Protein AF-0000000085118705 (afdb_homodimer)

Foldseek 3Di:
DVVLLVVLVVCVVVVHDLLVNLVSLLVVVVVVLVCLLVVCVVVPFLRSLQVVLVVVLVSLVSLLVSLQCVVQPPNRDDQQVFFWFKKWWDCSLLSLDASFDATEIEIEGADDPVDPVVVSVVSSVVSCVSSVHRYHYHYDYLVCLLVVCVVDVVSLLGLLSIDTSDTRPVNVVSNVVVNVVSLAPPLLVSLVVLVVVLVVLAVVAPAWLWHQQDSYQLHPVLVSSLVSNCCSQPVDPDPCVCDPPLHHPVLVVLLVVLHRVSSSLQNQVCSQVVHRDRIRDPVCLVVSLVSVPFCCDPQGHSSQVVQLSNLVSSLSSNLSSQLSSVVSCCVVPPDPVCVVVQVVQADDDQWGADQLEIAGALPDDAEAPQVVLVVLLPDDPSRQHYHSSVLSNLLPHDADPDQDLSLLLSLLSQLLDLNNLRVVVSCVSSVCCCRSQVLCVLQRSGRDPPLQFTHGRQQLLSQLLVCLNVPDDPVLVVLLVPDDSLLSSLLSVCSNQLQSQPSGPDDSLVSSLVSQLVRVVSSPDDNVSSVLSSLLSNCLCVLLCCLAFHDLLALVSLVVVCVSQVDLSSLSSSLSSNSSSQVSRDPCSPDPLSVVSSVSSSVLNNVCSVPVVCSPLVNQLVVLLVVLVPDPVLVPDDPVLNVQLNVFPFSVCSRPDHSVVSVVLSVVLVPAPAKDWDWDFDAWTKIKMKGQADFQQLQLCQVVLVFAWFKWAWGGGGPNMIMIITITPGGDPPVCVVVNVVSRVVRRPNPDDDDDDQDAFDLVQWDKALVSDPFKIKIWGKAFADRSLVSVLVVLCVVQVWDWGMKGWDDDSRIIIIMTITTNPGCCVVCVVVSSVVSHDPD/DVVLLVVLVVCVVVVHDLLVNLVSLLVVVVVVLVCLLVVCVVVPFLRSLQVVLVVVLVSLVSLLVSLQCVVQPPNRDDQQVFFWFKKWWDCSLLSLDASFDATEIEIEGADDPVDPVVVSVVSSVVSCVSSVHRYHYHYDYLVCLLVVCVVDVVSLLGLLSIDTSDTHPVNVVSNVVVNVVSLAPPLLVSLVVLVVVLVVQAVVAPAWLWHQQDRYQLHPVLVSSLVSNCCSQPVDPDPVVCDPPLHHPVLVVLLVVLHRVSSSLQNQVCVQVVHRDRIRDPVCLVVSLVSVPFCCDPQGHSSQVVLLSNLVSSLSSNLSSQLSSVVSCCVVPPDPVCVVVQVVQADDDQWGADQLEIAGALPDDAEAPQVVLVVVLPDDPSRQHYHSSVLNNLLPHDADPDQDLSLLLSLLSQLLDLNNLRVVVSCVSSVNCCRSPVLCVLQRSGRDPPLQFTHGRQQLLSQLLVCLNVPDDPVLVVLLVPDDSLLSSLLNVCSNQLQSQPSGPDDSLVSSLVSQLVRVVSSPDDNVSNVLSSLCSNCLCVLLCCLQFHDLLALVSLVVVCVSQVDLSSLSSSLSSNSSSQVSRDPCSPDPLSVVSSVSSNVLNNVCSVPVVCSPLVNQLVVLLVVLVPDPVLVPDDPVLNVQLNVFPFSVCSRPDHSVVSVVLSVVLVPAPAKDWDWDFDAWTKIKMKGQADFQLLQLCQVVLVFAWFKWAWGGGGPNMIMIITITPGGDPPVCVVVNVVSRVCRRVNPDDDDDDQDAFDLVQWDKALVSDPFKIKIWGKAFADRSLVSVLVVLCVVQVWDWGMKGWDDDSRIITIMTITTNPGCCVVCVVVSSVSSHDPD

Organism: Aliarcobacter butzleri (strain RM4018) (NCBI:txid367737)

pLDDT: mean 88.06, std 7.4, range [37.31, 97.94]

Sequence (1686 aa):
MTELNIQIEELISNNATDFQISKVFKTYYKNYLDSIDTTVETTGGKDFFIKHTKHTDKFLILLYKYILRKNFGVHQPMSNSIPITLIALGSYGREQLCIYSDIDIMILYEDIKGYNLKTIIEEFITLTWDCGLKLGSRVDELKNIENVVKEDITIKSAILESRIIYGSKTLWVSYENILKKIRKTDQKEFILEKLEEHKQRLLKFPLKMEPNIKDGYGGIREANMMYWIANILYGLNNVKELAGFQFSEDEYKKYRQALEFIFQVRTALHSIARKKQDQVTFDILPDLSAKLGFKNQPRYTKDRLCMSKIISSLHIIHNFTATMIKKFTRVALFEATNIPKLKKLRYKKNLYIINNELFCSFSAKPQSLNNFIKELIELPLNVDRFDRSYIYYASKTKLPKTQSKELRKSIKLLLTKQKLYPLMKLIYNAGLFQAIIPVTKMLINQPQFDGYHRHPVDIHSIKTLKFAQNIEDEHVKSIFNELTNEQKMIVRLVAFFHDVGKGRKEDHHIVGEKLFKNMLKSFDFDEELIKVGANLVRYHNMMSYMATNEDIYSEKTILNLMGIVKTKDSLKMLYVVTYCDISAVGQNIFNSSTASLLKQLYYQALPAFDNQEFLKESKRRTAKQNAIKNLERYKELPMILQKKIMYISSNQIFLRMKAEDILDIAIKAKDVDSYIYKIINEAQLTIRIIRKQPLNLGYLLGKLEFLNIDSMNIYKLYDNKKAFEISFSEKIDPEDIYLIEEIIKDSFDMTKRTNLITPIIKKEDIKIDCNHTSYLASMHIVTKDQKGLIAYIAKIFDDFNVEIESAKLYTLKGMARDLLLIEKDGNFCSKREEIVNLICSKGMTELNIQIEELISNNATDFQISKVFKTYYKNYLDSIDTTVETTGGKDFFIKHTKHTDKFLILLYKYILRKNFGVHQPMSNSIPITLIALGSYGREQLCIYSDIDIMILYEDIKGYNLKTIIEEFITLTWDCGLKLGSRVDELKNIENVVKEDITIKSAILESRIIYGSKTLWVSYENILKKIRKTDQKEFILEKLEEHKQRLLKFPLKMEPNIKDGYGGIREANMMYWIANILYGLNNVKELAGFQFSEDEYKKYRQALEFIFQVRTALHSIARKKQDQVTFDILPDLSAKLGFKNQPRYTKDRLCMSKIISSLHIIHNFTATMIKKFTRVALFEATNIPKLKKLRYKKNLYIINNELFCSFSAKPQSLNNFIKELIELPLNVDRFDRSYIYYASKTKLPKTQSKELRKSIKLLLTKQKLYPLMKLIYNAGLFQAIIPVTKMLINQPQFDGYHRHPVDIHSIKTLKFAQNIEDEHVKSIFNELTNEQKMIVRLVAFFHDVGKGRKEDHHIVGEKLFKNMLKSFDFDEELIKVGANLVRYHNMMSYMATNEDIYSEKTILNLMGIVKTKDSLKMLYVVTYCDISAVGQNIFNSSTASLLKQLYYQALPAFDNQEFLKESKRRTAKQNAIKNLERYKELPMILQKKIMYISSNQIFLRMKAEDILDIAIKAKDVDSYIYKIINEAQLTIRIIRKQPLNLGYLLGKLEFLNIDSMNIYKLYDNKKAFEISFSEKIDPEDIYLIEEIIKDSFDMTKRTNLITPIIKKEDIKIDCNHTSYLASMHIVTKDQKGLIAYIAKIFDDFNVEIESAKLYTLKGMARDLLLIEKDGNFCSKREEIVNLICSKG

Secondary structure (DSSP, 8-state):
-HHHHHHHHHHHHTT--HHHHHHHHHHHHHHHHHTHHHHHHHSTTHHHHHHHHHHHHHHHHHHHHHHHHHHHGGG---GGGS-EEEEE-HHHHTT---TTS-EEEEEEE---TTB-HHHHHHHHHHHHHHTT--EEEEEEEGGGHHHHHHH-HHHHHHHHT-EEEEE-HHHHHHHHHHHHHHHHSSHHHHHHHHHHHHHHHHHHS-S-SS-BTTTSTT-HHHHHHHHHHHHHHH--S-GGGGBTTTB-HHHHHHHHHHHHHHHHHHHHHHHHHTS---B--TTTHHHHHHHTT----SSS-HHHHHHHHHHHHHHHHHHHHHHHHHHHHHHHH--GGGHHHHHHTEEETTEEEETTEEEE-TTPPP-BHHHHHHHHHHS-TT--EE-HHHHHHHHTPBPPSS--HHHHHHHHHHHT-TTHHHHHHHHHHTT-HHHH-GGGGGTTT----SSS-SS-HHHHHHHHHHHHHS---HHHHHHHHHS-HHHHHHHHHHHHHTTTTTTSSS-HHHHHHHHHHHHHHHTT--HHHHHHHHHHHHTTTHHHHHHHHS-TT-HHHHHHHHHHH-SHHHHHHHHHHHHHHHHHH-TTTS-HHHHHHHHHHHHHHHHHHH-GGGGSHHHHHHHHHHHHHTSHHHHTS-HHHHHHHHT-S-HHHHHHS-HHHHHHHHHHHHT-SSEEEEEEESSSEEEEEEESSPP-HHHHHHHTTTS-EEEEEEEE-STT-EEEEEEESS---GGGHHHHHHHHHHTT-TT----PPPP---GGGEEEETTSSSSEEEEEEEEE--TTHHHHHHHHHHHTTPPEEEEE--EETTEEEEEEEEETTSSTTTTHHHHHHHHS---/-HHHHHHHHHHHHTT--HHHHHHHHHHHHHHHHHTHHHHHHHSTTHHHHHHHHHHHHHHHHHHHHHHHHHHHGGG---GGGS-EEEEE-HHHHTT---TTS-EEEEEEE---TTB-HHHHHHHHHHHHHHTT--EEEEEEEGGGHHHHHHH-HHHHHHHHT-EEEEE-HHHHHHHHHHHHHHHHSSHHHHHHHHHHHHHHHHHHS-S-SS-BTTTSTT-HHHHHHHHHHHHHHH--S-GGGGBTTTB-HHHHHHHHHHHHHHHHHHHHHHHHHTS---B--TTTHHHHHHHTT----SSS-HHHHHHHHHHHHHHHHHHHHHHHHHHHHHHHH--GGGHHHHHHTEEETTEEEETTEEEE-TTPPP-BHHHHHHHHHHS-TT--EE-HHHHHHHHTPBPPSS--HHHHHHHHHHHT-S-HHHHHHHHHHTT-HHHH-GGGGGTTT----SSS-SS-HHHHHHHHHHHHHS---HHHHHHHHHS-HHHHHHHHHHHHHTTTTTTSSS-HHHHHHHHHHHHHHHTT--HHHHHHHHHHHHTTTHHHHHHHHS-TT-HHHHHHHHHHH-SHHHHHHHHHHHHHHHHHH-TTTS-HHHHHHHHHHHHHHHHHHH-GGGGSHHHHHHHHHHHHHTSHHHHTS-HHHHHHHHT-S-HHHHHHS-HHHHHHHHHHHHT-SSEEEEEEESSSEEEEEEESS---HHHHHHHTTTS-EEEEEEEE-STT-EEEEEEESS---GGGHHHHHHHHHHTT-TT----PPPP---GGGEEEETTSSSSEEEEEEEEE--TTHHHHHHHHHHHTTPPEEEEE--EETTEEEEEEEEETTSSTTTTHHHHHHHHS---

Radius of gyration: 65.19 Å; Cα contacts (8 Å, |Δi|>4): 2517; chains: 2; bounding box: 79×184×140 Å

Structure (mmCIF, N/CA/C/O backbone):
data_AF-0000000085118705-model_v1
#
loop_
_entity.id
_entity.type
_entity.pdbx_description
1 polymer 'Bifunctional uridylyltransferase/uridylyl-removing enzyme'
#
loop_
_atom_site.group_PDB
_atom_site.id
_atom_site.type_symbol
_atom_site.label_atom_id
_atom_site.label_alt_id
_atom_site.label_comp_id
_atom_site.label_asym_id
_atom_site.label_entity_id
_atom_site.label_seq_id
_atom_site.pdbx_PDB_ins_code
_atom_site.Cartn_x
_atom_site.Cartn_y
_atom_site.Cartn_z
_atom_site.occupancy
_atom_site.B_iso_or_equiv
_atom_site.auth_seq_id
_atom_site.auth_comp_id
_atom_site.auth_asym_id
_atom_site.auth_atom_id
_atom_site.pdbx_PDB_model_num
ATOM 1 N N . MET A 1 1 ? -17.359 7.961 31.812 1 75.75 1 MET A N 1
ATOM 2 C CA . MET A 1 1 ? -16.391 7.348 30.922 1 75.75 1 MET A CA 1
ATOM 3 C C . MET A 1 1 ? -16.562 5.832 30.891 1 75.75 1 MET A C 1
ATOM 5 O O . MET A 1 1 ? -16.453 5.215 29.828 1 75.75 1 MET A O 1
ATOM 9 N N . THR A 1 2 ? -16.938 5.266 31.984 1 72.75 2 THR A N 1
ATOM 10 C CA . THR A 1 2 ? -17.141 3.824 32.062 1 72.75 2 THR A CA 1
ATOM 11 C C . THR A 1 2 ? -18.344 3.412 31.203 1 72.75 2 THR A C 1
ATOM 13 O O . THR A 1 2 ? -18.281 2.414 30.484 1 72.75 2 THR A O 1
ATOM 16 N N . GLU A 1 3 ? -19.375 4.238 31.328 1 78.75 3 GLU A N 1
ATOM 17 C CA . GLU A 1 3 ? -20.562 3.945 30.531 1 78.75 3 GLU A CA 1
ATOM 18 C C . GLU A 1 3 ? -20.266 4.043 29.031 1 78.75 3 GLU A C 1
ATOM 20 O O . GLU A 1 3 ? -20.75 3.232 28.25 1 78.75 3 GLU A O 1
ATOM 25 N N . LEU A 1 4 ? -19.484 5.008 28.719 1 85.31 4 LEU A N 1
ATOM 26 C CA . LEU A 1 4 ? -19.094 5.168 27.312 1 85.31 4 LEU A CA 1
ATOM 27 C C . LEU A 1 4 ? -18.312 3.953 26.828 1 85.31 4 LEU A C 1
ATOM 29 O O . LEU A 1 4 ? -18.547 3.463 25.719 1 85.31 4 LEU A O 1
ATOM 33 N N . ASN A 1 5 ? -17.438 3.443 27.688 1 81.75 5 ASN A N 1
ATOM 34 C CA . ASN A 1 5 ? -16.641 2.275 27.328 1 81.75 5 ASN A CA 1
ATOM 35 C C . ASN A 1 5 ? -17.516 1.049 27.094 1 81.75 5 ASN A C 1
ATOM 37 O O . ASN A 1 5 ? -17.281 0.286 26.156 1 81.75 5 ASN A O 1
ATOM 41 N N . ILE A 1 6 ? -18.453 0.837 27.859 1 83.75 6 ILE A N 1
ATOM 42 C CA . ILE A 1 6 ? -19.375 -0.296 27.734 1 83.75 6 ILE A CA 1
ATOM 43 C C . ILE A 1 6 ? -20.156 -0.184 26.438 1 83.75 6 ILE A C 1
ATOM 45 O O . ILE A 1 6 ? -20.312 -1.17 25.703 1 83.75 6 ILE A O 1
ATOM 49 N N . GLN A 1 7 ? -20.609 1.011 26.219 1 86 7 GLN A N 1
ATOM 50 C CA . GLN A 1 7 ? -21.375 1.242 25 1 86 7 GLN A CA 1
ATOM 51 C C . GLN A 1 7 ? -20.531 0.976 23.75 1 86 7 GLN A C 1
ATOM 53 O O . GLN A 1 7 ? -21.016 0.398 22.781 1 86 7 GLN A O 1
ATOM 58 N N . ILE A 1 8 ? -19.312 1.354 23.844 1 84.25 8 ILE A N 1
ATOM 59 C CA . ILE A 1 8 ? -18.422 1.192 22.719 1 84.25 8 ILE A CA 1
ATOM 60 C C . ILE A 1 8 ? -18.125 -0.29 22.5 1 84.25 8 ILE A C 1
ATOM 62 O O . ILE A 1 8 ? -18.125 -0.771 21.359 1 84.25 8 ILE A O 1
ATOM 66 N N . GLU A 1 9 ? -17.844 -0.998 23.578 1 81.19 9 GLU A N 1
ATOM 67 C CA . GLU A 1 9 ? -17.562 -2.43 23.484 1 81.19 9 GLU A CA 1
ATOM 68 C C . GLU A 1 9 ? -18.75 -3.176 22.875 1 81.19 9 GLU A C 1
ATOM 70 O O . GLU A 1 9 ? -18.562 -4.105 22.094 1 81.19 9 GLU A O 1
ATOM 75 N N . GLU A 1 10 ? -19.906 -2.82 23.203 1 83.69 10 GLU A N 1
ATOM 76 C CA . GLU A 1 10 ? -21.109 -3.418 22.641 1 83.69 10 GLU A CA 1
ATOM 77 C C . GLU A 1 10 ? -21.219 -3.139 21.156 1 83.69 10 GLU A C 1
ATOM 79 O O . GLU A 1 10 ? -21.609 -4.02 20.375 1 83.69 10 GLU A O 1
ATOM 84 N N . LEU A 1 11 ? -20.875 -1.972 20.828 1 85.5 11 LEU A N 1
ATOM 85 C CA . LEU A 1 11 ? -20.953 -1.593 19.422 1 85.5 11 LEU A CA 1
ATOM 86 C C . LEU A 1 11 ? -19.906 -2.338 18.594 1 85.5 11 LEU A C 1
ATOM 88 O O . LEU A 1 11 ? -20.172 -2.74 17.469 1 85.5 11 LEU A O 1
ATOM 92 N N . ILE A 1 12 ? -18.781 -2.5 19.203 1 79.88 12 ILE A N 1
ATOM 93 C CA . ILE A 1 12 ? -17.703 -3.229 18.531 1 79.88 12 ILE A CA 1
ATOM 94 C C . ILE A 1 12 ? -18.125 -4.684 18.328 1 79.88 12 ILE A C 1
ATOM 96 O O . ILE A 1 12 ? -17.938 -5.238 17.25 1 79.88 12 ILE A O 1
ATOM 100 N N . SER A 1 13 ? -18.656 -5.297 19.312 1 79 13 SER A N 1
ATOM 101 C CA . SER A 1 13 ? -19.094 -6.688 19.25 1 79 13 SER A CA 1
ATOM 102 C C . SER A 1 13 ? -20.172 -6.875 18.188 1 79 13 SER A C 1
ATOM 104 O O . SER A 1 13 ? -20.297 -7.957 17.609 1 79 13 SER A O 1
ATOM 106 N N . ASN A 1 14 ? -20.875 -5.801 17.906 1 80.44 14 ASN A N 1
ATOM 107 C CA . ASN A 1 14 ? -21.953 -5.871 16.922 1 80.44 14 ASN A CA 1
ATOM 108 C C . ASN A 1 14 ? -21.516 -5.363 15.555 1 80.44 14 ASN A C 1
ATOM 110 O O . ASN A 1 14 ? -22.344 -5 14.727 1 80.44 14 ASN A O 1
ATOM 114 N N . ASN A 1 15 ? -20.266 -5.164 15.32 1 78.62 15 ASN A N 1
ATOM 115 C CA . ASN A 1 15 ? -19.672 -4.723 14.055 1 78.62 15 ASN A CA 1
ATOM 116 C C . ASN A 1 15 ? -20.25 -3.387 13.609 1 78.62 15 ASN A C 1
ATOM 118 O O . ASN A 1 15 ? -20.672 -3.244 12.461 1 78.62 15 ASN A O 1
ATOM 122 N N . ALA A 1 16 ? -20.344 -2.521 14.594 1 82.38 16 ALA A N 1
ATOM 123 C CA . ALA A 1 16 ? -20.875 -1.192 14.297 1 82.38 16 ALA A CA 1
ATOM 124 C C . ALA A 1 16 ? -19.938 -0.438 13.344 1 82.38 16 ALA A C 1
ATOM 126 O O . ALA A 1 16 ? -18.734 -0.718 13.289 1 82.38 16 ALA A O 1
ATOM 127 N N . THR A 1 17 ? -20.531 0.477 12.508 1 83.25 17 THR A N 1
ATOM 128 C CA . THR A 1 17 ? -19.766 1.292 11.57 1 83.25 17 THR A CA 1
ATOM 129 C C . THR A 1 17 ? -19.047 2.426 12.297 1 83.25 17 THR A C 1
ATOM 131 O O . THR A 1 17 ? -19.391 2.756 13.43 1 83.25 17 THR A O 1
ATOM 134 N N . ASP A 1 18 ? -17.984 2.959 11.633 1 83.69 18 ASP A N 1
ATOM 135 C CA . ASP A 1 18 ? -17.234 4.094 12.18 1 83.69 18 ASP A CA 1
ATOM 136 C C . ASP A 1 18 ? -18.172 5.273 12.453 1 83.69 18 ASP A C 1
ATOM 138 O O . ASP A 1 18 ? -17.953 6.027 13.406 1 83.69 18 ASP A O 1
ATOM 142 N N . PHE A 1 19 ? -19.203 5.336 11.703 1 85.31 19 PHE A N 1
ATOM 143 C CA . PHE A 1 19 ? -20.172 6.418 11.844 1 85.31 19 PHE A CA 1
ATOM 144 C C . PHE A 1 19 ? -20.953 6.277 13.141 1 85.31 19 PHE A C 1
ATOM 146 O O . PHE A 1 19 ? -21.156 7.254 13.859 1 85.31 19 PHE A O 1
ATOM 153 N N . GLN A 1 20 ? -21.359 5.008 13.414 1 88.94 20 GLN A N 1
ATOM 154 C CA . GLN A 1 20 ? -22.125 4.754 14.641 1 88.94 20 GLN A CA 1
ATOM 155 C C . GLN A 1 20 ? -21.25 4.988 15.875 1 88.94 20 GLN A C 1
ATOM 157 O O . GLN A 1 20 ? -21.734 5.539 16.875 1 88.94 20 GLN A O 1
ATOM 162 N N . ILE A 1 21 ? -20.078 4.605 15.711 1 88.5 21 ILE A N 1
ATOM 163 C CA . ILE A 1 21 ? -19.141 4.773 16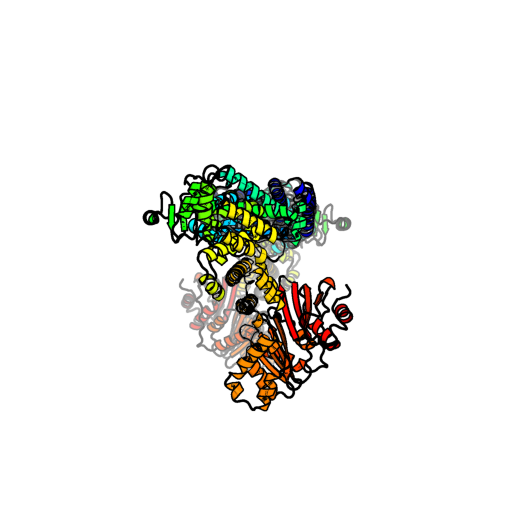.812 1 88.5 21 ILE A CA 1
ATOM 164 C C . ILE A 1 21 ? -18.875 6.262 17.031 1 88.5 21 ILE A C 1
ATOM 166 O O . ILE A 1 21 ? -18.891 6.742 18.172 1 88.5 21 ILE A O 1
ATOM 170 N N . SER A 1 22 ? -18.609 7.023 15.945 1 89.81 22 SER A N 1
ATOM 171 C CA . SER A 1 22 ? -18.312 8.453 16.031 1 89.81 22 SER A CA 1
ATOM 172 C C . SER A 1 22 ? -19.484 9.227 16.625 1 89.81 22 SER A C 1
ATOM 174 O O . SER A 1 22 ? -19.297 10.195 17.344 1 89.81 22 SER A O 1
ATOM 176 N N . LYS A 1 23 ? -20.672 8.812 16.359 1 90.88 23 LYS A N 1
ATOM 177 C CA . LYS A 1 23 ? -21.875 9.477 16.875 1 90.88 23 LYS A CA 1
ATOM 178 C C . LYS A 1 23 ? -21.953 9.352 18.391 1 90.88 23 LYS A C 1
ATOM 180 O O . LYS A 1 23 ? -22.328 10.305 19.078 1 90.88 23 LYS A O 1
ATOM 185 N N . VAL A 1 24 ? -21.609 8.195 18.844 1 90.94 24 VAL A N 1
ATOM 186 C CA . VAL A 1 24 ? -21.672 7.957 20.281 1 90.94 24 VAL A CA 1
ATOM 187 C C . VAL A 1 24 ? -20.609 8.805 20.984 1 90.94 24 VAL A C 1
ATOM 189 O O . VAL A 1 24 ? -20.875 9.414 22.016 1 90.94 24 VAL A O 1
ATOM 192 N N . PHE A 1 25 ? -19.469 8.844 20.438 1 90.62 25 PHE A N 1
ATOM 193 C CA . PHE A 1 25 ? -18.391 9.648 20.984 1 90.62 25 PHE A CA 1
ATOM 194 C C . PHE A 1 25 ? -18.734 11.133 20.938 1 90.62 25 PHE A C 1
ATOM 196 O O . PHE A 1 25 ? -18.484 11.867 21.906 1 90.62 25 PHE A O 1
ATOM 203 N N . LYS A 1 26 ? -19.281 11.547 19.812 1 91 26 LYS A N 1
ATOM 204 C CA . LYS A 1 26 ? -19.656 12.945 19.625 1 91 26 LYS A CA 1
ATOM 205 C C . LYS A 1 26 ? -20.719 13.375 20.625 1 91 26 LYS A C 1
ATOM 207 O O . LYS A 1 26 ? -20.625 14.461 21.203 1 91 26 LYS A O 1
ATOM 212 N N . THR A 1 27 ? -21.688 12.562 20.844 1 91 27 THR A N 1
ATOM 213 C CA . THR A 1 27 ? -22.75 12.859 21.797 1 91 27 THR A CA 1
ATOM 214 C C . THR A 1 27 ? -22.188 12.93 23.219 1 91 27 THR A C 1
ATOM 216 O O . THR A 1 27 ? -22.562 13.82 23.984 1 91 27 THR A O 1
ATOM 219 N N . TYR A 1 28 ? -21.391 12.031 23.5 1 90.62 28 TYR A N 1
ATOM 220 C CA . TYR A 1 28 ? -20.766 12.031 24.812 1 90.62 28 TYR A CA 1
ATOM 221 C C . TYR A 1 28 ? -19.969 13.312 25.047 1 90.62 28 TYR A C 1
ATOM 223 O O . TYR A 1 28 ? -20.078 13.938 26.109 1 90.62 28 TYR A O 1
ATOM 231 N N . TYR A 1 29 ? -19.203 13.711 24.094 1 87.56 29 TYR A N 1
ATOM 232 C CA . TYR A 1 29 ? -18.359 14.891 24.234 1 87.56 29 TYR A CA 1
ATOM 233 C C . TYR A 1 29 ? -19.188 16.156 24.312 1 87.56 29 TYR A C 1
ATOM 235 O O . TYR A 1 29 ? -18.875 17.062 25.094 1 87.56 29 TYR A O 1
ATOM 243 N N . LYS A 1 30 ? -20.156 16.203 23.5 1 87.88 30 LYS A N 1
ATOM 244 C CA . LYS A 1 30 ? -21.062 17.344 23.547 1 87.88 30 LYS A CA 1
ATOM 245 C C . LYS A 1 30 ? -21.734 17.469 24.906 1 87.88 30 LYS A C 1
ATOM 247 O O . LYS A 1 30 ? -21.859 18.578 25.453 1 87.88 30 LYS A O 1
ATOM 252 N N . ASN A 1 31 ? -22.172 16.344 25.438 1 88.19 31 ASN A N 1
ATOM 253 C CA . ASN A 1 31 ? -22.781 16.344 26.75 1 88.19 31 ASN A CA 1
ATOM 254 C C . ASN A 1 31 ? -21.797 16.781 27.828 1 88.19 31 ASN A C 1
ATOM 256 O O . ASN A 1 31 ? -22.172 17.484 28.781 1 88.19 31 ASN A O 1
ATOM 260 N N . TYR A 1 32 ? -20.625 16.422 27.641 1 88.31 32 TYR A N 1
ATOM 261 C CA . TYR A 1 32 ? -19.578 16.828 28.562 1 88.31 32 TYR A CA 1
ATOM 262 C C . TYR A 1 32 ? -19.359 18.328 28.516 1 88.31 32 TYR A C 1
ATOM 264 O O . TYR A 1 32 ? -19.312 19 29.562 1 88.31 32 TYR A O 1
ATOM 272 N N . LEU A 1 33 ? -19.281 18.922 27.328 1 85.19 33 LEU A N 1
ATOM 273 C CA . LEU A 1 33 ? -19.062 20.344 27.172 1 85.19 33 LEU A CA 1
ATOM 274 C C . LEU A 1 33 ? -20.234 21.156 27.719 1 85.19 33 LEU A C 1
ATOM 276 O O . LEU A 1 33 ? -20.031 22.234 28.281 1 85.19 33 LEU A O 1
ATOM 280 N N . ASP A 1 34 ? -21.359 20.562 27.578 1 85.31 34 ASP A N 1
ATOM 281 C CA . ASP A 1 34 ? -22.562 21.25 28.062 1 85.31 34 ASP A CA 1
ATOM 282 C C . ASP A 1 34 ? -22.594 21.266 29.594 1 85.31 34 ASP A C 1
ATOM 284 O O . ASP A 1 34 ? -23.172 22.172 30.188 1 85.31 34 ASP A O 1
ATOM 288 N N . SER A 1 35 ? -21.969 20.297 30.141 1 84.69 35 SER A N 1
ATOM 289 C CA . SER A 1 35 ? -21.984 20.203 31.594 1 84.69 35 SER A CA 1
ATOM 290 C C . SER A 1 35 ? -20.781 20.906 32.219 1 84.69 35 SER A C 1
ATOM 292 O O . SER A 1 35 ? -20.641 20.938 33.438 1 84.69 35 SER A O 1
ATOM 294 N N . ILE A 1 36 ? -20.016 21.516 31.359 1 82.12 36 ILE A N 1
ATOM 295 C CA . ILE A 1 36 ? -18.703 22 31.797 1 82.12 36 ILE A CA 1
ATOM 296 C C . ILE A 1 36 ? -18.891 23.25 32.656 1 82.12 36 ILE A C 1
ATOM 298 O O . ILE A 1 36 ? -18.062 23.516 33.531 1 82.12 36 ILE A O 1
ATOM 302 N N . ASP A 1 37 ? -19.969 23.969 32.406 1 77.88 37 ASP A N 1
ATOM 303 C CA . ASP A 1 37 ? -20.219 25.188 33.188 1 77.88 37 ASP A CA 1
ATOM 304 C C . ASP A 1 37 ? -20.359 24.859 34.688 1 77.88 37 ASP A C 1
ATOM 306 O O . ASP A 1 37 ? -19.859 25.609 35.531 1 77.88 37 ASP A O 1
ATOM 310 N N . THR A 1 38 ? -20.922 23.75 34.938 1 76.56 38 THR A N 1
ATOM 311 C CA . THR A 1 38 ? -21.094 23.344 36.312 1 76.56 38 THR A CA 1
ATOM 312 C C . THR A 1 38 ? -19.75 22.984 36.969 1 76.56 38 THR A C 1
ATOM 314 O O . THR A 1 38 ? -19.516 23.266 38.125 1 76.56 38 THR A O 1
ATOM 317 N N . THR A 1 39 ? -18.953 22.469 36.125 1 75.94 39 THR A N 1
ATOM 318 C CA . THR A 1 39 ? -17.641 22.078 36.625 1 75.94 39 THR A CA 1
ATOM 319 C C . THR A 1 39 ? -16.781 23.312 36.906 1 75.94 39 THR A C 1
ATOM 321 O O . THR A 1 39 ? -16.031 23.344 37.875 1 75.94 39 THR A O 1
ATOM 324 N N . VAL A 1 40 ? -16.906 24.25 36.031 1 76.06 40 VAL A N 1
ATOM 325 C CA . VAL A 1 40 ? -16.141 25.484 36.188 1 76.06 40 VAL A CA 1
ATOM 326 C C . VAL A 1 40 ? -16.547 26.188 37.469 1 76.06 40 VAL A C 1
ATOM 328 O O . VAL A 1 40 ? -15.711 26.75 38.188 1 76.06 40 VAL A O 1
ATOM 331 N N . GLU A 1 41 ? -17.781 26.109 37.781 1 73.12 41 GLU A N 1
ATOM 332 C CA . GLU A 1 41 ? -18.312 26.797 38.969 1 73.12 41 GLU A CA 1
ATOM 333 C C . GLU A 1 41 ? -17.906 26.094 40.25 1 73.12 41 GLU A C 1
ATOM 335 O O . GLU A 1 41 ? -17.703 26.734 41.281 1 73.12 41 GLU A O 1
ATOM 340 N N . THR A 1 42 ? -17.781 24.812 40.156 1 67.88 42 THR A N 1
ATOM 341 C CA . THR A 1 42 ? -17.547 24.031 41.375 1 67.88 42 THR A CA 1
ATOM 342 C C . THR A 1 42 ? -16.047 23.875 41.625 1 67.88 42 THR A C 1
ATOM 344 O O . THR A 1 42 ? -15.617 23.703 42.75 1 67.88 42 THR A O 1
ATOM 347 N N . THR A 1 43 ? -15.32 23.75 40.594 1 66.44 43 THR A N 1
ATOM 348 C CA . THR A 1 43 ? -13.906 23.438 40.719 1 66.44 43 THR A CA 1
ATOM 349 C C . THR A 1 43 ? -13.039 24.625 40.281 1 66.44 43 THR A C 1
ATOM 351 O O . THR A 1 43 ? -11.828 24.469 40.094 1 66.44 43 THR A O 1
ATOM 354 N N . GLY A 1 44 ? -13.297 25.75 40.594 1 62.03 44 GLY A N 1
ATOM 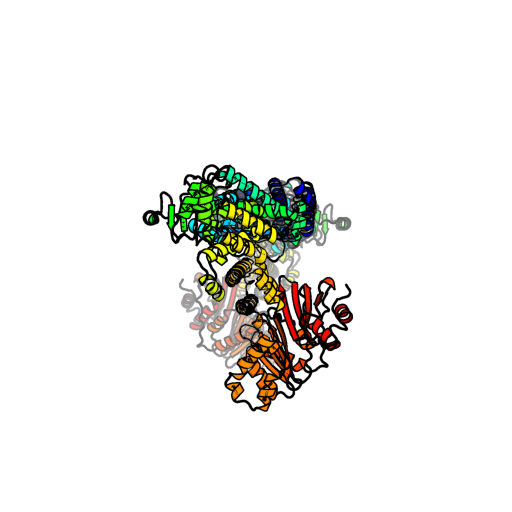355 C CA . GLY A 1 44 ? -12.664 26.969 40.094 1 62.03 44 GLY A CA 1
ATOM 356 C C . GLY A 1 44 ? -11.148 26.875 40.062 1 62.03 44 GLY A C 1
ATOM 357 O O . GLY A 1 44 ? -10.562 25.984 40.688 1 62.03 44 GLY A O 1
ATOM 358 N N . GLY A 1 45 ? -10.359 27.359 39.094 1 68.81 45 GLY A N 1
ATOM 359 C CA . GLY A 1 45 ? -8.922 27.594 39.062 1 68.81 45 GLY A CA 1
ATOM 360 C C . GLY A 1 45 ? -8.148 26.469 38.406 1 68.81 45 GLY A C 1
ATOM 361 O O . GLY A 1 45 ? -8.5 26.016 37.312 1 68.81 45 GLY A O 1
ATOM 362 N N . LYS A 1 46 ? -7.117 26.016 39.031 1 75.44 46 LYS A N 1
ATOM 363 C CA . LYS A 1 46 ? -6.141 25.031 38.562 1 75.44 46 LYS A CA 1
ATOM 364 C C . LYS A 1 46 ? -6.754 23.641 38.5 1 75.44 46 LYS A C 1
ATOM 366 O O . LYS A 1 46 ? -6.453 22.859 37.594 1 75.44 46 LYS A O 1
ATOM 371 N N . ASP A 1 47 ? -7.664 23.359 39.281 1 83.62 47 ASP A N 1
ATOM 372 C CA . ASP A 1 47 ? -8.266 22.031 39.344 1 83.62 47 ASP A CA 1
ATOM 373 C C . ASP A 1 47 ? -9.141 21.734 38.125 1 83.62 47 ASP A C 1
ATOM 375 O O . ASP A 1 47 ? -9.219 20.594 37.688 1 83.62 47 ASP A O 1
ATOM 379 N N . PHE A 1 48 ? -9.727 22.766 37.656 1 87 48 PHE A N 1
ATOM 380 C CA . PHE A 1 48 ? -10.547 22.594 36.469 1 87 48 PHE A CA 1
ATOM 381 C C . PHE A 1 48 ? -9.695 22.125 35.281 1 87 48 PHE A C 1
ATOM 383 O O . PHE A 1 48 ? -10.086 21.203 34.562 1 87 48 PHE A O 1
ATOM 390 N N . PHE A 1 49 ? -8.57 22.688 35.125 1 88.69 49 PHE A N 1
ATOM 391 C CA . PHE A 1 49 ? -7.715 22.375 34 1 88.69 49 PHE A CA 1
ATOM 392 C C . PHE A 1 49 ? -7.234 20.922 34.062 1 88.69 49 PHE A C 1
ATOM 394 O O . PHE A 1 49 ? -7.207 20.234 33.031 1 88.69 49 PHE A O 1
ATOM 401 N N . ILE A 1 50 ? -6.906 20.5 35.219 1 89 50 ILE A N 1
ATOM 402 C CA . ILE A 1 50 ? -6.41 19.141 35.406 1 89 50 ILE A CA 1
ATOM 403 C C . ILE A 1 50 ? -7.523 18.141 35.094 1 89 50 ILE A C 1
ATOM 405 O O . ILE A 1 50 ? -7.305 17.172 34.375 1 89 50 ILE A O 1
ATOM 409 N N . LYS A 1 51 ? -8.688 18.406 35.594 1 89.06 51 LYS A N 1
ATOM 410 C CA . LYS A 1 51 ? -9.82 17.5 35.375 1 89.06 51 LYS A CA 1
ATOM 411 C C . LYS A 1 51 ? -10.227 17.469 33.906 1 89.06 51 LYS A C 1
ATOM 413 O O . LYS A 1 51 ? -10.516 16.406 33.375 1 89.06 51 LYS A O 1
ATOM 418 N N . HIS A 1 52 ? -10.312 18.656 33.375 1 90.88 52 HIS A N 1
ATOM 419 C CA . HIS A 1 52 ? -10.68 18.766 31.953 1 90.88 52 HIS A CA 1
ATOM 420 C C . HIS A 1 52 ? -9.656 18.062 31.062 1 90.88 52 HIS A C 1
ATOM 422 O O . HIS A 1 52 ? -10.023 17.375 30.109 1 90.88 52 HIS A O 1
ATOM 428 N N . THR A 1 53 ? -8.406 18.156 31.406 1 92.88 53 THR A N 1
ATOM 429 C CA . THR A 1 53 ? -7.336 17.5 30.672 1 92.88 53 THR A CA 1
ATOM 430 C C . THR A 1 53 ? -7.43 15.984 30.812 1 92.88 53 THR A C 1
ATOM 432 O O . THR A 1 53 ? -7.316 15.25 29.812 1 92.88 53 THR A O 1
ATOM 435 N N . LYS A 1 54 ? -7.598 15.555 31.984 1 91.81 54 LYS A N 1
ATOM 436 C CA . LYS A 1 54 ? -7.695 14.117 32.25 1 91.81 54 LYS A CA 1
ATOM 437 C C . LYS A 1 54 ? -8.883 13.508 31.5 1 91.81 54 LYS A C 1
ATOM 439 O O . LYS A 1 54 ? -8.789 12.391 30.984 1 91.81 54 LYS A O 1
ATOM 444 N N . HIS A 1 55 ? -9.953 14.211 31.547 1 92.19 55 HIS A N 1
ATOM 445 C CA . HIS A 1 55 ? -11.125 13.742 30.828 1 92.19 55 HIS A CA 1
ATOM 446 C C . HIS A 1 55 ? -10.836 13.633 29.328 1 92.19 55 HIS A C 1
ATOM 448 O O . HIS A 1 55 ? -11.219 12.648 28.688 1 92.19 55 HIS A O 1
ATOM 454 N N . THR A 1 56 ? -10.219 14.602 28.797 1 93.25 56 THR A N 1
ATOM 455 C CA . THR A 1 56 ? -9.867 14.609 27.391 1 93.25 56 THR A CA 1
ATOM 456 C C . THR A 1 56 ? -8.898 13.469 27.062 1 93.25 56 THR A C 1
ATOM 458 O O . THR A 1 56 ? -9.008 12.828 26.016 1 93.25 56 THR A O 1
ATOM 461 N N . ASP A 1 57 ? -7.945 13.203 27.984 1 95.56 57 ASP A N 1
ATOM 462 C CA . ASP A 1 57 ? -7.031 12.07 27.828 1 95.56 57 ASP A CA 1
ATOM 463 C C . ASP A 1 57 ? -7.797 10.758 27.703 1 95.56 57 ASP A C 1
ATOM 465 O O . ASP A 1 57 ? -7.539 9.969 26.797 1 95.56 57 ASP A O 1
ATOM 469 N N . LYS A 1 58 ? -8.656 10.547 28.625 1 93.06 58 LYS A N 1
ATOM 470 C CA . LYS A 1 58 ? -9.422 9.305 28.641 1 93.06 58 LYS A CA 1
ATOM 471 C C . LYS A 1 58 ? -10.219 9.141 27.359 1 93.06 58 LYS A C 1
ATOM 473 O O . LYS A 1 58 ? -10.344 8.031 26.844 1 93.06 58 LYS A O 1
ATOM 478 N N . PHE A 1 59 ? -10.766 10.266 26.938 1 92.31 59 PHE A N 1
ATOM 479 C CA . PHE A 1 59 ? -11.523 10.258 25.703 1 92.31 59 PHE A CA 1
ATOM 480 C C . PHE A 1 59 ? -10.641 9.828 24.531 1 92.31 59 PHE A C 1
ATOM 482 O O . PHE A 1 59 ? -11.023 8.945 23.75 1 92.31 59 PHE A O 1
ATOM 489 N N . LEU A 1 60 ? -9.477 10.359 24.406 1 94.75 60 LEU A N 1
ATOM 490 C CA . LEU A 1 60 ? -8.562 10.062 23.312 1 94.75 60 LEU A CA 1
ATOM 491 C C . LEU A 1 60 ? -8.039 8.633 23.406 1 94.75 60 LEU A C 1
ATOM 493 O O . LEU A 1 60 ? -7.859 7.969 22.391 1 94.75 60 LEU A O 1
ATOM 497 N N . ILE A 1 61 ? -7.793 8.141 24.625 1 94.5 61 ILE A N 1
ATOM 498 C CA . ILE A 1 61 ? -7.312 6.785 24.844 1 94.5 61 ILE A CA 1
ATOM 499 C C . ILE A 1 61 ? -8.359 5.781 24.375 1 94.5 61 ILE A C 1
ATOM 501 O O . ILE A 1 61 ? -8.031 4.793 23.703 1 94.5 61 ILE A O 1
ATOM 505 N N . LEU A 1 62 ? -9.594 6.023 24.703 1 91.88 62 LEU A N 1
ATOM 506 C CA . LEU A 1 62 ? -10.672 5.133 24.297 1 91.88 62 LEU A CA 1
ATOM 507 C C . LEU A 1 62 ? -10.789 5.09 22.766 1 91.88 62 LEU A C 1
ATOM 509 O O . LEU A 1 62 ? -11.008 4.023 22.188 1 91.88 62 LEU A O 1
ATOM 513 N N . LEU A 1 63 ? -10.703 6.246 22.172 1 92.44 63 LEU A N 1
ATOM 514 C CA . LEU A 1 63 ? -10.758 6.312 20.703 1 92.44 63 LEU A CA 1
ATOM 515 C C . LEU A 1 63 ? -9.602 5.527 20.094 1 92.44 63 LEU A C 1
ATOM 517 O O . LEU A 1 63 ? -9.805 4.793 19.125 1 92.44 63 LEU A O 1
ATOM 521 N N . TYR A 1 64 ? -8.406 5.668 20.672 1 95 64 TYR A N 1
ATOM 522 C CA . TYR A 1 64 ? -7.223 4.977 20.172 1 95 64 TYR A CA 1
ATOM 523 C C . TYR A 1 64 ? -7.371 3.469 20.328 1 95 64 TYR A C 1
ATOM 525 O O . TYR A 1 64 ? -7.039 2.713 19.406 1 95 64 TYR A O 1
ATOM 533 N N . LYS A 1 65 ? -7.844 3.07 21.422 1 91.44 65 LYS A N 1
ATOM 534 C CA . LYS A 1 65 ? -8.047 1.646 21.672 1 91.44 65 LYS A CA 1
ATOM 535 C C . LYS A 1 65 ? -9.062 1.061 20.688 1 91.44 65 LYS A C 1
ATOM 537 O O . LYS A 1 65 ? -8.906 -0.071 20.219 1 91.44 65 LYS A O 1
ATOM 542 N N . TYR A 1 66 ? -10.117 1.714 20.422 1 91.5 66 TYR A N 1
ATOM 543 C CA . TYR A 1 66 ? -11.094 1.262 19.438 1 91.5 66 TYR A CA 1
ATOM 544 C C . TYR A 1 66 ? -10.453 1.084 18.062 1 91.5 66 TYR A C 1
ATOM 546 O O . TYR A 1 66 ? -10.695 0.087 17.391 1 91.5 66 TYR A O 1
ATOM 554 N N . ILE A 1 67 ? -9.641 2.105 17.656 1 93 67 ILE A N 1
ATOM 555 C CA . ILE A 1 67 ? -8.992 2.049 16.359 1 93 67 ILE A CA 1
ATOM 556 C C . ILE A 1 67 ? -8.086 0.819 16.281 1 93 67 ILE A C 1
ATOM 558 O O . ILE A 1 67 ? -8.023 0.15 15.242 1 93 67 ILE A O 1
ATOM 562 N N . LEU A 1 68 ? -7.344 0.542 17.375 1 93.12 68 LEU A N 1
ATOM 563 C CA . LEU A 1 68 ? -6.48 -0.633 17.391 1 93.12 68 LEU A CA 1
ATOM 564 C C . LEU A 1 68 ? -7.301 -1.912 17.266 1 93.12 68 LEU A C 1
ATOM 566 O O . LEU A 1 68 ? -6.922 -2.822 16.516 1 93.12 68 LEU A O 1
ATOM 570 N N . ARG A 1 69 ? -8.352 -2.008 17.938 1 89.81 69 ARG A N 1
ATOM 571 C CA . ARG A 1 69 ? -9.227 -3.172 17.859 1 89.81 69 ARG A CA 1
ATOM 572 C C . ARG A 1 69 ? -9.789 -3.33 16.438 1 89.81 69 ARG A C 1
ATOM 574 O O . ARG A 1 69 ? -9.914 -4.449 15.945 1 89.81 69 ARG A O 1
ATOM 581 N N . LYS A 1 70 ? -10.211 -2.244 15.898 1 90.12 70 LYS A N 1
ATOM 582 C CA . LYS A 1 70 ? -10.742 -2.248 14.539 1 90.12 70 LYS A CA 1
ATOM 583 C C . LYS A 1 70 ? -9.719 -2.775 13.547 1 90.12 70 LYS A C 1
ATOM 585 O O . LYS A 1 70 ? -10.062 -3.498 12.609 1 90.12 70 LYS A O 1
ATOM 590 N N . ASN A 1 71 ? -8.438 -2.439 13.719 1 93.25 71 ASN A N 1
ATOM 591 C CA . ASN A 1 71 ? -7.406 -2.742 12.727 1 93.25 71 ASN A CA 1
ATOM 592 C C . ASN A 1 71 ? -6.777 -4.109 12.977 1 93.25 71 ASN A C 1
ATOM 594 O O . ASN A 1 71 ? -6.297 -4.754 12.039 1 93.25 71 ASN A O 1
ATOM 598 N N . PHE A 1 72 ? -6.762 -4.625 14.211 1 93.12 72 PHE A N 1
ATOM 599 C CA . PHE A 1 72 ? -6.023 -5.844 14.508 1 93.12 72 PHE A CA 1
ATOM 600 C C . PHE A 1 72 ? -6.969 -6.961 14.938 1 93.12 72 PHE A C 1
ATOM 602 O O . PHE A 1 72 ? -6.633 -8.141 14.836 1 93.12 72 PHE A O 1
ATOM 609 N N . GLY A 1 73 ? -8.148 -6.586 15.531 1 88.25 73 GLY A N 1
ATOM 610 C CA . GLY A 1 73 ? -9.07 -7.59 16.047 1 88.25 73 GLY A CA 1
ATOM 611 C C . GLY A 1 73 ? -8.453 -8.469 17.109 1 88.25 73 GLY A C 1
ATOM 612 O O . GLY A 1 73 ? -7.875 -7.969 18.078 1 88.25 73 GLY A O 1
ATOM 613 N N . VAL A 1 74 ? -8.57 -9.836 16.938 1 86.69 74 VAL A N 1
ATOM 614 C CA . VAL A 1 74 ? -8.094 -10.797 17.922 1 86.69 74 VAL A CA 1
ATOM 615 C C . VAL A 1 74 ? -6.574 -10.945 17.812 1 86.69 74 VAL A C 1
ATOM 617 O O . VAL A 1 74 ? -5.93 -11.484 18.703 1 86.69 74 VAL A O 1
ATOM 620 N N . HIS A 1 75 ? -6.023 -10.406 16.703 1 90.88 75 HIS A N 1
ATOM 621 C CA . HIS A 1 75 ? -4.594 -10.539 16.453 1 90.88 75 HIS A CA 1
ATOM 622 C C . HIS A 1 75 ? -3.838 -9.297 16.891 1 90.88 75 HIS A C 1
ATOM 624 O O . HIS A 1 75 ? -2.727 -9.039 16.422 1 90.88 75 HIS A O 1
ATOM 630 N N . GLN A 1 76 ? -4.457 -8.516 17.781 1 91.06 76 GLN A N 1
ATOM 631 C CA . GLN A 1 76 ? -3.828 -7.285 18.25 1 91.06 76 GLN A CA 1
ATOM 632 C C . GLN A 1 76 ? -2.547 -7.582 19.016 1 91.06 76 GLN A C 1
ATOM 634 O O . GLN A 1 76 ? -2.555 -8.391 19.953 1 91.06 76 GLN A O 1
ATOM 639 N N . PRO A 1 77 ? -1.461 -6.918 18.594 1 93.12 77 PRO A N 1
ATOM 640 C CA . PRO A 1 77 ? -0.234 -7.07 19.391 1 93.12 77 PRO A CA 1
ATOM 641 C C . PRO A 1 77 ? -0.308 -6.367 20.734 1 93.12 77 PRO A C 1
ATOM 643 O O . PRO A 1 77 ? -1.283 -5.664 21.016 1 93.12 77 PRO A O 1
ATOM 646 N N . MET A 1 78 ? 0.75 -6.516 21.516 1 89.31 78 MET A N 1
ATOM 647 C CA . MET A 1 78 ? 0.88 -5.762 22.75 1 89.31 78 MET A CA 1
ATOM 648 C C . MET A 1 78 ? 1.088 -4.277 22.469 1 89.31 78 MET A C 1
ATOM 650 O O . MET A 1 78 ? 1.646 -3.91 21.438 1 89.31 78 MET A O 1
ATOM 654 N N . SER A 1 79 ? 0.642 -3.533 23.438 1 87.25 79 SER A N 1
ATOM 655 C CA . SER A 1 79 ? 0.64 -2.086 23.25 1 87.25 79 SER A CA 1
ATOM 656 C C . SER A 1 79 ? 2.043 -1.563 22.953 1 87.25 79 SER A C 1
ATOM 658 O O . SER A 1 79 ? 2.215 -0.655 22.141 1 87.25 79 SER A O 1
ATOM 660 N N . ASN A 1 80 ? 3.031 -2.088 23.562 1 90.31 80 ASN A N 1
ATOM 661 C CA . ASN A 1 80 ? 4.395 -1.595 23.406 1 90.31 80 ASN A CA 1
ATOM 662 C C . ASN A 1 80 ? 4.996 -2.016 22.062 1 90.31 80 ASN A C 1
ATOM 664 O O . ASN A 1 80 ? 5.996 -1.451 21.625 1 90.31 80 ASN A O 1
ATOM 668 N N . SER A 1 81 ? 4.34 -3.012 21.438 1 91.81 81 SER A N 1
ATOM 669 C CA . SER A 1 81 ? 4.852 -3.502 20.156 1 91.81 81 SER A CA 1
ATOM 670 C C . SER A 1 81 ? 4.402 -2.613 19 1 91.81 81 SER A C 1
ATOM 672 O O . SER A 1 81 ? 5.039 -2.588 17.953 1 91.81 81 SER A O 1
ATOM 674 N N . ILE A 1 82 ? 3.283 -1.912 19.203 1 94.44 82 ILE A N 1
ATOM 675 C CA . ILE A 1 82 ? 2.828 -0.962 18.188 1 94.44 82 ILE A CA 1
ATOM 676 C C . ILE A 1 82 ? 3.566 0.363 18.359 1 94.44 82 ILE A C 1
ATOM 678 O O . ILE A 1 82 ? 3.354 1.081 19.344 1 94.44 82 ILE A O 1
ATOM 682 N N . PRO A 1 83 ? 4.383 0.742 17.453 1 95.75 83 PRO A N 1
ATOM 683 C CA . PRO A 1 83 ? 5.25 1.906 17.641 1 95.75 83 PRO A CA 1
ATOM 684 C C . PRO A 1 83 ? 4.531 3.227 17.375 1 95.75 83 PRO A C 1
ATOM 686 O O . PRO A 1 83 ? 4.957 4.008 16.516 1 95.75 83 PRO A O 1
ATOM 689 N N . ILE A 1 84 ? 3.479 3.484 18.078 1 97.12 84 ILE A N 1
ATOM 690 C CA . ILE A 1 84 ? 2.719 4.73 18.047 1 97.12 84 ILE A CA 1
ATOM 691 C C . ILE A 1 84 ? 2.541 5.254 19.469 1 97.12 84 ILE A C 1
ATOM 693 O O . ILE A 1 84 ? 2.223 4.492 20.391 1 97.12 84 ILE A O 1
ATOM 697 N N . THR A 1 85 ? 2.799 6.473 19.719 1 97.62 85 THR A N 1
ATOM 698 C CA . THR A 1 85 ? 2.564 7.117 21 1 97.62 85 THR A CA 1
ATOM 699 C C . THR A 1 85 ? 1.83 8.438 20.812 1 97.62 85 THR A C 1
ATOM 701 O O . THR A 1 85 ? 2.199 9.25 19.969 1 97.62 85 THR A O 1
ATOM 704 N N . LEU A 1 86 ? 0.758 8.68 21.547 1 97.94 86 LEU A N 1
ATOM 705 C CA . LEU A 1 86 ? 0.035 9.945 21.578 1 97.94 86 LEU A CA 1
ATOM 706 C C . LEU A 1 86 ? 0.654 10.898 22.594 1 97.94 86 LEU A C 1
ATOM 708 O O . LEU A 1 86 ? 0.784 10.562 23.766 1 97.94 86 LEU A O 1
ATOM 712 N N . ILE A 1 87 ? 0.997 12.062 22.109 1 97.75 87 ILE A N 1
ATOM 713 C CA . ILE A 1 87 ? 1.665 13.047 22.953 1 97.75 87 ILE A CA 1
ATOM 714 C C . ILE A 1 87 ? 0.882 14.352 22.938 1 97.75 87 ILE A C 1
ATOM 716 O O . ILE A 1 87 ? 0.55 14.875 21.875 1 97.75 87 ILE A O 1
ATOM 720 N N . ALA A 1 88 ? 0.519 14.852 24.094 1 97.62 88 ALA A N 1
ATOM 721 C CA . ALA A 1 88 ? -0.13 16.156 24.203 1 97.62 88 ALA A CA 1
ATOM 722 C C . ALA A 1 88 ? 0.886 17.281 24.094 1 97.62 88 ALA A C 1
ATOM 724 O O . ALA A 1 88 ? 2.004 17.188 24.594 1 97.62 88 ALA A O 1
ATOM 725 N N . LEU A 1 89 ? 0.535 18.359 23.375 1 95.81 89 LEU A N 1
ATOM 726 C CA . LEU A 1 89 ? 1.415 19.5 23.172 1 95.81 89 LEU A CA 1
ATOM 727 C C . LEU A 1 89 ? 0.76 20.797 23.656 1 95.81 89 LEU A C 1
ATOM 729 O O . LEU A 1 89 ? -0.446 20.812 23.922 1 95.81 89 LEU A O 1
ATOM 733 N N . GLY A 1 90 ? 1.567 21.812 23.875 1 91.88 90 GLY A N 1
ATOM 734 C CA . GLY A 1 90 ? 1.069 23.141 24.188 1 91.88 90 GLY A CA 1
ATOM 735 C C . GLY A 1 90 ? 0.305 23.188 25.5 1 91.88 90 GLY A C 1
ATOM 736 O O . GLY A 1 90 ? 0.765 22.656 26.516 1 91.88 90 GLY A O 1
ATOM 737 N N . SER A 1 91 ? -0.891 23.875 25.453 1 91.5 91 SER A N 1
ATOM 738 C CA . SER A 1 91 ? -1.703 24.016 26.656 1 91.5 91 SER A CA 1
ATOM 739 C C . SER A 1 91 ? -2.229 22.672 27.125 1 91.5 91 SER A C 1
ATOM 741 O O . SER A 1 91 ? -2.387 22.438 28.328 1 91.5 91 SER A O 1
ATOM 743 N N . TYR A 1 92 ? -2.49 21.844 26.188 1 94.81 92 TYR A N 1
ATOM 744 C CA . TYR A 1 92 ? -2.918 20.484 26.531 1 94.81 92 TYR A CA 1
ATOM 745 C C . TYR A 1 92 ? -1.799 19.719 27.219 1 94.81 92 TYR A C 1
ATOM 747 O O . TYR A 1 92 ? -2.039 19.016 28.203 1 94.81 92 TYR A O 1
ATOM 755 N N . GLY A 1 93 ? -0.59 19.922 26.75 1 94.12 93 GLY A N 1
ATOM 756 C CA . GLY A 1 93 ? 0.565 19.281 27.359 1 94.12 93 GLY A CA 1
ATOM 757 C C . GLY A 1 93 ? 0.847 19.797 28.766 1 94.12 93 GLY A C 1
ATOM 758 O O . GLY A 1 93 ? 1.254 19.031 29.641 1 94.12 93 GLY A O 1
ATOM 759 N N . ARG A 1 94 ? 0.572 21.062 29.016 1 91.12 94 ARG A N 1
ATOM 760 C CA . ARG A 1 94 ? 0.827 21.688 30.297 1 91.12 94 ARG A CA 1
ATOM 761 C C . ARG A 1 94 ? -0.348 21.484 31.25 1 91.12 94 ARG A C 1
ATOM 763 O O . ARG A 1 94 ? -0.337 21.969 32.375 1 91.12 94 ARG A O 1
ATOM 770 N N . GLU A 1 95 ? -1.383 20.797 30.734 1 91.94 95 GLU A N 1
ATOM 771 C CA . GLU A 1 95 ? -2.6 20.562 31.5 1 91.94 95 GLU A CA 1
ATOM 772 C C . GLU A 1 95 ? -3.324 21.859 31.812 1 91.94 95 GLU A C 1
ATOM 774 O O . GLU A 1 95 ? -3.754 22.078 32.938 1 91.94 95 GLU A O 1
ATOM 779 N N . GLN A 1 96 ? -3.305 22.766 30.906 1 90.81 96 GLN A N 1
ATOM 780 C CA . GLN A 1 96 ? -3.982 24.062 30.984 1 90.81 96 GLN A CA 1
ATOM 781 C C . GLN A 1 96 ? -4.961 24.25 29.828 1 90.81 96 GLN A C 1
ATOM 783 O O . GLN A 1 96 ? -5.082 25.344 29.281 1 90.81 96 GLN A O 1
ATOM 788 N N . LEU A 1 97 ? -5.574 23.203 29.469 1 91.44 97 LEU A N 1
ATOM 789 C CA . LEU A 1 97 ? -6.523 23.219 28.359 1 91.44 97 LEU A CA 1
ATOM 790 C C . LEU A 1 97 ? -7.809 23.922 28.766 1 91.44 97 LEU A C 1
ATOM 792 O O . LEU A 1 97 ? -8.484 23.516 29.703 1 91.44 97 LEU A O 1
ATOM 796 N N . CYS A 1 98 ? -8.086 24.984 28.031 1 89.88 98 CYS A N 1
ATOM 797 C CA . CYS A 1 98 ? -9.344 25.688 28.266 1 89.88 98 CYS A CA 1
ATOM 798 C C . CYS A 1 98 ? -10.492 25.031 27.516 1 89.88 98 CYS A C 1
ATOM 800 O O . CYS A 1 98 ? -10.266 24.188 26.641 1 89.88 98 CYS A O 1
ATOM 802 N N . ILE A 1 99 ? -11.703 25.375 27.688 1 88.19 99 ILE A N 1
ATOM 803 C CA . ILE A 1 99 ? -12.922 24.672 27.266 1 88.19 99 ILE A CA 1
ATOM 804 C C . ILE A 1 99 ? -12.961 24.562 25.75 1 88.19 99 ILE A C 1
ATOM 806 O O . ILE A 1 99 ? -13.172 23.484 25.203 1 88.19 99 ILE A O 1
ATOM 810 N N . TYR A 1 100 ? -12.75 25.656 25.016 1 90.19 100 TYR A N 1
ATOM 811 C CA . TYR A 1 100 ? -12.898 25.609 23.562 1 90.19 100 TYR A CA 1
ATOM 812 C C . TYR A 1 100 ? -11.555 25.812 22.875 1 90.19 100 TYR A C 1
ATOM 814 O O . TYR A 1 100 ? -11.5 26.188 21.703 1 90.19 100 TYR A O 1
ATOM 822 N N . SER A 1 101 ? -10.492 25.531 23.734 1 91.25 101 SER A N 1
ATOM 823 C CA . SER A 1 101 ? -9.164 25.562 23.125 1 91.25 101 SER A CA 1
ATOM 824 C C . SER A 1 101 ? -8.93 24.359 22.219 1 91.25 101 SER A C 1
ATOM 826 O O . SER A 1 101 ? -9.547 23.312 22.406 1 91.25 101 SER A O 1
ATOM 828 N N . ASP A 1 102 ? -8.023 24.5 21.25 1 92.19 102 ASP A N 1
ATOM 829 C CA . ASP A 1 102 ? -7.641 23.406 20.375 1 92.19 102 ASP A CA 1
ATOM 830 C C . ASP A 1 102 ? -6.883 22.328 21.156 1 92.19 102 ASP A C 1
ATOM 832 O O . ASP A 1 102 ? -6.145 22.625 22.094 1 92.19 102 ASP A O 1
ATOM 836 N N . ILE A 1 103 ? -7.164 21.141 20.859 1 95 103 ILE A N 1
ATOM 837 C CA . ILE A 1 103 ? -6.43 20.016 21.422 1 95 103 ILE A CA 1
ATOM 838 C C . ILE A 1 103 ? -5.238 19.672 20.531 1 95 103 ILE A C 1
ATOM 840 O O . ILE A 1 103 ? -5.383 18.984 19.531 1 95 103 ILE A O 1
ATOM 844 N N . ASP A 1 104 ? -4.074 20.078 20.938 1 95.25 104 ASP A N 1
ATOM 845 C CA . ASP A 1 104 ? -2.879 19.859 20.125 1 95.25 104 ASP A CA 1
ATOM 846 C C . ASP A 1 104 ? -2.164 18.578 20.516 1 95.25 104 ASP A C 1
ATOM 848 O O . ASP A 1 104 ? -1.716 18.438 21.656 1 95.25 104 ASP A O 1
ATOM 852 N N . ILE A 1 105 ? -2.07 17.672 19.594 1 96.88 105 ILE A N 1
ATOM 853 C CA . ILE A 1 105 ? -1.394 16.406 19.891 1 96.88 105 ILE A CA 1
ATOM 854 C C . ILE A 1 105 ? -0.351 16.109 18.812 1 96.88 105 ILE A C 1
ATOM 856 O O . ILE A 1 105 ? -0.456 16.609 17.688 1 96.88 105 ILE A O 1
ATOM 860 N N . MET A 1 106 ? 0.657 15.383 19.266 1 96.81 106 MET A N 1
ATOM 861 C CA . MET A 1 106 ? 1.6 14.766 18.328 1 96.81 106 MET A CA 1
ATOM 862 C C . MET A 1 106 ? 1.463 13.242 18.344 1 96.81 106 MET A C 1
ATOM 864 O O . MET A 1 106 ? 1.415 12.633 19.422 1 96.81 106 MET A O 1
ATOM 868 N N . ILE A 1 107 ? 1.238 12.758 17.266 1 97.88 107 ILE A N 1
ATOM 869 C CA . ILE A 1 107 ? 1.288 11.305 17.109 1 97.88 107 ILE A CA 1
ATOM 870 C C . ILE A 1 107 ? 2.684 10.883 16.672 1 97.88 107 ILE A C 1
ATOM 872 O O . ILE A 1 107 ? 3.023 11 15.484 1 97.88 107 ILE A O 1
ATOM 876 N N . LEU A 1 108 ? 3.359 10.352 17.641 1 97.25 108 LEU A N 1
ATOM 877 C CA . LEU A 1 108 ? 4.727 9.891 17.406 1 97.25 108 LEU A CA 1
ATOM 878 C C . LEU A 1 108 ? 4.742 8.422 16.984 1 97.25 108 LEU A C 1
ATOM 880 O O . LEU A 1 108 ? 4.035 7.602 17.562 1 97.25 108 LEU A O 1
ATOM 884 N N . TYR A 1 109 ? 5.496 8.18 15.938 1 97.12 109 TYR A N 1
ATOM 885 C CA . TYR A 1 109 ? 5.562 6.781 15.523 1 97.12 109 TYR A CA 1
ATOM 886 C C . TYR A 1 109 ? 6.941 6.441 14.961 1 97.12 109 TYR A C 1
ATOM 888 O O . TYR A 1 109 ? 7.781 7.328 14.789 1 97.12 109 TYR A O 1
ATOM 896 N N . GLU A 1 110 ? 7.266 5.238 14.898 1 96 110 GLU A N 1
ATOM 897 C CA . GLU A 1 110 ? 8.414 4.703 14.172 1 96 110 GLU A CA 1
ATOM 898 C C . GLU A 1 110 ? 7.961 3.869 12.977 1 96 110 GLU A C 1
ATOM 900 O O . GLU A 1 110 ? 7.18 2.928 13.125 1 96 110 GLU A O 1
ATOM 905 N N . ASP A 1 111 ? 8.391 4.242 11.789 1 94 111 ASP A N 1
ATOM 906 C CA . ASP A 1 111 ? 7.91 3.617 10.562 1 94 111 ASP A CA 1
ATOM 907 C C . ASP A 1 111 ? 8.453 2.199 10.414 1 94 111 ASP A C 1
ATOM 909 O O . ASP A 1 111 ? 9.492 1.991 9.781 1 94 111 ASP A O 1
ATOM 913 N N . ILE A 1 112 ? 7.715 1.252 10.969 1 92.5 112 ILE A N 1
ATOM 914 C CA . ILE A 1 112 ? 8.055 -0.165 10.891 1 92.5 112 ILE A CA 1
ATOM 915 C C . ILE A 1 112 ? 7.301 -0.814 9.734 1 92.5 112 ILE A C 1
ATOM 917 O O . ILE A 1 112 ? 6.074 -0.72 9.648 1 92.5 112 ILE A O 1
ATOM 921 N N . LYS A 1 113 ? 8.016 -1.596 8.883 1 92.25 113 LYS A N 1
ATOM 922 C CA . LYS A 1 113 ? 7.48 -2.113 7.625 1 92.25 113 LYS A CA 1
ATOM 923 C C . LYS A 1 113 ? 6.348 -3.104 7.875 1 92.25 113 LYS A C 1
ATOM 925 O O . LYS A 1 113 ? 5.406 -3.189 7.086 1 92.25 113 LYS A O 1
ATOM 930 N N . GLY A 1 114 ? 6.383 -3.826 8.945 1 94.12 114 GLY A N 1
ATOM 931 C CA . GLY A 1 114 ? 5.457 -4.914 9.227 1 94.12 114 GLY A CA 1
ATOM 932 C C . GLY A 1 114 ? 4.07 -4.434 9.609 1 94.12 114 GLY A C 1
ATOM 933 O O . GLY A 1 114 ? 3.107 -5.203 9.562 1 94.12 114 GLY A O 1
ATOM 934 N N . TYR A 1 115 ? 3.947 -3.148 10 1 95.12 115 TYR A N 1
ATOM 935 C CA . TYR A 1 115 ? 2.676 -2.578 10.43 1 95.12 115 TYR A CA 1
ATOM 936 C C . TYR A 1 115 ? 2.152 -1.574 9.414 1 95.12 115 TYR A C 1
ATOM 938 O O . TYR A 1 115 ? 2.934 -0.936 8.703 1 95.12 115 TYR A O 1
ATOM 946 N N . ASN A 1 116 ? 0.829 -1.407 9.289 1 95.25 116 ASN A N 1
ATOM 947 C CA . ASN A 1 116 ? 0.217 -0.315 8.539 1 95.25 116 ASN A CA 1
ATOM 948 C C . ASN A 1 116 ? -0.064 0.89 9.43 1 95.25 116 ASN A C 1
ATOM 950 O O . ASN A 1 116 ? -1.213 1.316 9.562 1 95.25 116 ASN A O 1
ATOM 954 N N . LEU A 1 117 ? 0.973 1.475 9.891 1 95.88 117 LEU A N 1
ATOM 955 C CA . LEU A 1 117 ? 0.871 2.496 10.93 1 95.88 117 LEU A CA 1
ATOM 956 C C . LEU A 1 117 ? 0.221 3.764 10.383 1 95.88 117 LEU A C 1
ATOM 958 O O . LEU A 1 117 ? -0.597 4.391 11.062 1 95.88 117 LEU A O 1
ATOM 962 N N . LYS A 1 118 ? 0.616 4.172 9.211 1 94.56 118 LYS A N 1
ATOM 963 C CA . LYS A 1 118 ? 0.1 5.406 8.617 1 94.56 118 LYS A CA 1
ATOM 964 C C . LYS A 1 118 ? -1.415 5.34 8.453 1 94.56 118 LYS A C 1
ATOM 966 O O . LYS A 1 118 ? -2.115 6.32 8.719 1 94.56 118 LYS A O 1
ATOM 971 N N . THR A 1 119 ? -1.888 4.207 8.062 1 94.69 119 THR A N 1
ATOM 972 C CA . THR A 1 119 ? -3.328 4.02 7.918 1 94.69 119 THR A CA 1
ATOM 973 C C . THR A 1 119 ? -4.02 4.09 9.281 1 94.69 119 THR A C 1
ATOM 975 O O . THR A 1 119 ? -5.074 4.715 9.406 1 94.69 119 THR A O 1
ATOM 978 N N . ILE A 1 120 ? -3.395 3.504 10.234 1 95.56 120 ILE A N 1
ATOM 979 C CA . ILE A 1 120 ? -3.941 3.49 11.586 1 95.56 120 ILE A CA 1
ATOM 980 C C . ILE A 1 120 ? -4.016 4.914 12.133 1 95.56 120 ILE A C 1
ATOM 982 O O . ILE A 1 120 ? -5.035 5.32 12.695 1 95.56 120 ILE A O 1
ATOM 986 N N . ILE A 1 121 ? -2.953 5.688 11.93 1 97.12 121 ILE A N 1
ATOM 987 C CA . ILE A 1 121 ? -2.859 7.059 12.414 1 97.12 121 ILE A CA 1
ATOM 988 C C . ILE A 1 121 ? -3.896 7.926 11.703 1 97.12 121 ILE A C 1
ATOM 990 O O . ILE A 1 121 ? -4.59 8.727 12.344 1 97.12 121 ILE A O 1
ATOM 994 N N . GLU A 1 122 ? -4.055 7.75 10.414 1 95.69 122 GLU A N 1
ATOM 995 C CA . GLU A 1 122 ? -5.023 8.508 9.633 1 95.69 122 GLU A CA 1
ATOM 996 C C . GLU A 1 122 ? -6.449 8.227 10.094 1 95.69 122 GLU A C 1
ATOM 998 O O . GLU A 1 122 ? -7.277 9.133 10.172 1 95.69 122 GLU A O 1
ATOM 1003 N N . GLU A 1 123 ? -6.754 7.008 10.367 1 94.38 123 GLU A N 1
ATOM 1004 C CA . GLU A 1 123 ? -8.078 6.633 10.844 1 94.38 123 GLU A CA 1
ATOM 1005 C C . GLU A 1 123 ? -8.367 7.246 12.211 1 94.38 123 GLU A C 1
ATOM 1007 O O . GLU A 1 123 ? -9.5 7.66 12.484 1 94.38 123 GLU A O 1
ATOM 1012 N N . PHE A 1 124 ? -7.402 7.258 13.008 1 95.94 124 PHE A N 1
ATOM 1013 C CA . PHE A 1 124 ? -7.555 7.848 14.336 1 95.94 124 PHE A CA 1
ATOM 1014 C C . PHE A 1 124 ? -7.887 9.328 14.234 1 95.94 124 PHE A C 1
ATOM 1016 O O . PHE A 1 124 ? -8.828 9.805 14.867 1 95.94 124 PHE A O 1
ATOM 1023 N N . ILE A 1 125 ? -7.07 10.062 13.391 1 95.75 125 ILE A N 1
ATOM 1024 C CA . ILE A 1 125 ? -7.246 11.5 13.227 1 95.75 125 ILE A CA 1
ATOM 1025 C C . ILE A 1 125 ? -8.625 11.789 12.641 1 95.75 125 ILE A C 1
ATOM 1027 O O . ILE A 1 125 ? -9.352 12.648 13.141 1 95.75 125 ILE A O 1
ATOM 1031 N N . THR A 1 126 ? -9.023 11.023 11.633 1 94.31 126 THR A N 1
ATOM 1032 C CA . THR A 1 126 ? -10.32 11.211 10.984 1 94.31 126 THR A CA 1
ATOM 1033 C C . THR A 1 126 ? -11.461 10.945 11.969 1 94.31 126 THR A C 1
ATOM 1035 O O . THR A 1 126 ? -12.438 11.695 12.008 1 94.31 126 THR A O 1
ATOM 1038 N N . LEU A 1 127 ? -11.312 9.914 12.75 1 92.75 127 LEU A N 1
ATOM 1039 C CA . LEU A 1 127 ? -12.344 9.578 13.719 1 92.75 127 LEU A CA 1
ATOM 1040 C C . LEU A 1 127 ? -12.461 10.656 14.797 1 92.75 127 LEU A C 1
ATOM 1042 O O . LEU A 1 127 ? -13.562 10.969 15.25 1 92.75 127 LEU A O 1
ATOM 1046 N N . THR A 1 128 ? -11.32 11.156 15.219 1 93.06 128 THR A N 1
ATOM 1047 C CA . THR A 1 128 ? -11.305 12.188 16.25 1 93.06 128 THR A CA 1
ATOM 1048 C C . THR A 1 128 ? -12.023 13.445 15.758 1 93.06 128 THR A C 1
ATOM 1050 O O . THR A 1 128 ? -12.773 14.07 16.5 1 93.06 128 THR A O 1
ATOM 1053 N N . TRP A 1 129 ? -11.836 13.781 14.5 1 91.62 129 TRP A N 1
ATOM 1054 C CA . TRP A 1 129 ? -12.523 14.922 13.898 1 91.62 129 TRP A CA 1
ATOM 1055 C C . TRP A 1 129 ? -14.023 14.656 13.797 1 91.62 129 TRP A C 1
ATOM 1057 O O . TRP A 1 129 ? -14.836 15.547 14.078 1 91.62 129 TRP A O 1
ATOM 1067 N N . ASP A 1 130 ? -14.352 13.453 13.492 1 91 130 ASP A N 1
ATOM 1068 C CA . ASP A 1 130 ? -15.758 13.07 13.352 1 91 130 ASP A CA 1
ATOM 1069 C C . ASP A 1 130 ? -16.484 13.141 14.695 1 91 130 ASP A C 1
ATOM 1071 O O . ASP A 1 130 ? -17.703 13.312 14.734 1 91 130 ASP A O 1
ATOM 1075 N N . CYS A 1 131 ? -15.672 13.023 15.727 1 89.56 131 CYS A N 1
ATOM 1076 C CA . CYS A 1 131 ? -16.25 13.078 17.062 1 89.56 131 CYS A CA 1
ATOM 1077 C C . CYS A 1 131 ? -16.469 14.523 17.5 1 89.56 131 CYS A C 1
ATOM 1079 O O . CYS A 1 131 ? -17.031 14.773 18.562 1 89.56 131 CYS A O 1
ATOM 1081 N N . GLY A 1 132 ? -16.047 15.5 16.656 1 87.31 132 GLY A N 1
ATOM 1082 C CA . GLY A 1 132 ? -16.297 16.906 16.938 1 87.31 132 GLY A CA 1
ATOM 1083 C C . GLY A 1 132 ? -15.164 17.562 17.719 1 87.31 132 GLY A C 1
ATOM 1084 O O . GLY A 1 132 ? -15.297 18.703 18.156 1 87.31 132 GLY A O 1
ATOM 1085 N N . LEU A 1 133 ? -14.109 16.859 17.938 1 88.19 133 LEU A N 1
ATOM 1086 C CA . LEU A 1 133 ? -12.977 17.453 18.656 1 88.19 133 LEU A CA 1
ATOM 1087 C C . LEU A 1 133 ? -12.172 18.359 17.719 1 88.19 133 LEU A C 1
ATOM 1089 O O . LEU A 1 133 ? -11.977 18.031 16.547 1 88.19 133 LEU A O 1
ATOM 1093 N N . LYS A 1 134 ? -11.867 19.484 18.172 1 90.12 134 LYS A N 1
ATOM 1094 C CA . LYS A 1 134 ? -10.961 20.359 17.438 1 90.12 134 LYS A CA 1
ATOM 1095 C C . LYS A 1 134 ? -9.508 19.938 17.641 1 90.12 134 LYS A C 1
ATOM 1097 O O . LYS A 1 134 ? -8.773 20.594 18.391 1 90.12 134 LYS A O 1
ATOM 1102 N N . LEU A 1 135 ? -9.141 19 16.906 1 92.06 135 LEU A N 1
ATOM 1103 C CA . LEU A 1 135 ? -7.824 18.391 17.062 1 92.06 135 LEU A CA 1
ATOM 1104 C C . LEU A 1 135 ? -6.809 19.016 16.125 1 92.06 135 LEU A C 1
ATOM 1106 O O . LEU A 1 135 ? -7.012 19.031 14.906 1 92.06 135 LEU A O 1
ATOM 1110 N N . GLY A 1 136 ? -5.844 19.688 16.672 1 93.19 136 GLY A N 1
ATOM 1111 C CA . GLY A 1 136 ? -4.629 19.984 15.93 1 93.19 136 GLY A CA 1
ATOM 1112 C C . GLY A 1 136 ? -3.586 18.891 16.031 1 93.19 136 GLY A C 1
ATOM 1113 O O . GLY A 1 136 ? -3.018 18.656 17.094 1 93.19 136 GLY A O 1
ATOM 1114 N N . SER A 1 137 ? -3.438 18.172 14.953 1 93.31 137 SER A N 1
ATOM 1115 C CA . SER A 1 137 ? -2.564 17.016 15.039 1 93.31 137 SER A CA 1
ATOM 1116 C C . SER A 1 137 ? -1.329 17.188 14.164 1 93.31 137 SER A C 1
ATOM 1118 O O . SER A 1 137 ? -1.399 17.797 13.094 1 93.31 137 SER A O 1
ATOM 1120 N N . ARG A 1 138 ? -0.22 16.719 14.727 1 93.81 138 ARG A N 1
ATOM 1121 C CA . ARG A 1 138 ? 1.003 16.547 13.945 1 93.81 138 ARG A CA 1
ATOM 1122 C C . ARG A 1 138 ? 1.495 15.109 14.008 1 93.81 138 ARG A C 1
ATOM 1124 O O . ARG A 1 138 ? 1.426 14.469 15.055 1 93.81 138 ARG A O 1
ATOM 1131 N N . VAL A 1 139 ? 1.859 14.656 12.914 1 96 139 VAL A N 1
ATOM 1132 C CA . VAL A 1 139 ? 2.365 13.289 12.812 1 96 139 VAL A CA 1
ATOM 1133 C C . VAL A 1 139 ? 3.855 13.312 12.484 1 96 139 VAL A C 1
ATOM 1135 O O . VAL A 1 139 ? 4.254 13.781 11.414 1 96 139 VAL A O 1
ATOM 1138 N N . ASP A 1 140 ? 4.664 12.797 13.43 1 95.44 140 ASP A N 1
ATOM 1139 C CA . ASP A 1 140 ? 6.109 12.828 13.211 1 95.44 140 ASP A CA 1
ATOM 1140 C C . ASP A 1 140 ? 6.742 11.477 13.523 1 95.44 140 ASP A C 1
ATOM 1142 O O . ASP A 1 140 ? 6.336 10.797 14.469 1 95.44 140 ASP A O 1
ATOM 1146 N N . GLU A 1 141 ? 7.695 11.188 12.742 1 96 141 GLU A N 1
ATOM 1147 C CA . GLU A 1 141 ? 8.523 10.023 13.055 1 96 141 GLU A CA 1
ATOM 1148 C C . GLU A 1 141 ? 9.633 10.383 14.039 1 96 141 GLU A C 1
ATOM 1150 O O . GLU A 1 141 ? 10.203 11.477 13.969 1 96 141 GLU A O 1
ATOM 1155 N N . LEU A 1 142 ? 9.953 9.508 14.82 1 94.69 142 LEU A N 1
ATOM 1156 C CA . LEU A 1 142 ? 10.938 9.734 15.867 1 94.69 142 LEU A CA 1
ATOM 1157 C C . LEU A 1 142 ? 12.242 10.273 15.281 1 94.69 142 LEU A C 1
ATOM 1159 O O . LEU A 1 142 ? 12.812 11.234 15.805 1 94.69 142 LEU A O 1
ATOM 1163 N N . LYS A 1 143 ? 12.703 9.703 14.117 1 92.5 143 LYS A N 1
ATOM 1164 C CA . LYS A 1 143 ? 14 10.047 13.547 1 92.5 143 LYS A CA 1
ATOM 1165 C C . LYS A 1 143 ? 13.992 11.453 12.969 1 92.5 143 LYS A C 1
ATOM 1167 O O . LYS A 1 143 ? 15.047 12.078 12.82 1 92.5 143 LYS A O 1
ATOM 1172 N N . ASN A 1 144 ? 12.844 12.023 12.695 1 92.88 144 ASN A N 1
ATOM 1173 C CA . ASN A 1 144 ? 12.75 13.312 12.016 1 92.88 144 ASN A CA 1
ATOM 1174 C C . ASN A 1 144 ? 12.523 14.453 13 1 92.88 144 ASN A C 1
ATOM 1176 O O . ASN A 1 144 ? 12.555 15.625 12.625 1 92.88 144 ASN A O 1
ATOM 1180 N N . ILE A 1 145 ? 12.305 14.242 14.289 1 93.31 145 ILE A N 1
ATOM 1181 C CA . ILE A 1 145 ? 11.914 15.25 15.273 1 93.31 145 ILE A CA 1
ATOM 1182 C C . ILE A 1 145 ? 13.008 16.312 15.391 1 93.31 145 ILE A C 1
ATOM 1184 O O . ILE A 1 145 ? 12.719 17.5 15.445 1 93.31 145 ILE A O 1
ATOM 1188 N N . GLU A 1 146 ? 14.266 15.914 15.383 1 89.88 146 GLU A N 1
ATOM 1189 C CA . GLU A 1 146 ? 15.383 16.844 15.523 1 89.88 146 GLU A CA 1
ATOM 1190 C C . GLU A 1 146 ? 15.445 17.812 14.344 1 89.88 146 GLU A C 1
ATOM 1192 O O . GLU A 1 146 ? 15.727 19 14.523 1 89.88 146 GLU A O 1
ATOM 1197 N N . ASN A 1 147 ? 15.125 17.297 13.172 1 90.25 147 ASN A N 1
ATOM 1198 C CA . ASN A 1 147 ? 15.172 18.125 11.977 1 90.25 147 ASN A CA 1
ATOM 1199 C C . ASN A 1 147 ? 13.984 19.094 11.914 1 90.25 147 ASN A C 1
ATOM 1201 O O . ASN A 1 147 ? 14.117 20.219 11.453 1 90.25 147 ASN A O 1
ATOM 1205 N N . VAL A 1 148 ? 12.898 18.609 12.32 1 88.12 148 VAL A N 1
ATOM 1206 C CA . VAL A 1 148 ? 11.68 19.406 12.266 1 88.12 148 VAL A CA 1
ATOM 1207 C C . VAL A 1 148 ? 11.797 20.594 13.219 1 88.12 148 VAL A C 1
ATOM 1209 O O . VAL A 1 148 ? 11.336 21.703 12.906 1 88.12 148 VAL A O 1
ATOM 1212 N N . VAL A 1 149 ? 12.414 20.438 14.359 1 87.62 149 VAL A N 1
ATOM 1213 C CA . VAL A 1 149 ? 12.539 21.469 15.391 1 87.62 149 VAL A CA 1
ATOM 1214 C C . VAL A 1 149 ? 13.508 22.547 14.914 1 87.62 149 VAL A C 1
ATOM 1216 O O . VAL A 1 149 ? 13.352 23.719 15.273 1 87.62 149 VAL A O 1
ATOM 1219 N N . LYS A 1 150 ? 14.43 22.25 14.039 1 84.62 150 LYS A N 1
ATOM 1220 C CA . LYS A 1 150 ? 15.398 23.203 13.523 1 84.62 150 LYS A CA 1
ATOM 1221 C C . LYS A 1 150 ? 14.766 24.156 12.508 1 84.62 150 LYS A C 1
ATOM 1223 O O . LYS A 1 150 ? 15.195 25.297 12.359 1 84.62 150 LYS A O 1
ATOM 1228 N N . GLU A 1 151 ? 13.719 23.672 11.867 1 82.38 151 GLU A N 1
ATOM 1229 C CA . GLU A 1 151 ? 13.102 24.438 10.797 1 82.38 151 GLU A CA 1
ATOM 1230 C C . GLU A 1 151 ? 12.094 25.453 11.344 1 82.38 151 GLU A C 1
ATOM 1232 O O . GLU A 1 151 ? 11.797 26.453 10.695 1 82.38 151 GLU A O 1
ATOM 1237 N N . ASP A 1 152 ? 11.508 25.172 12.477 1 83.88 152 ASP A N 1
ATOM 1238 C CA . ASP A 1 152 ? 10.438 26.016 12.992 1 83.88 152 ASP A CA 1
ATOM 1239 C C . ASP A 1 152 ? 10.508 26.125 14.516 1 83.88 152 ASP A C 1
ATOM 1241 O O . ASP A 1 152 ? 10.25 25.156 15.227 1 83.88 152 ASP A O 1
ATOM 1245 N N . ILE A 1 153 ? 10.711 27.344 15.023 1 84.75 153 ILE A N 1
ATOM 1246 C CA . ILE A 1 153 ? 10.883 27.578 16.453 1 84.75 153 ILE A CA 1
ATOM 1247 C C . ILE A 1 153 ? 9.555 27.359 17.172 1 84.75 153 ILE A C 1
ATOM 1249 O O . ILE A 1 153 ? 9.539 27.047 18.359 1 84.75 153 ILE A O 1
ATOM 1253 N N . THR A 1 154 ? 8.477 27.562 16.469 1 86.75 154 THR A N 1
ATOM 1254 C CA . THR A 1 154 ? 7.164 27.359 17.062 1 86.75 154 THR A CA 1
ATOM 1255 C C . THR A 1 154 ? 6.961 25.891 17.422 1 86.75 154 THR A C 1
ATOM 1257 O O . THR A 1 154 ? 6.34 25.562 18.438 1 86.75 154 THR A O 1
ATOM 1260 N N . ILE A 1 155 ? 7.574 25.094 16.641 1 89.69 155 ILE A N 1
ATOM 1261 C CA . ILE A 1 155 ? 7.48 23.672 16.891 1 89.69 155 ILE A CA 1
ATOM 1262 C C . ILE A 1 155 ? 8.336 23.297 18.094 1 89.69 155 ILE A C 1
ATOM 1264 O O . ILE A 1 155 ? 7.938 22.469 18.922 1 89.69 155 ILE A O 1
ATOM 1268 N N . LYS A 1 156 ? 9.461 23.875 18.141 1 91.19 156 LYS A N 1
ATOM 1269 C CA . LYS A 1 156 ? 10.336 23.609 19.281 1 91.19 156 LYS A CA 1
ATOM 1270 C C . LYS A 1 156 ? 9.656 23.953 20.594 1 91.19 156 LYS A C 1
ATOM 1272 O O . LYS A 1 156 ? 9.719 23.188 21.562 1 91.19 156 LYS A O 1
ATOM 1277 N N . SER A 1 157 ? 8.961 25.141 20.656 1 92.06 157 SER A N 1
ATOM 1278 C CA . SER A 1 157 ? 8.258 25.547 21.875 1 92.06 157 SER A CA 1
ATOM 1279 C C . SER A 1 157 ? 7.164 24.531 22.234 1 92.06 157 SER A C 1
ATOM 1281 O O . SER A 1 157 ? 7.004 24.172 23.391 1 92.06 157 SER A O 1
ATOM 1283 N N . ALA A 1 158 ? 6.465 24.094 21.25 1 91.12 158 ALA A N 1
ATOM 1284 C CA . ALA A 1 158 ? 5.359 23.172 21.484 1 91.12 158 ALA A CA 1
ATOM 1285 C C . ALA A 1 158 ? 5.871 21.828 22.016 1 91.12 158 ALA A C 1
ATOM 1287 O O . ALA A 1 158 ? 5.262 21.234 22.906 1 91.12 158 ALA A O 1
ATOM 1288 N N . ILE A 1 159 ? 7.012 21.375 21.484 1 91.5 159 ILE A N 1
ATOM 1289 C CA . ILE A 1 159 ? 7.508 20.047 21.828 1 91.5 159 ILE A CA 1
ATOM 1290 C C . ILE A 1 159 ? 8.117 20.062 23.219 1 91.5 159 ILE A C 1
ATOM 1292 O O . ILE A 1 159 ? 8.109 19.047 23.922 1 91.5 159 ILE A O 1
ATOM 1296 N N . LEU A 1 160 ? 8.578 21.203 23.656 1 89.94 160 LEU A N 1
ATOM 1297 C CA . LEU A 1 160 ? 9.141 21.328 25 1 89.94 160 LEU A CA 1
ATOM 1298 C C . LEU A 1 160 ? 8.055 21.125 26.062 1 89.94 160 LEU A C 1
ATOM 1300 O O . LEU A 1 160 ? 8.359 20.812 27.219 1 89.94 160 LEU A O 1
ATOM 1304 N N . GLU A 1 161 ? 6.789 21.312 25.625 1 91.88 161 GLU A N 1
ATOM 1305 C CA . GLU A 1 161 ? 5.645 21.141 26.516 1 91.88 161 GLU A CA 1
ATOM 1306 C C . GLU A 1 161 ? 4.938 19.812 26.266 1 91.88 161 GLU A C 1
ATOM 1308 O O . GLU A 1 161 ? 3.705 19.75 26.281 1 91.88 161 GLU A O 1
ATOM 1313 N N . SER A 1 162 ? 5.691 18.812 26.156 1 94.5 162 SER A N 1
ATOM 1314 C CA . SER A 1 162 ? 5.129 17.516 25.781 1 94.5 162 SER A CA 1
ATOM 1315 C C . SER A 1 162 ? 4.754 16.703 27.016 1 94.5 162 SER A C 1
ATOM 1317 O O . SER A 1 162 ? 5.453 16.734 28.031 1 94.5 162 SER A O 1
ATOM 1319 N N . ARG A 1 163 ? 3.633 15.922 26.922 1 95.44 163 ARG A N 1
ATOM 1320 C CA . ARG A 1 163 ? 3.188 14.953 27.922 1 95.44 163 ARG A CA 1
ATOM 1321 C C . ARG A 1 163 ? 2.6 13.711 27.266 1 95.44 163 ARG A C 1
ATOM 1323 O O . ARG A 1 163 ? 1.801 13.82 26.328 1 95.44 163 ARG A O 1
ATOM 1330 N N . ILE A 1 164 ? 2.992 12.617 27.734 1 96.88 164 ILE A N 1
ATOM 1331 C CA . ILE A 1 164 ? 2.502 11.375 27.141 1 96.88 164 ILE A CA 1
ATOM 1332 C C . ILE A 1 164 ? 1.037 11.164 27.516 1 96.88 164 ILE A C 1
ATOM 1334 O O . ILE A 1 164 ? 0.654 11.359 28.672 1 96.88 164 ILE A O 1
ATOM 1338 N N . ILE A 1 165 ? 0.224 10.852 26.562 1 97.31 165 ILE A N 1
ATOM 1339 C CA . ILE A 1 165 ? -1.167 10.484 26.812 1 97.31 165 ILE A CA 1
ATOM 1340 C C . ILE A 1 165 ? -1.293 8.969 26.906 1 97.31 165 ILE A C 1
ATOM 1342 O O . ILE A 1 165 ? -1.768 8.43 27.906 1 97.31 165 ILE A O 1
ATOM 1346 N N . TYR A 1 166 ? -0.855 8.25 25.75 1 96.75 166 TYR A N 1
ATOM 1347 C CA . TYR A 1 166 ? -0.976 6.797 25.672 1 96.75 166 TYR A CA 1
ATOM 1348 C C . TYR A 1 166 ? -0.154 6.25 24.516 1 96.75 166 TYR A C 1
ATOM 1350 O O . TYR A 1 166 ? 0.213 6.988 23.594 1 96.75 166 TYR A O 1
ATOM 1358 N N . GLY A 1 167 ? 0.196 4.922 24.594 1 96.06 167 GLY A N 1
ATOM 1359 C CA . GLY A 1 167 ? 0.902 4.27 23.5 1 96.06 167 GLY A CA 1
ATOM 1360 C C . GLY A 1 167 ? 2.162 3.555 23.953 1 96.06 167 GLY A C 1
ATOM 1361 O O . GLY A 1 167 ? 2.25 3.098 25.094 1 96.06 167 GLY A O 1
ATOM 1362 N N . SER A 1 168 ? 3.166 3.451 23.047 1 95.56 168 SER A N 1
ATOM 1363 C CA . SER A 1 168 ? 4.418 2.744 23.297 1 95.56 168 SER A CA 1
ATOM 1364 C C . SER A 1 168 ? 5.289 3.5 24.297 1 95.56 168 SER A C 1
ATOM 1366 O O . SER A 1 168 ? 5.754 4.605 24 1 95.56 168 SER A O 1
ATOM 1368 N N . LYS A 1 169 ? 5.559 2.883 25.344 1 94.75 169 LYS A N 1
ATOM 1369 C CA . LYS A 1 169 ? 6.406 3.48 26.375 1 94.75 169 LYS A CA 1
ATOM 1370 C C . LYS A 1 169 ? 7.863 3.525 25.922 1 94.75 169 LYS A C 1
ATOM 1372 O O . LYS A 1 169 ? 8.594 4.461 26.266 1 94.75 169 LYS A O 1
ATOM 1377 N N . THR A 1 170 ? 8.203 2.578 25.172 1 93.38 170 THR A N 1
ATOM 1378 C CA . THR A 1 170 ? 9.57 2.543 24.656 1 93.38 170 THR A CA 1
ATOM 1379 C C . THR A 1 170 ? 9.828 3.715 23.719 1 93.38 170 THR A C 1
ATOM 1381 O O . THR A 1 170 ? 10.883 4.348 23.766 1 93.38 170 THR A O 1
ATOM 1384 N N . LEU A 1 171 ? 8.828 3.938 22.922 1 94.81 171 LEU A N 1
ATOM 1385 C CA . LEU A 1 171 ? 8.938 5.062 22 1 94.81 171 LEU A CA 1
ATOM 1386 C C . LEU A 1 171 ? 8.977 6.387 22.75 1 94.81 171 LEU A C 1
ATOM 1388 O O . LEU A 1 171 ? 9.711 7.301 22.359 1 94.81 171 LEU A O 1
ATOM 1392 N N . TRP A 1 172 ? 8.211 6.539 23.812 1 96.12 172 TRP A N 1
ATOM 1393 C CA . TRP A 1 172 ? 8.18 7.738 24.641 1 96.12 172 TRP A CA 1
ATOM 1394 C C . TRP A 1 172 ? 9.547 8.008 25.266 1 96.12 172 TRP A C 1
ATOM 1396 O O . TRP A 1 172 ? 10.023 9.141 25.266 1 96.12 172 TRP A O 1
ATOM 1406 N N . VAL A 1 173 ? 10.172 6.969 25.734 1 95.19 173 VAL A N 1
ATOM 1407 C CA . VAL A 1 173 ? 11.484 7.105 26.375 1 95.19 173 VAL A CA 1
ATOM 1408 C C . VAL A 1 173 ? 12.508 7.582 25.344 1 95.19 173 VAL A C 1
ATOM 1410 O O . VAL A 1 173 ? 13.328 8.461 25.641 1 95.19 173 VAL A O 1
ATOM 1413 N N . SER A 1 174 ? 12.406 7.02 24.172 1 95.06 174 SER A N 1
ATOM 1414 C CA . SER A 1 174 ? 13.297 7.457 23.109 1 95.06 174 SER A CA 1
ATOM 1415 C C . SER A 1 174 ? 13.062 8.922 22.75 1 95.06 174 SER A C 1
ATOM 1417 O O . SER A 1 174 ? 14.016 9.656 22.484 1 95.06 174 SER A O 1
ATOM 1419 N N . TYR A 1 175 ? 11.844 9.312 22.812 1 95.75 175 TYR A N 1
ATOM 1420 C CA . TYR A 1 175 ? 11.461 10.695 22.531 1 95.75 175 TYR A CA 1
ATOM 1421 C C . TYR A 1 175 ? 12.008 11.633 23.594 1 95.75 175 TYR A C 1
ATOM 1423 O O . TYR A 1 175 ? 12.531 12.703 23.281 1 95.75 175 TYR A O 1
ATOM 1431 N N . GLU A 1 176 ? 11.867 11.258 24.828 1 93.81 176 GLU A N 1
ATOM 1432 C CA . GLU A 1 176 ? 12.375 12.055 25.938 1 93.81 176 GLU A CA 1
ATOM 1433 C C . GLU A 1 176 ? 13.883 12.289 25.812 1 93.81 176 GLU A C 1
ATOM 1435 O O . GLU A 1 176 ? 14.375 13.375 26.125 1 93.81 176 GLU A O 1
ATOM 1440 N N . ASN A 1 177 ? 14.547 11.344 25.312 1 93.94 177 ASN A N 1
ATOM 1441 C CA . ASN A 1 177 ? 15.984 11.477 25.109 1 93.94 177 ASN A CA 1
ATOM 1442 C C . ASN A 1 177 ? 16.312 12.492 24.016 1 93.94 177 ASN A C 1
ATOM 1444 O O . ASN A 1 177 ? 17.266 13.266 24.156 1 93.94 177 ASN A O 1
ATOM 1448 N N . ILE A 1 178 ? 15.562 12.453 23.031 1 93.56 178 ILE A N 1
ATOM 1449 C CA . ILE A 1 178 ? 15.742 13.406 21.953 1 93.56 178 ILE A CA 1
ATOM 1450 C C . ILE A 1 178 ? 15.422 14.812 22.438 1 93.56 178 ILE A C 1
ATOM 1452 O O . ILE A 1 178 ? 16.094 15.781 22.062 1 93.56 178 ILE A O 1
ATOM 1456 N N . LEU A 1 179 ? 14.367 14.969 23.297 1 91.81 179 LEU A N 1
ATOM 1457 C CA . LEU A 1 179 ? 13.977 16.266 23.859 1 91.81 179 LEU A CA 1
ATOM 1458 C C . LEU A 1 179 ? 15.109 16.859 24.672 1 91.81 179 LEU A C 1
ATOM 1460 O O . LEU A 1 179 ? 15.328 18.078 24.656 1 91.81 179 LEU A O 1
ATOM 1464 N N . LYS A 1 180 ? 15.805 16.062 25.391 1 90.69 180 LYS A N 1
ATOM 1465 C CA . LYS A 1 180 ? 16.938 16.531 26.188 1 90.69 180 LYS A CA 1
ATOM 1466 C C . LYS A 1 180 ? 18.031 17.125 25.297 1 90.69 180 LYS A C 1
ATOM 1468 O O . LYS A 1 180 ? 18.625 18.141 25.641 1 90.69 180 LYS A O 1
ATOM 1473 N N . LYS A 1 181 ? 18.219 16.5 24.188 1 91.06 181 LYS A N 1
ATOM 1474 C CA . LYS A 1 181 ? 19.203 16.984 23.234 1 91.06 181 LYS A CA 1
ATOM 1475 C C . LYS A 1 181 ? 18.734 18.297 22.594 1 91.06 181 LYS A C 1
ATOM 1477 O O . LYS A 1 181 ? 19.531 19.219 22.422 1 91.06 181 LYS A O 1
ATOM 1482 N N . ILE A 1 182 ? 17.516 18.375 22.297 1 90.88 182 ILE A N 1
ATOM 1483 C CA . ILE A 1 182 ? 16.938 19.547 21.641 1 90.88 182 ILE A CA 1
ATOM 1484 C C . ILE A 1 182 ? 17.031 20.75 22.562 1 90.88 182 ILE A C 1
ATOM 1486 O O . ILE A 1 182 ? 17.297 21.875 22.109 1 90.88 182 ILE A O 1
ATOM 1490 N N . ARG A 1 183 ? 16.812 20.578 23.844 1 90.06 183 ARG A N 1
ATOM 1491 C CA . ARG A 1 183 ? 16.859 21.641 24.828 1 90.06 183 ARG A CA 1
ATOM 1492 C C . ARG A 1 183 ? 18.234 22.312 24.828 1 90.06 183 ARG A C 1
ATOM 1494 O O . ARG A 1 183 ? 18.344 23.516 25.031 1 90.06 183 ARG A O 1
ATOM 1501 N N . LYS A 1 184 ? 19.203 21.594 24.453 1 89.19 184 LYS A N 1
ATOM 1502 C CA . LYS A 1 184 ? 20.578 22.094 24.562 1 89.19 184 LYS A CA 1
ATOM 1503 C C . LYS A 1 184 ? 21.062 22.641 23.219 1 89.19 184 LYS A C 1
ATOM 1505 O O . LYS A 1 184 ? 22.109 23.266 23.141 1 89.19 184 LYS A O 1
ATOM 1510 N N . THR A 1 185 ? 20.266 22.438 22.281 1 87.94 185 THR A N 1
ATOM 1511 C CA . THR A 1 185 ? 20.688 22.828 20.938 1 87.94 185 THR A CA 1
ATOM 1512 C C . THR A 1 185 ? 20.25 24.25 20.609 1 87.94 185 THR A C 1
ATOM 1514 O O . THR A 1 185 ? 19.078 24.609 20.828 1 87.94 185 THR A O 1
ATOM 1517 N N . ASP A 1 186 ? 21.141 25.141 20.141 1 88.69 186 ASP A N 1
ATOM 1518 C CA . ASP A 1 186 ? 20.906 26.484 19.641 1 88.69 186 ASP A CA 1
ATOM 1519 C C . ASP A 1 186 ? 20.094 27.312 20.641 1 88.69 186 ASP A C 1
ATOM 1521 O O . ASP A 1 186 ? 19.062 27.891 20.281 1 88.69 186 ASP A O 1
ATOM 1525 N N . GLN A 1 187 ? 20.5 27.328 21.859 1 89.69 187 GLN A N 1
ATOM 1526 C CA . GLN A 1 187 ? 19.781 28 22.938 1 89.69 187 GLN A CA 1
ATOM 1527 C C . GLN A 1 187 ? 19.75 29.516 22.719 1 89.69 187 GLN A C 1
ATOM 1529 O O . GLN A 1 187 ? 18.703 30.141 22.844 1 89.69 187 GLN A O 1
ATOM 1534 N N . LYS A 1 188 ? 20.859 30.109 22.312 1 90.56 188 LYS A N 1
ATOM 1535 C CA . LYS A 1 188 ? 20.953 31.562 22.094 1 90.56 188 LYS A CA 1
ATOM 1536 C C . LYS A 1 188 ? 20.031 32 20.969 1 90.56 188 LYS A C 1
ATOM 1538 O O . LYS A 1 188 ? 19.312 33 21.094 1 90.56 188 LYS A O 1
ATOM 1543 N N . GLU A 1 189 ? 20.125 31.281 19.891 1 91 189 GLU A N 1
ATOM 1544 C CA . GLU A 1 189 ? 19.312 31.609 18.734 1 91 189 GLU A CA 1
ATOM 1545 C C . GLU A 1 189 ? 17.828 31.516 19.047 1 91 189 GLU A C 1
ATOM 1547 O O . GLU A 1 189 ? 17.031 32.344 18.625 1 91 189 GLU A O 1
ATOM 1552 N N . PHE A 1 190 ? 17.438 30.531 19.812 1 92.62 190 PHE A N 1
ATOM 1553 C CA . PHE A 1 190 ? 16.047 30.344 20.203 1 92.62 190 PHE A CA 1
ATOM 1554 C C . PHE A 1 190 ? 15.562 31.5 21.062 1 92.62 190 PHE A C 1
ATOM 1556 O O . PHE A 1 190 ? 14.469 32.031 20.859 1 92.62 190 PHE A O 1
ATOM 1563 N N . ILE A 1 191 ? 16.375 31.922 21.984 1 92.88 191 ILE A N 1
ATOM 1564 C CA . ILE A 1 191 ? 16.016 33 22.906 1 92.88 191 ILE A CA 1
ATOM 1565 C C . ILE A 1 191 ? 15.836 34.281 22.141 1 92.88 191 ILE A C 1
ATOM 1567 O O . ILE A 1 191 ? 14.844 35 22.344 1 92.88 191 ILE A O 1
ATOM 1571 N N . LEU A 1 192 ? 16.719 34.594 21.234 1 93.56 192 LEU A N 1
ATOM 1572 C CA . LEU A 1 192 ? 16.641 35.812 20.453 1 93.56 192 LEU A CA 1
ATOM 1573 C C . LEU A 1 192 ? 15.398 35.844 19.578 1 93.56 192 LEU A C 1
ATOM 1575 O O . LEU A 1 192 ? 14.742 36.875 19.453 1 93.56 192 LEU A O 1
ATOM 1579 N N . GLU A 1 193 ? 15.148 34.781 19.031 1 93.12 193 GLU A N 1
ATOM 1580 C CA . GLU A 1 193 ? 13.977 34.688 18.172 1 93.12 193 GLU A CA 1
ATOM 1581 C C . GLU A 1 193 ? 12.688 34.844 18.969 1 93.12 193 GLU A C 1
ATOM 1583 O O . GLU A 1 193 ? 11.734 35.469 18.516 1 93.12 193 GLU A O 1
ATOM 1588 N N . LYS A 1 194 ? 12.625 34.219 20.125 1 93.38 194 LYS A N 1
ATOM 1589 C CA . LYS A 1 194 ? 11.438 34.344 20.969 1 93.38 194 LYS A CA 1
ATOM 1590 C C . LYS A 1 194 ? 11.242 35.75 21.453 1 93.38 194 LYS A C 1
ATOM 1592 O O . LYS A 1 194 ? 10.117 36.25 21.578 1 93.38 194 LYS A O 1
ATOM 1597 N N . LEU A 1 195 ? 12.328 36.438 21.734 1 94 195 LEU A N 1
ATOM 1598 C CA . LEU A 1 195 ? 12.258 37.844 22.141 1 94 195 LEU A CA 1
ATOM 1599 C C . LEU A 1 195 ? 11.742 38.719 21.016 1 94 195 LEU A C 1
ATOM 1601 O O . LEU A 1 195 ? 10.938 39.625 21.234 1 94 195 LEU A O 1
ATOM 1605 N N . GLU A 1 196 ? 12.172 38.406 19.844 1 94.31 196 GLU A N 1
ATOM 1606 C CA . GLU A 1 196 ? 11.695 39.156 18.688 1 94.31 196 GLU A CA 1
ATOM 1607 C C . GLU A 1 196 ? 10.219 38.906 18.422 1 94.31 196 GLU A C 1
ATOM 1609 O O . GLU A 1 196 ? 9.461 39.812 18.125 1 94.31 196 GLU A O 1
ATOM 1614 N N . GLU A 1 197 ? 9.828 37.688 18.562 1 93 197 GLU A N 1
ATOM 1615 C CA . GLU A 1 197 ? 8.414 37.375 18.422 1 93 197 GLU A CA 1
ATOM 1616 C C . GLU A 1 197 ? 7.57 38.094 19.453 1 93 197 GLU A C 1
ATOM 1618 O O . GLU A 1 197 ? 6.461 38.562 19.156 1 93 197 GLU A O 1
ATOM 1623 N N . HIS A 1 198 ? 8.062 38.094 20.609 1 93.38 198 HIS A N 1
ATOM 1624 C CA . HIS A 1 198 ? 7.371 38.781 21.688 1 93.38 198 HIS A CA 1
ATOM 1625 C C . HIS A 1 198 ? 7.211 40.281 21.375 1 93.38 198 HIS A C 1
ATOM 1627 O O . HIS A 1 198 ? 6.133 40.844 21.562 1 93.38 198 HIS A O 1
ATOM 1633 N N . LYS A 1 199 ? 8.266 40.844 20.891 1 93.38 199 LYS A N 1
ATOM 1634 C CA . LYS A 1 199 ? 8.234 42.25 20.516 1 93.38 199 LYS A CA 1
ATOM 1635 C C . LYS A 1 199 ? 7.164 42.531 19.469 1 93.38 199 LYS A C 1
ATOM 1637 O O . LYS A 1 199 ? 6.383 43.469 19.594 1 93.38 199 LYS A O 1
ATOM 1642 N N . GLN A 1 200 ? 7.094 41.688 18.5 1 93.69 200 GLN A N 1
ATOM 1643 C CA . GLN A 1 200 ? 6.113 41.844 17.422 1 93.69 200 GLN A CA 1
ATOM 1644 C C . GLN A 1 200 ? 4.695 41.656 17.938 1 93.69 200 GLN A C 1
ATOM 1646 O O . GLN A 1 200 ? 3.77 42.344 17.516 1 93.69 200 GLN A O 1
ATOM 1651 N N . ARG A 1 201 ? 4.539 40.75 18.828 1 92.31 201 ARG A N 1
ATOM 1652 C CA . ARG A 1 201 ? 3.227 40.469 19.391 1 92.31 201 ARG A CA 1
ATOM 1653 C C . ARG A 1 201 ? 2.73 41.656 20.219 1 92.31 201 ARG A C 1
ATOM 1655 O O . ARG A 1 201 ? 1.548 42 20.172 1 92.31 201 ARG A O 1
ATOM 1662 N N . LEU A 1 202 ? 3.578 42.25 20.984 1 91.81 202 LEU A N 1
ATOM 1663 C CA . LEU A 1 202 ? 3.197 43.375 21.828 1 91.81 202 LEU A CA 1
ATOM 1664 C C . LEU A 1 202 ? 2.826 44.594 20.984 1 91.81 202 LEU A C 1
ATOM 1666 O O . LEU A 1 202 ? 1.967 45.375 21.375 1 91.81 202 LEU A O 1
ATOM 1670 N N . LEU A 1 203 ? 3.512 44.688 19.844 1 90.88 203 LEU A N 1
ATOM 1671 C CA . LEU A 1 203 ? 3.174 45.781 18.938 1 90.88 203 LEU A CA 1
ATOM 1672 C C . LEU A 1 203 ? 1.778 45.594 18.344 1 90.88 203 LEU A C 1
ATOM 1674 O O . LEU A 1 203 ? 1.037 46.562 18.156 1 90.88 203 LEU A O 1
ATOM 1678 N N . LYS A 1 204 ? 1.468 44.406 18.203 1 91 204 LYS A N 1
ATOM 1679 C CA . LYS A 1 204 ? 0.16 44.062 17.641 1 91 204 LYS A CA 1
ATOM 1680 C C . LYS A 1 204 ? -0.932 44.156 18.703 1 91 204 LYS A C 1
ATOM 1682 O O . LYS A 1 204 ? -2.057 44.562 18.422 1 91 204 LYS A O 1
ATOM 1687 N N . PHE A 1 205 ? -0.592 43.656 19.969 1 91.81 205 PHE A N 1
ATOM 1688 C CA . PHE A 1 205 ? -1.583 43.625 21.031 1 91.81 205 PHE A CA 1
ATOM 1689 C C . PHE A 1 205 ? -1.084 44.344 22.266 1 91.81 205 PHE A C 1
ATOM 1691 O O . PHE A 1 205 ? -0.903 43.75 23.328 1 91.81 205 PHE A O 1
ATOM 1698 N N . PRO A 1 206 ? -0.948 45.625 22.141 1 88.56 206 PRO A N 1
ATOM 1699 C CA . PRO A 1 206 ? -0.584 46.375 23.328 1 88.56 206 PRO A CA 1
ATOM 1700 C C . PRO A 1 206 ? -1.7 46.438 24.375 1 88.56 206 PRO A C 1
ATOM 1702 O O . PRO A 1 206 ? -2.793 45.906 24.125 1 88.56 206 PRO A O 1
ATOM 1705 N N . LEU A 1 207 ? -1.365 46.938 25.516 1 89.06 207 LEU A N 1
ATOM 1706 C CA . LEU A 1 207 ? -2.412 47.094 26.531 1 89.06 207 LEU A CA 1
ATOM 1707 C C . LEU A 1 207 ? -3.465 48.094 26.078 1 89.06 207 LEU A C 1
ATOM 1709 O O . LEU A 1 207 ? -3.154 49.281 25.875 1 89.06 207 LEU A O 1
ATOM 1713 N N . LYS A 1 208 ? -4.668 47.625 25.766 1 88.56 208 LYS A N 1
ATOM 1714 C CA . LYS A 1 208 ? -5.82 48.406 25.359 1 88.56 208 LYS A CA 1
ATOM 1715 C C . LYS A 1 208 ? -7.004 48.188 26.297 1 88.56 208 LYS A C 1
ATOM 1717 O O . LYS A 1 208 ? -6.949 47.344 27.188 1 88.56 208 LYS A O 1
ATOM 1722 N N . MET A 1 209 ? -7.984 48.969 26.109 1 89.88 209 MET A N 1
ATOM 1723 C CA . MET A 1 209 ? -9.18 48.844 26.922 1 89.88 209 MET A CA 1
ATOM 1724 C C . MET A 1 209 ? -9.898 47.531 26.656 1 89.88 209 MET A C 1
ATOM 1726 O O . MET A 1 209 ? -10.625 47.031 27.516 1 89.88 209 MET A O 1
ATOM 1730 N N . GLU A 1 210 ? -9.711 47 25.5 1 93.19 210 GLU A N 1
ATOM 1731 C CA . GLU A 1 210 ? -10.156 45.656 25.156 1 93.19 210 GLU A CA 1
ATOM 1732 C C . GLU A 1 210 ? -8.969 44.719 24.969 1 93.19 210 GLU A C 1
ATOM 1734 O O . GLU A 1 210 ? -8.602 44.375 23.844 1 93.19 210 GLU A O 1
ATOM 1739 N N . PRO A 1 211 ? -8.477 44.25 26.125 1 95.06 211 PRO A N 1
ATOM 1740 C CA . PRO A 1 211 ? -7.188 43.562 26.094 1 95.06 211 PRO A CA 1
ATOM 1741 C C . PRO A 1 211 ? -7.309 42.125 25.594 1 95.06 211 PRO A C 1
ATOM 1743 O O . PRO A 1 211 ? -8.32 41.469 25.844 1 95.06 211 PRO A O 1
ATOM 1746 N N . ASN A 1 212 ? -6.383 41.688 24.844 1 96.31 212 ASN A N 1
ATOM 1747 C CA . ASN A 1 212 ? -6.184 40.281 24.531 1 96.31 212 ASN A CA 1
ATOM 1748 C C . ASN A 1 212 ? -5.43 39.562 25.641 1 96.31 212 ASN A C 1
ATOM 1750 O O . ASN A 1 212 ? -4.234 39.781 25.828 1 96.31 212 ASN A O 1
ATOM 1754 N N . ILE A 1 213 ? -6.066 38.688 26.328 1 96.56 213 ILE A N 1
ATOM 1755 C CA . ILE A 1 213 ? -5.512 38.156 27.562 1 96.56 213 ILE A CA 1
ATOM 1756 C C . ILE A 1 213 ? -4.598 36.969 27.25 1 96.56 213 ILE A C 1
ATOM 1758 O O . ILE A 1 213 ? -3.951 36.406 28.141 1 96.56 213 ILE A O 1
ATOM 1762 N N . LYS A 1 214 ? -4.555 36.562 26.078 1 95.62 214 LYS A N 1
ATOM 1763 C CA . LYS A 1 214 ? -3.672 35.469 25.688 1 95.62 214 LYS A CA 1
ATOM 1764 C C . LYS A 1 214 ? -2.385 36 25.062 1 95.62 214 LYS A C 1
ATOM 1766 O O . LYS A 1 214 ? -1.295 35.781 25.594 1 95.62 214 LYS A O 1
ATOM 1771 N N . ASP A 1 215 ? -2.523 36.781 23.953 1 94.69 215 ASP A N 1
ATOM 1772 C CA . ASP A 1 215 ? -1.369 37.188 23.156 1 94.69 215 ASP A CA 1
ATOM 1773 C C . ASP A 1 215 ? -0.925 38.625 23.516 1 94.69 215 ASP A C 1
ATOM 1775 O O . ASP A 1 215 ? 0.18 39.031 23.172 1 94.69 215 ASP A O 1
ATOM 1779 N N . GLY A 1 216 ? -1.646 39.25 24.219 1 94.56 216 GLY A N 1
ATOM 1780 C CA . GLY A 1 216 ? -1.391 40.656 24.453 1 94.56 216 GLY A CA 1
ATOM 1781 C C . GLY A 1 216 ? -0.501 40.938 25.656 1 94.56 216 GLY A C 1
ATOM 1782 O O . GLY A 1 216 ? 0.081 40 26.219 1 94.56 216 GLY A O 1
ATOM 1783 N N . TYR A 1 217 ? -0.42 42.219 25.969 1 95.12 217 TYR A N 1
ATOM 1784 C CA . TYR A 1 217 ? 0.342 42.719 27.125 1 95.12 217 TYR A CA 1
ATOM 1785 C C . TYR A 1 217 ? -0.098 42.031 28.406 1 95.12 217 TYR A C 1
ATOM 1787 O O . TYR A 1 217 ? -1.275 42.062 28.766 1 95.12 217 TYR A O 1
ATOM 1795 N N . GLY A 1 218 ? 0.872 41.25 29.047 1 96 218 GLY A N 1
ATOM 1796 C CA . GLY A 1 218 ? 0.575 40.562 30.281 1 96 218 GLY A CA 1
ATOM 1797 C C . GLY A 1 218 ? -0.253 39.312 30.078 1 96 218 GLY A C 1
ATOM 1798 O O . GLY A 1 218 ? -0.741 38.719 31.047 1 96 218 GLY A O 1
ATOM 1799 N N . GLY A 1 219 ? -0.397 38.969 28.891 1 95.62 219 GLY A N 1
ATOM 1800 C CA . GLY A 1 219 ? -1.21 37.781 28.578 1 95.62 219 GLY A CA 1
ATOM 1801 C C . GLY A 1 219 ? -0.527 36.469 28.906 1 95.62 219 GLY A C 1
ATOM 1802 O O . GLY A 1 219 ? 0.625 36.469 29.344 1 95.62 219 GLY A O 1
ATOM 1803 N N . ILE A 1 220 ? -1.182 35.406 28.688 1 95.75 220 ILE A N 1
ATOM 1804 C CA . ILE A 1 220 ? -0.74 34.062 29 1 95.75 220 ILE A CA 1
ATOM 1805 C C . ILE A 1 220 ? 0.528 33.75 28.219 1 95.75 220 ILE A C 1
ATOM 1807 O O . ILE A 1 220 ? 1.419 33.062 28.719 1 95.75 220 ILE A O 1
ATOM 1811 N N . ARG A 1 221 ? 0.639 34.281 27.047 1 95.81 221 ARG A N 1
ATOM 1812 C CA . ARG A 1 221 ? 1.771 34 26.172 1 95.81 221 ARG A CA 1
ATOM 1813 C C . ARG A 1 221 ? 3.076 34.5 26.781 1 95.81 221 ARG A C 1
ATOM 1815 O O . ARG A 1 221 ? 4.133 33.875 26.594 1 95.81 221 ARG A O 1
ATOM 1822 N N . GLU A 1 222 ? 3.031 35.562 27.5 1 96.31 222 GLU A N 1
ATOM 1823 C CA . GLU A 1 222 ? 4.234 36.031 28.188 1 96.31 222 GLU A CA 1
ATOM 1824 C C . GLU A 1 222 ? 4.684 35.031 29.266 1 96.31 222 GLU A C 1
ATOM 1826 O O . GLU A 1 222 ? 5.883 34.812 29.453 1 96.31 222 GLU A O 1
ATOM 1831 N N . ALA A 1 223 ? 3.709 34.531 29.938 1 95.12 223 ALA A N 1
ATOM 1832 C CA . ALA A 1 223 ? 4.02 33.5 30.922 1 95.12 223 ALA A CA 1
ATOM 1833 C C . ALA A 1 223 ? 4.625 32.25 30.266 1 95.12 223 ALA A C 1
ATOM 1835 O O . ALA A 1 223 ? 5.57 31.656 30.781 1 95.12 223 ALA A O 1
ATOM 1836 N N . ASN A 1 224 ? 4.066 31.891 29.172 1 94.75 224 ASN A N 1
ATOM 1837 C CA . ASN A 1 224 ? 4.59 30.75 28.422 1 94.75 224 ASN A CA 1
ATOM 1838 C C . ASN A 1 224 ? 6.035 30.984 27.984 1 94.75 224 ASN A C 1
ATOM 1840 O O . ASN A 1 224 ? 6.867 30.094 28.078 1 94.75 224 ASN A O 1
ATOM 1844 N N . MET A 1 225 ? 6.262 32.125 27.469 1 94.81 225 MET A N 1
ATOM 1845 C CA . MET A 1 225 ? 7.605 32.469 27 1 94.81 225 MET A CA 1
ATOM 1846 C C . MET A 1 225 ? 8.617 32.344 28.141 1 94.81 225 MET A C 1
ATOM 1848 O O . MET A 1 225 ? 9.711 31.812 27.938 1 94.81 225 MET A O 1
ATOM 1852 N N . MET A 1 226 ? 8.219 32.844 29.266 1 95.06 226 MET A N 1
ATOM 1853 C CA . MET A 1 226 ? 9.109 32.719 30.422 1 95.06 226 MET A CA 1
ATOM 1854 C C . MET A 1 226 ? 9.406 31.25 30.719 1 95.06 226 MET A C 1
ATOM 1856 O O . MET A 1 226 ? 10.547 30.875 31 1 95.06 226 MET A O 1
ATOM 1860 N N . TYR A 1 227 ? 8.406 30.484 30.656 1 93.94 227 TYR A N 1
ATOM 1861 C CA . TYR A 1 227 ? 8.594 29.047 30.875 1 93.94 227 TYR A CA 1
ATOM 1862 C C . TYR A 1 227 ? 9.539 28.453 29.844 1 93.94 227 TYR A C 1
ATOM 1864 O O . TYR A 1 227 ? 10.445 27.688 30.188 1 93.94 227 TYR A O 1
ATOM 1872 N N . TRP A 1 228 ? 9.312 28.75 28.547 1 94.31 228 TRP A N 1
ATOM 1873 C CA . TRP A 1 228 ? 10.141 28.219 27.469 1 94.31 228 TRP A CA 1
ATOM 1874 C C . TRP A 1 228 ? 11.609 28.562 27.688 1 94.31 228 TRP A C 1
ATOM 1876 O O . TRP A 1 228 ? 12.484 27.703 27.547 1 94.31 228 TRP A O 1
ATOM 1886 N N . ILE A 1 229 ? 11.82 29.766 28.016 1 93.75 229 ILE A N 1
ATOM 1887 C CA . ILE A 1 229 ? 13.188 30.219 28.219 1 93.75 229 ILE A CA 1
ATOM 1888 C C . ILE A 1 229 ? 13.805 29.531 29.438 1 93.75 229 ILE A C 1
ATOM 1890 O O . ILE A 1 229 ? 14.945 29.078 29.391 1 93.75 229 ILE A O 1
ATOM 1894 N N . ALA A 1 230 ? 13.055 29.469 30.484 1 92.81 230 ALA A N 1
ATOM 1895 C CA . ALA A 1 230 ? 13.539 28.781 31.672 1 92.81 230 ALA A CA 1
ATOM 1896 C C . ALA A 1 230 ? 13.82 27.312 31.391 1 92.81 230 ALA A C 1
ATOM 1898 O O . ALA A 1 230 ? 14.797 26.75 31.891 1 92.81 230 ALA A O 1
ATOM 1899 N N . ASN A 1 231 ? 12.922 26.688 30.656 1 92.5 231 ASN A N 1
ATOM 1900 C CA . ASN A 1 231 ? 13.07 25.281 30.312 1 92.5 231 ASN A CA 1
ATOM 1901 C C . ASN A 1 231 ? 14.336 25.031 29.484 1 92.5 231 ASN A C 1
ATOM 1903 O O . ASN A 1 231 ? 15.047 24.062 29.734 1 92.5 231 ASN A O 1
ATOM 1907 N N . ILE A 1 232 ? 14.594 25.875 28.547 1 91.5 232 ILE A N 1
ATOM 1908 C CA . ILE A 1 232 ? 15.734 25.719 27.656 1 91.5 232 ILE A CA 1
ATOM 1909 C C . ILE A 1 232 ? 17.031 25.969 28.422 1 91.5 232 ILE A C 1
ATOM 1911 O O . ILE A 1 232 ? 18.016 25.25 28.234 1 91.5 232 ILE A O 1
ATOM 1915 N N . LEU A 1 233 ? 17.031 26.906 29.312 1 90.94 233 LEU A N 1
ATOM 1916 C CA . LEU A 1 233 ? 18.25 27.328 29.984 1 90.94 233 LEU A CA 1
ATOM 1917 C C . LEU A 1 233 ? 18.562 26.422 31.156 1 90.94 233 LEU A C 1
ATOM 1919 O O . LEU A 1 233 ? 19.719 26.109 31.422 1 90.94 233 LEU A O 1
ATOM 1923 N N . TYR A 1 234 ? 17.453 26.031 31.875 1 89.25 234 TYR A N 1
ATOM 1924 C CA . TYR A 1 234 ? 17.703 25.344 33.156 1 89.25 234 TYR A CA 1
ATOM 1925 C C . TYR A 1 234 ? 17.172 23.922 33.094 1 89.25 234 TYR A C 1
ATOM 1927 O O . TYR A 1 234 ? 17.406 23.141 34.031 1 89.25 234 TYR A O 1
ATOM 1935 N N . GLY A 1 235 ? 16.484 23.562 32.156 1 86.56 235 GLY A N 1
ATOM 1936 C CA . GLY A 1 235 ? 15.953 22.203 32.031 1 86.56 235 GLY A CA 1
ATOM 1937 C C . GLY A 1 235 ? 14.883 21.891 33.062 1 86.56 235 GLY A C 1
ATOM 1938 O O . GLY A 1 235 ? 14.805 20.766 33.562 1 86.56 235 GLY A O 1
ATOM 1939 N N . LEU A 1 236 ? 14.125 22.891 33.375 1 85.88 236 LEU A N 1
ATOM 1940 C CA . LEU A 1 236 ? 13.125 22.703 34.406 1 85.88 236 LEU A CA 1
ATOM 1941 C C . LEU A 1 236 ? 11.75 22.453 33.812 1 85.88 236 LEU A C 1
ATOM 1943 O O . LEU A 1 236 ? 11.484 22.844 32.656 1 85.88 236 LEU A O 1
ATOM 1947 N N . ASN A 1 237 ? 10.898 21.859 34.625 1 83.25 237 ASN A N 1
ATOM 1948 C CA . ASN A 1 237 ? 9.531 21.578 34.188 1 83.25 237 ASN A CA 1
ATOM 1949 C C . ASN A 1 237 ? 8.539 22.594 34.719 1 83.25 237 ASN A C 1
ATOM 1951 O O . ASN A 1 237 ? 7.41 22.688 34.25 1 83.25 237 ASN A O 1
ATOM 1955 N N . ASN A 1 238 ? 9.039 23.328 35.719 1 87.62 238 ASN A N 1
ATOM 1956 C CA . ASN A 1 238 ? 8.203 24.328 36.344 1 87.62 238 ASN A CA 1
ATOM 1957 C C . ASN A 1 238 ? 9.023 25.531 36.812 1 87.62 238 ASN A C 1
ATOM 1959 O O . ASN A 1 238 ? 10.07 25.359 37.469 1 87.62 238 ASN A O 1
ATOM 1963 N N . VAL A 1 239 ? 8.5 26.672 36.531 1 90.94 239 VAL A N 1
ATOM 1964 C CA . VAL A 1 239 ? 9.211 27.891 36.844 1 90.94 239 VAL A CA 1
ATOM 1965 C C . VAL A 1 239 ? 9.289 28.062 38.375 1 90.94 239 VAL A C 1
ATOM 1967 O O . VAL A 1 239 ? 10.195 28.734 38.875 1 90.94 239 VAL A O 1
ATOM 1970 N N . LYS A 1 240 ? 8.336 27.469 39.062 1 90.5 240 LYS A N 1
ATOM 1971 C CA . LYS A 1 240 ? 8.305 27.547 40.531 1 90.5 240 LYS A CA 1
ATOM 1972 C C . LYS A 1 240 ? 9.625 27.062 41.125 1 90.5 240 LYS A C 1
ATOM 1974 O O . LYS A 1 240 ? 10.016 27.5 42.188 1 90.5 240 LYS A O 1
ATOM 1979 N N . GLU A 1 241 ? 10.312 26.281 40.406 1 90.25 241 GLU A N 1
ATOM 1980 C CA . GLU A 1 241 ? 11.562 25.703 40.906 1 90.25 241 GLU A CA 1
ATOM 1981 C C . GLU A 1 241 ? 12.648 26.766 41.031 1 90.25 241 GLU A C 1
ATOM 1983 O O . GLU A 1 241 ? 13.641 26.547 41.75 1 90.25 241 GLU A O 1
ATOM 1988 N N . LEU A 1 242 ? 12.414 27.875 40.438 1 91.75 242 LEU A N 1
ATOM 1989 C CA . LEU A 1 242 ? 13.414 28.938 40.5 1 91.75 242 LEU A CA 1
ATOM 1990 C C . LEU A 1 242 ? 13.148 29.875 41.656 1 91.75 242 LEU A C 1
ATOM 1992 O O . LEU A 1 242 ? 13.945 30.781 41.938 1 91.75 242 LEU A O 1
ATOM 1996 N N . ALA A 1 243 ? 12.031 29.641 42.375 1 91.06 243 ALA A N 1
ATOM 1997 C CA . ALA A 1 243 ? 11.711 30.469 43.531 1 91.06 243 ALA A CA 1
ATOM 1998 C C . ALA A 1 243 ? 12.766 30.297 44.625 1 91.06 243 ALA A C 1
ATOM 2000 O O . ALA A 1 243 ? 13.172 29.172 44.938 1 91.06 243 ALA A O 1
ATOM 2001 N N . GLY A 1 244 ? 13.25 31.391 45.219 1 86.81 244 GLY A N 1
ATOM 2002 C CA . GLY A 1 244 ? 14.305 31.359 46.219 1 86.81 244 GLY A CA 1
ATOM 2003 C C . GLY A 1 244 ? 15.688 31.547 45.625 1 86.81 244 GLY A C 1
ATOM 2004 O O . GLY A 1 244 ? 16.641 31.859 46.344 1 86.81 244 GLY A O 1
ATOM 2005 N N . PHE A 1 245 ? 15.703 31.391 44.312 1 86.94 245 PHE A N 1
ATOM 2006 C CA . PHE A 1 245 ? 17 31.531 43.656 1 86.94 245 PHE A CA 1
ATOM 2007 C C . PHE A 1 245 ? 17.016 32.781 42.75 1 86.94 245 PHE A C 1
ATOM 2009 O O . PHE A 1 245 ? 17.797 33.719 43 1 86.94 245 PHE A O 1
ATOM 2016 N N . GLN A 1 246 ? 16.094 32.812 41.812 1 88.06 246 GLN A N 1
ATOM 2017 C CA . GLN A 1 246 ? 16.047 33.938 40.875 1 88.06 246 GLN A CA 1
ATOM 2018 C C . GLN A 1 246 ? 15.047 35 41.312 1 88.06 246 GLN A C 1
ATOM 2020 O O . GLN A 1 246 ? 15.188 36.188 40.969 1 88.06 246 GLN A O 1
ATOM 2025 N N . PHE A 1 247 ? 14.008 34.594 41.969 1 91.38 247 PHE A N 1
ATOM 2026 C CA . PHE A 1 247 ? 13.008 35.531 42.5 1 91.38 247 PHE A CA 1
ATOM 2027 C C . PHE A 1 247 ? 12.477 35 43.844 1 91.38 247 PHE A C 1
ATOM 2029 O O . PHE A 1 247 ? 12.664 33.844 44.188 1 91.38 247 PHE A O 1
ATOM 2036 N N . SER A 1 248 ? 11.828 35.844 44.625 1 92.06 248 SER A N 1
ATOM 2037 C CA . SER A 1 248 ? 11.32 35.469 45.938 1 92.06 248 SER A CA 1
ATOM 2038 C C . SER A 1 248 ? 9.992 34.75 45.844 1 92.06 248 SER A C 1
ATOM 2040 O O . SER A 1 248 ? 9.312 34.812 44.812 1 92.06 248 SER A O 1
ATOM 2042 N N . GLU A 1 249 ? 9.664 34.094 46.844 1 93.69 249 GLU A N 1
ATOM 2043 C CA . GLU A 1 249 ? 8.398 33.344 46.875 1 93.69 249 GLU A CA 1
ATOM 2044 C C . GLU A 1 249 ? 7.211 34.312 46.844 1 93.69 249 GLU A C 1
ATOM 2046 O O . GLU A 1 249 ? 6.184 34 46.219 1 93.69 249 GLU A O 1
ATOM 2051 N N . ASP A 1 250 ? 7.434 35.406 47.375 1 93.5 250 ASP A N 1
ATOM 2052 C CA . ASP A 1 250 ? 6.352 36.375 47.406 1 93.5 250 ASP A CA 1
ATOM 2053 C C . ASP A 1 250 ? 6.105 36.969 46.031 1 93.5 250 ASP A C 1
ATOM 2055 O O . ASP A 1 250 ? 4.957 37.156 45.625 1 93.5 250 ASP A O 1
ATOM 2059 N N . GLU A 1 251 ? 7.121 37.25 45.375 1 93.31 251 GLU A N 1
ATOM 2060 C CA . GLU A 1 251 ? 7.004 37.75 44.031 1 93.31 251 GLU A CA 1
ATOM 2061 C C . GLU A 1 251 ? 6.309 36.719 43.125 1 93.31 251 GLU A C 1
ATOM 2063 O O . GLU A 1 251 ? 5.445 37.094 42.312 1 93.31 251 GLU A O 1
ATOM 2068 N N . TYR A 1 252 ? 6.699 35.531 43.344 1 95.06 252 TYR A N 1
ATOM 2069 C CA . TYR A 1 252 ? 6.121 34.469 42.531 1 95.06 252 TYR A CA 1
ATOM 2070 C C . TYR A 1 252 ? 4.648 34.281 42.844 1 95.06 252 TYR A C 1
ATOM 2072 O O . TYR A 1 252 ? 3.836 34 41.969 1 95.06 252 TYR A O 1
ATOM 2080 N N . LYS A 1 253 ? 4.367 34.312 44.094 1 95.81 253 LYS A N 1
ATOM 2081 C CA . LYS A 1 253 ? 2.98 34.156 44.5 1 95.81 253 LYS A CA 1
ATOM 2082 C C . LYS A 1 253 ? 2.074 35.188 43.875 1 95.81 253 LYS A C 1
ATOM 2084 O O . LYS A 1 253 ? 0.979 34.875 43.406 1 95.81 253 LYS A O 1
ATOM 2089 N N . LYS A 1 254 ? 2.549 36.438 43.906 1 95.38 254 LYS A N 1
ATOM 2090 C CA . LYS A 1 254 ? 1.777 37.531 43.281 1 95.38 254 LYS A CA 1
ATOM 2091 C C . LYS A 1 254 ? 1.583 37.25 41.781 1 95.38 254 LYS A C 1
ATOM 2093 O O . LYS A 1 254 ? 0.484 37.438 41.25 1 95.38 254 LYS A O 1
ATOM 2098 N N . TYR A 1 255 ? 2.602 36.844 41.188 1 95.94 255 TYR A N 1
ATOM 2099 C CA . TYR A 1 255 ? 2.564 36.5 39.781 1 95.94 255 TYR A CA 1
ATOM 2100 C C . TYR A 1 255 ? 1.604 35.344 39.5 1 95.94 255 TYR A C 1
ATOM 2102 O O . TYR A 1 255 ? 0.761 35.406 38.625 1 95.94 255 TYR A O 1
ATOM 2110 N N . ARG A 1 256 ? 1.752 34.312 40.281 1 95.38 256 ARG A N 1
ATOM 2111 C CA . ARG A 1 256 ? 0.939 33.125 40.125 1 95.38 256 ARG A CA 1
ATOM 2112 C C . ARG A 1 256 ? -0.542 33.438 40.312 1 95.38 256 ARG A C 1
ATOM 2114 O O . ARG A 1 256 ? -1.39 32.906 39.562 1 95.38 256 ARG A O 1
ATOM 2121 N N . GLN A 1 257 ? -0.812 34.219 41.25 1 95.56 257 GLN A N 1
ATOM 2122 C CA . GLN A 1 257 ? -2.195 34.594 41.531 1 95.56 257 GLN A CA 1
ATOM 2123 C C . GLN A 1 257 ? -2.783 35.406 40.375 1 95.56 257 GLN A C 1
ATOM 2125 O O . GLN A 1 257 ? -3.928 35.156 39.969 1 95.56 257 GLN A O 1
ATOM 2130 N N . ALA A 1 258 ? -2.004 36.312 39.906 1 96.69 258 ALA A N 1
ATOM 2131 C CA . ALA A 1 258 ? -2.447 37.094 38.75 1 96.69 258 ALA A CA 1
ATOM 2132 C C . ALA A 1 258 ? -2.686 36.188 37.531 1 96.69 258 ALA A C 1
ATOM 2134 O O . ALA A 1 258 ? -3.686 36.344 36.812 1 96.69 258 ALA A O 1
ATOM 2135 N N . LEU A 1 259 ? -1.811 35.312 37.344 1 95.25 259 LEU A N 1
ATOM 2136 C CA . LEU A 1 259 ? -1.912 34.406 36.219 1 95.25 259 LEU A CA 1
ATOM 2137 C C . LEU A 1 259 ? -3.135 33.5 36.344 1 95.25 259 LEU A C 1
ATOM 2139 O O . LEU A 1 259 ? -3.844 33.25 35.375 1 95.25 259 LEU A O 1
ATOM 2143 N N . GLU A 1 260 ? -3.33 33 37.469 1 93.31 260 GLU A N 1
ATOM 2144 C CA . GLU A 1 260 ? -4.492 32.156 37.719 1 93.31 260 GLU A CA 1
ATOM 2145 C C . GLU A 1 260 ? -5.793 32.906 37.438 1 93.31 260 GLU A C 1
ATOM 2147 O O . GLU A 1 260 ? -6.754 32.344 36.938 1 93.31 260 GLU A O 1
ATOM 2152 N N . PHE A 1 261 ? -5.809 34.094 37.906 1 94.94 261 PHE A N 1
ATOM 2153 C CA . PHE A 1 261 ? -6.992 34.906 37.656 1 94.94 261 PHE A CA 1
ATOM 2154 C C . PHE A 1 261 ? -7.227 35.062 36.156 1 94.94 261 PHE A C 1
ATOM 2156 O O . PHE A 1 261 ? -8.359 34.969 35.688 1 94.94 261 PHE A O 1
ATOM 2163 N N . ILE A 1 262 ? -6.172 35.312 35.406 1 95.81 262 ILE A N 1
ATOM 2164 C CA . ILE A 1 262 ? -6.301 35.5 33.969 1 95.81 262 ILE A CA 1
ATOM 2165 C C . ILE A 1 262 ? -6.809 34.219 33.344 1 95.81 262 ILE A C 1
ATOM 2167 O O . ILE A 1 262 ? -7.582 34.25 32.375 1 95.81 262 ILE A O 1
ATOM 2171 N N . PHE A 1 263 ? -6.383 33.094 33.844 1 93.75 263 PHE A N 1
ATOM 2172 C CA . PHE A 1 263 ? -6.898 31.812 33.375 1 93.75 263 PHE A CA 1
ATOM 2173 C C . PHE A 1 263 ? -8.391 31.688 33.656 1 93.75 263 PHE A C 1
ATOM 2175 O O . PHE A 1 263 ? -9.141 31.172 32.812 1 93.75 263 PHE A O 1
ATOM 2182 N N . GLN A 1 264 ? -8.773 32.125 34.781 1 92.31 264 GLN A N 1
ATOM 2183 C CA . GLN A 1 264 ? -10.195 32.125 35.125 1 92.31 264 GLN A CA 1
ATOM 2184 C C . GLN A 1 264 ? -10.992 33.031 34.156 1 92.31 264 GLN A C 1
ATOM 2186 O O . GLN A 1 264 ? -12.094 32.656 33.75 1 92.31 264 GLN A O 1
ATOM 2191 N N . VAL A 1 265 ? -10.43 34.125 33.938 1 94.56 265 VAL A N 1
ATOM 2192 C CA . VAL A 1 265 ? -11.062 35.031 33 1 94.56 265 VAL A CA 1
ATOM 2193 C C . VAL A 1 265 ? -11.234 34.375 31.625 1 94.56 265 VAL A C 1
ATOM 2195 O O . VAL A 1 265 ? -12.305 34.469 31.031 1 94.56 265 VAL A O 1
ATOM 2198 N N . ARG A 1 266 ? -10.211 33.75 31.188 1 94.56 266 ARG A N 1
ATOM 2199 C CA . ARG A 1 266 ? -10.242 33.125 29.875 1 94.56 266 ARG A CA 1
ATOM 2200 C C . ARG A 1 266 ? -11.289 32.031 29.828 1 94.56 266 ARG A C 1
ATOM 2202 O O . ARG A 1 266 ? -12.008 31.891 28.844 1 94.56 266 ARG A O 1
ATOM 2209 N N . THR A 1 267 ? -11.312 31.219 30.844 1 91.56 267 THR A N 1
ATOM 2210 C CA . THR A 1 267 ? -12.305 30.156 30.922 1 91.56 267 THR A CA 1
ATOM 2211 C C . THR A 1 267 ? -13.719 30.719 30.891 1 91.56 267 THR A C 1
ATOM 2213 O O . THR A 1 267 ? -14.594 30.188 30.219 1 91.56 267 THR A O 1
ATOM 2216 N N . ALA A 1 268 ? -13.906 31.75 31.656 1 91.81 268 ALA A N 1
ATOM 2217 C CA . ALA A 1 268 ? -15.203 32.406 31.688 1 91.81 268 ALA A CA 1
ATOM 2218 C C . ALA A 1 268 ? -15.562 32.969 30.312 1 91.81 268 ALA A C 1
ATOM 2220 O O . ALA A 1 268 ? -16.719 32.906 29.875 1 91.81 268 ALA A O 1
ATOM 2221 N N . LEU A 1 269 ? -14.625 33.562 29.703 1 94.44 269 LEU A N 1
ATOM 2222 C CA . LEU A 1 269 ? -14.844 34.094 28.359 1 94.44 269 LEU A CA 1
ATOM 2223 C C . LEU A 1 269 ? -15.32 33.031 27.406 1 94.44 269 LEU A C 1
ATOM 2225 O O . LEU A 1 269 ? -16.266 33.219 26.656 1 94.44 269 LEU A O 1
ATOM 2229 N N . HIS A 1 270 ? -14.641 31.906 27.469 1 92.44 270 HIS A N 1
ATOM 2230 C CA . HIS A 1 270 ? -15.008 30.781 26.609 1 92.44 270 HIS A CA 1
ATOM 2231 C C . HIS A 1 270 ? -16.422 30.297 26.922 1 92.44 270 HIS A C 1
ATOM 2233 O O . HIS A 1 270 ? -17.188 30 26.016 1 92.44 270 HIS A O 1
ATOM 2239 N N . SER A 1 271 ? -16.625 30.188 28.156 1 89.62 271 SER A N 1
ATOM 2240 C CA . SER A 1 271 ? -17.938 29.688 28.594 1 89.62 271 SER A CA 1
ATOM 2241 C C . SER A 1 271 ? -19.047 30.609 28.109 1 89.62 271 SER A C 1
ATOM 2243 O O . SER A 1 271 ? -20.109 30.141 27.703 1 89.62 271 SER A O 1
ATOM 2245 N N . ILE A 1 272 ? -18.859 31.906 28.188 1 91.56 272 ILE A N 1
ATOM 2246 C CA . ILE A 1 272 ? -19.875 32.875 27.812 1 91.56 272 ILE A CA 1
ATOM 2247 C C . ILE A 1 272 ? -20.031 32.906 26.281 1 91.56 272 ILE A C 1
ATOM 2249 O O . ILE A 1 272 ? -21.156 32.875 25.781 1 91.56 272 ILE A O 1
ATOM 2253 N N . ALA A 1 273 ? -18.969 32.969 25.641 1 91.75 273 ALA A N 1
ATOM 2254 C CA . ALA A 1 273 ? -18.984 33.094 24.188 1 91.75 273 ALA A CA 1
ATOM 2255 C C . ALA A 1 273 ? -19.328 31.766 23.547 1 91.75 273 ALA A C 1
ATOM 2257 O O . ALA A 1 273 ? -19.75 31.719 22.375 1 91.75 273 ALA A O 1
ATOM 2258 N N . ARG A 1 274 ? -19.078 30.578 24.25 1 89.94 274 ARG A N 1
ATOM 2259 C CA . ARG A 1 274 ? -19.266 29.219 23.734 1 89.94 274 ARG A CA 1
ATOM 2260 C C . ARG A 1 274 ? -18.391 28.969 22.531 1 89.94 274 ARG A C 1
ATOM 2262 O O . ARG A 1 274 ? -18.812 28.312 21.578 1 89.94 274 ARG A O 1
ATOM 2269 N N . LYS A 1 275 ? -17.406 29.656 22.391 1 91.25 275 LYS A N 1
ATOM 2270 C CA . LYS A 1 275 ? -16.359 29.516 21.391 1 91.25 275 LYS A CA 1
ATOM 2271 C C . LYS A 1 275 ? -15.023 30.047 21.906 1 91.25 275 LYS A C 1
ATOM 2273 O O . LYS A 1 275 ? -14.953 30.578 23.016 1 91.25 275 LYS A O 1
ATOM 2278 N N . LYS A 1 276 ? -14.031 29.844 21.203 1 91.69 276 LYS A N 1
ATOM 2279 C CA . LYS A 1 276 ? -12.727 30.391 21.547 1 91.69 276 LYS A CA 1
ATOM 2280 C C . LYS A 1 276 ? -12.734 31.922 21.5 1 91.69 276 LYS A C 1
ATOM 2282 O O . LYS A 1 276 ? -13.109 32.5 20.5 1 91.69 276 LYS A O 1
ATOM 2287 N N . GLN A 1 277 ? -12.523 32.531 22.641 1 94.06 277 GLN A N 1
ATOM 2288 C CA . GLN A 1 277 ? -12.477 33.969 22.781 1 94.06 277 GLN A CA 1
ATOM 2289 C C . GLN A 1 277 ? -11.367 34.375 23.75 1 94.06 277 GLN A C 1
ATOM 2291 O O . GLN A 1 277 ? -11.375 34 24.922 1 94.06 277 GLN A O 1
ATOM 2296 N N . ASP A 1 278 ? -10.414 35.219 23.25 1 95.44 278 ASP A N 1
ATOM 2297 C CA . ASP A 1 278 ? -9.273 35.594 24.078 1 95.44 278 ASP A CA 1
ATOM 2298 C C . ASP A 1 278 ? -9.219 37.094 24.297 1 95.44 278 ASP A C 1
ATOM 2300 O O . ASP A 1 278 ? -8.336 37.594 25 1 95.44 278 ASP A O 1
ATOM 2304 N N . GLN A 1 279 ? -10.172 37.812 23.734 1 96 279 GLN A N 1
ATOM 2305 C CA . GLN A 1 279 ? -10.227 39.25 23.891 1 96 279 GLN A CA 1
ATOM 2306 C C . GLN A 1 279 ? -11.422 39.656 24.75 1 96 279 GLN A C 1
ATOM 2308 O O . GLN A 1 279 ? -12.539 39.188 24.547 1 96 279 GLN A O 1
ATOM 2313 N N . VAL A 1 280 ? -11.133 40.5 25.719 1 96.25 280 VAL A N 1
ATOM 2314 C CA . VAL A 1 280 ? -12.203 41.062 26.531 1 96.25 280 VAL A CA 1
ATOM 2315 C C . VAL A 1 280 ? -12.789 42.281 25.844 1 96.25 280 VAL A C 1
ATOM 2317 O O . VAL A 1 280 ? -12.211 43.375 25.891 1 96.25 280 VAL A O 1
ATOM 2320 N N . THR A 1 281 ? -13.922 42.125 25.266 1 93.94 281 THR A N 1
ATOM 2321 C CA . THR A 1 281 ? -14.594 43.25 24.578 1 93.94 281 THR A CA 1
ATOM 2322 C C . THR A 1 281 ? -15.641 43.875 25.5 1 93.94 281 THR A C 1
ATOM 2324 O O . THR A 1 281 ? -16.094 43.25 26.453 1 93.94 281 THR A O 1
ATOM 2327 N N . PHE A 1 282 ? -15.992 45.094 25.203 1 91.12 282 PHE A N 1
ATOM 2328 C CA . PHE A 1 282 ? -16.938 45.844 26.031 1 91.12 282 PHE A CA 1
ATOM 2329 C C . PHE A 1 282 ? -18.297 45.156 26.047 1 91.12 282 PHE A C 1
ATOM 2331 O O . PHE A 1 282 ? -19 45.188 27.062 1 91.12 282 PHE A O 1
ATOM 2338 N N . ASP A 1 283 ? -18.641 44.562 24.938 1 91.62 283 ASP A N 1
ATOM 2339 C CA . ASP A 1 283 ? -19.938 43.906 24.812 1 91.62 283 ASP A CA 1
ATOM 2340 C C . ASP A 1 283 ? -20.031 42.688 25.734 1 91.62 283 ASP A C 1
ATOM 2342 O O . ASP A 1 283 ? -21.125 42.375 26.234 1 91.62 283 ASP A O 1
ATOM 2346 N N . ILE A 1 284 ? -18.938 42.031 26.062 1 94.5 284 ILE A N 1
ATOM 2347 C CA . ILE A 1 284 ? -18.953 40.781 26.844 1 94.5 284 ILE A CA 1
ATOM 2348 C C . ILE A 1 284 ? -18.672 41.094 28.312 1 94.5 284 ILE A C 1
ATOM 2350 O O . ILE A 1 284 ? -18.953 40.281 29.188 1 94.5 284 ILE A O 1
ATOM 2354 N N . LEU A 1 285 ? -18.109 42.219 28.625 1 94.69 285 LEU A N 1
ATOM 2355 C CA . LEU A 1 285 ? -17.594 42.594 29.938 1 94.69 285 LEU A CA 1
ATOM 2356 C C . LEU A 1 285 ? -18.688 42.5 31 1 94.69 285 LEU A C 1
ATOM 2358 O O . LEU A 1 285 ? -18.453 42 32.094 1 94.69 285 LEU A O 1
ATOM 2362 N N . PRO A 1 286 ? -19.938 42.875 30.656 1 95.25 286 PRO A N 1
ATOM 2363 C CA . PRO A 1 286 ? -20.969 42.75 31.688 1 95.25 286 PRO A CA 1
ATOM 2364 C C . PRO A 1 286 ? -21.25 41.312 32.094 1 95.25 286 PRO A C 1
ATOM 2366 O O . PRO A 1 286 ? -21.344 41.031 33.281 1 95.25 286 PRO A O 1
ATOM 2369 N N . ASP A 1 287 ? -21.328 40.469 31.188 1 95.44 287 ASP A N 1
ATOM 2370 C CA . ASP A 1 287 ? -21.531 39.062 31.469 1 95.44 287 ASP A CA 1
ATOM 2371 C C . ASP A 1 287 ? -20.312 38.469 32.156 1 95.44 287 ASP A C 1
ATOM 2373 O O . ASP A 1 287 ? -20.453 37.625 33.062 1 95.44 287 ASP A O 1
ATOM 2377 N N . LEU A 1 288 ? -19.156 38.844 31.75 1 95.44 288 LEU A N 1
ATOM 2378 C CA . LEU A 1 288 ? -17.906 38.375 32.344 1 95.44 288 LEU A CA 1
ATOM 2379 C C . LEU A 1 288 ? -17.812 38.781 33.812 1 95.44 288 LEU A C 1
ATOM 2381 O O . LEU A 1 288 ? -17.469 37.938 34.656 1 95.44 288 LEU A O 1
ATOM 2385 N N . SER A 1 289 ? -18.094 40 34.094 1 96.69 289 SER A N 1
ATOM 2386 C CA . SER A 1 289 ? -18.016 40.5 35.469 1 96.69 289 SER A CA 1
ATOM 2387 C C . SER A 1 289 ? -18.984 39.781 36.406 1 96.69 289 SER A C 1
ATOM 2389 O O . SER A 1 289 ? -18.641 39.438 37.531 1 96.69 289 SER A O 1
ATOM 2391 N N . ALA A 1 290 ? -20.141 39.5 35.844 1 94.5 290 ALA A N 1
ATOM 2392 C CA . ALA A 1 290 ? -21.141 38.781 36.625 1 94.5 290 ALA A CA 1
ATOM 2393 C C . ALA A 1 290 ? -20.703 37.344 36.875 1 94.5 290 ALA A C 1
ATOM 2395 O O . ALA A 1 290 ? -20.828 36.844 38 1 94.5 290 ALA A O 1
ATOM 2396 N N . LYS A 1 291 ? -20.219 36.719 35.906 1 91.44 291 LYS A N 1
ATOM 2397 C CA . LYS A 1 291 ? -19.828 35.344 36.031 1 91.44 291 LYS A CA 1
ATOM 2398 C C . LYS A 1 291 ? -18.656 35.156 36.969 1 91.44 291 LYS A C 1
ATOM 2400 O O . LYS A 1 291 ? -18.547 34.125 37.656 1 91.44 291 LYS A O 1
ATOM 2405 N N . LEU A 1 292 ? -17.766 36.125 37.031 1 92.38 292 LEU A N 1
ATOM 2406 C CA . LEU A 1 292 ? -16.594 36.062 37.906 1 92.38 292 LEU A CA 1
ATOM 2407 C C . LEU A 1 292 ? -16.953 36.5 39.312 1 92.38 292 LEU A C 1
ATOM 2409 O O . LEU A 1 292 ? -16.109 36.438 40.219 1 92.38 292 LEU A O 1
ATOM 2413 N N . GLY A 1 293 ? -18.188 36.938 39.5 1 90.81 293 GLY A N 1
ATOM 2414 C CA . GLY A 1 293 ? -18.688 37.188 40.844 1 90.81 293 GLY A CA 1
ATOM 2415 C C . GLY A 1 293 ? -18.516 38.625 41.312 1 90.81 293 GLY A C 1
ATOM 2416 O O . GLY A 1 293 ? -18.625 38.906 42.5 1 90.81 293 GLY A O 1
ATOM 2417 N N . PHE A 1 294 ? -18.203 39.5 40.406 1 94.75 294 PHE A N 1
ATOM 2418 C CA . PHE A 1 294 ? -18.094 40.906 40.781 1 94.75 294 PHE A CA 1
ATOM 2419 C C . PHE A 1 294 ? -19.469 41.5 41.031 1 94.75 294 PHE A C 1
ATOM 2421 O O . PHE A 1 294 ? -20.422 41.156 40.312 1 94.75 294 PHE A O 1
ATOM 2428 N N . LYS A 1 295 ? -19.531 42.406 42 1 94.62 295 LYS A N 1
ATOM 2429 C CA . LYS A 1 295 ? -20.781 43.062 42.344 1 94.62 295 LYS A CA 1
ATOM 2430 C C . LYS A 1 295 ? -20.609 44.594 42.344 1 94.62 295 LYS A C 1
ATOM 2432 O O . LYS A 1 295 ? -19.5 45.094 42.562 1 94.62 295 LYS A O 1
ATOM 2437 N N . ASN A 1 296 ? -21.719 45.25 42.031 1 91.56 296 ASN A N 1
ATOM 2438 C CA . ASN A 1 296 ? -21.703 46.719 42.062 1 91.56 296 ASN A CA 1
ATOM 2439 C C . ASN A 1 296 ? -21.453 47.219 43.5 1 91.56 296 ASN A C 1
ATOM 2441 O O . ASN A 1 296 ? -21.969 46.656 44.438 1 91.56 296 ASN A O 1
ATOM 2445 N N . GLN A 1 297 ? -20.625 48.219 43.531 1 88.69 297 GLN A N 1
ATOM 2446 C CA . GLN A 1 297 ? -20.391 48.938 44.781 1 88.69 297 GLN A CA 1
ATOM 2447 C C . GLN A 1 297 ? -20.844 50.406 44.656 1 88.69 297 GLN A C 1
ATOM 2449 O O . GLN A 1 297 ? -21.094 50.875 43.562 1 88.69 297 GLN A O 1
ATOM 2454 N N . PRO A 1 298 ? -21.141 51.062 45.781 1 81.75 298 PRO A N 1
ATOM 2455 C CA . PRO A 1 298 ? -21.656 52.406 45.719 1 81.75 298 PRO A CA 1
ATOM 2456 C C . PRO A 1 298 ? -20.844 53.312 44.812 1 81.75 298 PRO A C 1
ATOM 2458 O O . PRO A 1 298 ? -21.406 54.156 44.094 1 81.75 298 PRO A O 1
ATOM 2461 N N . ARG A 1 299 ? -19.562 53.125 44.719 1 80.19 299 ARG A N 1
ATOM 2462 C CA . ARG A 1 299 ? -18.719 54.031 43.969 1 80.19 299 ARG A CA 1
ATOM 2463 C C . ARG A 1 299 ? -18.25 53.406 42.656 1 80.19 299 ARG A C 1
ATOM 2465 O O . ARG A 1 299 ? -17.844 54.125 41.75 1 80.19 299 ARG A O 1
ATOM 2472 N N . TYR A 1 300 ? -18.328 52.094 42.625 1 86.38 300 TYR A N 1
ATOM 2473 C CA . TYR A 1 300 ? -17.75 51.406 41.438 1 86.38 300 TYR A CA 1
ATOM 2474 C C . TYR A 1 300 ? -18.688 50.344 40.906 1 86.38 300 TYR A C 1
ATOM 2476 O O . TYR A 1 300 ? -19.266 49.594 41.688 1 86.38 300 TYR A O 1
ATOM 2484 N N . THR A 1 301 ? -18.844 50.344 39.594 1 91.25 301 THR A N 1
ATOM 2485 C CA . THR A 1 301 ? -19.641 49.312 38.969 1 91.25 301 THR A CA 1
ATOM 2486 C C . THR A 1 301 ? -18.891 47.969 38.938 1 91.25 301 THR A C 1
ATOM 2488 O O . THR A 1 301 ? -17.672 47.938 39.031 1 91.25 301 THR A O 1
ATOM 2491 N N . LYS A 1 302 ? -19.609 46.906 38.906 1 94.38 302 LYS A N 1
ATOM 2492 C CA . LYS A 1 302 ? -19 45.594 38.781 1 94.38 302 LYS A CA 1
ATOM 2493 C C . LYS A 1 302 ? -18.078 45.5 37.562 1 94.38 302 LYS A C 1
ATOM 2495 O O . LYS A 1 302 ? -17.031 44.875 37.625 1 94.38 302 LYS A O 1
ATOM 2500 N N . ASP A 1 303 ? -18.5 46.188 36.469 1 94.06 303 ASP A N 1
ATOM 2501 C CA . ASP A 1 303 ? -17.703 46.156 35.25 1 94.06 303 ASP A CA 1
ATOM 2502 C C . ASP A 1 303 ? -16.375 46.875 35.438 1 94.06 303 ASP A C 1
ATOM 2504 O O . ASP A 1 303 ? -15.344 46.406 34.969 1 94.06 303 ASP A O 1
ATOM 2508 N N . ARG A 1 304 ? -16.422 47.969 36.156 1 93.12 304 ARG A N 1
ATOM 2509 C CA . ARG A 1 304 ? -15.203 48.719 36.438 1 93.12 304 ARG A CA 1
ATOM 2510 C C . ARG A 1 304 ? -14.25 47.938 37.312 1 93.12 304 ARG A C 1
ATOM 2512 O O . ARG A 1 304 ? -13.039 47.906 37.094 1 93.12 304 ARG A O 1
ATOM 2519 N N . LEU A 1 305 ? -14.805 47.312 38.281 1 94.81 305 LEU A N 1
ATOM 2520 C CA . LEU A 1 305 ? -13.992 46.531 39.219 1 94.81 305 LEU A CA 1
ATOM 2521 C C . LEU A 1 305 ? -13.344 45.344 38.5 1 94.81 305 LEU A C 1
ATOM 2523 O O . LEU A 1 305 ? -12.164 45.062 38.719 1 94.81 305 LEU A O 1
ATOM 2527 N N . CYS A 1 306 ? -14.133 44.719 37.688 1 96.38 306 CYS A N 1
ATOM 2528 C CA . CYS A 1 306 ? -13.641 43.562 36.938 1 96.38 306 CYS A CA 1
ATOM 2529 C C . CYS A 1 306 ? -12.5 44 36 1 96.38 306 CYS A C 1
ATOM 2531 O O . CYS A 1 306 ? -11.43 43.375 36 1 96.38 306 CYS A O 1
ATOM 2533 N N . MET A 1 307 ? -12.742 45.062 35.219 1 95.44 307 MET A N 1
ATOM 2534 C CA . MET A 1 307 ? -11.742 45.5 34.281 1 95.44 307 MET A CA 1
ATOM 2535 C C . MET A 1 307 ? -10.484 46 34.969 1 95.44 307 MET A C 1
ATOM 2537 O O . MET A 1 307 ? -9.367 45.75 34.5 1 95.44 307 MET A O 1
ATOM 2541 N N . SER A 1 308 ? -10.641 46.625 36.062 1 94.88 308 SER A N 1
ATOM 2542 C CA . SER A 1 308 ? -9.492 47.125 36.844 1 94.88 308 SER A CA 1
ATOM 2543 C C . SER A 1 308 ? -8.633 45.938 37.312 1 94.88 308 SER A C 1
ATOM 2545 O O . SER A 1 308 ? -7.402 46 37.281 1 94.88 308 SER A O 1
ATOM 2547 N N . LYS A 1 309 ? -9.273 44.938 37.781 1 96.38 309 LYS A N 1
ATOM 2548 C CA . LYS A 1 309 ? -8.531 43.781 38.25 1 96.38 309 LYS A CA 1
ATOM 2549 C C . LYS A 1 309 ? -7.816 43.094 37.094 1 96.38 309 LYS A C 1
ATOM 2551 O O . LYS A 1 309 ? -6.695 42.594 37.281 1 96.38 309 LYS A O 1
ATOM 2556 N N . ILE A 1 310 ? -8.516 43 35.969 1 96.94 310 ILE A N 1
ATOM 2557 C CA . ILE A 1 310 ? -7.898 42.375 34.781 1 96.94 310 ILE A CA 1
ATOM 2558 C C . ILE A 1 310 ? -6.641 43.156 34.406 1 96.94 310 ILE A C 1
ATOM 2560 O O . ILE A 1 310 ? -5.57 42.594 34.219 1 96.94 310 ILE A O 1
ATOM 2564 N N . ILE A 1 311 ? -6.781 44.469 34.344 1 95.75 311 ILE A N 1
ATOM 2565 C CA . ILE A 1 311 ? -5.668 45.312 33.969 1 95.75 311 ILE A CA 1
ATOM 2566 C C . ILE A 1 311 ? -4.535 45.188 34.969 1 95.75 311 ILE A C 1
ATOM 2568 O O . ILE A 1 311 ? -3.365 45.062 34.594 1 95.75 311 ILE A O 1
ATOM 2572 N N . SER A 1 312 ? -4.883 45.219 36.219 1 95.88 312 SER A N 1
ATOM 2573 C CA . SER A 1 312 ? -3.881 45.062 37.25 1 95.88 312 SER A CA 1
ATOM 2574 C C . SER A 1 312 ? -3.141 43.75 37.125 1 95.88 312 SER A C 1
ATOM 2576 O O . SER A 1 312 ? -1.918 43.688 37.281 1 95.88 312 SER A O 1
ATOM 2578 N N . SER A 1 313 ? -3.871 42.688 36.938 1 97.25 313 SER A N 1
ATOM 2579 C CA . SER A 1 313 ? -3.27 41.375 36.812 1 97.25 313 SER A CA 1
ATOM 2580 C C . SER A 1 313 ? -2.354 41.312 35.594 1 97.25 313 SER A C 1
ATOM 2582 O O . SER A 1 313 ? -1.269 40.719 35.656 1 97.25 313 SER A O 1
ATOM 2584 N N . LEU A 1 314 ? -2.793 41.875 34.469 1 96.81 314 LEU A N 1
ATOM 2585 C CA . LEU A 1 314 ? -1.97 41.906 33.281 1 96.81 314 LEU A CA 1
ATOM 2586 C C . LEU A 1 314 ? -0.66 42.656 33.531 1 96.81 314 LEU A C 1
ATOM 2588 O O . LEU A 1 314 ? 0.398 42.219 33.062 1 96.81 314 LEU A O 1
ATOM 2592 N N . HIS A 1 315 ? -0.764 43.688 34.281 1 94.62 315 HIS A N 1
ATOM 2593 C CA . HIS A 1 315 ? 0.424 44.469 34.625 1 94.62 315 HIS A CA 1
ATOM 2594 C C . HIS A 1 315 ? 1.387 43.656 35.469 1 94.62 315 HIS A C 1
ATOM 2596 O O . HIS A 1 315 ? 2.602 43.719 35.281 1 94.62 315 HIS A O 1
ATOM 2602 N N . ILE A 1 316 ? 0.874 43 36.406 1 95.88 316 ILE A N 1
ATOM 2603 C CA . ILE A 1 316 ? 1.689 42.188 37.312 1 95.88 316 ILE A CA 1
ATOM 2604 C C . ILE A 1 316 ? 2.43 41.125 36.5 1 95.88 316 ILE A C 1
ATOM 2606 O O . ILE A 1 316 ? 3.639 40.938 36.656 1 95.88 316 ILE A O 1
ATOM 2610 N N . ILE A 1 317 ? 1.711 40.438 35.625 1 97.19 317 ILE A N 1
ATOM 2611 C CA . ILE A 1 317 ? 2.291 39.375 34.844 1 97.19 317 ILE A CA 1
ATOM 2612 C C . ILE A 1 317 ? 3.373 39.938 33.906 1 97.19 317 ILE A C 1
ATOM 2614 O O . ILE A 1 317 ? 4.48 39.406 33.844 1 97.19 317 ILE A O 1
ATOM 2618 N N . HIS A 1 318 ? 3.033 41.062 33.25 1 96.19 318 HIS A N 1
ATOM 2619 C CA . HIS A 1 318 ? 3.973 41.656 32.312 1 96.19 318 HIS A CA 1
ATOM 2620 C C . HIS A 1 318 ? 5.262 42.094 33 1 96.19 318 HIS A C 1
ATOM 2622 O O . HIS A 1 318 ? 6.359 41.781 32.531 1 96.19 318 HIS A O 1
ATOM 2628 N N . ASN A 1 319 ? 5.145 42.75 34.094 1 94.38 319 ASN A N 1
ATOM 2629 C CA . ASN A 1 319 ? 6.32 43.25 34.812 1 94.38 319 ASN A CA 1
ATOM 2630 C C . ASN A 1 319 ? 7.188 42.094 35.344 1 94.38 319 ASN A C 1
ATOM 2632 O O . ASN A 1 319 ? 8.414 42.156 35.219 1 94.38 319 ASN A O 1
ATOM 2636 N N . PHE A 1 320 ? 6.504 41.156 35.875 1 95.88 320 PHE A N 1
ATOM 2637 C CA . PHE A 1 320 ? 7.246 40.031 36.406 1 95.88 320 PHE A CA 1
ATOM 2638 C C . PHE A 1 320 ? 7.973 39.281 35.281 1 95.88 320 PHE A C 1
ATOM 2640 O O . PHE A 1 320 ? 9.172 39 35.375 1 95.88 320 PHE A O 1
ATOM 2647 N N . THR A 1 321 ? 7.285 38.938 34.25 1 96.38 321 THR A N 1
ATOM 2648 C CA . THR A 1 321 ? 7.852 38.125 33.156 1 96.38 321 THR A CA 1
ATOM 2649 C C . THR A 1 321 ? 8.953 38.906 32.438 1 96.38 321 THR A C 1
ATOM 2651 O O . THR A 1 321 ? 10 38.344 32.125 1 96.38 321 THR A O 1
ATOM 2654 N N . ALA A 1 322 ? 8.695 40.188 32.188 1 94.56 322 ALA A N 1
ATOM 2655 C CA . ALA A 1 322 ? 9.695 41 31.516 1 94.56 322 ALA A CA 1
ATOM 2656 C C . ALA A 1 322 ? 10.992 41.062 32.312 1 94.56 322 ALA A C 1
ATOM 2658 O O . ALA A 1 322 ? 12.086 40.969 31.766 1 94.56 322 ALA A O 1
ATOM 2659 N N . THR A 1 323 ? 10.883 41.188 33.562 1 94.38 323 THR A N 1
ATOM 2660 C CA . THR A 1 323 ? 12.039 41.25 34.469 1 94.38 323 THR A CA 1
ATOM 2661 C C . THR A 1 323 ? 12.773 39.938 34.5 1 94.38 323 THR A C 1
ATOM 2663 O O . THR A 1 323 ? 14 39.875 34.375 1 94.38 323 THR A O 1
ATOM 2666 N N . MET A 1 324 ? 12.023 38.906 34.688 1 94.44 324 MET A N 1
ATOM 2667 C CA . MET A 1 324 ? 12.633 37.594 34.844 1 94.44 324 MET A CA 1
ATOM 2668 C C . MET A 1 324 ? 13.273 37.125 33.562 1 94.44 324 MET A C 1
ATOM 2670 O O . MET A 1 324 ? 14.344 36.531 33.562 1 94.44 324 MET A O 1
ATOM 2674 N N . ILE A 1 325 ? 12.641 37.375 32.438 1 94.38 325 ILE A N 1
ATOM 2675 C CA . ILE A 1 325 ? 13.219 37 31.156 1 94.38 325 ILE A CA 1
ATOM 2676 C C . ILE A 1 325 ? 14.562 37.719 30.969 1 94.38 325 ILE A C 1
ATOM 2678 O O . ILE A 1 325 ? 15.531 37.094 30.531 1 94.38 325 ILE A O 1
ATOM 2682 N N . LYS A 1 326 ? 14.57 39 31.312 1 92.38 326 LYS A N 1
ATOM 2683 C CA . LYS A 1 326 ? 15.836 39.719 31.234 1 92.38 326 LYS A CA 1
ATOM 2684 C C . LYS A 1 326 ? 16.875 39.125 32.188 1 92.38 326 LYS A C 1
ATOM 2686 O O . LYS A 1 326 ? 18.047 39 31.812 1 92.38 326 LYS A O 1
ATOM 2691 N N . LYS A 1 327 ? 16.484 38.781 33.25 1 91.69 327 LYS A N 1
ATOM 2692 C CA . LYS A 1 327 ? 17.375 38.219 34.25 1 91.69 327 LYS A CA 1
ATOM 2693 C C . LYS A 1 327 ? 17.922 36.844 33.781 1 91.69 327 LYS A C 1
ATOM 2695 O O . LYS A 1 327 ? 19.109 36.594 33.906 1 91.69 327 LYS A O 1
ATOM 2700 N N . PHE A 1 328 ? 16.984 36 33.281 1 91.81 328 PHE A N 1
ATOM 2701 C CA . PHE A 1 328 ? 17.359 34.656 32.812 1 91.81 328 PHE A CA 1
ATOM 2702 C C . PHE A 1 328 ? 18.328 34.75 31.641 1 91.81 328 PHE A C 1
ATOM 2704 O O . PHE A 1 328 ? 19.297 34 31.578 1 91.81 328 PHE A O 1
ATOM 2711 N N . THR A 1 329 ? 18.062 35.562 30.688 1 90.19 329 THR A N 1
ATOM 2712 C CA . THR A 1 329 ? 18.734 35.594 29.391 1 90.19 329 THR A CA 1
ATOM 2713 C C . THR A 1 329 ? 20.125 36.188 29.516 1 90.19 329 THR A C 1
ATOM 2715 O O . THR A 1 329 ? 20.969 36.031 28.641 1 90.19 329 THR A O 1
ATOM 2718 N N . ARG A 1 330 ? 20.359 36.812 30.625 1 84.62 330 ARG A N 1
ATOM 2719 C CA . ARG A 1 330 ? 21.688 37.375 30.844 1 84.62 330 ARG A CA 1
ATOM 2720 C C . ARG A 1 330 ? 22.75 36.281 30.797 1 84.62 330 ARG A C 1
ATOM 2722 O O . ARG A 1 330 ? 23.859 36.5 30.297 1 84.62 330 ARG A O 1
ATOM 2729 N N . VAL A 1 331 ? 22.312 35.156 31.25 1 77.94 331 VAL A N 1
ATOM 2730 C CA . VAL A 1 331 ? 23.25 34.031 31.312 1 77.94 331 VAL A CA 1
ATOM 2731 C C . VAL A 1 331 ? 23.625 33.594 29.906 1 77.94 331 VAL A C 1
ATOM 2733 O O . VAL A 1 331 ? 24.781 33.281 29.625 1 77.94 331 VAL A O 1
ATOM 2736 N N . ALA A 1 332 ? 22.703 33.656 29.031 1 80.75 332 ALA A N 1
ATOM 2737 C CA . ALA A 1 332 ? 22.906 33.156 27.672 1 80.75 332 ALA A CA 1
ATOM 2738 C C . ALA A 1 332 ? 23.469 34.25 26.766 1 80.75 332 ALA A C 1
ATOM 2740 O O . ALA A 1 332 ? 24.188 33.938 25.812 1 80.75 332 ALA A O 1
ATOM 2741 N N . LEU A 1 333 ? 23.188 35.5 27.047 1 79.5 333 LEU A N 1
ATOM 2742 C CA . LEU A 1 333 ? 23.484 36.562 26.094 1 79.5 333 LEU A CA 1
ATOM 2743 C C . LEU A 1 333 ? 24.719 37.344 26.531 1 79.5 333 LEU A C 1
ATOM 2745 O O . LEU A 1 333 ? 25.266 38.125 25.734 1 79.5 333 LEU A O 1
ATOM 2749 N N . PHE A 1 334 ? 25.172 37.125 27.75 1 74.25 334 PHE A N 1
ATOM 2750 C CA . PHE A 1 334 ? 26.312 37.875 28.266 1 74.25 334 PHE A CA 1
ATOM 2751 C C . PHE A 1 334 ? 27.609 37.406 27.625 1 74.25 334 PHE A C 1
ATOM 2753 O O . PHE A 1 334 ? 27.844 36.188 27.547 1 74.25 334 PHE A O 1
ATOM 2760 N N . GLU A 1 335 ? 28.266 38.375 27.047 1 74.44 335 GLU A N 1
ATOM 2761 C CA . GLU A 1 335 ? 29.578 38.094 26.484 1 74.44 335 GLU A CA 1
ATOM 2762 C C . GLU A 1 335 ? 30.688 38.688 27.344 1 74.44 335 GLU A C 1
ATOM 2764 O O . GLU A 1 335 ? 30.766 39.906 27.5 1 74.44 335 GLU A O 1
ATOM 2769 N N . ALA A 1 336 ? 31.547 37.969 27.859 1 74.62 336 ALA A N 1
ATOM 2770 C CA . ALA A 1 336 ? 32.625 38.375 28.734 1 74.62 336 ALA A CA 1
ATOM 2771 C C . ALA A 1 336 ? 33.5 39.438 28.062 1 74.62 336 ALA A C 1
ATOM 2773 O O . ALA A 1 336 ? 34.094 40.281 28.75 1 74.62 336 ALA A O 1
ATOM 2774 N N . THR A 1 337 ? 33.531 39.438 26.812 1 74.62 337 THR A N 1
ATOM 2775 C CA . THR A 1 337 ? 34.375 40.406 26.062 1 74.62 337 THR A CA 1
ATOM 2776 C C . THR A 1 337 ? 33.844 41.812 26.25 1 74.62 337 THR A C 1
ATOM 2778 O O . THR A 1 337 ? 34.594 42.781 26.016 1 74.62 337 THR A O 1
ATOM 2781 N N . ASN A 1 338 ? 32.625 41.969 26.844 1 75.5 338 ASN A N 1
ATOM 2782 C CA . ASN A 1 338 ? 32 43.281 26.969 1 75.5 338 ASN A CA 1
ATOM 2783 C C . ASN A 1 338 ? 32.281 43.906 28.328 1 75.5 338 ASN A C 1
ATOM 2785 O O . ASN A 1 338 ? 31.922 45.062 28.578 1 75.5 338 ASN A O 1
ATOM 2789 N N . ILE A 1 339 ? 33 43.156 29.219 1 74.38 339 ILE A N 1
ATOM 2790 C CA . ILE A 1 339 ? 33.188 43.594 30.594 1 74.38 339 ILE A CA 1
ATOM 2791 C C . ILE A 1 339 ? 34 44.906 30.609 1 74.38 339 ILE A C 1
ATOM 2793 O O . ILE A 1 339 ? 33.656 45.875 31.297 1 74.38 339 ILE A O 1
ATOM 2797 N N . PRO A 1 340 ? 35.062 44.938 29.859 1 73.69 340 PRO A N 1
ATOM 2798 C CA . PRO A 1 340 ? 35.812 46.188 29.844 1 73.69 340 PRO A CA 1
ATOM 2799 C C . PRO A 1 340 ? 34.969 47.375 29.344 1 73.69 340 PRO A C 1
ATOM 2801 O O . PRO A 1 340 ? 35.094 48.5 29.859 1 73.69 340 PRO A O 1
ATOM 2804 N N . LYS A 1 341 ? 34.188 47.156 28.422 1 79.56 341 LYS A N 1
ATOM 2805 C CA . LYS A 1 341 ? 33.281 48.188 27.906 1 79.56 341 LYS A CA 1
ATOM 2806 C C . LYS A 1 341 ? 32.281 48.625 28.969 1 79.56 341 LYS A C 1
ATOM 2808 O O . LYS A 1 341 ? 31.953 49.812 29.062 1 79.56 341 LYS A O 1
ATOM 2813 N N . LEU A 1 342 ? 31.844 47.719 29.797 1 78.25 342 LEU A N 1
ATOM 2814 C CA . LEU A 1 342 ? 30.891 48.031 30.859 1 78.25 342 LEU A CA 1
ATOM 2815 C C . LEU A 1 342 ? 31.516 48.938 31.922 1 78.25 342 LEU A C 1
ATOM 2817 O O . LEU A 1 342 ? 30.859 49.812 32.469 1 78.25 342 LEU A O 1
ATOM 2821 N N . LYS A 1 343 ? 32.75 48.719 32.156 1 81.44 343 LYS A N 1
ATOM 2822 C CA . LYS A 1 343 ? 33.469 49.531 33.156 1 81.44 343 LYS A CA 1
ATOM 2823 C C . LYS A 1 343 ? 33.562 50.969 32.719 1 81.44 343 LYS A C 1
ATOM 2825 O O . LYS A 1 343 ? 33.469 51.875 33.531 1 81.44 343 LYS A O 1
ATOM 2830 N N . LYS A 1 344 ? 33.719 51.156 31.469 1 83.62 344 LYS A N 1
ATOM 2831 C CA . LYS A 1 344 ? 33.844 52.5 30.922 1 83.62 344 LYS A CA 1
ATOM 2832 C C . LYS A 1 344 ? 32.5 53.25 30.953 1 83.62 344 LYS A C 1
ATOM 2834 O O . LYS A 1 344 ? 32.469 54.469 30.969 1 83.62 344 LYS A O 1
ATOM 2839 N N . LEU A 1 345 ? 31.5 52.562 31.016 1 85.69 345 LEU A N 1
ATOM 2840 C CA . LEU A 1 345 ? 30.156 53.156 30.953 1 85.69 345 LEU A CA 1
ATOM 2841 C C . LEU A 1 345 ? 29.516 53.219 32.344 1 85.69 345 LEU A C 1
ATOM 2843 O O . LEU A 1 345 ? 28.328 53.5 32.469 1 85.69 345 LEU A O 1
ATOM 2847 N N . ARG A 1 346 ? 30.344 53.031 33.344 1 88.88 346 ARG A N 1
ATOM 2848 C CA . ARG A 1 346 ? 29.859 53.094 34.719 1 88.88 346 ARG A CA 1
ATOM 2849 C C . ARG A 1 346 ? 29.578 54.531 35.125 1 88.88 346 ARG A C 1
ATOM 2851 O O . ARG A 1 346 ? 30.422 55.406 34.938 1 88.88 346 ARG A O 1
ATOM 2858 N N . TYR A 1 347 ? 28.359 54.844 35.594 1 88.19 347 TYR A N 1
ATOM 2859 C CA . TYR A 1 347 ? 27.953 56.156 36.062 1 88.19 347 TYR A CA 1
ATOM 2860 C C . TYR A 1 347 ? 28.219 56.312 37.562 1 88.19 347 TYR A C 1
ATOM 2862 O O . TYR A 1 347 ? 28.922 57.219 38 1 88.19 347 TYR A O 1
ATOM 2870 N N . LYS A 1 348 ? 27.656 55.406 38.406 1 88.12 348 LYS A N 1
ATOM 2871 C CA . LYS A 1 348 ? 27.859 55.25 39.844 1 88.12 348 LYS A CA 1
ATOM 2872 C C . LYS A 1 348 ? 28.016 53.781 40.219 1 88.12 348 LYS A C 1
ATOM 2874 O O . LYS A 1 348 ? 27.906 52.906 39.344 1 88.12 348 LYS A O 1
ATOM 2879 N N . LYS A 1 349 ? 28.312 53.656 41.5 1 83.19 349 LYS A N 1
ATOM 2880 C CA . LYS A 1 349 ? 28.453 52.281 41.969 1 83.19 349 LYS A CA 1
ATOM 2881 C C . LYS A 1 349 ? 27.219 51.438 41.594 1 83.19 349 LYS A C 1
ATOM 2883 O O . LYS A 1 349 ? 26.109 51.781 41.969 1 83.19 349 LYS A O 1
ATOM 2888 N N . ASN A 1 350 ? 27.391 50.5 40.719 1 83.69 350 ASN A N 1
ATOM 2889 C CA . ASN A 1 350 ? 26.391 49.5 40.312 1 83.69 350 ASN A CA 1
ATOM 2890 C C . ASN A 1 350 ? 25.422 50.094 39.281 1 83.69 350 ASN A C 1
ATOM 2892 O O . ASN A 1 350 ? 24.375 49.5 39 1 83.69 350 ASN A O 1
ATOM 2896 N N . LEU A 1 351 ? 25.703 51.344 38.844 1 90.31 351 LEU A N 1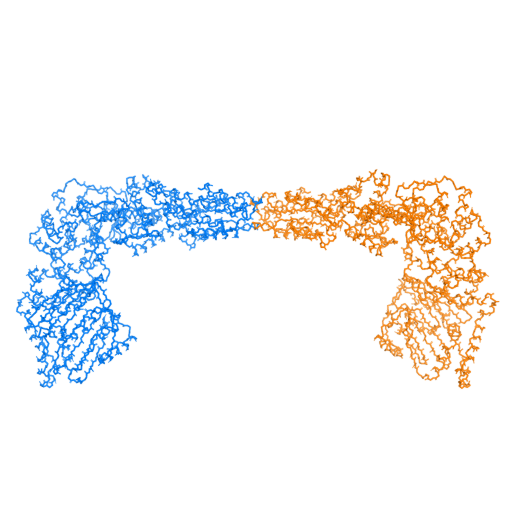
ATOM 2897 C CA . LEU A 1 351 ? 24.859 51.938 37.812 1 90.31 351 LEU A CA 1
ATOM 2898 C C . LEU A 1 351 ? 25.641 52.188 36.531 1 90.31 351 LEU A C 1
ATOM 2900 O O . LEU A 1 351 ? 26.766 52.688 36.562 1 90.31 351 LEU A O 1
ATOM 2904 N N . TYR A 1 352 ? 25.078 51.781 35.469 1 90.25 352 TYR A N 1
ATOM 2905 C CA . TYR A 1 352 ? 25.703 51.906 34.156 1 90.25 352 TYR A CA 1
ATOM 2906 C C . TYR A 1 352 ? 24.781 52.594 33.156 1 90.25 352 TYR A C 1
ATOM 2908 O O . TYR A 1 352 ? 23.578 52.344 33.156 1 90.25 352 TYR A O 1
ATOM 2916 N N . ILE A 1 353 ? 25.25 53.469 32.375 1 92.25 353 ILE A N 1
ATOM 2917 C CA . ILE A 1 353 ? 24.484 54.094 31.312 1 92.25 353 ILE A CA 1
ATOM 2918 C C . ILE A 1 353 ? 24.969 53.656 29.938 1 92.25 353 ILE A C 1
ATOM 2920 O O . ILE A 1 353 ? 26.109 53.938 29.562 1 92.25 353 ILE A O 1
ATOM 2924 N N . ILE A 1 354 ? 24.203 52.906 29.281 1 89.12 354 ILE A N 1
ATOM 2925 C CA . ILE A 1 354 ? 24.547 52.406 27.953 1 89.12 354 ILE A CA 1
ATOM 2926 C C . ILE A 1 354 ? 23.531 52.875 26.922 1 89.12 354 ILE A C 1
ATOM 2928 O O . ILE A 1 354 ? 22.344 52.562 27.047 1 89.12 354 ILE A O 1
ATOM 2932 N N . ASN A 1 355 ? 23.891 53.625 25.844 1 90.12 355 ASN A N 1
ATOM 2933 C CA . ASN A 1 355 ? 23 54.125 24.812 1 90.12 355 ASN A CA 1
ATOM 2934 C C . ASN A 1 355 ? 21.812 54.875 25.422 1 90.12 355 ASN A C 1
ATOM 2936 O O . ASN A 1 355 ? 20.656 54.594 25.109 1 90.12 355 ASN A O 1
ATOM 2940 N N . ASN A 1 356 ? 22.016 55.656 26.484 1 91.38 356 ASN A N 1
ATOM 2941 C CA . ASN A 1 356 ? 21.047 56.531 27.156 1 91.38 356 ASN A CA 1
ATOM 2942 C C . ASN A 1 356 ? 20.062 55.719 28 1 91.38 356 ASN A C 1
ATOM 2944 O O . ASN A 1 356 ? 18.969 56.188 28.281 1 91.38 356 ASN A O 1
ATOM 2948 N N . GLU A 1 357 ? 20.453 54.5 28.297 1 92.88 357 GLU A N 1
ATOM 2949 C CA . GLU A 1 357 ? 19.641 53.625 29.141 1 92.88 357 GLU A CA 1
ATOM 2950 C C . GLU A 1 357 ? 20.375 53.281 30.438 1 92.88 357 GLU A C 1
ATOM 2952 O O . GLU A 1 357 ? 21.562 52.938 30.406 1 92.88 357 GLU A O 1
ATOM 2957 N N . LEU A 1 358 ? 19.719 53.375 31.531 1 94.06 358 LEU A N 1
ATOM 2958 C CA . LEU A 1 358 ? 20.344 53.125 32.812 1 94.06 358 LEU A CA 1
ATOM 2959 C C . LEU A 1 358 ? 20.172 51.656 33.219 1 94.06 358 LEU A C 1
ATOM 2961 O O . LEU A 1 358 ? 19.062 51.125 33.188 1 94.06 358 LEU A O 1
ATOM 2965 N N . PHE A 1 359 ? 21.266 51.031 33.562 1 91.19 359 PHE A N 1
ATOM 2966 C CA . PHE A 1 359 ? 21.297 49.656 34 1 91.19 359 PHE A CA 1
ATOM 2967 C C . PHE A 1 359 ? 21.812 49.562 35.438 1 91.19 359 PHE A C 1
ATOM 2969 O O . PHE A 1 359 ? 22.547 50.438 35.906 1 91.19 359 PHE A O 1
ATOM 2976 N N . CYS A 1 360 ? 21.406 48.531 36.094 1 90.5 360 CYS A N 1
ATOM 2977 C CA . CYS A 1 360 ? 22 48.219 37.406 1 90.5 360 CYS A CA 1
ATOM 2978 C C . CYS A 1 360 ? 22.047 46.719 37.625 1 90.5 360 CYS A C 1
ATOM 2980 O O . CYS A 1 360 ? 21.625 45.938 36.75 1 90.5 360 CYS A O 1
ATOM 2982 N N . SER A 1 361 ? 22.672 46.344 38.688 1 87.38 361 SER A N 1
ATOM 2983 C CA . SER A 1 361 ? 22.688 44.906 39.031 1 87.38 361 SER A CA 1
ATOM 2984 C C . SER A 1 361 ? 21.359 44.469 39.625 1 87.38 361 SER A C 1
ATOM 2986 O O . SER A 1 361 ? 20.719 45.219 40.375 1 87.38 361 SER A O 1
ATOM 2988 N N . PHE A 1 362 ? 20.922 43.312 39.25 1 87.25 362 PHE A N 1
ATOM 2989 C CA . PHE A 1 362 ? 19.688 42.75 39.812 1 87.25 362 PHE A CA 1
ATOM 2990 C C . PHE A 1 362 ? 19.828 42.5 41.281 1 87.25 362 PHE A C 1
ATOM 2992 O O . PHE A 1 362 ? 18.828 42.281 42 1 87.25 362 PHE A O 1
ATOM 2999 N N . SER A 1 363 ? 21.062 42.594 41.781 1 84.81 363 SER A N 1
ATOM 3000 C CA . SER A 1 363 ? 21.312 42.344 43.188 1 84.81 363 SER A CA 1
ATOM 3001 C C . SER A 1 363 ? 21.562 43.625 43.938 1 84.81 363 SER A C 1
ATOM 3003 O O . SER A 1 363 ? 21.938 43.594 45.125 1 84.81 363 SER A O 1
ATOM 3005 N N . ALA A 1 364 ? 21.297 44.719 43.281 1 87.94 364 ALA A N 1
ATOM 3006 C CA . ALA A 1 364 ? 21.5 46 43.938 1 87.94 364 ALA A CA 1
ATOM 3007 C C . ALA A 1 364 ? 20.609 46.156 45.156 1 87.94 364 ALA A C 1
ATOM 3009 O O . ALA A 1 364 ? 19.453 45.719 45.156 1 87.94 364 ALA A O 1
ATOM 3010 N N . LYS A 1 365 ? 21.109 46.75 46.188 1 89.12 365 LYS A N 1
ATOM 3011 C CA . LYS A 1 365 ? 20.375 46.906 47.438 1 89.12 365 LYS A CA 1
ATOM 3012 C C . LYS A 1 365 ? 19.328 48 47.344 1 89.12 365 LYS A C 1
ATOM 3014 O O . LYS A 1 365 ? 19.594 49.062 46.781 1 89.12 365 LYS A O 1
ATOM 3019 N N . PRO A 1 366 ? 18.219 47.781 47.844 1 89.94 366 PRO A N 1
ATOM 3020 C CA . PRO A 1 366 ? 17.156 48.781 47.812 1 89.94 366 PRO A CA 1
ATOM 3021 C C . PRO A 1 366 ? 17.484 50.031 48.625 1 89.94 366 PRO A C 1
ATOM 3023 O O . PRO A 1 366 ? 18.203 49.938 49.625 1 89.94 366 PRO A O 1
ATOM 3026 N N . GLN A 1 367 ? 17.016 51.094 48.219 1 92.69 367 GLN A N 1
ATOM 3027 C CA . GLN A 1 367 ? 17.219 52.344 48.938 1 92.69 367 GLN A CA 1
ATOM 3028 C C . GLN A 1 367 ? 15.898 52.969 49.375 1 92.69 367 GLN A C 1
ATOM 3030 O O . GLN A 1 367 ? 14.828 52.438 49.062 1 92.69 367 GLN A O 1
ATOM 3035 N N . SER A 1 368 ? 16.016 54.062 50.188 1 94.56 368 SER A N 1
ATOM 3036 C CA . SER A 1 368 ? 14.805 54.781 50.594 1 94.56 368 SER A CA 1
ATOM 3037 C C . SER A 1 368 ? 14.203 55.562 49.469 1 94.56 368 SER A C 1
ATOM 3039 O O . SER A 1 368 ? 14.906 55.969 48.531 1 94.56 368 SER A O 1
ATOM 3041 N N . LEU A 1 369 ? 12.953 55.812 49.531 1 95.81 369 LEU A N 1
ATOM 3042 C CA . LEU A 1 369 ? 12.25 56.531 48.469 1 95.81 369 LEU A CA 1
ATOM 3043 C C . LEU A 1 369 ? 12.883 57.875 48.219 1 95.81 369 LEU A C 1
ATOM 3045 O O . LEU A 1 369 ? 13.062 58.281 47.062 1 95.81 369 LEU A O 1
ATOM 3049 N N . ASN A 1 370 ? 13.266 58.594 49.25 1 95.06 370 ASN A N 1
ATOM 3050 C CA . ASN A 1 370 ? 13.844 59.938 49.094 1 95.06 370 ASN A CA 1
ATOM 3051 C C . ASN A 1 370 ? 15.188 59.844 48.375 1 95.06 370 ASN A C 1
ATOM 3053 O O . ASN A 1 370 ? 15.477 60.688 47.5 1 95.06 370 ASN A O 1
ATOM 3057 N N . ASN A 1 371 ? 16.016 58.906 48.812 1 94 371 ASN A N 1
ATOM 3058 C CA . ASN A 1 371 ? 17.312 58.719 48.188 1 94 371 ASN A CA 1
ATOM 3059 C C . ASN A 1 371 ? 17.156 58.344 46.719 1 94 371 ASN A C 1
ATOM 3061 O O . ASN A 1 371 ? 17.953 58.75 45.844 1 94 371 ASN A O 1
ATOM 3065 N N . PHE A 1 372 ? 16.156 57.5 46.469 1 95.31 372 PHE A N 1
ATOM 3066 C CA . PHE A 1 372 ? 15.867 57.094 45.125 1 95.31 372 PHE A CA 1
ATOM 3067 C C . PHE A 1 372 ? 15.484 58.281 44.25 1 95.31 372 PHE A C 1
ATOM 3069 O O . PHE A 1 372 ? 15.984 58.438 43.125 1 95.31 372 PHE A O 1
ATOM 3076 N N . ILE A 1 373 ? 14.633 59.156 44.781 1 96.12 373 ILE A N 1
ATOM 3077 C CA . ILE A 1 373 ? 14.188 60.344 44.062 1 96.12 373 ILE A CA 1
ATOM 3078 C C . ILE A 1 373 ? 15.359 61.281 43.812 1 96.12 373 ILE A C 1
ATOM 3080 O O . ILE A 1 373 ? 15.5 61.844 42.719 1 96.12 373 ILE A O 1
ATOM 3084 N N . LYS A 1 374 ? 16.234 61.406 44.781 1 94.81 374 LYS A N 1
ATOM 3085 C CA . LYS A 1 374 ? 17.422 62.25 44.625 1 94.81 374 LYS A CA 1
ATOM 3086 C C . LYS A 1 374 ? 18.344 61.719 43.531 1 94.81 374 LYS A C 1
ATOM 3088 O O . LYS A 1 374 ? 18.922 62.5 42.781 1 94.81 374 LYS A O 1
ATOM 3093 N N . GLU A 1 375 ? 18.391 60.438 43.531 1 93.81 375 GLU A N 1
ATOM 3094 C CA . GLU A 1 375 ? 19.172 59.781 42.469 1 93.81 375 GLU A CA 1
ATOM 3095 C C . GLU A 1 375 ? 18.594 60.094 41.094 1 93.81 375 GLU A C 1
ATOM 3097 O O . GLU A 1 375 ? 19.344 60.375 40.156 1 93.81 375 GLU A O 1
ATOM 3102 N N . LEU A 1 376 ? 17.312 60.062 40.938 1 95.25 376 LEU A N 1
ATOM 3103 C CA . LEU A 1 376 ? 16.656 60.375 39.656 1 95.25 376 LEU A CA 1
ATOM 3104 C C . LEU A 1 376 ? 16.906 61.812 39.25 1 95.25 376 LEU A C 1
ATOM 3106 O O . LEU A 1 376 ? 17.109 62.094 38.062 1 95.25 376 LEU A O 1
ATOM 3110 N N . ILE A 1 377 ? 16.906 62.719 40.25 1 94.69 377 ILE A N 1
ATOM 3111 C CA . ILE A 1 377 ? 17.109 64.125 40 1 94.69 377 ILE A CA 1
ATOM 3112 C C . ILE A 1 377 ? 18.516 64.375 39.5 1 94.69 377 ILE A C 1
ATOM 3114 O O . ILE A 1 377 ? 18.734 65.25 38.625 1 94.69 377 ILE A O 1
ATOM 3118 N N . GLU A 1 378 ? 19.453 63.562 39.969 1 92.81 378 GLU A N 1
ATOM 3119 C CA . GLU A 1 378 ? 20.859 63.781 39.656 1 92.81 378 GLU A CA 1
ATOM 3120 C C . GLU A 1 378 ? 21.25 63.125 38.344 1 92.81 378 GLU A C 1
ATOM 3122 O O . GLU A 1 378 ? 22.328 63.406 37.812 1 92.81 378 GLU A O 1
ATOM 3127 N N . LEU A 1 379 ? 20.391 62.406 37.781 1 92.88 379 LEU A N 1
ATOM 3128 C CA . LEU A 1 379 ? 20.719 61.688 36.531 1 92.88 379 LEU A CA 1
ATOM 3129 C C . LEU A 1 379 ? 21.031 62.656 35.406 1 92.88 379 LEU A C 1
ATOM 3131 O O . LEU A 1 379 ? 20.406 63.719 35.312 1 92.88 379 LEU A O 1
ATOM 3135 N N . PRO A 1 380 ? 21.938 62.25 34.594 1 91.19 380 PRO A N 1
ATOM 3136 C CA . PRO A 1 380 ? 22.234 63.125 33.438 1 91.19 380 PRO A CA 1
ATOM 3137 C C . PRO A 1 380 ? 21.062 63.219 32.469 1 91.19 380 PRO A C 1
ATOM 3139 O O . PRO A 1 380 ? 20.234 62.312 32.375 1 91.19 380 PRO A O 1
ATOM 3142 N N . LEU A 1 381 ? 21.031 64.312 31.75 1 84.88 381 LEU A N 1
ATOM 3143 C CA . LEU A 1 381 ? 19.922 64.625 30.859 1 84.88 381 LEU A CA 1
ATOM 3144 C C . LEU A 1 381 ? 19.859 63.625 29.688 1 84.88 381 LEU A C 1
ATOM 3146 O O . LEU A 1 381 ? 18.812 63.469 29.062 1 84.88 381 LEU A O 1
ATOM 3150 N N . ASN A 1 382 ? 20.906 62.875 29.469 1 88.56 382 ASN A N 1
ATOM 3151 C CA . ASN A 1 382 ? 20.938 62 28.328 1 88.56 382 ASN A CA 1
ATOM 3152 C C . ASN A 1 382 ? 20.219 60.656 28.609 1 88.56 382 ASN A C 1
ATOM 3154 O O . ASN A 1 382 ? 19.891 59.906 27.688 1 88.56 382 ASN A O 1
ATOM 3158 N N . VAL A 1 383 ? 19.906 60.438 29.906 1 90.75 383 VAL A N 1
ATOM 3159 C CA . VAL A 1 383 ? 19.219 59.188 30.25 1 90.75 383 VAL A CA 1
ATOM 3160 C C . VAL A 1 383 ? 17.734 59.312 29.906 1 90.75 383 VAL A C 1
ATOM 3162 O O . VAL A 1 383 ? 17.031 60.156 30.469 1 90.75 383 VAL A O 1
ATOM 3165 N N . ASP A 1 384 ? 17.375 58.469 28.953 1 90.56 384 ASP A N 1
ATOM 3166 C CA . ASP A 1 384 ? 15.984 58.594 28.516 1 90.56 384 ASP A CA 1
ATOM 3167 C C . ASP A 1 384 ? 15.25 57.25 28.672 1 90.56 384 ASP A C 1
ATOM 3169 O O . ASP A 1 384 ? 14.047 57.188 28.422 1 90.56 384 ASP A O 1
ATOM 3173 N N . ARG A 1 385 ? 16.109 56.281 29 1 90.38 385 ARG A N 1
ATOM 3174 C CA . ARG A 1 385 ? 15.516 54.969 29.156 1 90.38 385 ARG A CA 1
ATOM 3175 C C . ARG A 1 385 ? 16.078 54.25 30.375 1 90.38 385 ARG A C 1
ATOM 3177 O O . ARG A 1 385 ? 17.188 54.562 30.828 1 90.38 385 ARG A O 1
ATOM 3184 N N . PHE A 1 386 ? 15.227 53.25 30.906 1 95.19 386 PHE A N 1
ATOM 3185 C CA . PHE A 1 386 ? 15.625 52.5 32.062 1 95.19 386 PHE A CA 1
ATOM 3186 C C . PHE A 1 386 ? 15.469 51 31.812 1 95.19 386 PHE A C 1
ATOM 3188 O O . PHE A 1 386 ? 14.391 50.531 31.438 1 95.19 386 PHE A O 1
ATOM 3195 N N . ASP A 1 387 ? 16.5 50.281 32.062 1 93.44 387 ASP A N 1
ATOM 3196 C CA . ASP A 1 387 ? 16.484 48.812 31.859 1 93.44 387 ASP A CA 1
ATOM 3197 C C . ASP A 1 387 ? 15.656 48.125 32.938 1 93.44 387 ASP A C 1
ATOM 3199 O O . ASP A 1 387 ? 15.398 48.688 34 1 93.44 387 ASP A O 1
ATOM 3203 N N . ARG A 1 388 ? 15.234 46.938 32.625 1 93.62 388 ARG A N 1
ATOM 3204 C CA . ARG A 1 388 ? 14.43 46.156 33.562 1 93.62 388 ARG A CA 1
ATOM 3205 C C . ARG A 1 388 ? 15.188 45.938 34.875 1 93.62 388 ARG A C 1
ATOM 3207 O O . ARG A 1 388 ? 14.578 45.844 35.938 1 93.62 388 ARG A O 1
ATOM 3214 N N . SER A 1 389 ? 16.516 45.844 34.844 1 93.44 389 SER A N 1
ATOM 3215 C CA . SER A 1 389 ? 17.328 45.719 36.031 1 93.44 389 SER A CA 1
ATOM 3216 C C . SER A 1 389 ? 17.109 46.875 36.969 1 93.44 389 SER A C 1
ATOM 3218 O O . SER A 1 389 ? 16.922 46.719 38.188 1 93.44 389 SER A O 1
ATOM 3220 N N . TYR A 1 390 ? 17.078 48 36.375 1 94.25 390 TYR A N 1
ATOM 3221 C CA . TYR A 1 390 ? 16.875 49.219 37.188 1 94.25 390 TYR A CA 1
ATOM 3222 C C . TYR A 1 390 ? 15.43 49.344 37.656 1 94.25 390 TYR A C 1
ATOM 3224 O O . TYR A 1 390 ? 15.156 49.781 38.781 1 94.25 390 TYR A O 1
ATOM 3232 N N . ILE A 1 391 ? 14.5 49.031 36.812 1 94.88 391 ILE A N 1
ATOM 3233 C CA . ILE A 1 391 ? 13.094 49.031 37.219 1 94.88 391 ILE A CA 1
ATOM 3234 C C . ILE A 1 391 ? 12.867 48.094 38.375 1 94.88 391 ILE A C 1
ATOM 3236 O O . ILE A 1 391 ? 12.133 48.438 39.312 1 94.88 391 ILE A O 1
ATOM 3240 N N . TYR A 1 392 ? 13.469 46.938 38.281 1 94.5 392 TYR A N 1
ATOM 3241 C CA . TYR A 1 392 ? 13.367 45.938 39.375 1 94.5 392 TYR A CA 1
ATOM 3242 C C . TYR A 1 392 ? 13.969 46.5 40.656 1 94.5 392 TYR A C 1
ATOM 3244 O O . TYR A 1 392 ? 13.383 46.375 41.719 1 94.5 392 TYR A O 1
ATOM 3252 N N . TYR A 1 393 ? 15.109 47.125 40.5 1 94.19 393 TYR A N 1
ATOM 3253 C CA . TYR A 1 393 ? 15.766 47.812 41.625 1 94.19 393 TYR A CA 1
ATOM 3254 C C . TYR A 1 393 ? 14.852 48.875 42.25 1 94.19 393 TYR A C 1
ATOM 3256 O O . TYR A 1 393 ? 14.68 48.906 43.469 1 94.19 393 TYR A O 1
ATOM 3264 N N . ALA A 1 394 ? 14.25 49.656 41.406 1 94.75 394 ALA A N 1
ATOM 3265 C CA . ALA A 1 394 ? 13.336 50.719 41.844 1 94.75 394 ALA A CA 1
ATOM 3266 C C . ALA A 1 394 ? 12.125 50.125 42.562 1 94.75 394 ALA A C 1
ATOM 3268 O O . ALA A 1 394 ? 11.648 50.719 43.531 1 94.75 394 ALA A O 1
ATOM 3269 N N . SER A 1 395 ? 11.648 49.031 42.094 1 93.44 395 SER A N 1
ATOM 3270 C CA . SER A 1 395 ? 10.445 48.406 42.656 1 93.44 395 SER A CA 1
ATOM 3271 C C . SER A 1 395 ? 10.68 47.906 44.062 1 93.44 395 SER A C 1
ATOM 3273 O O . SER A 1 395 ? 9.727 47.719 44.844 1 93.44 395 SER A O 1
ATOM 3275 N N . LYS A 1 396 ? 11.906 47.812 44.469 1 92.56 396 LYS A N 1
ATOM 3276 C CA . LYS A 1 396 ? 12.242 47.281 45.781 1 92.56 396 LYS A CA 1
ATOM 3277 C C . LYS A 1 396 ? 12.516 48.406 46.781 1 92.56 396 LYS A C 1
ATOM 3279 O O . LYS A 1 396 ? 12.867 48.156 47.938 1 92.56 396 LYS A O 1
ATOM 3284 N N . THR A 1 397 ? 12.266 49.594 46.312 1 94.44 397 THR A N 1
ATOM 3285 C CA . THR A 1 397 ? 12.523 50.781 47.156 1 94.44 397 THR A CA 1
ATOM 3286 C C . THR A 1 397 ? 11.703 50.719 48.438 1 94.44 397 THR A C 1
ATOM 3288 O O . THR A 1 397 ? 10.531 50.344 48.406 1 94.44 397 THR A O 1
ATOM 3291 N N . LYS A 1 398 ? 12.32 51.188 49.5 1 93.81 398 LYS A N 1
ATOM 3292 C CA . LYS A 1 398 ? 11.648 51.219 50.781 1 93.81 398 LYS A CA 1
ATOM 3293 C C . LYS A 1 398 ? 10.734 52.438 50.906 1 93.81 398 LYS A C 1
ATOM 3295 O O . LYS A 1 398 ? 11.195 53.562 50.844 1 93.81 398 LYS A O 1
ATOM 3300 N N . LEU A 1 399 ? 9.531 52.188 51.125 1 91.81 399 LEU A N 1
ATOM 3301 C CA . LEU A 1 399 ? 8.523 53.25 51.156 1 91.81 399 LEU A CA 1
ATOM 3302 C C . LEU A 1 399 ? 8.344 53.781 52.562 1 91.81 399 LEU A C 1
ATOM 3304 O O . LEU A 1 399 ? 8.289 53 53.531 1 91.81 399 LEU A O 1
ATOM 3308 N N . PRO A 1 400 ? 8.297 55.062 52.688 1 90.69 400 PRO A N 1
ATOM 3309 C CA . PRO A 1 400 ? 8.047 55.656 54 1 90.69 400 PRO A CA 1
ATOM 3310 C C . PRO A 1 400 ? 6.574 55.625 54.406 1 90.69 400 PRO A C 1
ATOM 3312 O O . PRO A 1 400 ? 5.699 55.5 53.531 1 90.69 400 PRO A O 1
ATOM 3315 N N . LYS A 1 401 ? 6.305 55.719 55.688 1 86.44 401 LYS A N 1
ATOM 3316 C CA . LYS A 1 401 ? 4.926 55.719 56.156 1 86.44 401 LYS A CA 1
ATOM 3317 C C . LYS A 1 401 ? 4.242 57.062 55.844 1 86.44 401 LYS A C 1
ATOM 3319 O O . LYS A 1 401 ? 3.039 57.094 55.562 1 86.44 401 LYS A O 1
ATOM 3324 N N . THR A 1 402 ? 5.023 58.125 56 1 85.56 402 THR A N 1
ATOM 3325 C CA . THR A 1 402 ? 4.5 59.469 55.688 1 85.56 402 THR A CA 1
ATOM 3326 C C . THR A 1 402 ? 5.5 60.25 54.844 1 85.56 402 THR A C 1
ATOM 3328 O O . THR A 1 402 ? 6.703 60 54.906 1 85.56 402 THR A O 1
ATOM 3331 N N . GLN A 1 403 ? 4.973 61.219 53.969 1 87.56 403 GLN A N 1
ATOM 3332 C CA . GLN A 1 403 ? 5.852 62.031 53.156 1 87.56 403 GLN A CA 1
ATOM 3333 C C . GLN A 1 403 ? 6.43 63.188 54 1 87.56 403 GLN A C 1
ATOM 3335 O O . GLN A 1 403 ? 5.711 64.125 54.375 1 87.56 403 GLN A O 1
ATOM 3340 N N . SER A 1 404 ? 7.648 63.188 54.188 1 90.75 404 SER A N 1
ATOM 3341 C CA . SER A 1 404 ? 8.344 64.25 54.906 1 90.75 404 SER A CA 1
ATOM 3342 C C . SER A 1 404 ? 8.477 65.5 54.062 1 90.75 404 SER A C 1
ATOM 3344 O O . SER A 1 404 ? 8.242 65.438 52.844 1 90.75 404 SER A O 1
ATOM 3346 N N . LYS A 1 405 ? 8.812 66.625 54.719 1 92.25 405 LYS A N 1
ATOM 3347 C CA . LYS A 1 405 ? 9.023 67.875 54.031 1 92.25 405 LYS A CA 1
ATOM 3348 C C . LYS A 1 405 ? 10.164 67.75 53.031 1 92.25 405 LYS A C 1
ATOM 3350 O O . LYS A 1 405 ? 10.094 68.312 51.938 1 92.25 405 LYS A O 1
ATOM 3355 N N . GLU A 1 406 ? 11.094 67 53.406 1 92.38 406 GLU A N 1
ATOM 3356 C CA . GLU A 1 406 ? 12.234 66.812 52.5 1 92.38 406 GLU A CA 1
ATOM 3357 C C . GLU A 1 406 ? 11.82 66 51.281 1 92.38 406 GLU A C 1
ATOM 3359 O O . GLU A 1 406 ? 12.281 66.312 50.156 1 92.38 406 GLU A O 1
ATOM 3364 N N . LEU A 1 407 ? 11.078 65 51.531 1 94.25 407 LEU A N 1
ATOM 3365 C CA . LEU A 1 407 ? 10.609 64.188 50.406 1 94.25 407 LEU A CA 1
ATOM 3366 C C . LEU A 1 407 ? 9.766 65.062 49.438 1 94.25 407 LEU A C 1
ATOM 3368 O O . LEU A 1 407 ? 9.898 64.938 48.219 1 94.25 407 LEU A O 1
ATOM 3372 N N . ARG A 1 408 ? 8.945 65.938 49.969 1 95.38 408 ARG A N 1
ATOM 3373 C CA . ARG A 1 408 ? 8.094 66.75 49.156 1 95.38 408 ARG A CA 1
ATOM 3374 C C . ARG A 1 408 ? 8.93 67.75 48.312 1 95.38 408 ARG A C 1
ATOM 3376 O O . ARG A 1 408 ? 8.586 68 47.156 1 95.38 408 ARG A O 1
ATOM 3383 N N . LYS A 1 409 ? 9.984 68.188 48.875 1 94.5 409 LYS A N 1
ATOM 3384 C CA . LYS A 1 409 ? 10.891 69.062 48.156 1 94.5 409 LYS A CA 1
ATOM 3385 C C . LYS A 1 409 ? 11.562 68.312 47 1 94.5 409 LYS A C 1
ATOM 3387 O O . LYS A 1 409 ? 11.727 68.812 45.906 1 94.5 409 LYS A O 1
ATOM 3392 N N . SER A 1 410 ? 11.93 67.062 47.344 1 95.5 410 SER A N 1
ATOM 3393 C CA . SER A 1 410 ? 12.547 66.25 46.312 1 95.5 410 SER A CA 1
ATOM 3394 C C . SER A 1 410 ? 11.57 65.938 45.188 1 95.5 410 SER A C 1
ATOM 3396 O O . SER A 1 410 ? 11.953 65.938 44 1 95.5 410 SER A O 1
ATOM 3398 N N . ILE A 1 411 ? 10.344 65.688 45.531 1 95.75 411 ILE A N 1
ATOM 3399 C CA . ILE A 1 411 ? 9.32 65.375 44.531 1 95.75 411 ILE A CA 1
ATOM 3400 C C . ILE A 1 411 ? 9.086 66.625 43.656 1 95.75 411 ILE A C 1
ATOM 3402 O O . ILE A 1 411 ? 8.922 66.5 42.438 1 95.75 411 ILE A O 1
ATOM 3406 N N . LYS A 1 412 ? 9.055 67.812 44.281 1 95.25 412 LYS A N 1
ATOM 3407 C CA . LYS A 1 412 ? 8.898 69.062 43.531 1 95.25 412 LYS A CA 1
ATOM 3408 C C . LYS A 1 412 ? 10.016 69.188 42.5 1 95.25 412 LYS A C 1
ATOM 3410 O O . LYS A 1 412 ? 9.75 69.438 41.312 1 95.25 412 LYS A O 1
ATOM 3415 N N . LEU A 1 413 ? 11.195 68.875 42.938 1 95 413 LEU A N 1
ATOM 3416 C CA . LEU A 1 413 ? 12.336 69 42.062 1 95 413 LEU A CA 1
ATOM 3417 C C . LEU A 1 413 ? 12.242 68 40.906 1 95 413 LEU A C 1
ATOM 3419 O O . LEU A 1 413 ? 12.609 68.312 39.781 1 95 413 LEU A O 1
ATOM 3423 N N . LEU A 1 414 ? 11.797 66.875 41.219 1 95.25 414 LEU A N 1
ATOM 3424 C CA . LEU A 1 414 ? 11.617 65.875 40.219 1 95.25 414 LEU A CA 1
ATOM 3425 C C . LEU A 1 414 ? 10.602 66.312 39.156 1 95.25 414 LEU A C 1
ATOM 3427 O O . LEU A 1 414 ? 10.828 66.125 37.969 1 95.25 414 LEU A O 1
ATOM 3431 N N . LEU A 1 415 ? 9.5 66.812 39.594 1 93.75 415 LEU A N 1
ATOM 3432 C CA . LEU A 1 415 ? 8.391 67.25 38.719 1 93.75 415 LEU A CA 1
ATOM 3433 C C . LEU A 1 415 ? 8.773 68.375 37.844 1 93.75 415 LEU A C 1
ATOM 3435 O O . LEU A 1 415 ? 8.133 68.625 36.812 1 93.75 415 LEU A O 1
ATOM 3439 N N . THR A 1 416 ? 9.789 69.125 38.188 1 93.44 416 THR A N 1
ATOM 3440 C CA . THR A 1 416 ? 10.195 70.25 37.406 1 93.44 416 THR A CA 1
ATOM 3441 C C . THR A 1 416 ? 11.211 69.938 36.344 1 93.44 416 THR A C 1
ATOM 3443 O O . THR A 1 416 ? 11.602 70.75 35.531 1 93.44 416 THR A O 1
ATOM 3446 N N . LYS A 1 417 ? 11.594 68.625 36.312 1 93 417 LYS A N 1
ATOM 3447 C CA . LYS A 1 417 ? 12.578 68.188 35.312 1 93 417 LYS A CA 1
ATOM 3448 C C . LYS A 1 417 ? 12.023 68.312 33.906 1 93 417 LYS A C 1
ATOM 3450 O O . LYS A 1 417 ? 10.844 68 33.656 1 93 417 LYS A O 1
ATOM 3455 N N . GLN A 1 418 ? 12.898 68.688 33 1 90.31 418 GLN A N 1
ATOM 3456 C CA . GLN A 1 418 ? 12.508 68.812 31.594 1 90.31 418 GLN A CA 1
ATOM 3457 C C . GLN A 1 418 ? 12.141 67.5 30.969 1 90.31 418 GLN A C 1
ATOM 3459 O O . GLN A 1 418 ? 11.172 67.375 30.219 1 90.31 418 GLN A O 1
ATOM 3464 N N . LYS A 1 419 ? 12.891 66.438 31.266 1 91.56 419 LYS A N 1
ATOM 3465 C CA . LYS A 1 419 ? 12.602 65.125 30.766 1 91.56 419 LYS A CA 1
ATOM 3466 C C . LYS A 1 419 ? 11.797 64.312 31.797 1 91.56 419 LYS A C 1
ATOM 3468 O O . LYS A 1 419 ? 12.266 63.281 32.281 1 91.56 419 LYS A O 1
ATOM 3473 N N . LEU A 1 420 ? 10.641 64.688 31.984 1 93.81 420 LEU A N 1
ATOM 3474 C CA . LEU A 1 420 ? 9.797 64.125 33.031 1 93.81 420 LEU A CA 1
ATOM 3475 C C . LEU A 1 420 ? 9.18 62.812 32.625 1 93.81 420 LEU A C 1
ATOM 3477 O O . LEU A 1 420 ? 8.945 61.938 33.438 1 93.81 420 LEU A O 1
ATOM 3481 N N . TYR A 1 421 ? 8.969 62.562 31.297 1 94.56 421 TYR A N 1
ATOM 3482 C CA . TYR A 1 421 ? 8.25 61.406 30.797 1 94.56 421 TYR A CA 1
ATOM 3483 C C . TYR A 1 421 ? 8.977 60.094 31.172 1 94.56 421 TYR A C 1
ATOM 3485 O O . TYR A 1 421 ? 8.398 59.219 31.812 1 94.56 421 TYR A O 1
ATOM 3493 N N . PRO A 1 422 ? 10.242 59.938 30.859 1 95 422 PRO A N 1
ATOM 3494 C CA . PRO A 1 422 ? 10.922 58.688 31.203 1 95 422 PRO A CA 1
ATOM 3495 C C . PRO A 1 422 ? 10.945 58.406 32.719 1 95 422 PRO A C 1
ATOM 3497 O O . PRO A 1 422 ? 10.891 57.25 33.125 1 95 422 PRO A O 1
ATOM 3500 N N . LEU A 1 423 ? 11.008 59.469 33.469 1 95.31 423 LEU A N 1
ATOM 3501 C CA . LEU A 1 423 ? 11.047 59.344 34.906 1 95.31 423 LEU A CA 1
ATOM 3502 C C . LEU A 1 423 ? 9.703 58.844 35.438 1 95.31 423 LEU A C 1
ATOM 3504 O O . LEU A 1 423 ? 9.648 57.969 36.281 1 95.31 423 LEU A O 1
ATOM 3508 N N . MET A 1 424 ? 8.664 59.406 34.906 1 94.81 424 MET A N 1
ATOM 3509 C CA . MET A 1 424 ? 7.336 59 35.344 1 94.81 424 MET A CA 1
ATOM 3510 C C . MET A 1 424 ? 7.02 57.562 34.875 1 94.81 424 MET A C 1
ATOM 3512 O O . MET A 1 424 ? 6.355 56.812 35.562 1 94.81 424 MET A O 1
ATOM 3516 N N . LYS A 1 425 ? 7.438 57.281 33.656 1 94.25 425 LYS A N 1
ATOM 3517 C CA . LYS A 1 425 ? 7.262 55.906 33.156 1 94.25 425 LYS A CA 1
ATOM 3518 C C . LYS A 1 425 ? 7.977 54.906 34.062 1 94.25 425 LYS A C 1
ATOM 3520 O O . LYS A 1 425 ? 7.438 53.844 34.344 1 94.25 425 LYS A O 1
ATOM 3525 N N . LEU A 1 426 ? 9.203 55.25 34.469 1 95.62 426 LEU A N 1
ATOM 3526 C CA . LEU A 1 426 ? 9.961 54.406 35.406 1 95.62 426 LEU A CA 1
ATOM 3527 C C . LEU A 1 426 ? 9.211 54.219 36.719 1 95.62 426 LEU A C 1
ATOM 3529 O O . LEU A 1 426 ? 9.078 53.094 37.188 1 95.62 426 LEU A O 1
ATOM 3533 N N . ILE A 1 427 ? 8.727 55.25 37.25 1 95 427 ILE A N 1
ATOM 3534 C CA . ILE A 1 427 ? 8.031 55.219 38.531 1 95 427 ILE A CA 1
ATOM 3535 C C . ILE A 1 427 ? 6.758 54.406 38.406 1 95 427 ILE A C 1
ATOM 3537 O O . ILE A 1 427 ? 6.41 53.656 39.312 1 95 427 ILE A O 1
ATOM 3541 N N . TYR A 1 428 ? 6.141 54.5 37.25 1 92.75 428 TYR A N 1
ATOM 3542 C CA . TYR A 1 428 ? 4.945 53.719 36.969 1 92.75 428 TYR A CA 1
ATOM 3543 C C . TYR A 1 428 ? 5.277 52.219 36.906 1 92.75 428 TYR A C 1
ATOM 3545 O O . TYR A 1 428 ? 4.625 51.406 37.562 1 92.75 428 TYR A O 1
ATOM 3553 N N . ASN A 1 429 ? 6.27 51.938 36.188 1 92.56 429 ASN A N 1
ATOM 3554 C CA . ASN A 1 429 ? 6.66 50.531 35.969 1 92.56 429 ASN A CA 1
ATOM 3555 C C . ASN A 1 429 ? 7.156 49.875 37.281 1 92.56 429 ASN A C 1
ATOM 3557 O O . ASN A 1 429 ? 7.047 48.688 37.438 1 92.56 429 ASN A O 1
ATOM 3561 N N . ALA A 1 430 ? 7.688 50.719 38.125 1 94 430 ALA A N 1
ATOM 3562 C CA . ALA A 1 430 ? 8.219 50.219 39.406 1 94 430 ALA A CA 1
ATOM 3563 C C . ALA A 1 430 ? 7.129 50.125 40.469 1 94 430 ALA A C 1
ATOM 3565 O O . ALA A 1 430 ? 7.367 49.656 41.562 1 94 430 ALA A O 1
ATOM 3566 N N . GLY A 1 431 ? 5.977 50.625 40.156 1 90.31 431 GLY A N 1
ATOM 3567 C CA . GLY A 1 431 ? 4.863 50.594 41.094 1 90.31 431 GLY A CA 1
ATOM 3568 C C . GLY A 1 431 ? 4.984 51.594 42.219 1 90.31 431 GLY A C 1
ATOM 3569 O O . GLY A 1 431 ? 4.523 51.375 43.312 1 90.31 431 GLY A O 1
ATOM 3570 N N . LEU A 1 432 ? 5.539 52.75 41.938 1 93.25 432 LEU A N 1
ATOM 3571 C CA . LEU A 1 432 ? 5.824 53.75 43 1 93.25 432 LEU A CA 1
ATOM 3572 C C . LEU A 1 432 ? 4.91 54.938 42.875 1 93.25 432 LEU A C 1
ATOM 3574 O O . LEU A 1 432 ? 4.996 55.875 43.656 1 93.25 432 LEU A O 1
ATOM 3578 N N . PHE A 1 433 ? 4.027 54.938 41.969 1 90.31 433 PHE A N 1
ATOM 3579 C CA . PHE A 1 433 ? 3.17 56.062 41.688 1 90.31 433 PHE A CA 1
ATOM 3580 C C . PHE A 1 433 ? 2.426 56.531 42.938 1 90.31 433 PHE A C 1
ATOM 3582 O O . PHE A 1 433 ? 2.459 57.688 43.312 1 90.31 433 PHE A O 1
ATOM 3589 N N . GLN A 1 434 ? 1.853 55.625 43.562 1 87 434 GLN A N 1
ATOM 3590 C CA . GLN A 1 434 ? 1.016 55.938 44.719 1 87 434 GLN A CA 1
ATOM 3591 C C . GLN A 1 434 ? 1.85 56.531 45.875 1 87 434 GLN A C 1
ATOM 3593 O O . GLN A 1 434 ? 1.382 57.375 46.594 1 87 434 GLN A O 1
ATOM 3598 N N . ALA A 1 435 ? 3.021 56.062 45.969 1 90.62 435 ALA A N 1
ATOM 3599 C CA . ALA A 1 435 ? 3.902 56.531 47.031 1 90.62 435 ALA A CA 1
ATOM 3600 C C . ALA A 1 435 ? 4.434 57.938 46.75 1 90.62 435 ALA A C 1
ATOM 3602 O O . ALA A 1 435 ? 4.613 58.719 47.688 1 90.62 435 ALA A O 1
ATOM 3603 N N . ILE A 1 436 ? 4.621 58.25 45.562 1 92.06 436 ILE A N 1
ATOM 3604 C CA . ILE A 1 436 ? 5.234 59.5 45.188 1 92.06 436 ILE A CA 1
ATOM 3605 C C . ILE A 1 436 ? 4.148 60.562 44.969 1 92.06 436 ILE A C 1
ATOM 3607 O O . ILE A 1 436 ? 4.297 61.719 45.406 1 92.06 436 ILE A O 1
ATOM 3611 N N . ILE A 1 437 ? 3.07 60.125 44.312 1 91.81 437 ILE A N 1
ATOM 3612 C CA . ILE A 1 437 ? 1.956 61.031 44 1 91.81 437 ILE A CA 1
ATOM 3613 C C . ILE A 1 437 ? 0.649 60.406 44.469 1 91.81 437 ILE A C 1
ATOM 3615 O O . ILE A 1 437 ? -0.111 59.844 43.688 1 91.81 437 ILE A O 1
ATOM 3619 N N . PRO A 1 438 ? 0.275 60.594 45.656 1 88.62 438 PRO A N 1
ATOM 3620 C CA . PRO A 1 438 ? -0.858 59.875 46.25 1 88.62 438 PRO A CA 1
ATOM 3621 C C . PRO A 1 438 ? -2.176 60.156 45.531 1 88.62 438 PRO A C 1
ATOM 3623 O O . PRO A 1 438 ? -3.068 59.312 45.531 1 88.62 438 PRO A O 1
ATOM 3626 N N . VAL A 1 439 ? -2.326 61.281 44.906 1 86.88 439 VAL A N 1
ATOM 3627 C CA . VAL A 1 439 ? -3.576 61.688 44.281 1 86.88 439 VAL A CA 1
ATOM 3628 C C . VAL A 1 439 ? -3.846 60.75 43.094 1 86.88 439 VAL A C 1
ATOM 3630 O O . VAL A 1 439 ? -4.984 60.656 42.625 1 86.88 439 VAL A O 1
ATOM 3633 N N . THR A 1 440 ? -2.83 60.031 42.719 1 85.75 440 THR A N 1
ATOM 3634 C CA . THR A 1 440 ? -2.955 59.188 41.531 1 85.75 440 THR A CA 1
ATOM 3635 C C . THR A 1 440 ? -3.541 57.844 41.875 1 85.75 440 THR A C 1
ATOM 3637 O O . THR A 1 440 ? -3.691 56.969 41.031 1 85.75 440 THR A O 1
ATOM 3640 N N . LYS A 1 441 ? -3.863 57.594 43.062 1 84.44 441 LYS A N 1
ATOM 3641 C CA . LYS A 1 441 ? -4.379 56.312 43.531 1 84.44 441 LYS A CA 1
ATOM 3642 C C . LYS A 1 441 ? -5.59 55.875 42.719 1 84.44 441 LYS A C 1
ATOM 3644 O O . LYS A 1 441 ? -5.715 54.688 42.375 1 84.44 441 LYS A O 1
ATOM 3649 N N . MET A 1 442 ? -6.383 56.812 42.406 1 85.38 442 MET A N 1
ATOM 3650 C CA . MET A 1 442 ? -7.617 56.469 41.719 1 85.38 442 MET A CA 1
ATOM 3651 C C . MET A 1 442 ? -7.395 56.375 40.219 1 85.38 442 MET A C 1
ATOM 3653 O O . MET A 1 442 ? -8.266 55.938 39.469 1 85.38 442 MET A O 1
ATOM 3657 N N . LEU A 1 443 ? -6.223 56.781 39.812 1 88.62 443 LEU A N 1
ATOM 3658 C CA . LEU A 1 443 ? -5.91 56.812 38.406 1 88.62 443 LEU A CA 1
ATOM 3659 C C . LEU A 1 443 ? -5.367 55.469 37.938 1 88.62 443 LEU A C 1
ATOM 3661 O O . LEU A 1 443 ? -5.504 55.094 36.75 1 88.62 443 LEU A O 1
ATOM 3665 N N . ILE A 1 444 ? -4.859 54.75 38.875 1 90.31 444 ILE A N 1
ATOM 3666 C CA . ILE A 1 444 ? -4.129 53.562 38.5 1 90.31 444 ILE A CA 1
ATOM 3667 C C . ILE A 1 444 ? -5.113 52.469 38.094 1 90.31 444 ILE A C 1
ATOM 3669 O O . ILE A 1 444 ? -6.078 52.188 38.812 1 90.31 444 ILE A O 1
ATOM 3673 N N . ASN A 1 445 ? -4.879 51.875 36.969 1 91.75 445 ASN A N 1
ATOM 3674 C CA . ASN A 1 445 ? -5.676 50.781 36.406 1 91.75 445 ASN A CA 1
ATOM 3675 C C . ASN A 1 445 ? -7.133 51.188 36.219 1 91.75 445 ASN A C 1
ATOM 3677 O O . ASN A 1 445 ? -8.039 50.375 36.375 1 91.75 445 ASN A O 1
ATOM 3681 N N . GLN A 1 446 ? -7.348 52.438 35.969 1 91.62 446 GLN A N 1
ATOM 3682 C CA . GLN A 1 446 ? -8.703 52.969 35.781 1 91.62 446 GLN A CA 1
ATOM 3683 C C . GLN A 1 446 ? -9.141 52.844 34.344 1 91.62 446 GLN A C 1
ATOM 3685 O O . GLN A 1 446 ? -8.594 53.5 33.469 1 91.62 446 GLN A O 1
ATOM 3690 N N . PRO A 1 447 ? -10.188 51.969 34.125 1 91.12 447 PRO A N 1
ATOM 3691 C CA . PRO A 1 447 ? -10.641 51.812 32.75 1 91.12 447 PRO A CA 1
ATOM 3692 C C . PRO A 1 447 ? -11.461 53 32.25 1 91.12 447 PRO A C 1
ATOM 3694 O O . PRO A 1 447 ? -12.07 53.719 33.031 1 91.12 447 PRO A O 1
ATOM 3697 N N . GLN A 1 448 ? -11.438 53.219 30.953 1 87.56 448 GLN A N 1
ATOM 3698 C CA . GLN A 1 448 ? -12.258 54.188 30.266 1 87.56 448 GLN A CA 1
ATOM 3699 C C . GLN A 1 448 ? -13.195 53.531 29.266 1 87.56 448 GLN A C 1
ATOM 3701 O O . GLN A 1 448 ? -12.742 52.938 28.281 1 87.56 448 GLN A O 1
ATOM 3706 N N . PHE A 1 449 ? -14.5 53.531 29.5 1 83.94 449 PHE A N 1
ATOM 3707 C CA . PHE A 1 449 ? -15.438 52.781 28.703 1 83.94 449 PHE A CA 1
ATOM 3708 C C . PHE A 1 449 ? -16.047 53.656 27.594 1 83.94 449 PHE A C 1
ATOM 3710 O O . PHE A 1 449 ? -17.062 53.281 27 1 83.94 449 PHE A O 1
ATOM 3717 N N . ASP A 1 450 ? -15.5 54.75 27.25 1 76.94 450 ASP A N 1
ATOM 3718 C CA . ASP A 1 450 ? -16.125 55.719 26.328 1 76.94 450 ASP A CA 1
ATOM 3719 C C . ASP A 1 450 ? -15.859 55.312 24.875 1 76.94 450 ASP A C 1
ATOM 3721 O O . ASP A 1 450 ? -16.391 55.938 23.953 1 76.94 450 ASP A O 1
ATOM 3725 N N . GLY A 1 451 ? -15.102 54.281 24.641 1 74.81 451 GLY A N 1
ATOM 3726 C CA . GLY A 1 451 ? -14.828 53.844 23.266 1 74.81 451 GLY A CA 1
ATOM 3727 C C . GLY A 1 451 ? -13.852 54.75 22.547 1 74.81 451 GLY A C 1
ATOM 3728 O O . GLY A 1 451 ? -13.391 54.438 21.453 1 74.81 451 GLY A O 1
ATOM 3729 N N . TYR A 1 452 ? -13.562 55.844 23.203 1 76.31 452 TYR A N 1
ATOM 3730 C CA . TYR A 1 452 ? -12.68 56.844 22.625 1 76.31 452 TYR A CA 1
ATOM 3731 C C . TYR A 1 452 ? -11.227 56.562 23 1 76.31 452 TYR A C 1
ATOM 3733 O O . TYR A 1 452 ? -10.359 56.5 22.125 1 76.31 452 TYR A O 1
ATOM 3741 N N . HIS A 1 453 ? -11.062 56.312 24.172 1 81.31 453 HIS A N 1
ATOM 3742 C CA . HIS A 1 453 ? -9.703 56.094 24.656 1 81.31 453 HIS A CA 1
ATOM 3743 C C . HIS A 1 453 ? -9.266 54.656 24.422 1 81.31 453 HIS A C 1
ATOM 3745 O O . HIS A 1 453 ? -10 53.719 24.75 1 81.31 453 HIS A O 1
ATOM 3751 N N . ARG A 1 454 ? -8.148 54.5 23.969 1 87 454 ARG A N 1
ATOM 3752 C CA . ARG A 1 454 ? -7.578 53.188 23.719 1 87 454 ARG A CA 1
ATOM 3753 C C . ARG A 1 454 ? -6.918 52.625 24.969 1 87 454 ARG A C 1
ATOM 3755 O O . ARG A 1 454 ? -6.73 51.406 25.078 1 87 454 ARG A O 1
ATOM 3762 N N . HIS A 1 455 ? -6.52 53.531 25.891 1 90 455 HIS A N 1
ATOM 3763 C CA . HIS A 1 455 ? -5.746 53.125 27.062 1 90 455 HIS A CA 1
ATOM 3764 C C . HIS A 1 455 ? -6.438 53.531 28.359 1 90 455 HIS A C 1
ATOM 3766 O O . HIS A 1 455 ? -7.27 54.438 28.359 1 90 455 HIS A O 1
ATOM 3772 N N . PRO A 1 456 ? -6.141 52.75 29.438 1 91.81 456 PRO A N 1
ATOM 3773 C CA . PRO A 1 456 ? -6.605 53.219 30.75 1 91.81 456 PRO A CA 1
ATOM 3774 C C . PRO A 1 456 ? -6.066 54.594 31.109 1 91.81 456 PRO A C 1
ATOM 3776 O O . PRO A 1 456 ? -5.105 55.062 30.5 1 91.81 456 PRO A O 1
ATOM 3779 N N . VAL A 1 457 ? -6.668 55.188 32.125 1 93.19 457 VAL A N 1
ATOM 3780 C CA . VAL A 1 457 ? -6.406 56.594 32.469 1 93.19 457 VAL A CA 1
ATOM 3781 C C . VAL A 1 457 ? -4.93 56.781 32.812 1 93.19 457 VAL A C 1
ATOM 3783 O O . VAL A 1 457 ? -4.312 57.781 32.438 1 93.19 457 VAL A O 1
ATOM 3786 N N . ASP A 1 458 ? -4.375 55.875 33.5 1 92.81 458 ASP A N 1
ATOM 3787 C CA . ASP A 1 458 ? -2.982 56 33.906 1 92.81 458 ASP A CA 1
ATOM 3788 C C . ASP A 1 458 ? -2.045 55.969 32.719 1 92.81 458 ASP A C 1
ATOM 3790 O O . ASP A 1 458 ? -1.17 56.844 32.594 1 92.81 458 ASP A O 1
ATOM 3794 N N . ILE A 1 459 ? -2.271 55.031 31.859 1 92.31 459 ILE A N 1
ATOM 3795 C CA . ILE A 1 459 ? -1.429 54.938 30.672 1 92.31 459 ILE A CA 1
ATOM 3796 C C . ILE A 1 459 ? -1.66 56.156 29.766 1 92.31 459 ILE A C 1
ATOM 3798 O O . ILE A 1 459 ? -0.714 56.688 29.188 1 92.31 459 ILE A O 1
ATOM 3802 N N . HIS A 1 460 ? -2.891 56.531 29.609 1 93.12 460 HIS A N 1
ATOM 3803 C CA . HIS A 1 460 ? -3.211 57.719 28.828 1 93.12 460 HIS A CA 1
ATOM 3804 C C . HIS A 1 460 ? -2.461 58.938 29.359 1 93.12 460 HIS A C 1
ATOM 3806 O O . HIS A 1 460 ? -1.925 59.719 28.578 1 93.12 460 HIS A O 1
ATOM 3812 N N . SER A 1 461 ? -2.467 59.094 30.625 1 94.56 461 SER A N 1
ATOM 3813 C CA . SER A 1 461 ? -1.79 60.219 31.266 1 94.56 461 SER A CA 1
ATOM 3814 C C . SER A 1 461 ? -0.293 60.188 30.984 1 94.56 461 SER A C 1
ATOM 3816 O O . SER A 1 461 ? 0.301 61.25 30.688 1 94.56 461 SER A O 1
ATOM 3818 N N . ILE A 1 462 ? 0.258 59.094 31.062 1 94.19 462 ILE A N 1
ATOM 3819 C CA . ILE A 1 462 ? 1.687 58.938 30.812 1 94.19 462 ILE A CA 1
ATOM 3820 C C . ILE A 1 462 ? 1.98 59.219 29.344 1 94.19 462 ILE A C 1
ATOM 3822 O O . ILE A 1 462 ? 2.975 59.875 29.016 1 94.19 462 ILE A O 1
ATOM 3826 N N . LYS A 1 463 ? 1.188 58.781 28.484 1 94.38 463 LYS A N 1
ATOM 3827 C CA . LYS A 1 463 ? 1.365 59.031 27.062 1 94.38 463 LYS A CA 1
ATOM 3828 C C . LYS A 1 463 ? 1.2 60.5 26.719 1 94.38 463 LYS A C 1
ATOM 3830 O O . LYS A 1 463 ? 1.883 61.031 25.844 1 94.38 463 LYS A O 1
ATOM 3835 N N . THR A 1 464 ? 0.231 61.094 27.375 1 95.81 464 THR A N 1
ATOM 3836 C CA . THR A 1 464 ? 0.048 62.531 27.172 1 95.81 464 THR A CA 1
ATOM 3837 C C . THR A 1 464 ? 1.322 63.281 27.516 1 95.81 464 THR A C 1
ATOM 3839 O O . THR A 1 464 ? 1.715 64.188 26.797 1 95.81 464 THR A O 1
ATOM 3842 N N . LEU A 1 465 ? 1.886 62.906 28.594 1 96.12 465 LEU A N 1
ATOM 3843 C CA . LEU A 1 465 ? 3.16 63.5 28.984 1 96.12 465 LEU A CA 1
ATOM 3844 C C . LEU A 1 465 ? 4.23 63.25 27.938 1 96.12 465 LEU A C 1
ATOM 3846 O O . LEU A 1 465 ? 5.086 64.125 27.688 1 96.12 465 LEU A O 1
ATOM 3850 N N . LYS A 1 466 ? 4.234 62.094 27.359 1 95.5 466 LYS A N 1
ATOM 3851 C CA . LYS A 1 466 ? 5.184 61.781 26.312 1 95.5 466 LYS A CA 1
ATOM 3852 C C . LYS A 1 466 ? 5.074 62.75 25.141 1 95.5 466 LYS A C 1
ATOM 3854 O O . LYS A 1 466 ? 6.09 63.219 24.609 1 95.5 466 LYS A O 1
ATOM 3859 N N . PHE A 1 467 ? 3.879 63.062 24.781 1 94.88 467 PHE A N 1
ATOM 3860 C CA . PHE A 1 467 ? 3.658 63.938 23.641 1 94.88 467 PHE A CA 1
ATOM 3861 C C . PHE A 1 467 ? 4.008 65.375 24.016 1 94.88 467 PHE A C 1
ATOM 3863 O O . PHE A 1 467 ? 4.285 66.188 23.141 1 94.88 467 PHE A O 1
ATOM 3870 N N . ALA A 1 468 ? 3.949 65.75 25.297 1 95.06 468 ALA A N 1
ATOM 3871 C CA . ALA A 1 468 ? 4.391 67.062 25.75 1 95.06 468 ALA A CA 1
ATOM 3872 C C . ALA A 1 468 ? 5.91 67.188 25.656 1 95.06 468 ALA A C 1
ATOM 3874 O O . ALA A 1 468 ? 6.438 68.25 25.5 1 95.06 468 ALA A O 1
ATOM 3875 N N . GLN A 1 469 ? 6.516 66.062 25.797 1 91.94 469 GLN A N 1
ATOM 3876 C CA . GLN A 1 469 ? 7.973 66.062 25.703 1 91.94 469 GLN A CA 1
ATOM 3877 C C . GLN A 1 469 ? 8.43 65.938 24.25 1 91.94 469 GLN A C 1
ATOM 3879 O O . GLN A 1 469 ? 9.422 66.562 23.875 1 91.94 469 GLN A O 1
ATOM 3884 N N . ASN A 1 470 ? 7.711 65.125 23.5 1 93 470 ASN A N 1
ATOM 3885 C CA . ASN A 1 470 ? 8.039 64.938 22.094 1 93 470 ASN A CA 1
ATOM 3886 C C . ASN A 1 470 ? 6.918 65.438 21.188 1 93 470 ASN A C 1
ATOM 3888 O O . ASN A 1 470 ? 6.172 64.625 20.625 1 93 470 ASN A O 1
ATOM 3892 N N . ILE A 1 471 ? 6.863 66.688 20.969 1 94.75 471 ILE A N 1
ATOM 3893 C CA . ILE A 1 471 ? 5.824 67.25 20.125 1 94.75 471 ILE A CA 1
ATOM 3894 C C . ILE A 1 471 ? 6.16 67 18.656 1 94.75 471 ILE A C 1
ATOM 3896 O O . ILE A 1 471 ? 7.215 67.438 18.172 1 94.75 471 ILE A O 1
ATOM 3900 N N . GLU A 1 472 ? 5.387 66.375 17.953 1 92 472 GLU A N 1
ATOM 3901 C CA . GLU A 1 472 ? 5.645 66 16.578 1 92 472 GLU A CA 1
ATOM 3902 C C . GLU A 1 472 ? 5.137 67.062 15.594 1 92 472 GLU A C 1
ATOM 3904 O O . GLU A 1 472 ? 5.742 67.25 14.539 1 92 472 GLU A O 1
ATOM 3909 N N . ASP A 1 473 ? 4.035 67.688 15.922 1 91.38 473 ASP A N 1
ATOM 3910 C CA . ASP A 1 473 ? 3.477 68.688 15.039 1 91.38 473 ASP A CA 1
ATOM 3911 C C . ASP A 1 473 ? 4.336 69.938 15.047 1 91.38 473 ASP A C 1
ATOM 3913 O O . ASP A 1 473 ? 4.543 70.562 16.109 1 91.38 473 ASP A O 1
ATOM 3917 N N . GLU A 1 474 ? 4.77 70.375 13.945 1 91.56 474 GLU A N 1
ATOM 3918 C CA . GLU A 1 474 ? 5.723 71.5 13.836 1 91.56 474 GLU A CA 1
ATOM 3919 C C . GLU A 1 474 ? 5.102 72.812 14.297 1 91.56 474 GLU A C 1
ATOM 3921 O O . GLU A 1 474 ? 5.781 73.625 14.883 1 91.56 474 GLU A O 1
ATOM 3926 N N . HIS A 1 475 ? 3.92 73 13.945 1 92.44 475 HIS A N 1
ATOM 3927 C CA . HIS A 1 475 ? 3.246 74.188 14.344 1 92.44 475 HIS A CA 1
ATOM 3928 C C . HIS A 1 475 ? 3.119 74.312 15.859 1 92.44 475 HIS A C 1
ATOM 3930 O O . HIS A 1 475 ? 3.424 75.312 16.453 1 92.44 475 HIS A O 1
ATOM 3936 N N . VAL A 1 476 ? 2.666 73.25 16.484 1 94.69 476 VAL A N 1
ATOM 3937 C CA . VAL A 1 476 ? 2.492 73.188 17.938 1 94.69 476 VAL A CA 1
ATOM 3938 C C . VAL A 1 476 ? 3.852 73.312 18.625 1 94.69 476 VAL A C 1
ATOM 3940 O O . VAL A 1 476 ? 3.975 73.938 19.672 1 94.69 476 VAL A O 1
ATOM 3943 N N . LYS A 1 477 ? 4.824 72.688 18.031 1 95.94 477 LYS A N 1
ATOM 3944 C CA . LYS A 1 477 ? 6.18 72.75 18.578 1 95.94 477 LYS A CA 1
ATOM 3945 C C . LYS A 1 477 ? 6.688 74.188 18.609 1 95.94 477 LYS A C 1
ATOM 3947 O O . LYS A 1 477 ? 7.332 74.625 19.578 1 95.94 477 LYS A O 1
ATOM 3952 N N . SER A 1 478 ? 6.414 74.938 17.547 1 94.75 478 SER A N 1
ATOM 3953 C CA . SER A 1 478 ? 6.828 76.312 17.484 1 94.75 478 SER A CA 1
ATOM 3954 C C . SER A 1 478 ? 6.18 77.125 18.594 1 94.75 478 SER A C 1
ATOM 3956 O O . SER A 1 478 ? 6.824 78 19.188 1 94.75 478 SER A O 1
ATOM 3958 N N . ILE A 1 479 ? 4.961 76.875 18.812 1 94.38 479 ILE A N 1
ATOM 3959 C CA . ILE A 1 479 ? 4.23 77.562 19.859 1 94.38 479 ILE A CA 1
ATOM 3960 C C . ILE A 1 479 ? 4.816 77.188 21.219 1 94.38 479 ILE A C 1
ATOM 3962 O O . ILE A 1 479 ? 5.016 78.062 22.078 1 94.38 479 ILE A O 1
ATOM 3966 N N . PHE A 1 480 ? 5.098 76 21.438 1 95.62 480 PHE A N 1
ATOM 3967 C CA . PHE A 1 480 ? 5.68 75.5 22.688 1 95.62 480 PHE A CA 1
ATOM 3968 C C . PHE A 1 480 ? 7.031 76.188 22.938 1 95.62 480 PHE A C 1
ATOM 3970 O O . PHE A 1 480 ? 7.344 76.562 24.062 1 95.62 480 PHE A O 1
ATOM 3977 N N . ASN A 1 481 ? 7.801 76.312 21.906 1 93.94 481 ASN A N 1
ATOM 3978 C CA . ASN A 1 481 ? 9.148 76.875 22.016 1 93.94 481 ASN A CA 1
ATOM 3979 C C . ASN A 1 481 ? 9.117 78.375 22.391 1 93.94 481 ASN A C 1
ATOM 3981 O O . ASN A 1 481 ? 10.086 78.875 22.953 1 93.94 481 ASN A O 1
ATOM 3985 N N . GLU A 1 482 ? 8.008 79 22.156 1 94.81 482 GLU A N 1
ATOM 3986 C CA . GLU A 1 482 ? 7.867 80.375 22.469 1 94.81 482 GLU A CA 1
ATOM 3987 C C . GLU A 1 482 ? 7.547 80.625 23.953 1 94.81 482 GLU A C 1
ATOM 3989 O O . GLU A 1 482 ? 7.68 81.688 24.469 1 94.81 482 GLU A O 1
ATOM 3994 N N . LEU A 1 483 ? 7.188 79.562 24.594 1 94.94 483 LEU A N 1
ATOM 3995 C CA . LEU A 1 483 ? 6.801 79.688 26 1 94.94 483 LEU A CA 1
ATOM 3996 C C . LEU A 1 483 ? 8.031 79.75 26.906 1 94.94 483 LEU A C 1
ATOM 3998 O O . LEU A 1 483 ? 9.109 79.312 26.531 1 94.94 483 LEU A O 1
ATOM 4002 N N . THR A 1 484 ? 7.887 80.312 28.062 1 94.62 484 THR A N 1
ATOM 4003 C CA . THR A 1 484 ? 8.961 80.375 29.047 1 94.62 484 THR A CA 1
ATOM 4004 C C . THR A 1 484 ? 9.172 79.062 29.703 1 94.62 484 THR A C 1
ATOM 4006 O O . THR A 1 484 ? 8.312 78.188 29.609 1 94.62 484 THR A O 1
ATOM 4009 N N . ASN A 1 485 ? 10.242 78.875 30.344 1 93.06 485 ASN A N 1
ATOM 4010 C CA . ASN A 1 485 ? 10.555 77.625 31 1 93.06 485 ASN A CA 1
ATOM 4011 C C . ASN A 1 485 ? 9.508 77.25 32.062 1 93.06 485 ASN A C 1
ATOM 4013 O O . ASN A 1 485 ? 9.188 76.062 32.25 1 93.06 485 ASN A O 1
ATOM 4017 N N . GLU A 1 486 ? 9.047 78.25 32.719 1 93.81 486 GLU A N 1
ATOM 4018 C CA . GLU A 1 486 ? 8.016 78 33.719 1 93.81 486 GLU A CA 1
ATOM 4019 C C . GLU A 1 486 ? 6.699 77.562 33.094 1 93.81 486 GLU A C 1
ATOM 4021 O O . GLU A 1 486 ? 6.012 76.688 33.625 1 93.81 486 GLU A O 1
ATOM 4026 N N . GLN A 1 487 ? 6.418 78.188 31.938 1 94.38 487 GLN A N 1
ATOM 4027 C CA . GLN A 1 487 ? 5.195 77.875 31.219 1 94.38 487 GLN A CA 1
ATOM 4028 C C . GLN A 1 487 ? 5.289 76.438 30.641 1 94.38 487 GLN A C 1
ATOM 4030 O O . GLN A 1 487 ? 4.309 75.688 30.656 1 94.38 487 GLN A O 1
ATOM 4035 N N . LYS A 1 488 ? 6.457 76.125 30.172 1 96.19 488 LYS A N 1
ATOM 4036 C CA . LYS A 1 488 ? 6.684 74.75 29.672 1 96.19 488 LYS A CA 1
ATOM 4037 C C . LYS A 1 488 ? 6.504 73.688 30.766 1 96.19 488 LYS A C 1
ATOM 4039 O O . LYS A 1 488 ? 5.953 72.625 30.531 1 96.19 488 LYS A O 1
ATOM 4044 N N . MET A 1 489 ? 7.016 74.062 31.922 1 95.38 489 MET A N 1
ATOM 4045 C CA . MET A 1 489 ? 6.867 73.188 33.094 1 95.38 489 MET A CA 1
ATOM 4046 C C . MET A 1 489 ? 5.395 72.938 33.406 1 95.38 489 MET A C 1
ATOM 4048 O O . MET A 1 489 ? 4.969 71.812 33.656 1 95.38 489 MET A O 1
ATOM 4052 N N . ILE A 1 490 ? 4.613 74 33.375 1 95.62 490 ILE A N 1
ATOM 4053 C CA . ILE A 1 490 ? 3.193 73.875 33.688 1 95.62 490 ILE A CA 1
ATOM 4054 C C . ILE A 1 490 ? 2.48 73.062 32.625 1 95.62 490 ILE A C 1
ATOM 4056 O O . ILE A 1 490 ? 1.591 72.25 32.969 1 95.62 490 ILE A O 1
ATOM 4060 N N . VAL A 1 491 ? 2.879 73.188 31.359 1 96.81 491 VAL A N 1
ATOM 4061 C CA . VAL A 1 491 ? 2.291 72.438 30.281 1 96.81 491 VAL A CA 1
ATOM 4062 C C . VAL A 1 491 ? 2.539 70.938 30.531 1 96.81 491 VAL A C 1
ATOM 4064 O O . VAL A 1 491 ? 1.634 70.125 30.391 1 96.81 491 VAL A O 1
ATOM 4067 N N . ARG A 1 492 ? 3.719 70.625 30.984 1 96.81 492 ARG A N 1
ATOM 4068 C CA . ARG A 1 492 ? 4.066 69.188 31.266 1 96.81 492 ARG A CA 1
ATOM 4069 C C . ARG A 1 492 ? 3.266 68.688 32.438 1 96.81 492 ARG A C 1
ATOM 4071 O O . ARG A 1 492 ? 2.771 67.562 32.406 1 96.81 492 ARG A O 1
ATOM 4078 N N . LEU A 1 493 ? 3.148 69.438 33.438 1 96.5 493 LEU A N 1
ATOM 4079 C CA . LEU A 1 493 ? 2.416 69.062 34.625 1 96.5 493 LEU A CA 1
ATOM 4080 C C . LEU A 1 493 ? 0.931 68.875 34.312 1 96.5 493 LEU A C 1
ATOM 4082 O O . LEU A 1 493 ? 0.306 67.875 34.75 1 96.5 493 LEU A O 1
ATOM 4086 N N . VAL A 1 494 ? 0.412 69.812 33.562 1 96.75 494 VAL A N 1
ATOM 4087 C CA . VAL A 1 494 ? -1.001 69.75 33.219 1 96.75 494 VAL A CA 1
ATOM 4088 C C . VAL A 1 494 ? -1.233 68.562 32.281 1 96.75 494 VAL A C 1
ATOM 4090 O O . VAL A 1 494 ? -2.246 67.875 32.406 1 96.75 494 VAL A O 1
ATOM 4093 N N . ALA A 1 495 ? -0.321 68.375 31.359 1 96.88 495 ALA A N 1
ATOM 4094 C CA . ALA A 1 495 ? -0.422 67.188 30.469 1 96.88 495 ALA A CA 1
ATOM 4095 C C . ALA A 1 495 ? -0.469 65.875 31.281 1 96.88 495 ALA A C 1
ATOM 4097 O O . ALA A 1 495 ? -1.222 65 30.938 1 96.88 495 ALA A O 1
ATOM 4098 N N . PHE A 1 496 ? 0.235 65.75 32.312 1 95.56 496 PHE A N 1
ATOM 4099 C CA . PHE A 1 496 ? 0.326 64.562 33.125 1 95.56 496 PHE A CA 1
ATOM 4100 C C . PHE A 1 496 ? -0.887 64.438 34.031 1 95.56 496 PHE A C 1
ATOM 4102 O O . PHE A 1 496 ? -1.391 63.312 34.25 1 95.56 496 PHE A O 1
ATOM 4109 N N . PHE A 1 497 ? -1.447 6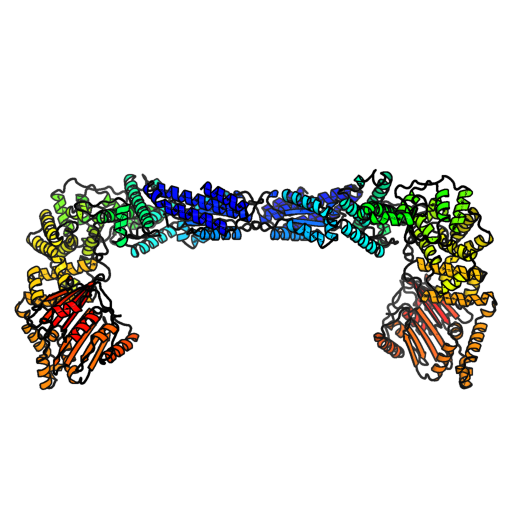5.625 34.562 1 96.12 497 PHE A N 1
ATOM 4110 C CA . PHE A 1 497 ? -2.43 65.5 35.625 1 96.12 497 PHE A CA 1
ATOM 4111 C C . PHE A 1 497 ? -3.797 66 35.156 1 96.12 497 PHE A C 1
ATOM 4113 O O . PHE A 1 497 ? -4.715 66.125 35.938 1 96.12 497 PHE A O 1
ATOM 4120 N N . HIS A 1 498 ? -3.965 66.188 33.875 1 95.44 498 HIS A N 1
ATOM 4121 C CA . HIS A 1 498 ? -5.207 66.75 33.375 1 95.44 498 HIS A CA 1
ATOM 4122 C C . HIS A 1 498 ? -6.402 65.875 33.719 1 95.44 498 HIS A C 1
ATOM 4124 O O . HIS A 1 498 ? -7.504 66.375 33.938 1 95.44 498 HIS A O 1
ATOM 4130 N N . ASP A 1 499 ? -6.164 64.562 33.844 1 93.25 499 ASP A N 1
ATOM 4131 C CA . ASP A 1 499 ? -7.258 63.656 34.062 1 93.25 499 ASP A CA 1
ATOM 4132 C C . ASP A 1 499 ? -7.25 63.125 35.5 1 93.25 499 ASP A C 1
ATOM 4134 O O . ASP A 1 499 ? -7.848 62.062 35.781 1 93.25 499 ASP A O 1
ATOM 4138 N N . VAL A 1 500 ? -6.629 63.75 36.438 1 93.31 500 VAL A N 1
ATOM 4139 C CA . VAL A 1 500 ? -6.422 63.25 37.781 1 93.31 500 VAL A CA 1
ATOM 4140 C C . VAL A 1 500 ? -7.762 63.188 38.531 1 93.31 500 VAL A C 1
ATOM 4142 O O . VAL A 1 500 ? -7.91 62.438 39.5 1 93.31 500 VAL A O 1
ATOM 4145 N N . GLY A 1 501 ? -8.766 63.875 38.031 1 91.5 501 GLY A N 1
ATOM 4146 C CA . GLY A 1 501 ? -10.078 63.875 38.656 1 91.5 501 GLY A CA 1
ATOM 4147 C C . GLY A 1 501 ? -10.945 62.688 38.25 1 91.5 501 GLY A C 1
ATOM 4148 O O . GLY A 1 501 ? -11.992 62.438 38.844 1 91.5 501 GLY A O 1
ATOM 4149 N N . LYS A 1 502 ? -10.586 62 37.219 1 89.31 502 LYS A N 1
ATOM 4150 C CA . LYS A 1 502 ? -11.367 60.875 36.75 1 89.31 502 LYS A CA 1
ATOM 4151 C C . LYS A 1 502 ? -11.461 59.781 37.812 1 89.31 502 LYS A C 1
ATOM 4153 O O . LYS A 1 502 ? -10.562 59.656 38.656 1 89.31 502 LYS A O 1
ATOM 4158 N N . GLY A 1 503 ? -12.523 59 37.812 1 80.81 503 GLY A N 1
ATOM 4159 C CA . GLY A 1 503 ? -12.734 57.906 38.781 1 80.81 503 GLY A CA 1
ATOM 4160 C C . GLY A 1 503 ? -13.602 58.312 39.938 1 80.81 503 GLY A C 1
ATOM 4161 O O . GLY A 1 503 ? -13.906 57.469 40.812 1 80.81 503 GLY A O 1
ATOM 4162 N N . ARG A 1 504 ? -13.898 59.562 39.875 1 82.44 504 ARG A N 1
ATOM 4163 C CA . ARG A 1 504 ? -14.75 60.094 40.906 1 82.44 504 ARG A CA 1
ATOM 4164 C C . ARG A 1 504 ? -16.141 60.406 40.375 1 82.44 504 ARG A C 1
ATOM 4166 O O . ARG A 1 504 ? -16.375 60.375 39.188 1 82.44 504 ARG A O 1
ATOM 4173 N N . LYS A 1 505 ? -17.109 60.594 41.188 1 79.88 505 LYS A N 1
ATOM 4174 C CA . LYS A 1 505 ? -18.5 60.781 40.812 1 79.88 505 LYS A CA 1
ATOM 4175 C C . LYS A 1 505 ? -18.719 62.156 40.188 1 79.88 505 LYS A C 1
ATOM 4177 O O . LYS A 1 505 ? -19.547 62.312 39.281 1 79.88 505 LYS A O 1
ATOM 4182 N N . GLU A 1 506 ? -17.953 63.062 40.594 1 84 506 GLU A N 1
ATOM 4183 C CA . GLU A 1 506 ? -18.125 64.438 40.156 1 84 506 GLU A CA 1
ATOM 4184 C C . GLU A 1 506 ? -17.406 64.688 38.812 1 84 506 GLU A C 1
ATOM 4186 O O . GLU A 1 506 ? -16.656 63.812 38.344 1 84 506 GLU A O 1
ATOM 4191 N N . ASP A 1 507 ? -17.781 65.75 38.25 1 87.62 507 ASP A N 1
ATOM 4192 C CA . ASP A 1 507 ? -17.125 66.188 37 1 87.62 507 ASP A CA 1
ATOM 4193 C C . ASP A 1 507 ? -15.609 66.188 37.156 1 87.62 507 ASP A C 1
ATOM 4195 O O . ASP A 1 507 ? -15.086 66.875 38.062 1 87.62 507 ASP A O 1
ATOM 4199 N N . HIS A 1 508 ? -14.945 65.438 36.344 1 88.94 508 HIS A N 1
ATOM 4200 C CA . HIS A 1 508 ? -13.516 65.25 36.531 1 88.94 508 HIS A CA 1
ATOM 4201 C C . HIS A 1 508 ? -12.75 66.562 36.281 1 88.94 508 HIS A C 1
ATOM 4203 O O . HIS A 1 508 ? -11.617 66.688 36.75 1 88.94 508 HIS A O 1
ATOM 4209 N N . HIS A 1 509 ? -13.336 67.5 35.531 1 91.69 509 HIS A N 1
ATOM 4210 C CA . HIS A 1 509 ? -12.68 68.75 35.281 1 91.69 509 HIS A CA 1
ATOM 4211 C C . HIS A 1 509 ? -12.617 69.625 36.562 1 91.69 509 HIS A C 1
ATOM 4213 O O . HIS A 1 509 ? -11.562 70.188 36.875 1 91.69 509 HIS A O 1
ATOM 4219 N N . ILE A 1 510 ? -13.734 69.625 37.25 1 92.44 510 ILE A N 1
ATOM 4220 C CA . ILE A 1 510 ? -13.836 70.375 38.469 1 92.44 510 ILE A CA 1
ATOM 4221 C C . ILE A 1 510 ? -13.008 69.75 39.562 1 92.44 510 ILE A C 1
ATOM 4223 O O . ILE A 1 510 ? -12.234 70.438 40.25 1 92.44 510 ILE A O 1
ATOM 4227 N N . VAL A 1 511 ? -13.188 68.5 39.719 1 93.12 511 VAL A N 1
ATOM 4228 C CA . VAL A 1 511 ? -12.445 67.75 40.719 1 93.12 511 VAL A CA 1
ATOM 4229 C C . VAL A 1 511 ? -10.953 67.812 40.406 1 93.12 511 VAL A C 1
ATOM 4231 O O . VAL A 1 511 ? -10.125 67.938 41.312 1 93.12 511 VAL A O 1
ATOM 4234 N N . GLY A 1 512 ? -10.641 67.688 39.156 1 94 512 GLY A N 1
ATOM 4235 C CA . GLY A 1 512 ? -9.242 67.75 38.719 1 94 512 GLY A CA 1
ATOM 4236 C C . GLY A 1 512 ? -8.578 69.062 39.031 1 94 512 GLY A C 1
ATOM 4237 O O . GLY A 1 512 ? -7.414 69.125 39.469 1 94 512 GLY A O 1
ATOM 4238 N N . GLU A 1 513 ? -9.312 70.125 38.844 1 95.56 513 GLU A N 1
ATOM 4239 C CA . GLU A 1 513 ? -8.812 71.5 39.156 1 95.56 513 GLU A CA 1
ATOM 4240 C C . GLU A 1 513 ? -8.453 71.562 40.625 1 95.56 513 GLU A C 1
ATOM 4242 O O . GLU A 1 513 ? -7.367 72.062 40.969 1 95.56 513 GLU A O 1
ATOM 4247 N N . LYS A 1 514 ? -9.352 71.125 41.438 1 95 514 LYS A N 1
ATOM 4248 C CA . LYS A 1 514 ? -9.156 71.188 42.875 1 95 514 LYS A CA 1
ATOM 4249 C C . LYS A 1 514 ? -7.984 70.312 43.312 1 95 514 LYS A C 1
ATOM 4251 O O . LYS A 1 514 ? -7.156 70.75 44.125 1 95 514 LYS A O 1
ATOM 4256 N N . LEU A 1 515 ? -7.938 69.125 42.844 1 94.25 515 LEU A N 1
ATOM 4257 C CA . LEU A 1 515 ? -6.879 68.188 43.188 1 94.25 515 LEU A CA 1
ATOM 4258 C C . LEU A 1 515 ? -5.516 68.688 42.75 1 94.25 515 LEU A C 1
ATOM 4260 O O . LEU A 1 515 ? -4.523 68.562 43.469 1 94.25 515 LEU A O 1
ATOM 4264 N N . PHE A 1 516 ? -5.477 69.25 41.562 1 94.62 516 PHE A N 1
ATOM 4265 C CA . PHE A 1 516 ? -4.25 69.812 41 1 94.62 516 PHE A CA 1
ATOM 4266 C C . PHE A 1 516 ? -3.734 71 41.875 1 94.62 516 PHE A C 1
ATOM 4268 O O . PHE A 1 516 ? -2.549 71 42.188 1 94.62 516 PHE A O 1
ATOM 4275 N N . LYS A 1 517 ? -4.637 71.812 42.25 1 95.81 517 LYS A N 1
ATOM 4276 C CA . LYS A 1 517 ? -4.289 72.938 43.094 1 95.81 517 LYS A CA 1
ATOM 4277 C C . LYS A 1 517 ? -3.727 72.5 44.438 1 95.81 517 LYS A C 1
ATOM 4279 O O . LYS A 1 517 ? -2.662 73 44.875 1 95.81 517 LYS A O 1
ATOM 4284 N N . ASN A 1 518 ? -4.445 71.625 45.031 1 94.75 518 ASN A N 1
ATOM 4285 C CA . ASN A 1 518 ? -4.039 71.125 46.344 1 94.75 518 ASN A CA 1
ATOM 4286 C C . ASN A 1 518 ? -2.701 70.438 46.281 1 94.75 518 ASN A C 1
ATOM 4288 O O . ASN A 1 518 ? -1.875 70.562 47.188 1 94.75 518 ASN A O 1
ATOM 4292 N N . MET A 1 519 ? -2.539 69.625 45.281 1 93.81 519 MET A N 1
ATOM 4293 C CA . MET A 1 519 ? -1.309 68.812 45.125 1 93.81 519 MET A CA 1
ATOM 4294 C C . MET A 1 519 ? -0.106 69.75 44.938 1 93.81 519 MET A C 1
ATOM 4296 O O . MET A 1 519 ? 0.898 69.625 45.625 1 93.81 519 MET A O 1
ATOM 4300 N N . LEU A 1 520 ? -0.164 70.688 44.031 1 94 520 LEU A N 1
ATOM 4301 C CA . LEU A 1 520 ? 0.962 71.625 43.75 1 94 520 LEU A CA 1
ATOM 4302 C C . LEU A 1 520 ? 1.243 72.5 44.969 1 94 520 LEU A C 1
ATOM 4304 O O . LEU A 1 520 ? 2.398 72.812 45.25 1 94 520 LEU A O 1
ATOM 4308 N N . LYS A 1 521 ? 0.137 72.938 45.656 1 94.19 521 LYS A N 1
ATOM 4309 C CA . LYS A 1 521 ? 0.321 73.688 46.875 1 94.19 521 LYS A CA 1
ATOM 4310 C C . LYS A 1 521 ? 1.102 72.875 47.938 1 94.19 521 LYS A C 1
ATOM 4312 O O . LYS A 1 521 ? 1.945 73.438 48.625 1 94.19 521 LYS A O 1
ATOM 4317 N N . SER A 1 522 ? 0.769 71.625 48 1 92.81 522 SER A N 1
ATOM 4318 C CA . SER A 1 522 ? 1.446 70.75 48.969 1 92.81 522 SER A CA 1
ATOM 4319 C C . SER A 1 522 ? 2.93 70.625 48.625 1 92.81 522 SER A C 1
ATOM 4321 O O . SER A 1 522 ? 3.744 70.375 49.5 1 92.81 522 SER A O 1
ATOM 4323 N N . PHE A 1 523 ? 3.312 70.812 47.344 1 92.88 523 PHE A N 1
ATOM 4324 C CA . PHE A 1 523 ? 4.707 70.75 46.938 1 92.88 523 PHE A CA 1
ATOM 4325 C C . PHE A 1 523 ? 5.352 72.125 46.938 1 92.88 523 PHE A C 1
ATOM 4327 O O . PHE A 1 523 ? 6.512 72.25 46.531 1 92.88 523 PHE A O 1
ATOM 4334 N N . ASP A 1 524 ? 4.613 73.188 47.25 1 93.31 524 ASP A N 1
ATOM 4335 C CA . ASP A 1 524 ? 5.094 74.562 47.438 1 93.31 524 ASP A CA 1
ATOM 4336 C C . ASP A 1 524 ? 5.445 75.188 46.094 1 93.31 524 ASP A C 1
ATOM 4338 O O . ASP A 1 524 ? 6.5 75.812 45.969 1 93.31 524 ASP A O 1
ATOM 4342 N N . PHE A 1 525 ? 4.605 74.938 45.125 1 94.38 525 PHE A N 1
ATOM 4343 C CA . PHE A 1 525 ? 4.75 75.688 43.844 1 94.38 525 PHE A CA 1
ATOM 4344 C C . PHE A 1 525 ? 4.227 77.125 43.969 1 94.38 525 PHE A C 1
ATOM 4346 O O . PHE A 1 525 ? 3.473 77.438 44.875 1 94.38 525 PHE A O 1
ATOM 4353 N N . ASP A 1 526 ? 4.566 77.938 43.094 1 94 526 ASP A N 1
ATOM 4354 C CA . ASP A 1 526 ? 4.145 79.375 43.062 1 94 526 ASP A CA 1
ATOM 4355 C C . ASP A 1 526 ? 2.643 79.438 42.812 1 94 526 ASP A C 1
ATOM 4357 O O . ASP A 1 526 ? 2.092 78.75 41.969 1 94 526 ASP A O 1
ATOM 4361 N N . GLU A 1 527 ? 1.97 80.375 43.469 1 94.25 527 GLU A N 1
ATOM 4362 C CA . GLU A 1 527 ? 0.516 80.5 43.469 1 94.25 527 GLU A CA 1
ATOM 4363 C C . GLU A 1 527 ? 0.016 80.938 42.062 1 94.25 527 GLU A C 1
ATOM 4365 O O . GLU A 1 527 ? -1.061 80.5 41.656 1 94.25 527 GLU A O 1
ATOM 4370 N N . GLU A 1 528 ? 0.756 81.75 41.469 1 92.62 528 GLU A N 1
ATOM 4371 C CA . GLU A 1 528 ? 0.341 82.188 40.125 1 92.62 528 GLU A CA 1
ATOM 4372 C C . GLU A 1 528 ? 0.386 81.062 39.125 1 92.62 528 GLU A C 1
ATOM 4374 O O . GLU A 1 528 ? -0.494 80.938 38.281 1 92.62 528 GLU A O 1
ATOM 4379 N N . LEU A 1 529 ? 1.384 80.25 39.281 1 91.69 529 LEU A N 1
ATOM 4380 C CA . LEU A 1 529 ? 1.523 79.062 38.406 1 91.69 529 LEU A CA 1
ATOM 4381 C C . LEU A 1 529 ? 0.417 78.062 38.656 1 91.69 529 LEU A C 1
ATOM 4383 O O . LEU A 1 529 ? -0.101 77.438 37.719 1 91.69 529 LEU A O 1
ATOM 4387 N N . ILE A 1 530 ? 0.063 77.938 39.906 1 96.38 530 ILE A N 1
ATOM 4388 C CA . ILE A 1 530 ? -0.994 77 40.312 1 96.38 530 ILE A CA 1
ATOM 4389 C C . ILE A 1 530 ? -2.32 77.438 39.688 1 96.38 530 ILE A C 1
ATOM 4391 O O . ILE A 1 530 ? -3.084 76.625 39.188 1 96.38 530 ILE A O 1
ATOM 4395 N N . LYS A 1 531 ? -2.51 78.75 39.75 1 95.12 531 LYS A N 1
ATOM 4396 C CA . LYS A 1 531 ? -3.76 79.25 39.219 1 95.12 531 LYS A CA 1
ATOM 4397 C C . LYS A 1 531 ? -3.877 79 37.719 1 95.12 531 LYS A C 1
ATOM 4399 O O . LYS A 1 531 ? -4.926 78.562 37.25 1 95.12 531 LYS A O 1
ATOM 4404 N N . VAL A 1 532 ? -2.791 79.25 37.031 1 95 532 VAL A N 1
ATOM 4405 C CA . VAL A 1 532 ? -2.773 79.062 35.594 1 95 532 VAL A CA 1
ATOM 4406 C C . VAL A 1 532 ? -2.967 77.562 35.281 1 95 532 VAL A C 1
ATOM 4408 O O . VAL A 1 532 ? -3.781 77.188 34.406 1 95 532 VAL A O 1
ATOM 4411 N N . GLY A 1 533 ? -2.211 76.75 35.938 1 96 533 GLY A N 1
ATOM 4412 C CA . GLY A 1 533 ? -2.301 75.312 35.688 1 96 533 GLY A CA 1
ATOM 4413 C C . GLY A 1 533 ? -3.668 74.688 36.031 1 96 533 GLY A C 1
ATOM 4414 O O . GLY A 1 533 ? -4.188 73.875 35.281 1 96 533 GLY A O 1
ATOM 4415 N N . ALA A 1 534 ? -4.219 75.125 37.156 1 96.69 534 ALA A N 1
ATOM 4416 C CA . ALA A 1 534 ? -5.531 74.625 37.562 1 96.69 534 ALA A CA 1
ATOM 4417 C C . ALA A 1 534 ? -6.598 75 36.531 1 96.69 534 ALA A C 1
ATOM 4419 O O . ALA A 1 534 ? -7.504 74.188 36.25 1 96.69 534 ALA A O 1
ATOM 4420 N N . ASN A 1 535 ? -6.473 76.188 36.031 1 95.62 535 ASN A N 1
ATOM 4421 C CA . ASN A 1 535 ? -7.402 76.625 35 1 95.62 535 ASN A CA 1
ATOM 4422 C C . ASN A 1 535 ? -7.262 75.75 33.719 1 95.62 535 ASN A C 1
ATOM 4424 O O . ASN A 1 535 ? -8.258 75.375 33.094 1 95.62 535 ASN A O 1
ATOM 4428 N N . LEU A 1 536 ? -6.043 75.438 33.344 1 96.44 536 LEU A N 1
ATOM 4429 C CA . LEU A 1 536 ? -5.793 74.625 32.156 1 96.44 536 LEU A CA 1
ATOM 4430 C C . LEU A 1 536 ? -6.352 73.188 32.375 1 96.44 536 LEU A C 1
ATOM 4432 O O . LEU A 1 536 ? -6.859 72.562 31.438 1 96.44 536 LEU A O 1
ATOM 4436 N N . VAL A 1 537 ? -6.25 72.688 33.594 1 96.62 537 VAL A N 1
ATOM 4437 C CA . VAL A 1 537 ? -6.805 71.375 33.906 1 96.62 537 VAL A CA 1
ATOM 4438 C C . VAL A 1 537 ? -8.328 71.375 33.781 1 96.62 537 VAL A C 1
ATOM 4440 O O . VAL A 1 537 ? -8.93 70.5 33.188 1 96.62 537 VAL A O 1
ATOM 4443 N N . ARG A 1 538 ? -8.93 72.375 34.25 1 96.19 538 ARG A N 1
ATOM 4444 C CA . ARG A 1 538 ? -10.375 72.5 34.25 1 96.19 538 ARG A CA 1
ATOM 4445 C C . ARG A 1 538 ? -10.906 72.562 32.812 1 96.19 538 ARG A C 1
ATOM 4447 O O . ARG A 1 538 ? -11.969 72 32.5 1 96.19 538 ARG A O 1
ATOM 4454 N N . TYR A 1 539 ? -10.172 73.25 31.938 1 94.88 539 TYR A N 1
ATOM 4455 C CA . TYR A 1 539 ? -10.695 73.5 30.594 1 94.88 539 TYR A CA 1
ATOM 4456 C C . TYR A 1 539 ? -9.836 72.812 29.547 1 94.88 539 TYR A C 1
ATOM 4458 O O . TYR A 1 539 ? -9.766 73.25 28.406 1 94.88 539 TYR A O 1
ATOM 4466 N N . HIS A 1 540 ? -9.172 71.75 29.922 1 94.38 540 HIS A N 1
ATOM 4467 C CA . HIS A 1 540 ? -8.195 71.125 29.047 1 94.38 540 HIS A CA 1
ATOM 4468 C C . HIS A 1 540 ? -8.852 70.625 27.766 1 94.38 540 HIS A C 1
ATOM 4470 O O . HIS A 1 540 ? -8.195 70.438 26.734 1 94.38 540 HIS A O 1
ATOM 4476 N N . ASN A 1 541 ? -10.117 70.312 27.781 1 91.06 541 ASN A N 1
ATOM 4477 C CA . ASN A 1 541 ? -10.75 69.75 26.578 1 91.06 541 ASN A CA 1
ATOM 4478 C C . ASN A 1 541 ? -11.609 70.812 25.859 1 91.06 541 ASN A C 1
ATOM 4480 O O . ASN A 1 541 ? -12.328 70.438 24.922 1 91.06 541 ASN A O 1
ATOM 4484 N N . MET A 1 542 ? -11.57 72 26.266 1 91.88 542 MET A N 1
ATOM 4485 C CA . MET A 1 542 ? -12.484 73 25.766 1 91.88 542 MET A CA 1
ATOM 4486 C C . MET A 1 542 ? -12.102 73.375 24.344 1 91.88 542 MET A C 1
ATOM 4488 O O . MET A 1 542 ? -12.977 73.625 23.5 1 91.88 542 MET A O 1
ATOM 4492 N N . MET A 1 543 ? -10.875 73.562 24.141 1 92.38 543 MET A N 1
ATOM 4493 C CA . MET A 1 543 ? -10.453 73.938 22.797 1 92.38 543 MET A CA 1
ATOM 4494 C C . MET A 1 543 ? -10.859 72.938 21.766 1 92.38 543 MET A C 1
ATOM 4496 O O . MET A 1 543 ? -11.32 73.25 20.672 1 92.38 543 MET A O 1
ATOM 4500 N N . SER A 1 544 ? -10.656 71.688 22.078 1 90.38 544 SER A N 1
ATOM 4501 C CA . SER A 1 544 ? -11.062 70.562 21.203 1 90.38 544 SER A CA 1
ATOM 4502 C C . SER A 1 544 ? -12.578 70.562 21 1 90.38 544 SER A C 1
ATOM 4504 O O . SER A 1 544 ? -13.055 70.375 19.875 1 90.38 544 SER A O 1
ATOM 4506 N N . TYR A 1 545 ? -13.258 70.75 22.047 1 85.62 545 TYR A N 1
ATOM 4507 C CA . TYR A 1 545 ? -14.719 70.75 21.984 1 85.62 545 TYR A CA 1
ATOM 4508 C C . TYR A 1 545 ? -15.211 71.875 21.078 1 85.62 545 TYR A C 1
ATOM 4510 O O . TYR A 1 545 ? -16.062 71.688 20.203 1 85.62 545 TYR A O 1
ATOM 4518 N N . MET A 1 546 ? -14.68 73 21.25 1 86.94 546 MET A N 1
ATOM 4519 C CA . MET A 1 546 ? -15.102 74.188 20.484 1 86.94 546 MET A CA 1
ATOM 4520 C C . MET A 1 546 ? -14.719 74 19.016 1 86.94 546 MET A C 1
ATOM 4522 O O . MET A 1 546 ? -15.492 74.375 18.125 1 86.94 546 MET A O 1
ATOM 4526 N N . ALA A 1 547 ? -13.586 73.562 18.766 1 85.12 547 ALA A N 1
ATOM 4527 C CA . ALA A 1 547 ? -13.102 73.375 17.391 1 85.12 547 ALA A CA 1
ATOM 4528 C C . ALA A 1 547 ? -13.984 72.438 16.625 1 85.12 547 ALA A C 1
ATOM 4530 O O . ALA A 1 547 ? -14.219 72.562 15.43 1 85.12 547 ALA A O 1
ATOM 4531 N N . THR A 1 548 ? -14.492 71.438 17.297 1 78.69 548 THR A N 1
ATOM 4532 C CA . THR A 1 548 ? -15.203 70.375 16.609 1 78.69 548 THR A CA 1
ATOM 4533 C C . THR A 1 548 ? -16.703 70.625 16.641 1 78.69 548 THR A C 1
ATOM 4535 O O . THR A 1 548 ? -17.422 70.188 15.734 1 78.69 548 THR A O 1
ATOM 4538 N N . ASN A 1 549 ? -17.172 71.25 17.703 1 76.31 549 ASN A N 1
ATOM 4539 C CA . ASN A 1 549 ? -18.609 71.312 17.906 1 76.31 549 ASN A CA 1
ATOM 4540 C C . ASN A 1 549 ? -19.172 72.688 17.672 1 76.31 549 ASN A C 1
ATOM 4542 O O . ASN A 1 549 ? -20.375 72.875 17.484 1 76.31 549 ASN A O 1
ATOM 4546 N N . GLU A 1 550 ? -18.297 73.562 17.734 1 80.12 550 GLU A N 1
ATOM 4547 C CA . GLU A 1 550 ? -18.781 74.938 17.625 1 80.12 550 GLU A CA 1
ATOM 4548 C C . GLU A 1 550 ? -18.281 75.625 16.344 1 80.12 550 GLU A C 1
ATOM 4550 O O . GLU A 1 550 ? -17.438 75.062 15.633 1 80.12 550 GLU A O 1
ATOM 4555 N N . ASP A 1 551 ? -18.984 76.75 16 1 78 551 ASP A N 1
ATOM 4556 C CA . ASP A 1 551 ? -18.516 77.562 14.875 1 78 551 ASP A CA 1
ATOM 4557 C C . ASP A 1 551 ? -17.312 78.438 15.258 1 78 551 ASP A C 1
ATOM 4559 O O . ASP A 1 551 ? -17.422 79.375 16.016 1 78 551 ASP A O 1
ATOM 4563 N N . ILE A 1 552 ? -16.234 78.125 14.695 1 80.19 552 ILE A N 1
ATOM 4564 C CA . ILE A 1 552 ? -14.977 78.75 15.117 1 80.19 552 ILE A CA 1
ATOM 4565 C C . ILE A 1 552 ? -14.852 80.125 14.547 1 80.19 552 ILE A C 1
ATOM 4567 O O . ILE A 1 552 ? -13.93 80.875 14.906 1 80.19 552 ILE A O 1
ATOM 4571 N N . TYR A 1 553 ? -15.75 80.5 13.758 1 75.5 553 TYR A N 1
ATOM 4572 C CA . TYR A 1 553 ? -15.711 81.875 13.172 1 75.5 553 TYR A CA 1
ATOM 4573 C C . TYR A 1 553 ? -16.719 82.75 13.844 1 75.5 553 TYR A C 1
ATOM 4575 O O . TYR A 1 553 ? -16.766 84 13.555 1 75.5 553 TYR A O 1
ATOM 4583 N N . SER A 1 554 ? -17.406 82.188 14.766 1 77.19 554 SER A N 1
ATOM 4584 C CA . SER A 1 554 ? -18.391 83 15.492 1 77.19 554 SER A CA 1
ATOM 4585 C C . SER A 1 554 ? -17.75 83.875 16.562 1 77.19 554 SER A C 1
ATOM 4587 O O . SER A 1 554 ? -16.828 83.375 17.266 1 77.19 554 SER A O 1
ATOM 4589 N N . GLU A 1 555 ? -18.188 85.062 16.625 1 77.31 555 GLU A N 1
ATOM 4590 C CA . GLU A 1 555 ? -17.719 86 17.656 1 77.31 555 GLU A CA 1
ATOM 4591 C C . GLU A 1 555 ? -18 85.438 19.062 1 77.31 555 GLU A C 1
ATOM 4593 O O . GLU A 1 555 ? -17.156 85.562 19.953 1 77.31 555 GLU A O 1
ATOM 4598 N N . LYS A 1 556 ? -19.156 84.875 19.125 1 78.38 556 LYS A N 1
ATOM 4599 C CA . LYS A 1 556 ? -19.547 84.312 20.422 1 78.38 556 LYS A CA 1
ATOM 4600 C C . LYS A 1 556 ? -18.609 83.188 20.875 1 78.38 556 LYS A C 1
ATOM 4602 O O . LYS A 1 556 ? -18.203 83.125 22.047 1 78.38 556 LYS A O 1
ATOM 4607 N N . THR A 1 557 ? -18.281 82.375 19.984 1 83.25 557 THR A N 1
ATOM 4608 C CA . THR A 1 557 ? -17.391 81.25 20.281 1 83.25 557 THR A CA 1
ATOM 4609 C C . THR A 1 557 ? -16 81.75 20.672 1 83.25 557 THR A C 1
ATOM 4611 O O . THR A 1 557 ? -15.414 81.25 21.641 1 83.25 557 THR A O 1
ATOM 4614 N N . ILE A 1 558 ? -15.539 82.75 20.094 1 85.38 558 ILE A N 1
ATOM 4615 C CA . ILE A 1 558 ? -14.195 83.25 20.344 1 85.38 558 ILE A CA 1
ATOM 4616 C C . ILE A 1 558 ? -14.164 84 21.656 1 85.38 558 ILE A C 1
ATOM 4618 O O . ILE A 1 558 ? -13.219 83.875 22.438 1 85.38 558 ILE A O 1
ATOM 4622 N N . LEU A 1 559 ? -15.234 84.688 21.844 1 85.31 559 LEU A N 1
ATOM 4623 C CA . LEU A 1 559 ? -15.32 85.438 23.109 1 85.31 559 LEU A CA 1
ATOM 4624 C C . LEU A 1 559 ? -15.383 84.5 24.297 1 85.31 559 LEU A C 1
ATOM 4626 O O . LEU A 1 559 ? -14.797 84.75 25.344 1 85.31 559 LEU A O 1
ATOM 4630 N N . ASN A 1 560 ? -16.109 83.5 24.078 1 86.75 560 ASN A N 1
ATOM 4631 C CA . ASN A 1 560 ? -16.172 82.438 25.125 1 86.75 560 ASN A CA 1
ATOM 4632 C C . ASN A 1 560 ? -14.797 81.875 25.406 1 86.75 560 ASN A C 1
ATOM 4634 O O . ASN A 1 560 ? -14.43 81.625 26.562 1 86.75 560 ASN A O 1
ATOM 4638 N N . LEU A 1 561 ? -14.07 81.562 24.422 1 90.31 561 LEU A N 1
ATOM 4639 C CA . LEU A 1 561 ? -12.727 81 24.562 1 90.31 561 LEU A CA 1
ATOM 4640 C C . LEU A 1 561 ? -11.812 82 25.281 1 90.31 561 LEU A C 1
ATOM 4642 O O . LEU A 1 561 ? -11.023 81.625 26.141 1 90.31 561 LEU A O 1
ATOM 4646 N N . MET A 1 562 ? -11.922 83.188 25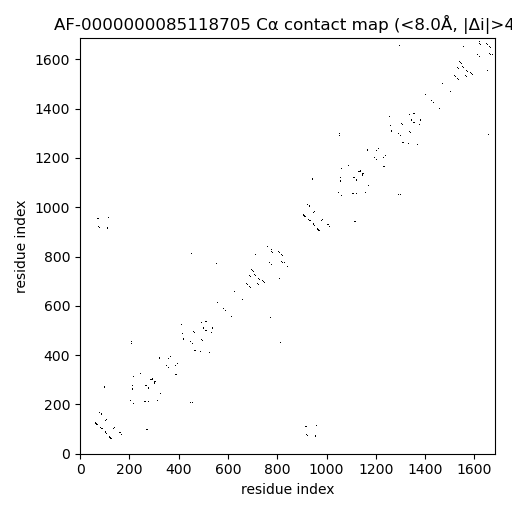 1 87.75 562 MET A N 1
ATOM 4647 C CA . MET A 1 562 ? -11.109 84.25 25.625 1 87.75 562 MET A CA 1
ATOM 4648 C C . MET A 1 562 ? -11.438 84.375 27.109 1 87.75 562 MET A C 1
ATOM 4650 O O . MET A 1 562 ? -10.547 84.625 27.922 1 87.75 562 MET A O 1
ATOM 4654 N N . GLY A 1 563 ? -12.727 84.25 27.312 1 86.56 563 GLY A N 1
ATOM 4655 C CA . GLY A 1 563 ? -13.141 84.312 28.703 1 86.56 563 GLY A CA 1
ATOM 4656 C C . GLY A 1 563 ? -12.562 83.188 29.547 1 86.56 563 GLY A C 1
ATOM 4657 O O . GLY A 1 563 ? -12.297 83.375 30.734 1 86.56 563 GLY A O 1
ATOM 4658 N N . ILE A 1 564 ? -12.289 82.125 28.906 1 87.56 564 ILE A N 1
ATOM 4659 C CA . ILE A 1 564 ? -11.781 80.938 29.594 1 87.56 564 ILE A CA 1
ATOM 4660 C C . ILE A 1 564 ? -10.273 81.062 29.781 1 87.56 564 ILE A C 1
ATOM 4662 O O . ILE A 1 564 ? -9.758 80.812 30.875 1 87.56 564 ILE A O 1
ATOM 4666 N N . VAL A 1 565 ? -9.406 81.5 28.859 1 87.5 565 VAL A N 1
ATOM 4667 C CA . VAL A 1 565 ? -7.949 81.5 28.922 1 87.5 565 VAL A CA 1
ATOM 4668 C C . VAL A 1 565 ? -7.434 82.812 29.438 1 87.5 565 VAL A C 1
ATOM 4670 O O . VAL A 1 565 ? -6.348 82.875 30.016 1 87.5 565 VAL A O 1
ATOM 4673 N N . LYS A 1 566 ? -8.156 83.875 29.141 1 85.38 566 LYS A N 1
ATOM 4674 C CA . LYS A 1 566 ? -7.938 85.25 29.641 1 85.38 566 LYS A CA 1
ATOM 4675 C C . LYS A 1 566 ? -6.688 85.875 29.031 1 85.38 566 LYS A C 1
ATOM 4677 O O . LYS A 1 566 ? -6.586 87.125 28.938 1 85.38 566 LYS A O 1
ATOM 4682 N N . THR A 1 567 ? -5.594 85.125 28.828 1 91.25 567 THR A N 1
ATOM 4683 C CA . THR A 1 567 ? -4.359 85.625 28.281 1 91.25 567 THR A CA 1
ATOM 4684 C C . THR A 1 567 ? -3.928 84.875 27.031 1 91.25 567 THR A C 1
ATOM 4686 O O . THR A 1 567 ? -4.324 83.75 26.844 1 91.25 567 THR A O 1
ATOM 4689 N N . LYS A 1 568 ? -3.045 85.562 26.234 1 92.19 568 LYS A N 1
ATOM 4690 C CA . LYS A 1 568 ? -2.488 84.938 25.047 1 92.19 568 LYS A CA 1
ATOM 4691 C C . LYS A 1 568 ? -1.637 83.688 25.406 1 92.19 568 LYS A C 1
ATOM 4693 O O . LYS A 1 568 ? -1.668 82.688 24.703 1 92.19 568 LYS A O 1
ATOM 4698 N N . ASP A 1 569 ? -0.908 83.875 26.438 1 93.06 569 ASP A N 1
ATOM 4699 C CA . ASP A 1 569 ? -0.032 82.75 26.844 1 93.06 569 ASP A CA 1
ATOM 4700 C C . ASP A 1 569 ? -0.843 81.562 27.328 1 93.06 569 ASP A C 1
ATOM 4702 O O . ASP A 1 569 ? -0.462 80.438 27.078 1 93.06 569 ASP A O 1
ATOM 4706 N N . SER A 1 570 ? -1.909 81.812 27.984 1 94.62 570 SER A N 1
ATOM 4707 C CA . SER A 1 570 ? -2.777 80.75 28.422 1 94.62 570 SER A CA 1
ATOM 4708 C C . SER A 1 570 ? -3.4 80 27.234 1 94.62 570 SER A C 1
ATOM 4710 O O . SER A 1 570 ? -3.613 78.812 27.266 1 94.62 570 SER A O 1
ATOM 4712 N N . LEU A 1 571 ? -3.713 80.812 26.203 1 94.56 571 LEU A N 1
ATOM 4713 C CA . LEU A 1 571 ? -4.238 80.25 24.984 1 94.56 571 LEU A CA 1
ATOM 4714 C C . LEU A 1 571 ? -3.201 79.312 24.344 1 94.56 571 LEU A C 1
ATOM 4716 O O . LEU A 1 571 ? -3.531 78.188 23.891 1 94.56 571 LEU A O 1
ATOM 4720 N N . LYS A 1 572 ? -1.922 79.812 24.344 1 95.88 572 LYS A N 1
ATOM 4721 C CA . LYS A 1 572 ? -0.83 79 23.797 1 95.88 572 LYS A CA 1
ATOM 4722 C C . LYS A 1 572 ? -0.658 77.688 24.562 1 95.88 572 LYS A C 1
ATOM 4724 O O . LYS A 1 572 ? -0.536 76.625 23.969 1 95.88 572 LYS A O 1
ATOM 4729 N N . MET A 1 573 ? -0.679 77.75 25.859 1 96.94 573 MET A N 1
ATOM 4730 C CA . MET A 1 573 ? -0.5 76.562 26.703 1 96.94 573 MET A CA 1
ATOM 4731 C C . MET A 1 573 ? -1.664 75.625 26.547 1 96.94 573 MET A C 1
ATOM 4733 O O . MET A 1 573 ? -1.46 74.375 26.484 1 96.94 573 MET A O 1
ATOM 4737 N N . LEU A 1 574 ? -2.865 76.125 26.469 1 96.44 574 LEU A N 1
ATOM 4738 C CA . LEU A 1 574 ? -4.035 75.312 26.281 1 96.44 574 LEU A CA 1
ATOM 4739 C C . LEU A 1 574 ? -3.967 74.562 24.953 1 96.44 574 LEU A C 1
ATOM 4741 O O . LEU A 1 574 ? -4.348 73.375 24.875 1 96.44 574 LEU A O 1
ATOM 4745 N N . TYR A 1 575 ? -3.521 75.25 23.969 1 95.94 575 TYR A N 1
ATOM 4746 C CA . TYR A 1 575 ? -3.389 74.625 22.641 1 95.94 575 TYR A CA 1
ATOM 4747 C C . TYR A 1 575 ? -2.424 73.5 22.688 1 95.94 575 TYR A C 1
ATOM 4749 O O . TYR A 1 575 ? -2.719 72.375 22.156 1 95.94 575 TYR A O 1
ATOM 4757 N N . VAL A 1 576 ? -1.324 73.625 23.328 1 97 576 VAL A N 1
ATOM 4758 C CA . VAL A 1 576 ? -0.32 72.562 23.422 1 97 576 VAL A CA 1
ATOM 4759 C C . VAL A 1 576 ? -0.87 71.375 24.219 1 97 576 VAL A C 1
ATOM 4761 O O . VAL A 1 576 ? -0.695 70.25 23.844 1 97 576 VAL A O 1
ATOM 4764 N N . VAL A 1 577 ? -1.52 71.625 25.359 1 97.12 577 VAL A N 1
ATOM 4765 C CA . VAL A 1 577 ? -2.1 70.625 26.188 1 97.12 577 VAL A CA 1
ATOM 4766 C C . VAL A 1 577 ? -3.146 69.812 25.375 1 97.12 577 VAL A C 1
ATOM 4768 O O . VAL A 1 577 ? -3.232 68.625 25.484 1 97.12 577 VAL A O 1
ATOM 4771 N N . THR A 1 578 ? -3.955 70.562 24.656 1 96 578 THR A N 1
ATOM 4772 C CA . THR A 1 578 ? -4.984 69.938 23.844 1 96 578 THR A CA 1
ATOM 4773 C C . THR A 1 578 ? -4.363 69 22.812 1 96 578 THR A C 1
ATOM 4775 O O . THR A 1 578 ? -4.848 67.875 22.609 1 96 578 THR A O 1
ATOM 4778 N N . TYR A 1 579 ? -3.303 69.438 22.156 1 95.75 579 TYR A N 1
ATOM 4779 C CA . TYR A 1 579 ? -2.566 68.625 21.234 1 95.75 579 TYR A CA 1
ATOM 4780 C C . TYR A 1 579 ? -2.096 67.312 21.906 1 95.75 579 TYR A C 1
ATOM 4782 O O . TYR A 1 579 ? -2.254 66.25 21.344 1 95.75 579 TYR A O 1
ATOM 4790 N N . CYS A 1 580 ? -1.488 67.5 23.047 1 96.75 580 CYS A N 1
ATOM 4791 C CA . CYS A 1 580 ? -0.94 66.312 23.766 1 96.75 580 CYS A CA 1
ATOM 4792 C C . CYS A 1 580 ? -2.041 65.375 24.141 1 96.75 580 CYS A C 1
ATOM 4794 O O . CYS A 1 580 ? -1.876 64.125 23.984 1 96.75 580 CYS A O 1
ATOM 4796 N N . ASP A 1 581 ? -3.102 65.812 24.641 1 95.38 581 ASP A N 1
ATOM 4797 C CA . ASP A 1 581 ? -4.227 65 25.078 1 95.38 581 ASP A CA 1
ATOM 4798 C C . ASP A 1 581 ? -4.828 64.188 23.922 1 95.38 581 ASP A C 1
ATOM 4800 O O . ASP A 1 581 ? -5.066 63 24.031 1 95.38 581 ASP A O 1
ATOM 4804 N N . ILE A 1 582 ? -5.043 64.875 22.797 1 93.19 582 ILE A N 1
ATOM 4805 C CA . ILE A 1 582 ? -5.656 64.188 21.641 1 93.19 582 ILE A CA 1
ATOM 4806 C C . ILE A 1 582 ? -4.699 63.188 21.047 1 93.19 582 ILE A C 1
ATOM 4808 O O . ILE A 1 582 ? -5.121 62.094 20.656 1 93.19 582 ILE A O 1
ATOM 4812 N N . SER A 1 583 ? -3.479 63.531 20.984 1 93.94 583 SER A N 1
ATOM 4813 C CA . SER A 1 583 ? -2.484 62.656 20.391 1 93.94 583 SER A CA 1
ATOM 4814 C C . SER A 1 583 ? -2.305 61.406 21.234 1 93.94 583 SER A C 1
ATOM 4816 O O . SER A 1 583 ? -1.924 60.344 20.719 1 93.94 583 SER A O 1
ATOM 4818 N N . ALA A 1 584 ? -2.562 61.438 22.5 1 93.88 584 ALA A N 1
ATOM 4819 C CA . ALA A 1 584 ? -2.359 60.312 23.422 1 93.88 584 ALA A CA 1
ATOM 4820 C C . ALA A 1 584 ? -3.52 59.344 23.344 1 93.88 584 ALA A C 1
ATOM 4822 O O . ALA A 1 584 ? -3.41 58.188 23.828 1 93.88 584 ALA A O 1
ATOM 4823 N N . VAL A 1 585 ? -4.664 59.75 22.812 1 88.75 585 VAL A N 1
ATOM 4824 C CA . VAL A 1 585 ? -5.848 58.906 22.75 1 88.75 585 VAL A CA 1
ATOM 4825 C C . VAL A 1 585 ? -5.566 57.688 21.859 1 88.75 585 VAL A C 1
ATOM 4827 O O . VAL A 1 585 ? -5.938 56.562 22.188 1 88.75 585 VAL A O 1
ATOM 4830 N N . GLY A 1 586 ? -4.973 57.969 20.688 1 82.38 586 GLY A N 1
ATOM 4831 C CA . GLY A 1 586 ? -4.691 56.906 19.75 1 82.38 586 GLY A CA 1
ATOM 4832 C C . GLY A 1 586 ? -3.988 57.375 18.5 1 82.38 586 GLY A C 1
ATOM 4833 O O . GLY A 1 586 ? -3.807 58.594 18.297 1 82.38 586 GLY A O 1
ATOM 4834 N N . GLN A 1 587 ? -3.75 56.375 17.703 1 78.81 587 GLN A N 1
ATOM 4835 C CA . GLN A 1 587 ? -3.09 56.688 16.438 1 78.81 587 GLN A CA 1
ATOM 4836 C C . GLN A 1 587 ? -4.047 57.375 15.477 1 78.81 587 GLN A C 1
ATOM 4838 O O . GLN A 1 587 ? -5.207 57 15.352 1 78.81 587 GLN A O 1
ATOM 4843 N N . ASN A 1 588 ? -3.725 58.438 14.859 1 76.81 588 ASN A N 1
ATOM 4844 C CA . ASN A 1 588 ? -4.406 59.125 13.781 1 76.81 588 ASN A CA 1
ATOM 4845 C C . ASN A 1 588 ? -5.609 59.906 14.289 1 76.81 588 ASN A C 1
ATOM 4847 O O . ASN A 1 588 ? -6.543 60.188 13.531 1 76.81 588 ASN A O 1
ATOM 4851 N N . ILE A 1 589 ? -5.73 60 15.656 1 81.12 589 ILE A N 1
ATOM 4852 C CA . ILE A 1 589 ? -6.809 60.844 16.156 1 81.12 589 ILE A CA 1
ATOM 4853 C C . ILE A 1 589 ? -6.5 62.312 15.875 1 81.12 589 ILE A C 1
ATOM 4855 O O . ILE A 1 589 ? -7.363 63.062 15.398 1 81.12 589 ILE A O 1
ATOM 4859 N N . PHE A 1 590 ? -5.297 62.719 16.234 1 86 590 PHE A N 1
ATOM 4860 C CA . PHE A 1 590 ? -4.816 64 15.789 1 86 590 PHE A CA 1
ATOM 4861 C C . PHE A 1 590 ? -4.41 63.969 14.32 1 86 590 PHE A C 1
ATOM 4863 O O . PHE A 1 590 ? -3.266 63.656 14 1 86 590 PHE A O 1
ATOM 4870 N N . ASN A 1 591 ? -5.344 64.25 13.438 1 82.19 591 ASN A N 1
ATOM 4871 C CA . ASN A 1 591 ? -5.121 64.188 12 1 82.19 591 ASN A CA 1
ATOM 4872 C C . ASN A 1 591 ? -5.105 65.562 11.367 1 82.19 591 ASN A C 1
ATOM 4874 O O . ASN A 1 591 ? -5.172 66.562 12.07 1 82.19 591 ASN A O 1
ATOM 4878 N N . SER A 1 592 ? -5.023 65.562 10.148 1 78.06 592 SER A N 1
ATOM 4879 C CA . SER A 1 592 ? -4.91 66.812 9.422 1 78.06 592 SER A CA 1
ATOM 4880 C C . SER A 1 592 ? -6.152 67.688 9.617 1 78.06 592 SER A C 1
ATOM 4882 O O . SER A 1 592 ? -6.047 68.938 9.742 1 78.06 592 SER A O 1
ATOM 4884 N N . SER A 1 593 ? -7.293 67.062 9.688 1 74.62 593 SER A N 1
ATOM 4885 C CA . SER A 1 593 ? -8.539 67.812 9.859 1 74.62 593 SER A CA 1
ATOM 4886 C C . SER A 1 593 ? -8.609 68.5 11.234 1 74.62 593 SER A C 1
ATOM 4888 O O . SER A 1 593 ? -8.914 69.688 11.352 1 74.62 593 SER A O 1
ATOM 4890 N N . THR A 1 594 ? -8.32 67.625 12.312 1 81.44 594 THR A N 1
ATOM 4891 C CA . THR A 1 594 ? -8.367 68.188 13.672 1 81.44 594 THR A CA 1
ATOM 4892 C C . THR A 1 594 ? -7.309 69.25 13.867 1 81.44 594 THR A C 1
ATOM 4894 O O . THR A 1 594 ? -7.555 70.25 14.547 1 81.44 594 THR A O 1
ATOM 4897 N N . ALA A 1 595 ? -6.168 69 13.297 1 86.31 595 ALA A N 1
ATOM 4898 C CA . ALA A 1 595 ? -5.078 70 13.375 1 86.31 595 ALA A CA 1
ATOM 4899 C C . ALA A 1 595 ? -5.48 71.312 12.734 1 86.31 595 ALA A C 1
ATOM 4901 O O . ALA A 1 595 ? -5.191 72.375 13.273 1 86.31 595 ALA A O 1
ATOM 4902 N N . SER A 1 596 ? -6.117 71.188 11.633 1 82.06 596 SER A N 1
ATOM 4903 C CA . SER A 1 596 ? -6.539 72.375 10.906 1 82.06 596 SER A CA 1
ATOM 4904 C C . SER A 1 596 ? -7.582 73.188 11.688 1 82.06 596 SER A C 1
ATOM 4906 O O . SER A 1 596 ? -7.523 74.375 11.742 1 82.06 596 SER A O 1
ATOM 4908 N N . LEU A 1 597 ? -8.531 72.5 12.25 1 82.56 597 LEU A N 1
ATOM 4909 C CA . LEU A 1 597 ? -9.594 73.125 13.023 1 82.56 597 LEU A CA 1
ATOM 4910 C C . LEU A 1 597 ? -9.016 73.812 14.234 1 82.56 597 LEU A C 1
ATOM 4912 O O . LEU A 1 597 ? -9.414 75 14.531 1 82.56 597 LEU A O 1
ATOM 4916 N N . LEU A 1 598 ? -8.133 73.25 14.914 1 91.62 598 LEU A N 1
ATOM 4917 C CA . LEU A 1 598 ? -7.52 73.812 16.109 1 91.62 598 LEU A CA 1
ATOM 4918 C C . LEU A 1 598 ? -6.668 75 15.734 1 91.62 598 LEU A C 1
ATOM 4920 O O . LEU A 1 598 ? -6.676 76 16.453 1 91.62 598 LEU A O 1
ATOM 4924 N N . LYS A 1 599 ? -5.93 74.875 14.672 1 89.94 599 LYS A N 1
ATOM 4925 C CA . LYS A 1 599 ? -5.094 75.938 14.188 1 89.94 599 LYS A CA 1
ATOM 4926 C C . LYS A 1 599 ? -5.934 77.188 13.82 1 89.94 599 LYS A C 1
ATOM 4928 O O . LYS A 1 599 ? -5.586 78.312 14.164 1 89.94 599 LYS A O 1
ATOM 4933 N N . GLN A 1 600 ? -7.031 76.875 13.156 1 84.94 600 GLN A N 1
ATOM 4934 C CA . GLN A 1 600 ? -7.922 78 12.758 1 84.94 600 GLN A CA 1
ATOM 4935 C C . GLN A 1 600 ? -8.523 78.688 13.977 1 84.94 600 GLN A C 1
ATOM 4937 O O . GLN A 1 600 ? -8.586 79.938 14.031 1 84.94 600 GLN A O 1
ATOM 4942 N N . LEU A 1 601 ? -8.969 77.875 14.836 1 89.06 601 LEU A N 1
ATOM 4943 C CA . LEU A 1 601 ? -9.523 78.438 16.062 1 89.06 601 LEU A CA 1
ATOM 4944 C C . LEU A 1 601 ? -8.484 79.312 16.781 1 89.06 601 LEU A C 1
ATOM 4946 O O . LEU A 1 601 ? -8.805 80.375 17.266 1 89.06 601 LEU A O 1
ATOM 4950 N N . TYR A 1 602 ? -7.289 78.875 16.891 1 91.69 602 TYR A N 1
ATOM 4951 C CA . TYR A 1 602 ? -6.176 79.562 17.531 1 91.69 602 TYR A CA 1
ATOM 4952 C C . TYR A 1 602 ? -5.914 80.875 16.875 1 91.69 602 TYR A C 1
ATOM 4954 O O . TYR A 1 602 ? -5.805 81.938 17.547 1 91.69 602 TYR A O 1
ATOM 4962 N N . TYR A 1 603 ? -5.867 80.938 15.586 1 87.12 603 TYR A N 1
ATOM 4963 C CA . TYR A 1 603 ? -5.531 82.125 14.859 1 87.12 603 TYR A CA 1
ATOM 4964 C C . TYR A 1 603 ? -6.699 83.125 14.867 1 87.12 603 TYR A C 1
ATOM 4966 O O . TYR A 1 603 ? -6.504 84.312 14.789 1 87.12 603 TYR A O 1
ATOM 4974 N N . GLN A 1 604 ? -7.887 82.562 14.93 1 82.94 604 GLN A N 1
ATOM 4975 C CA . GLN A 1 604 ? -9.055 83.438 15.047 1 82.94 604 GLN A CA 1
ATOM 4976 C C . GLN A 1 604 ? -9.094 84.125 16.406 1 82.94 604 GLN A C 1
ATOM 4978 O O . GLN A 1 604 ? -9.562 85.25 16.531 1 82.94 604 GLN A O 1
ATOM 4983 N N . ALA A 1 605 ? -8.602 83.5 17.375 1 87.25 605 ALA A N 1
ATOM 4984 C CA . ALA A 1 605 ? -8.695 84 18.75 1 87.25 605 ALA A CA 1
ATOM 4985 C C . ALA A 1 605 ? -7.555 84.938 19.062 1 87.25 605 ALA A C 1
ATOM 4987 O O . ALA A 1 605 ? -7.723 85.875 19.844 1 87.25 605 ALA A O 1
ATOM 4988 N N . LEU A 1 606 ? -6.414 84.812 18.484 1 86.94 606 LEU A N 1
ATOM 4989 C CA . LEU A 1 606 ? -5.188 85.5 18.828 1 86.94 606 LEU A CA 1
ATOM 4990 C C . LEU A 1 606 ? -5.383 87.062 18.703 1 86.94 606 LEU A C 1
ATOM 4992 O O . LEU A 1 606 ? -5.035 87.812 19.609 1 86.94 606 LEU A O 1
ATOM 4996 N N . PRO A 1 607 ? -6.039 87.5 17.562 1 79.06 607 PRO A N 1
ATOM 4997 C CA . PRO A 1 607 ? -6.172 88.938 17.406 1 79.06 607 PRO A CA 1
ATOM 4998 C C . PRO A 1 607 ? -7.16 89.5 18.391 1 79.06 607 PRO A C 1
ATOM 5000 O O . PRO A 1 607 ? -7.074 90.75 18.703 1 79.06 607 PRO A O 1
ATOM 5003 N N . ALA A 1 608 ? -8.031 88.75 18.781 1 79.81 608 ALA A N 1
ATOM 5004 C CA . ALA A 1 608 ? -9.086 89.25 19.688 1 79.81 608 ALA A CA 1
ATOM 5005 C C . ALA A 1 608 ? -8.5 89.688 21.031 1 79.81 608 ALA A C 1
ATOM 5007 O O . ALA A 1 608 ? -9.094 90.5 21.719 1 79.81 608 ALA A O 1
ATOM 5008 N N . PHE A 1 609 ? -7.359 89.188 21.375 1 84.12 609 PHE A N 1
ATOM 5009 C CA . PHE A 1 609 ? -6.719 89.562 22.641 1 84.12 609 PHE A CA 1
ATOM 5010 C C . PHE A 1 609 ? -6.148 90.938 22.547 1 84.12 609 PHE A C 1
ATOM 5012 O O . PHE A 1 609 ? -6.078 91.688 23.562 1 84.12 609 PHE A O 1
ATOM 5019 N N . ASP A 1 610 ? -5.824 91.375 21.344 1 79.62 610 ASP A N 1
ATOM 5020 C CA . ASP A 1 610 ? -5.309 92.688 21.141 1 79.62 610 ASP A CA 1
ATOM 5021 C C . ASP A 1 610 ? -6.449 93.688 21 1 79.62 610 ASP A C 1
ATOM 5023 O O . ASP A 1 610 ? -6.383 94.812 21.547 1 79.62 610 ASP A O 1
ATOM 5027 N N . ASN A 1 611 ? -7.402 93.438 20.141 1 78 611 ASN A N 1
ATOM 5028 C CA . ASN A 1 611 ? -8.562 94.312 19.922 1 78 611 ASN A CA 1
ATOM 5029 C C . ASN A 1 611 ? -9.82 93.5 19.672 1 78 611 ASN A C 1
ATOM 5031 O O . ASN A 1 611 ? -9.914 92.75 18.656 1 78 611 ASN A O 1
ATOM 5035 N N . GLN A 1 612 ? -10.727 93.562 20.594 1 74.94 612 GLN A N 1
ATOM 5036 C CA . GLN A 1 612 ? -11.945 92.75 20.516 1 74.94 612 GLN A CA 1
ATOM 5037 C C . GLN A 1 612 ? -12.789 93.125 19.312 1 74.94 612 GLN A C 1
ATOM 5039 O O . GLN A 1 612 ? -13.625 92.375 18.844 1 74.94 612 GLN A O 1
ATOM 5044 N N . GLU A 1 613 ? -12.562 94.312 18.797 1 67.69 613 GLU A N 1
ATOM 5045 C CA . GLU A 1 613 ? -13.312 94.812 17.641 1 67.69 613 GLU A CA 1
ATOM 5046 C C . GLU A 1 613 ? -13.047 93.938 16.422 1 67.69 613 GLU A C 1
ATOM 5048 O O . GLU A 1 613 ? -13.891 93.812 15.523 1 67.69 613 GLU A O 1
ATOM 5053 N N . PHE A 1 614 ? -11.969 93.312 16.438 1 64.5 614 PHE A N 1
ATOM 5054 C CA . PHE A 1 614 ? -11.555 92.5 15.305 1 64.5 614 PHE A CA 1
ATOM 5055 C C . PHE A 1 614 ? -12.406 91.25 15.234 1 64.5 614 PHE A C 1
ATOM 5057 O O . PHE A 1 614 ? -12.383 90.5 14.227 1 64.5 614 PHE A O 1
ATOM 5064 N N . LEU A 1 615 ? -13.273 91.062 16.156 1 70.69 615 LEU A N 1
ATOM 5065 C CA . LEU A 1 615 ? -14.117 89.875 16.203 1 70.69 615 LEU A CA 1
ATOM 5066 C C . LEU A 1 615 ? -15.43 90.125 15.461 1 70.69 615 LEU A C 1
ATOM 5068 O O . LEU A 1 615 ? -16.109 89.188 15.07 1 70.69 615 LEU A O 1
ATOM 5072 N N . LYS A 1 616 ? -15.711 91.375 15.367 1 75.56 616 LYS A N 1
ATOM 5073 C CA . LYS A 1 616 ? -16.969 91.688 14.672 1 75.56 616 LYS A CA 1
ATOM 5074 C C . LYS A 1 616 ? -16.906 91.25 13.219 1 75.56 616 LYS A C 1
ATOM 5076 O O . LYS A 1 616 ? -15.93 91.5 12.523 1 75.56 616 LYS A O 1
ATOM 5081 N N . GLU A 1 617 ? -17.844 90.375 12.797 1 73 617 GLU A N 1
ATOM 5082 C CA . GLU A 1 617 ? -17.922 89.812 11.445 1 73 617 GLU A CA 1
ATOM 5083 C C . GLU A 1 617 ? -17.797 90.938 10.391 1 73 617 GLU A C 1
ATOM 5085 O O . GLU A 1 617 ? -17.172 90.75 9.352 1 73 617 GLU A O 1
ATOM 5090 N N . SER A 1 618 ? -18.359 92.062 10.719 1 70.94 618 SER A N 1
ATOM 5091 C CA . SER A 1 618 ? -18.359 93.125 9.781 1 70.94 618 SER A CA 1
ATOM 5092 C C . SER A 1 618 ? -16.953 93.688 9.531 1 70.94 618 SER A C 1
ATOM 5094 O O . SER A 1 618 ? -16.594 93.938 8.391 1 70.94 618 SER A O 1
ATOM 5096 N N . LYS A 1 619 ? -16.266 93.75 10.594 1 75.56 619 LYS A N 1
ATOM 5097 C CA . LYS A 1 619 ? -14.898 94.25 10.469 1 75.56 619 LYS A CA 1
ATOM 5098 C C . LYS A 1 619 ? -14.008 93.25 9.766 1 75.56 619 LYS A C 1
ATOM 5100 O O . LYS A 1 619 ? -13.109 93.625 9.016 1 75.56 619 LYS A O 1
ATOM 5105 N N . ARG A 1 620 ? -14.328 92.062 9.992 1 81.19 620 ARG A N 1
ATOM 5106 C CA . ARG A 1 620 ? -13.562 91.062 9.328 1 81.19 620 ARG A CA 1
ATOM 5107 C C . ARG A 1 620 ? -13.844 91 7.832 1 81.19 620 ARG A C 1
ATOM 5109 O O . ARG A 1 620 ? -12.938 90.812 7.027 1 81.19 620 ARG A O 1
ATOM 5116 N N . ARG A 1 621 ? -15.07 91.062 7.551 1 79.75 621 ARG A N 1
ATOM 5117 C CA . ARG A 1 621 ? -15.438 91.188 6.141 1 79.75 621 ARG A CA 1
ATOM 5118 C C . ARG A 1 621 ? -14.727 92.312 5.457 1 79.75 621 ARG A C 1
ATOM 5120 O O . ARG A 1 621 ? -14.172 92.188 4.367 1 79.75 621 ARG A O 1
ATOM 5127 N N . THR A 1 622 ? -14.773 93.438 6.188 1 79.38 622 THR A N 1
ATOM 5128 C CA . THR A 1 622 ? -14.148 94.625 5.629 1 79.38 622 THR A CA 1
ATOM 5129 C C . THR A 1 622 ? -12.648 94.438 5.441 1 79.38 622 THR A C 1
ATOM 5131 O O . THR A 1 622 ? -12.078 94.875 4.438 1 79.38 622 THR A O 1
ATOM 5134 N N . ALA A 1 623 ? -12.117 93.812 6.41 1 81 623 ALA A N 1
ATOM 5135 C CA . ALA A 1 623 ? -10.68 93.562 6.328 1 81 623 ALA A CA 1
ATOM 5136 C C . ALA A 1 623 ? -10.367 92.625 5.141 1 81 623 ALA A C 1
ATOM 5138 O O . ALA A 1 623 ? -9.359 92.812 4.453 1 81 623 ALA A O 1
ATOM 5139 N N . LYS A 1 624 ? -11.227 91.688 4.938 1 84.25 624 LYS A N 1
ATOM 5140 C CA . LYS A 1 624 ? -11.047 90.75 3.812 1 84.25 624 LYS A CA 1
ATOM 5141 C C . LYS A 1 624 ? -11.234 91.5 2.48 1 84.25 624 LYS A C 1
ATOM 5143 O O . LYS A 1 624 ? -10.516 91.188 1.518 1 84.25 624 LYS A O 1
ATOM 5148 N N . GLN A 1 625 ? -12.188 92.25 2.461 1 84.88 625 GLN A N 1
ATOM 5149 C CA . GLN A 1 625 ? -12.438 93.062 1.261 1 84.88 625 GLN A CA 1
ATOM 5150 C C . GLN A 1 625 ? -11.242 93.938 0.915 1 84.88 625 GLN A C 1
ATOM 5152 O O . GLN A 1 625 ? -10.859 94 -0.253 1 84.88 625 GLN A O 1
ATOM 5157 N N . ASN A 1 626 ? -10.727 94.438 1.99 1 84.75 626 ASN A N 1
ATOM 5158 C CA . ASN A 1 626 ? -9.547 95.312 1.783 1 84.75 626 ASN A CA 1
ATOM 5159 C C . ASN A 1 626 ? -8.359 94.5 1.275 1 84.75 626 ASN A C 1
ATOM 5161 O O . ASN A 1 626 ? -7.594 94.938 0.436 1 84.75 626 ASN A O 1
ATOM 5165 N N . ALA A 1 627 ? -8.32 93.375 1.751 1 87.19 627 ALA A N 1
ATOM 5166 C CA . ALA A 1 627 ? -7.266 92.438 1.295 1 87.19 627 ALA A CA 1
ATOM 5167 C C . ALA A 1 627 ? -7.438 92.125 -0.181 1 87.19 627 ALA A C 1
ATOM 5169 O O . ALA A 1 627 ? -6.457 92 -0.916 1 87.19 627 ALA A O 1
ATOM 5170 N N . ILE A 1 628 ? -8.609 91.875 -0.577 1 88.31 628 ILE A N 1
ATOM 5171 C CA . ILE A 1 628 ? -8.922 91.562 -1.967 1 88.31 628 ILE A CA 1
ATOM 5172 C C . ILE A 1 628 ? -8.578 92.75 -2.857 1 88.31 628 ILE A C 1
ATOM 5174 O O . ILE A 1 628 ? -8.008 92.562 -3.941 1 88.31 628 ILE A O 1
ATOM 5178 N N . LYS A 1 629 ? -8.852 93.875 -2.361 1 88 629 LYS A N 1
ATOM 5179 C CA . LYS A 1 629 ? -8.586 95.125 -3.109 1 88 629 LYS A CA 1
ATOM 5180 C C . LYS A 1 629 ? -7.094 95.312 -3.361 1 88 629 LYS A C 1
ATOM 5182 O O . LYS A 1 629 ? -6.695 95.938 -4.355 1 88 629 LYS A O 1
ATOM 5187 N N . ASN A 1 630 ? -6.309 94.75 -2.512 1 86.56 630 ASN A N 1
ATOM 5188 C CA . ASN A 1 630 ? -4.863 94.938 -2.594 1 86.56 630 ASN A CA 1
ATOM 5189 C C . ASN A 1 630 ? -4.23 93.938 -3.533 1 86.56 630 ASN A C 1
ATOM 5191 O O . ASN A 1 630 ? -3.057 94.062 -3.891 1 86.56 630 ASN A O 1
ATOM 5195 N N . LEU A 1 631 ? -5.031 93.062 -3.945 1 87.5 631 LEU A N 1
ATOM 5196 C CA . LEU A 1 631 ? -4.512 92.062 -4.875 1 87.5 631 LEU A CA 1
ATOM 5197 C C . LEU A 1 631 ? -4.375 92.625 -6.277 1 87.5 631 LEU A C 1
ATOM 5199 O O . LEU A 1 631 ? -5.242 93.375 -6.73 1 87.5 631 LEU A O 1
ATOM 5203 N N . GLU A 1 632 ? -3.252 92.25 -6.973 1 85 632 GLU A N 1
ATOM 5204 C CA . GLU A 1 632 ? -2.988 92.812 -8.305 1 85 632 GLU A CA 1
ATOM 5205 C C . GLU A 1 632 ? -4.051 92.375 -9.305 1 85 632 GLU A C 1
ATOM 5207 O O . GLU A 1 632 ? -4.453 93.125 -10.188 1 85 632 GLU A O 1
ATOM 5212 N N . ARG A 1 633 ? -4.441 91.25 -9.141 1 83.44 633 ARG A N 1
ATOM 5213 C CA . ARG A 1 633 ? -5.426 90.688 -10.055 1 83.44 633 ARG A CA 1
ATOM 5214 C C . ARG A 1 633 ? -6.762 91.375 -9.953 1 83.44 633 ARG A C 1
ATOM 5216 O O . ARG A 1 633 ? -7.496 91.5 -10.938 1 83.44 633 ARG A O 1
ATOM 5223 N N . TYR A 1 634 ? -7.098 91.812 -8.852 1 89.19 634 TYR A N 1
ATOM 5224 C CA . TYR A 1 634 ? -8.336 92.562 -8.625 1 89.19 634 TYR A CA 1
ATOM 5225 C C . TYR A 1 634 ? -8.289 93.875 -9.297 1 89.19 634 TYR A C 1
ATOM 5227 O O . TYR A 1 634 ? -9.266 94.312 -9.906 1 89.19 634 TYR A O 1
ATOM 5235 N N . LYS A 1 635 ? -7.168 94.438 -9.156 1 86.56 635 LYS A N 1
ATOM 5236 C CA . LYS A 1 635 ? -6.984 95.812 -9.711 1 86.56 635 LYS A CA 1
ATOM 5237 C C . LYS A 1 635 ? -7.098 95.812 -11.234 1 86.56 635 LYS A C 1
ATOM 5239 O O . LYS A 1 635 ? -7.453 96.812 -11.852 1 86.56 635 LYS A O 1
ATOM 5244 N N . GLU A 1 636 ? -6.746 94.75 -11.805 1 85.5 636 GLU A N 1
ATOM 5245 C CA . GLU A 1 636 ? -6.766 94.625 -13.266 1 85.5 636 GLU A CA 1
ATOM 5246 C C . GLU A 1 636 ? -8.172 94.312 -13.773 1 85.5 636 GLU A C 1
ATOM 5248 O O . GLU A 1 636 ? -8.438 94.438 -14.977 1 85.5 636 GLU A O 1
ATOM 5253 N N . LEU A 1 637 ? -9.086 94.125 -13 1 86.19 637 LEU A N 1
ATOM 5254 C CA . LEU A 1 637 ? -10.438 93.75 -13.422 1 86.19 637 LEU A CA 1
ATOM 5255 C C . LEU A 1 637 ? -11.25 95 -13.805 1 86.19 637 LEU A C 1
ATOM 5257 O O . LEU A 1 637 ? -10.977 96.125 -13.32 1 86.19 637 LEU A O 1
ATOM 5261 N N . PRO A 1 638 ? -12.242 94.875 -14.734 1 84.69 638 PRO A 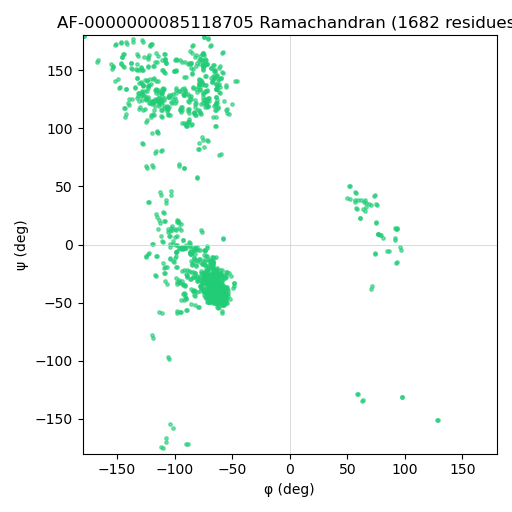N 1
ATOM 5262 C CA . PRO A 1 638 ? -13.164 96 -15.039 1 84.69 638 PRO A CA 1
ATOM 5263 C C . PRO A 1 638 ? -13.922 96.438 -13.805 1 84.69 638 PRO A C 1
ATOM 5265 O O . PRO A 1 638 ? -14.25 95.688 -12.922 1 84.69 638 PRO A O 1
ATOM 5268 N N . MET A 1 639 ? -14.242 97.75 -13.75 1 79.44 639 MET A N 1
ATOM 5269 C CA . MET A 1 639 ? -14.859 98.375 -12.609 1 79.44 639 MET A CA 1
ATOM 5270 C C . MET A 1 639 ? -16.156 97.688 -12.219 1 79.44 639 MET A C 1
ATOM 5272 O O . MET A 1 639 ? -16.484 97.625 -11.039 1 79.44 639 MET A O 1
ATOM 5276 N N . ILE A 1 640 ? -16.922 97.25 -13.141 1 79.69 640 ILE A N 1
ATOM 5277 C CA . ILE A 1 640 ? -18.203 96.625 -12.875 1 79.69 640 ILE A CA 1
ATOM 5278 C C . ILE A 1 640 ? -17.969 95.375 -12.078 1 79.69 640 ILE A C 1
ATOM 5280 O O . ILE A 1 640 ? -18.703 95.062 -11.125 1 79.69 640 ILE A O 1
ATOM 5284 N N . LEU A 1 641 ? -17.094 94.625 -12.43 1 86.44 641 LEU A N 1
ATOM 5285 C CA . LEU A 1 641 ? -16.797 93.375 -11.75 1 86.44 641 LEU A CA 1
ATOM 5286 C C . LEU A 1 641 ? -16.219 93.625 -10.367 1 86.44 641 LEU A C 1
ATOM 5288 O O . LEU A 1 641 ? -16.469 92.875 -9.438 1 86.44 641 LEU A O 1
ATOM 5292 N N . GLN A 1 642 ? -15.422 94.625 -10.227 1 84.94 642 GLN A N 1
ATOM 5293 C CA . GLN A 1 642 ? -14.891 95 -8.922 1 84.94 642 GLN A CA 1
ATOM 5294 C C . GLN A 1 642 ? -16.016 95.312 -7.93 1 84.94 642 GLN A C 1
ATOM 5296 O O . GLN A 1 642 ? -15.977 94.812 -6.785 1 84.94 642 GLN A O 1
ATOM 5301 N N . LYS A 1 643 ? -16.969 96 -8.391 1 80.75 643 LYS A N 1
ATOM 5302 C CA . LYS A 1 643 ? -18.109 96.375 -7.543 1 80.75 643 LYS A CA 1
ATOM 5303 C C . LYS A 1 643 ? -18.922 95.125 -7.195 1 80.75 643 LYS A C 1
ATOM 5305 O O . LYS A 1 643 ? -19.375 94.938 -6.062 1 80.75 643 LYS A O 1
ATOM 5310 N N . LYS A 1 644 ? -19.094 94.25 -8.086 1 82.62 644 LYS A N 1
ATOM 5311 C CA . LYS A 1 644 ? -19.859 93.062 -7.859 1 82.62 644 LYS A CA 1
ATOM 5312 C C . LYS A 1 644 ? -19.188 92.188 -6.797 1 82.62 644 LYS A C 1
ATOM 5314 O O . LYS A 1 644 ? -19.875 91.562 -5.98 1 82.62 644 LYS A O 1
ATOM 5319 N N . ILE A 1 645 ? -17.953 92.125 -6.859 1 85.56 645 ILE A N 1
ATOM 5320 C CA . ILE A 1 645 ? -17.219 91.312 -5.914 1 85.56 645 ILE A CA 1
ATOM 5321 C C . ILE A 1 645 ? -17.391 91.875 -4.5 1 85.56 645 ILE A C 1
ATOM 5323 O O . ILE A 1 645 ? -17.547 91.062 -3.549 1 85.56 645 ILE A O 1
ATOM 5327 N N . MET A 1 646 ? -17.375 93.125 -4.391 1 81.5 646 MET A N 1
ATOM 5328 C CA . MET A 1 646 ? -17.516 93.75 -3.072 1 81.5 646 MET A CA 1
ATOM 5329 C C . MET A 1 646 ? -18.938 93.562 -2.557 1 81.5 646 MET A C 1
ATOM 5331 O O . MET A 1 646 ? -19.188 93.625 -1.351 1 81.5 646 MET A O 1
ATOM 5335 N N . TYR A 1 647 ? -19.812 93.312 -3.441 1 79.38 647 TYR A N 1
ATOM 5336 C CA . TYR A 1 647 ? -21.203 93.188 -3.035 1 79.38 647 TYR A CA 1
ATOM 5337 C C . TYR A 1 647 ? -21.672 91.75 -2.953 1 79.38 647 TYR A C 1
ATOM 5339 O O . TYR A 1 647 ? -22.875 91.5 -2.969 1 79.38 647 TYR A O 1
ATOM 5347 N N . ILE A 1 648 ? -20.766 90.938 -2.941 1 83.81 648 ILE A N 1
ATOM 5348 C CA . ILE A 1 648 ? -21.141 89.562 -2.713 1 83.81 648 ILE A CA 1
ATOM 5349 C C . ILE A 1 648 ? -21.938 89.438 -1.416 1 83.81 648 ILE A C 1
ATOM 5351 O O . ILE A 1 648 ? -21.531 90 -0.38 1 83.81 648 ILE A O 1
ATOM 5355 N N . SER A 1 649 ? -23 88.688 -1.499 1 75.25 649 SER A N 1
ATOM 5356 C CA . SER A 1 649 ? -23.969 88.688 -0.405 1 75.25 649 SER A CA 1
ATOM 5357 C C . SER A 1 649 ? -23.484 87.812 0.734 1 75.25 649 SER A C 1
ATOM 5359 O O . SER A 1 649 ? -23.75 88.062 1.905 1 75.25 649 SER A O 1
ATOM 5361 N N . SER A 1 650 ? -22.812 86.875 0.406 1 78.38 650 SER A N 1
ATOM 5362 C CA . SER A 1 650 ? -22.422 85.938 1.438 1 78.38 650 SER A CA 1
ATOM 5363 C C . SER A 1 650 ? -21.344 86.5 2.352 1 78.38 650 SER A C 1
ATOM 5365 O O . SER A 1 650 ? -20.266 86.875 1.896 1 78.38 650 SER A O 1
ATOM 5367 N N . ASN A 1 651 ? -21.609 86.625 3.549 1 75.94 651 ASN A N 1
ATOM 5368 C CA . ASN A 1 651 ? -20.609 87.062 4.523 1 75.94 651 ASN A CA 1
ATOM 5369 C C . ASN A 1 651 ? -19.609 85.938 4.84 1 75.94 651 ASN A C 1
ATOM 5371 O O . ASN A 1 651 ? -18.438 86.25 5.117 1 75.94 651 ASN A O 1
ATOM 5375 N N . GLN A 1 652 ? -20.047 84.812 4.73 1 77.75 652 GLN A N 1
ATOM 5376 C CA . GLN A 1 652 ? -19.25 83.688 5.137 1 77.75 652 GLN A CA 1
ATOM 5377 C C . GLN A 1 652 ? -18.047 83.5 4.211 1 77.75 652 GLN A C 1
ATOM 5379 O O . GLN A 1 652 ? -16.984 83.062 4.648 1 77.75 652 GLN A O 1
ATOM 5384 N N . ILE A 1 653 ? -18.281 83.812 2.994 1 82.31 653 ILE A N 1
ATOM 5385 C CA . ILE A 1 653 ? -17.188 83.625 2.045 1 82.31 653 ILE A CA 1
ATOM 5386 C C . ILE A 1 653 ? -15.992 84.438 2.459 1 82.31 653 ILE A C 1
ATOM 5388 O O . ILE A 1 653 ? -14.836 84.062 2.334 1 82.31 653 ILE A O 1
ATOM 5392 N N . PHE A 1 654 ? -16.312 85.562 2.99 1 82 654 PHE A N 1
ATOM 5393 C CA . PHE A 1 654 ? -15.25 86.5 3.395 1 82 654 PHE A CA 1
ATOM 5394 C C . PHE A 1 654 ? -14.617 86.062 4.703 1 82 654 PHE A C 1
ATOM 5396 O O . PHE A 1 654 ? -13.445 86.375 4.961 1 82 654 PHE A O 1
ATOM 5403 N N . LEU A 1 655 ? -15.367 85.438 5.438 1 76.81 655 LEU A N 1
ATOM 5404 C CA . LEU A 1 655 ? -14.883 85 6.738 1 76.81 655 LEU A CA 1
ATOM 5405 C C . LEU A 1 655 ? -14.07 83.688 6.602 1 76.81 655 LEU A C 1
ATOM 5407 O O . LEU A 1 655 ? -13.094 83.5 7.332 1 76.81 655 LEU A O 1
ATOM 5411 N N . ARG A 1 656 ? -14.344 82.875 5.625 1 77.31 656 ARG A N 1
ATOM 5412 C CA . ARG A 1 656 ? -13.844 81.5 5.621 1 77.31 656 ARG A CA 1
ATOM 5413 C C . ARG A 1 656 ? -12.75 81.312 4.574 1 77.31 656 ARG A C 1
ATOM 5415 O O . ARG A 1 656 ? -11.852 80.5 4.742 1 77.31 656 ARG A O 1
ATOM 5422 N N . MET A 1 657 ? -12.766 82.125 3.596 1 79.06 657 MET A N 1
ATOM 5423 C CA . MET A 1 657 ? -11.859 81.875 2.477 1 79.06 657 MET A CA 1
ATOM 5424 C C . MET A 1 657 ? -10.758 82.938 2.438 1 79.06 657 MET A C 1
ATOM 5426 O O . MET A 1 657 ? -10.898 84 3.029 1 79.06 657 MET A O 1
ATOM 5430 N N . LYS A 1 658 ? -9.695 82.562 1.781 1 83.75 658 LYS A N 1
ATOM 5431 C CA . LYS A 1 658 ? -8.617 83.5 1.541 1 83.75 658 LYS A CA 1
ATOM 5432 C C . LYS A 1 658 ? -8.992 84.5 0.442 1 83.75 658 LYS A C 1
ATOM 5434 O O . LYS A 1 658 ? -9.773 84.188 -0.45 1 83.75 658 LYS A O 1
ATOM 5439 N N . ALA A 1 659 ? -8.422 85.562 0.645 1 86.25 659 ALA A N 1
ATOM 5440 C CA . ALA A 1 659 ? -8.711 86.625 -0.306 1 86.25 659 ALA A CA 1
ATOM 5441 C C . ALA A 1 659 ? -8.469 86.188 -1.74 1 86.25 659 ALA A C 1
ATOM 5443 O O . ALA A 1 659 ? -9.281 86.438 -2.629 1 86.25 659 ALA A O 1
ATOM 5444 N N . GLU A 1 660 ? -7.434 85.5 -1.968 1 86.06 660 GLU A N 1
ATOM 5445 C CA . GLU A 1 660 ? -7.086 85.062 -3.311 1 86.06 660 GLU A CA 1
ATOM 5446 C C . GLU A 1 660 ? -8.133 84.062 -3.85 1 86.06 660 GLU A C 1
ATOM 5448 O O . GLU A 1 660 ? -8.445 84.062 -5.039 1 86.06 660 GLU A O 1
ATOM 5453 N N . ASP A 1 661 ? -8.617 83.312 -3.023 1 85.62 661 ASP A N 1
ATOM 5454 C CA . ASP A 1 661 ? -9.602 82.312 -3.422 1 85.62 661 ASP A CA 1
ATOM 5455 C C . ASP A 1 661 ? -10.945 83 -3.738 1 85.62 661 ASP A C 1
ATOM 5457 O O . ASP A 1 661 ? -11.648 82.562 -4.66 1 85.62 661 ASP A O 1
ATOM 5461 N N . ILE A 1 662 ? -11.281 83.812 -2.922 1 86.56 662 ILE A N 1
ATOM 5462 C CA . ILE A 1 662 ? -12.523 84.5 -3.152 1 86.56 662 ILE A CA 1
ATOM 5463 C C . ILE A 1 662 ? -12.492 85.188 -4.523 1 86.56 662 ILE A C 1
ATOM 5465 O O . ILE A 1 662 ? -13.445 85.062 -5.293 1 86.56 662 ILE A O 1
ATOM 5469 N N . LEU A 1 663 ? -11.391 85.875 -4.703 1 86.81 663 LEU A N 1
ATOM 5470 C CA . LEU A 1 663 ? -11.227 86.562 -5.973 1 86.81 663 LEU A CA 1
ATOM 5471 C C . LEU A 1 663 ? -11.305 85.562 -7.141 1 86.81 663 LEU A C 1
ATOM 5473 O O . LEU A 1 663 ? -11.945 85.875 -8.156 1 86.81 663 LEU A O 1
ATOM 5477 N N . ASP A 1 664 ? -10.656 84.562 -7.035 1 87.5 664 ASP A N 1
ATOM 5478 C CA . ASP A 1 664 ? -10.664 83.562 -8.078 1 87.5 664 ASP A CA 1
ATOM 5479 C C . ASP A 1 664 ? -12.086 83.062 -8.352 1 87.5 664 ASP A C 1
ATOM 5481 O O . ASP A 1 664 ? -12.484 82.938 -9.508 1 87.5 664 ASP A O 1
ATOM 5485 N N . ILE A 1 665 ? -12.789 82.688 -7.316 1 87.5 665 ILE A N 1
ATOM 5486 C CA . ILE A 1 665 ? -14.156 82.188 -7.434 1 87.5 665 ILE A CA 1
ATOM 5487 C C . ILE A 1 665 ? -15.023 83.312 -8.094 1 87.5 665 ILE A C 1
ATOM 5489 O O . ILE A 1 665 ? -15.844 83 -8.961 1 87.5 665 ILE A O 1
ATOM 5493 N N . ALA A 1 666 ? -14.867 84.375 -7.652 1 87.19 666 ALA A N 1
ATOM 5494 C CA . ALA A 1 666 ? -15.672 85.5 -8.156 1 87.19 666 ALA A CA 1
ATOM 5495 C C . ALA A 1 666 ? -15.398 85.75 -9.641 1 87.19 666 ALA A C 1
ATOM 5497 O O . ALA A 1 666 ? -16.328 86 -10.406 1 87.19 666 ALA A O 1
ATOM 5498 N N . ILE A 1 667 ? -14.203 85.75 -9.969 1 86.25 667 ILE A N 1
ATOM 5499 C CA . ILE A 1 667 ? -13.836 85.938 -11.359 1 86.25 667 ILE A CA 1
ATOM 5500 C C . ILE A 1 667 ? -14.398 84.812 -12.227 1 86.25 667 ILE A C 1
ATOM 5502 O O . ILE A 1 667 ? -14.945 85.062 -13.305 1 86.25 667 ILE A O 1
ATOM 5506 N N . LYS A 1 668 ? -14.281 83.688 -11.82 1 88 668 LYS A N 1
ATOM 5507 C CA . LYS A 1 668 ? -14.773 82.562 -12.578 1 88 668 LYS A CA 1
ATOM 5508 C C . LYS A 1 668 ? -16.297 82.562 -12.688 1 88 668 LYS A C 1
ATOM 5510 O O . LYS A 1 668 ? -16.859 82.125 -13.672 1 88 668 LYS A O 1
ATOM 5515 N N . ALA A 1 669 ? -16.891 82.938 -11.742 1 88.19 669 ALA A N 1
ATOM 5516 C CA . ALA A 1 669 ? -18.359 83 -11.703 1 88.19 669 ALA A CA 1
ATOM 5517 C C . ALA A 1 669 ? -18.891 83.938 -12.812 1 88.19 669 ALA A C 1
ATOM 5519 O O . ALA A 1 669 ? -20.031 83.75 -13.266 1 88.19 669 ALA A O 1
ATOM 5520 N N . LYS A 1 670 ? -18.094 84.875 -13.203 1 83.44 670 LYS A N 1
ATOM 5521 C CA . LYS A 1 670 ? -18.531 85.812 -14.211 1 83.44 670 LYS A CA 1
ATOM 5522 C C . LYS A 1 670 ? -18.984 85.125 -15.492 1 83.44 670 LYS A C 1
ATOM 5524 O O . LYS A 1 670 ? -19.984 85.5 -16.094 1 83.44 670 LYS A O 1
ATOM 5529 N N . ASP A 1 671 ? -18.297 84.188 -15.875 1 79.75 671 ASP A N 1
ATOM 5530 C CA . ASP A 1 671 ? -18.5 83.562 -17.172 1 79.75 671 ASP A CA 1
ATOM 5531 C C . ASP A 1 671 ? -19.391 82.312 -17.047 1 79.75 671 ASP A C 1
ATOM 5533 O O . ASP A 1 671 ? -19.531 81.5 -18 1 79.75 671 ASP A O 1
ATOM 5537 N N . VAL A 1 672 ? -20 82.188 -16 1 82.75 672 VAL A N 1
ATOM 5538 C CA . VAL A 1 672 ? -20.781 80.938 -15.797 1 82.75 672 VAL A CA 1
ATOM 5539 C C . VAL A 1 672 ? -22.234 81.188 -16.203 1 82.75 672 VAL A C 1
ATOM 5541 O O . VAL A 1 672 ? -22.906 82.062 -15.625 1 82.75 672 VAL A O 1
ATOM 5544 N N . ASP A 1 673 ? -22.625 80.438 -17.234 1 80.25 673 ASP A N 1
ATOM 5545 C CA . ASP A 1 673 ? -24.016 80.562 -17.656 1 80.25 673 ASP A CA 1
ATOM 5546 C C . ASP A 1 673 ? -24.859 79.438 -17.062 1 80.25 673 ASP A C 1
ATOM 5548 O O . ASP A 1 673 ? -26.047 79.625 -16.781 1 80.25 673 ASP A O 1
ATOM 5552 N N . SER A 1 674 ? -24.328 78.312 -16.906 1 84.12 674 SER A N 1
ATOM 5553 C CA . SER A 1 674 ? -25.016 77.188 -16.266 1 84.12 674 SER A CA 1
ATOM 5554 C C . SER A 1 674 ? -24.266 76.75 -15.023 1 84.12 674 SER A C 1
ATOM 5556 O O . SER A 1 674 ? -24.672 77 -13.898 1 84.12 674 SER A O 1
ATOM 5558 N N . TYR A 1 675 ? -23.172 75.938 -15.172 1 88.69 675 TYR A N 1
ATOM 5559 C CA . TYR A 1 675 ? -22.359 75.562 -14.031 1 88.69 675 TYR A CA 1
ATOM 5560 C C . TYR A 1 675 ? -20.922 75.25 -14.453 1 88.69 675 TYR A C 1
ATOM 5562 O O . TYR A 1 675 ? -20.656 75 -15.633 1 88.69 675 TYR A O 1
ATOM 5570 N N . ILE A 1 676 ? -20 75.438 -13.562 1 88.44 676 ILE A N 1
ATOM 5571 C CA . ILE A 1 676 ? -18.609 75 -13.703 1 88.44 676 ILE A CA 1
ATOM 5572 C C . ILE A 1 676 ? -18.188 74.25 -12.438 1 88.44 676 ILE A C 1
ATOM 5574 O O . ILE A 1 676 ? -18.781 74.438 -11.375 1 88.44 676 ILE A O 1
ATOM 5578 N N . TYR A 1 677 ? -17.281 73.312 -12.57 1 91.12 677 TYR A N 1
ATOM 5579 C CA . TYR A 1 677 ? -16.797 72.625 -11.391 1 91.12 677 TYR A CA 1
ATOM 5580 C C . TYR A 1 677 ? -15.297 72.438 -11.445 1 91.12 677 TYR A C 1
ATOM 5582 O O . TYR A 1 677 ? -14.695 72.5 -12.523 1 91.12 677 TYR A O 1
ATOM 5590 N N . LYS A 1 678 ? -14.68 72.375 -10.344 1 88.19 678 LYS A N 1
ATOM 5591 C CA . LYS A 1 678 ? -13.266 72.062 -10.156 1 88.19 678 LYS A CA 1
ATOM 5592 C C . LYS A 1 678 ? -13.078 71 -9.062 1 88.19 678 LYS A C 1
ATOM 5594 O O . LYS A 1 678 ? -13.672 71.062 -7.988 1 88.19 678 LYS A O 1
ATOM 5599 N N . ILE A 1 679 ? -12.391 70 -9.375 1 88.56 679 ILE A N 1
ATOM 5600 C CA . ILE A 1 679 ? -12.094 68.938 -8.406 1 88.56 679 ILE A CA 1
ATOM 5601 C C . ILE A 1 679 ? -10.633 69 -7.961 1 88.56 679 ILE A C 1
ATOM 5603 O O . ILE A 1 679 ? -9.727 69 -8.789 1 88.56 679 ILE A O 1
ATOM 5607 N N . ILE A 1 680 ? -10.43 69.25 -6.734 1 83.19 680 ILE A N 1
ATOM 5608 C CA . ILE A 1 680 ? -9.109 69.375 -6.133 1 83.19 680 ILE A CA 1
ATOM 5609 C C . ILE A 1 680 ? -8.828 68.125 -5.297 1 83.19 680 ILE A C 1
ATOM 5611 O O . ILE A 1 680 ? -9.531 67.875 -4.316 1 83.19 680 ILE A O 1
ATOM 5615 N N . ASN A 1 681 ? -7.898 67.312 -5.727 1 84.06 681 ASN A N 1
ATOM 5616 C CA . ASN A 1 681 ? -7.59 66.062 -5.062 1 84.06 681 ASN A CA 1
ATOM 5617 C C . ASN A 1 681 ? -6.148 66 -4.562 1 84.06 681 ASN A C 1
ATOM 5619 O O . ASN A 1 681 ? -5.348 65.188 -5.02 1 84.06 681 ASN A O 1
ATOM 5623 N N . GLU A 1 682 ? -5.746 66.75 -3.594 1 78 682 GLU A N 1
ATOM 5624 C CA . GLU A 1 682 ? -4.398 66.812 -3.043 1 78 682 GLU A CA 1
ATOM 5625 C C . GLU A 1 682 ? -4.312 66.125 -1.687 1 78 682 GLU A C 1
ATOM 5627 O O . GLU A 1 682 ? -4.398 64.938 -1.606 1 78 682 GLU A O 1
ATOM 5632 N N . ALA A 1 683 ? -4.402 66.938 -0.615 1 71.44 683 ALA A N 1
ATOM 5633 C CA . ALA A 1 683 ? -4.398 66.375 0.713 1 71.44 683 ALA A CA 1
ATOM 5634 C C . ALA A 1 683 ? -5.75 65.75 1.026 1 71.44 683 ALA A C 1
ATOM 5636 O O . ALA A 1 683 ? -5.816 64.688 1.716 1 71.44 683 ALA A O 1
ATOM 5637 N N . GLN A 1 684 ? -6.707 66.375 0.514 1 78.5 684 GLN A N 1
ATOM 5638 C CA . GLN A 1 684 ? -8.086 65.875 0.591 1 78.5 684 GLN A CA 1
ATOM 5639 C C . GLN A 1 684 ? -8.867 66.25 -0.669 1 78.5 684 GLN A C 1
ATOM 5641 O O . GLN A 1 684 ? -8.453 67.125 -1.43 1 78.5 684 GLN A O 1
ATOM 5646 N N . LEU A 1 685 ? -9.859 65.5 -0.909 1 85.12 685 LEU A N 1
ATOM 5647 C CA . LEU A 1 685 ? -10.727 65.75 -2.047 1 85.12 685 LEU A CA 1
ATOM 5648 C C . LEU A 1 685 ? -11.617 67 -1.757 1 85.12 685 LEU A C 1
ATOM 5650 O O . LEU A 1 685 ? -12.258 67.062 -0.706 1 85.12 685 LEU A O 1
ATOM 5654 N N . THR A 1 686 ? -11.531 67.875 -2.512 1 86.44 686 THR A N 1
ATOM 5655 C CA . THR A 1 686 ? -12.422 69.062 -2.453 1 86.44 686 THR A CA 1
ATOM 5656 C C . THR A 1 686 ? -13.086 69.25 -3.805 1 86.44 686 THR A C 1
ATOM 5658 O O . THR A 1 686 ? -12.422 69.25 -4.84 1 86.44 686 THR A O 1
ATOM 5661 N N . ILE A 1 687 ? -14.391 69.438 -3.795 1 89.75 687 ILE A N 1
ATOM 5662 C CA . ILE A 1 687 ? -15.172 69.688 -4.996 1 89.75 687 ILE A CA 1
ATOM 5663 C C . ILE A 1 687 ? -15.719 71.125 -4.934 1 89.75 687 ILE A C 1
ATOM 5665 O O . ILE A 1 687 ? -16.422 71.5 -3.99 1 89.75 687 ILE A O 1
ATOM 5669 N N . ARG A 1 688 ? -15.414 71.875 -5.91 1 92.25 688 ARG A N 1
ATOM 5670 C CA . ARG A 1 688 ? -15.953 73.25 -6.027 1 92.25 688 ARG A CA 1
ATOM 5671 C C . ARG A 1 688 ? -16.891 73.375 -7.23 1 92.25 688 ARG A C 1
ATOM 5673 O O . ARG A 1 688 ? -16.5 73 -8.352 1 92.25 688 ARG A O 1
ATOM 5680 N N . ILE A 1 689 ? -18.062 73.812 -6.949 1 91.31 689 ILE A N 1
ATOM 5681 C CA . ILE A 1 689 ? -19.047 73.938 -8.008 1 91.31 689 ILE A CA 1
ATOM 5682 C C . ILE A 1 689 ? -19.562 75.375 -7.996 1 91.31 689 ILE A C 1
ATOM 5684 O O . ILE A 1 689 ? -19.953 75.938 -6.941 1 91.31 689 ILE A O 1
ATOM 5688 N N . ILE A 1 690 ? -19.516 76 -9.109 1 91.31 690 ILE A N 1
ATOM 5689 C CA . ILE A 1 690 ? -20.156 77.312 -9.281 1 91.31 690 ILE A CA 1
ATOM 5690 C C . ILE A 1 690 ? -21.312 77.188 -10.273 1 91.31 690 ILE A C 1
ATOM 5692 O O . ILE A 1 690 ? -21.125 76.75 -11.398 1 91.31 690 ILE A O 1
ATOM 5696 N N . ARG A 1 691 ? -22.453 77.688 -9.836 1 87.44 691 ARG A N 1
ATOM 5697 C CA . ARG A 1 691 ? -23.625 77.438 -10.68 1 87.44 691 ARG A CA 1
ATOM 5698 C C . ARG A 1 691 ? -24.594 78.625 -10.664 1 87.44 691 ARG A C 1
ATOM 5700 O O . ARG A 1 691 ? -24.672 79.312 -9.672 1 87.44 691 ARG A O 1
ATOM 5707 N N . LYS A 1 692 ? -25.297 78.688 -11.734 1 86.75 692 LYS A N 1
ATOM 5708 C CA . LYS A 1 692 ? -26.469 79.562 -11.82 1 86.75 692 LYS A CA 1
ATOM 5709 C C . LYS A 1 692 ? -27.766 78.75 -11.812 1 86.75 692 LYS A C 1
ATOM 5711 O O . LYS A 1 692 ? -28.75 79.188 -11.219 1 86.75 692 LYS A O 1
ATOM 5716 N N . GLN A 1 693 ? -27.672 77.562 -12.359 1 82 693 GLN A N 1
ATOM 5717 C CA . GLN A 1 693 ? -28.828 76.688 -12.375 1 82 693 GLN A CA 1
ATOM 5718 C C . GLN A 1 693 ? -28.922 75.875 -11.062 1 82 693 GLN A C 1
ATOM 5720 O O . GLN A 1 693 ? -27.922 75.688 -10.375 1 82 693 GLN A O 1
ATOM 5725 N N . PRO A 1 694 ? -30.141 75.438 -10.75 1 82.56 694 PRO A N 1
ATOM 5726 C CA . PRO A 1 694 ? -30.328 74.688 -9.508 1 82.56 694 PRO A CA 1
ATOM 5727 C C . PRO A 1 694 ? -29.562 73.375 -9.508 1 82.56 694 PRO A C 1
ATOM 5729 O O . PRO A 1 694 ? -29.469 72.688 -10.539 1 82.56 694 PRO A O 1
ATOM 5732 N N . LEU A 1 695 ? -28.922 73.125 -8.383 1 85.38 695 LEU A N 1
ATOM 5733 C CA . LEU A 1 695 ? -28.172 71.875 -8.156 1 85.38 695 LEU A CA 1
ATOM 5734 C C . LEU A 1 695 ? -28.938 70.938 -7.262 1 85.38 695 LEU A C 1
ATOM 5736 O O . LEU A 1 695 ? -29.453 71.312 -6.211 1 85.38 695 LEU A O 1
ATOM 5740 N N . ASN A 1 696 ? -29.109 69.625 -7.715 1 82.75 696 ASN A N 1
ATOM 5741 C CA . ASN A 1 696 ? -29.703 68.625 -6.902 1 82.75 696 ASN A CA 1
ATOM 5742 C C . ASN A 1 696 ? -28.719 68.062 -5.852 1 82.75 696 ASN A C 1
ATOM 5744 O O . ASN A 1 696 ? -28.078 67.062 -6.039 1 82.75 696 ASN A O 1
ATOM 5748 N N . LEU A 1 697 ? -28.734 68.812 -4.723 1 81.75 697 LEU A N 1
ATOM 5749 C CA . LEU A 1 697 ? -27.75 68.562 -3.688 1 81.75 697 LEU A CA 1
ATOM 5750 C C . LEU A 1 697 ? -27.984 67.188 -3.055 1 81.75 697 LEU A C 1
ATOM 5752 O O . LEU A 1 697 ? -27.031 66.5 -2.721 1 81.75 697 LEU A O 1
ATOM 5756 N N . GLY A 1 698 ? -29.188 66.875 -2.848 1 80.75 698 GLY A N 1
ATOM 5757 C CA . GLY A 1 698 ? -29.5 65.562 -2.307 1 80.75 698 GLY A CA 1
ATOM 5758 C C . GLY A 1 698 ? -28.969 64.375 -3.162 1 80.75 698 GLY A C 1
ATOM 5759 O O . GLY A 1 698 ? -28.438 63.406 -2.643 1 80.75 698 GLY A O 1
ATOM 5760 N N . TYR A 1 699 ? -29.141 64.625 -4.383 1 81.81 699 TYR A N 1
ATOM 5761 C CA . TYR A 1 699 ? -28.656 63.594 -5.32 1 81.81 699 TYR A CA 1
ATOM 5762 C C . TYR A 1 699 ? -27.125 63.531 -5.305 1 81.81 699 TYR A C 1
ATOM 5764 O O . TYR A 1 699 ? -26.547 62.438 -5.27 1 81.81 699 TYR A O 1
ATOM 5772 N N . LEU A 1 700 ? -26.547 64.625 -5.332 1 86.19 700 LEU A N 1
ATOM 5773 C CA . LEU A 1 700 ? -25.094 64.688 -5.352 1 86.19 700 LEU A CA 1
ATOM 5774 C C . LEU A 1 700 ? -24.484 64 -4.129 1 86.19 700 LEU A C 1
ATOM 5776 O O . LEU A 1 700 ? -23.625 63.125 -4.258 1 86.19 700 LEU A O 1
ATOM 5780 N N . LEU A 1 701 ? -24.938 64.375 -3.016 1 85.44 701 LEU A N 1
ATOM 5781 C CA . LEU A 1 701 ? -24.406 63.844 -1.769 1 85.44 701 LEU A CA 1
ATOM 5782 C C . LEU A 1 701 ? -24.766 62.375 -1.61 1 85.44 701 LEU A C 1
ATOM 5784 O O . LEU A 1 701 ? -23.984 61.594 -1.044 1 85.44 701 LEU A O 1
ATOM 5788 N N . GLY A 1 702 ? -25.875 62 -2.1 1 81.94 702 GLY A N 1
ATOM 5789 C CA . GLY A 1 702 ? -26.266 60.594 -2.057 1 81.94 702 GLY A CA 1
ATOM 5790 C C . GLY A 1 702 ? -25.375 59.688 -2.883 1 81.94 702 GLY A C 1
ATOM 5791 O O . GLY A 1 702 ? -25.031 58.594 -2.459 1 81.94 702 GLY A O 1
ATOM 5792 N N . LYS A 1 703 ? -25.062 60.219 -3.953 1 84.56 703 LYS A N 1
ATOM 5793 C CA . LYS A 1 703 ? -24.203 59.438 -4.836 1 84.56 703 LYS A CA 1
ATOM 5794 C C . LYS A 1 703 ? -22.766 59.406 -4.328 1 84.56 703 LYS A C 1
ATOM 5796 O O . LYS A 1 703 ? -22.016 58.469 -4.617 1 84.56 703 LYS A O 1
ATOM 5801 N N . LEU A 1 704 ? -22.438 60.375 -3.562 1 83.88 704 LEU A N 1
ATOM 5802 C CA . LEU A 1 704 ? -21.078 60.469 -3.029 1 83.88 704 LEU A CA 1
ATOM 5803 C C . LEU A 1 704 ? -21.016 59.906 -1.616 1 83.88 704 LEU A C 1
ATOM 5805 O O . LEU A 1 704 ? -20.078 60.188 -0.872 1 83.88 704 LEU A O 1
ATOM 5809 N N . GLU A 1 705 ? -21.938 59.156 -1.287 1 78.62 705 GLU A N 1
ATOM 5810 C CA . GLU A 1 705 ? -22.062 58.656 0.082 1 78.62 705 GLU A CA 1
ATOM 5811 C C . GLU A 1 705 ? -20.906 57.719 0.441 1 78.62 705 GLU A C 1
ATOM 5813 O O . GLU A 1 705 ? -20.594 57.562 1.619 1 78.62 705 GLU A O 1
ATOM 5818 N N . PHE A 1 706 ? -20.297 57.281 -0.615 1 74.38 706 PHE A N 1
ATOM 5819 C CA . PHE A 1 706 ? -19.203 56.375 -0.362 1 74.38 706 PHE A CA 1
ATOM 5820 C C . PHE A 1 706 ? -17.969 57.094 0.17 1 74.38 706 PHE A C 1
ATOM 5822 O O . PHE A 1 706 ? -17.031 56.469 0.673 1 74.38 706 PHE A O 1
ATOM 5829 N N . LEU A 1 707 ? -17.938 58.406 0.175 1 79.88 707 LEU A N 1
ATOM 5830 C CA . LEU A 1 707 ? -16.875 59.219 0.713 1 79.88 707 LEU A CA 1
ATOM 5831 C C . LEU A 1 707 ? -17.312 59.938 1.991 1 79.88 707 LEU A C 1
ATOM 5833 O O . LEU A 1 707 ? -18.5 60.25 2.15 1 79.88 707 LEU A O 1
ATOM 5837 N N . ASN A 1 708 ? -16.391 60.188 2.947 1 78 708 ASN A N 1
ATOM 5838 C CA . ASN A 1 708 ? -16.703 60.906 4.176 1 78 708 ASN A CA 1
ATOM 5839 C C . ASN A 1 708 ? -16.531 62.406 3.996 1 78 708 ASN A C 1
ATOM 5841 O O . ASN A 1 708 ? -15.422 62.875 3.775 1 78 708 ASN A O 1
ATOM 5845 N N . ILE A 1 709 ? -17.609 63.062 4.133 1 79.69 709 ILE A N 1
ATOM 5846 C CA . ILE A 1 709 ? -17.594 64.5 3.973 1 79.69 709 ILE A CA 1
ATOM 5847 C C . ILE A 1 709 ? -17.078 65.188 5.258 1 79.69 709 ILE A C 1
ATOM 5849 O O . ILE A 1 709 ? -17.484 64.812 6.359 1 79.69 709 ILE A O 1
ATOM 5853 N N . ASP A 1 710 ? -16.188 66.062 5.164 1 78.12 710 ASP A N 1
ATOM 5854 C CA . ASP A 1 710 ? -15.672 66.875 6.297 1 78.12 710 ASP A CA 1
ATOM 5855 C C . ASP A 1 710 ? -16.438 68.188 6.453 1 78.12 710 ASP A C 1
ATOM 5857 O O . ASP A 1 710 ? -16.797 68.562 7.566 1 78.12 710 ASP A O 1
ATOM 5861 N N . SER A 1 711 ? -16.578 68.812 5.375 1 81.31 711 SER A N 1
ATOM 5862 C CA . SER A 1 711 ? -17.25 70.062 5.43 1 81.31 711 SER A CA 1
ATOM 5863 C C . SER A 1 711 ? -17.891 70.438 4.086 1 81.31 711 SER A C 1
ATOM 5865 O O . SER A 1 711 ? -17.453 69.938 3.045 1 81.31 711 SER A O 1
ATOM 5867 N N . MET A 1 712 ? -18.969 71.312 4.176 1 83.94 712 MET A N 1
ATOM 5868 C CA . MET A 1 712 ? -19.641 71.812 2.996 1 83.94 712 MET A CA 1
ATOM 5869 C C . MET A 1 712 ? -19.984 73.312 3.184 1 83.94 712 MET A C 1
ATOM 5871 O O . MET A 1 712 ? -20.562 73.688 4.203 1 83.94 712 MET A O 1
ATOM 5875 N N . ASN A 1 713 ? -19.547 74 2.301 1 83.31 713 ASN A N 1
ATOM 5876 C CA . ASN A 1 713 ? -19.828 75.438 2.33 1 83.31 713 ASN A CA 1
ATOM 5877 C C . ASN A 1 713 ? -20.516 75.938 1.048 1 83.31 713 ASN A C 1
ATOM 5879 O O . ASN A 1 713 ? -20.172 75.5 -0.046 1 83.31 713 ASN A O 1
ATOM 5883 N N . ILE A 1 714 ? -21.562 76.688 1.255 1 83.62 714 ILE A N 1
ATOM 5884 C CA . ILE A 1 714 ? -22.297 77.25 0.137 1 83.62 714 ILE A CA 1
ATOM 5885 C C . ILE A 1 714 ? -22.25 78.812 0.215 1 83.62 714 ILE A C 1
ATOM 5887 O O . ILE A 1 714 ? -22.625 79.375 1.234 1 83.62 714 ILE A O 1
ATOM 5891 N N . TYR A 1 715 ? -21.797 79.375 -0.786 1 84.5 715 TYR A N 1
ATOM 5892 C CA . TYR A 1 715 ? -21.656 80.812 -0.804 1 84.5 715 TYR A CA 1
ATOM 5893 C C . TYR A 1 715 ? -22.531 81.438 -1.901 1 84.5 715 TYR A C 1
ATOM 5895 O O . TYR A 1 715 ? -22.422 81.062 -3.068 1 84.5 715 TYR A O 1
ATOM 5903 N N . LYS A 1 716 ? -23.359 82.312 -1.49 1 83.5 716 LYS A N 1
ATOM 5904 C CA . LYS A 1 716 ? -24.094 83.125 -2.477 1 83.5 716 LYS A CA 1
ATOM 5905 C C . LYS A 1 716 ? -23.203 84.188 -3.096 1 83.5 716 LYS A C 1
ATOM 5907 O O . LYS A 1 716 ? -22.578 85 -2.377 1 83.5 716 LYS A O 1
ATOM 5912 N N . LEU A 1 717 ? -23.109 84.188 -4.348 1 87.62 717 LEU A N 1
ATOM 5913 C CA . LEU A 1 717 ? -22.281 85.125 -5.051 1 87.62 717 LEU A CA 1
ATOM 5914 C C . LEU A 1 717 ? -23.125 86.25 -5.648 1 87.62 717 LEU A C 1
ATOM 5916 O O . LEU A 1 717 ? -24.188 86.562 -5.125 1 87.62 717 LEU A O 1
ATOM 5920 N N . TYR A 1 718 ? -22.656 86.938 -6.645 1 81.94 718 TYR A N 1
ATOM 5921 C CA . TYR A 1 718 ? -23.438 87.938 -7.332 1 81.94 718 TYR A CA 1
ATOM 5922 C C . TYR A 1 718 ? -24.188 87.375 -8.516 1 81.94 718 TYR A C 1
ATOM 5924 O O . TYR A 1 718 ? -23.844 86.25 -9 1 81.94 718 TYR A O 1
ATOM 5932 N N . ASP A 1 719 ? -25.328 88 -9.023 1 80.69 719 ASP A N 1
ATOM 5933 C CA . ASP A 1 719 ? -26.125 87.625 -10.188 1 80.69 719 ASP A CA 1
ATOM 5934 C C . ASP A 1 719 ? -26.812 86.312 -9.992 1 80.69 719 ASP A C 1
ATOM 5936 O O . ASP A 1 719 ? -26.859 85.438 -10.914 1 80.69 719 ASP A O 1
ATOM 5940 N N . ASN A 1 720 ? -27.234 85.938 -8.703 1 79.69 720 ASN A N 1
ATOM 5941 C CA . ASN A 1 720 ? -27.969 84.75 -8.32 1 79.69 720 ASN A CA 1
ATOM 5942 C C . ASN A 1 720 ? -27.125 83.5 -8.555 1 79.69 720 ASN A C 1
ATOM 5944 O O . ASN A 1 720 ? -27.672 82.438 -8.906 1 79.69 720 ASN A O 1
ATOM 5948 N N . LYS A 1 721 ? -25.906 83.688 -8.461 1 88 721 LYS A N 1
ATOM 5949 C CA . LYS A 1 721 ? -25.016 82.562 -8.57 1 88 721 LYS A CA 1
ATOM 5950 C C . LYS A 1 721 ? -24.578 82.062 -7.191 1 88 721 LYS A C 1
ATOM 5952 O O . LYS A 1 721 ? -24.562 82.812 -6.227 1 88 721 LYS A O 1
ATOM 5957 N N . LYS A 1 722 ? -24.297 80.688 -7.078 1 87.25 722 LYS A N 1
ATOM 5958 C CA . LYS A 1 722 ? -23.859 80.125 -5.824 1 87.25 722 LYS A CA 1
ATOM 5959 C C . LYS A 1 722 ? -22.609 79.25 -6.035 1 87.25 722 LYS A C 1
ATOM 5961 O O . LYS A 1 722 ? -22.422 78.688 -7.094 1 87.25 722 LYS A O 1
ATOM 5966 N N . ALA A 1 723 ? -21.734 79.375 -5.137 1 88.56 723 ALA A N 1
ATOM 5967 C CA . ALA A 1 723 ? -20.547 78.5 -5.129 1 88.56 723 ALA A CA 1
ATOM 5968 C C . ALA A 1 723 ? -20.625 77.438 -4.035 1 88.56 723 ALA A C 1
ATOM 5970 O O . ALA A 1 723 ? -20.922 77.75 -2.883 1 88.56 723 ALA A O 1
ATOM 5971 N N . PHE A 1 724 ? -20.453 76.188 -4.414 1 87.44 724 PHE A N 1
ATOM 5972 C CA . PHE A 1 724 ? -20.422 75.062 -3.484 1 87.44 724 PHE A CA 1
ATOM 5973 C C . PHE A 1 724 ? -19 74.562 -3.285 1 87.44 724 PHE A C 1
ATOM 5975 O O . PHE A 1 724 ? -18.266 74.375 -4.254 1 87.44 724 PHE A O 1
ATOM 5982 N N . GLU A 1 725 ? -18.656 74.5 -2.053 1 86.75 725 GLU A N 1
ATOM 5983 C CA . GLU A 1 725 ? -17.375 73.875 -1.707 1 86.75 725 GLU A CA 1
ATOM 5984 C C . GLU A 1 725 ? -17.594 72.688 -0.771 1 86.75 725 GLU A C 1
ATOM 5986 O O . GLU A 1 725 ? -17.984 72.875 0.383 1 86.75 725 GLU A O 1
ATOM 5991 N N . ILE A 1 726 ? -17.344 71.5 -1.261 1 87.12 726 ILE A N 1
ATOM 5992 C CA . ILE A 1 726 ? -17.5 70.25 -0.478 1 87.12 726 ILE A CA 1
ATOM 5993 C C . ILE A 1 726 ? -16.141 69.625 -0.26 1 87.12 726 ILE A C 1
ATOM 5995 O O . ILE A 1 726 ? -15.453 69.25 -1.222 1 87.12 726 ILE A O 1
ATOM 5999 N N . SER A 1 727 ? -15.773 69.5 0.991 1 84.94 727 SER A N 1
ATOM 6000 C CA . SER A 1 727 ? -14.492 68.938 1.351 1 84.94 727 SER A CA 1
ATOM 6001 C C . SER A 1 727 ? -14.68 67.562 2.002 1 84.94 727 SER A C 1
ATOM 6003 O O . SER A 1 727 ? -15.586 67.375 2.816 1 84.94 727 SER A O 1
ATOM 6005 N N . PHE A 1 728 ? -13.867 66.625 1.528 1 82.38 728 PHE A N 1
ATOM 6006 C CA . PHE A 1 728 ? -13.922 65.25 2.055 1 82.38 728 PHE A CA 1
ATOM 6007 C C . PHE A 1 728 ? -12.695 64.938 2.908 1 82.38 728 PHE A C 1
ATOM 6009 O O . PHE A 1 728 ? -11.703 65.688 2.863 1 82.38 728 PHE A O 1
ATOM 6016 N N . SER A 1 729 ? -12.773 63.906 3.785 1 75.31 729 SER A N 1
ATOM 6017 C CA . SER A 1 729 ? -11.727 63.594 4.754 1 75.31 729 SER A CA 1
ATOM 6018 C C . SER A 1 729 ? -10.508 62.969 4.074 1 75.31 729 SER A C 1
ATOM 6020 O O . SER A 1 729 ? -9.398 63.031 4.613 1 75.31 729 SER A O 1
ATOM 6022 N N . GLU A 1 730 ? -10.68 62.312 2.885 1 77.31 730 GLU A N 1
ATOM 6023 C CA . GLU A 1 730 ? -9.594 61.594 2.229 1 77.31 730 GLU A CA 1
ATOM 6024 C C . GLU A 1 730 ? -9.523 61.938 0.743 1 77.31 730 GLU A C 1
ATOM 6026 O O . GLU A 1 730 ? -10.461 62.5 0.186 1 77.31 730 GLU A O 1
ATOM 6031 N N . LYS A 1 731 ? -8.414 61.594 0.206 1 79.62 731 LYS A N 1
ATOM 6032 C CA . LYS A 1 731 ? -8.266 61.75 -1.238 1 79.62 731 LYS A CA 1
ATOM 6033 C C . LYS A 1 731 ? -8.773 60.5 -1.979 1 79.62 731 LYS A C 1
ATOM 6035 O O . LYS A 1 731 ? -8.984 59.469 -1.371 1 79.62 731 LYS A O 1
ATOM 6040 N N . ILE A 1 732 ? -9.156 60.656 -3.236 1 79 732 ILE A N 1
ATOM 6041 C CA . ILE A 1 732 ? -9.641 59.531 -4.047 1 79 732 ILE A CA 1
ATOM 6042 C C . ILE A 1 732 ? -8.586 59.156 -5.082 1 79 732 ILE A C 1
ATOM 6044 O O . ILE A 1 732 ? -7.656 59.938 -5.348 1 79 732 ILE A O 1
ATOM 6048 N N . ASP A 1 733 ? -8.586 57.938 -5.582 1 78.62 733 ASP A N 1
ATOM 6049 C CA . ASP A 1 733 ? -7.699 57.5 -6.66 1 78.62 733 ASP A CA 1
ATOM 6050 C C . ASP A 1 733 ? -7.945 58.312 -7.934 1 78.62 733 ASP A C 1
ATOM 6052 O O . ASP A 1 733 ? -9.094 58.5 -8.336 1 78.62 733 ASP A O 1
ATOM 6056 N N . PRO A 1 734 ? -6.945 58.75 -8.453 1 79.81 734 PRO A N 1
ATOM 6057 C CA . PRO A 1 734 ? -7.074 59.594 -9.648 1 79.81 734 PRO A CA 1
ATOM 6058 C C . PRO A 1 734 ? -7.918 58.938 -10.742 1 79.81 734 PRO A C 1
ATOM 6060 O O . PRO A 1 734 ? -8.594 59.625 -11.5 1 79.81 734 PRO A O 1
ATOM 6063 N N . GLU A 1 735 ? -7.996 57.625 -10.742 1 75.88 735 GLU A N 1
ATOM 6064 C CA . GLU A 1 735 ? -8.773 56.906 -11.75 1 75.88 735 GLU A CA 1
ATOM 6065 C C . GLU A 1 735 ? -10.266 57.062 -11.5 1 75.88 735 GLU A C 1
ATOM 6067 O O . GLU A 1 735 ? -11.078 56.906 -12.422 1 75.88 735 GLU A O 1
ATOM 6072 N N . ASP A 1 736 ? -10.578 57.406 -10.266 1 80.19 736 ASP A N 1
ATOM 6073 C CA . ASP A 1 736 ? -11.984 57.5 -9.906 1 80.19 736 ASP A CA 1
ATOM 6074 C C . ASP A 1 736 ? -12.523 58.906 -10.125 1 80.19 736 ASP A C 1
ATOM 6076 O O . ASP A 1 736 ? -13.711 59.156 -9.93 1 80.19 736 ASP A O 1
ATOM 6080 N N . ILE A 1 737 ? -11.789 59.75 -10.484 1 84.12 737 ILE A N 1
ATOM 6081 C CA . ILE A 1 737 ? -12.164 61.156 -10.633 1 84.12 737 ILE A CA 1
ATOM 6082 C C . ILE A 1 737 ? -13.219 61.281 -11.727 1 84.12 737 ILE A C 1
ATOM 6084 O O . ILE A 1 737 ? -14.133 62.125 -11.625 1 84.12 737 ILE A O 1
ATOM 6088 N N . TYR A 1 738 ? -13.117 60.438 -12.703 1 79 738 TYR A N 1
ATOM 6089 C CA . TYR A 1 738 ? -14.086 60.5 -13.797 1 79 738 TYR A CA 1
ATOM 6090 C C . TYR A 1 738 ? -15.492 60.188 -13.305 1 79 738 TYR A C 1
ATOM 6092 O O . TYR A 1 738 ? -16.469 60.781 -13.773 1 79 738 TYR A O 1
ATOM 6100 N N . LEU A 1 739 ? -15.523 59.312 -12.383 1 84.38 739 LEU A N 1
ATOM 6101 C CA . LEU A 1 739 ? -16.812 58.969 -11.812 1 84.38 739 LEU A CA 1
ATOM 6102 C C . LEU A 1 739 ? -17.422 60.156 -11.094 1 84.38 739 LEU A C 1
ATOM 6104 O O . LEU A 1 739 ? -18.641 60.406 -11.172 1 84.38 739 LEU A O 1
ATOM 6108 N N . ILE A 1 740 ? -16.656 60.844 -10.344 1 88.25 740 ILE A N 1
ATOM 6109 C CA . ILE A 1 740 ? -17.125 62.031 -9.617 1 88.25 740 ILE A CA 1
ATOM 6110 C C . ILE A 1 740 ? -17.625 63.062 -10.609 1 88.25 740 ILE A C 1
ATOM 6112 O O . ILE A 1 740 ? -18.641 63.719 -10.359 1 88.25 740 ILE A O 1
ATOM 6116 N N . GLU A 1 741 ? -16.969 63.188 -11.695 1 87.75 741 GLU A N 1
ATOM 6117 C CA . GLU A 1 741 ? -17.375 64.125 -12.719 1 87.75 741 GLU A CA 1
ATOM 6118 C C . GLU A 1 741 ? -18.766 63.812 -13.266 1 87.75 741 GLU A C 1
ATOM 6120 O O . GLU A 1 741 ? -19.578 64.688 -13.469 1 87.75 741 GLU A O 1
ATOM 6125 N N . GLU A 1 742 ? -18.922 62.562 -13.5 1 84.81 742 GLU A N 1
ATOM 6126 C CA . GLU A 1 742 ? -20.234 62.125 -14 1 84.81 742 GLU A CA 1
ATOM 6127 C C . GLU A 1 742 ? -21.328 62.406 -12.977 1 84.81 742 GLU A C 1
ATOM 6129 O O . GLU A 1 742 ? -22.438 62.781 -13.336 1 84.81 742 GLU A O 1
ATOM 6134 N N . ILE A 1 743 ? -21.016 62.125 -11.781 1 88.69 743 ILE A N 1
ATOM 6135 C CA . ILE A 1 743 ? -21.984 62.375 -10.719 1 88.69 743 ILE A CA 1
ATOM 6136 C C . ILE A 1 743 ? -22.344 63.844 -10.664 1 88.69 743 ILE A C 1
ATOM 6138 O O . ILE A 1 743 ? -23.516 64.188 -10.5 1 88.69 743 ILE A O 1
ATOM 6142 N N . ILE A 1 744 ? -21.406 64.688 -10.773 1 90.25 744 ILE A N 1
ATOM 6143 C CA . ILE A 1 744 ? -21.625 66.125 -10.75 1 90.25 744 ILE A CA 1
ATOM 6144 C C . ILE A 1 744 ? -22.547 66.5 -11.898 1 90.25 744 ILE A C 1
ATOM 6146 O O . ILE A 1 744 ? -23.5 67.25 -11.711 1 90.25 744 ILE A O 1
ATOM 6150 N N . LYS A 1 745 ? -22.234 66 -13.07 1 87.06 745 LYS A N 1
ATOM 6151 C CA . LYS A 1 745 ? -23.047 66.375 -14.242 1 87.06 745 LYS A CA 1
ATOM 6152 C C . LYS A 1 745 ? -24.5 65.938 -14.062 1 87.06 745 LYS A C 1
ATOM 6154 O O . LYS A 1 745 ? -25.422 66.625 -14.391 1 87.06 745 LYS A O 1
ATOM 6159 N N . ASP A 1 746 ? -24.594 64.812 -13.562 1 86 746 ASP A N 1
ATOM 6160 C CA . ASP A 1 746 ? -25.922 64.188 -13.352 1 86 746 ASP A CA 1
ATOM 6161 C C . ASP A 1 746 ? -26.688 65 -12.281 1 86 746 ASP A C 1
ATOM 6163 O O . ASP A 1 746 ? -27.922 64.938 -12.25 1 86 746 ASP A O 1
ATOM 6167 N N . SER A 1 747 ? -26.016 65.562 -11.492 1 88.38 747 SER A N 1
ATOM 6168 C CA . SER A 1 747 ? -26.641 66.25 -10.367 1 88.38 747 SER A CA 1
ATOM 6169 C C . SER A 1 747 ? -27.344 67.562 -10.812 1 88.38 747 SER A C 1
ATOM 6171 O O . SER A 1 747 ? -28.047 68.188 -10.031 1 88.38 747 SER A O 1
ATOM 6173 N N . PHE A 1 748 ? -27.188 67.875 -11.977 1 87.69 748 PHE A N 1
ATOM 6174 C CA . PHE A 1 748 ? -27.859 69.062 -12.469 1 87.69 748 PHE A CA 1
ATOM 6175 C C . PHE A 1 748 ? -29.141 68.688 -13.195 1 87.69 748 PHE A C 1
ATOM 6177 O O . PHE A 1 748 ? -29.875 69.625 -13.648 1 87.69 748 PHE A O 1
ATOM 6184 N N . ASP A 1 749 ? -29.438 67.5 -13.281 1 79.31 749 ASP A N 1
ATOM 6185 C CA . ASP A 1 749 ? -30.75 67 -13.672 1 79.31 749 ASP A CA 1
ATOM 6186 C C . ASP A 1 749 ? -31.656 66.812 -12.461 1 79.31 749 ASP A C 1
ATOM 6188 O O . ASP A 1 749 ? -31.5 65.875 -11.703 1 79.31 749 ASP A O 1
ATOM 6192 N N . MET A 1 750 ? -32.469 67.625 -12.297 1 78.19 750 MET A N 1
ATOM 6193 C CA . MET A 1 750 ? -33.312 67.688 -11.102 1 78.19 750 MET A CA 1
ATOM 6194 C C . MET A 1 750 ? -34.281 66.5 -11.039 1 78.19 750 MET A C 1
ATOM 6196 O O . MET A 1 750 ? -34.844 66.188 -9.984 1 78.19 750 MET A O 1
ATOM 6200 N N . THR A 1 751 ? -34.406 65.812 -12.172 1 77.62 751 THR A N 1
ATOM 6201 C CA . THR A 1 751 ? -35.375 64.688 -12.227 1 77.62 751 THR A CA 1
ATOM 6202 C C . THR A 1 751 ? -34.719 63.406 -11.68 1 77.62 751 THR A C 1
ATOM 6204 O O . THR A 1 751 ? -35.438 62.438 -11.328 1 77.62 751 THR A O 1
ATOM 6207 N N . LYS A 1 752 ? -33.469 63.406 -11.602 1 80.06 752 LYS A N 1
ATOM 6208 C CA . LYS A 1 752 ? -32.781 62.219 -11.125 1 80.06 752 LYS A CA 1
ATOM 6209 C C . LYS A 1 752 ? -32.969 62.031 -9.625 1 80.06 752 LYS A C 1
ATOM 6211 O O . LYS A 1 752 ? -32.969 63 -8.875 1 80.06 752 LYS A O 1
ATOM 6216 N N . ARG A 1 753 ? -33.219 60.719 -9.25 1 72.81 753 ARG A N 1
ATOM 6217 C CA . ARG A 1 753 ? -33.438 60.375 -7.848 1 72.81 753 ARG A CA 1
ATOM 6218 C C . ARG A 1 753 ? -32.531 59.25 -7.398 1 72.81 753 ARG A C 1
ATOM 6220 O O . ARG A 1 753 ? -32.125 58.406 -8.211 1 72.81 753 ARG A O 1
ATOM 6227 N N . THR A 1 754 ? -31.984 59.469 -6.168 1 75.31 754 THR A N 1
ATOM 6228 C CA . THR A 1 754 ? -31.203 58.406 -5.59 1 75.31 754 THR A CA 1
ATOM 6229 C C . THR A 1 754 ? -31.906 57.812 -4.359 1 75.31 754 THR A C 1
ATOM 6231 O O . THR A 1 754 ? -32.594 58.531 -3.631 1 75.31 754 THR A O 1
ATOM 6234 N N . ASN A 1 755 ? -32.031 56.5 -4.25 1 69.5 755 ASN A N 1
ATOM 6235 C CA . ASN A 1 755 ? -32.594 55.844 -3.094 1 69.5 755 ASN A CA 1
ATOM 6236 C C . ASN A 1 755 ? -31.766 56.062 -1.837 1 69.5 755 ASN A C 1
ATOM 6238 O O . ASN A 1 755 ? -30.609 55.625 -1.775 1 69.5 755 ASN A O 1
ATOM 6242 N N . LEU A 1 756 ? -32.219 56.969 -0.964 1 70.62 756 LEU A N 1
ATOM 6243 C CA . LEU A 1 756 ? -31.5 57.219 0.281 1 70.62 756 LEU A CA 1
ATOM 6244 C C . LEU A 1 756 ? -32.156 56.469 1.441 1 70.62 756 LEU A C 1
ATOM 6246 O O . LEU A 1 756 ? -33.375 56.344 1.501 1 70.62 756 LEU A O 1
ATOM 6250 N N . ILE A 1 757 ? -31.484 55.781 2.266 1 68.94 757 ILE A N 1
ATOM 6251 C CA . ILE A 1 757 ? -31.984 55.156 3.49 1 68.94 757 ILE A CA 1
ATOM 6252 C C . ILE A 1 757 ? -32.312 56.25 4.516 1 68.94 757 ILE A C 1
ATOM 6254 O O . ILE A 1 757 ? -31.516 57.156 4.746 1 68.94 757 ILE A O 1
ATOM 6258 N N . THR A 1 758 ? -33.469 56.25 5.023 1 76.06 758 THR A N 1
ATOM 6259 C CA . THR A 1 758 ? -33.844 57.188 6.078 1 76.06 758 THR A CA 1
ATOM 6260 C C . THR A 1 758 ? -33.031 56.906 7.352 1 76.06 758 THR A C 1
ATOM 6262 O O . THR A 1 758 ? -33.125 55.812 7.926 1 76.06 758 THR A O 1
ATOM 6265 N N . PRO A 1 759 ? -32.25 57.969 7.75 1 79.56 759 PRO A N 1
ATOM 6266 C CA . PRO A 1 759 ? -31.484 57.75 8.977 1 79.56 759 PRO A CA 1
ATOM 6267 C C . PRO A 1 759 ? -32.344 57.812 10.234 1 79.56 759 PRO A C 1
ATOM 6269 O O . PRO A 1 759 ? -33.469 58.344 10.195 1 79.56 759 PRO A O 1
ATOM 6272 N N . ILE A 1 760 ? -31.969 57.156 11.336 1 77.38 760 ILE A N 1
ATOM 6273 C CA . ILE A 1 760 ? -32.656 57.219 12.625 1 77.38 760 ILE A CA 1
ATOM 6274 C C . ILE A 1 760 ? -32.094 58.375 13.445 1 77.38 760 ILE A C 1
ATOM 6276 O O . ILE A 1 760 ? -30.969 58.344 13.93 1 77.38 760 ILE A O 1
ATOM 6280 N N . ILE A 1 761 ? -32.875 59.469 13.555 1 82.06 761 ILE A N 1
ATOM 6281 C CA . ILE A 1 761 ? -32.531 60.656 14.312 1 82.06 761 ILE A CA 1
ATOM 6282 C C . ILE A 1 761 ? -33.594 60.938 15.352 1 82.06 761 ILE A C 1
ATOM 6284 O O . ILE A 1 761 ? -34.781 61 15.023 1 82.06 761 ILE A O 1
ATOM 6288 N N . LYS A 1 762 ? -33.25 61.062 16.656 1 83.12 762 LYS A N 1
ATOM 6289 C CA . LYS A 1 762 ? -34.188 61.438 17.688 1 83.12 762 LYS A CA 1
ATOM 6290 C C . LYS A 1 762 ? -34.281 62.938 17.859 1 83.12 762 LYS A C 1
ATOM 6292 O O . LYS A 1 762 ? -33.312 63.656 17.516 1 83.12 762 LYS A O 1
ATOM 6297 N N . LYS A 1 763 ? -35.281 63.406 18.312 1 80.69 763 LYS A N 1
ATOM 6298 C CA . LYS A 1 763 ? -35.5 64.812 18.5 1 80.69 763 LYS A CA 1
ATOM 6299 C C . LYS A 1 763 ? -34.5 65.438 19.484 1 80.69 763 LYS A C 1
ATOM 6301 O O . LYS A 1 763 ? -34.062 66.562 19.344 1 80.69 763 LYS A O 1
ATOM 6306 N N . GLU A 1 764 ? -34.094 64.562 20.453 1 80.44 764 GLU A N 1
ATOM 6307 C CA . GLU A 1 764 ? -33.125 65.062 21.469 1 80.44 764 GLU A CA 1
ATOM 6308 C C . GLU A 1 764 ? -31.734 65.188 20.891 1 80.44 764 GLU A C 1
ATOM 6310 O O . GLU A 1 764 ? -30.906 65.938 21.453 1 80.44 764 GLU A O 1
ATOM 6315 N N . ASP A 1 765 ? -31.625 64.75 19.672 1 84.69 765 ASP A N 1
ATOM 6316 C CA . ASP A 1 765 ? -30.297 64.75 19.047 1 84.69 765 ASP A CA 1
ATOM 6317 C C . ASP A 1 765 ? -30.109 66.062 18.25 1 84.69 765 ASP A C 1
ATOM 6319 O O . ASP A 1 765 ? -29.016 66.312 17.719 1 84.69 765 ASP A O 1
ATOM 6323 N N . ILE A 1 766 ? -31.156 66.875 18.219 1 87.31 766 ILE A N 1
ATOM 6324 C CA . ILE A 1 766 ? -31.094 68.062 17.391 1 87.31 766 ILE A CA 1
ATOM 6325 C C . ILE A 1 766 ? -31.234 69.312 18.266 1 87.31 766 ILE A C 1
ATOM 6327 O O . ILE A 1 766 ? -32.125 69.375 19.094 1 87.31 766 ILE A O 1
ATOM 6331 N N . LYS A 1 767 ? -30.297 70.125 18.172 1 86.06 767 LYS A N 1
ATOM 6332 C CA . LYS A 1 767 ? -30.375 71.438 18.828 1 86.06 767 LYS A CA 1
ATOM 6333 C C . LYS A 1 767 ? -30.375 72.562 17.797 1 86.06 767 LYS A C 1
ATOM 6335 O O . LYS A 1 767 ? -29.484 72.625 16.953 1 86.06 767 LYS A O 1
ATOM 6340 N N . ILE A 1 768 ? -31.406 73.375 17.891 1 87.06 768 ILE A N 1
ATOM 6341 C CA . ILE A 1 768 ? -31.547 74.5 16.922 1 87.06 768 ILE A CA 1
ATOM 6342 C C . ILE A 1 768 ? -31.422 75.812 17.641 1 87.06 768 ILE A C 1
ATOM 6344 O O . ILE A 1 768 ? -31.953 76 18.75 1 87.06 768 ILE A O 1
ATOM 6348 N N . ASP A 1 769 ? -30.625 76.75 17.125 1 81.81 769 ASP A N 1
ATOM 6349 C CA . ASP A 1 769 ? -30.531 78.125 17.578 1 81.81 769 ASP A CA 1
ATOM 6350 C C . ASP A 1 769 ? -30.797 79.062 16.438 1 81.81 769 ASP A C 1
ATOM 6352 O O . ASP A 1 769 ? -29.938 79.312 15.594 1 81.81 769 ASP A O 1
ATOM 6356 N N . CYS A 1 770 ? -31.922 79.688 16.438 1 81.88 770 CYS A N 1
ATOM 6357 C CA . CYS A 1 770 ? -32.312 80.625 15.367 1 81.88 770 CYS A CA 1
ATOM 6358 C C . CYS A 1 770 ? -31.578 81.938 15.516 1 81.88 770 CYS A C 1
ATOM 6360 O O . CYS A 1 770 ? -31.562 82.75 14.586 1 81.88 770 CYS A O 1
ATOM 6362 N N . ASN A 1 771 ? -31.031 82.188 16.656 1 76.94 771 ASN A N 1
ATOM 6363 C CA . ASN A 1 771 ? -30.297 83.438 16.891 1 76.94 771 ASN A CA 1
ATOM 6364 C C . ASN A 1 771 ? -28.797 83.25 16.969 1 76.94 771 ASN A C 1
ATOM 6366 O O . ASN A 1 771 ? -28.125 83.812 17.828 1 76.94 771 ASN A O 1
ATOM 6370 N N . HIS A 1 772 ? -28.391 82.312 16.141 1 76.44 772 HIS A N 1
ATOM 6371 C CA . HIS A 1 772 ? -26.953 82.062 16.109 1 76.44 772 HIS A CA 1
ATOM 6372 C C . HIS A 1 772 ? -26.156 83.312 15.734 1 76.44 772 HIS A C 1
ATOM 6374 O O . HIS A 1 772 ? -25.172 83.625 16.406 1 76.44 772 HIS A O 1
ATOM 6380 N N . THR A 1 773 ? -26.422 83.812 14.711 1 73.38 773 THR A N 1
ATOM 6381 C CA . THR A 1 773 ? -25.984 85.188 14.328 1 73.38 773 THR A CA 1
ATOM 6382 C C . THR A 1 773 ? -27.172 86 13.875 1 73.38 773 THR A C 1
ATOM 6384 O O . THR A 1 773 ? -28.312 85.562 13.914 1 73.38 773 THR A O 1
ATOM 6387 N N . SER A 1 774 ? -26.891 87.188 13.609 1 69.56 774 SER A N 1
ATOM 6388 C CA . SER A 1 774 ? -27.969 88.062 13.156 1 69.56 774 SER A CA 1
ATOM 6389 C C . SER A 1 774 ? -28.594 87.562 11.867 1 69.56 774 SER A C 1
ATOM 6391 O O . SER A 1 774 ? -29.781 87.75 11.633 1 69.56 774 SER A O 1
ATOM 6393 N N . TYR A 1 775 ? -27.891 86.75 11.094 1 71.56 775 TYR A N 1
ATOM 6394 C CA . TYR A 1 775 ? -28.406 86.375 9.789 1 71.56 775 TYR A CA 1
ATOM 6395 C C . TYR A 1 775 ? -28.469 84.812 9.648 1 71.56 775 TYR A C 1
ATOM 6397 O O . TYR A 1 775 ? -29.109 84.312 8.734 1 71.56 775 TYR A O 1
ATOM 6405 N N . LEU A 1 776 ? -27.844 84.188 10.664 1 79.81 776 LEU A N 1
ATOM 6406 C CA . LEU A 1 776 ? -27.766 82.75 10.5 1 79.81 776 LEU A CA 1
ATOM 6407 C C . LEU A 1 776 ? -28.391 82 11.688 1 79.81 776 LEU A C 1
ATOM 6409 O O . LEU A 1 776 ? -28.281 82.438 12.828 1 79.81 776 LEU A O 1
ATOM 6413 N N . ALA A 1 777 ? -29.094 80.875 11.391 1 84.31 777 ALA A N 1
ATOM 6414 C CA . ALA A 1 777 ? -29.516 79.875 12.375 1 84.31 777 ALA A CA 1
ATOM 6415 C C . ALA A 1 777 ? -28.578 78.688 12.383 1 84.31 777 ALA A C 1
ATOM 6417 O O . ALA A 1 777 ? -27.859 78.438 11.414 1 84.31 777 ALA A O 1
ATOM 6418 N N . SER A 1 778 ? -28.5 78.125 13.508 1 86.75 778 SER A N 1
ATOM 6419 C CA . SER A 1 778 ? -27.656 76.938 13.594 1 86.75 778 SER A CA 1
ATOM 6420 C C . SER A 1 778 ? -28.469 75.688 14.008 1 86.75 778 SER A C 1
ATOM 6422 O O . SER A 1 778 ? -29.438 75.812 14.766 1 86.75 778 SER A O 1
ATOM 6424 N N . MET A 1 779 ? -28.156 74.5 13.43 1 86.5 779 MET A N 1
ATOM 6425 C CA . MET A 1 779 ? -28.719 73.188 13.781 1 86.5 779 MET A CA 1
ATOM 6426 C C . MET A 1 779 ? -27.625 72.188 14.094 1 86.5 779 MET A C 1
ATOM 6428 O O . MET A 1 779 ? -26.797 71.875 13.234 1 86.5 779 MET A O 1
ATOM 6432 N N . HIS A 1 780 ? -27.625 71.75 15.32 1 87.5 780 HIS A N 1
ATOM 6433 C CA . HIS A 1 780 ? -26.672 70.75 15.758 1 87.5 780 HIS A CA 1
ATOM 6434 C C . HIS A 1 780 ? -27.328 69.375 15.812 1 87.5 780 HIS A C 1
ATOM 6436 O O . HIS A 1 780 ? -28.422 69.25 16.375 1 87.5 780 HIS A O 1
ATOM 6442 N N . ILE A 1 781 ? -26.734 68.438 15.125 1 85.94 781 ILE A N 1
ATOM 6443 C CA . ILE A 1 781 ? -27.219 67.062 15.141 1 85.94 781 ILE A CA 1
ATOM 6444 C C . ILE A 1 781 ? -26.156 66.125 15.734 1 85.94 781 ILE A C 1
ATOM 6446 O O . ILE A 1 781 ? -25.031 66.062 15.242 1 85.94 781 ILE A O 1
ATOM 6450 N N . VAL A 1 782 ? -26.406 65.438 16.812 1 82.44 782 VAL A N 1
ATOM 6451 C CA . VAL A 1 782 ? -25.516 64.5 17.438 1 82.44 782 VAL A CA 1
ATOM 6452 C C . VAL A 1 782 ? -26.172 63.125 17.453 1 82.44 782 VAL A C 1
ATOM 6454 O O . VAL A 1 782 ? -27.094 62.875 18.219 1 82.44 782 VAL A O 1
ATOM 6457 N N . THR A 1 783 ? -25.828 62.219 16.406 1 81.19 783 THR A N 1
ATOM 6458 C CA . THR A 1 783 ? -26.422 60.906 16.297 1 81.19 783 THR A CA 1
ATOM 6459 C C . THR A 1 783 ? -25.391 59.875 15.828 1 81.19 783 THR A C 1
ATOM 6461 O O . THR A 1 783 ? -24.234 60.219 15.562 1 81.19 783 THR A O 1
ATOM 6464 N N . LYS A 1 784 ? -25.797 58.625 15.805 1 80.62 784 LYS A N 1
ATOM 6465 C CA . LYS A 1 784 ? -24.922 57.594 15.266 1 80.62 784 LYS A CA 1
ATOM 6466 C C . LYS A 1 784 ? -24.609 57.844 13.797 1 80.62 784 LYS A C 1
ATOM 6468 O O . LYS A 1 784 ? -25.469 58.281 13.031 1 80.62 784 LYS A O 1
ATOM 6473 N N . ASP A 1 785 ? -23.438 57.656 13.461 1 78.12 785 ASP A N 1
ATOM 6474 C CA . ASP A 1 785 ? -23.031 57.844 12.07 1 78.12 785 ASP A CA 1
ATOM 6475 C C . ASP A 1 785 ? -23.766 56.875 11.141 1 78.12 785 ASP A C 1
ATOM 6477 O O . ASP A 1 785 ? -23.781 55.688 11.383 1 78.12 785 ASP A O 1
ATOM 6481 N N . GLN A 1 786 ? -24.516 57.406 10.273 1 77.75 786 GLN A N 1
ATOM 6482 C CA . GLN A 1 786 ? -25.297 56.625 9.312 1 77.75 786 GLN A CA 1
ATOM 6483 C C . GLN A 1 786 ? -25 57.062 7.883 1 77.75 786 GLN A C 1
ATOM 6485 O O . GLN A 1 786 ? -24.812 58.25 7.621 1 77.75 786 GLN A O 1
ATOM 6490 N N . LYS A 1 787 ? -24.953 56.062 7.023 1 75.12 787 LYS A N 1
ATOM 6491 C CA . LYS A 1 787 ? -24.688 56.375 5.621 1 75.12 787 LYS A CA 1
ATOM 6492 C C . LYS A 1 787 ? -25.812 57.219 5.023 1 75.12 787 LYS A C 1
ATOM 6494 O O . LYS A 1 787 ? -27 56.906 5.191 1 75.12 787 LYS A O 1
ATOM 6499 N N . GLY A 1 788 ? -25.469 58.406 4.52 1 79.5 788 GLY A N 1
ATOM 6500 C CA . GLY A 1 788 ? -26.438 59.25 3.809 1 79.5 788 GLY A CA 1
ATOM 6501 C C . GLY A 1 788 ? -27.156 60.25 4.707 1 79.5 788 GLY A C 1
ATOM 6502 O O . GLY A 1 788 ? -28.141 60.844 4.297 1 79.5 788 GLY A O 1
ATOM 6503 N N . LEU A 1 789 ? -26.641 60.406 5.875 1 84.06 789 LEU A N 1
ATOM 6504 C CA . LEU A 1 789 ? -27.281 61.281 6.848 1 84.06 789 LEU A CA 1
ATOM 6505 C C . LEU A 1 789 ? -27.438 62.688 6.293 1 84.06 789 LEU A C 1
ATOM 6507 O O . LEU A 1 789 ? -28.547 63.219 6.258 1 84.06 789 LEU A O 1
ATOM 6511 N N . ILE A 1 790 ? -26.406 63.219 5.805 1 83.31 790 ILE A N 1
ATOM 6512 C CA . ILE A 1 790 ? -26.438 64.625 5.348 1 83.31 790 ILE A CA 1
ATOM 6513 C C . ILE A 1 790 ? -27.234 64.688 4.047 1 83.31 790 ILE A C 1
ATOM 6515 O O . ILE A 1 790 ? -27.922 65.688 3.803 1 83.31 790 ILE A O 1
ATOM 6519 N N . ALA A 1 791 ? -27.156 63.719 3.234 1 82.19 791 ALA A N 1
ATOM 6520 C CA . ALA A 1 791 ? -27.922 63.719 1.994 1 82.19 791 ALA A CA 1
ATOM 6521 C C . ALA A 1 791 ? -29.422 63.75 2.277 1 82.19 791 ALA A C 1
ATOM 6523 O O . ALA A 1 791 ? -30.172 64.438 1.585 1 82.19 791 ALA A O 1
ATOM 6524 N N . TYR A 1 792 ? -29.766 63.031 3.262 1 84.75 792 TYR A N 1
ATOM 6525 C CA . TYR A 1 792 ? -31.156 63 3.656 1 84.75 792 TYR A CA 1
ATOM 6526 C C . TYR A 1 792 ? -31.625 64.375 4.145 1 84.75 792 TYR A C 1
ATOM 6528 O O . TYR A 1 792 ? -32.656 64.875 3.738 1 84.75 792 TYR A O 1
ATOM 6536 N N . ILE A 1 793 ? -30.875 64.938 4.977 1 86.19 793 ILE A N 1
ATOM 6537 C CA . ILE A 1 793 ? -31.203 66.25 5.527 1 86.19 793 ILE A CA 1
ATOM 6538 C C . ILE A 1 793 ? -31.25 67.25 4.406 1 86.19 793 ILE A C 1
ATOM 6540 O O . ILE A 1 793 ? -32.156 68.125 4.363 1 86.19 793 ILE A O 1
ATOM 6544 N N . ALA A 1 794 ? -30.328 67.188 3.559 1 83.12 794 ALA A N 1
ATOM 6545 C CA . ALA A 1 794 ? -30.266 68.125 2.441 1 83.12 794 ALA A CA 1
ATOM 6546 C C . ALA A 1 794 ? -31.516 68.062 1.564 1 83.12 794 ALA A C 1
ATOM 6548 O O . ALA A 1 794 ? -32.031 69.062 1.076 1 83.12 794 ALA A O 1
ATOM 6549 N N . LYS A 1 795 ? -31.859 66.875 1.382 1 81.12 795 LYS A N 1
ATOM 6550 C CA . LYS A 1 795 ? -33.062 66.688 0.594 1 81.12 795 LYS A CA 1
ATOM 6551 C C . LYS A 1 795 ? -34.281 67.375 1.249 1 81.12 795 LYS A C 1
ATOM 6553 O O . LYS A 1 795 ? -35.062 68 0.575 1 81.12 795 LYS A O 1
ATOM 6558 N N . ILE A 1 796 ? -34.375 67.125 2.5 1 83.38 796 ILE A N 1
ATOM 6559 C CA . ILE A 1 796 ? -35.469 67.75 3.234 1 83.38 796 ILE A CA 1
ATOM 6560 C C . ILE A 1 796 ? -35.375 69.25 3.131 1 83.38 796 ILE A C 1
ATOM 6562 O O . ILE A 1 796 ? -36.406 69.938 2.916 1 83.38 796 ILE A O 1
ATOM 6566 N N . PHE A 1 797 ? -34.281 69.75 3.26 1 83.81 797 PHE A N 1
ATOM 6567 C CA . PHE A 1 797 ? -34.094 71.188 3.18 1 83.81 797 PHE A CA 1
ATOM 6568 C C . PHE A 1 797 ? -34.438 71.688 1.792 1 83.81 797 PHE A C 1
ATOM 6570 O O . PHE A 1 797 ? -35.031 72.75 1.655 1 83.81 797 PHE A O 1
ATOM 6577 N N . ASP A 1 798 ? -34.062 71 0.858 1 76.25 798 ASP A N 1
ATOM 6578 C CA . ASP A 1 798 ? -34.438 71.375 -0.503 1 76.25 798 ASP A CA 1
ATOM 6579 C C . ASP A 1 798 ? -35.938 71.438 -0.675 1 76.25 798 ASP A C 1
ATOM 6581 O O . ASP A 1 798 ? -36.469 72.312 -1.329 1 76.25 798 ASP A O 1
ATOM 6585 N N . ASP A 1 799 ? -36.594 70.5 -0.13 1 76.44 799 ASP A N 1
ATOM 6586 C CA . ASP A 1 799 ? -38.031 70.438 -0.23 1 76.44 799 ASP A CA 1
ATOM 6587 C C . ASP A 1 799 ? -38.688 71.625 0.438 1 76.44 799 ASP A C 1
ATOM 6589 O O . ASP A 1 799 ? -39.781 72.062 0.017 1 76.44 799 ASP A O 1
ATOM 6593 N N . PHE A 1 800 ? -38.062 72.125 1.412 1 80.38 800 PHE A N 1
ATOM 6594 C CA . PHE A 1 800 ? -38.625 73.25 2.154 1 80.38 800 PHE A CA 1
ATOM 6595 C C . PHE A 1 800 ? -37.969 74.562 1.724 1 80.38 800 PHE A C 1
ATOM 6597 O O . PHE A 1 800 ? -38.188 75.562 2.334 1 80.38 800 PHE A O 1
ATOM 6604 N N . ASN A 1 801 ? -37.094 74.5 0.756 1 77.44 801 ASN A N 1
ATOM 6605 C CA . ASN A 1 801 ? -36.375 75.625 0.243 1 77.44 801 ASN A CA 1
ATOM 6606 C C . ASN A 1 801 ? -35.531 76.312 1.331 1 77.44 801 ASN A C 1
ATOM 6608 O O . ASN A 1 801 ? -35.594 77.562 1.504 1 77.44 801 ASN A O 1
ATOM 6612 N N . VAL A 1 802 ? -34.969 75.562 2.16 1 82.25 802 VAL A N 1
ATOM 6613 C CA . VAL A 1 802 ? -34.031 76 3.182 1 82.25 802 VAL A CA 1
ATOM 6614 C C . VAL A 1 802 ? -32.625 76 2.623 1 82.25 802 VAL A C 1
ATOM 6616 O O . VAL A 1 802 ? -32.188 75 2 1 82.25 802 VAL A O 1
ATOM 6619 N N . GLU A 1 803 ? -31.984 77.125 2.824 1 78.06 803 GLU A N 1
ATOM 6620 C CA . GLU A 1 803 ? -30.641 77.25 2.258 1 78.06 803 GLU A CA 1
ATOM 6621 C C . GLU A 1 803 ? -29.562 77.062 3.326 1 78.06 803 GLU A C 1
ATOM 6623 O O . GLU A 1 803 ? -29.5 77.812 4.281 1 78.06 803 GLU A O 1
ATOM 6628 N N . ILE A 1 804 ? -28.766 76.125 3.07 1 82.12 804 ILE A N 1
ATOM 6629 C CA . ILE A 1 804 ? -27.625 75.875 3.945 1 82.12 804 ILE A CA 1
ATOM 6630 C C . ILE A 1 804 ? -26.453 76.75 3.527 1 82.12 804 ILE A C 1
ATOM 6632 O O . ILE A 1 804 ? -26.141 76.875 2.34 1 82.12 804 ILE A O 1
ATOM 6636 N N . GLU A 1 805 ? -25.938 77.438 4.488 1 79.25 805 GLU A N 1
ATOM 6637 C CA . GLU A 1 805 ? -24.766 78.25 4.188 1 79.25 805 GLU A CA 1
ATOM 6638 C C . GLU A 1 805 ? -23.469 77.438 4.434 1 79.25 805 GLU A C 1
ATOM 6640 O O . GLU A 1 805 ? -22.484 77.688 3.729 1 79.25 805 GLU A O 1
ATOM 6645 N N . SER A 1 806 ? -23.5 76.812 5.492 1 79.81 806 SER A N 1
ATOM 6646 C CA . SER A 1 806 ? -22.328 76 5.832 1 79.81 806 SER A CA 1
ATOM 6647 C C . SER A 1 806 ? -22.703 74.75 6.652 1 79.81 806 SER A C 1
ATOM 6649 O O . SER A 1 806 ? -23.688 74.812 7.398 1 79.81 806 SER A O 1
ATOM 6651 N N . ALA A 1 807 ? -22.031 73.75 6.355 1 79.94 807 ALA A N 1
ATOM 6652 C CA . ALA A 1 807 ? -22.203 72.5 7.137 1 79.94 807 ALA A CA 1
ATOM 6653 C C . ALA A 1 807 ? -20.859 71.938 7.562 1 79.94 807 ALA A C 1
ATOM 6655 O O . ALA A 1 807 ? -19.953 71.812 6.738 1 79.94 807 ALA A O 1
ATOM 6656 N N . LYS A 1 808 ? -20.672 71.75 8.812 1 78.75 808 LYS A N 1
ATOM 6657 C CA . LYS A 1 808 ? -19.516 71.062 9.383 1 78.75 808 LYS A CA 1
ATOM 6658 C C . LYS A 1 808 ? -19.891 69.688 9.883 1 78.75 808 LYS A C 1
ATOM 6660 O O . LYS A 1 808 ? -20.734 69.562 10.773 1 78.75 808 LYS A O 1
ATOM 6665 N N . LEU A 1 809 ? -19.297 68.75 9.195 1 78.31 809 LEU A N 1
ATOM 6666 C CA . LEU A 1 809 ? -19.641 67.312 9.516 1 78.31 809 LEU A CA 1
ATOM 6667 C C . LEU A 1 809 ? -18.469 66.625 10.211 1 78.31 809 LEU A C 1
ATOM 6669 O O . LEU A 1 809 ? -17.359 66.625 9.711 1 78.31 809 LEU A O 1
ATOM 6673 N N . TYR A 1 810 ? -18.625 66.188 11.406 1 72.06 810 TYR A N 1
ATOM 6674 C CA . TYR A 1 810 ? -17.594 65.562 12.195 1 72.06 810 TYR A CA 1
ATOM 6675 C C . TYR A 1 810 ? -18.109 64.25 12.789 1 72.06 810 TYR A C 1
ATOM 6677 O O . TYR A 1 810 ? -19.25 64.188 13.242 1 72.06 810 TYR A O 1
ATOM 6685 N N . THR A 1 811 ? -17.453 63.156 12.398 1 69.81 811 THR A N 1
ATOM 6686 C CA . THR A 1 811 ? -17.812 61.875 12.969 1 69.81 811 THR A CA 1
ATOM 6687 C C . THR A 1 811 ? -16.719 61.375 13.914 1 69.81 811 THR A C 1
ATOM 6689 O O . THR A 1 811 ? -15.547 61.375 13.562 1 69.81 811 THR A O 1
ATOM 6692 N N . LEU A 1 812 ? -17.062 61.219 15.062 1 61.09 812 LEU A N 1
ATOM 6693 C CA . LEU A 1 812 ? -16.156 60.656 16.047 1 61.09 812 LEU A CA 1
ATOM 6694 C C . LEU A 1 812 ? -16.75 59.406 16.688 1 61.09 812 LEU A C 1
ATOM 6696 O O . LEU A 1 812 ? -17.844 59.469 17.25 1 61.09 812 LEU A O 1
ATOM 6700 N N . LYS A 1 813 ? -16.078 58.25 16.609 1 59.38 813 LYS A N 1
ATOM 6701 C CA . LYS A 1 813 ? -16.438 56.969 17.234 1 59.38 813 LYS A CA 1
ATOM 6702 C C . LYS A 1 813 ? -17.828 56.531 16.797 1 59.38 813 LYS A C 1
ATOM 6704 O O . LYS A 1 813 ? -18.656 56.156 17.641 1 59.38 813 LYS A O 1
ATOM 6709 N N . GLY A 1 814 ? -18.047 56.812 15.555 1 66.38 814 GLY A N 1
ATOM 6710 C CA . GLY A 1 814 ? -19.312 56.375 15 1 66.38 814 GLY A CA 1
ATOM 6711 C C . GLY A 1 814 ? -20.469 57.344 15.25 1 66.38 814 GLY A C 1
ATOM 6712 O O . GLY A 1 814 ? -21.578 57.094 14.805 1 66.38 814 GLY A O 1
ATOM 6713 N N . MET A 1 815 ? -20.062 58.344 16.047 1 74.88 815 MET A N 1
ATOM 6714 C CA . MET A 1 815 ? -21.094 59.375 16.281 1 74.88 815 MET A CA 1
ATOM 6715 C C . MET A 1 815 ? -20.875 60.562 15.383 1 74.88 815 MET A C 1
ATOM 6717 O O . MET A 1 815 ? -19.781 61.125 15.32 1 74.88 815 MET A O 1
ATOM 6721 N N . ALA A 1 816 ? -21.922 60.906 14.766 1 79.94 816 ALA A N 1
ATOM 6722 C CA . ALA A 1 816 ? -21.891 62.125 13.922 1 79.94 816 ALA A CA 1
ATOM 6723 C C . ALA A 1 816 ? -22.25 63.375 14.719 1 79.94 816 ALA A C 1
ATOM 6725 O O . ALA A 1 816 ? -23.219 63.344 15.492 1 79.94 816 ALA A O 1
ATOM 6726 N N . ARG A 1 817 ? -21.406 64.312 14.719 1 80 817 ARG A N 1
ATOM 6727 C CA . ARG A 1 817 ? -21.672 65.625 15.281 1 80 817 ARG A CA 1
ATOM 6728 C C . ARG A 1 817 ? -21.656 66.688 14.195 1 80 817 ARG A C 1
ATOM 6730 O O . ARG A 1 817 ? -20.641 67.375 13.977 1 80 817 ARG A O 1
ATOM 6737 N N . ASP A 1 818 ? -22.859 67 13.727 1 84.25 818 ASP A N 1
ATOM 6738 C CA . ASP A 1 818 ? -22.953 67.812 12.555 1 84.25 818 ASP A CA 1
ATOM 6739 C C . ASP A 1 818 ? -23.516 69.188 12.938 1 84.25 818 ASP A C 1
ATOM 6741 O O . ASP A 1 818 ? -24.422 69.312 13.766 1 84.25 818 ASP A O 1
ATOM 6745 N N . LEU A 1 819 ? -22.859 70.188 12.422 1 83.38 819 LEU A N 1
ATOM 6746 C CA . LEU A 1 819 ? -23.328 71.562 12.57 1 83.38 819 LEU A CA 1
ATOM 6747 C C . LEU A 1 819 ? -23.719 72.125 11.219 1 83.38 819 LEU A C 1
ATOM 6749 O O . LEU A 1 819 ? -22.922 72.188 10.289 1 83.38 819 LEU A O 1
ATOM 6753 N N . LEU A 1 820 ? -25 72.562 11.133 1 86.44 820 LEU A N 1
ATOM 6754 C CA . LEU A 1 820 ? -25.5 73.25 9.93 1 86.44 820 LEU A CA 1
ATOM 6755 C C . LEU A 1 820 ? -25.812 74.688 10.203 1 86.44 820 LEU A C 1
ATOM 6757 O O . LEU A 1 820 ? -26.516 75 11.18 1 86.44 820 LEU A O 1
ATOM 6761 N N . LEU A 1 821 ? -25.266 75.5 9.477 1 84 821 LEU A N 1
ATOM 6762 C CA . LEU A 1 821 ? -25.609 76.938 9.516 1 84 821 LEU A CA 1
ATOM 6763 C C . LEU A 1 821 ? -26.578 77.25 8.391 1 84 821 LEU A C 1
ATOM 6765 O O . LEU A 1 821 ? -26.297 77 7.219 1 84 821 LEU A O 1
ATOM 6769 N N . ILE A 1 822 ? -27.719 77.812 8.836 1 86.38 822 ILE A N 1
ATOM 6770 C CA . ILE A 1 822 ? -28.828 78 7.918 1 86.38 822 ILE A CA 1
ATOM 6771 C C . ILE A 1 822 ? -29.203 79.5 7.863 1 86.38 822 ILE A C 1
ATOM 6773 O O . ILE A 1 822 ? -29.203 80.188 8.883 1 86.38 822 ILE A O 1
ATOM 6777 N N . GLU A 1 823 ? -29.453 80 6.695 1 80.5 823 GLU A N 1
ATOM 6778 C CA . GLU A 1 823 ? -29.891 81.375 6.539 1 80.5 823 GLU A CA 1
ATOM 6779 C C . GLU A 1 823 ? -31.234 81.562 7.203 1 80.5 823 GLU A C 1
ATOM 6781 O O . GLU A 1 823 ? -32.156 80.812 7.039 1 80.5 823 GLU A O 1
ATOM 6786 N N . LYS A 1 824 ? -31.344 82.625 7.953 1 76 824 LYS A N 1
ATOM 6787 C CA . LYS A 1 824 ? -32.562 82.938 8.734 1 76 824 LYS A CA 1
ATOM 6788 C C . LYS A 1 824 ? -33.719 83.312 7.828 1 76 824 LYS A C 1
ATOM 6790 O O . LYS A 1 824 ? -34.875 83 8.117 1 76 824 LYS A O 1
ATOM 6795 N N . ASP A 1 825 ? -33.438 84.25 6.801 1 62.44 825 ASP A N 1
ATOM 6796 C CA . ASP A 1 825 ? -34.5 84.875 6.004 1 62.44 825 ASP A CA 1
ATOM 6797 C C . ASP A 1 825 ? -35.344 83.812 5.301 1 62.44 825 ASP A C 1
ATOM 6799 O O . ASP A 1 825 ? -36.375 84.125 4.699 1 62.44 825 ASP A O 1
ATOM 6803 N N . GLY A 1 826 ? -35.125 82.562 5.523 1 62.53 826 GLY A N 1
ATOM 6804 C CA . GLY A 1 826 ? -35.969 81.625 4.859 1 62.53 826 GLY A CA 1
ATOM 6805 C C . GLY A 1 826 ? -36.969 80.938 5.793 1 62.53 826 GLY A C 1
ATOM 6806 O O . GLY A 1 826 ? -37.281 81.5 6.852 1 62.53 826 GLY A O 1
ATOM 6807 N N . ASN A 1 827 ? -37.562 79.938 5.359 1 69.38 827 ASN A N 1
ATOM 6808 C CA . ASN A 1 827 ? -38.656 79.188 5.977 1 69.38 827 ASN A CA 1
ATOM 6809 C C . ASN A 1 827 ? -38.156 78.312 7.102 1 69.38 827 ASN A C 1
ATOM 6811 O O . ASN A 1 827 ? -38.938 77.625 7.75 1 69.38 827 ASN A O 1
ATOM 6815 N N . PHE A 1 828 ? -36.844 78.562 7.484 1 80.5 828 PHE A N 1
ATOM 6816 C CA . PHE A 1 828 ? -36.344 77.562 8.391 1 80.5 828 PHE A CA 1
ATOM 6817 C C . PHE A 1 828 ? -36.844 77.812 9.812 1 80.5 828 PHE A C 1
ATOM 6819 O O . PHE A 1 828 ? -37.438 76.875 10.43 1 80.5 828 PHE A O 1
ATOM 6826 N N . CYS A 1 829 ? -36.656 79 10.383 1 79.44 829 CYS A N 1
ATOM 6827 C CA . CYS A 1 829 ? -37 79.25 11.766 1 79.44 829 CYS A CA 1
ATOM 6828 C C . CYS A 1 829 ? -38.531 79.25 11.961 1 79.44 829 CYS A C 1
ATOM 6830 O O . CYS A 1 829 ? -39 78.875 13.031 1 79.44 829 CYS A O 1
ATOM 6832 N N . SER A 1 830 ? -39.156 79.625 10.875 1 78.69 830 SER A N 1
ATOM 6833 C CA . SER A 1 830 ? -40.625 79.625 10.961 1 78.69 830 SER A CA 1
ATOM 6834 C C . SER A 1 830 ? -41.188 78.188 10.883 1 78.69 830 SER A C 1
ATOM 6836 O O . SER A 1 830 ? -42.219 77.938 11.492 1 78.69 830 SER A O 1
ATOM 6838 N N . LYS A 1 831 ? -40.594 77.312 10.164 1 84.38 831 LYS A N 1
ATOM 6839 C CA . LYS A 1 831 ? -41.062 76 9.969 1 84.38 831 LYS A CA 1
ATOM 6840 C C . LYS A 1 831 ? -40.188 75 10.688 1 84.38 831 LYS A C 1
ATOM 6842 O O . LYS A 1 831 ? -40.031 73.812 10.234 1 84.38 831 LYS A O 1
ATOM 6847 N N . ARG A 1 832 ? -39.562 75.375 11.695 1 82.81 832 ARG A N 1
ATOM 6848 C CA . ARG A 1 832 ? -38.562 74.562 12.367 1 82.81 832 ARG A CA 1
ATOM 6849 C C . ARG A 1 832 ? -39.156 73.312 12.891 1 82.81 832 ARG A C 1
ATOM 6851 O O . ARG A 1 832 ? -38.562 72.188 12.758 1 82.81 832 ARG A O 1
ATOM 6858 N N . GLU A 1 833 ? -40.281 73.375 13.422 1 81.25 833 GLU A N 1
ATOM 6859 C CA . GLU A 1 833 ? -40.906 72.188 14.008 1 81.25 833 GLU A CA 1
ATOM 6860 C C . GLU A 1 833 ? -41.281 71.125 12.93 1 81.25 833 GLU A C 1
ATOM 6862 O O . GLU A 1 833 ? -41.094 69.938 13.117 1 81.25 833 GLU A O 1
ATOM 6867 N N . GLU A 1 834 ? -41.75 71.688 11.844 1 79.56 834 GLU A N 1
ATOM 6868 C CA . GLU A 1 834 ? -42.125 70.75 10.742 1 79.56 834 GLU A CA 1
ATOM 6869 C C . GLU A 1 834 ? -40.875 70.125 10.141 1 79.56 834 GLU A C 1
ATOM 6871 O O . GLU A 1 834 ? -40.906 68.875 9.852 1 79.56 834 GLU A O 1
ATOM 6876 N N . ILE A 1 835 ? -39.875 70.875 10.016 1 85.5 835 ILE A N 1
ATOM 6877 C CA . ILE A 1 835 ? -38.625 70.375 9.422 1 85.5 835 ILE A CA 1
ATOM 6878 C C . ILE A 1 835 ? -38 69.312 10.352 1 85.5 835 ILE A C 1
ATOM 6880 O O . ILE A 1 835 ? -37.562 68.25 9.906 1 85.5 835 ILE A O 1
ATOM 6884 N N . VAL A 1 836 ? -38 69.625 11.586 1 87.31 836 VAL A N 1
ATOM 6885 C CA . VAL A 1 836 ? -37.406 68.688 12.562 1 87.31 836 VAL A CA 1
ATOM 6886 C C . VAL A 1 836 ? -38.188 67.375 12.641 1 87.31 836 VAL A C 1
ATOM 6888 O O . VAL A 1 836 ? -37.594 66.312 12.773 1 87.31 836 VAL A O 1
ATOM 6891 N N . ASN A 1 837 ? -39.469 67.5 12.508 1 79.88 837 ASN A N 1
ATOM 6892 C CA . ASN A 1 837 ? -40.312 66.312 12.555 1 79.88 837 ASN A CA 1
ATOM 6893 C C . ASN A 1 837 ? -40.062 65.375 11.352 1 79.88 837 ASN A C 1
ATOM 6895 O O . ASN A 1 837 ? -40.125 64.125 11.469 1 79.88 837 ASN A O 1
ATOM 6899 N N . LEU A 1 838 ? -39.75 66.062 10.32 1 80.44 838 LEU A N 1
ATOM 6900 C CA . LEU A 1 838 ? -39.469 65.25 9.109 1 80.44 838 LEU A CA 1
ATOM 6901 C C . LEU A 1 838 ? -38.062 64.625 9.188 1 80.44 838 LEU A C 1
ATOM 6903 O O . LEU A 1 838 ? -37.875 63.531 8.672 1 80.44 838 LEU A O 1
ATOM 6907 N N . ILE A 1 839 ? -37.125 65.375 9.766 1 83.94 839 ILE A N 1
ATOM 6908 C CA . ILE A 1 839 ? -35.781 64.875 9.891 1 83.94 839 ILE A CA 1
ATOM 6909 C C . ILE A 1 839 ? -35.75 63.688 10.867 1 83.94 839 ILE A C 1
ATOM 6911 O O . ILE A 1 839 ? -35.031 62.688 10.656 1 83.94 839 ILE A O 1
ATOM 6915 N N . CYS A 1 840 ? -36.5 63.781 11.859 1 79.88 840 CYS A N 1
ATOM 6916 C CA . CYS A 1 840 ? -36.5 62.75 12.906 1 79.88 840 CYS A CA 1
ATOM 6917 C C . CYS A 1 840 ? -37.375 61.562 12.492 1 79.88 840 CYS A C 1
ATOM 6919 O O . CYS A 1 840 ? -38.375 61.719 11.812 1 79.88 840 CYS A O 1
ATOM 6921 N N . SER A 1 841 ? -36.812 60.344 12.398 1 64.62 841 SER A N 1
ATOM 6922 C CA . SER A 1 841 ? -37.562 59.125 12.047 1 64.62 841 SER A CA 1
ATOM 6923 C C . SER A 1 841 ? -38.562 58.781 13.109 1 64.62 841 SER A C 1
ATOM 6925 O O . SER A 1 841 ? -38.375 59.062 14.289 1 64.62 841 SER A O 1
ATOM 6927 N N . LYS A 1 842 ? -39.781 58.25 12.648 1 50.91 842 LYS A N 1
ATOM 6928 C CA . LYS A 1 842 ? -40.719 57.5 13.492 1 50.91 842 LYS A CA 1
ATOM 6929 C C . LYS A 1 842 ? -40.062 56.25 14.07 1 50.91 842 LYS A C 1
ATOM 6931 O O . LYS A 1 842 ? -39.562 55.375 13.328 1 50.91 842 LYS A O 1
ATOM 6936 N N . GLY A 1 843 ? -39.219 56.406 15.125 1 37.31 843 GLY A N 1
ATOM 6937 C CA . GLY A 1 843 ? -39.031 55.094 15.781 1 37.31 843 GLY A CA 1
ATOM 6938 C C . GLY A 1 843 ? -40.344 54.312 15.875 1 37.31 843 GLY A C 1
ATOM 6939 O O . GLY A 1 843 ? -41.406 54.875 15.914 1 37.31 843 GLY A O 1
ATOM 6940 N N . MET B 1 1 ? 22.438 -26.953 11.617 1 75.12 1 MET B N 1
ATOM 6941 C CA . MET B 1 1 ? 21.359 -25.969 11.68 1 75.12 1 MET B CA 1
ATOM 6942 C C . MET B 1 1 ? 21.656 -24.922 12.734 1 75.12 1 MET B C 1
ATOM 6944 O O . MET B 1 1 ? 21.391 -23.734 12.523 1 75.12 1 MET B O 1
ATOM 6948 N N . THR B 1 2 ? 22.281 -25.312 13.797 1 72.44 2 THR B N 1
ATOM 6949 C CA . THR B 1 2 ? 22.641 -24.375 14.852 1 72.44 2 THR B CA 1
ATOM 6950 C C . THR B 1 2 ? 23.672 -23.375 14.367 1 72.44 2 THR B C 1
ATOM 6952 O O . THR B 1 2 ? 23.562 -22.172 14.641 1 72.44 2 THR B O 1
ATOM 6955 N N . GLU B 1 3 ? 24.641 -23.938 13.625 1 78.06 3 GLU B N 1
ATOM 6956 C CA . GLU B 1 3 ? 25.672 -23.047 13.094 1 78.06 3 GLU B CA 1
ATOM 6957 C C . GLU B 1 3 ? 25.062 -22.047 12.109 1 78.06 3 GLU B C 1
ATOM 6959 O O . GLU B 1 3 ? 25.453 -20.875 12.102 1 78.06 3 GLU B O 1
ATOM 6964 N N . LEU B 1 4 ? 24.156 -22.516 11.359 1 85.06 4 LEU B N 1
ATOM 6965 C CA . LEU B 1 4 ? 23.484 -21.625 10.414 1 85.06 4 LEU B CA 1
ATOM 6966 C C . LEU B 1 4 ? 22.734 -20.516 11.141 1 85.06 4 LEU B C 1
ATOM 6968 O O . LEU B 1 4 ? 22.781 -19.359 10.734 1 85.06 4 LEU B O 1
ATOM 6972 N N . ASN B 1 5 ? 22.094 -20.891 12.234 1 81 5 ASN B N 1
ATOM 6973 C CA . ASN B 1 5 ? 21.359 -19.922 13.016 1 81 5 ASN B CA 1
ATOM 6974 C C . ASN B 1 5 ? 22.266 -18.844 13.586 1 81 5 ASN B C 1
ATOM 6976 O O . ASN B 1 5 ? 21.922 -17.656 13.578 1 81 5 ASN B O 1
ATOM 6980 N N . ILE B 1 6 ? 23.359 -19.188 14.062 1 82.69 6 ILE B N 1
ATOM 6981 C CA . ILE B 1 6 ? 24.328 -18.25 14.641 1 82.69 6 ILE B CA 1
ATOM 6982 C C . ILE B 1 6 ? 24.828 -17.297 13.555 1 82.69 6 ILE B C 1
ATOM 6984 O O . ILE B 1 6 ? 24.922 -16.094 13.781 1 82.69 6 ILE B O 1
ATOM 6988 N N . GLN B 1 7 ? 25.125 -17.891 12.438 1 85.44 7 GLN B N 1
ATOM 6989 C CA . GLN B 1 7 ? 25.625 -17.094 11.328 1 85.44 7 GLN B CA 1
ATOM 6990 C C . GLN B 1 7 ? 24.578 -16.062 10.883 1 85.44 7 GLN B C 1
ATOM 6992 O O . GLN B 1 7 ? 24.906 -14.922 10.586 1 85.44 7 GLN B O 1
ATOM 6997 N N . ILE B 1 8 ? 23.375 -16.5 10.922 1 83.81 8 ILE B N 1
ATOM 6998 C CA . ILE B 1 8 ? 22.297 -15.633 10.477 1 83.81 8 ILE B CA 1
ATOM 6999 C C . ILE B 1 8 ? 22.078 -14.5 11.484 1 83.81 8 ILE B C 1
ATOM 7001 O O . ILE B 1 8 ? 21.906 -13.344 11.102 1 83.81 8 ILE B O 1
ATOM 7005 N N . GLU B 1 9 ? 22.078 -14.852 12.75 1 81 9 GLU B N 1
ATOM 7006 C CA . GLU B 1 9 ? 21.922 -13.836 13.797 1 81 9 GLU B CA 1
ATOM 7007 C C . GLU B 1 9 ? 23.031 -12.789 13.719 1 81 9 GLU B C 1
ATOM 7009 O O . GLU B 1 9 ? 22.781 -11.602 13.922 1 81 9 GLU B O 1
ATOM 7014 N N . GLU B 1 10 ? 24.188 -13.172 13.445 1 82.81 10 GLU B N 1
ATOM 7015 C CA . GLU B 1 10 ? 25.312 -12.258 13.289 1 82.81 10 GLU B CA 1
ATOM 7016 C C . GLU B 1 10 ? 25.109 -11.328 12.094 1 82.81 10 GLU B C 1
ATOM 7018 O O . GLU B 1 10 ? 25.406 -10.141 12.164 1 82.81 10 GLU B O 1
ATOM 7023 N N . LEU B 1 11 ? 24.594 -11.906 11.086 1 85.25 11 LEU B N 1
ATOM 7024 C CA . LEU B 1 11 ? 24.359 -11.117 9.875 1 85.25 11 LEU B CA 1
ATOM 7025 C C . LEU B 1 11 ? 23.25 -10.102 10.094 1 85.25 11 LEU B C 1
ATOM 7027 O O . LEU B 1 11 ? 23.328 -8.969 9.602 1 85.25 11 LEU B O 1
ATOM 7031 N N . ILE B 1 12 ? 22.281 -10.547 10.836 1 79.69 12 ILE B N 1
ATOM 7032 C CA . ILE B 1 12 ? 21.172 -9.648 11.148 1 79.69 12 ILE B CA 1
ATOM 7033 C C . ILE B 1 12 ? 21.672 -8.484 12 1 79.69 12 ILE B C 1
ATOM 7035 O O . ILE B 1 12 ? 21.328 -7.328 11.734 1 79.69 12 ILE B O 1
ATOM 7039 N N . SER B 1 13 ? 22.438 -8.742 12.984 1 78.56 13 SER B N 1
ATOM 7040 C CA . SER B 1 13 ? 22.984 -7.719 13.875 1 78.56 13 SER B CA 1
ATOM 7041 C C . SER B 1 13 ? 23.844 -6.719 13.117 1 78.56 13 SER B C 1
ATOM 7043 O O . SER B 1 13 ? 23.953 -5.555 13.508 1 78.56 13 SER B O 1
ATOM 7045 N N . ASN B 1 14 ? 24.375 -7.18 12 1 80.25 14 ASN B N 1
ATOM 7046 C CA . ASN B 1 14 ? 25.25 -6.324 11.211 1 80.25 14 ASN B CA 1
ATOM 7047 C C . ASN B 1 14 ? 24.5 -5.699 10.031 1 80.25 14 ASN B C 1
ATOM 7049 O O . ASN B 1 14 ? 25.125 -5.266 9.055 1 80.25 14 ASN B O 1
ATOM 7053 N N . ASN B 1 15 ? 23.219 -5.758 9.992 1 78.62 15 ASN B N 1
ATOM 7054 C CA . ASN B 1 15 ? 22.359 -5.176 8.961 1 78.62 15 ASN B CA 1
ATOM 7055 C C . ASN B 1 15 ? 22.719 -5.695 7.574 1 78.62 15 ASN B C 1
ATOM 7057 O O . ASN B 1 15 ? 22.891 -4.914 6.637 1 78.62 15 ASN B O 1
ATOM 7061 N N . ALA B 1 16 ? 22.906 -6.996 7.555 1 82.31 16 ALA B N 1
ATOM 7062 C CA . ALA B 1 16 ? 23.25 -7.621 6.281 1 82.31 16 ALA B CA 1
ATOM 7063 C C . ALA B 1 16 ? 22.094 -7.512 5.293 1 82.31 16 ALA B C 1
ATOM 7065 O O . ALA B 1 16 ? 20.938 -7.379 5.691 1 82.31 16 ALA B O 1
ATOM 7066 N N . THR B 1 17 ? 22.422 -7.457 3.955 1 83.38 17 THR B N 1
ATOM 7067 C CA . THR B 1 17 ? 21.422 -7.379 2.891 1 83.38 17 THR B CA 1
ATOM 7068 C C . THR B 1 17 ? 20.766 -8.742 2.666 1 83.38 17 THR B C 1
ATOM 7070 O O . THR B 1 17 ? 21.297 -9.766 3.104 1 83.38 17 THR B O 1
ATOM 7073 N N . ASP B 1 18 ? 19.547 -8.703 2.059 1 84.5 18 ASP B N 1
ATOM 7074 C CA . ASP B 1 18 ? 18.844 -9.93 1.718 1 84.5 18 ASP B CA 1
ATOM 7075 C C . ASP B 1 18 ? 19.703 -10.844 0.852 1 84.5 18 ASP B C 1
ATOM 7077 O O . ASP B 1 18 ? 19.625 -12.07 0.957 1 84.5 18 ASP B O 1
ATOM 7081 N N . PHE B 1 19 ? 20.562 -10.242 0.122 1 85.94 19 PHE B N 1
ATOM 7082 C CA . PHE B 1 19 ? 21.438 -10.984 -0.771 1 85.94 19 PHE B CA 1
ATOM 7083 C C . PHE B 1 19 ? 22.469 -11.781 0.023 1 85.94 19 PHE B C 1
ATOM 7085 O O . PHE B 1 19 ? 22.719 -12.953 -0.267 1 85.94 19 PHE B O 1
ATOM 7092 N N . GLN B 1 20 ? 23.031 -11.102 1.055 1 88.94 20 GLN B N 1
ATOM 7093 C CA . GLN B 1 20 ? 24.031 -11.766 1.892 1 88.94 20 GLN B CA 1
ATOM 7094 C C . GLN B 1 20 ? 23.406 -12.906 2.684 1 88.94 20 GLN B C 1
ATOM 7096 O O . GLN B 1 20 ? 24.016 -13.969 2.832 1 88.94 20 GLN B O 1
ATOM 7101 N N . ILE B 1 21 ? 22.266 -12.633 3.088 1 88.56 21 ILE B N 1
ATOM 7102 C CA . ILE B 1 21 ? 21.547 -13.641 3.855 1 88.56 21 ILE B CA 1
ATOM 7103 C C . ILE B 1 21 ? 21.188 -14.82 2.955 1 88.56 21 ILE B C 1
ATOM 7105 O O . ILE B 1 21 ? 21.391 -15.984 3.33 1 88.56 21 ILE B O 1
ATOM 7109 N N . SER B 1 22 ? 20.656 -14.555 1.745 1 89.94 22 SER B N 1
ATOM 7110 C CA . SER B 1 22 ? 20.266 -15.609 0.81 1 89.94 22 SER B CA 1
ATOM 7111 C C . SER B 1 22 ? 21.469 -16.453 0.392 1 89.94 22 SER B C 1
ATOM 7113 O O . SER B 1 22 ? 21.328 -17.656 0.187 1 89.94 22 SER B O 1
ATOM 7115 N N . LYS B 1 23 ? 22.609 -15.875 0.293 1 90.75 23 LYS B N 1
ATOM 7116 C CA . LYS B 1 23 ? 23.828 -16.594 -0.086 1 90.75 23 LYS B CA 1
ATOM 7117 C C . LYS B 1 23 ? 24.203 -17.625 0.975 1 90.75 23 LYS B C 1
ATOM 7119 O O . LYS B 1 23 ? 24.625 -18.734 0.647 1 90.75 23 LYS B O 1
ATOM 7124 N N . VAL B 1 24 ? 24.062 -17.203 2.176 1 90.5 24 VAL B N 1
ATOM 7125 C CA . VAL B 1 24 ? 24.406 -18.094 3.273 1 90.5 24 VAL B CA 1
ATOM 7126 C C . VAL B 1 24 ? 23.438 -19.281 3.309 1 90.5 24 VAL B C 1
ATOM 7128 O O . VAL B 1 24 ? 23.844 -20.422 3.467 1 90.5 24 VAL B O 1
ATOM 7131 N N . PHE B 1 25 ? 22.219 -19 3.139 1 90.44 25 PHE B N 1
ATOM 7132 C CA . PHE B 1 25 ? 21.188 -20.047 3.119 1 90.44 25 PHE B CA 1
ATOM 7133 C C . PHE B 1 25 ? 21.391 -20.984 1.927 1 90.44 25 PHE B C 1
ATOM 7135 O O . PHE B 1 25 ? 21.281 -22.203 2.059 1 90.44 25 PHE B O 1
ATOM 7142 N N . LYS B 1 26 ? 21.672 -20.375 0.791 1 90.69 26 LYS B N 1
ATOM 7143 C CA . LYS B 1 26 ? 21.875 -21.141 -0.436 1 90.69 26 LYS B CA 1
ATOM 7144 C C . LYS B 1 26 ? 23.062 -22.078 -0.305 1 90.69 26 LYS B C 1
ATOM 7146 O O . LYS B 1 26 ? 23 -23.25 -0.707 1 90.69 26 LYS B O 1
ATOM 7151 N N . THR B 1 27 ? 24.141 -21.609 0.247 1 90.5 27 THR B N 1
ATOM 7152 C CA . THR B 1 27 ? 25.328 -22.422 0.445 1 90.5 27 THR B CA 1
ATOM 7153 C C . THR B 1 27 ? 25.062 -23.562 1.418 1 90.5 27 THR B C 1
ATOM 7155 O O . THR B 1 27 ? 25.484 -24.703 1.189 1 90.5 27 THR B O 1
ATOM 7158 N N . TYR B 1 28 ? 24.391 -23.234 2.41 1 90.31 28 TYR B N 1
ATOM 7159 C CA . TYR B 1 28 ? 24.047 -24.25 3.393 1 90.31 28 TYR B CA 1
ATOM 7160 C C . TYR B 1 28 ? 23.203 -25.359 2.76 1 90.31 28 TYR B C 1
ATOM 7162 O O . TYR B 1 28 ? 23.469 -26.547 2.969 1 90.31 28 TYR B O 1
ATOM 7170 N N . TYR B 1 29 ? 22.25 -25 1.996 1 87.38 29 TYR B N 1
ATOM 7171 C CA . TYR B 1 29 ? 21.328 -25.969 1.389 1 87.38 29 TYR B CA 1
ATOM 7172 C C . TYR B 1 29 ? 22.047 -26.812 0.338 1 87.38 29 TYR B C 1
ATOM 7174 O O . TYR B 1 29 ? 21.812 -28.016 0.232 1 87.38 29 TYR B O 1
ATOM 7182 N N . LYS B 1 30 ? 22.844 -26.141 -0.415 1 87.75 30 LYS B N 1
ATOM 7183 C CA . LYS B 1 30 ? 23.641 -26.859 -1.409 1 87.75 30 LYS B CA 1
ATOM 7184 C C . LYS B 1 30 ? 24.547 -27.891 -0.748 1 87.75 30 LYS B C 1
ATOM 7186 O O . LYS B 1 30 ? 24.656 -29.016 -1.228 1 87.75 30 LYS B O 1
ATOM 7191 N N . ASN B 1 31 ? 25.172 -27.484 0.35 1 87.88 31 ASN B N 1
ATOM 7192 C CA . ASN B 1 31 ? 26.016 -28.406 1.087 1 87.88 31 ASN B CA 1
ATOM 7193 C C . ASN B 1 31 ? 25.234 -29.578 1.646 1 87.88 31 ASN B C 1
ATOM 7195 O O . ASN B 1 31 ? 25.719 -30.703 1.665 1 87.88 31 ASN B O 1
ATOM 7199 N N . TYR B 1 32 ? 24.078 -29.281 2.018 1 88.19 32 TYR B N 1
ATOM 7200 C CA . TYR B 1 32 ? 23.203 -30.344 2.527 1 88.19 32 TYR B CA 1
ATOM 7201 C C . TYR B 1 32 ? 22.844 -31.328 1.425 1 88.19 32 TYR B C 1
ATOM 7203 O O . TYR B 1 32 ? 22.938 -32.531 1.619 1 88.19 32 TYR B O 1
ATOM 7211 N N . LEU B 1 33 ? 22.484 -30.875 0.235 1 85.06 33 LEU B N 1
ATOM 7212 C CA . LEU B 1 33 ? 22.109 -31.734 -0.878 1 85.06 33 LEU B CA 1
ATOM 7213 C C . LEU B 1 33 ? 23.281 -32.562 -1.345 1 85.06 33 LEU B C 1
ATOM 7215 O O . LEU B 1 33 ? 23.109 -33.719 -1.73 1 85.06 33 LEU B O 1
ATOM 7219 N N . ASP B 1 34 ? 24.422 -31.969 -1.224 1 85.12 34 ASP B N 1
ATOM 7220 C CA . ASP B 1 34 ? 25.625 -32.688 -1.647 1 85.12 34 ASP B CA 1
ATOM 7221 C C . ASP B 1 34 ? 25.953 -33.812 -0.682 1 85.12 34 ASP B C 1
ATOM 7223 O O . ASP B 1 34 ? 26.547 -34.812 -1.078 1 85.12 34 ASP B O 1
ATOM 7227 N N . SER B 1 35 ? 25.531 -33.625 0.513 1 84.38 35 SER B N 1
ATOM 7228 C CA . SER B 1 35 ? 25.844 -34.625 1.521 1 84.38 35 SER B CA 1
ATOM 7229 C C . SER B 1 35 ? 24.719 -35.656 1.636 1 84.38 35 SER B C 1
ATOM 7231 O O . SER B 1 35 ? 24.812 -36.594 2.438 1 84.38 35 SER B O 1
ATOM 7233 N N . ILE B 1 36 ? 23.75 -35.5 0.78 1 81.81 36 ILE B N 1
ATOM 7234 C CA . ILE B 1 36 ? 22.516 -36.281 0.958 1 81.81 36 ILE B CA 1
ATOM 7235 C C . ILE B 1 36 ? 22.75 -37.719 0.562 1 81.81 36 ILE B C 1
ATOM 7237 O O . ILE B 1 36 ? 22.109 -38.625 1.099 1 81.81 36 ILE B O 1
ATOM 7241 N N . ASP B 1 37 ? 23.703 -37.938 -0.334 1 77.94 37 ASP B N 1
ATOM 7242 C CA . ASP B 1 37 ? 23.984 -39.312 -0.774 1 77.94 37 ASP B CA 1
ATOM 7243 C C . ASP B 1 37 ? 24.438 -40.188 0.396 1 77.94 37 ASP B C 1
ATOM 7245 O O . ASP B 1 37 ? 24.031 -41.344 0.498 1 77.94 37 ASP B O 1
ATOM 7249 N N . THR B 1 38 ? 25.156 -39.562 1.266 1 76.5 38 THR B N 1
ATOM 7250 C CA . THR B 1 38 ? 25.625 -40.312 2.436 1 76.5 38 THR B CA 1
ATOM 7251 C C . THR B 1 38 ? 24.469 -40.656 3.369 1 76.5 38 THR B C 1
ATOM 7253 O O . THR B 1 38 ? 24.438 -41.719 3.961 1 76.5 38 THR B O 1
ATOM 7256 N N . THR B 1 39 ? 23.562 -39.75 3.365 1 75.56 39 THR B N 1
ATOM 7257 C CA . THR B 1 39 ? 22.406 -39.969 4.23 1 75.56 39 THR B CA 1
ATOM 7258 C C . THR B 1 39 ? 21.516 -41.094 3.668 1 75.56 39 THR B C 1
ATOM 7260 O O . THR B 1 39 ? 20.969 -41.875 4.418 1 75.56 39 THR B O 1
ATOM 7263 N N . VAL B 1 40 ? 21.375 -41.062 2.387 1 75.88 40 VAL B N 1
ATOM 7264 C CA . VAL B 1 40 ? 20.547 -42.062 1.725 1 75.88 40 VAL B CA 1
ATOM 7265 C C . VAL B 1 40 ? 21.125 -43.438 1.956 1 75.88 40 VAL B C 1
ATOM 7267 O O . VAL B 1 40 ? 20.391 -44.406 2.178 1 75.88 40 VAL B O 1
ATOM 7270 N N . GLU B 1 41 ? 22.406 -43.531 1.976 1 73.25 41 GLU B N 1
ATOM 7271 C CA . GLU B 1 41 ? 23.078 -44.812 2.121 1 73.25 41 GLU B CA 1
ATOM 7272 C C . GLU B 1 41 ? 23 -45.312 3.559 1 73.25 41 GLU B C 1
ATOM 7274 O O . GLU B 1 41 ? 22.938 -46.531 3.795 1 73.25 41 GLU B O 1
ATOM 7279 N N . THR B 1 42 ? 22.969 -44.375 4.469 1 67.94 42 THR B N 1
ATOM 7280 C CA . THR B 1 42 ? 23.047 -44.781 5.871 1 67.94 42 THR B CA 1
ATOM 7281 C C . THR B 1 42 ? 21.641 -44.969 6.449 1 67.94 42 THR B C 1
ATOM 7283 O O . THR B 1 42 ? 21.453 -45.75 7.391 1 67.94 42 THR B O 1
ATOM 7286 N N . THR B 1 43 ? 20.734 -44.188 6.016 1 66.56 43 THR B N 1
ATOM 7287 C CA . THR B 1 43 ? 19.406 -44.219 6.621 1 66.56 43 THR B CA 1
ATOM 7288 C C . THR B 1 43 ? 18.375 -44.75 5.641 1 66.56 43 THR B C 1
ATOM 7290 O O . THR B 1 43 ? 17.156 -44.625 5.867 1 66.56 43 THR B O 1
ATOM 7293 N N . GLY B 1 44 ? 18.594 -45.75 4.953 1 62.06 44 GLY B N 1
ATOM 7294 C CA . GLY B 1 44 ? 17.766 -46.219 3.863 1 62.06 44 GLY B CA 1
ATOM 7295 C C . GLY B 1 44 ? 16.281 -46.281 4.203 1 62.06 44 GLY B C 1
ATOM 7296 O O . GLY B 1 44 ? 15.906 -46.156 5.375 1 62.06 44 GLY B O 1
ATOM 7297 N N . GLY B 1 45 ? 15.281 -45.938 3.361 1 69.56 45 GLY B N 1
ATOM 7298 C CA . GLY B 1 45 ? 13.852 -46.188 3.445 1 69.56 45 GLY B CA 1
ATOM 7299 C C . GLY B 1 45 ? 13.062 -45.031 3.992 1 69.56 45 GLY B C 1
ATOM 7300 O O . GLY B 1 45 ? 13.242 -43.875 3.547 1 69.56 45 GLY B O 1
ATOM 7301 N N . LYS B 1 46 ? 12.203 -45.25 4.93 1 75.56 46 LYS B N 1
ATOM 7302 C CA . LYS B 1 46 ? 11.25 -44.344 5.535 1 75.56 46 LYS B CA 1
ATOM 7303 C C . LYS B 1 46 ? 11.961 -43.312 6.41 1 75.56 46 LYS B C 1
ATOM 7305 O O . LYS B 1 46 ? 11.562 -42.125 6.445 1 75.56 46 LYS B O 1
ATOM 7310 N N . ASP B 1 47 ? 13.031 -43.594 6.945 1 83.38 47 ASP B N 1
ATOM 7311 C CA . ASP B 1 47 ? 13.75 -42.719 7.863 1 83.38 47 ASP B CA 1
ATOM 7312 C C . ASP B 1 47 ? 14.398 -41.562 7.117 1 83.38 47 ASP B C 1
ATOM 7314 O O . ASP B 1 47 ? 14.492 -40.438 7.645 1 83.38 47 ASP B O 1
ATOM 7318 N N . PHE B 1 48 ? 14.789 -41.844 5.934 1 86.94 48 PHE B N 1
ATOM 7319 C CA . PHE B 1 48 ? 15.375 -40.781 5.121 1 86.94 48 PHE B CA 1
ATOM 7320 C C . PHE B 1 48 ? 14.367 -39.656 4.867 1 86.94 48 PHE B C 1
ATOM 7322 O O . PHE B 1 48 ? 14.688 -38.5 5.004 1 86.94 48 PHE B O 1
ATOM 7329 N N . PHE B 1 49 ? 13.188 -40.031 4.566 1 88.69 49 PHE B N 1
ATOM 7330 C CA . PHE B 1 49 ? 12.156 -39.062 4.227 1 88.69 49 PHE B CA 1
ATOM 7331 C C . PHE B 1 49 ? 11.828 -38.188 5.426 1 88.69 49 PHE B C 1
ATOM 7333 O O . PHE B 1 49 ? 11.672 -36.969 5.285 1 88.69 49 PHE B O 1
ATOM 7340 N N . ILE B 1 50 ? 11.766 -38.781 6.566 1 88.88 50 ILE B N 1
ATOM 7341 C CA . ILE B 1 50 ? 11.438 -38.031 7.781 1 88.88 50 ILE B CA 1
ATOM 7342 C C . ILE B 1 50 ? 12.547 -37.031 8.102 1 88.88 50 ILE B C 1
ATOM 7344 O O . ILE B 1 50 ? 12.281 -35.875 8.383 1 88.88 50 ILE B O 1
ATOM 7348 N N . LYS B 1 51 ? 13.766 -37.469 8.008 1 88.88 51 LYS B N 1
ATOM 7349 C CA . LYS B 1 51 ? 14.906 -36.625 8.312 1 88.88 51 LYS B CA 1
ATOM 7350 C C . LYS B 1 51 ? 15.031 -35.469 7.305 1 88.88 51 LYS B C 1
ATOM 7352 O O . LYS B 1 51 ? 15.289 -34.344 7.676 1 88.88 51 LYS B O 1
ATOM 7357 N N . HIS B 1 52 ? 14.898 -35.875 6.059 1 90.69 52 HIS B N 1
ATOM 7358 C CA . HIS B 1 52 ? 14.969 -34.875 4.996 1 90.69 52 HIS B CA 1
ATOM 7359 C C . HIS B 1 52 ? 13.867 -33.812 5.141 1 90.69 52 HIS B C 1
ATOM 7361 O O . HIS B 1 52 ? 14.102 -32.625 4.945 1 90.69 52 HIS B O 1
ATOM 7367 N N . THR B 1 53 ? 12.703 -34.25 5.535 1 92.88 53 THR B N 1
ATOM 7368 C CA . THR B 1 53 ? 11.57 -33.344 5.742 1 92.88 53 THR B CA 1
ATOM 7369 C C . THR B 1 53 ? 11.82 -32.438 6.934 1 92.88 53 THR B C 1
ATOM 7371 O O . THR B 1 53 ? 11.602 -31.219 6.848 1 92.88 53 THR B O 1
ATOM 7374 N N . LYS B 1 54 ? 12.25 -33 7.984 1 91.81 54 LYS B N 1
ATOM 7375 C CA . LYS B 1 54 ? 12.523 -32.219 9.188 1 91.81 54 LYS B CA 1
ATOM 7376 C C . LYS B 1 54 ? 13.594 -31.156 8.922 1 91.81 54 LYS B C 1
ATOM 7378 O O . LYS B 1 54 ? 13.5 -30.031 9.43 1 91.81 54 LYS B O 1
ATOM 7383 N N . HIS B 1 55 ? 14.586 -31.562 8.227 1 91.94 55 HIS B N 1
ATOM 7384 C CA . HIS B 1 55 ? 15.633 -30.625 7.875 1 91.94 55 HIS B CA 1
ATOM 7385 C C . HIS B 1 55 ? 15.078 -29.469 7.043 1 91.94 55 HIS B C 1
ATOM 7387 O O . HIS B 1 55 ? 15.414 -28.312 7.277 1 91.94 55 HIS B O 1
ATOM 7393 N N . THR B 1 56 ? 14.289 -29.781 6.109 1 93.19 56 THR B N 1
ATOM 7394 C CA . THR B 1 56 ? 13.672 -28.781 5.254 1 93.19 56 THR B CA 1
ATOM 7395 C C . THR B 1 56 ? 12.766 -27.859 6.07 1 93.19 56 THR B C 1
ATOM 7397 O O . THR B 1 56 ? 12.727 -26.656 5.848 1 93.19 56 THR B O 1
ATOM 7400 N N . ASP B 1 57 ? 12.039 -28.438 7.055 1 95.44 57 ASP B N 1
ATOM 7401 C CA . ASP B 1 57 ? 11.211 -27.641 7.961 1 95.44 57 ASP B CA 1
ATOM 7402 C C . ASP B 1 57 ? 12.047 -26.609 8.703 1 95.44 57 ASP B C 1
ATOM 7404 O O . ASP B 1 57 ? 11.688 -25.422 8.742 1 95.44 57 ASP B O 1
ATOM 7408 N N . LYS B 1 58 ? 13.086 -27.062 9.289 1 92.75 58 LYS B N 1
ATOM 7409 C CA . LYS B 1 58 ? 13.953 -26.172 10.062 1 92.75 58 LYS B CA 1
ATOM 7410 C C . LYS B 1 58 ? 14.492 -25.047 9.195 1 92.75 58 LYS B C 1
ATOM 7412 O O . LYS B 1 58 ? 14.617 -23.906 9.656 1 92.75 58 LYS B O 1
ATOM 7417 N N . PHE B 1 59 ? 14.836 -25.438 7.988 1 91.94 59 PHE B N 1
ATOM 7418 C CA . PHE B 1 59 ? 15.336 -24.453 7.039 1 91.94 59 PHE B CA 1
ATOM 7419 C C . PHE B 1 59 ? 14.281 -23.375 6.773 1 91.94 59 PHE B C 1
ATOM 7421 O O . PHE B 1 59 ? 14.578 -22.188 6.844 1 91.94 59 PHE B O 1
ATOM 7428 N N . LEU B 1 60 ? 13.078 -23.75 6.535 1 94.62 60 LEU B N 1
ATOM 7429 C CA . LEU B 1 60 ? 11.992 -22.828 6.219 1 94.62 60 LEU B CA 1
ATOM 7430 C C . LEU B 1 60 ? 11.625 -21.984 7.434 1 94.62 60 LEU B C 1
ATOM 7432 O O . LEU B 1 60 ? 11.312 -20.797 7.301 1 94.62 60 LEU B O 1
ATOM 7436 N N . ILE B 1 61 ? 11.68 -22.562 8.633 1 94.31 61 ILE B N 1
ATOM 7437 C CA . ILE B 1 61 ? 11.367 -21.859 9.875 1 94.31 61 ILE B CA 1
ATOM 7438 C C . ILE B 1 61 ? 12.391 -20.75 10.109 1 94.31 61 ILE B C 1
ATOM 7440 O O . ILE B 1 61 ? 12.023 -19.625 10.461 1 94.31 61 ILE B O 1
ATOM 7444 N N . LEU B 1 62 ? 13.633 -21.047 9.891 1 91.62 62 LEU B N 1
ATOM 7445 C CA . LEU B 1 62 ? 14.688 -20.047 10.07 1 91.62 62 LEU B CA 1
ATOM 7446 C C . LEU B 1 62 ? 14.516 -18.891 9.094 1 91.62 62 LEU B C 1
ATOM 7448 O O . LEU B 1 62 ? 14.703 -17.734 9.461 1 91.62 62 LEU B O 1
ATOM 7452 N N . LEU B 1 63 ? 14.211 -19.234 7.871 1 92.31 63 LEU B N 1
ATOM 7453 C CA . LEU B 1 63 ? 13.977 -18.203 6.871 1 92.31 63 LEU B CA 1
ATOM 7454 C C . LEU B 1 63 ? 12.797 -17.312 7.266 1 92.31 63 LEU B C 1
ATOM 7456 O O . LEU B 1 63 ? 12.867 -16.094 7.141 1 92.31 63 LEU B O 1
ATOM 7460 N N . TYR B 1 64 ? 11.727 -17.953 7.777 1 94.94 64 TYR B N 1
ATOM 7461 C CA . TYR B 1 64 ? 10.539 -17.219 8.195 1 94.94 64 TYR B CA 1
ATOM 7462 C C . TYR B 1 64 ? 10.844 -16.297 9.375 1 94.94 64 TYR B C 1
ATOM 7464 O O . TYR B 1 64 ? 10.406 -15.148 9.398 1 94.94 64 TYR B O 1
ATOM 7472 N N . LYS B 1 65 ? 11.555 -16.797 10.281 1 91.31 65 LYS B N 1
ATOM 7473 C CA . LYS B 1 65 ? 11.93 -16 11.453 1 91.31 65 LYS B CA 1
ATOM 7474 C C . LYS B 1 65 ? 12.789 -14.805 11.047 1 91.31 65 LYS B C 1
ATOM 7476 O O . LYS B 1 65 ? 12.641 -13.719 11.609 1 91.31 65 LYS B O 1
ATOM 7481 N N . TYR B 1 66 ? 13.703 -14.953 10.188 1 91.38 66 TYR B N 1
ATOM 7482 C CA . TYR B 1 66 ? 14.508 -13.844 9.688 1 91.38 66 TYR B CA 1
ATOM 7483 C C . TYR B 1 66 ? 13.633 -12.766 9.062 1 91.38 66 TYR B C 1
ATOM 7485 O O . TYR B 1 66 ? 13.828 -11.578 9.305 1 91.38 66 TYR B O 1
ATOM 7493 N N . ILE B 1 67 ? 12.664 -13.227 8.203 1 92.94 67 ILE B N 1
ATOM 7494 C CA . ILE B 1 67 ? 11.781 -12.289 7.52 1 92.94 67 ILE B CA 1
ATOM 7495 C C . ILE B 1 67 ? 10.992 -11.484 8.555 1 92.94 67 ILE B C 1
ATOM 7497 O O . ILE B 1 67 ? 10.781 -10.281 8.383 1 92.94 67 ILE B O 1
ATOM 7501 N N . LEU B 1 68 ? 10.5 -12.164 9.609 1 93.12 68 LEU B N 1
ATOM 7502 C CA . LEU B 1 68 ? 9.766 -11.461 10.656 1 93.12 68 LEU B CA 1
ATOM 7503 C C . LEU B 1 68 ? 10.648 -10.438 11.352 1 93.12 68 LEU B C 1
ATOM 7505 O O . LEU B 1 68 ? 10.219 -9.312 11.617 1 93.12 68 LEU B O 1
ATOM 7509 N N . ARG B 1 69 ? 11.812 -10.773 11.672 1 89.81 69 ARG B N 1
ATOM 7510 C CA . ARG B 1 69 ? 12.758 -9.852 12.297 1 89.81 69 ARG B CA 1
ATOM 7511 C C . ARG B 1 69 ? 13.047 -8.664 11.398 1 89.81 69 ARG B C 1
ATOM 7513 O O . ARG B 1 69 ? 13.172 -7.531 11.867 1 89.81 69 ARG B O 1
ATOM 7520 N N . LYS B 1 70 ? 13.258 -8.961 10.156 1 90.12 70 LYS B N 1
ATOM 7521 C CA . LYS B 1 70 ? 13.523 -7.91 9.172 1 90.12 70 LYS B CA 1
ATOM 7522 C C . LYS B 1 70 ? 12.367 -6.914 9.109 1 90.12 70 LYS B C 1
ATOM 7524 O O . LYS B 1 70 ? 12.586 -5.711 8.969 1 90.12 70 LYS B O 1
ATOM 7529 N N . ASN B 1 71 ? 11.117 -7.375 9.234 1 93.31 71 ASN B N 1
ATOM 7530 C CA . ASN B 1 71 ? 9.945 -6.531 9.016 1 93.31 71 ASN B CA 1
ATOM 7531 C C . ASN B 1 71 ? 9.492 -5.852 10.305 1 93.31 71 ASN B C 1
ATOM 7533 O O . ASN B 1 71 ? 8.898 -4.773 10.266 1 93.31 71 ASN B O 1
ATOM 7537 N N . PHE B 1 72 ? 9.773 -6.414 11.484 1 93.19 72 PHE B N 1
ATOM 7538 C CA . PHE B 1 72 ? 9.211 -5.871 12.719 1 93.19 72 PHE B CA 1
ATOM 7539 C C . PHE B 1 72 ? 10.312 -5.363 13.633 1 93.19 72 PHE B C 1
ATOM 7541 O O . PHE B 1 72 ? 10.062 -4.531 14.508 1 93.19 72 PHE B O 1
ATOM 7548 N N . GLY B 1 73 ? 11.555 -5.934 13.508 1 88.25 73 GLY B N 1
ATOM 7549 C CA . GLY B 1 73 ? 12.641 -5.555 14.398 1 88.25 73 GLY B CA 1
ATOM 7550 C C . GLY B 1 73 ? 12.32 -5.805 15.867 1 88.25 73 GLY B C 1
ATOM 7551 O O . GLY B 1 73 ? 11.891 -6.902 16.234 1 88.25 73 GLY B O 1
ATOM 7552 N N . VAL B 1 74 ? 12.508 -4.742 16.734 1 86.75 74 VAL B N 1
ATOM 7553 C CA . VAL B 1 74 ? 12.312 -4.871 18.172 1 86.75 74 VAL B CA 1
ATOM 7554 C C . VAL B 1 74 ? 10.82 -4.824 18.5 1 86.75 74 VAL B C 1
ATOM 7556 O O . VAL B 1 74 ? 10.414 -5.172 19.609 1 86.75 74 VAL B O 1
ATOM 7559 N N . HIS B 1 75 ? 10.031 -4.418 17.5 1 91 75 HIS B N 1
ATOM 7560 C CA . HIS B 1 75 ? 8.594 -4.27 17.703 1 91 75 HIS B CA 1
ATOM 7561 C C . HIS B 1 75 ? 7.836 -5.496 17.219 1 91 75 HIS B C 1
ATOM 7563 O O . HIS B 1 75 ? 6.637 -5.418 16.938 1 91 75 HIS B O 1
ATOM 7569 N N . GLN B 1 76 ? 8.539 -6.617 17.094 1 91.19 76 GLN B N 1
ATOM 7570 C CA . GLN B 1 76 ? 7.914 -7.848 16.609 1 91.19 76 GLN B CA 1
ATOM 7571 C C . GLN B 1 76 ? 6.836 -8.328 17.594 1 91.19 76 GLN B C 1
ATOM 7573 O O . GLN B 1 76 ? 7.094 -8.477 18.781 1 91.19 76 GLN B O 1
ATOM 7578 N N . PRO B 1 77 ? 5.645 -8.547 17.031 1 93.25 77 PRO B N 1
ATOM 7579 C CA . PRO B 1 77 ? 4.605 -9.133 17.891 1 93.25 77 PRO B CA 1
ATOM 7580 C C . PRO B 1 77 ? 4.879 -10.594 18.234 1 93.25 77 PRO B C 1
ATOM 7582 O O . PRO B 1 77 ? 5.828 -11.188 17.719 1 93.25 77 PRO B O 1
ATOM 7585 N N . MET B 1 78 ? 4.012 -11.156 19.062 1 89.38 78 MET B N 1
ATOM 7586 C CA . MET B 1 78 ? 4.059 -12.586 19.344 1 89.38 78 MET B CA 1
ATOM 7587 C C . MET B 1 78 ? 3.668 -13.398 18.109 1 89.38 78 MET B C 1
ATOM 7589 O O . MET B 1 78 ? 2.891 -12.93 17.281 1 89.38 78 MET B O 1
ATOM 7593 N N . SER B 1 79 ? 4.227 -14.562 18.094 1 87.25 79 SER B N 1
ATOM 7594 C CA . SER B 1 79 ? 4.066 -15.406 16.906 1 87.25 79 SER B CA 1
ATOM 7595 C C . SER B 1 79 ? 2.594 -15.656 16.609 1 87.25 79 SER B C 1
ATOM 7597 O O . SER B 1 79 ? 2.189 -15.68 15.445 1 87.25 79 SER B O 1
ATOM 7599 N N . ASN B 1 80 ? 1.783 -15.828 17.578 1 90.44 80 ASN B N 1
ATOM 7600 C CA . ASN B 1 80 ? 0.376 -16.156 17.375 1 90.44 80 ASN B CA 1
ATOM 7601 C C . ASN B 1 80 ? -0.427 -14.938 16.922 1 90.44 80 ASN B C 1
ATOM 7603 O O . ASN B 1 80 ? -1.544 -15.07 16.422 1 90.44 80 ASN B O 1
ATOM 7607 N N . SER B 1 81 ? 0.183 -13.75 17.125 1 91.75 81 SER B N 1
ATOM 7608 C CA . SER B 1 81 ? -0.518 -12.531 16.766 1 91.75 81 SER B CA 1
ATOM 7609 C C . SER B 1 81 ? -0.38 -12.242 15.266 1 91.75 81 SER B C 1
ATOM 7611 O O . SER B 1 81 ? -1.211 -11.539 14.688 1 91.75 81 SER B O 1
ATOM 7613 N N . ILE B 1 82 ? 0.686 -12.766 14.656 1 94.44 82 ILE B N 1
ATOM 7614 C CA . ILE B 1 82 ? 0.852 -12.617 13.211 1 94.44 82 ILE B CA 1
ATOM 7615 C C . ILE B 1 82 ? 0.049 -13.695 12.492 1 94.44 82 ILE B C 1
ATOM 7617 O O . ILE B 1 82 ? 0.384 -14.875 12.555 1 94.44 82 ILE B O 1
ATOM 7621 N N . PRO B 1 83 ? -0.957 -13.352 11.789 1 95.75 83 PRO B N 1
ATOM 7622 C CA . PRO B 1 83 ? -1.872 -14.344 11.219 1 95.75 83 PRO B CA 1
ATOM 7623 C C . PRO B 1 83 ? -1.337 -14.977 9.938 1 95.75 83 PRO B C 1
ATOM 7625 O O . PRO B 1 83 ? -1.989 -14.914 8.891 1 95.75 83 PRO B O 1
ATOM 7628 N N . ILE B 1 84 ? -0.199 -15.57 10 1 97.19 84 ILE B N 1
ATOM 7629 C CA . ILE B 1 84 ? 0.427 -16.328 8.922 1 97.19 84 ILE B CA 1
ATOM 7630 C C . ILE B 1 84 ? 0.827 -17.703 9.422 1 97.19 84 ILE B C 1
ATOM 7632 O O . ILE B 1 84 ? 1.383 -17.844 10.516 1 97.19 84 ILE B O 1
ATOM 7636 N N . THR B 1 85 ? 0.53 -18.734 8.734 1 97.62 85 THR B N 1
ATOM 7637 C CA . THR B 1 85 ? 0.951 -20.094 9.047 1 97.62 85 THR B CA 1
ATOM 7638 C C . THR B 1 85 ? 1.515 -20.781 7.812 1 97.62 85 THR B C 1
ATOM 7640 O O . THR B 1 85 ? 0.916 -20.719 6.734 1 97.62 85 THR B O 1
ATOM 7643 N N . LEU B 1 86 ? 2.682 -21.391 7.898 1 97.94 86 LEU B N 1
ATOM 7644 C CA . LEU B 1 86 ? 3.281 -22.203 6.848 1 97.94 86 LEU B CA 1
ATOM 7645 C C . LEU B 1 86 ? 2.787 -23.641 6.922 1 97.94 86 LEU B C 1
ATOM 7647 O O . LEU B 1 86 ? 2.914 -24.297 7.965 1 97.94 86 LEU B O 1
ATOM 7651 N N . ILE B 1 87 ? 2.264 -24.094 5.816 1 97.81 87 ILE B N 1
ATOM 7652 C CA . ILE B 1 87 ? 1.688 -25.438 5.773 1 97.81 87 ILE B CA 1
ATOM 7653 C C . ILE B 1 87 ? 2.338 -26.234 4.648 1 97.81 87 ILE B C 1
ATOM 7655 O O . ILE B 1 87 ? 2.418 -25.766 3.512 1 97.81 87 ILE B O 1
ATOM 7659 N N . ALA B 1 88 ? 2.857 -27.391 4.957 1 97.56 88 ALA B N 1
ATOM 7660 C CA . ALA B 1 88 ? 3.402 -28.297 3.953 1 97.56 88 ALA B CA 1
ATOM 7661 C C . ALA B 1 88 ? 2.287 -29.062 3.238 1 97.56 88 ALA B C 1
ATOM 7663 O O . ALA B 1 88 ? 1.303 -29.453 3.861 1 97.56 88 ALA B O 1
ATOM 7664 N N . LEU B 1 89 ? 2.395 -29.219 1.906 1 95.81 89 LEU B N 1
ATOM 7665 C CA . LEU B 1 89 ? 1.397 -29.922 1.099 1 95.81 89 LEU B CA 1
ATOM 7666 C C . LEU B 1 89 ? 2.021 -31.094 0.348 1 95.81 89 LEU B C 1
ATOM 7668 O O . LEU B 1 89 ? 3.248 -31.188 0.265 1 95.81 89 LEU B O 1
ATOM 7672 N N . GLY B 1 90 ? 1.181 -32 -0.123 1 91.81 90 GLY B N 1
ATOM 7673 C CA . GLY B 1 90 ? 1.614 -33.062 -0.987 1 91.81 90 GLY B CA 1
ATOM 7674 C C . GLY B 1 90 ? 2.604 -34 -0.32 1 91.81 90 GLY B C 1
ATOM 7675 O O . GLY B 1 90 ? 2.391 -34.438 0.815 1 91.81 90 GLY B O 1
ATOM 7676 N N . SER B 1 91 ? 3.713 -34.344 -1.092 1 91.5 91 SER B N 1
ATOM 7677 C CA . SER B 1 91 ? 4.723 -35.25 -0.57 1 91.5 91 SER B CA 1
ATOM 7678 C C . SER B 1 91 ? 5.445 -34.656 0.629 1 91.5 91 SER B C 1
ATOM 7680 O O . SER B 1 91 ? 5.848 -35.375 1.547 1 91.5 91 SER B O 1
ATOM 7682 N N . TYR B 1 92 ? 5.586 -33.375 0.582 1 94.81 92 TYR B N 1
ATOM 7683 C CA . TYR B 1 92 ? 6.191 -32.688 1.718 1 94.81 92 TYR B CA 1
ATOM 7684 C C . TYR B 1 92 ? 5.301 -32.781 2.949 1 94.81 92 TYR B C 1
ATOM 7686 O O . TYR B 1 92 ? 5.785 -33.031 4.059 1 94.81 92 TYR B O 1
ATOM 7694 N N . GLY B 1 93 ? 4.012 -32.656 2.727 1 94.12 93 GLY B N 1
ATOM 7695 C CA . GLY B 1 93 ? 3.057 -32.781 3.816 1 94.12 93 GLY B CA 1
ATOM 7696 C C . GLY B 1 93 ? 3.006 -34.188 4.406 1 94.12 93 GLY B C 1
ATOM 7697 O O . GLY B 1 93 ? 2.848 -34.344 5.617 1 94.12 93 GLY B O 1
ATOM 7698 N N . ARG B 1 94 ? 3.211 -35.188 3.578 1 91.19 94 ARG B N 1
ATOM 7699 C CA . ARG B 1 94 ? 3.156 -36.562 4.012 1 91.19 94 ARG B CA 1
ATOM 7700 C C . ARG B 1 94 ? 4.508 -37.031 4.555 1 91.19 94 ARG B C 1
ATOM 7702 O O . ARG B 1 94 ? 4.676 -38.219 4.906 1 91.19 94 ARG B O 1
ATOM 7709 N N . GLU B 1 95 ? 5.477 -36.125 4.508 1 91.94 95 GLU B N 1
ATOM 7710 C CA . GLU B 1 95 ? 6.836 -36.406 4.949 1 91.94 95 GLU B CA 1
ATOM 7711 C C . GLU B 1 95 ? 7.492 -37.469 4.055 1 91.94 95 GLU B C 1
ATOM 7713 O O . GLU B 1 95 ? 8.117 -38.406 4.547 1 91.94 95 GLU B O 1
ATOM 7718 N N . GLN B 1 96 ? 7.215 -37.375 2.801 1 90.81 96 GLN B N 1
ATOM 7719 C CA . GLN B 1 96 ? 7.781 -38.25 1.776 1 90.81 96 GLN B CA 1
ATOM 7720 C C . GLN B 1 96 ? 8.5 -37.438 0.702 1 90.81 96 GLN B C 1
ATOM 7722 O O . GLN B 1 96 ? 8.414 -37.781 -0.486 1 90.81 96 GLN B O 1
ATOM 7727 N N . LEU B 1 97 ? 9.109 -36.438 1.119 1 91.44 97 LEU B N 1
ATOM 7728 C CA . LEU B 1 97 ? 9.82 -35.562 0.201 1 91.44 97 LEU B CA 1
ATOM 7729 C C . LEU B 1 97 ? 11.094 -36.219 -0.313 1 91.44 97 LEU B C 1
ATOM 7731 O O . LEU B 1 97 ? 11.977 -36.562 0.474 1 91.44 97 LEU B O 1
ATOM 7735 N N . CYS B 1 98 ? 11.141 -36.344 -1.62 1 89.94 98 CYS B N 1
ATOM 7736 C CA . CYS B 1 98 ? 12.344 -36.875 -2.238 1 89.94 98 CYS B CA 1
ATOM 7737 C C . CYS B 1 98 ? 13.383 -35.781 -2.459 1 89.94 98 CYS B C 1
ATOM 7739 O O . CYS B 1 98 ? 13.07 -34.594 -2.367 1 89.94 98 CYS B O 1
ATOM 7741 N N . ILE B 1 99 ? 14.586 -36.062 -2.828 1 88.19 99 ILE B N 1
ATOM 7742 C CA . ILE B 1 99 ? 15.758 -35.188 -2.826 1 88.19 99 ILE B CA 1
ATOM 7743 C C . ILE B 1 99 ? 15.508 -33.969 -3.734 1 88.19 99 ILE B C 1
ATOM 7745 O O . ILE B 1 99 ? 15.703 -32.844 -3.324 1 88.19 99 ILE B O 1
ATOM 7749 N N . TYR B 1 100 ? 15.062 -34.188 -4.973 1 90.19 100 TYR B N 1
ATOM 7750 C CA . TYR B 1 100 ? 14.93 -33.094 -5.914 1 90.19 100 TYR B CA 1
ATOM 7751 C C . TYR B 1 100 ? 13.469 -32.812 -6.246 1 90.19 100 TYR B C 1
ATOM 7753 O O . TYR B 1 100 ? 13.156 -32.219 -7.277 1 90.19 100 TYR B O 1
ATOM 7761 N N . SER B 1 101 ? 12.609 -33.375 -5.27 1 91.31 101 SER B N 1
ATOM 7762 C CA . SER B 1 101 ? 11.195 -33.062 -5.438 1 91.31 101 SER B CA 1
ATOM 7763 C C . SER B 1 101 ? 10.898 -31.609 -5.09 1 91.31 101 SER B C 1
ATOM 7765 O O . SER B 1 101 ? 11.641 -30.984 -4.32 1 91.31 101 SER B O 1
ATOM 7767 N N . ASP B 1 102 ? 9.82 -31.062 -5.648 1 92.12 102 ASP B N 1
ATOM 7768 C CA . ASP B 1 102 ? 9.375 -29.703 -5.332 1 92.12 102 ASP B CA 1
ATOM 7769 C C . ASP B 1 102 ? 8.883 -29.609 -3.887 1 92.12 102 ASP B C 1
ATOM 7771 O O . ASP B 1 102 ? 8.32 -30.562 -3.355 1 92.12 102 ASP B O 1
ATOM 7775 N N . ILE B 1 103 ? 9.195 -28.594 -3.262 1 95 103 ILE B N 1
ATOM 7776 C CA . ILE B 1 103 ? 8.688 -28.297 -1.925 1 95 103 ILE B CA 1
ATOM 7777 C C . ILE B 1 103 ? 7.379 -27.516 -2.023 1 95 103 ILE B C 1
ATOM 7779 O O . ILE B 1 103 ? 7.391 -26.297 -2.197 1 95 103 ILE B O 1
ATOM 7783 N N . ASP B 1 104 ? 6.285 -28.172 -1.825 1 95.19 104 ASP B N 1
ATOM 7784 C CA . ASP B 1 104 ? 4.98 -27.531 -1.966 1 95.19 104 ASP B CA 1
ATOM 7785 C C . ASP B 1 104 ? 4.469 -27.031 -0.621 1 95.19 104 ASP B C 1
ATOM 7787 O O . ASP B 1 104 ? 4.254 -27.812 0.305 1 95.19 104 ASP B O 1
ATOM 7791 N N . ILE B 1 105 ? 4.273 -25.734 -0.532 1 96.88 105 ILE B N 1
ATOM 7792 C CA . ILE B 1 105 ? 3.783 -25.172 0.72 1 96.88 105 ILE B CA 1
ATOM 7793 C C . ILE B 1 105 ? 2.582 -24.281 0.442 1 96.88 105 ILE B C 1
ATOM 7795 O O . ILE B 1 105 ? 2.42 -23.766 -0.671 1 96.88 105 ILE B O 1
ATOM 7799 N N . MET B 1 106 ? 1.745 -24.188 1.46 1 96.81 106 MET B N 1
ATOM 7800 C CA . MET B 1 106 ? 0.699 -23.172 1.5 1 96.81 106 MET B CA 1
ATOM 7801 C C . MET B 1 106 ? 0.97 -22.156 2.604 1 96.81 106 MET B C 1
ATOM 7803 O O . MET B 1 106 ? 1.277 -22.531 3.736 1 96.81 106 MET B O 1
ATOM 7807 N N . ILE B 1 107 ? 1.015 -21.016 2.207 1 97.88 107 ILE B N 1
ATOM 7808 C CA . ILE B 1 107 ? 1.069 -19.938 3.195 1 97.88 107 ILE B CA 1
ATOM 7809 C C . ILE B 1 107 ? -0.343 -19.438 3.488 1 97.88 107 ILE B C 1
ATOM 7811 O O . ILE B 1 107 ? -0.924 -18.703 2.691 1 97.88 107 ILE B O 1
ATOM 7815 N N . LEU B 1 108 ? -0.771 -19.859 4.637 1 97.31 108 LEU B N 1
ATOM 7816 C CA . LEU B 1 108 ? -2.109 -19.5 5.094 1 97.31 108 LEU B CA 1
ATOM 7817 C C . LEU B 1 108 ? -2.076 -18.203 5.902 1 97.31 108 LEU B C 1
ATOM 7819 O O . LEU B 1 108 ? -1.2 -18.016 6.75 1 97.31 108 LEU B O 1
ATOM 7823 N N . TYR B 1 109 ? -2.992 -17.312 5.543 1 97.19 109 TYR B N 1
ATOM 7824 C CA . TYR B 1 109 ? -3.014 -16.078 6.32 1 97.19 109 TYR B CA 1
ATOM 7825 C C . TYR B 1 109 ? -4.438 -15.562 6.469 1 97.19 109 TYR B C 1
ATOM 7827 O O . TYR B 1 109 ? -5.371 -16.094 5.871 1 97.19 109 TYR B O 1
ATOM 7835 N N . GLU B 1 110 ? -4.664 -14.742 7.379 1 96 110 GLU B N 1
ATOM 7836 C CA . GLU B 1 110 ? -5.879 -13.945 7.523 1 96 110 GLU B CA 1
ATOM 7837 C C . GLU B 1 110 ? -5.598 -12.469 7.27 1 96 110 GLU B C 1
ATOM 7839 O O . GLU B 1 110 ? -4.727 -11.875 7.91 1 96 110 GLU B O 1
ATOM 7844 N N . ASP B 1 111 ? -6.289 -11.883 6.312 1 93.94 111 ASP B N 1
ATOM 7845 C CA . ASP B 1 111 ? -6 -10.516 5.883 1 93.94 111 ASP B CA 1
ATOM 7846 C C . ASP B 1 111 ? -6.441 -9.508 6.938 1 93.94 111 ASP B C 1
ATOM 7848 O O . ASP B 1 111 ? -7.566 -9.008 6.895 1 93.94 111 ASP B O 1
ATOM 7852 N N . ILE B 1 112 ? -5.523 -9.203 7.852 1 92.5 112 ILE B N 1
ATOM 7853 C CA . ILE B 1 112 ? -5.746 -8.227 8.914 1 92.5 112 ILE B CA 1
ATOM 7854 C C . ILE B 1 112 ? -5.18 -6.871 8.492 1 92.5 112 ILE B C 1
ATOM 7856 O O . ILE B 1 112 ? -4.012 -6.77 8.117 1 92.5 112 ILE B O 1
ATOM 7860 N N . LYS B 1 113 ? -5.984 -5.773 8.656 1 92.19 113 LYS B N 1
ATOM 7861 C CA . LYS B 1 113 ? -5.656 -4.453 8.125 1 92.19 113 LYS B CA 1
ATOM 7862 C C . LYS B 1 113 ? -4.414 -3.883 8.805 1 92.19 113 LYS B C 1
ATOM 7864 O O . LYS B 1 113 ? -3.637 -3.16 8.172 1 92.19 113 LYS B O 1
ATOM 7869 N N . GLY B 1 114 ? -4.172 -4.199 10.039 1 94.19 114 GLY B N 1
ATOM 7870 C CA . GLY B 1 114 ? -3.119 -3.604 10.844 1 94.19 114 GLY B CA 1
ATOM 7871 C C . GLY B 1 114 ? -1.732 -4.086 10.461 1 94.19 114 GLY B C 1
ATOM 7872 O O . GLY B 1 114 ? -0.733 -3.453 10.812 1 94.19 114 GLY B O 1
ATOM 7873 N N . TYR B 1 115 ? -1.648 -5.215 9.742 1 95.19 115 TYR B N 1
ATOM 7874 C CA . TYR B 1 115 ? -0.372 -5.805 9.352 1 95.19 115 TYR B CA 1
ATOM 7875 C C . TYR B 1 115 ? -0.15 -5.684 7.852 1 95.19 115 TYR B C 1
ATOM 7877 O O . TYR B 1 115 ? -1.107 -5.672 7.074 1 95.19 115 TYR B O 1
ATOM 7885 N N . ASN B 1 116 ? 1.107 -5.586 7.383 1 95.31 116 ASN B N 1
ATOM 7886 C CA . ASN B 1 116 ? 1.462 -5.711 5.973 1 95.31 116 ASN B CA 1
ATOM 7887 C C . ASN B 1 116 ? 1.807 -7.152 5.605 1 95.31 116 ASN B C 1
ATOM 7889 O O . ASN B 1 116 ? 2.918 -7.434 5.156 1 95.31 116 ASN B O 1
ATOM 7893 N N . LEU B 1 117 ? 0.835 -7.977 5.684 1 95.94 117 LEU B N 1
ATOM 7894 C CA . LEU B 1 117 ? 1.051 -9.414 5.582 1 95.94 117 LEU B CA 1
ATOM 7895 C C . LEU B 1 117 ? 1.472 -9.805 4.172 1 95.94 117 LEU B C 1
ATOM 7897 O O . LEU B 1 117 ? 2.355 -10.648 3.992 1 95.94 117 LEU B O 1
ATOM 7901 N N . LYS B 1 118 ? 0.824 -9.258 3.188 1 94.62 118 LYS B N 1
ATOM 7902 C CA . LYS B 1 118 ? 1.109 -9.609 1.8 1 94.62 118 LYS B CA 1
ATOM 7903 C C . LYS B 1 118 ? 2.564 -9.312 1.445 1 94.62 118 LYS B C 1
ATOM 7905 O O . LYS B 1 118 ? 3.215 -10.102 0.762 1 94.62 118 LYS B O 1
ATOM 7910 N N . THR B 1 119 ? 3.049 -8.219 1.931 1 94.69 119 THR B N 1
ATOM 7911 C CA . THR B 1 119 ? 4.445 -7.863 1.698 1 94.69 119 THR B CA 1
ATOM 7912 C C . THR B 1 119 ? 5.375 -8.852 2.393 1 94.69 119 THR B C 1
ATOM 7914 O O . THR B 1 119 ? 6.379 -9.281 1.817 1 94.69 119 THR B O 1
ATOM 7917 N N . ILE B 1 120 ? 5.004 -9.219 3.57 1 95.62 120 ILE B N 1
ATOM 7918 C CA . ILE B 1 120 ? 5.801 -10.164 4.352 1 95.62 120 ILE B CA 1
ATOM 7919 C C . ILE B 1 120 ? 5.852 -11.508 3.641 1 95.62 120 ILE B C 1
ATOM 7921 O O . ILE B 1 120 ? 6.922 -12.109 3.498 1 95.62 120 ILE B O 1
ATOM 7925 N N . ILE B 1 121 ? 4.711 -11.969 3.154 1 97.19 121 ILE B N 1
ATOM 7926 C CA . ILE B 1 121 ? 4.594 -13.25 2.477 1 97.19 121 ILE B CA 1
ATOM 7927 C C . ILE B 1 121 ? 5.398 -13.227 1.178 1 97.19 121 ILE B C 1
ATOM 7929 O O . ILE B 1 121 ? 6.137 -14.164 0.878 1 97.19 121 ILE B O 1
ATOM 7933 N N . GLU B 1 122 ? 5.312 -12.148 0.428 1 95.75 122 GLU B N 1
ATOM 7934 C CA . GLU B 1 122 ? 6.043 -12 -0.826 1 95.75 122 GLU B CA 1
ATOM 7935 C C . GLU B 1 122 ? 7.551 -12.031 -0.593 1 95.75 122 GLU B C 1
ATOM 7937 O O . GLU B 1 122 ? 8.297 -12.625 -1.373 1 95.75 122 GLU B O 1
ATOM 7942 N N . GLU B 1 123 ? 8.008 -11.383 0.424 1 94.44 123 GLU B N 1
ATOM 7943 C CA . GLU B 1 123 ? 9.43 -11.367 0.751 1 94.44 123 GLU B CA 1
ATOM 7944 C C . GLU B 1 123 ? 9.922 -12.766 1.131 1 94.44 123 GLU B C 1
ATOM 7946 O O . GLU B 1 123 ? 11.039 -13.148 0.781 1 94.44 123 GLU B O 1
ATOM 7951 N N . PHE B 1 124 ? 9.133 -13.453 1.831 1 96.06 124 PHE B N 1
ATOM 7952 C CA . PHE B 1 124 ? 9.484 -14.805 2.229 1 96.06 124 PHE B CA 1
ATOM 7953 C C . PHE B 1 124 ? 9.656 -15.703 1.008 1 96.06 124 PHE B C 1
ATOM 7955 O O . PHE B 1 124 ? 10.656 -16.406 0.884 1 96.06 124 PHE B O 1
ATOM 7962 N N . ILE B 1 125 ? 8.633 -15.641 0.082 1 95.81 125 ILE B N 1
ATOM 7963 C CA . ILE B 1 125 ? 8.648 -16.469 -1.119 1 95.81 125 ILE B CA 1
ATOM 7964 C C . ILE B 1 125 ? 9.867 -16.109 -1.974 1 95.81 125 ILE B C 1
ATOM 7966 O O . ILE B 1 125 ? 10.602 -17 -2.414 1 95.81 125 ILE B O 1
ATOM 7970 N N . THR B 1 126 ? 10.133 -14.82 -2.146 1 94.38 126 THR B N 1
ATOM 7971 C CA . THR B 1 126 ? 11.258 -14.359 -2.955 1 94.38 126 THR B CA 1
ATOM 7972 C C . THR B 1 126 ? 12.578 -14.805 -2.344 1 94.38 126 THR B C 1
ATOM 7974 O O . THR B 1 126 ? 13.477 -15.258 -3.059 1 94.38 126 THR B O 1
ATOM 7977 N N . LEU B 1 127 ? 12.672 -14.711 -1.05 1 92.88 127 LEU B N 1
ATOM 7978 C CA . LEU B 1 127 ? 13.898 -15.109 -0.375 1 92.88 127 LEU B CA 1
ATOM 7979 C C . LEU B 1 127 ? 14.125 -16.609 -0.491 1 92.88 127 LEU B C 1
ATOM 7981 O O . LEU B 1 127 ? 15.258 -17.062 -0.647 1 92.88 127 LEU B O 1
ATOM 7985 N N . THR B 1 128 ? 13.047 -17.359 -0.359 1 93.25 128 THR B N 1
ATOM 7986 C CA . THR B 1 128 ? 13.148 -18.812 -0.451 1 93.25 128 THR B CA 1
ATOM 7987 C C . THR B 1 128 ? 13.641 -19.234 -1.831 1 93.25 128 THR B C 1
ATOM 7989 O O . THR B 1 128 ? 14.469 -20.141 -1.949 1 93.25 128 THR B O 1
ATOM 7992 N N . TRP B 1 129 ? 13.188 -18.547 -2.865 1 91.81 129 TRP B N 1
ATOM 7993 C CA . TRP B 1 129 ? 13.648 -18.812 -4.227 1 91.81 129 TRP B CA 1
ATOM 7994 C C . TRP B 1 129 ? 15.117 -18.438 -4.387 1 91.81 129 TRP B C 1
ATOM 7996 O O . TRP B 1 129 ? 15.883 -19.172 -5.016 1 91.81 129 TRP B O 1
ATOM 8006 N N . ASP B 1 130 ? 15.484 -17.375 -3.758 1 91.06 130 ASP B N 1
ATOM 8007 C CA . ASP B 1 130 ? 16.859 -16.891 -3.836 1 91.06 130 ASP B CA 1
ATOM 8008 C C . ASP B 1 130 ? 17.812 -17.875 -3.156 1 91.06 130 ASP B C 1
ATOM 8010 O O . ASP B 1 130 ? 19 -17.906 -3.484 1 91.06 130 ASP B O 1
ATOM 8014 N N . CYS B 1 131 ? 17.234 -18.625 -2.248 1 89.75 131 CYS B N 1
ATOM 8015 C CA . CYS B 1 131 ? 18.047 -19.594 -1.534 1 89.75 131 CYS B CA 1
ATOM 8016 C C . CYS B 1 131 ? 18.219 -20.875 -2.359 1 89.75 131 CYS B C 1
ATOM 8018 O O . CYS B 1 131 ? 18.953 -21.781 -1.96 1 89.75 131 CYS B O 1
ATOM 8020 N N . GLY B 1 132 ? 17.562 -20.922 -3.549 1 87.44 132 GLY B N 1
ATOM 8021 C CA . GLY B 1 132 ? 17.75 -22.062 -4.441 1 87.44 132 GLY B CA 1
ATOM 8022 C C . GLY B 1 132 ? 16.734 -23.172 -4.215 1 87.44 132 GLY B C 1
ATOM 8023 O O . GLY B 1 132 ? 16.844 -24.25 -4.797 1 87.44 132 GLY B O 1
ATOM 8024 N N . LEU B 1 133 ? 15.805 -22.953 -3.354 1 88.25 133 LEU B N 1
ATOM 8025 C CA . LEU B 1 133 ? 14.789 -23.969 -3.117 1 88.25 133 LEU B CA 1
ATOM 8026 C C . LEU B 1 133 ? 13.742 -23.969 -4.23 1 88.25 133 LEU B C 1
ATOM 8028 O O . LEU B 1 133 ? 13.352 -22.906 -4.711 1 88.25 133 LEU B O 1
ATOM 8032 N N . LYS B 1 134 ? 13.422 -25.078 -4.703 1 90.12 134 LYS B N 1
ATOM 8033 C CA . LYS B 1 134 ? 12.312 -25.203 -5.648 1 90.12 134 LYS B CA 1
ATOM 8034 C C . LYS B 1 134 ? 10.969 -25.203 -4.922 1 90.12 134 LYS B C 1
ATOM 8036 O O . LYS B 1 134 ? 10.344 -26.25 -4.766 1 90.12 134 LYS B O 1
ATOM 8041 N N . LEU B 1 135 ? 10.555 -24.047 -4.633 1 92.06 135 LEU B N 1
ATOM 8042 C CA . LEU B 1 135 ? 9.352 -23.891 -3.822 1 92.06 135 LEU B CA 1
ATOM 8043 C C . LEU B 1 135 ? 8.125 -23.688 -4.703 1 92.06 135 LEU B C 1
ATOM 8045 O O . LEU B 1 135 ? 8.094 -22.797 -5.539 1 92.06 135 LEU B O 1
ATOM 8049 N N . GLY B 1 136 ? 7.223 -24.625 -4.652 1 93.19 136 GLY B N 1
ATOM 8050 C CA . GLY B 1 136 ? 5.863 -24.375 -5.109 1 93.19 136 GLY B CA 1
ATOM 8051 C C . GLY B 1 136 ? 4.965 -23.812 -4.031 1 93.19 136 GLY B C 1
ATOM 8052 O O . GLY B 1 136 ? 4.648 -24.484 -3.051 1 93.19 136 GLY B O 1
ATOM 8053 N N . SER B 1 137 ? 4.656 -22.562 -4.176 1 93.44 137 SER B N 1
ATOM 8054 C CA . SER B 1 137 ? 3.924 -21.922 -3.092 1 93.44 137 SER B CA 1
ATOM 8055 C C . SER B 1 137 ? 2.533 -21.484 -3.545 1 93.44 137 SER B C 1
ATOM 8057 O O . SER B 1 137 ? 2.342 -21.109 -4.703 1 93.44 137 SER B O 1
ATOM 8059 N N . ARG B 1 138 ? 1.6 -21.672 -2.633 1 93.88 138 ARG B N 1
ATOM 8060 C CA . ARG B 1 138 ? 0.27 -21.078 -2.775 1 93.88 138 ARG B CA 1
ATOM 8061 C C . ARG B 1 138 ? -0.073 -20.203 -1.577 1 93.88 138 ARG B C 1
ATOM 8063 O O . ARG B 1 138 ? 0.252 -20.547 -0.438 1 93.88 138 ARG B O 1
ATOM 8070 N N . VAL B 1 139 ? -0.595 -19.125 -1.889 1 96 139 VAL B N 1
ATOM 8071 C CA . VAL B 1 139 ? -0.986 -18.172 -0.847 1 96 139 VAL B CA 1
ATOM 8072 C C . VAL B 1 139 ? -2.508 -18.078 -0.786 1 96 139 VAL B C 1
ATOM 8074 O O . VAL B 1 139 ? -3.146 -17.641 -1.746 1 96 139 VAL B O 1
ATOM 8077 N N . ASP B 1 140 ? -3.076 -18.5 0.368 1 95.44 140 ASP B N 1
ATOM 8078 C CA . ASP B 1 140 ? -4.531 -18.484 0.485 1 95.44 140 ASP B CA 1
ATOM 8079 C C . ASP B 1 140 ? -4.969 -17.859 1.809 1 95.44 140 ASP B C 1
ATOM 8081 O O . ASP B 1 140 ? -4.328 -18.062 2.842 1 95.44 140 ASP B O 1
ATOM 8085 N N . GLU B 1 141 ? -6.02 -17.172 1.699 1 96 141 GLU B N 1
ATOM 8086 C CA . GLU B 1 141 ? -6.664 -16.703 2.918 1 96 141 GLU B CA 1
ATOM 8087 C C . GLU B 1 141 ? -7.594 -17.766 3.504 1 96 141 GLU B C 1
ATOM 8089 O O . GLU B 1 141 ? -8.258 -18.484 2.766 1 96 141 GLU B O 1
ATOM 8094 N N . LEU B 1 142 ? -7.68 -17.766 4.723 1 94.69 142 LEU B N 1
ATOM 8095 C CA . LEU B 1 142 ? -8.461 -18.781 5.422 1 94.69 142 LEU B CA 1
ATOM 8096 C C . LEU B 1 142 ? -9.898 -18.812 4.898 1 94.69 142 LEU B C 1
ATOM 8098 O O . LEU B 1 142 ? -10.438 -19.891 4.633 1 94.69 142 LEU B O 1
ATOM 8102 N N . LYS B 1 143 ? -10.516 -17.609 4.664 1 92.56 143 LYS B N 1
ATOM 8103 C CA . LYS B 1 143 ? -11.93 -17.531 4.293 1 92.56 143 LYS B CA 1
ATOM 8104 C C . LYS B 1 143 ? -12.156 -18.062 2.877 1 92.56 143 LYS B C 1
ATOM 8106 O O . LYS B 1 143 ? -13.266 -18.453 2.525 1 92.56 143 LYS B O 1
ATOM 8111 N N . ASN B 1 144 ? -11.133 -18.141 2.055 1 93 144 ASN B N 1
ATOM 8112 C CA . ASN B 1 144 ? -11.281 -18.484 0.646 1 93 144 ASN B CA 1
ATOM 8113 C C . ASN B 1 144 ? -10.969 -19.969 0.402 1 93 144 ASN B C 1
ATOM 8115 O O . ASN B 1 144 ? -11.18 -20.469 -0.702 1 93 144 ASN B O 1
ATOM 8119 N N . ILE B 1 145 ? -10.5 -20.75 1.346 1 93.38 145 ILE B N 1
ATOM 8120 C CA . ILE B 1 145 ? -10.023 -22.125 1.17 1 93.38 145 ILE B CA 1
ATOM 8121 C C . ILE B 1 145 ? -11.164 -23 0.677 1 93.38 145 ILE B C 1
ATOM 8123 O O . ILE B 1 145 ? -10.977 -23.828 -0.23 1 93.38 145 ILE B O 1
ATOM 8127 N N . GLU B 1 146 ? -12.352 -22.859 1.21 1 89.94 146 GLU B N 1
ATOM 8128 C CA . GLU B 1 146 ? -13.5 -23.672 0.831 1 89.94 146 GLU B CA 1
ATOM 8129 C C . GLU B 1 146 ? -13.867 -23.453 -0.635 1 89.94 146 GLU B C 1
ATOM 8131 O O . GLU B 1 146 ? -14.211 -24.406 -1.339 1 89.94 146 GLU B O 1
ATOM 8136 N N . ASN B 1 147 ? -13.734 -22.219 -1.081 1 90.31 147 ASN B N 1
ATOM 8137 C CA . ASN B 1 147 ? -14.086 -21.906 -2.463 1 90.31 147 ASN B CA 1
ATOM 8138 C C . ASN B 1 147 ? -13.023 -22.406 -3.438 1 90.31 147 ASN B C 1
ATOM 8140 O O . ASN B 1 147 ? -13.344 -22.828 -4.543 1 90.31 147 ASN B O 1
ATOM 8144 N N . VAL B 1 148 ? -11.836 -22.281 -3.027 1 88.31 148 VAL B N 1
ATOM 8145 C CA . VAL B 1 148 ? -10.727 -22.688 -3.891 1 88.31 148 VAL B CA 1
ATOM 8146 C C . VAL B 1 148 ? -10.773 -24.188 -4.129 1 88.31 148 VAL B C 1
ATOM 8148 O O . VAL B 1 148 ? -10.477 -24.656 -5.23 1 88.31 148 VAL B O 1
ATOM 8151 N N . VAL B 1 149 ? -11.133 -24.984 -3.145 1 87.69 149 VAL B N 1
ATOM 8152 C CA . VAL B 1 149 ? -11.148 -26.438 -3.215 1 87.69 149 VAL B CA 1
ATOM 8153 C C . VAL B 1 149 ? -12.281 -26.891 -4.137 1 87.69 149 VAL B C 1
ATOM 8155 O O . VAL B 1 149 ? -12.164 -27.922 -4.801 1 87.69 149 VAL B O 1
ATOM 8158 N N . LYS B 1 150 ? -13.32 -26.141 -4.297 1 84.69 150 LYS B N 1
ATOM 8159 C CA . LYS B 1 150 ? -14.461 -26.469 -5.148 1 84.69 150 LYS B CA 1
ATOM 8160 C C . LYS B 1 150 ? -14.109 -26.312 -6.625 1 84.69 150 LYS B C 1
ATOM 8162 O O . LYS B 1 150 ? -14.664 -27 -7.48 1 84.69 150 LYS B O 1
ATOM 8167 N N . GLU B 1 151 ? -13.172 -25.422 -6.895 1 82.69 151 GLU B N 1
ATOM 8168 C CA . GLU B 1 151 ? -12.844 -25.094 -8.273 1 82.69 151 GLU B CA 1
ATOM 8169 C C . GLU B 1 151 ? -11.852 -26.094 -8.859 1 82.69 151 GLU B C 1
ATOM 8171 O O . GLU B 1 151 ? -11.781 -26.266 -10.078 1 82.69 151 GLU B O 1
ATOM 8176 N N . ASP B 1 152 ? -11.031 -26.703 -8.031 1 84.12 152 ASP B N 1
ATOM 8177 C CA . ASP B 1 152 ? -9.961 -27.547 -8.523 1 84.12 152 ASP B CA 1
ATOM 8178 C C . ASP B 1 152 ? -9.75 -28.75 -7.602 1 84.12 152 ASP B C 1
ATOM 8180 O O . ASP B 1 152 ? -9.266 -28.594 -6.477 1 84.12 152 ASP B O 1
ATOM 8184 N N . ILE B 1 153 ? -9.961 -29.953 -8.141 1 84.88 153 ILE B N 1
ATOM 8185 C CA . ILE B 1 153 ? -9.875 -31.172 -7.348 1 84.88 153 ILE B CA 1
ATOM 8186 C C . ILE B 1 153 ? -8.422 -31.453 -6.977 1 84.88 153 ILE B C 1
ATOM 8188 O O . ILE B 1 153 ? -8.141 -32.125 -5.977 1 84.88 153 ILE B O 1
ATOM 8192 N N . THR B 1 154 ? -7.516 -30.984 -7.797 1 86.94 154 THR B N 1
ATOM 8193 C CA . THR B 1 154 ? -6.098 -31.172 -7.508 1 86.94 154 THR B CA 1
ATOM 8194 C C . THR B 1 154 ? -5.703 -30.438 -6.234 1 86.94 154 THR B C 1
ATOM 8196 O O . THR B 1 154 ? -4.879 -30.922 -5.457 1 86.94 154 THR B O 1
ATOM 8199 N N . ILE B 1 155 ? -6.379 -29.375 -6.039 1 89.75 155 ILE B N 1
ATOM 8200 C CA . ILE B 1 155 ? -6.109 -28.594 -4.836 1 89.75 155 ILE B CA 1
ATOM 8201 C C . ILE B 1 155 ? -6.684 -29.312 -3.615 1 89.75 155 ILE B C 1
ATOM 8203 O O . ILE B 1 155 ? -6.059 -29.344 -2.553 1 89.75 155 ILE B O 1
ATOM 8207 N N . LYS B 1 156 ? -7.824 -29.828 -3.797 1 91.12 156 LYS B N 1
ATOM 8208 C CA . LYS B 1 156 ? -8.438 -30.562 -2.697 1 91.12 156 LYS B CA 1
ATOM 8209 C C . LYS B 1 156 ? -7.547 -31.703 -2.229 1 91.12 156 LYS B C 1
ATOM 8211 O O . LYS B 1 156 ? -7.344 -31.891 -1.027 1 91.12 156 LYS B O 1
ATOM 8216 N N . SER B 1 157 ? -6.965 -32.5 -3.203 1 92.12 157 SER B N 1
ATOM 8217 C CA . SER B 1 157 ? -6.074 -33.594 -2.84 1 92.12 157 SER B CA 1
ATOM 8218 C C . SER B 1 157 ? -4.852 -33.062 -2.084 1 92.12 157 SER B C 1
ATOM 8220 O O . SER B 1 157 ? -4.434 -33.688 -1.091 1 92.12 157 SER B O 1
ATOM 8222 N N . ALA B 1 158 ? -4.309 -32 -2.527 1 91.25 158 ALA B N 1
ATOM 8223 C CA . ALA B 1 158 ? -3.105 -31.453 -1.909 1 91.25 158 ALA B CA 1
ATOM 8224 C C . ALA B 1 158 ? -3.385 -30.984 -0.48 1 91.25 158 ALA B C 1
ATOM 8226 O O . ALA B 1 158 ? -2.57 -31.219 0.419 1 91.25 158 ALA B O 1
ATOM 8227 N N . ILE B 1 159 ? -4.57 -30.406 -0.275 1 91.62 159 ILE B N 1
ATOM 8228 C CA . ILE B 1 159 ? -4.875 -29.812 1.019 1 91.62 159 ILE B CA 1
ATOM 8229 C C . ILE B 1 159 ? -5.207 -30.906 2.031 1 91.62 159 ILE B C 1
ATOM 8231 O O . ILE B 1 159 ? -4.965 -30.734 3.23 1 91.62 159 ILE B O 1
ATOM 8235 N N . LEU B 1 160 ? -5.652 -32.031 1.581 1 90.06 160 LEU B N 1
ATOM 8236 C CA . LEU B 1 160 ? -5.953 -33.156 2.463 1 90.06 160 LEU B CA 1
ATOM 8237 C C . LEU B 1 160 ? -4.676 -33.688 3.088 1 90.06 160 LEU B C 1
ATOM 8239 O O . LEU B 1 160 ? -4.727 -34.375 4.121 1 90.06 160 LEU B O 1
ATOM 8243 N N . GLU B 1 161 ? -3.541 -33.375 2.432 1 91.88 161 GLU B N 1
ATOM 8244 C CA . GLU B 1 161 ? -2.238 -33.844 2.9 1 91.88 161 GLU B CA 1
ATOM 8245 C C . GLU B 1 161 ? -1.475 -32.719 3.6 1 91.88 161 GLU B C 1
ATOM 8247 O O . GLU B 1 161 ? -0.252 -32.625 3.479 1 91.88 161 GLU B O 1
ATOM 8252 N N . SER B 1 162 ? -2.148 -32 4.383 1 94.56 162 SER B N 1
ATOM 8253 C CA . SER B 1 162 ? -1.557 -30.812 4.984 1 94.56 162 SER B CA 1
ATOM 8254 C C . SER B 1 162 ? -0.883 -31.141 6.312 1 94.56 162 SER B C 1
ATOM 8256 O O . SER B 1 162 ? -1.377 -31.969 7.078 1 94.56 162 SER B O 1
ATOM 8258 N N . ARG B 1 163 ? 0.264 -30.453 6.621 1 95.5 163 ARG B N 1
ATOM 8259 C CA . ARG B 1 163 ? 0.979 -30.516 7.891 1 95.5 163 ARG B CA 1
ATOM 8260 C C . ARG B 1 163 ? 1.537 -29.141 8.266 1 95.5 163 ARG B C 1
ATOM 8262 O O . ARG B 1 163 ? 2.141 -28.469 7.43 1 95.5 163 ARG B O 1
ATOM 8269 N N . ILE B 1 164 ? 1.342 -28.797 9.445 1 96.94 164 ILE B N 1
ATOM 8270 C CA . ILE B 1 164 ? 1.815 -27.484 9.883 1 96.94 164 ILE B CA 1
ATOM 8271 C C . ILE B 1 164 ? 3.338 -27.5 9.992 1 96.94 164 ILE B C 1
ATOM 8273 O O . ILE B 1 164 ? 3.92 -28.438 10.523 1 96.94 164 ILE B O 1
ATOM 8277 N N . ILE B 1 165 ? 3.982 -26.5 9.445 1 97.31 165 ILE B N 1
ATOM 8278 C CA . ILE B 1 165 ? 5.422 -26.312 9.602 1 97.31 165 ILE B CA 1
ATOM 8279 C C . ILE B 1 165 ? 5.695 -25.344 10.75 1 97.31 165 ILE B C 1
ATOM 8281 O O . ILE B 1 165 ? 6.398 -25.688 11.703 1 97.31 165 ILE B O 1
ATOM 8285 N N . TYR B 1 166 ? 5.102 -24.062 10.625 1 96.75 166 TYR B N 1
ATOM 8286 C CA . TYR B 1 166 ? 5.332 -23.016 11.617 1 96.75 166 TYR B CA 1
ATOM 8287 C C . TYR B 1 166 ? 4.355 -21.859 11.43 1 96.75 166 TYR B C 1
ATOM 8289 O O . TYR B 1 166 ? 3.762 -21.719 10.359 1 96.75 166 TYR B O 1
ATOM 8297 N N . GLY B 1 167 ? 4.137 -21.078 12.523 1 96.06 167 GLY B N 1
ATOM 8298 C CA . GLY B 1 167 ? 3.295 -19.891 12.43 1 96.06 167 GLY B CA 1
ATOM 8299 C C . GLY B 1 167 ? 2.213 -19.844 13.492 1 96.06 167 GLY B C 1
ATOM 8300 O O . GLY B 1 167 ? 2.389 -20.391 14.586 1 96.06 167 GLY B O 1
ATOM 8301 N N . SER B 1 168 ? 1.073 -19.203 13.18 1 95.56 168 SER B N 1
ATOM 8302 C CA . SER B 1 168 ? -0.038 -19.016 14.109 1 95.56 168 SER B CA 1
ATOM 8303 C C . SER B 1 168 ? -0.765 -20.328 14.367 1 95.56 168 SER B C 1
ATOM 8305 O O . SER B 1 168 ? -1.378 -20.891 13.461 1 95.56 168 SER B O 1
ATOM 8307 N N . LYS B 1 169 ? -0.773 -20.719 15.57 1 94.81 169 LYS B N 1
ATOM 8308 C CA . LYS B 1 169 ? -1.458 -21.938 15.961 1 94.81 169 LYS B CA 1
ATOM 8309 C C . LYS B 1 169 ? -2.973 -21.766 15.914 1 94.81 169 LYS B C 1
ATOM 8311 O O . LYS B 1 169 ? -3.701 -22.703 15.578 1 94.81 169 LYS B O 1
ATOM 8316 N N . THR B 1 170 ? -3.371 -20.609 16.188 1 93.38 170 THR B N 1
ATOM 8317 C CA . THR B 1 170 ? -4.801 -20.328 16.156 1 93.38 170 THR B CA 1
ATOM 8318 C C . THR B 1 170 ? -5.332 -20.438 14.727 1 93.38 170 THR B C 1
ATOM 8320 O O . THR B 1 170 ? -6.406 -21 14.5 1 93.38 170 THR B O 1
ATOM 8323 N N . LEU B 1 171 ? -4.531 -19.906 13.844 1 94.81 171 LEU B N 1
ATOM 8324 C CA . LEU B 1 171 ? -4.914 -19.984 12.438 1 94.81 171 LEU B CA 1
ATOM 8325 C C . LEU B 1 171 ? -4.922 -21.438 11.961 1 94.81 171 LEU B C 1
ATOM 8327 O O . LEU B 1 171 ? -5.793 -21.828 11.188 1 94.81 171 LEU B O 1
ATOM 8331 N N . TRP B 1 172 ? -3.984 -22.266 12.391 1 96.19 172 TRP B N 1
ATOM 8332 C CA . TRP B 1 172 ? -3.896 -23.672 12.031 1 96.19 172 TRP B CA 1
ATOM 8333 C C . TRP B 1 172 ? -5.129 -24.438 12.508 1 96.19 172 TRP B C 1
ATOM 8335 O O . TRP B 1 172 ? -5.703 -25.219 11.758 1 96.19 172 TRP B O 1
ATOM 8345 N N . VAL B 1 173 ? -5.562 -24.141 13.711 1 95.25 173 VAL B N 1
ATOM 8346 C CA . VAL B 1 173 ? -6.727 -24.812 14.273 1 95.25 173 VAL B CA 1
ATOM 8347 C C . VAL B 1 173 ? -7.969 -24.469 13.453 1 95.25 173 VAL B C 1
ATOM 8349 O O . VAL B 1 173 ? -8.781 -25.344 13.148 1 95.25 173 VAL B O 1
ATOM 8352 N N . SER B 1 174 ? -8.047 -23.219 13.094 1 95.12 174 SER B N 1
ATOM 8353 C CA . SER B 1 174 ? -9.164 -22.797 12.25 1 95.12 174 SER B CA 1
ATOM 8354 C C . SER B 1 174 ? -9.133 -23.5 10.898 1 95.12 174 SER B C 1
ATOM 8356 O O . SER B 1 174 ? -10.172 -23.891 10.359 1 95.12 174 SER B O 1
ATOM 8358 N N . TYR B 1 175 ? -7.965 -23.703 10.414 1 95.81 175 TYR B N 1
ATOM 8359 C CA . TYR B 1 175 ? -7.766 -24.391 9.141 1 95.81 175 TYR B CA 1
ATOM 8360 C C . TYR B 1 175 ? -8.172 -25.859 9.242 1 95.81 175 TYR B C 1
ATOM 8362 O O . TYR B 1 175 ? -8.844 -26.391 8.352 1 95.81 175 TYR B O 1
ATOM 8370 N N . GLU B 1 176 ? -7.762 -26.5 10.289 1 93.94 176 GLU B N 1
ATOM 8371 C CA . GLU B 1 176 ? -8.117 -27.891 10.516 1 93.94 176 GLU B CA 1
ATOM 8372 C C . GLU B 1 176 ? -9.633 -28.078 10.555 1 93.94 176 GLU B C 1
ATOM 8374 O O . GLU B 1 176 ? -10.148 -29.078 10.062 1 93.94 176 GLU B O 1
ATOM 8379 N N . ASN B 1 177 ? -10.297 -27.141 11.07 1 93.94 177 ASN B N 1
ATOM 8380 C CA . ASN B 1 177 ? -11.75 -27.203 11.125 1 93.94 177 ASN B CA 1
ATOM 8381 C C . ASN B 1 177 ? -12.367 -27.109 9.734 1 93.94 177 ASN B C 1
ATOM 8383 O O . ASN B 1 177 ? -13.344 -27.812 9.438 1 93.94 177 ASN B O 1
ATOM 8387 N N . ILE B 1 178 ? -11.828 -26.297 8.977 1 93.69 178 ILE B N 1
ATOM 8388 C CA . ILE B 1 178 ? -12.305 -26.141 7.605 1 93.69 178 ILE B CA 1
ATOM 8389 C C . ILE B 1 178 ? -12.023 -27.422 6.824 1 93.69 178 ILE B C 1
ATOM 8391 O O . ILE B 1 178 ? -12.844 -27.859 6.004 1 93.69 178 ILE B O 1
ATOM 8395 N N . LEU B 1 179 ? -10.844 -28.078 7.055 1 91.88 179 LEU B N 1
ATOM 8396 C CA . LEU B 1 179 ? -10.469 -29.312 6.387 1 91.88 179 LEU B CA 1
ATOM 8397 C C . LEU B 1 179 ? -11.469 -30.422 6.695 1 91.88 179 LEU B C 1
ATOM 8399 O O . LEU B 1 179 ? -11.805 -31.219 5.816 1 91.88 179 LEU B O 1
ATOM 8403 N N . LYS B 1 180 ? -11.93 -30.484 7.887 1 90.75 180 LYS B N 1
ATOM 8404 C CA . LYS B 1 180 ? -12.93 -31.469 8.281 1 90.75 180 LYS B CA 1
ATOM 8405 C C . LYS B 1 180 ? -14.219 -31.297 7.484 1 90.75 180 LYS B C 1
ATOM 8407 O O . LYS B 1 180 ? -14.828 -32.281 7.07 1 90.75 180 LYS B O 1
ATOM 8412 N N . LYS B 1 181 ? -14.562 -30.078 7.27 1 91.06 181 LYS B N 1
ATOM 8413 C CA . LYS B 1 181 ? -15.758 -29.797 6.484 1 91.06 181 LYS B CA 1
ATOM 8414 C C . LYS B 1 181 ? -15.547 -30.156 5.016 1 91.06 181 LYS B C 1
ATOM 8416 O O . LYS B 1 181 ? -16.438 -30.719 4.375 1 91.06 181 LYS B O 1
ATOM 8421 N N . ILE B 1 182 ? -14.43 -29.875 4.516 1 90.94 182 ILE B N 1
ATOM 8422 C CA . ILE B 1 182 ? -14.094 -30.109 3.117 1 90.94 182 ILE B CA 1
ATOM 8423 C C . ILE B 1 182 ? -14.109 -31.609 2.838 1 90.94 182 ILE B C 1
ATOM 8425 O O . ILE B 1 182 ? -14.57 -32.062 1.779 1 90.94 182 ILE B O 1
ATOM 8429 N N . ARG B 1 183 ? -13.617 -32.406 3.75 1 90.19 183 ARG B N 1
ATOM 8430 C CA . ARG B 1 183 ? -13.578 -33.875 3.613 1 90.19 183 ARG B CA 1
ATOM 8431 C C . ARG B 1 183 ? -14.977 -34.438 3.387 1 90.19 183 ARG B C 1
ATOM 8433 O O . ARG B 1 183 ? -15.141 -35.406 2.645 1 90.19 183 ARG B O 1
ATOM 8440 N N . LYS B 1 184 ? -15.93 -33.781 3.879 1 89.25 184 LYS B N 1
ATOM 8441 C CA . LYS B 1 184 ? -17.297 -34.312 3.844 1 89.25 184 LYS B CA 1
ATOM 8442 C C . LYS B 1 184 ? -18.078 -33.719 2.668 1 89.25 184 LYS B C 1
ATOM 8444 O O . LYS B 1 184 ? -19.172 -34.188 2.365 1 89.25 184 LYS B O 1
ATOM 8449 N N . THR B 1 185 ? -17.469 -32.844 2.039 1 88.12 185 THR B N 1
ATOM 8450 C CA . THR B 1 185 ? -18.172 -32.156 0.967 1 88.12 185 THR B CA 1
ATOM 8451 C C . THR B 1 185 ? -17.922 -32.844 -0.374 1 88.12 185 THR B C 1
ATOM 8453 O O . THR B 1 185 ? -16.781 -33.125 -0.723 1 88.12 185 THR B O 1
ATOM 8456 N N . ASP B 1 186 ? -18.969 -33.156 -1.15 1 88.81 186 ASP B N 1
ATOM 8457 C CA . ASP B 1 186 ? -18.953 -33.656 -2.516 1 88.81 186 ASP B CA 1
ATOM 8458 C C . ASP B 1 186 ? -18.031 -34.875 -2.633 1 88.81 186 ASP B C 1
ATOM 8460 O O . ASP B 1 186 ? -17.156 -34.906 -3.498 1 88.81 186 ASP B O 1
ATOM 8464 N N . GLN B 1 187 ? -18.188 -35.844 -1.77 1 89.75 187 GLN B N 1
ATOM 8465 C CA . GLN B 1 187 ? -17.344 -37.031 -1.711 1 89.75 187 GLN B CA 1
ATOM 8466 C C . GLN B 1 187 ? -17.484 -37.875 -2.973 1 89.75 187 GLN B C 1
ATOM 8468 O O . GLN B 1 187 ? -16.484 -38.281 -3.566 1 89.75 187 GLN B O 1
ATOM 8473 N N . LYS B 1 188 ? -18.703 -38.062 -3.459 1 90.69 188 LYS B N 1
ATOM 8474 C CA . LYS B 1 188 ? -18.969 -38.875 -4.641 1 90.69 188 LYS B CA 1
ATOM 8475 C C . LYS B 1 188 ? -18.328 -38.281 -5.887 1 90.69 188 LYS B C 1
ATOM 8477 O O . LYS B 1 188 ? -17.672 -38.969 -6.656 1 90.69 188 LYS B O 1
ATOM 8482 N N . GLU B 1 189 ? -18.562 -37 -6.027 1 91.06 189 GLU B N 1
ATOM 8483 C CA . GLU B 1 189 ? -18.031 -36.281 -7.188 1 91.06 189 GLU B CA 1
ATOM 8484 C C . GLU B 1 189 ? -16.5 -36.344 -7.191 1 91.06 189 GLU B C 1
ATOM 8486 O O . GLU B 1 189 ? -15.883 -36.531 -8.242 1 91.06 189 GLU B O 1
ATOM 8491 N N . PHE B 1 190 ? -15.898 -36.219 -6.066 1 92.62 190 PHE B N 1
ATOM 8492 C CA . PHE B 1 190 ? -14.445 -36.25 -5.941 1 92.62 190 PHE B CA 1
ATOM 8493 C C . PHE B 1 190 ? -13.906 -37.625 -6.332 1 92.62 190 PHE B C 1
ATOM 8495 O O . PHE B 1 190 ? -12.93 -37.719 -7.078 1 92.62 190 PHE B O 1
ATOM 8502 N N . ILE B 1 191 ? -14.555 -38.625 -5.867 1 93 191 ILE B N 1
ATOM 8503 C CA . ILE B 1 191 ? -14.125 -40 -6.133 1 93 191 ILE B CA 1
ATOM 8504 C C . ILE B 1 191 ? -14.203 -40.281 -7.629 1 93 191 ILE B C 1
ATOM 8506 O O . ILE B 1 191 ? -13.25 -40.812 -8.219 1 93 191 ILE B O 1
ATOM 8510 N N . LEU B 1 192 ? -15.258 -39.906 -8.266 1 93.56 192 LEU B N 1
ATOM 8511 C CA . LEU B 1 192 ? -15.453 -40.156 -9.688 1 93.56 192 LEU B CA 1
ATOM 8512 C C . LEU B 1 192 ? -14.414 -39.406 -10.523 1 93.56 192 LEU B C 1
ATOM 8514 O O . LEU B 1 192 ? -13.867 -39.969 -11.484 1 93.56 192 LEU B O 1
ATOM 8518 N N . GLU B 1 193 ? -14.18 -38.281 -10.133 1 93.12 193 GLU B N 1
ATOM 8519 C CA . GLU B 1 193 ? -13.188 -37.469 -10.859 1 93.12 193 GLU B CA 1
ATOM 8520 C C . GLU B 1 193 ? -11.789 -38.062 -10.703 1 93.12 193 GLU B C 1
ATOM 8522 O O . GLU B 1 193 ? -11.008 -38.062 -11.656 1 93.12 193 GLU B O 1
ATOM 8527 N N . LYS B 1 194 ? -11.453 -38.5 -9.508 1 93.56 194 LYS B N 1
ATOM 8528 C CA . LYS B 1 194 ? -10.141 -39.094 -9.273 1 93.56 194 LYS B CA 1
ATOM 8529 C C . LYS B 1 194 ? -9.984 -40.375 -10.055 1 93.56 194 LYS B C 1
ATOM 8531 O O . LYS B 1 194 ? -8.898 -40.688 -10.555 1 93.56 194 LYS B O 1
ATOM 8536 N N . LEU B 1 195 ? -11.039 -41.125 -10.164 1 94.06 195 LEU B N 1
ATOM 8537 C CA . LEU B 1 195 ? -11.016 -42.375 -10.945 1 94.06 195 LEU B CA 1
ATOM 8538 C C . LEU B 1 195 ? -10.812 -42.062 -12.422 1 94.06 195 LEU B C 1
ATOM 8540 O O . LEU B 1 195 ? -10.055 -42.781 -13.102 1 94.06 195 LEU B O 1
ATOM 8544 N N . GLU B 1 196 ? -11.43 -41.031 -12.875 1 94.31 196 GLU B N 1
ATOM 8545 C CA . GLU B 1 196 ? -11.258 -40.656 -14.266 1 94.31 196 GLU B CA 1
ATOM 8546 C C . GLU B 1 196 ? -9.844 -40.156 -14.539 1 94.31 196 GLU B C 1
ATOM 8548 O O . GLU B 1 196 ? -9.242 -40.5 -15.562 1 94.31 196 GLU B O 1
ATOM 8553 N N . GLU B 1 197 ? -9.336 -39.438 -13.633 1 93.06 197 GLU B N 1
ATOM 8554 C CA . GLU B 1 197 ? -7.953 -38.969 -13.75 1 93.06 197 GLU B CA 1
ATOM 8555 C C . GLU B 1 197 ? -6.988 -40.156 -13.797 1 93.06 197 GLU B C 1
ATOM 8557 O O . GLU B 1 197 ? -6.02 -40.156 -14.562 1 93.06 197 GLU B O 1
ATOM 8562 N N . HIS B 1 198 ? -7.242 -41.062 -12.945 1 93.38 198 HIS B N 1
ATOM 8563 C CA . HIS B 1 198 ? -6.418 -42.25 -12.898 1 93.38 198 HIS B CA 1
ATOM 8564 C C . HIS B 1 198 ? -6.453 -43 -14.234 1 93.38 198 HIS B C 1
ATOM 8566 O O . HIS B 1 198 ? -5.414 -43.406 -14.742 1 93.38 198 HIS B O 1
ATOM 8572 N N . LYS B 1 199 ? -7.633 -43.125 -14.758 1 93.5 199 LYS B N 1
ATOM 8573 C CA . LYS B 1 199 ? -7.801 -43.781 -16.047 1 93.5 199 LYS B CA 1
ATOM 8574 C C . LYS B 1 199 ? -6.984 -43.094 -17.141 1 93.5 199 LYS B C 1
ATOM 8576 O O . LYS B 1 199 ? -6.281 -43.75 -17.906 1 93.5 199 LYS B O 1
ATOM 8581 N N . GLN B 1 200 ? -7.027 -41.812 -17.156 1 93.81 200 GLN B N 1
ATOM 8582 C CA . GLN B 1 200 ? -6.293 -41.062 -18.156 1 93.81 200 GLN B CA 1
ATOM 8583 C C . GLN B 1 200 ? -4.789 -41.188 -17.953 1 93.81 200 GLN B C 1
ATOM 8585 O O . GLN B 1 200 ? -4.027 -41.25 -18.922 1 93.81 200 GLN B O 1
ATOM 8590 N N . ARG B 1 201 ? -4.391 -41.219 -16.75 1 92.38 201 ARG B N 1
ATOM 8591 C CA . ARG B 1 201 ? -2.971 -41.344 -16.438 1 92.38 201 ARG B CA 1
ATOM 8592 C C . ARG B 1 201 ? -2.43 -42.688 -16.875 1 92.38 201 ARG B C 1
ATOM 8594 O O . ARG B 1 201 ? -1.315 -42.781 -17.391 1 92.38 201 ARG B O 1
ATOM 8601 N N . LEU B 1 202 ? -3.158 -43.719 -16.641 1 91.94 202 LEU B N 1
ATOM 8602 C CA . LEU B 1 202 ? -2.721 -45.062 -17 1 91.94 202 LEU B CA 1
ATOM 8603 C C . LEU B 1 202 ? -2.631 -45.219 -18.516 1 91.94 202 LEU B C 1
ATOM 8605 O O . LEU B 1 202 ? -1.788 -45.969 -19.016 1 91.94 202 LEU B O 1
ATOM 8609 N N . LEU B 1 203 ? -3.537 -44.531 -19.203 1 91 203 LEU B N 1
ATOM 8610 C CA . LEU B 1 203 ? -3.48 -44.531 -20.672 1 91 203 LEU B CA 1
ATOM 8611 C C . LEU B 1 203 ? -2.213 -43.844 -21.172 1 91 203 LEU B C 1
ATOM 8613 O O . LEU B 1 203 ? -1.61 -44.312 -22.156 1 91 203 LEU B O 1
ATOM 8617 N N . LYS B 1 204 ? -1.826 -42.938 -20.453 1 91.06 204 LYS B N 1
ATOM 8618 C CA . LYS B 1 204 ? -0.628 -42.188 -20.828 1 91.06 204 LYS B CA 1
ATOM 8619 C C . LYS B 1 204 ? 0.637 -42.938 -20.406 1 91.06 204 LYS B C 1
ATOM 8621 O O . LYS B 1 204 ? 1.644 -42.906 -21.125 1 91.06 204 LYS B O 1
ATOM 8626 N N . PHE B 1 205 ? 0.595 -43.562 -19.172 1 91.81 205 PHE B N 1
ATOM 8627 C CA . PHE B 1 205 ? 1.773 -44.25 -18.625 1 91.81 205 PHE B CA 1
ATOM 8628 C C . PHE B 1 205 ? 1.457 -45.688 -18.281 1 91.81 205 PHE B C 1
ATOM 8630 O O . PHE B 1 205 ? 1.536 -46.094 -17.125 1 91.81 205 PHE B O 1
ATOM 8637 N N . PRO B 1 206 ? 1.185 -46.438 -19.266 1 88.56 206 PRO B N 1
ATOM 8638 C CA . PRO B 1 206 ? 0.991 -47.875 -19 1 88.56 206 PRO B CA 1
ATOM 8639 C C . PRO B 1 206 ? 2.279 -48.562 -18.578 1 88.56 206 PRO B C 1
ATOM 8641 O O . PRO B 1 206 ? 3.346 -47.938 -18.562 1 88.56 206 PRO B O 1
ATOM 8644 N N . LEU B 1 207 ? 2.123 -49.812 -18.156 1 89.25 207 LEU B N 1
ATOM 8645 C CA . LEU B 1 207 ? 3.328 -50.562 -17.812 1 89.25 207 LEU B CA 1
ATOM 8646 C C . LEU B 1 207 ? 4.18 -50.812 -19.062 1 89.25 207 LEU B C 1
ATOM 8648 O O . LEU B 1 207 ? 3.732 -51.469 -20 1 89.25 207 LEU B O 1
ATOM 8652 N N . LYS B 1 208 ? 5.348 -50.125 -19.141 1 88.81 208 LYS B N 1
ATOM 8653 C CA . LYS B 1 208 ? 6.32 -50.281 -20.219 1 88.81 208 LYS B CA 1
ATOM 8654 C C . LYS B 1 208 ? 7.684 -50.719 -19.672 1 88.81 208 LYS B C 1
ATOM 8656 O O . LYS B 1 208 ? 7.883 -50.781 -18.453 1 88.81 208 LYS B O 1
ATOM 8661 N N . MET B 1 209 ? 8.539 -51.031 -20.562 1 90.06 209 MET B N 1
ATOM 8662 C CA . MET B 1 209 ? 9.883 -51.438 -20.172 1 90.06 209 MET B CA 1
ATOM 8663 C C . MET B 1 209 ? 10.648 -50.281 -19.516 1 90.06 209 MET B C 1
ATOM 8665 O O . MET B 1 209 ? 11.562 -50.531 -18.734 1 90.06 209 MET B O 1
ATOM 8669 N N . GLU B 1 210 ? 10.281 -49.094 -19.812 1 93.31 210 GLU B N 1
ATOM 8670 C CA . GLU B 1 210 ? 10.773 -47.906 -19.141 1 93.31 210 GLU B CA 1
ATOM 8671 C C . GLU B 1 210 ? 9.672 -47.25 -18.328 1 93.31 210 GLU B C 1
ATOM 8673 O O . GLU B 1 210 ? 9.117 -46.219 -18.734 1 93.31 210 GLU B O 1
ATOM 8678 N N . PRO B 1 211 ? 9.445 -47.812 -17.156 1 95.12 211 PRO B N 1
ATOM 8679 C CA . PRO B 1 211 ? 8.242 -47.438 -16.422 1 95.12 211 PRO B CA 1
ATOM 8680 C C . PRO B 1 211 ? 8.391 -46.094 -15.703 1 95.12 211 PRO B C 1
ATOM 8682 O O . PRO B 1 211 ? 9.484 -45.75 -15.25 1 95.12 211 PRO B O 1
ATOM 8685 N N . ASN B 1 212 ? 7.383 -45.344 -15.672 1 96.31 212 ASN B N 1
ATOM 8686 C CA . ASN B 1 212 ? 7.25 -44.188 -14.797 1 96.31 212 ASN B CA 1
ATOM 8687 C C . ASN B 1 212 ? 6.797 -44.594 -13.398 1 96.31 212 ASN B C 1
ATOM 8689 O O . ASN B 1 212 ? 5.645 -45 -13.203 1 96.31 212 ASN B O 1
ATOM 8693 N N . ILE B 1 213 ? 7.629 -44.469 -12.445 1 96.62 213 ILE B N 1
ATOM 8694 C CA . ILE B 1 213 ? 7.371 -45.062 -11.141 1 96.62 213 ILE B CA 1
ATOM 8695 C C . ILE B 1 213 ? 6.523 -44.125 -10.297 1 96.62 213 ILE B C 1
ATOM 8697 O O . ILE B 1 213 ? 6.105 -44.469 -9.188 1 96.62 213 ILE B O 1
ATOM 8701 N N . LYS B 1 214 ? 6.289 -42.969 -10.734 1 95.69 214 LYS B N 1
ATOM 8702 C CA . LYS B 1 214 ? 5.445 -42.031 -10.016 1 95.69 214 LYS B CA 1
ATOM 8703 C C . LYS B 1 214 ? 4.02 -42.031 -10.562 1 95.69 214 LYS B C 1
ATOM 8705 O O . LYS B 1 214 ? 3.078 -42.406 -9.852 1 95.69 214 LYS B O 1
ATOM 8710 N N . ASP B 1 215 ? 3.869 -41.75 -11.891 1 94.69 215 ASP B N 1
ATOM 8711 C CA . ASP B 1 215 ? 2.553 -41.531 -12.484 1 94.69 215 ASP B CA 1
ATOM 8712 C C . ASP B 1 215 ? 2.062 -42.781 -13.203 1 94.69 215 ASP B C 1
ATOM 8714 O O . ASP B 1 215 ? 0.878 -42.906 -13.531 1 94.69 215 ASP B O 1
ATOM 8718 N N . GLY B 1 216 ? 2.844 -43.656 -13.375 1 94.62 216 GLY B N 1
ATOM 8719 C CA . GLY B 1 216 ? 2.514 -44.812 -14.219 1 94.62 216 GLY B CA 1
ATOM 8720 C C . GLY B 1 216 ? 1.852 -45.938 -13.461 1 94.62 216 GLY B C 1
ATOM 8721 O O . GLY B 1 216 ? 1.481 -45.781 -12.297 1 94.62 216 GLY B O 1
ATOM 8722 N N . TYR B 1 217 ? 1.715 -47.062 -14.188 1 95.19 217 TYR B N 1
ATOM 8723 C CA . TYR B 1 217 ? 1.148 -48.281 -13.656 1 95.19 217 TYR B CA 1
ATOM 8724 C C . TYR B 1 217 ? 1.886 -48.75 -12.398 1 95.19 217 TYR B C 1
ATOM 8726 O O . TYR B 1 217 ? 3.1 -48.938 -12.422 1 95.19 217 TYR B O 1
ATOM 8734 N N . GLY B 1 218 ? 1.124 -48.75 -11.227 1 96 218 GLY B N 1
ATOM 8735 C CA . GLY B 1 218 ? 1.714 -49.188 -9.969 1 96 218 GLY B CA 1
ATOM 8736 C C . GLY B 1 218 ? 2.596 -48.125 -9.328 1 96 218 GLY B C 1
ATOM 8737 O O . GLY B 1 218 ? 3.314 -48.406 -8.367 1 96 218 GLY B O 1
ATOM 8738 N N . GLY B 1 219 ? 2.549 -47 -9.883 1 95.75 219 GLY B N 1
ATOM 8739 C CA . GLY B 1 219 ? 3.387 -45.938 -9.383 1 95.75 219 GLY B CA 1
ATOM 8740 C C . GLY B 1 219 ? 2.898 -45.344 -8.062 1 95.75 219 GLY B C 1
ATOM 8741 O O . GLY B 1 219 ? 1.86 -45.781 -7.547 1 95.75 219 GLY B O 1
ATOM 8742 N N . ILE B 1 220 ? 3.588 -44.438 -7.547 1 95.75 220 ILE B N 1
ATOM 8743 C CA . ILE B 1 220 ? 3.338 -43.781 -6.262 1 95.75 220 ILE B CA 1
ATOM 8744 C C . ILE B 1 220 ? 1.975 -43.094 -6.281 1 95.75 220 ILE B C 1
ATOM 8746 O O . ILE B 1 220 ? 1.262 -43.094 -5.277 1 95.75 220 ILE B O 1
ATOM 8750 N N . ARG B 1 221 ? 1.59 -42.625 -7.43 1 95.88 221 ARG B N 1
ATOM 8751 C CA . ARG B 1 221 ? 0.341 -41.875 -7.551 1 95.88 221 ARG B CA 1
ATOM 8752 C C . ARG B 1 221 ? -0.861 -42.75 -7.273 1 95.88 221 ARG B C 1
ATOM 8754 O O . ARG B 1 221 ? -1.878 -42.312 -6.75 1 95.88 221 ARG B O 1
ATOM 8761 N N . GLU B 1 222 ? -0.765 -44 -7.598 1 96.38 222 GLU B N 1
ATOM 8762 C CA . GLU B 1 222 ? -1.854 -44.906 -7.273 1 96.38 222 GLU B CA 1
ATOM 8763 C C . GLU B 1 222 ? -1.996 -45.094 -5.762 1 96.38 222 GLU B C 1
ATOM 8765 O O . GLU B 1 222 ? -3.111 -45.188 -5.246 1 96.38 222 GLU B O 1
ATOM 8770 N N . ALA B 1 223 ? -0.87 -45.156 -5.121 1 95.25 223 ALA B N 1
ATOM 8771 C CA . ALA B 1 223 ? -0.891 -45.25 -3.664 1 95.25 223 ALA B CA 1
ATOM 8772 C C . ALA B 1 223 ? -1.5 -43.969 -3.068 1 95.25 223 ALA B C 1
ATOM 8774 O O . ALA B 1 223 ? -2.281 -44.031 -2.115 1 95.25 223 ALA B O 1
ATOM 8775 N N . ASN B 1 224 ? -1.139 -42.875 -3.615 1 94.81 224 ASN B N 1
ATOM 8776 C CA . ASN B 1 224 ? -1.694 -41.625 -3.16 1 94.81 224 ASN B CA 1
ATOM 8777 C C . ASN B 1 224 ? -3.209 -41.562 -3.336 1 94.81 224 ASN B C 1
ATOM 8779 O O . ASN B 1 224 ? -3.93 -41.125 -2.445 1 94.81 224 ASN B O 1
ATOM 8783 N N . MET B 1 225 ? -3.631 -41.969 -4.473 1 94.88 225 MET B N 1
ATOM 8784 C CA . MET B 1 225 ? -5.062 -41.969 -4.758 1 94.88 225 MET B CA 1
ATOM 8785 C C . MET B 1 225 ? -5.82 -42.781 -3.727 1 94.88 225 MET B C 1
ATOM 8787 O O . MET B 1 225 ? -6.883 -42.375 -3.252 1 94.88 225 MET B O 1
ATOM 8791 N N . MET B 1 226 ? -5.262 -43.938 -3.436 1 95.19 226 MET B N 1
ATOM 8792 C CA . MET B 1 226 ? -5.895 -44.781 -2.422 1 95.19 226 MET B CA 1
ATOM 8793 C C . MET B 1 226 ? -5.996 -44.031 -1.091 1 95.19 226 MET B C 1
ATOM 8795 O O . MET B 1 226 ? -7.027 -44.094 -0.419 1 95.19 226 MET B O 1
ATOM 8799 N N . TYR B 1 227 ? -4.969 -43.406 -0.762 1 94 227 TYR B N 1
ATOM 8800 C CA . TYR B 1 227 ? -4.977 -42.594 0.467 1 94 227 TYR B CA 1
ATOM 8801 C C . TYR B 1 227 ? -6.051 -41.531 0.416 1 94 227 TYR B C 1
ATOM 8803 O O . TYR B 1 227 ? -6.801 -41.344 1.378 1 94 227 TYR B O 1
ATOM 8811 N N . TRP B 1 228 ? -6.113 -40.75 -0.689 1 94.38 228 TRP B N 1
ATOM 8812 C CA . TRP B 1 228 ? -7.078 -39.688 -0.825 1 94.38 228 TRP B CA 1
ATOM 8813 C C . TRP B 1 228 ? -8.5 -40.188 -0.652 1 94.38 228 TRP B C 1
ATOM 8815 O O . TRP B 1 228 ? -9.305 -39.594 0.072 1 94.38 228 TRP B O 1
ATOM 8825 N N . ILE B 1 229 ? -8.742 -41.25 -1.27 1 93.94 229 ILE B N 1
ATOM 8826 C CA . ILE B 1 229 ? -10.086 -41.812 -1.224 1 93.94 229 ILE B CA 1
ATOM 8827 C C . ILE B 1 229 ? -10.391 -42.312 0.191 1 93.94 229 ILE B C 1
ATOM 8829 O O . ILE B 1 229 ? -11.477 -42.062 0.723 1 93.94 229 ILE B O 1
ATOM 8833 N N . ALA B 1 230 ? -9.453 -42.969 0.776 1 93 230 ALA B N 1
ATOM 8834 C CA . ALA B 1 230 ? -9.633 -43.438 2.148 1 93 230 ALA B CA 1
ATOM 8835 C C . ALA B 1 230 ? -9.828 -42.281 3.104 1 93 230 ALA B C 1
ATOM 8837 O O . ALA B 1 230 ? -10.656 -42.344 4.02 1 93 230 ALA B O 1
ATOM 8838 N N . ASN B 1 231 ? -9.047 -41.25 2.893 1 92.62 231 ASN B N 1
ATOM 8839 C CA . ASN B 1 231 ? -9.125 -40.062 3.734 1 92.62 231 ASN B CA 1
ATOM 8840 C C . ASN B 1 231 ? -10.5 -39.375 3.635 1 92.62 231 ASN B C 1
ATOM 8842 O O . ASN B 1 231 ? -11.078 -39 4.648 1 92.62 231 ASN B O 1
ATOM 8846 N N . ILE B 1 232 ? -11.008 -39.281 2.461 1 91.62 232 ILE B N 1
ATOM 8847 C CA . ILE B 1 232 ? -12.281 -38.594 2.217 1 91.62 232 ILE B CA 1
ATOM 8848 C C . ILE B 1 232 ? -13.422 -39.438 2.783 1 91.62 232 ILE B C 1
ATOM 8850 O O . ILE B 1 232 ? -14.352 -38.906 3.389 1 91.62 232 ILE B O 1
ATOM 8854 N N . LEU B 1 233 ? -13.328 -40.719 2.676 1 91.06 233 LEU B N 1
ATOM 8855 C CA . LEU B 1 233 ? -14.43 -41.594 3.039 1 91.06 233 LEU B CA 1
ATOM 8856 C C . LEU B 1 233 ? -14.422 -41.875 4.535 1 91.06 233 LEU B C 1
ATOM 8858 O O . LEU B 1 233 ? -15.484 -41.938 5.164 1 91.06 233 LEU B O 1
ATOM 8862 N N . TYR B 1 234 ? -13.18 -42.062 5.066 1 89.38 234 TYR B N 1
ATOM 8863 C CA . TYR B 1 234 ? -13.117 -42.562 6.438 1 89.38 234 TYR B CA 1
ATOM 8864 C C . TYR B 1 234 ? -12.484 -41.531 7.359 1 89.38 234 TYR B C 1
ATOM 8866 O O . TYR B 1 234 ? -12.445 -41.719 8.578 1 89.38 234 TYR B O 1
ATOM 8874 N N . GLY B 1 235 ? -11.945 -40.531 6.867 1 86.88 235 GLY B N 1
ATOM 8875 C CA . GLY B 1 235 ? -11.336 -39.5 7.684 1 86.88 235 GLY B CA 1
ATOM 8876 C C . GLY B 1 235 ? -10.062 -39.938 8.367 1 86.88 235 GLY B C 1
ATOM 8877 O O . GLY B 1 235 ? -9.789 -39.562 9.508 1 86.88 235 GLY B O 1
ATOM 8878 N N . LEU B 1 236 ? -9.344 -40.781 7.68 1 86.19 236 LEU B N 1
ATOM 8879 C CA . LEU B 1 236 ? -8.148 -41.344 8.305 1 86.19 236 LEU B CA 1
ATOM 8880 C C . LEU B 1 236 ? -6.898 -40.594 7.832 1 86.19 236 LEU B C 1
ATOM 8882 O O . LEU B 1 236 ? -6.895 -40 6.758 1 86.19 236 LEU B O 1
ATOM 8886 N N . ASN B 1 237 ? -5.859 -40.75 8.641 1 83.56 237 ASN B N 1
ATOM 8887 C CA . ASN B 1 237 ? -4.586 -40.125 8.305 1 83.56 237 ASN B CA 1
ATOM 8888 C C . ASN B 1 237 ? -3.602 -41.125 7.715 1 83.56 237 ASN B C 1
ATOM 8890 O O . ASN B 1 237 ? -2.594 -40.75 7.121 1 83.56 237 ASN B O 1
ATOM 8894 N N . ASN B 1 238 ? -3.963 -42.375 7.895 1 87.81 238 ASN B N 1
ATOM 8895 C CA . ASN B 1 238 ? -3.113 -43.469 7.395 1 87.81 238 ASN B CA 1
ATOM 8896 C C . ASN B 1 238 ? -3.934 -44.688 6.984 1 87.81 238 ASN B C 1
ATOM 8898 O O . ASN B 1 238 ? -4.816 -45.125 7.723 1 87.81 238 ASN B O 1
ATOM 8902 N N . VAL B 1 239 ? -3.564 -45.188 5.852 1 91.06 239 VAL B N 1
ATOM 8903 C CA . VAL B 1 239 ? -4.312 -46.312 5.297 1 91.06 239 VAL B CA 1
ATOM 8904 C C . VAL B 1 239 ? -4.113 -47.531 6.168 1 91.06 239 VAL B C 1
ATOM 8906 O O . VAL B 1 239 ? -4.957 -48.438 6.188 1 91.06 239 VAL B O 1
ATOM 8909 N N . LYS B 1 240 ? -3.002 -47.562 6.863 1 90.62 240 LYS B N 1
ATOM 8910 C CA . LYS B 1 240 ? -2.697 -48.688 7.75 1 90.62 240 LYS B CA 1
ATOM 8911 C C . LYS B 1 240 ? -3.824 -48.938 8.75 1 90.62 240 LYS B C 1
ATOM 8913 O O . LYS B 1 240 ? -4.039 -50.062 9.203 1 90.62 240 LYS B O 1
ATOM 8918 N N . GLU B 1 241 ? -4.57 -47.938 9 1 90.38 241 GLU B N 1
ATOM 8919 C CA . GLU B 1 241 ? -5.645 -48 9.984 1 90.38 241 GLU B CA 1
ATOM 8920 C C . GLU B 1 241 ? -6.773 -48.906 9.508 1 90.38 241 GLU B C 1
ATOM 8922 O O . GLU B 1 241 ? -7.602 -49.344 10.305 1 90.38 241 GLU B O 1
ATOM 8927 N N . LEU B 1 242 ? -6.754 -49.219 8.25 1 91.94 242 LEU B N 1
ATOM 8928 C CA . LEU B 1 242 ? -7.816 -50.031 7.695 1 91.94 242 LEU B CA 1
ATOM 8929 C C . LEU B 1 242 ? -7.418 -51.5 7.703 1 91.94 242 LEU B C 1
ATOM 8931 O O . LEU B 1 242 ? -8.219 -52.375 7.355 1 91.94 242 LEU B O 1
ATOM 8935 N N . ALA B 1 243 ? -6.176 -51.781 8.117 1 91.19 243 ALA B N 1
ATOM 8936 C CA . ALA B 1 243 ? -5.707 -53.156 8.211 1 91.19 243 ALA B CA 1
ATOM 8937 C C . ALA B 1 243 ? -6.516 -53.938 9.242 1 91.19 243 ALA B C 1
ATOM 8939 O O . ALA B 1 243 ? -6.746 -53.469 10.352 1 91.19 243 ALA B O 1
ATOM 8940 N N . GLY B 1 244 ? -6.965 -55.156 8.922 1 87.25 244 GLY B N 1
ATOM 8941 C CA . GLY B 1 244 ? -7.809 -55.969 9.789 1 87.25 244 GLY B CA 1
ATOM 8942 C C . GLY B 1 244 ? -9.289 -55.781 9.531 1 87.25 244 GLY B C 1
ATOM 8943 O O . GLY B 1 244 ? -10.109 -56.594 9.953 1 87.25 244 GLY B O 1
ATOM 8944 N N . PHE B 1 245 ? -9.562 -54.688 8.812 1 87.31 245 PHE B N 1
ATOM 8945 C CA . PHE B 1 245 ? -10.961 -54.406 8.523 1 87.31 245 PHE B CA 1
ATOM 8946 C C . PHE B 1 245 ? -11.25 -54.594 7.035 1 87.31 245 PHE B C 1
ATOM 8948 O O . PHE B 1 245 ? -12.062 -55.438 6.656 1 87.31 245 PHE B O 1
ATOM 8955 N N . GLN B 1 246 ? -10.531 -53.844 6.215 1 88.19 246 GLN B N 1
ATOM 8956 C CA . GLN B 1 246 ? -10.766 -53.875 4.777 1 88.19 246 GLN B CA 1
ATOM 8957 C C . GLN B 1 246 ? -9.789 -54.844 4.09 1 88.19 246 GLN B C 1
ATOM 8959 O O . GLN B 1 246 ? -10.094 -55.375 3.029 1 88.19 246 GLN B O 1
ATOM 8964 N N . PHE B 1 247 ? -8.609 -54.969 4.605 1 91.5 247 PHE B N 1
ATOM 8965 C CA . PHE B 1 247 ? -7.609 -55.906 4.09 1 91.5 247 PHE B CA 1
ATOM 8966 C C . PHE B 1 247 ? -6.785 -56.5 5.227 1 91.5 247 PHE B C 1
ATOM 8968 O O . PHE B 1 247 ? -6.809 -56 6.348 1 91.5 247 PHE B O 1
ATOM 8975 N N . SER B 1 248 ? -6.074 -57.594 4.973 1 92.19 248 SER B N 1
ATOM 8976 C CA . SER B 1 248 ? -5.293 -58.25 6.004 1 92.19 248 SER B CA 1
ATOM 8977 C C . SER B 1 248 ? -3.949 -57.562 6.219 1 92.19 248 SER B C 1
ATOM 8979 O O . SER B 1 248 ? -3.492 -56.812 5.363 1 92.19 248 SER B O 1
ATOM 8981 N N . GLU B 1 249 ? -3.383 -57.844 7.285 1 93.81 249 GLU B N 1
ATOM 8982 C CA . GLU B 1 249 ? -2.07 -57.281 7.605 1 93.81 249 GLU B CA 1
ATOM 8983 C C . GLU B 1 249 ? -1.008 -57.781 6.629 1 93.81 249 GLU B C 1
ATOM 8985 O O . GLU B 1 249 ? -0.095 -57.062 6.266 1 93.81 249 GLU B O 1
ATOM 8990 N N . ASP B 1 250 ? -1.211 -58.969 6.234 1 93.56 250 ASP B N 1
ATOM 8991 C CA . ASP B 1 250 ? -0.234 -59.531 5.316 1 93.56 250 ASP B CA 1
ATOM 8992 C C . ASP B 1 250 ? -0.311 -58.875 3.941 1 93.56 250 ASP B C 1
ATOM 8994 O O . ASP B 1 250 ? 0.717 -58.594 3.32 1 93.56 250 ASP B O 1
ATOM 8998 N N . GLU B 1 251 ? -1.451 -58.688 3.521 1 93.5 251 GLU B N 1
ATOM 8999 C CA . GLU B 1 251 ? -1.644 -58 2.246 1 93.5 251 GLU B CA 1
ATOM 9000 C C . GLU B 1 251 ? -1.05 -56.594 2.279 1 93.5 251 GLU B C 1
ATOM 9002 O O . GLU B 1 251 ? -0.391 -56.156 1.327 1 93.5 251 GLU B O 1
ATOM 9007 N N . TYR B 1 252 ? -1.292 -56 3.381 1 95.12 252 TYR B N 1
ATOM 9008 C CA . TYR B 1 252 ? -0.793 -54.625 3.512 1 95.12 252 TYR B CA 1
ATOM 9009 C C . TYR B 1 252 ? 0.729 -54.594 3.592 1 95.12 252 TYR B C 1
ATOM 9011 O O . TYR B 1 252 ? 1.374 -53.719 3.047 1 95.12 252 TYR B O 1
ATOM 9019 N N . LYS B 1 253 ? 1.241 -55.531 4.289 1 95.88 253 LYS B N 1
ATOM 9020 C CA . LYS B 1 253 ? 2.693 -55.625 4.422 1 95.88 253 LYS B CA 1
ATOM 9021 C C . LYS B 1 253 ? 3.361 -55.75 3.059 1 95.88 253 LYS B C 1
ATOM 9023 O O . LYS B 1 253 ? 4.367 -55.094 2.779 1 95.88 253 LYS B O 1
ATOM 9028 N N . LYS B 1 254 ? 2.803 -56.656 2.248 1 95.44 254 LYS B N 1
ATOM 9029 C CA . LYS B 1 254 ? 3.342 -56.844 0.904 1 95.44 254 LYS B CA 1
ATOM 9030 C C . LYS B 1 254 ? 3.266 -55.562 0.091 1 95.44 254 LYS B C 1
ATOM 9032 O O . LYS B 1 254 ? 4.227 -55.188 -0.587 1 95.44 254 LYS B O 1
ATOM 9037 N N . TYR B 1 255 ? 2.191 -54.906 0.231 1 96.06 255 TYR B N 1
ATOM 9038 C CA . TYR B 1 255 ? 1.983 -53.656 -0.44 1 96.06 255 TYR B CA 1
ATOM 9039 C C . TYR B 1 255 ? 2.975 -52.594 0.058 1 96.06 255 TYR B C 1
ATOM 9041 O O . TYR B 1 255 ? 3.619 -51.906 -0.741 1 96.06 255 TYR B O 1
ATOM 9049 N N . ARG B 1 256 ? 3.076 -52.5 1.345 1 95.38 256 ARG B N 1
ATOM 9050 C CA . ARG B 1 256 ? 3.941 -51.5 1.954 1 95.38 256 ARG B CA 1
ATOM 9051 C C . ARG B 1 256 ? 5.398 -51.719 1.566 1 95.38 256 ARG B C 1
ATOM 9053 O O . ARG B 1 256 ? 6.133 -50.781 1.298 1 95.38 256 ARG B O 1
ATOM 9060 N N . GLN B 1 257 ? 5.77 -52.938 1.539 1 95.56 257 GLN B N 1
ATOM 9061 C CA . GLN B 1 257 ? 7.137 -53.281 1.161 1 95.56 257 GLN B CA 1
ATOM 9062 C C . GLN B 1 257 ? 7.418 -52.906 -0.291 1 95.56 257 GLN B C 1
ATOM 9064 O O . GLN B 1 257 ? 8.477 -52.344 -0.604 1 95.56 257 GLN B O 1
ATOM 9069 N N . ALA B 1 258 ? 6.484 -53.219 -1.123 1 96.75 258 ALA B N 1
ATOM 9070 C CA . ALA B 1 258 ? 6.625 -52.875 -2.531 1 96.75 258 ALA B CA 1
ATOM 9071 C C . ALA B 1 258 ? 6.703 -51.344 -2.705 1 96.75 258 ALA B C 1
ATOM 9073 O O . ALA B 1 258 ? 7.543 -50.844 -3.457 1 96.75 258 ALA B O 1
ATOM 9074 N N . LEU B 1 259 ? 5.895 -50.688 -1.997 1 95.31 259 LEU B N 1
ATOM 9075 C CA . LEU B 1 259 ? 5.855 -49.25 -2.084 1 95.31 259 LEU B CA 1
ATOM 9076 C C . LEU B 1 259 ? 7.152 -48.625 -1.57 1 95.31 259 LEU B C 1
ATOM 9078 O O . LEU B 1 259 ? 7.684 -47.688 -2.172 1 95.31 259 LEU B O 1
ATOM 9082 N N . GLU B 1 260 ? 7.609 -49.094 -0.515 1 93.31 260 GLU B N 1
ATOM 9083 C CA . GLU B 1 260 ? 8.875 -48.625 0.045 1 93.31 260 GLU B CA 1
ATOM 9084 C C . GLU B 1 260 ? 10.023 -48.844 -0.937 1 93.31 260 GLU B C 1
ATOM 9086 O O . GLU B 1 260 ? 10.906 -47.969 -1.045 1 93.31 260 GLU B O 1
ATOM 9091 N N . PHE B 1 261 ? 10.023 -49.938 -1.512 1 94.94 261 PHE B N 1
ATOM 9092 C CA . PHE B 1 261 ? 11.062 -50.188 -2.504 1 94.94 261 PHE B CA 1
ATOM 9093 C C . PHE B 1 261 ? 10.984 -49.188 -3.639 1 94.94 261 PHE B C 1
ATOM 9095 O O . PHE B 1 261 ? 12.008 -48.656 -4.098 1 94.94 261 PHE B O 1
ATOM 9102 N N . ILE B 1 262 ? 9.781 -48.906 -4.098 1 95.88 262 ILE B N 1
ATOM 9103 C CA . ILE B 1 262 ? 9.609 -47.938 -5.191 1 95.88 262 ILE B CA 1
ATOM 9104 C C . ILE B 1 262 ? 10.102 -46.562 -4.75 1 95.88 262 ILE B C 1
ATOM 9106 O O . ILE B 1 262 ? 10.672 -45.812 -5.551 1 95.88 262 ILE B O 1
ATOM 9110 N N . PHE B 1 263 ? 9.891 -46.25 -3.492 1 93.81 263 PHE B N 1
ATOM 9111 C CA . PHE B 1 263 ? 10.414 -45 -2.965 1 93.81 263 PHE B CA 1
ATOM 9112 C C . PHE B 1 263 ? 11.938 -45 -2.984 1 93.81 263 PHE B C 1
ATOM 9114 O O . PHE B 1 263 ? 12.555 -43.969 -3.285 1 93.81 263 PHE B O 1
ATOM 9121 N N . GLN B 1 264 ? 12.484 -46.062 -2.67 1 92.38 264 GLN B N 1
ATOM 9122 C CA . GLN B 1 264 ? 13.93 -46.188 -2.721 1 92.38 264 GLN B CA 1
ATOM 9123 C C . GLN B 1 264 ? 14.453 -46.031 -4.148 1 92.38 264 GLN B C 1
ATOM 9125 O O . GLN B 1 264 ? 15.484 -45.406 -4.371 1 92.38 264 GLN B O 1
ATOM 9130 N N . VAL B 1 265 ? 13.75 -46.625 -5.012 1 94.62 265 VAL B N 1
ATOM 9131 C CA . VAL B 1 265 ? 14.109 -46.531 -6.422 1 94.62 265 VAL B CA 1
ATOM 9132 C C . VAL B 1 265 ? 14.07 -45.062 -6.844 1 94.62 265 VAL B C 1
ATOM 9134 O O . VAL B 1 265 ? 15 -44.562 -7.492 1 94.62 265 VAL B O 1
ATOM 9137 N N . ARG B 1 266 ? 13.047 -44.406 -6.465 1 94.56 266 ARG B N 1
ATOM 9138 C CA . ARG B 1 266 ? 12.883 -43 -6.852 1 94.56 266 ARG B CA 1
ATOM 9139 C C . ARG B 1 266 ? 13.992 -42.125 -6.27 1 94.56 266 ARG B C 1
ATOM 9141 O O . ARG B 1 266 ? 14.531 -41.25 -6.957 1 94.56 266 ARG B O 1
ATOM 9148 N N . THR B 1 267 ? 14.289 -42.344 -5.035 1 91.56 267 THR B N 1
ATOM 9149 C CA . THR B 1 267 ? 15.367 -41.625 -4.387 1 91.56 267 THR B CA 1
ATOM 9150 C C . THR B 1 267 ? 16.703 -41.875 -5.098 1 91.56 267 THR B C 1
ATOM 9152 O O . THR B 1 267 ? 17.469 -40.938 -5.32 1 91.56 267 THR B O 1
ATOM 9155 N N . ALA B 1 268 ? 16.922 -43.094 -5.41 1 91.88 268 ALA B N 1
ATOM 9156 C CA . ALA B 1 268 ? 18.141 -43.438 -6.129 1 91.88 268 ALA B CA 1
ATOM 9157 C C . ALA B 1 268 ? 18.188 -42.781 -7.504 1 91.88 268 ALA B C 1
ATOM 9159 O O . ALA B 1 268 ? 19.234 -42.312 -7.941 1 91.88 268 ALA B O 1
ATOM 9160 N N . LEU B 1 269 ? 17.109 -42.812 -8.156 1 94.5 269 LEU B N 1
ATOM 9161 C CA . LEU B 1 269 ? 17 -42.156 -9.461 1 94.5 269 LEU B CA 1
ATOM 9162 C C . LEU B 1 269 ? 17.375 -40.688 -9.367 1 94.5 269 LEU B C 1
ATOM 9164 O O . LEU B 1 269 ? 18.156 -40.188 -10.188 1 94.5 269 LEU B O 1
ATOM 9168 N N . HIS B 1 270 ? 16.828 -40.062 -8.375 1 92.5 270 HIS B N 1
ATOM 9169 C CA . HIS B 1 270 ? 17.109 -38.625 -8.172 1 92.5 270 HIS B CA 1
ATOM 9170 C C . HIS B 1 270 ? 18.594 -38.406 -7.887 1 92.5 270 HIS B C 1
ATOM 9172 O O . HIS B 1 270 ? 19.203 -37.469 -8.414 1 92.5 270 HIS B O 1
ATOM 9178 N N . SER B 1 271 ? 19.047 -39.219 -7.047 1 89.69 271 SER B N 1
ATOM 9179 C CA . SER B 1 271 ? 20.453 -39.125 -6.656 1 89.69 271 SER B CA 1
ATOM 9180 C C . SER B 1 271 ? 21.375 -39.281 -7.859 1 89.69 271 SER B C 1
ATOM 9182 O O . SER B 1 271 ? 22.359 -38.562 -8 1 89.69 271 SER B O 1
ATOM 9184 N N . ILE B 1 272 ? 21.094 -40.219 -8.734 1 91.56 272 ILE B N 1
ATOM 9185 C CA . ILE B 1 272 ? 21.906 -40.5 -9.898 1 91.56 272 ILE B CA 1
ATOM 9186 C C . ILE B 1 272 ? 21.781 -39.375 -10.922 1 91.56 272 ILE B C 1
ATOM 9188 O O . ILE B 1 272 ? 22.781 -38.875 -11.445 1 91.56 272 ILE B O 1
ATOM 9192 N N . ALA B 1 273 ? 20.594 -39.031 -11.188 1 91.75 273 ALA B N 1
ATOM 9193 C CA . ALA B 1 273 ? 20.328 -38.031 -12.219 1 91.75 273 ALA B CA 1
ATOM 9194 C C . ALA B 1 273 ? 20.672 -36.656 -11.719 1 91.75 273 ALA B C 1
ATOM 9196 O O . ALA B 1 273 ? 20.828 -35.719 -12.516 1 91.75 273 ALA B O 1
ATOM 9197 N N . ARG B 1 274 ? 20.672 -36.375 -10.328 1 89.94 274 ARG B N 1
ATOM 9198 C CA . ARG B 1 274 ? 20.875 -35.094 -9.688 1 89.94 274 ARG B CA 1
ATOM 9199 C C . ARG B 1 274 ? 19.797 -34.094 -10.117 1 89.94 274 ARG B C 1
ATOM 9201 O O . ARG B 1 274 ? 20.094 -32.906 -10.336 1 89.94 274 ARG B O 1
ATOM 9208 N N . LYS B 1 275 ? 18.75 -34.562 -10.531 1 91.38 275 LYS B N 1
ATOM 9209 C CA . LYS B 1 275 ? 17.531 -33.812 -10.875 1 91.38 275 LYS B CA 1
ATOM 9210 C C . LYS B 1 275 ? 16.297 -34.656 -10.664 1 91.38 275 LYS B C 1
ATOM 9212 O O . LYS B 1 275 ? 16.391 -35.844 -10.328 1 91.38 275 LYS B O 1
ATOM 9217 N N . LYS B 1 276 ? 15.203 -34.094 -10.789 1 91.75 276 LYS B N 1
ATOM 9218 C CA . LYS B 1 276 ? 13.945 -34.812 -10.711 1 91.75 276 LYS B CA 1
ATOM 9219 C C . LYS B 1 276 ? 13.812 -35.812 -11.859 1 91.75 276 LYS B C 1
ATOM 9221 O O . LYS B 1 276 ? 13.945 -35.438 -13.023 1 91.75 276 LYS B O 1
ATOM 9226 N N . GLN B 1 277 ? 13.773 -37.062 -11.523 1 94.19 277 GLN B N 1
ATOM 9227 C CA . GLN B 1 277 ? 13.633 -38.156 -12.484 1 94.19 277 GLN B CA 1
ATOM 9228 C C . GLN B 1 277 ? 12.695 -39.25 -11.961 1 94.19 277 GLN B C 1
ATOM 9230 O O . GLN B 1 277 ? 12.953 -39.844 -10.914 1 94.19 277 GLN B O 1
ATOM 9235 N N . ASP B 1 278 ? 11.594 -39.5 -12.719 1 95.56 278 ASP B N 1
ATOM 9236 C CA . ASP B 1 278 ? 10.602 -40.469 -12.227 1 95.56 278 ASP B CA 1
ATOM 9237 C C . ASP B 1 278 ? 10.453 -41.656 -13.188 1 95.56 278 ASP B C 1
ATOM 9239 O O . ASP B 1 278 ? 9.672 -42.562 -12.938 1 95.56 278 ASP B O 1
ATOM 9243 N N . GLN B 1 279 ? 11.227 -41.625 -14.258 1 96.06 279 GLN B N 1
ATOM 9244 C CA . GLN B 1 279 ? 11.18 -42.688 -15.242 1 96.06 279 GLN B CA 1
ATOM 9245 C C . GLN B 1 279 ? 12.469 -43.5 -15.219 1 96.06 279 GLN B C 1
ATOM 9247 O O . GLN B 1 279 ? 13.57 -42.938 -15.211 1 96.06 279 GLN B O 1
ATOM 9252 N N . VAL B 1 280 ? 12.305 -44.812 -15.156 1 96.31 280 VAL B N 1
ATOM 9253 C CA . VAL B 1 280 ? 13.453 -45.688 -15.25 1 96.31 280 VAL B CA 1
ATOM 9254 C C . VAL B 1 280 ? 13.789 -45.969 -16.719 1 96.31 280 VAL B C 1
ATOM 9256 O O . VAL B 1 280 ? 13.133 -46.781 -17.375 1 96.31 280 VAL B O 1
ATOM 9259 N N . THR B 1 281 ? 14.805 -45.312 -17.203 1 94.06 281 THR B N 1
ATOM 9260 C CA . THR B 1 281 ? 15.234 -45.5 -18.594 1 94.06 281 THR B CA 1
ATOM 9261 C C . THR B 1 281 ? 16.359 -46.531 -18.688 1 94.06 281 THR B C 1
ATOM 9263 O O . THR B 1 281 ? 17.047 -46.781 -17.688 1 94.06 281 THR B O 1
ATOM 9266 N N . PHE B 1 282 ? 16.531 -47.094 -19.828 1 91.31 282 PHE B N 1
ATOM 9267 C CA . PHE B 1 282 ? 17.547 -48.094 -20.031 1 91.31 282 PHE B CA 1
ATOM 9268 C C . PHE B 1 282 ? 18.953 -47.562 -19.781 1 91.31 282 PHE B C 1
ATOM 9270 O O . PHE B 1 282 ? 19.828 -48.25 -19.281 1 91.31 282 PHE B O 1
ATOM 9277 N N . ASP B 1 283 ? 19.125 -46.312 -20.125 1 91.81 283 ASP B N 1
ATOM 9278 C CA . ASP B 1 283 ? 20.422 -45.688 -19.969 1 91.81 283 ASP B CA 1
ATOM 9279 C C . ASP B 1 283 ? 20.812 -45.531 -18.5 1 91.81 283 ASP B C 1
ATOM 9281 O O . ASP B 1 283 ? 21.984 -45.594 -18.156 1 91.81 283 ASP B O 1
ATOM 9285 N N . ILE B 1 284 ? 19.859 -45.438 -17.594 1 94.56 284 ILE B N 1
ATOM 9286 C CA . ILE B 1 284 ? 20.125 -45.156 -16.172 1 94.56 284 ILE B CA 1
ATOM 9287 C C . ILE B 1 284 ? 20.109 -46.469 -15.398 1 94.56 284 ILE B C 1
ATOM 9289 O O . ILE B 1 284 ? 20.625 -46.562 -14.273 1 94.56 284 ILE B O 1
ATOM 9293 N N . LEU B 1 285 ? 19.516 -47.531 -15.906 1 94.81 285 LEU B N 1
ATOM 9294 C CA . LEU B 1 285 ? 19.234 -48.781 -15.234 1 94.81 285 LEU B CA 1
ATOM 9295 C C . LEU B 1 285 ? 20.516 -49.406 -14.688 1 94.81 285 LEU B C 1
ATOM 9297 O O . LEU B 1 285 ? 20.531 -49.906 -13.562 1 94.81 285 LEU B O 1
ATOM 9301 N N . PRO B 1 286 ? 21.641 -49.281 -15.438 1 95.31 286 PRO B N 1
ATOM 9302 C CA . PRO B 1 286 ? 22.859 -49.906 -14.891 1 95.31 286 PRO B CA 1
ATOM 9303 C C . PRO B 1 286 ? 23.344 -49.219 -13.609 1 95.31 286 PRO B C 1
ATOM 9305 O O . PRO B 1 286 ? 23.688 -49.875 -12.641 1 95.31 286 PRO B O 1
ATOM 9308 N N . ASP B 1 287 ? 23.312 -47.969 -13.602 1 95.5 287 ASP B N 1
ATOM 9309 C CA . ASP B 1 287 ? 23.688 -47.219 -12.406 1 95.5 287 ASP B CA 1
ATOM 9310 C C . ASP B 1 287 ? 22.688 -47.438 -11.273 1 95.5 287 ASP B C 1
ATOM 9312 O O . ASP B 1 287 ? 23.078 -47.531 -10.109 1 95.5 287 ASP B O 1
ATOM 9316 N N . LEU B 1 288 ? 21.438 -47.5 -11.609 1 95.5 288 LEU B N 1
ATOM 9317 C CA . LEU B 1 288 ? 20.375 -47.719 -10.633 1 95.5 288 LEU B CA 1
ATOM 9318 C C . LEU B 1 288 ? 20.516 -49.062 -9.953 1 95.5 288 LEU B C 1
ATOM 9320 O O . LEU B 1 288 ? 20.438 -49.156 -8.727 1 95.5 288 LEU B O 1
ATOM 9324 N N . SER B 1 289 ? 20.766 -50.094 -10.742 1 96.81 289 SER B N 1
ATOM 9325 C CA . SER B 1 289 ? 20.906 -51.438 -10.211 1 96.81 289 SER B CA 1
ATOM 9326 C C . SER B 1 289 ? 22.094 -51.562 -9.258 1 96.81 289 SER B C 1
ATOM 9328 O O . SER B 1 289 ? 22 -52.188 -8.203 1 96.81 289 SER B O 1
ATOM 9330 N N . ALA B 1 290 ? 23.141 -50.875 -9.648 1 94.56 290 ALA B N 1
ATOM 9331 C CA . ALA B 1 290 ? 24.344 -50.875 -8.812 1 94.56 290 ALA B CA 1
ATOM 9332 C C . ALA B 1 290 ? 24.078 -50.156 -7.492 1 94.56 290 ALA B C 1
ATOM 9334 O O . ALA B 1 290 ? 24.453 -50.656 -6.426 1 94.56 290 ALA B O 1
ATOM 9335 N N . LYS B 1 291 ? 23.484 -49.062 -7.574 1 91.5 291 LYS B N 1
ATOM 9336 C CA . LYS B 1 291 ? 23.234 -48.219 -6.398 1 91.5 291 LYS B CA 1
ATOM 9337 C C . LYS B 1 291 ? 22.297 -48.938 -5.422 1 91.5 291 LYS B C 1
ATOM 9339 O O . LYS B 1 291 ? 22.422 -48.75 -4.207 1 91.5 291 LYS B O 1
ATOM 9344 N N . LEU B 1 292 ? 21.344 -49.688 -5.938 1 92.44 292 LEU B N 1
ATOM 9345 C CA . LEU B 1 292 ? 20.375 -50.375 -5.094 1 92.44 292 LEU B CA 1
ATOM 9346 C C . LEU B 1 292 ? 20.969 -51.688 -4.555 1 92.44 292 LEU B C 1
ATOM 9348 O O . LEU B 1 292 ? 20.312 -52.375 -3.779 1 92.44 292 LEU B O 1
ATOM 9352 N N . GLY B 1 293 ? 22.156 -52 -5.016 1 90.88 293 GLY B N 1
ATOM 9353 C CA . GLY B 1 293 ? 22.891 -53.125 -4.418 1 90.88 293 GLY B CA 1
ATOM 9354 C C . GLY B 1 293 ? 22.672 -54.438 -5.141 1 90.88 293 GLY B C 1
ATOM 9355 O O . GLY B 1 293 ? 22.984 -55.5 -4.605 1 90.88 293 GLY B O 1
ATOM 9356 N N . PHE B 1 294 ? 22.125 -54.406 -6.312 1 94.88 294 PHE B N 1
ATOM 9357 C CA . PHE B 1 294 ? 21.969 -55.625 -7.078 1 94.88 294 PHE B CA 1
ATOM 9358 C C . PHE B 1 294 ? 23.312 -56.094 -7.648 1 94.88 294 PHE B C 1
ATOM 9360 O O . PHE B 1 294 ? 24.141 -55.281 -8.039 1 94.88 294 PHE B O 1
ATOM 9367 N N . LYS B 1 295 ? 23.469 -57.375 -7.707 1 94.81 295 LYS B N 1
ATOM 9368 C CA . LYS B 1 295 ? 24.688 -57.969 -8.219 1 94.81 295 LYS B CA 1
ATOM 9369 C C . LYS B 1 295 ? 24.391 -59 -9.305 1 94.81 295 LYS B C 1
ATOM 9371 O O . LYS B 1 295 ? 23.312 -59.625 -9.32 1 94.81 295 LYS B O 1
ATOM 9376 N N . ASN B 1 296 ? 25.359 -59.125 -10.219 1 91.69 296 ASN B N 1
ATOM 9377 C CA . ASN B 1 296 ? 25.219 -60.125 -11.266 1 91.69 296 ASN B CA 1
ATOM 9378 C C . ASN B 1 296 ? 25.203 -61.531 -10.68 1 91.69 296 ASN B C 1
ATOM 9380 O O . ASN B 1 296 ? 25.953 -61.844 -9.742 1 91.69 296 ASN B O 1
ATOM 9384 N N . GLN B 1 297 ? 24.312 -62.312 -11.219 1 88.75 297 GLN B N 1
ATOM 9385 C CA . GLN B 1 297 ? 24.25 -63.75 -10.914 1 88.75 297 GLN B CA 1
ATOM 9386 C C . GLN B 1 297 ? 24.547 -64.562 -12.148 1 88.75 297 GLN B C 1
ATOM 9388 O O . GLN B 1 297 ? 24.547 -64.062 -13.273 1 88.75 297 GLN B O 1
ATOM 9393 N N . PRO B 1 298 ? 24.984 -65.812 -11.961 1 81.94 298 PRO B N 1
ATOM 9394 C CA . PRO B 1 298 ? 25.375 -66.688 -13.102 1 81.94 298 PRO B CA 1
ATOM 9395 C C . PRO B 1 298 ? 24.312 -66.688 -14.211 1 81.94 298 PRO B C 1
ATOM 9397 O O . PRO B 1 298 ? 24.656 -66.625 -15.391 1 81.94 298 PRO B O 1
ATOM 9400 N N . ARG B 1 299 ? 23.062 -66.562 -13.859 1 80.62 299 ARG B N 1
ATOM 9401 C CA . ARG B 1 299 ? 22 -66.688 -14.859 1 80.62 299 ARG B CA 1
ATOM 9402 C C . ARG B 1 299 ? 21.359 -65.375 -15.148 1 80.62 299 ARG B C 1
ATOM 9404 O O . ARG B 1 299 ? 20.719 -65.188 -16.188 1 80.62 299 ARG B O 1
ATOM 9411 N N . TYR B 1 300 ? 21.531 -64.438 -14.211 1 86.69 300 TYR B N 1
ATOM 9412 C CA . TYR B 1 300 ? 20.797 -63.156 -14.359 1 86.69 300 TYR B CA 1
ATOM 9413 C C . TYR B 1 300 ? 21.719 -61.969 -14.094 1 86.69 300 TYR B C 1
ATOM 9415 O O . TYR B 1 300 ? 22.5 -62 -13.141 1 86.69 300 TYR B O 1
ATOM 9423 N N . THR B 1 301 ? 21.609 -60.969 -14.977 1 91.38 301 THR B N 1
ATOM 9424 C CA . THR B 1 301 ? 22.375 -59.75 -14.773 1 91.38 301 THR B CA 1
ATOM 9425 C C . THR B 1 301 ? 21.75 -58.906 -13.656 1 91.38 301 THR B C 1
ATOM 9427 O O . THR B 1 301 ? 20.578 -59.062 -13.328 1 91.38 301 THR B O 1
ATOM 9430 N N . LYS B 1 302 ? 22.547 -58.094 -13.031 1 94.44 302 LYS B N 1
ATOM 9431 C CA . LYS B 1 302 ? 22.047 -57.188 -12.008 1 94.44 302 LYS B CA 1
ATOM 9432 C C . LYS B 1 302 ? 20.906 -56.312 -12.555 1 94.44 302 LYS B C 1
ATOM 9434 O O . LYS B 1 302 ? 19.953 -56.031 -11.836 1 94.44 302 LYS B O 1
ATOM 9439 N N . ASP B 1 303 ? 21.062 -55.938 -13.844 1 94.19 303 ASP B N 1
ATOM 9440 C CA . ASP B 1 303 ? 20.047 -55.062 -14.461 1 94.19 303 ASP B CA 1
ATOM 9441 C C . ASP B 1 303 ? 18.719 -55.812 -14.609 1 94.19 303 ASP B C 1
ATOM 9443 O O . ASP B 1 303 ? 17.656 -55.25 -14.359 1 94.19 303 ASP B O 1
ATOM 9447 N N . ARG B 1 304 ? 18.797 -57.062 -14.961 1 93.25 304 ARG B N 1
ATOM 9448 C CA . ARG B 1 304 ? 17.594 -57.875 -15.109 1 93.25 304 ARG B CA 1
ATOM 9449 C C . ARG B 1 304 ? 16.922 -58.094 -13.766 1 93.25 304 ARG B C 1
ATOM 9451 O O . ARG B 1 304 ? 15.695 -58 -13.664 1 93.25 304 ARG B O 1
ATOM 9458 N N . LEU B 1 305 ? 17.688 -58.344 -12.781 1 94.94 305 LEU B N 1
ATOM 9459 C CA . LEU B 1 305 ? 17.141 -58.562 -11.445 1 94.94 305 LEU B CA 1
ATOM 9460 C C . LEU B 1 305 ? 16.469 -57.281 -10.914 1 94.94 305 LEU B C 1
ATOM 9462 O O . LEU B 1 305 ? 15.391 -57.375 -10.336 1 94.94 305 LEU B O 1
ATOM 9466 N N . CYS B 1 306 ? 17.141 -56.219 -11.133 1 96.44 306 CYS B N 1
ATOM 9467 C CA . CYS B 1 306 ? 16.609 -54.938 -10.68 1 96.44 306 CYS B CA 1
ATOM 9468 C C . CYS B 1 306 ? 15.289 -54.625 -11.367 1 96.44 306 CYS B C 1
ATOM 9470 O O . CYS B 1 306 ? 14.297 -54.312 -10.703 1 96.44 306 CYS B O 1
ATOM 9472 N N . MET B 1 307 ? 15.289 -54.75 -12.688 1 95.56 307 MET B N 1
ATOM 9473 C CA . MET B 1 307 ? 14.086 -54.406 -13.453 1 95.56 307 MET B CA 1
ATOM 9474 C C . MET B 1 307 ? 12.945 -55.375 -13.109 1 95.56 307 MET B C 1
ATOM 9476 O O . MET B 1 307 ? 11.789 -54.969 -13.008 1 95.56 307 MET B O 1
ATOM 9480 N N . SER B 1 308 ? 13.25 -56.594 -12.922 1 95.06 308 SER B N 1
ATOM 9481 C CA . SER B 1 308 ? 12.242 -57.562 -12.547 1 95.06 308 SER B CA 1
ATOM 9482 C C . SER B 1 308 ? 11.602 -57.219 -11.211 1 95.06 308 SER B C 1
ATOM 9484 O O . SER B 1 308 ? 10.383 -57.344 -11.055 1 95.06 308 SER B O 1
ATOM 9486 N N . LYS B 1 309 ? 12.398 -56.844 -10.281 1 96.44 309 LYS B N 1
ATOM 9487 C CA . LYS B 1 309 ? 11.867 -56.5 -8.969 1 96.44 309 LYS B CA 1
ATOM 9488 C C . LYS B 1 309 ? 11.008 -55.219 -9.062 1 96.44 309 LYS B C 1
ATOM 9490 O O . LYS B 1 309 ? 9.977 -55.125 -8.391 1 96.44 309 LYS B O 1
ATOM 9495 N N . ILE B 1 310 ? 11.484 -54.281 -9.867 1 97.06 310 ILE B N 1
ATOM 9496 C CA . ILE B 1 310 ? 10.711 -53.062 -10.07 1 97.06 310 ILE B CA 1
ATOM 9497 C C . ILE B 1 310 ? 9.336 -53.406 -10.641 1 97.06 310 ILE B C 1
ATOM 9499 O O . ILE B 1 310 ? 8.305 -52.969 -10.109 1 97.06 310 ILE B O 1
ATOM 9503 N N . ILE B 1 311 ? 9.352 -54.219 -11.664 1 95.88 311 ILE B N 1
ATOM 9504 C CA . ILE B 1 311 ? 8.109 -54.594 -12.328 1 95.88 311 ILE B CA 1
ATOM 9505 C C . ILE B 1 311 ? 7.211 -55.344 -11.359 1 95.88 311 ILE B C 1
ATOM 9507 O O . ILE B 1 311 ? 6.012 -55.062 -11.273 1 95.88 311 ILE B O 1
ATOM 9511 N N . SER B 1 312 ? 7.781 -56.219 -10.648 1 95.94 312 SER B N 1
ATOM 9512 C CA . SER B 1 312 ? 7.02 -57 -9.664 1 95.94 312 SER B CA 1
ATOM 9513 C C . SER B 1 312 ? 6.391 -56.062 -8.617 1 95.94 312 SER B C 1
ATOM 9515 O O . SER B 1 312 ? 5.227 -56.25 -8.258 1 95.94 312 SER B O 1
ATOM 9517 N N . SER B 1 313 ? 7.16 -55.188 -8.102 1 97.25 313 SER B N 1
ATOM 9518 C CA . SER B 1 313 ? 6.664 -54.25 -7.102 1 97.25 313 SER B CA 1
ATOM 9519 C C . SER B 1 313 ? 5.535 -53.375 -7.664 1 97.25 313 SER B C 1
ATOM 9521 O O . SER B 1 313 ? 4.539 -53.125 -6.984 1 97.25 313 SER B O 1
ATOM 9523 N N . LEU B 1 314 ? 5.699 -52.906 -8.891 1 96.88 314 LEU B N 1
ATOM 9524 C CA . LEU B 1 314 ? 4.66 -52.094 -9.539 1 96.88 314 LEU B CA 1
ATOM 9525 C C . LEU B 1 314 ? 3.365 -52.906 -9.656 1 96.88 314 LEU B C 1
ATOM 9527 O O . LEU B 1 314 ? 2.277 -52.375 -9.438 1 96.88 314 LEU B O 1
ATOM 9531 N N . HIS B 1 315 ? 3.518 -54.156 -9.961 1 94.69 315 HIS B N 1
ATOM 9532 C CA . HIS B 1 315 ? 2.354 -55.031 -10.078 1 94.69 315 HIS B CA 1
ATOM 9533 C C . HIS B 1 315 ? 1.651 -55.188 -8.734 1 94.69 315 HIS B C 1
ATOM 9535 O O . HIS B 1 315 ? 0.42 -55.156 -8.672 1 94.69 315 HIS B O 1
ATOM 9541 N N . ILE B 1 316 ? 2.395 -55.375 -7.738 1 96 316 ILE B N 1
ATOM 9542 C CA . ILE B 1 316 ? 1.843 -55.562 -6.398 1 96 316 ILE B CA 1
ATOM 9543 C C . ILE B 1 316 ? 1.059 -54.312 -5.988 1 96 316 ILE B C 1
ATOM 9545 O O . ILE B 1 316 ? -0.078 -54.438 -5.523 1 96 316 ILE B O 1
ATOM 9549 N N . ILE B 1 317 ? 1.656 -53.188 -6.207 1 97.19 317 ILE B N 1
ATOM 9550 C CA . ILE B 1 317 ? 1.029 -51.938 -5.824 1 97.19 317 ILE B CA 1
ATOM 9551 C C . ILE B 1 317 ? -0.255 -51.719 -6.625 1 97.19 317 ILE B C 1
ATOM 9553 O O . ILE B 1 317 ? -1.306 -51.406 -6.059 1 97.19 317 ILE B O 1
ATOM 9557 N N . HIS B 1 318 ? -0.156 -51.938 -7.949 1 96.19 318 HIS B N 1
ATOM 9558 C CA . HIS B 1 318 ? -1.31 -51.719 -8.812 1 96.19 318 HIS B CA 1
ATOM 9559 C C . HIS B 1 318 ? -2.471 -52.625 -8.414 1 96.19 318 HIS B C 1
ATOM 9561 O O . HIS B 1 318 ? -3.604 -52.156 -8.273 1 96.19 318 HIS B O 1
ATOM 9567 N N . ASN B 1 319 ? -2.199 -53.875 -8.211 1 94.44 319 ASN B N 1
ATOM 9568 C CA . ASN B 1 319 ? -3.256 -54.844 -7.895 1 94.44 319 ASN B CA 1
ATOM 9569 C C . ASN B 1 319 ? -3.9 -54.531 -6.543 1 94.44 319 ASN B C 1
ATOM 9571 O O . ASN B 1 319 ? -5.125 -54.562 -6.41 1 94.44 319 ASN B O 1
ATOM 9575 N N . PHE B 1 320 ? -3.047 -54.219 -5.629 1 95.94 320 PHE B N 1
ATOM 9576 C CA . PHE B 1 320 ? -3.568 -53.906 -4.301 1 95.94 320 PHE B CA 1
ATOM 9577 C C . PHE B 1 320 ? -4.426 -52.656 -4.336 1 95.94 320 PHE B C 1
ATOM 9579 O O . PHE B 1 320 ? -5.555 -52.656 -3.838 1 95.94 320 PHE B O 1
ATOM 9586 N N . THR B 1 321 ? -3.932 -51.625 -4.895 1 96.44 321 THR B N 1
ATOM 9587 C CA . THR B 1 321 ? -4.625 -50.344 -4.902 1 96.44 321 THR B CA 1
ATOM 9588 C C . THR B 1 321 ? -5.91 -50.406 -5.719 1 96.44 321 THR B C 1
ATOM 9590 O O . THR B 1 321 ? -6.949 -49.906 -5.309 1 96.44 321 THR B O 1
ATOM 9593 N N . ALA B 1 322 ? -5.82 -51.031 -6.871 1 94.62 322 ALA B N 1
ATOM 9594 C CA . ALA B 1 322 ? -7.004 -51.188 -7.715 1 94.62 322 ALA B CA 1
ATOM 9595 C C . ALA B 1 322 ? -8.117 -51.938 -6.984 1 94.62 322 ALA B C 1
ATOM 9597 O O . ALA B 1 322 ? -9.281 -51.531 -7.055 1 94.62 322 ALA B O 1
ATOM 9598 N N . THR B 1 323 ? -7.777 -52.938 -6.293 1 94.44 323 THR B N 1
ATOM 9599 C CA . THR B 1 323 ? -8.742 -53.719 -5.559 1 94.44 323 THR B CA 1
ATOM 9600 C C . THR B 1 323 ? -9.328 -52.938 -4.391 1 94.44 323 THR B C 1
ATOM 9602 O O . THR B 1 323 ? -10.547 -52.906 -4.203 1 94.44 323 THR B O 1
ATOM 9605 N N . MET B 1 324 ? -8.469 -52.344 -3.67 1 94.44 324 MET B N 1
ATOM 9606 C CA . MET B 1 324 ? -8.922 -51.625 -2.475 1 94.44 324 MET B CA 1
ATOM 9607 C C . MET B 1 324 ? -9.766 -50.406 -2.848 1 94.44 324 MET B C 1
ATOM 9609 O O . MET B 1 324 ? -10.758 -50.125 -2.184 1 94.44 324 MET B O 1
ATOM 9613 N N . ILE B 1 325 ? -9.375 -49.719 -3.875 1 94.44 325 ILE B N 1
ATOM 9614 C CA . ILE B 1 325 ? -10.156 -48.562 -4.324 1 94.44 325 ILE B CA 1
ATOM 9615 C C . ILE B 1 325 ? -11.562 -49 -4.699 1 94.44 325 ILE B C 1
ATOM 9617 O O . ILE B 1 325 ? -12.547 -48.344 -4.328 1 94.44 325 ILE B O 1
ATOM 9621 N N . LYS B 1 326 ? -11.633 -50.094 -5.41 1 92.56 326 LYS B N 1
ATOM 9622 C CA . LYS B 1 326 ? -12.938 -50.656 -5.758 1 92.56 326 LYS B CA 1
ATOM 9623 C C . LYS B 1 326 ? -13.727 -51.031 -4.504 1 92.56 326 LYS B C 1
ATOM 9625 O O . LYS B 1 326 ? -14.93 -50.75 -4.414 1 92.56 326 LYS B O 1
ATOM 9630 N N . LYS B 1 327 ? -13.094 -51.562 -3.625 1 91.81 327 LYS B N 1
ATOM 9631 C CA . LYS B 1 327 ? -13.727 -51.969 -2.381 1 91.81 327 LYS B CA 1
ATOM 9632 C C . LYS B 1 327 ? -14.219 -50.781 -1.581 1 91.81 327 LYS B C 1
ATOM 9634 O O . LYS B 1 327 ? -15.352 -50.781 -1.085 1 91.81 327 LYS B O 1
ATOM 9639 N N . PHE B 1 328 ? -13.328 -49.75 -1.47 1 91.88 328 PHE B N 1
ATOM 9640 C CA . PHE B 1 328 ? -13.664 -48.531 -0.712 1 91.88 328 PHE B CA 1
ATOM 9641 C C . PHE B 1 328 ? -14.844 -47.812 -1.348 1 91.88 328 PHE B C 1
ATOM 9643 O O . PHE B 1 328 ? -15.75 -47.375 -0.648 1 91.88 328 PHE B O 1
ATOM 9650 N N . THR B 1 329 ? -14.844 -47.625 -2.619 1 90.31 329 THR B N 1
ATOM 9651 C CA . THR B 1 329 ? -15.758 -46.75 -3.332 1 90.31 329 THR B CA 1
ATOM 9652 C C . THR B 1 329 ? -17.156 -47.375 -3.432 1 90.31 329 THR B C 1
ATOM 9654 O O . THR B 1 329 ? -18.125 -46.688 -3.732 1 90.31 329 THR B O 1
ATOM 9657 N N . ARG B 1 330 ? -17.219 -48.625 -3.131 1 84.75 330 ARG B N 1
ATOM 9658 C CA . ARG B 1 330 ? -18.531 -49.281 -3.133 1 84.75 330 ARG B CA 1
ATOM 9659 C C . ARG B 1 330 ? -19.484 -48.594 -2.164 1 84.75 330 ARG B C 1
ATOM 9661 O O . ARG B 1 330 ? -20.672 -48.469 -2.447 1 84.75 330 ARG B O 1
ATOM 9668 N N . VAL B 1 331 ? -18.875 -48.156 -1.129 1 77.94 331 VAL B N 1
ATOM 9669 C CA . VAL B 1 331 ? -19.672 -47.531 -0.085 1 77.94 331 VAL B CA 1
ATOM 9670 C C . VAL B 1 331 ? -20.266 -46.219 -0.604 1 77.94 331 VAL B C 1
ATOM 9672 O O . VAL B 1 331 ? -21.422 -45.875 -0.319 1 77.94 331 VAL B O 1
ATOM 9675 N N . ALA B 1 332 ? -19.531 -45.531 -1.391 1 80.88 332 ALA B N 1
ATOM 9676 C CA . ALA B 1 332 ? -19.953 -44.219 -1.856 1 80.88 332 ALA B CA 1
ATOM 9677 C C . ALA B 1 332 ? -20.766 -44.312 -3.143 1 80.88 332 ALA B C 1
ATOM 9679 O O . ALA B 1 332 ? -21.641 -43.5 -3.395 1 80.88 332 ALA B O 1
ATOM 9680 N N . LEU B 1 333 ? -20.547 -45.344 -3.934 1 79.75 333 LEU B N 1
ATOM 9681 C CA . LEU B 1 333 ? -21.109 -45.375 -5.277 1 79.75 333 LEU B CA 1
ATOM 9682 C C . LEU B 1 333 ? -22.312 -46.312 -5.336 1 79.75 333 LEU B C 1
ATOM 9684 O O . LEU B 1 333 ? -23.062 -46.312 -6.312 1 79.75 333 LEU B O 1
ATOM 9688 N N . PHE B 1 334 ? -22.5 -47.125 -4.305 1 74.69 334 PHE B N 1
ATOM 9689 C CA . PHE B 1 334 ? -23.578 -48.125 -4.297 1 74.69 334 PHE B CA 1
ATOM 9690 C C . PHE B 1 334 ? -24.922 -47.438 -4.105 1 74.69 334 PHE B C 1
ATOM 9692 O O . PHE B 1 334 ? -25.078 -46.594 -3.209 1 74.69 334 PHE B O 1
ATOM 9699 N N . GLU B 1 335 ? -25.766 -47.688 -5.082 1 74.81 335 GLU B N 1
ATOM 9700 C CA . GLU B 1 335 ? -27.141 -47.219 -4.977 1 74.81 335 GLU B CA 1
ATOM 9701 C C . GLU B 1 335 ? -28.109 -48.344 -4.656 1 74.81 335 GLU B C 1
ATOM 9703 O O . GLU B 1 335 ? -28.25 -49.281 -5.449 1 74.81 335 GLU B O 1
ATOM 9708 N N . ALA B 1 336 ? -28.766 -48.312 -3.596 1 74.94 336 ALA B N 1
ATOM 9709 C CA . ALA B 1 336 ? -29.688 -49.344 -3.125 1 74.94 336 ALA B CA 1
ATOM 9710 C C . ALA B 1 336 ? -30.766 -49.656 -4.172 1 74.94 336 ALA B C 1
ATOM 9712 O O . ALA B 1 336 ? -31.281 -50.781 -4.242 1 74.94 336 ALA B O 1
ATOM 9713 N N . THR B 1 337 ? -31.062 -48.719 -5.004 1 75.19 337 THR B N 1
ATOM 9714 C CA . THR B 1 337 ? -32.094 -48.875 -6.016 1 75.19 337 THR B CA 1
ATOM 9715 C C . THR B 1 337 ? -31.688 -49.906 -7.047 1 75.19 337 THR B C 1
ATOM 9717 O O . THR B 1 337 ? -32.531 -50.438 -7.77 1 75.19 337 THR B O 1
ATOM 9720 N N . ASN B 1 338 ? -30.375 -50.344 -7.008 1 75.56 338 ASN B N 1
ATOM 9721 C CA . ASN B 1 338 ? -29.875 -51.25 -8.023 1 75.56 338 ASN B CA 1
ATOM 9722 C C . ASN B 1 338 ? -29.938 -52.719 -7.551 1 75.56 338 ASN B C 1
ATOM 9724 O O . ASN B 1 338 ? -29.625 -53.625 -8.312 1 75.56 338 ASN B O 1
ATOM 9728 N N . ILE B 1 339 ? -30.375 -52.938 -6.285 1 74.81 339 ILE B N 1
ATOM 9729 C CA . ILE B 1 339 ? -30.344 -54.25 -5.68 1 74.81 339 ILE B CA 1
ATOM 9730 C C . ILE B 1 339 ? -31.25 -55.219 -6.477 1 74.81 339 ILE B C 1
ATOM 9732 O O . ILE B 1 339 ? -30.844 -56.312 -6.812 1 74.81 339 ILE B O 1
ATOM 9736 N N . PRO B 1 340 ? -32.438 -54.75 -6.777 1 74.31 340 PRO B N 1
ATOM 9737 C CA . PRO B 1 340 ? -33.281 -55.656 -7.578 1 74.31 340 PRO B CA 1
ATOM 9738 C C . PRO B 1 340 ? -32.656 -56 -8.93 1 74.31 340 PRO B C 1
ATOM 9740 O O . PRO B 1 340 ? -32.781 -57.125 -9.391 1 74.31 340 PRO B O 1
ATOM 9743 N N . LYS B 1 341 ? -32.031 -55.094 -9.5 1 79.56 341 LYS B N 1
ATOM 9744 C CA . LYS B 1 341 ? -31.375 -55.344 -10.773 1 79.56 341 LYS B CA 1
ATOM 9745 C C . LYS B 1 341 ? -30.219 -56.312 -10.617 1 79.56 341 LYS B C 1
ATOM 9747 O O . LYS B 1 341 ? -30 -57.156 -11.477 1 79.56 341 LYS B O 1
ATOM 9752 N N . LEU B 1 342 ? -29.562 -56.312 -9.5 1 78.31 342 LEU B N 1
ATOM 9753 C CA . LEU B 1 342 ? -28.453 -57.188 -9.227 1 78.31 342 LEU B CA 1
ATOM 9754 C C . LEU B 1 342 ? -28.938 -58.625 -9.078 1 78.31 342 LEU B C 1
ATOM 9756 O O . LEU B 1 342 ? -28.281 -59.562 -9.531 1 78.31 342 LEU B O 1
ATOM 9760 N N . LYS B 1 343 ? -30.078 -58.781 -8.523 1 81.44 343 LYS B N 1
ATOM 9761 C CA . LYS B 1 343 ? -30.641 -60.125 -8.328 1 81.44 343 LYS B CA 1
ATOM 9762 C C . LYS B 1 343 ? -30.984 -60.781 -9.672 1 81.44 343 LYS B C 1
ATOM 9764 O O . LYS B 1 343 ? -30.797 -61.969 -9.844 1 81.44 343 LYS B O 1
ATOM 9769 N N . LYS B 1 344 ? -31.391 -60 -10.594 1 83.62 344 LYS B N 1
ATOM 9770 C CA . LYS B 1 344 ? -31.734 -60.5 -11.914 1 83.62 344 LYS B CA 1
ATOM 9771 C C . LYS B 1 344 ? -30.484 -60.906 -12.695 1 83.62 344 LYS B C 1
ATOM 9773 O O . LYS B 1 344 ? -30.547 -61.719 -13.602 1 83.62 344 LYS B O 1
ATOM 9778 N N . LEU B 1 345 ? -29.422 -60.406 -12.352 1 85.69 345 LEU B N 1
ATOM 9779 C CA . LEU B 1 345 ? -28.188 -60.625 -13.086 1 85.69 345 LEU B CA 1
ATOM 9780 C C . LEU B 1 345 ? -27.297 -61.656 -12.383 1 85.69 345 LEU B C 1
ATOM 9782 O O . LEU B 1 345 ? -26.125 -61.812 -12.719 1 85.69 345 LEU B O 1
ATOM 9786 N N . ARG B 1 346 ? -27.891 -62.344 -11.406 1 88.94 346 ARG B N 1
ATOM 9787 C CA . ARG B 1 346 ? -27.156 -63.375 -10.672 1 88.94 346 ARG B CA 1
ATOM 9788 C C . ARG B 1 346 ? -26.922 -64.625 -11.531 1 88.94 346 ARG B C 1
ATOM 9790 O O . ARG B 1 346 ? -27.859 -65.125 -12.141 1 88.94 346 ARG B O 1
ATOM 9797 N N . TYR B 1 347 ? -25.672 -65.062 -11.711 1 88.31 347 TYR B N 1
ATOM 9798 C CA . TYR B 1 347 ? -25.312 -66.25 -12.453 1 88.31 347 TYR B CA 1
ATOM 9799 C C . TYR B 1 347 ? -25.297 -67.5 -11.531 1 88.31 347 TYR B C 1
ATOM 9801 O O . TYR B 1 347 ? -25.969 -68.5 -11.797 1 88.31 347 TYR B O 1
ATOM 9809 N N . LYS B 1 348 ? -24.5 -67.438 -10.445 1 88.31 348 LYS B N 1
ATOM 9810 C CA . LYS B 1 348 ? -24.422 -68.438 -9.367 1 88.31 348 LYS B CA 1
ATOM 9811 C C . LYS B 1 348 ? -24.391 -67.75 -8.008 1 88.31 348 LYS B C 1
ATOM 9813 O O . LYS B 1 348 ? -24.359 -66.5 -7.926 1 88.31 348 LYS B O 1
ATOM 9818 N N . LYS B 1 349 ? -24.391 -68.625 -7.031 1 83.38 349 LYS B N 1
ATOM 9819 C CA . LYS B 1 349 ? -24.328 -68.062 -5.688 1 83.38 349 LYS B CA 1
ATOM 9820 C C . LYS B 1 349 ? -23.125 -67.125 -5.543 1 83.38 349 LYS B C 1
ATOM 9822 O O . LYS B 1 349 ? -21.984 -67.562 -5.742 1 83.38 349 LYS B O 1
ATOM 9827 N N . ASN B 1 350 ? -23.391 -65.875 -5.371 1 83.69 350 ASN B N 1
ATOM 9828 C CA . ASN B 1 350 ? -22.406 -64.812 -5.09 1 83.69 350 ASN B CA 1
ATOM 9829 C C . ASN B 1 350 ? -21.688 -64.375 -6.363 1 83.69 350 ASN B C 1
ATOM 9831 O O . ASN B 1 350 ? -20.656 -63.688 -6.297 1 83.69 350 ASN B O 1
ATOM 9835 N N . LEU B 1 351 ? -22.172 -64.875 -7.512 1 90.44 351 LEU B N 1
ATOM 9836 C CA . LEU B 1 351 ? -21.594 -64.5 -8.789 1 90.44 351 LEU B CA 1
ATOM 9837 C C . LEU B 1 351 ? -22.625 -63.75 -9.633 1 90.44 351 LEU B C 1
ATOM 9839 O O . LEU B 1 351 ? -23.766 -64.188 -9.773 1 90.44 351 LEU B O 1
ATOM 9843 N N . TYR B 1 352 ? -22.234 -62.625 -10.156 1 90.31 352 TYR B N 1
ATOM 9844 C CA . TYR B 1 352 ? -23.109 -61.812 -10.969 1 90.31 352 TYR B CA 1
ATOM 9845 C C . TYR B 1 352 ? -22.453 -61.438 -12.297 1 90.31 352 TYR B C 1
ATOM 9847 O O . TYR B 1 352 ? -21.25 -61.156 -12.344 1 90.31 352 TYR B O 1
ATOM 9855 N N . ILE B 1 353 ? -23.141 -61.469 -13.352 1 92.25 353 ILE B N 1
ATOM 9856 C CA . ILE B 1 353 ? -22.641 -61.062 -14.664 1 92.25 353 ILE B CA 1
ATOM 9857 C C . ILE B 1 353 ? -23.359 -59.781 -15.109 1 92.25 353 ILE B C 1
ATOM 9859 O O . ILE B 1 353 ? -24.562 -59.812 -15.367 1 92.25 353 ILE B O 1
ATOM 9863 N N . ILE B 1 354 ? -22.656 -58.719 -15.141 1 89.12 354 ILE B N 1
ATOM 9864 C CA . ILE B 1 354 ? -23.219 -57.438 -15.539 1 89.12 354 ILE B CA 1
ATOM 9865 C C . ILE B 1 354 ? -22.453 -56.906 -16.75 1 89.12 354 ILE B C 1
ATOM 9867 O O . ILE B 1 354 ? -21.25 -56.656 -16.672 1 89.12 354 ILE B O 1
ATOM 9871 N N . ASN B 1 355 ? -23.078 -56.625 -17.938 1 90 355 ASN B N 1
ATOM 9872 C CA . ASN B 1 355 ? -22.453 -56.156 -19.156 1 90 355 ASN B CA 1
ATOM 9873 C C . ASN B 1 355 ? -21.25 -57 -19.547 1 90 355 ASN B C 1
ATOM 9875 O O . ASN B 1 355 ? -20.156 -56.469 -19.766 1 90 355 ASN B O 1
ATOM 9879 N N . ASN B 1 356 ? -21.297 -58.312 -19.406 1 91.44 356 ASN B N 1
ATOM 9880 C CA . ASN B 1 356 ? -20.297 -59.312 -19.797 1 91.44 356 ASN B CA 1
ATOM 9881 C C . ASN B 1 356 ? -19.109 -59.312 -18.859 1 91.44 356 ASN B C 1
ATOM 9883 O O . ASN B 1 356 ? -18.016 -59.719 -19.219 1 91.44 356 ASN B O 1
ATOM 9887 N N . GLU B 1 357 ? -19.328 -58.75 -17.672 1 92.88 357 GLU B N 1
ATOM 9888 C CA . GLU B 1 357 ? -18.297 -58.719 -16.641 1 92.88 357 GLU B CA 1
ATOM 9889 C C . GLU B 1 357 ? -18.734 -59.5 -15.406 1 92.88 357 GLU B C 1
ATOM 9891 O O . GLU B 1 357 ? -19.859 -59.344 -14.945 1 92.88 357 GLU B O 1
ATOM 9896 N N . LEU B 1 358 ? -17.891 -60.312 -14.906 1 94.12 358 LEU B N 1
ATOM 9897 C CA . LEU B 1 358 ? -18.234 -61.156 -13.766 1 94.12 358 LEU B CA 1
ATOM 9898 C C . LEU B 1 358 ? -17.859 -60.469 -12.453 1 94.12 358 LEU B C 1
ATOM 9900 O O . LEU B 1 358 ? -16.734 -60 -12.305 1 94.12 358 LEU B O 1
ATOM 9904 N N . PHE B 1 359 ? -18.797 -60.406 -11.555 1 91.25 359 PHE B N 1
ATOM 9905 C CA . PHE B 1 359 ? -18.625 -59.812 -10.234 1 91.25 359 PHE B CA 1
ATOM 9906 C C . PHE B 1 359 ? -18.844 -60.844 -9.148 1 91.25 359 PHE B C 1
ATOM 9908 O O . PHE B 1 359 ? -19.562 -61.844 -9.359 1 91.25 359 PHE B O 1
ATOM 9915 N N . CYS B 1 360 ? -18.234 -60.625 -8.031 1 90.69 360 CYS B N 1
ATOM 9916 C CA . CYS B 1 360 ? -18.531 -61.406 -6.844 1 90.69 360 CYS B CA 1
ATOM 9917 C C . CYS B 1 360 ? -18.391 -60.562 -5.578 1 90.69 360 CYS B C 1
ATOM 9919 O O . CYS B 1 360 ? -18.078 -59.375 -5.648 1 90.69 360 CYS B O 1
ATOM 9921 N N . SER B 1 361 ? -18.766 -61.188 -4.5 1 87.5 361 SER B N 1
ATOM 9922 C CA . SER B 1 361 ? -18.594 -60.469 -3.227 1 87.5 361 SER B CA 1
ATOM 9923 C C . SER B 1 361 ? -17.125 -60.5 -2.789 1 87.5 361 SER B C 1
ATOM 9925 O O . SER B 1 361 ? -16.422 -61.5 -2.973 1 87.5 361 SER B O 1
ATOM 9927 N N . PHE B 1 362 ? -16.688 -59.406 -2.244 1 87.44 362 PHE B N 1
ATOM 9928 C CA . PHE B 1 362 ? -15.32 -59.344 -1.735 1 87.44 362 PHE B CA 1
ATOM 9929 C C . PHE B 1 362 ? -15.141 -60.281 -0.547 1 87.44 362 PHE B C 1
ATOM 9931 O O . PHE B 1 362 ? -14.008 -60.562 -0.143 1 87.44 362 PHE B O 1
ATOM 9938 N N . SER B 1 363 ? -16.25 -60.781 -0.056 1 85.19 363 SER B N 1
ATOM 9939 C CA . SER B 1 363 ? -16.203 -61.688 1.094 1 85.19 363 SER B CA 1
ATOM 9940 C C . SER B 1 363 ? -16.422 -63.156 0.673 1 85.19 363 SER B C 1
ATOM 9942 O O . SER B 1 363 ? -16.578 -64 1.521 1 85.19 363 SER B O 1
ATOM 9944 N N . ALA B 1 364 ? -16.375 -63.375 -0.61 1 88.25 364 ALA B N 1
ATOM 9945 C CA . ALA B 1 364 ? -16.562 -64.75 -1.11 1 88.25 364 ALA B CA 1
ATOM 9946 C C . ALA B 1 364 ? -15.484 -65.688 -0.587 1 88.25 364 ALA B C 1
ATOM 9948 O O . ALA B 1 364 ? -14.312 -65.25 -0.509 1 88.25 364 ALA B O 1
ATOM 9949 N N . LYS B 1 365 ? -15.82 -66.875 -0.288 1 89.31 365 LYS B N 1
ATOM 9950 C CA . LYS B 1 365 ? -14.883 -67.812 0.272 1 89.31 365 LYS B CA 1
ATOM 9951 C C . LYS B 1 365 ? -13.984 -68.375 -0.812 1 89.31 365 LYS B C 1
ATOM 9953 O O . LYS B 1 365 ? -14.445 -68.75 -1.906 1 89.31 365 LYS B O 1
ATOM 9958 N N . PRO B 1 366 ? -12.766 -68.5 -0.53 1 90.19 366 PRO B N 1
ATOM 9959 C CA . PRO B 1 366 ? -11.828 -69.062 -1.509 1 90.19 366 PRO B CA 1
ATOM 9960 C C . PRO B 1 366 ? -12.117 -70.562 -1.832 1 90.19 366 PRO B C 1
ATOM 9962 O O . PRO B 1 366 ? -12.617 -71.312 -0.981 1 90.19 366 PRO B O 1
ATOM 9965 N N . GLN B 1 367 ? -11.82 -70.938 -2.969 1 92.75 367 GLN B N 1
ATOM 9966 C CA . GLN B 1 367 ? -12.008 -72.312 -3.396 1 92.75 367 GLN B CA 1
ATOM 9967 C C . GLN B 1 367 ? -10.68 -72.938 -3.83 1 92.75 367 GLN B C 1
ATOM 9969 O O . GLN B 1 367 ? -9.656 -72.25 -3.877 1 92.75 367 GLN B O 1
ATOM 9974 N N . SER B 1 368 ? -10.734 -74.312 -4.113 1 94.62 368 SER B N 1
ATOM 9975 C CA . SER B 1 368 ? -9.531 -74.938 -4.598 1 94.62 368 SER B CA 1
ATOM 9976 C C . SER B 1 368 ? -9.234 -74.562 -6.047 1 94.62 368 SER B C 1
ATOM 9978 O O . SER B 1 368 ? -10.133 -74.188 -6.789 1 94.62 368 SER B O 1
ATOM 9980 N N . LEU B 1 369 ? -8.016 -74.688 -6.418 1 95.88 369 LEU B N 1
ATOM 9981 C CA . LEU B 1 369 ? -7.605 -74.312 -7.762 1 95.88 369 LEU B CA 1
ATOM 9982 C C . LEU B 1 369 ? -8.398 -75.125 -8.812 1 95.88 369 LEU B C 1
ATOM 9984 O O . LEU B 1 369 ? -8.836 -74.5 -9.812 1 95.88 369 LEU B O 1
ATOM 9988 N N . ASN B 1 370 ? -8.625 -76.375 -8.602 1 95.19 370 ASN B N 1
ATOM 9989 C CA . ASN B 1 370 ? -9.344 -77.188 -9.578 1 95.19 370 ASN B CA 1
ATOM 9990 C C . ASN B 1 370 ? -10.797 -76.75 -9.734 1 95.19 370 ASN B C 1
ATOM 9992 O O . ASN B 1 370 ? -11.312 -76.625 -10.844 1 95.19 370 ASN B O 1
ATOM 9996 N N . ASN B 1 371 ? -11.43 -76.5 -8.562 1 94.06 371 ASN B N 1
ATOM 9997 C CA . ASN B 1 371 ? -12.805 -76 -8.609 1 94.06 371 ASN B CA 1
ATOM 9998 C C . ASN B 1 371 ? -12.898 -74.625 -9.289 1 94.06 371 ASN B C 1
ATOM 10000 O O . ASN B 1 371 ? -13.867 -74.375 -9.984 1 94.06 371 ASN B O 1
ATOM 10004 N N . PHE B 1 372 ? -11.898 -73.875 -9.016 1 95.31 372 PHE B N 1
ATOM 10005 C CA . PHE B 1 372 ? -11.836 -72.562 -9.633 1 95.31 372 PHE B CA 1
ATOM 10006 C C . PHE B 1 372 ? -11.734 -72.688 -11.156 1 95.31 372 PHE B C 1
ATOM 10008 O O . PHE B 1 372 ? -12.461 -72 -11.883 1 95.31 372 PHE B O 1
ATOM 10015 N N . ILE B 1 373 ? -10.883 -73.562 -11.633 1 96.19 373 ILE B N 1
ATOM 10016 C CA . ILE B 1 373 ? -10.688 -73.75 -13.07 1 96.19 373 ILE B CA 1
ATOM 10017 C C . ILE B 1 373 ? -11.969 -74.312 -13.688 1 96.19 373 ILE B C 1
ATOM 10019 O O . ILE B 1 373 ? -12.367 -73.875 -14.781 1 96.19 373 ILE B O 1
ATOM 10023 N N . LYS B 1 374 ? -12.641 -75.188 -12.992 1 94.94 374 LYS B N 1
ATOM 10024 C CA . LYS B 1 374 ? -13.906 -75.75 -13.477 1 94.94 374 LYS B CA 1
ATOM 10025 C C . LYS B 1 374 ? -14.961 -74.688 -13.609 1 94.94 374 LYS B C 1
ATOM 10027 O O . LYS B 1 374 ? -15.75 -74.625 -14.562 1 94.94 374 LYS B O 1
ATOM 10032 N N . GLU B 1 375 ? -14.906 -73.812 -12.656 1 93.88 375 GLU B N 1
ATOM 10033 C CA . GLU B 1 375 ? -15.82 -72.688 -12.711 1 93.88 375 GLU B CA 1
ATOM 10034 C C . GLU B 1 375 ? -15.547 -71.812 -13.938 1 93.88 375 GLU B C 1
ATOM 10036 O O . GLU B 1 375 ? -16.484 -71.312 -14.594 1 93.88 375 GLU B O 1
ATOM 10041 N N . LEU B 1 376 ? -14.32 -71.562 -14.258 1 95.31 376 LEU B N 1
ATOM 10042 C CA . LEU B 1 376 ? -13.953 -70.75 -15.422 1 95.31 376 LEU B CA 1
ATOM 10043 C C . LEU B 1 376 ? -14.406 -71.438 -16.703 1 95.31 376 LEU B C 1
ATOM 10045 O O . LEU B 1 376 ? -14.867 -70.75 -17.641 1 95.31 376 LEU B O 1
ATOM 10049 N N . ILE B 1 377 ? -14.297 -72.75 -16.734 1 94.75 377 ILE B N 1
ATOM 10050 C CA . ILE B 1 377 ? -14.656 -73.562 -17.906 1 94.75 377 ILE B CA 1
ATOM 10051 C C . ILE B 1 377 ? -16.156 -73.438 -18.156 1 94.75 377 ILE B C 1
ATOM 10053 O O . ILE B 1 377 ? -16.609 -73.438 -19.297 1 94.75 377 ILE B O 1
ATOM 10057 N N . GLU B 1 378 ? -16.906 -73.375 -17.062 1 92.88 378 GLU B N 1
ATOM 10058 C CA . GLU B 1 378 ? -18.359 -73.375 -17.141 1 92.88 378 GLU B CA 1
ATOM 10059 C C . GLU B 1 378 ? -18.938 -72 -17.438 1 92.88 378 GLU B C 1
ATOM 10061 O O . GLU B 1 378 ? -20.125 -71.875 -17.766 1 92.88 378 GLU B O 1
ATOM 10066 N N . LEU B 1 379 ? -18.156 -71 -17.422 1 92.88 379 LEU B N 1
ATOM 10067 C CA . LEU B 1 379 ? -18.641 -69.688 -17.625 1 92.88 379 LEU B CA 1
ATOM 10068 C C . LEU B 1 379 ? -19.25 -69.5 -19.016 1 92.88 379 LEU B C 1
ATOM 10070 O O . LEU B 1 379 ? -18.75 -70.062 -19.984 1 92.88 379 LEU B O 1
ATOM 10074 N N . PRO B 1 380 ? -20.266 -68.688 -19.078 1 91.19 380 PRO B N 1
ATOM 10075 C CA . PRO B 1 380 ? -20.859 -68.438 -20.391 1 91.19 380 PRO B CA 1
ATOM 10076 C C . PRO B 1 380 ? -19.891 -67.688 -21.328 1 91.19 380 PRO B C 1
ATOM 10078 O O . PRO B 1 380 ? -19.031 -66.938 -20.859 1 91.19 380 PRO B O 1
ATOM 10081 N N . LEU B 1 381 ? -20.094 -67.875 -22.594 1 84.94 381 LEU B N 1
ATOM 10082 C CA . LEU B 1 381 ? -19.219 -67.312 -23.609 1 84.94 381 LEU B CA 1
ATOM 10083 C C . LEU B 1 381 ? -19.297 -65.812 -23.641 1 84.94 381 LEU B C 1
ATOM 10085 O O . LEU B 1 381 ? -18.375 -65.125 -24.141 1 84.94 381 LEU B O 1
ATOM 10089 N N . ASN B 1 382 ? -20.297 -65.25 -23.031 1 88.56 382 ASN B N 1
ATOM 10090 C CA . ASN B 1 382 ? -20.469 -63.812 -23.109 1 88.56 382 ASN B CA 1
ATOM 10091 C C . ASN B 1 382 ? -19.594 -63.062 -22.078 1 88.56 382 ASN B C 1
ATOM 10093 O O . ASN B 1 382 ? -19.406 -61.875 -22.172 1 88.56 382 ASN B O 1
ATOM 10097 N N . VAL B 1 383 ? -19.016 -63.844 -21.141 1 90.69 383 VAL B N 1
ATOM 10098 C CA . VAL B 1 383 ? -18.156 -63.219 -20.141 1 90.69 383 VAL B CA 1
ATOM 10099 C C . VAL B 1 383 ? -16.781 -62.906 -20.75 1 90.69 383 VAL B C 1
ATOM 10101 O O . VAL B 1 383 ? -16.062 -63.844 -21.125 1 90.69 383 VAL B O 1
ATOM 10104 N N . ASP B 1 384 ? -16.562 -61.625 -20.812 1 90.62 384 ASP B N 1
ATOM 10105 C CA . ASP B 1 384 ? -15.289 -61.25 -21.438 1 90.62 384 ASP B CA 1
ATOM 10106 C C . ASP B 1 384 ? -14.43 -60.406 -20.484 1 90.62 384 ASP B C 1
ATOM 10108 O O . ASP B 1 384 ? -13.289 -60.094 -20.812 1 90.62 384 ASP B O 1
ATOM 10112 N N . ARG B 1 385 ? -15.133 -60.094 -19.391 1 90.31 385 ARG B N 1
ATOM 10113 C CA . ARG B 1 385 ? -14.391 -59.281 -18.422 1 90.31 385 ARG B CA 1
ATOM 10114 C C . ARG B 1 385 ? -14.641 -59.75 -17 1 90.31 385 ARG B C 1
ATOM 10116 O O . ARG B 1 385 ? -15.664 -60.375 -16.719 1 90.31 385 ARG B O 1
ATOM 10123 N N . PHE B 1 386 ? -13.609 -59.406 -16.094 1 95.25 386 PHE B N 1
ATOM 10124 C CA . PHE B 1 386 ? -13.703 -59.781 -14.68 1 95.25 386 PHE B CA 1
ATOM 10125 C C . PHE B 1 386 ? -13.477 -58.562 -13.781 1 95.25 386 PHE B C 1
ATOM 10127 O O . PHE B 1 386 ? -12.453 -57.906 -13.891 1 95.25 386 PHE B O 1
ATOM 10134 N N . ASP B 1 387 ? -14.367 -58.375 -12.883 1 93.5 387 ASP B N 1
ATOM 10135 C CA . ASP B 1 387 ? -14.258 -57.25 -11.945 1 93.5 387 ASP B CA 1
ATOM 10136 C C . ASP B 1 387 ? -13.18 -57.5 -10.898 1 93.5 387 ASP B C 1
ATOM 10138 O O . ASP B 1 387 ? -12.797 -58.656 -10.664 1 93.5 387 ASP B O 1
ATOM 10142 N N . ARG B 1 388 ? -12.711 -56.469 -10.297 1 93.75 388 ARG B N 1
ATOM 10143 C CA . ARG B 1 388 ? -11.672 -56.562 -9.273 1 93.75 388 ARG B CA 1
ATOM 10144 C C . ARG B 1 388 ? -12.141 -57.438 -8.109 1 93.75 388 ARG B C 1
ATOM 10146 O O . ARG B 1 388 ? -11.336 -58.125 -7.473 1 93.75 388 ARG B O 1
ATOM 10153 N N . SER B 1 389 ? -13.453 -57.469 -7.816 1 93.5 389 SER B N 1
ATOM 10154 C CA . SER B 1 389 ? -13.992 -58.344 -6.781 1 93.5 389 SER B CA 1
ATOM 10155 C C . SER B 1 389 ? -13.695 -59.812 -7.094 1 93.5 389 SER B C 1
ATOM 10157 O O . SER B 1 389 ? -13.258 -60.562 -6.223 1 93.5 389 SER B O 1
ATOM 10159 N N . TYR B 1 390 ? -13.891 -60.125 -8.312 1 94.31 390 TYR B N 1
ATOM 10160 C CA . TYR B 1 390 ? -13.648 -61.5 -8.711 1 94.31 390 TYR B CA 1
ATOM 10161 C C . TYR B 1 390 ? -12.156 -61.781 -8.789 1 94.31 390 TYR B C 1
ATOM 10163 O O . TYR B 1 390 ? -11.711 -62.906 -8.461 1 94.31 390 TYR B O 1
ATOM 10171 N N . ILE B 1 391 ? -11.383 -60.875 -9.281 1 95 391 ILE B N 1
ATOM 10172 C CA . ILE B 1 391 ? -9.938 -61.062 -9.32 1 95 391 ILE B CA 1
ATOM 10173 C C . ILE B 1 391 ? -9.406 -61.281 -7.906 1 95 391 ILE B C 1
ATOM 10175 O O . ILE B 1 391 ? -8.547 -62.125 -7.688 1 95 391 ILE B O 1
ATOM 10179 N N . TYR B 1 392 ? -9.891 -60.469 -6.996 1 94.56 392 TYR B N 1
ATOM 10180 C CA . TYR B 1 392 ? -9.5 -60.625 -5.598 1 94.56 392 TYR B CA 1
ATOM 10181 C C . TYR B 1 392 ? -9.883 -61.969 -5.055 1 94.56 392 TYR B C 1
ATOM 10183 O O . TYR B 1 392 ? -9.086 -62.625 -4.379 1 94.56 392 TYR B O 1
ATOM 10191 N N . TYR B 1 393 ? -11.086 -62.406 -5.395 1 94.25 393 TYR B N 1
ATOM 10192 C CA . TYR B 1 393 ? -11.57 -63.719 -5.035 1 94.25 393 TYR B CA 1
ATOM 10193 C C . TYR B 1 393 ? -10.656 -64.812 -5.598 1 94.25 393 TYR B C 1
ATOM 10195 O O . TYR B 1 393 ? -10.25 -65.75 -4.875 1 94.25 393 TYR B O 1
ATOM 10203 N N . ALA B 1 394 ? -10.305 -64.688 -6.848 1 94.81 394 ALA B N 1
ATOM 10204 C CA . ALA B 1 394 ? -9.422 -65.625 -7.527 1 94.81 394 ALA B CA 1
ATOM 10205 C C . ALA B 1 394 ? -8.047 -65.688 -6.871 1 94.81 394 ALA B C 1
ATOM 10207 O O . ALA B 1 394 ? -7.449 -66.75 -6.738 1 94.81 394 ALA B O 1
ATOM 10208 N N . SER B 1 395 ? -7.566 -64.562 -6.438 1 93.56 395 SER B N 1
ATOM 10209 C CA . SER B 1 395 ? -6.23 -64.438 -5.859 1 93.56 395 SER B CA 1
ATOM 10210 C C . SER B 1 395 ? -6.137 -65.188 -4.527 1 93.56 395 SER B C 1
ATOM 10212 O O . SER B 1 395 ? -5.043 -65.5 -4.074 1 93.56 395 SER B O 1
ATOM 10214 N N . LYS B 1 396 ? -7.254 -65.5 -3.963 1 92.69 396 LYS B N 1
ATOM 10215 C CA . LYS B 1 396 ? -7.277 -66.188 -2.66 1 92.69 396 LYS B CA 1
ATOM 10216 C C . LYS B 1 396 ? -7.461 -67.688 -2.811 1 92.69 396 LYS B C 1
ATOM 10218 O O . LYS B 1 396 ? -7.57 -68.375 -1.814 1 92.69 396 LYS B O 1
ATOM 10223 N N . THR B 1 397 ? -7.414 -68.125 -4.02 1 94.56 397 THR B N 1
ATOM 10224 C CA . THR B 1 397 ? -7.609 -69.5 -4.309 1 94.56 397 THR B CA 1
ATOM 10225 C C . THR B 1 397 ? -6.555 -70.375 -3.598 1 94.56 397 THR B C 1
ATOM 10227 O O . THR B 1 397 ? -5.383 -70 -3.549 1 94.56 397 THR B O 1
ATOM 10230 N N . LYS B 1 398 ? -7.004 -71.562 -3.133 1 93.94 398 LYS B N 1
ATOM 10231 C CA . LYS B 1 398 ? -6.098 -72.438 -2.445 1 93.94 398 LYS B CA 1
ATOM 10232 C C . LYS B 1 398 ? -5.289 -73.25 -3.443 1 93.94 398 LYS B C 1
ATOM 10234 O O . LYS B 1 398 ? -5.855 -74 -4.262 1 93.94 398 LYS B O 1
ATOM 10239 N N . LEU B 1 399 ? -4.051 -73.188 -3.365 1 91.88 399 LEU B N 1
ATOM 10240 C CA . LEU B 1 399 ? -3.156 -73.812 -4.324 1 91.88 399 LEU B CA 1
ATOM 10241 C C . LEU B 1 399 ? -2.75 -75.188 -3.85 1 91.88 399 LEU B C 1
ATOM 10243 O O . LEU B 1 399 ? -2.436 -75.375 -2.672 1 91.88 399 LEU B O 1
ATOM 10247 N N . PRO B 1 400 ? -2.807 -76.125 -4.742 1 90.88 400 PRO B N 1
ATOM 10248 C CA . PRO B 1 400 ? -2.363 -77.5 -4.383 1 90.88 400 PRO B CA 1
ATOM 10249 C C . PRO B 1 400 ? -0.843 -77.625 -4.371 1 90.88 400 PRO B C 1
ATOM 10251 O O . PRO B 1 400 ? -0.141 -76.812 -4.988 1 90.88 400 PRO B O 1
ATOM 10254 N N . LYS B 1 401 ? -0.339 -78.625 -3.689 1 86.5 401 LYS B N 1
ATOM 10255 C CA . LYS B 1 401 ? 1.099 -78.875 -3.654 1 86.5 401 LYS B CA 1
ATOM 10256 C C . LYS B 1 401 ? 1.585 -79.438 -4.977 1 86.5 401 LYS B C 1
ATOM 10258 O O . LYS B 1 401 ? 2.684 -79.125 -5.438 1 86.5 401 LYS B O 1
ATOM 10263 N N . THR B 1 402 ? 0.76 -80.375 -5.523 1 85.5 402 THR B N 1
ATOM 10264 C CA . THR B 1 402 ? 1.098 -80.938 -6.805 1 85.5 402 THR B CA 1
ATOM 10265 C C . THR B 1 402 ? -0.11 -80.938 -7.738 1 85.5 402 THR B C 1
ATOM 10267 O O . THR B 1 402 ? -1.254 -80.938 -7.281 1 85.5 402 THR B O 1
ATOM 10270 N N . GLN B 1 403 ? 0.156 -80.938 -9.102 1 87.69 403 GLN B N 1
ATOM 10271 C CA . GLN B 1 403 ? -0.932 -80.938 -10.07 1 87.69 403 GLN B CA 1
ATOM 10272 C C . GLN B 1 403 ? -1.442 -82.375 -10.281 1 87.69 403 GLN B C 1
ATOM 10274 O O . GLN B 1 403 ? -0.733 -83.188 -10.828 1 87.69 403 GLN B O 1
ATOM 10279 N N . SER B 1 404 ? -2.594 -82.625 -9.914 1 90.88 404 SER B N 1
ATOM 10280 C CA . SER B 1 404 ? -3.232 -83.938 -10.094 1 90.88 404 SER B CA 1
ATOM 10281 C C . SER B 1 404 ? -3.637 -84.125 -11.555 1 90.88 404 SER B C 1
ATOM 10283 O O . SER B 1 404 ? -3.627 -83.188 -12.352 1 90.88 404 SER B O 1
ATOM 10285 N N . LYS B 1 405 ? -3.934 -85.438 -11.898 1 92.25 405 LYS B N 1
ATOM 10286 C CA . LYS B 1 405 ? -4.391 -85.75 -13.242 1 92.25 405 LYS B CA 1
ATOM 10287 C C . LYS B 1 405 ? -5.688 -85 -13.578 1 92.25 405 LYS B C 1
ATOM 10289 O O . LYS B 1 405 ? -5.883 -84.562 -14.719 1 92.25 405 LYS B O 1
ATOM 10294 N N . GLU B 1 406 ? -6.457 -84.875 -12.586 1 92.44 406 GLU B N 1
ATOM 10295 C CA . GLU B 1 406 ? -7.723 -84.188 -12.781 1 92.44 406 GLU B CA 1
ATOM 10296 C C . GLU B 1 406 ? -7.492 -82.688 -13.07 1 92.44 406 GLU B C 1
ATOM 10298 O O . GLU B 1 406 ? -8.172 -82.125 -13.914 1 92.44 406 GLU B O 1
ATOM 10303 N N . LEU B 1 407 ? -6.629 -82.125 -12.328 1 94.25 407 LEU B N 1
ATOM 10304 C CA . LEU B 1 407 ? -6.309 -80.75 -12.531 1 94.25 407 LEU B CA 1
ATOM 10305 C C . LEU B 1 407 ? -5.742 -80.5 -13.93 1 94.25 407 LEU B C 1
ATOM 10307 O O . LEU B 1 407 ? -6.102 -79.562 -14.594 1 94.25 407 LEU B O 1
ATOM 10311 N N . ARG B 1 408 ? -4.926 -81.438 -14.406 1 95.38 408 ARG B N 1
ATOM 10312 C CA . ARG B 1 408 ? -4.328 -81.312 -15.734 1 95.38 408 ARG B CA 1
ATOM 10313 C C . ARG B 1 408 ? -5.391 -81.375 -16.828 1 95.38 408 ARG B C 1
ATOM 10315 O O . ARG B 1 408 ? -5.312 -80.688 -17.844 1 95.38 408 ARG B O 1
ATOM 10322 N N . LYS B 1 409 ? -6.344 -82.188 -16.578 1 94.56 409 LYS B N 1
ATOM 10323 C CA . LYS B 1 409 ? -7.453 -82.312 -17.531 1 94.56 409 LYS B CA 1
ATOM 10324 C C . LYS B 1 409 ? -8.266 -81 -17.578 1 94.56 409 LYS B C 1
ATOM 10326 O O . LYS B 1 409 ? -8.664 -80.562 -18.656 1 94.56 409 LYS B O 1
ATOM 10331 N N . SER B 1 410 ? -8.445 -80.5 -16.375 1 95.5 410 SER B N 1
ATOM 10332 C CA . SER B 1 410 ? -9.18 -79.25 -16.312 1 95.5 410 SER B CA 1
ATOM 10333 C C . SER B 1 410 ? -8.414 -78.125 -17 1 95.5 410 SER B C 1
ATOM 10335 O O . SER B 1 410 ? -9.008 -77.312 -17.688 1 95.5 410 SER B O 1
ATOM 10337 N N . ILE B 1 411 ? -7.121 -78.125 -16.828 1 95.75 411 ILE B N 1
ATOM 10338 C CA . ILE B 1 411 ? -6.289 -77.062 -17.453 1 95.75 411 ILE B CA 1
ATOM 10339 C C . ILE B 1 411 ? -6.34 -77.188 -18.969 1 95.75 411 ILE B C 1
ATOM 10341 O O . ILE B 1 411 ? -6.422 -76.188 -19.688 1 95.75 411 ILE B O 1
ATOM 10345 N N . LYS B 1 412 ? -6.289 -78.5 -19.438 1 95.25 412 LYS B N 1
ATOM 10346 C CA . LYS B 1 412 ? -6.402 -78.75 -20.875 1 95.25 412 LYS B CA 1
ATOM 10347 C C . LYS B 1 412 ? -7.703 -78.125 -21.438 1 95.25 412 LYS B C 1
ATOM 10349 O O . LYS B 1 412 ? -7.695 -77.438 -22.438 1 95.25 412 LYS B O 1
ATOM 10354 N N . LEU B 1 413 ? -8.742 -78.375 -20.703 1 95 413 LEU B N 1
ATOM 10355 C CA . LEU B 1 413 ? -10.039 -77.938 -21.141 1 95 413 LEU B CA 1
ATOM 10356 C C . LEU B 1 413 ? -10.078 -76.375 -21.156 1 95 413 LEU B C 1
ATOM 10358 O O . LEU B 1 413 ? -10.68 -75.812 -22.047 1 95 413 LEU B O 1
ATOM 10362 N N . LEU B 1 414 ? -9.477 -75.812 -20.203 1 95.19 414 LEU B N 1
ATOM 10363 C CA . LEU B 1 414 ? -9.414 -74.375 -20.125 1 95.19 414 LEU B CA 1
ATOM 10364 C C . LEU B 1 414 ? -8.656 -73.812 -21.312 1 95.19 414 LEU B C 1
ATOM 10366 O O . LEU B 1 414 ? -9.102 -72.812 -21.922 1 95.19 414 LEU B O 1
ATOM 10370 N N . LEU B 1 415 ? -7.551 -74.375 -21.672 1 93.69 415 LEU B N 1
ATOM 10371 C CA . LEU B 1 415 ? -6.672 -73.938 -22.734 1 93.69 415 LEU B CA 1
ATOM 10372 C C . LEU B 1 415 ? -7.324 -74.062 -24.094 1 93.69 415 LEU B C 1
ATOM 10374 O O . LEU B 1 415 ? -6.91 -73.438 -25.062 1 93.69 415 LEU B O 1
ATOM 10378 N N . THR B 1 416 ? -8.312 -74.875 -24.203 1 93.5 416 THR B N 1
ATOM 10379 C CA . THR B 1 416 ? -8.961 -75.125 -25.484 1 93.5 416 THR B CA 1
ATOM 10380 C C . THR B 1 416 ? -10.133 -74.188 -25.703 1 93.5 416 THR B C 1
ATOM 10382 O O . THR B 1 416 ? -10.742 -74.188 -26.766 1 93.5 416 THR B O 1
ATOM 10385 N N . LYS B 1 417 ? -10.391 -73.375 -24.719 1 92.94 417 LYS B N 1
ATOM 10386 C CA . LYS B 1 417 ? -11.5 -72.438 -24.844 1 92.94 417 LYS B CA 1
ATOM 10387 C C . LYS B 1 417 ? -11.242 -71.375 -25.938 1 92.94 417 LYS B C 1
ATOM 10389 O O . LYS B 1 417 ? -10.109 -70.938 -26.109 1 92.94 417 LYS B O 1
ATOM 10394 N N . GLN B 1 418 ? -12.305 -71 -26.609 1 90.12 418 GLN B N 1
ATOM 10395 C CA . GLN B 1 418 ? -12.203 -70.062 -27.703 1 90.12 418 GLN B CA 1
ATOM 10396 C C . GLN B 1 418 ? -11.844 -68.688 -27.188 1 90.12 418 GLN B C 1
ATOM 10398 O O . GLN B 1 418 ? -11.039 -67.938 -27.797 1 90.12 418 GLN B O 1
ATOM 10403 N N . LYS B 1 419 ? -12.43 -68.312 -26.078 1 91.5 419 LYS B N 1
ATOM 10404 C CA . LYS B 1 419 ? -12.117 -67 -25.469 1 91.5 419 LYS B CA 1
ATOM 10405 C C . LYS B 1 419 ? -11.07 -67.125 -24.375 1 91.5 419 LYS B C 1
ATOM 10407 O 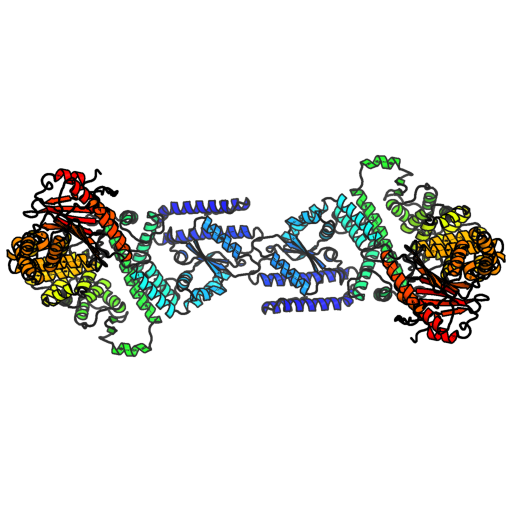O . LYS B 1 419 ? -11.336 -66.875 -23.203 1 91.5 419 LYS B O 1
ATOM 10412 N N . LEU B 1 420 ? -9.938 -67.438 -24.75 1 93.75 420 LEU B N 1
ATOM 10413 C CA . LEU B 1 420 ? -8.852 -67.75 -23.844 1 93.75 420 LEU B CA 1
ATOM 10414 C C . LEU B 1 420 ? -8.211 -66.5 -23.25 1 93.75 420 LEU B C 1
ATOM 10416 O O . LEU B 1 420 ? -7.746 -66.562 -22.109 1 93.75 420 LEU B O 1
ATOM 10420 N N . TYR B 1 421 ? -8.25 -65.375 -23.953 1 94.69 421 TYR B N 1
ATOM 10421 C CA . TYR B 1 421 ? -7.531 -64.125 -23.547 1 94.69 421 TYR B CA 1
ATOM 10422 C C . TYR B 1 421 ? -8.055 -63.625 -22.219 1 94.69 421 TYR B C 1
ATOM 10424 O O . TYR B 1 421 ? -7.297 -63.469 -21.266 1 94.69 421 TYR B O 1
ATOM 10432 N N . PRO B 1 422 ? -9.344 -63.406 -22.047 1 95 422 PRO B N 1
ATOM 10433 C CA . PRO B 1 422 ? -9.836 -62.875 -20.766 1 95 422 PRO B CA 1
ATOM 10434 C C . PRO B 1 422 ? -9.539 -63.812 -19.594 1 95 422 PRO B C 1
ATOM 10436 O O . PRO B 1 422 ? -9.297 -63.375 -18.484 1 95 422 PRO B O 1
ATOM 10439 N N . LEU B 1 423 ? -9.555 -65.062 -19.875 1 95.38 423 LEU B N 1
ATOM 10440 C CA . LEU B 1 423 ? -9.297 -66.062 -18.828 1 95.38 423 LEU B CA 1
ATOM 10441 C C . LEU B 1 423 ? -7.84 -66 -18.391 1 95.38 423 LEU B C 1
ATOM 10443 O O . LEU B 1 423 ? -7.547 -66.062 -17.188 1 95.38 423 LEU B O 1
ATOM 10447 N N . MET B 1 424 ? -6.977 -65.875 -19.359 1 94.88 424 MET B N 1
ATOM 10448 C CA . MET B 1 424 ? -5.555 -65.812 -19.031 1 94.88 424 MET B CA 1
ATOM 10449 C C . MET B 1 424 ? -5.211 -64.5 -18.344 1 94.88 424 MET B C 1
ATOM 10451 O O . MET B 1 424 ? -4.359 -64.5 -17.453 1 94.88 424 MET B O 1
ATOM 10455 N N . LYS B 1 425 ? -5.836 -63.469 -18.812 1 94.31 425 LYS B N 1
ATOM 10456 C CA . LYS B 1 425 ? -5.633 -62.188 -18.156 1 94.31 425 LYS B CA 1
ATOM 10457 C C . LYS B 1 425 ? -6.074 -62.219 -16.703 1 94.31 425 LYS B C 1
ATOM 10459 O O . LYS B 1 425 ? -5.395 -61.688 -15.828 1 94.31 425 LYS B O 1
ATOM 10464 N N . LEU B 1 426 ? -7.211 -62.875 -16.438 1 95.69 426 LEU B N 1
ATOM 10465 C CA . LEU B 1 426 ? -7.699 -63.031 -15.07 1 95.69 426 LEU B CA 1
ATOM 10466 C C . LEU B 1 426 ? -6.691 -63.812 -14.234 1 95.69 426 LEU B C 1
ATOM 10468 O O . LEU B 1 426 ? -6.359 -63.406 -13.117 1 95.69 426 LEU B O 1
ATOM 10472 N N . ILE B 1 427 ? -6.215 -64.875 -14.75 1 95 427 ILE B N 1
ATOM 10473 C CA . ILE B 1 427 ? -5.277 -65.75 -14.047 1 95 427 ILE B CA 1
ATOM 10474 C C . ILE B 1 427 ? -3.986 -65 -13.75 1 95 427 ILE B C 1
ATOM 10476 O O . ILE B 1 427 ? -3.408 -65.125 -12.672 1 95 427 ILE B O 1
ATOM 10480 N N . TYR B 1 428 ? -3.611 -64.188 -14.703 1 92.88 428 TYR B N 1
ATOM 10481 C CA . TYR B 1 428 ? -2.432 -63.312 -14.539 1 92.88 428 TYR B CA 1
ATOM 10482 C C . TYR B 1 428 ? -2.639 -62.312 -13.422 1 92.88 428 TYR B C 1
ATOM 10484 O O . TYR B 1 428 ? -1.801 -62.188 -12.523 1 92.88 428 TYR B O 1
ATOM 10492 N N . ASN B 1 429 ? -3.729 -61.656 -13.453 1 92.62 429 ASN B N 1
ATOM 10493 C CA . ASN B 1 429 ? -4.023 -60.625 -12.484 1 92.62 429 ASN B CA 1
ATOM 10494 C C . ASN B 1 429 ? -4.199 -61.188 -11.086 1 92.62 429 ASN B C 1
ATOM 10496 O O . ASN B 1 429 ? -3.953 -60.5 -10.094 1 92.62 429 ASN B O 1
ATOM 10500 N N . ALA B 1 430 ? -4.617 -62.406 -11.008 1 94 430 ALA B N 1
ATOM 10501 C CA . ALA B 1 430 ? -4.848 -63.062 -9.719 1 94 430 ALA B CA 1
ATOM 10502 C C . ALA B 1 430 ? -3.568 -63.688 -9.188 1 94 430 ALA B C 1
ATOM 10504 O O . ALA B 1 430 ? -3.549 -64.25 -8.078 1 94 430 ALA B O 1
ATOM 10505 N N . GLY B 1 431 ? -2.551 -63.688 -9.992 1 90.31 431 GLY B N 1
ATOM 10506 C CA . GLY B 1 431 ? -1.28 -64.25 -9.57 1 90.31 431 GLY B CA 1
ATOM 10507 C C . GLY B 1 431 ? -1.273 -65.812 -9.578 1 90.31 431 GLY B C 1
ATOM 10508 O O . GLY B 1 431 ? -0.607 -66.438 -8.75 1 90.31 431 GLY B O 1
ATOM 10509 N N . LEU B 1 432 ? -1.967 -66.438 -10.5 1 93.25 432 LEU B N 1
ATOM 10510 C CA . LEU B 1 432 ? -2.135 -67.875 -10.492 1 93.25 432 LEU B CA 1
ATOM 10511 C C . LEU B 1 432 ? -1.373 -68.5 -11.648 1 93.25 432 LEU B C 1
ATOM 10513 O O . LEU B 1 432 ? -1.4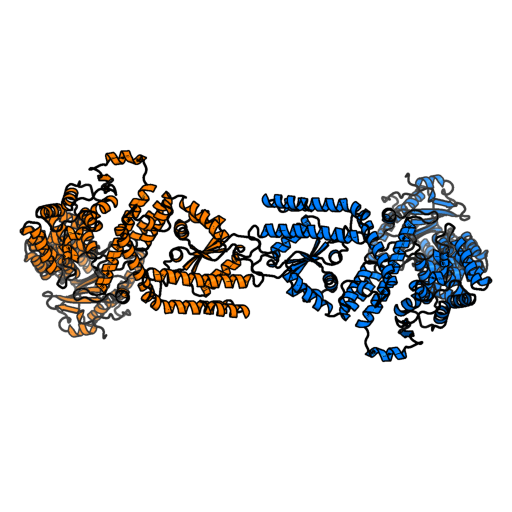05 -69.75 -11.812 1 93.25 432 LEU B O 1
ATOM 10517 N N . PHE B 1 433 ? -0.686 -67.75 -12.375 1 90.38 433 PHE B N 1
ATOM 10518 C CA . PHE B 1 433 ? -0.008 -68.25 -13.578 1 90.38 433 PHE B CA 1
ATOM 10519 C C . PHE B 1 433 ? 0.92 -69.375 -13.242 1 90.38 433 PHE B C 1
ATOM 10521 O O . PHE B 1 433 ? 0.85 -70.438 -13.875 1 90.38 433 PHE B O 1
ATOM 10528 N N . GLN B 1 434 ? 1.688 -69.188 -12.297 1 87.06 434 GLN B N 1
ATOM 10529 C CA . GLN B 1 434 ? 2.697 -70.188 -11.961 1 87.06 434 GLN B CA 1
ATOM 10530 C C . GLN B 1 434 ? 2.051 -71.5 -11.484 1 87.06 434 GLN B C 1
ATOM 10532 O O . GLN B 1 434 ? 2.566 -72.562 -11.742 1 87.06 434 GLN B O 1
ATOM 10537 N N . ALA B 1 435 ? 0.965 -71.375 -10.852 1 90.62 435 ALA B N 1
ATOM 10538 C CA . ALA B 1 435 ? 0.27 -72.562 -10.32 1 90.62 435 ALA B CA 1
ATOM 10539 C C . ALA B 1 435 ? -0.427 -73.312 -11.438 1 90.62 435 ALA B C 1
ATOM 10541 O O . ALA B 1 435 ? -0.49 -74.562 -11.398 1 90.62 435 ALA B O 1
ATOM 10542 N N . ILE B 1 436 ? -0.861 -72.688 -12.414 1 92.06 436 ILE B N 1
ATOM 10543 C CA . ILE B 1 436 ? -1.646 -73.312 -13.477 1 92.06 436 ILE B CA 1
ATOM 10544 C C . ILE B 1 436 ? -0.718 -73.75 -14.602 1 92.06 436 ILE B C 1
ATOM 10546 O O . ILE B 1 436 ? -0.87 -74.875 -15.117 1 92.06 436 ILE B O 1
ATOM 10550 N N . ILE B 1 437 ? 0.246 -72.875 -14.93 1 91.75 437 ILE B N 1
ATOM 10551 C CA . ILE B 1 437 ? 1.195 -73.125 -16 1 91.75 437 ILE B CA 1
ATOM 10552 C C . ILE B 1 437 ? 2.621 -72.938 -15.484 1 91.75 437 ILE B C 1
ATOM 10554 O O . ILE B 1 437 ? 3.254 -71.938 -15.734 1 91.75 437 ILE B O 1
ATOM 10558 N N . PRO B 1 438 ? 3.199 -73.938 -14.938 1 88.69 438 PRO B N 1
ATOM 10559 C CA . PRO B 1 438 ? 4.484 -73.812 -14.242 1 88.69 438 PRO B CA 1
ATOM 10560 C C . PRO B 1 438 ? 5.609 -73.375 -15.172 1 88.69 438 PRO B C 1
ATOM 10562 O O . PRO B 1 438 ? 6.559 -72.688 -14.719 1 88.69 438 PRO B O 1
ATOM 10565 N N . VAL B 1 439 ? 5.531 -73.625 -16.453 1 86.94 439 VAL B N 1
ATOM 10566 C CA . VAL B 1 439 ? 6.594 -73.312 -17.391 1 86.94 439 VAL B CA 1
ATOM 10567 C C . VAL B 1 439 ? 6.711 -71.812 -17.531 1 86.94 439 VAL B C 1
ATOM 10569 O O . VAL B 1 439 ? 7.742 -71.25 -17.969 1 86.94 439 VAL B O 1
ATOM 10572 N N . THR B 1 440 ? 5.707 -71.125 -17.031 1 85.88 440 THR B N 1
ATOM 10573 C CA . THR B 1 440 ? 5.676 -69.688 -17.203 1 85.88 440 THR B CA 1
ATOM 10574 C C . THR B 1 440 ? 6.438 -69 -16.078 1 85.88 440 THR B C 1
ATOM 10576 O O . THR B 1 440 ? 6.488 -67.75 -16.016 1 85.88 440 THR B O 1
ATOM 10579 N N . LYS B 1 441 ? 7.008 -69.688 -15.195 1 84.62 441 LYS B N 1
ATOM 10580 C CA . LYS B 1 441 ? 7.715 -69.125 -14.039 1 84.62 441 LYS B CA 1
ATOM 10581 C C . LYS B 1 441 ? 8.781 -68.125 -14.469 1 84.62 441 LYS B C 1
ATOM 10583 O O . LYS B 1 441 ? 8.938 -67.062 -13.852 1 84.62 441 LYS B O 1
ATOM 10588 N N . MET B 1 442 ? 9.414 -68.438 -15.531 1 85.62 442 MET B N 1
ATOM 10589 C CA . MET B 1 442 ? 10.523 -67.625 -15.961 1 85.62 442 MET B CA 1
ATOM 10590 C C . MET B 1 442 ? 10.023 -66.438 -16.828 1 85.62 442 MET B C 1
ATOM 10592 O O . MET B 1 442 ? 10.781 -65.562 -17.156 1 85.62 442 MET B O 1
ATOM 10596 N N . LEU B 1 443 ? 8.75 -66.5 -17.141 1 88.75 443 LEU B N 1
ATOM 10597 C CA . LEU B 1 443 ? 8.18 -65.5 -18.031 1 88.75 443 LEU B CA 1
ATOM 10598 C C . LEU B 1 443 ? 7.672 -64.312 -17.219 1 88.75 443 LEU B C 1
ATOM 10600 O O . LEU B 1 443 ? 7.617 -63.188 -17.734 1 88.75 443 LEU B O 1
ATOM 10604 N N . ILE B 1 444 ? 7.422 -64.562 -16 1 90.56 444 ILE B N 1
ATOM 10605 C CA . ILE B 1 444 ? 6.746 -63.562 -15.203 1 90.56 444 ILE B CA 1
ATOM 10606 C C . ILE B 1 444 ? 7.73 -62.438 -14.844 1 90.56 444 ILE B C 1
ATOM 10608 O O . ILE B 1 444 ? 8.836 -62.719 -14.375 1 90.56 444 ILE B O 1
ATOM 10612 N N . ASN B 1 445 ? 7.336 -61.25 -15.078 1 91.94 445 ASN B N 1
ATOM 10613 C CA . ASN B 1 445 ? 8.102 -60.031 -14.781 1 91.94 445 ASN B CA 1
ATOM 10614 C C . ASN B 1 445 ? 9.453 -60.062 -15.492 1 91.94 445 ASN B C 1
ATOM 10616 O O . ASN B 1 445 ? 10.445 -59.562 -14.945 1 91.94 445 ASN B O 1
ATOM 10620 N N . GLN B 1 446 ? 9.5 -60.688 -16.641 1 91.75 446 GLN B N 1
ATOM 10621 C CA . GLN B 1 446 ? 10.742 -60.781 -17.406 1 91.75 446 GLN B CA 1
ATOM 10622 C C . GLN B 1 446 ? 10.898 -59.562 -18.344 1 91.75 446 GLN B C 1
ATOM 10624 O O . GLN B 1 446 ? 10.133 -59.406 -19.297 1 91.75 446 GLN B O 1
ATOM 10629 N N . PRO B 1 447 ? 11.961 -58.75 -18.031 1 91.31 447 PRO B N 1
ATOM 10630 C CA . PRO B 1 447 ? 12.148 -57.594 -18.891 1 91.31 447 PRO B CA 1
ATOM 10631 C C . PRO B 1 447 ? 12.75 -57.938 -20.25 1 91.31 447 PRO B C 1
ATOM 10633 O O . PRO B 1 447 ? 13.43 -58.969 -20.391 1 91.31 447 PRO B O 1
ATOM 10636 N N . GLN B 1 448 ? 12.461 -57.125 -21.234 1 87.88 448 GLN B N 1
ATOM 10637 C CA . GLN B 1 448 ? 13.039 -57.219 -22.578 1 87.88 448 GLN B CA 1
ATOM 10638 C C . GLN B 1 448 ? 13.82 -55.938 -22.906 1 87.88 448 GLN B C 1
ATOM 10640 O O . GLN B 1 448 ? 13.234 -54.844 -23.016 1 87.88 448 GLN B O 1
ATOM 10645 N N . PHE B 1 449 ? 15.148 -56.031 -23.016 1 84.38 449 PHE B N 1
ATOM 10646 C CA . PHE B 1 449 ? 15.977 -54.812 -23.141 1 84.38 449 PHE B CA 1
ATOM 10647 C C . PHE B 1 449 ? 16.281 -54.531 -24.609 1 84.38 449 PHE B C 1
ATOM 10649 O O . PHE B 1 449 ? 17.172 -53.75 -24.922 1 84.38 449 PHE B O 1
ATOM 10656 N N . ASP B 1 450 ? 15.586 -55.062 -25.562 1 77.38 450 ASP B N 1
ATOM 10657 C CA . ASP B 1 450 ? 15.93 -54.969 -26.969 1 77.38 450 ASP B CA 1
ATOM 10658 C C . ASP B 1 450 ? 15.43 -53.656 -27.578 1 77.38 450 ASP B C 1
ATOM 10660 O O . ASP B 1 450 ? 15.711 -53.344 -28.734 1 77.38 450 ASP B O 1
ATOM 10664 N N . GLY B 1 451 ? 14.734 -52.844 -26.828 1 75.25 451 GLY B N 1
ATOM 10665 C CA . GLY B 1 451 ? 14.242 -51.594 -27.328 1 75.25 451 GLY B CA 1
ATOM 10666 C C . GLY B 1 451 ? 13.07 -51.75 -28.281 1 75.25 451 GLY B C 1
ATOM 10667 O O . GLY B 1 451 ? 12.438 -50.75 -28.656 1 75.25 451 GLY B O 1
ATOM 10668 N N . TYR B 1 452 ? 12.82 -52.969 -28.594 1 77.19 452 TYR B N 1
ATOM 10669 C CA . TYR B 1 452 ? 11.75 -53.281 -29.531 1 77.19 452 TYR B CA 1
ATOM 10670 C C . TYR B 1 452 ? 10.43 -53.5 -28.812 1 77.19 452 TYR B C 1
ATOM 10672 O O . TYR B 1 452 ? 9.414 -52.875 -29.141 1 77.19 452 TYR B O 1
ATOM 10680 N N . HIS B 1 453 ? 10.516 -54.219 -27.828 1 82 453 HIS B N 1
ATOM 10681 C CA . HIS B 1 453 ? 9.305 -54.531 -27.094 1 82 453 HIS B CA 1
ATOM 10682 C C . HIS B 1 453 ? 8.961 -53.438 -26.094 1 82 453 HIS B C 1
ATOM 10684 O O . HIS B 1 453 ? 9.82 -53 -25.312 1 82 453 HIS B O 1
ATOM 10690 N N . ARG B 1 454 ? 7.793 -53.094 -26.078 1 87.44 454 ARG B N 1
ATOM 10691 C CA . ARG B 1 454 ? 7.305 -52.094 -25.156 1 87.44 454 ARG B CA 1
ATOM 10692 C C . ARG B 1 454 ? 6.953 -52.688 -23.797 1 87.44 454 ARG B C 1
ATOM 10694 O O . ARG B 1 454 ? 6.906 -52 -22.781 1 87.44 454 ARG B O 1
ATOM 10701 N N . HIS B 1 455 ? 6.66 -54.031 -23.781 1 90.25 455 HIS B N 1
ATOM 10702 C CA . HIS B 1 455 ? 6.164 -54.688 -22.578 1 90.25 455 HIS B CA 1
ATOM 10703 C C . HIS B 1 455 ? 7.059 -55.844 -22.172 1 90.25 455 HIS B C 1
ATOM 10705 O O . HIS B 1 455 ? 7.793 -56.375 -23 1 90.25 455 HIS B O 1
ATOM 10711 N N . PRO B 1 456 ? 7.035 -56.125 -20.844 1 92 456 PRO B N 1
ATOM 10712 C CA . PRO B 1 456 ? 7.703 -57.375 -20.438 1 92 456 PRO B CA 1
ATOM 10713 C C . PRO B 1 456 ? 7.125 -58.625 -21.109 1 92 456 PRO B C 1
ATOM 10715 O O . PRO B 1 456 ? 6.031 -58.562 -21.672 1 92 456 PRO B O 1
ATOM 10718 N N . VAL B 1 457 ? 7.852 -59.719 -21.031 1 93.31 457 VAL B N 1
ATOM 10719 C CA . VAL B 1 457 ? 7.539 -60.906 -21.797 1 93.31 457 VAL B CA 1
ATOM 10720 C C . VAL B 1 457 ? 6.148 -61.438 -21.406 1 93.31 457 VAL B C 1
ATOM 10722 O O . VAL B 1 457 ? 5.379 -61.844 -22.281 1 93.31 457 VAL B O 1
ATOM 10725 N N . ASP B 1 458 ? 5.809 -61.375 -20.188 1 93 458 ASP B N 1
ATOM 10726 C CA . ASP B 1 458 ? 4.516 -61.875 -19.75 1 93 458 ASP B CA 1
ATOM 10727 C C . ASP B 1 458 ? 3.369 -61.062 -20.328 1 93 458 ASP B C 1
ATOM 10729 O O . ASP B 1 458 ? 2.418 -61.625 -20.875 1 93 458 ASP B O 1
ATOM 10733 N N . ILE B 1 459 ? 3.514 -59.812 -20.234 1 92.5 459 ILE B N 1
ATOM 10734 C CA . ILE B 1 459 ? 2.471 -58.938 -20.75 1 92.5 459 ILE B CA 1
ATOM 10735 C C . ILE B 1 459 ? 2.418 -59.031 -22.281 1 92.5 459 ILE B C 1
ATOM 10737 O O . ILE B 1 459 ? 1.335 -59.062 -22.875 1 92.5 459 ILE B O 1
ATOM 10741 N N . HIS B 1 460 ? 3.559 -59.062 -22.891 1 93.25 460 HIS B N 1
ATOM 10742 C CA . HIS B 1 460 ? 3.615 -59.25 -24.344 1 93.25 460 HIS B CA 1
ATOM 10743 C C . HIS B 1 460 ? 2.877 -60.531 -24.75 1 93.25 460 HIS B C 1
ATOM 10745 O O . HIS B 1 460 ? 2.129 -60.531 -25.734 1 93.25 460 HIS B O 1
ATOM 10751 N N . SER B 1 461 ? 3.109 -61.594 -24.047 1 94.62 461 SER B N 1
ATOM 10752 C CA . SER B 1 461 ? 2.473 -62.875 -24.328 1 94.62 461 SER B CA 1
ATOM 10753 C C . SER B 1 461 ? 0.956 -62.75 -24.219 1 94.62 461 SER B C 1
ATOM 10755 O O . SER B 1 461 ? 0.226 -63.281 -25.062 1 94.62 461 SER B O 1
ATOM 10757 N N . ILE B 1 462 ? 0.53 -62.125 -23.234 1 94.25 462 ILE B N 1
ATOM 10758 C CA . ILE B 1 462 ? -0.902 -61.969 -23.016 1 94.25 462 ILE B CA 1
ATOM 10759 C C . ILE B 1 462 ? -1.5 -61.094 -24.109 1 94.25 462 ILE B C 1
ATOM 10761 O O . ILE B 1 462 ? -2.59 -61.375 -24.609 1 94.25 462 ILE B O 1
ATOM 10765 N N . LYS B 1 463 ? -0.844 -60.094 -24.484 1 94.5 463 LYS B N 1
ATOM 10766 C CA . LYS B 1 463 ? -1.316 -59.219 -25.547 1 94.5 463 LYS B CA 1
ATOM 10767 C C . LYS B 1 463 ? -1.352 -59.938 -26.891 1 94.5 463 LYS B C 1
ATOM 10769 O O . LYS B 1 463 ? -2.24 -59.688 -27.703 1 94.5 463 LYS B O 1
ATOM 10774 N N . THR B 1 464 ? -0.333 -60.719 -27.109 1 95.88 464 THR B N 1
ATOM 10775 C CA . THR B 1 464 ? -0.321 -61.5 -28.344 1 95.88 464 THR B CA 1
ATOM 10776 C C . THR B 1 464 ? -1.566 -62.375 -28.422 1 95.88 464 THR B C 1
ATOM 10778 O O . THR B 1 464 ? -2.178 -62.5 -29.484 1 95.88 464 THR B O 1
ATOM 10781 N N . LEU B 1 465 ? -1.878 -63 -27.328 1 96.19 465 LEU B N 1
ATOM 10782 C CA . LEU B 1 465 ? -3.098 -63.781 -27.266 1 96.19 465 LEU B CA 1
ATOM 10783 C C . LEU B 1 465 ? -4.324 -62.938 -27.547 1 96.19 465 LEU B C 1
ATOM 10785 O O . LEU B 1 465 ? -5.281 -63.406 -28.172 1 96.19 465 LEU B O 1
ATOM 10789 N N . LYS B 1 466 ? -4.344 -61.75 -27.078 1 95.5 466 LYS B N 1
ATOM 10790 C CA . LYS B 1 466 ? -5.445 -60.812 -27.328 1 95.5 466 LYS B CA 1
ATOM 10791 C C . LYS B 1 466 ? -5.652 -60.594 -28.812 1 95.5 466 LYS B C 1
ATOM 10793 O O . LYS B 1 466 ? -6.785 -60.594 -29.297 1 95.5 466 LYS B O 1
ATOM 10798 N N . PHE B 1 467 ? -4.574 -60.406 -29.516 1 94.94 467 PHE B N 1
ATOM 10799 C CA . PHE B 1 467 ? -4.656 -60.156 -30.938 1 94.94 467 PHE B CA 1
ATOM 10800 C C . PHE B 1 467 ? -5.059 -61.406 -31.703 1 94.94 467 PHE B C 1
ATOM 10802 O O . PHE B 1 467 ? -5.57 -61.344 -32.812 1 94.94 467 PHE B O 1
ATOM 10809 N N . ALA B 1 468 ? -4.781 -62.594 -31.141 1 95.12 468 ALA B N 1
ATOM 10810 C CA . ALA B 1 468 ? -5.246 -63.844 -31.75 1 95.12 468 ALA B CA 1
ATOM 10811 C C . ALA B 1 468 ? -6.758 -64 -31.594 1 95.12 468 ALA B C 1
ATOM 10813 O O . ALA B 1 468 ? -7.406 -64.625 -32.406 1 95.12 468 ALA B O 1
ATOM 10814 N N . GLN B 1 469 ? -7.238 -63.406 -30.562 1 91.88 469 GLN B N 1
ATOM 10815 C CA . GLN B 1 469 ? -8.68 -63.438 -30.328 1 91.88 469 GLN B CA 1
ATOM 10816 C C . GLN B 1 469 ? -9.391 -62.344 -31.109 1 91.88 469 GLN B C 1
ATOM 10818 O O . GLN B 1 469 ? -10.492 -62.562 -31.625 1 91.88 469 GLN B O 1
ATOM 10823 N N . ASN B 1 470 ? -8.75 -61.188 -31.141 1 93 470 ASN B N 1
ATOM 10824 C CA . ASN B 1 470 ? -9.328 -60.031 -31.828 1 93 470 ASN B CA 1
ATOM 10825 C C . ASN B 1 470 ? -8.453 -59.594 -33 1 93 470 ASN B C 1
ATOM 10827 O O . ASN B 1 470 ? -7.785 -58.562 -32.906 1 93 470 ASN B O 1
ATOM 10831 N N . ILE B 1 471 ? -8.547 -60.281 -34.062 1 94.81 471 ILE B N 1
ATOM 10832 C CA . ILE B 1 471 ? -7.746 -59.938 -35.25 1 94.81 471 ILE B CA 1
ATOM 10833 C C . ILE B 1 471 ? -8.336 -58.719 -35.938 1 94.81 471 ILE B C 1
ATOM 10835 O O . ILE B 1 471 ? -9.492 -58.75 -36.375 1 94.81 471 ILE B O 1
ATOM 10839 N N . GLU B 1 472 ? -7.664 -57.719 -36.094 1 92.06 472 GLU B N 1
ATOM 10840 C CA . GLU B 1 472 ? -8.148 -56.469 -36.656 1 92.06 472 GLU B CA 1
ATOM 10841 C C . GLU B 1 472 ? -7.934 -56.375 -38.156 1 92.06 472 GLU B C 1
ATOM 10843 O O . GLU B 1 472 ? -8.742 -55.781 -38.875 1 92.06 472 GLU B O 1
ATOM 10848 N N . ASP B 1 473 ? -6.848 -56.938 -38.594 1 91.44 473 ASP B N 1
ATOM 10849 C CA . ASP B 1 473 ? -6.562 -56.938 -40.031 1 91.44 473 ASP B CA 1
ATOM 10850 C C . ASP B 1 473 ? -7.512 -57.844 -40.812 1 91.44 473 ASP B C 1
ATOM 10852 O O . ASP B 1 473 ? -7.555 -59.062 -40.531 1 91.44 473 ASP B O 1
ATOM 10856 N N . GLU B 1 474 ? -8.188 -57.344 -41.75 1 91.75 474 GLU B N 1
ATOM 10857 C CA . GLU B 1 474 ? -9.234 -58.094 -42.438 1 91.75 474 GLU B CA 1
ATOM 10858 C C . GLU B 1 474 ? -8.656 -59.25 -43.25 1 91.75 474 GLU B C 1
ATOM 10860 O O . GLU B 1 474 ? -9.281 -60.312 -43.344 1 91.75 474 GLU B O 1
ATOM 10865 N N . HIS B 1 475 ? -7.586 -59 -43.844 1 92.56 475 HIS B N 1
ATOM 10866 C CA . HIS B 1 475 ? -6.957 -60.062 -44.625 1 92.56 475 HIS B CA 1
ATOM 10867 C C . HIS B 1 475 ? -6.547 -61.25 -43.719 1 92.56 475 HIS B C 1
ATOM 10869 O O . HIS B 1 475 ? -6.828 -62.406 -44.031 1 92.56 475 HIS B O 1
ATOM 10875 N N . VAL B 1 476 ? -5.895 -60.969 -42.656 1 94.81 476 VAL B N 1
ATOM 10876 C CA . VAL B 1 476 ? -5.445 -62 -41.719 1 94.81 476 VAL B CA 1
ATOM 10877 C C . VAL B 1 476 ? -6.652 -62.688 -41.094 1 94.81 476 VAL B C 1
ATOM 10879 O O . VAL B 1 476 ? -6.633 -63.906 -40.875 1 94.81 476 VAL B O 1
ATOM 10882 N N . LYS B 1 477 ? -7.66 -61.906 -40.812 1 96 477 LYS B N 1
ATOM 10883 C CA . LYS B 1 477 ? -8.891 -62.469 -40.25 1 96 477 LYS B CA 1
ATOM 10884 C C . LYS B 1 477 ? -9.508 -63.5 -41.188 1 96 477 LYS B C 1
ATOM 10886 O O . LYS B 1 477 ? -9.977 -64.562 -40.75 1 96 477 LYS B O 1
ATOM 10891 N N . SER B 1 478 ? -9.5 -63.188 -42.438 1 94.81 478 SER B N 1
ATOM 10892 C CA . SER B 1 478 ? -10.039 -64.125 -43.438 1 94.81 478 SER B CA 1
ATOM 10893 C C . SER B 1 478 ? -9.266 -65.438 -43.469 1 94.81 478 SER B C 1
ATOM 10895 O O . SER B 1 478 ? -9.859 -66.5 -43.594 1 94.81 478 SER B O 1
ATOM 10897 N N . ILE B 1 479 ? -8.008 -65.312 -43.375 1 94.56 479 ILE B N 1
ATOM 10898 C CA . ILE B 1 479 ? -7.156 -66.5 -43.375 1 94.56 479 ILE B CA 1
ATOM 10899 C C . ILE B 1 479 ? -7.438 -67.312 -42.094 1 94.56 479 ILE B C 1
ATOM 10901 O O . ILE B 1 479 ? -7.559 -68.5 -42.188 1 94.56 479 ILE B O 1
ATOM 10905 N N . PHE B 1 480 ? -7.574 -66.688 -41 1 95.69 480 PHE B N 1
ATOM 10906 C CA . PHE B 1 480 ? -7.859 -67.312 -39.719 1 95.69 480 PHE B CA 1
ATOM 10907 C C . PHE B 1 480 ? -9.188 -68.062 -39.781 1 95.69 480 PHE B C 1
ATOM 10909 O O . PHE B 1 480 ? -9.305 -69.188 -39.281 1 95.69 480 PHE B O 1
ATOM 10916 N N . ASN B 1 481 ? -10.164 -67.438 -40.406 1 94.06 481 ASN B N 1
ATOM 10917 C CA . ASN B 1 481 ? -11.5 -68 -40.5 1 94.06 481 ASN B CA 1
ATOM 10918 C C . ASN B 1 481 ? -11.531 -69.312 -41.344 1 94.06 481 ASN B C 1
ATOM 10920 O O . ASN B 1 481 ? -12.422 -70.125 -41.219 1 94.06 481 ASN B O 1
ATOM 10924 N N . GLU B 1 482 ? -10.547 -69.438 -42.188 1 94.81 482 GLU B N 1
ATOM 10925 C CA . GLU B 1 482 ? -10.469 -70.562 -43.062 1 94.81 482 GLU B CA 1
ATOM 10926 C C . GLU B 1 482 ? -9.891 -71.812 -42.344 1 94.81 482 GLU B C 1
ATOM 10928 O O . GLU B 1 482 ? -10.016 -72.938 -42.781 1 94.81 482 GLU B O 1
ATOM 10933 N N . LEU B 1 483 ? -9.328 -71.562 -41.219 1 95 483 LEU B N 1
ATOM 10934 C CA . LEU B 1 483 ? -8.688 -72.625 -40.469 1 95 483 LEU B CA 1
ATOM 10935 C C . LEU B 1 483 ? -9.727 -73.5 -39.719 1 95 483 LEU B C 1
ATOM 10937 O O . LEU B 1 483 ? -10.812 -73 -39.406 1 95 483 LEU B O 1
ATOM 10941 N N . THR B 1 484 ? -9.406 -74.688 -39.438 1 94.62 484 THR B N 1
ATOM 10942 C CA . THR B 1 484 ? -10.266 -75.562 -38.625 1 94.62 484 THR B CA 1
ATOM 10943 C C . THR B 1 484 ? -10.227 -75.188 -37.156 1 94.62 484 THR B C 1
ATOM 10945 O O . THR B 1 484 ? -9.344 -74.438 -36.75 1 94.62 484 THR B O 1
ATOM 10948 N N . ASN B 1 485 ? -11.133 -75.625 -36.406 1 93 485 ASN B N 1
ATOM 10949 C CA . ASN B 1 485 ? -11.195 -75.312 -35 1 93 485 ASN B CA 1
ATOM 10950 C C . ASN B 1 485 ? -9.938 -75.75 -34.25 1 93 485 ASN B C 1
ATOM 10952 O O . ASN B 1 485 ? -9.477 -75.125 -33.344 1 93 485 ASN B O 1
ATOM 10956 N N . GLU B 1 486 ? -9.438 -76.875 -34.625 1 93.81 486 GLU B N 1
ATOM 10957 C CA . GLU B 1 486 ? -8.219 -77.375 -34.031 1 93.81 486 GLU B CA 1
ATOM 10958 C C . GLU B 1 486 ? -7.02 -76.5 -34.375 1 93.81 486 GLU B C 1
ATOM 10960 O O . GLU B 1 486 ? -6.172 -76.25 -33.5 1 93.81 486 GLU B O 1
ATOM 10965 N N . GLN B 1 487 ? -7.023 -76.062 -35.656 1 94.44 487 GLN B N 1
ATOM 10966 C CA . GLN B 1 487 ? -5.938 -75.188 -36.094 1 94.44 487 GLN B CA 1
ATOM 10967 C C . GLN B 1 487 ? -6.016 -73.812 -35.406 1 94.44 487 GLN B C 1
ATOM 10969 O O . GLN B 1 487 ? -4.992 -73.25 -35.031 1 94.44 487 GLN B O 1
ATOM 10974 N N . LYS B 1 488 ? -7.223 -73.375 -35.219 1 96.25 488 LYS B N 1
ATOM 10975 C CA . LYS B 1 488 ? -7.426 -72.062 -34.5 1 96.25 488 LYS B CA 1
ATOM 10976 C C . LYS B 1 488 ? -6.945 -72.188 -33.062 1 96.25 488 LYS B C 1
ATOM 10978 O O . LYS B 1 488 ? -6.344 -71.25 -32.531 1 96.25 488 LYS B O 1
ATOM 10983 N N . MET B 1 489 ? -7.238 -73.312 -32.438 1 95.44 489 MET B N 1
ATOM 10984 C CA . MET B 1 489 ? -6.793 -73.562 -31.078 1 95.44 489 MET B CA 1
ATOM 10985 C C . MET B 1 489 ? -5.27 -73.562 -31 1 95.44 489 MET B C 1
ATOM 10987 O O . MET B 1 489 ? -4.707 -72.938 -30.094 1 95.44 489 MET B O 1
ATOM 10991 N N . ILE B 1 490 ? -4.625 -74.125 -31.953 1 95.69 490 ILE B N 1
ATOM 10992 C CA . ILE B 1 490 ? -3.166 -74.188 -31.953 1 95.69 490 ILE B CA 1
ATOM 10993 C C . ILE B 1 490 ? -2.6 -72.75 -32.156 1 95.69 490 ILE B C 1
ATOM 10995 O O . ILE B 1 490 ? -1.599 -72.438 -31.516 1 95.69 490 ILE B O 1
ATOM 10999 N N . VAL B 1 491 ? -3.244 -72 -33 1 96.81 491 VAL B N 1
ATOM 11000 C CA . VAL B 1 491 ? -2.807 -70.625 -33.219 1 96.81 491 VAL B CA 1
ATOM 11001 C C . VAL B 1 491 ? -2.869 -69.812 -31.906 1 96.81 491 VAL B C 1
ATOM 11003 O O . VAL B 1 491 ? -1.934 -69.062 -31.578 1 96.81 491 VAL B O 1
ATOM 11006 N N . ARG B 1 492 ? -3.9 -70.062 -31.141 1 96.88 492 ARG B N 1
ATOM 11007 C CA . ARG B 1 492 ? -4.062 -69.375 -29.859 1 96.88 492 ARG B CA 1
ATOM 11008 C C . ARG B 1 492 ? -3.004 -69.812 -28.859 1 96.88 492 ARG B C 1
ATOM 11010 O O . ARG B 1 492 ? -2.426 -69 -28.156 1 96.88 492 ARG B O 1
ATOM 11017 N N . LEU B 1 493 ? -2.77 -71.062 -28.828 1 96.5 493 LEU B N 1
ATOM 11018 C CA . LEU B 1 493 ? -1.786 -71.562 -27.891 1 96.5 493 LEU B CA 1
ATOM 11019 C C . LEU B 1 493 ? -0.38 -71.125 -28.25 1 96.5 493 LEU B C 1
ATOM 11021 O O . LEU B 1 493 ? 0.397 -70.75 -27.375 1 96.5 493 LEU B O 1
ATOM 11025 N N . VAL B 1 494 ? -0.103 -71.125 -29.547 1 96.81 494 VAL B N 1
ATOM 11026 C CA . VAL B 1 494 ? 1.216 -70.688 -29.984 1 96.81 494 VAL B CA 1
ATOM 11027 C C . VAL B 1 494 ? 1.371 -69.188 -29.75 1 96.81 494 VAL B C 1
ATOM 11029 O O . VAL B 1 494 ? 2.441 -68.75 -29.344 1 96.81 494 VAL B O 1
ATOM 11032 N N . ALA B 1 495 ? 0.314 -68.5 -30.016 1 96.94 495 ALA B N 1
ATOM 11033 C CA . ALA B 1 495 ? 0.346 -67.062 -29.75 1 96.94 495 ALA B CA 1
ATOM 11034 C C . ALA B 1 495 ? 0.664 -66.75 -28.281 1 96.94 495 ALA B C 1
ATOM 11036 O O . ALA B 1 495 ? 1.428 -65.875 -27.969 1 96.94 495 ALA B O 1
ATOM 11037 N N . PHE B 1 496 ? 0.198 -67.5 -27.375 1 95.62 496 PHE B N 1
ATOM 11038 C CA . PHE B 1 496 ? 0.374 -67.312 -25.938 1 95.62 496 PHE B CA 1
ATOM 11039 C C . PHE B 1 496 ? 1.748 -67.75 -25.5 1 95.62 496 PHE B C 1
ATOM 11041 O O . PHE B 1 496 ? 2.385 -67.125 -24.641 1 95.62 496 PHE B O 1
ATOM 11048 N N . PHE B 1 497 ? 2.279 -68.875 -26.141 1 96.19 497 PHE B N 1
ATOM 11049 C CA . PHE B 1 497 ? 3.453 -69.562 -25.578 1 96.19 497 PHE B CA 1
ATOM 11050 C C . PHE B 1 497 ? 4.656 -69.375 -26.5 1 96.19 497 PHE B C 1
ATOM 11052 O O . PHE B 1 497 ? 5.691 -70.062 -26.297 1 96.19 497 PHE B O 1
ATOM 11059 N N . HIS B 1 498 ? 4.562 -68.562 -27.516 1 95.62 498 HIS B N 1
ATOM 11060 C CA . HIS B 1 498 ? 5.625 -68.5 -28.516 1 95.62 498 HIS B CA 1
ATOM 11061 C C . HIS B 1 498 ? 6.941 -68.062 -27.875 1 95.62 498 HIS B C 1
ATOM 11063 O O . HIS B 1 498 ? 8.016 -68.438 -28.328 1 95.62 498 HIS B O 1
ATOM 11069 N N . ASP B 1 499 ? 6.848 -67.312 -26.766 1 93.44 499 ASP B N 1
ATOM 11070 C CA . ASP B 1 499 ? 8.039 -66.75 -26.141 1 93.44 499 ASP B CA 1
ATOM 11071 C C . ASP B 1 499 ? 8.359 -67.438 -24.828 1 93.44 499 ASP B C 1
ATOM 11073 O O . ASP B 1 499 ? 9.094 -66.938 -24 1 93.44 499 ASP B O 1
ATOM 11077 N N . VAL B 1 500 ? 7.879 -68.625 -24.578 1 93.44 500 VAL B N 1
ATOM 11078 C CA . VAL B 1 500 ? 7.984 -69.312 -23.297 1 93.44 500 VAL B CA 1
ATOM 11079 C C . VAL B 1 500 ? 9.438 -69.688 -23.031 1 93.44 500 VAL B C 1
ATOM 11081 O O . VAL B 1 500 ? 9.836 -69.938 -21.891 1 93.44 500 VAL B O 1
ATOM 11084 N N . GLY B 1 501 ? 10.266 -69.688 -24.047 1 91.88 501 GLY B N 1
ATOM 11085 C CA . GLY B 1 501 ? 11.664 -70.062 -23.906 1 91.88 501 GLY B CA 1
ATOM 11086 C C . GLY B 1 501 ? 12.531 -68.875 -23.469 1 91.88 501 GLY B C 1
ATOM 11087 O O . GLY B 1 501 ? 13.703 -69.062 -23.141 1 91.88 501 GLY B O 1
ATOM 11088 N N . LYS B 1 502 ? 12.055 -67.688 -23.547 1 89.56 502 LYS B N 1
ATOM 11089 C CA . LYS B 1 502 ? 12.828 -66.562 -23.156 1 89.56 502 LYS B CA 1
ATOM 11090 C C . LYS B 1 502 ? 13.227 -66.625 -21.688 1 89.56 502 LYS B C 1
ATOM 11092 O O . LYS B 1 502 ? 12.523 -67.188 -20.875 1 89.56 502 LYS B O 1
ATOM 11097 N N . GLY B 1 503 ? 14.32 -66 -21.297 1 81 503 GLY B N 1
ATOM 11098 C CA . GLY B 1 503 ? 14.812 -65.938 -19.922 1 81 503 GLY B CA 1
ATOM 11099 C C . GLY B 1 503 ? 15.859 -67 -19.641 1 81 503 GLY B C 1
ATOM 11100 O O . GLY B 1 503 ? 16.391 -67.062 -18.531 1 81 503 GLY B O 1
ATOM 11101 N N . ARG B 1 504 ? 16.031 -67.75 -20.688 1 82.62 504 ARG B N 1
ATOM 11102 C CA . ARG B 1 504 ? 17.031 -68.812 -20.562 1 82.62 504 ARG B CA 1
ATOM 11103 C C . ARG B 1 504 ? 18.25 -68.5 -21.406 1 82.62 504 ARG B C 1
ATOM 11105 O O . ARG B 1 504 ? 18.234 -67.562 -22.234 1 82.62 504 ARG B O 1
ATOM 11112 N N . LYS B 1 505 ? 19.344 -69.125 -21.219 1 80.19 505 LYS B N 1
ATOM 11113 C CA . LYS B 1 505 ? 20.609 -68.875 -21.875 1 80.19 505 LYS B CA 1
ATOM 11114 C C . LYS B 1 505 ? 20.578 -69.312 -23.328 1 80.19 505 LYS B C 1
ATOM 11116 O O . LYS B 1 505 ? 21.172 -68.688 -24.203 1 80.19 505 LYS B O 1
ATOM 11121 N N . GLU B 1 506 ? 19.828 -70.25 -23.594 1 84.5 506 GLU B N 1
ATOM 11122 C CA . GLU B 1 506 ? 19.781 -70.812 -24.938 1 84.5 506 GLU B CA 1
ATOM 11123 C C . GLU B 1 506 ? 18.797 -70.062 -25.828 1 84.5 506 GLU B C 1
ATOM 11125 O O . GLU B 1 506 ? 18.047 -69.25 -25.344 1 84.5 506 GLU B O 1
ATOM 11130 N N . ASP B 1 507 ? 18.953 -70.375 -27.094 1 87.94 507 ASP B N 1
ATOM 11131 C CA . ASP B 1 507 ? 18.031 -69.75 -28.062 1 87.94 507 ASP B CA 1
ATOM 11132 C C . ASP B 1 507 ? 16.578 -70.062 -27.688 1 87.94 507 ASP B C 1
ATOM 11134 O O . ASP B 1 507 ? 16.188 -71.188 -27.531 1 87.94 507 ASP B O 1
ATOM 11138 N N . HIS B 1 508 ? 15.844 -68.938 -27.516 1 89.19 508 HIS B N 1
ATOM 11139 C CA . HIS B 1 508 ? 14.5 -69.125 -26.969 1 89.19 508 HIS B CA 1
ATOM 11140 C C . HIS B 1 508 ? 13.586 -69.812 -27.938 1 89.19 508 HIS B C 1
ATOM 11142 O O . HIS B 1 508 ? 12.562 -70.375 -27.531 1 89.19 508 HIS B O 1
ATOM 11148 N N . HIS B 1 509 ? 13.922 -69.875 -29.234 1 91.94 509 HIS B N 1
ATOM 11149 C CA . HIS B 1 509 ? 13.117 -70.562 -30.219 1 91.94 509 HIS B CA 1
ATOM 11150 C C . HIS B 1 509 ? 13.227 -72.125 -30 1 91.94 509 HIS B C 1
ATOM 11152 O O . HIS B 1 509 ? 12.219 -72.812 -30 1 91.94 509 HIS B O 1
ATOM 11158 N N . ILE B 1 510 ? 14.453 -72.5 -29.781 1 92.69 510 ILE B N 1
ATOM 11159 C CA . ILE B 1 510 ? 14.727 -73.938 -29.609 1 92.69 510 ILE B CA 1
ATOM 11160 C C . ILE B 1 510 ? 14.18 -74.375 -28.266 1 92.69 510 ILE B C 1
ATOM 11162 O O . ILE B 1 510 ? 13.5 -75.438 -28.172 1 92.69 510 ILE B O 1
ATOM 11166 N N . VAL B 1 511 ? 14.516 -73.625 -27.266 1 93.38 511 VAL B N 1
ATOM 11167 C CA . VAL B 1 511 ? 14.047 -74 -25.922 1 93.38 511 VAL B CA 1
ATOM 11168 C C . VAL B 1 511 ? 12.523 -73.938 -25.875 1 93.38 511 VAL B C 1
ATOM 11170 O O . VAL B 1 511 ? 11.875 -74.75 -25.234 1 93.38 511 VAL B O 1
ATOM 11173 N N . GLY B 1 512 ? 11.977 -72.875 -26.531 1 94.19 512 GLY B N 1
ATOM 11174 C CA . GLY B 1 512 ? 10.531 -72.75 -26.562 1 94.19 512 GLY B CA 1
ATOM 11175 C C . GLY B 1 512 ? 9.82 -73.938 -27.219 1 94.19 512 GLY B C 1
ATOM 11176 O O . GLY B 1 512 ? 8.766 -74.375 -26.734 1 94.19 512 GLY B O 1
ATOM 11177 N N . GLU B 1 513 ? 10.406 -74.438 -28.297 1 95.69 513 GLU B N 1
ATOM 11178 C CA . GLU B 1 513 ? 9.852 -75.562 -28.969 1 95.69 513 GLU B CA 1
ATOM 11179 C C . GLU B 1 513 ? 9.781 -76.812 -28.031 1 95.69 513 GLU B C 1
ATOM 11181 O O . GLU B 1 513 ? 8.742 -77.438 -27.938 1 95.69 513 GLU B O 1
ATOM 11186 N N . LYS B 1 514 ? 10.859 -77 -27.328 1 95.12 514 LYS B N 1
ATOM 11187 C CA . LYS B 1 514 ? 10.938 -78.125 -26.406 1 95.12 514 LYS B CA 1
ATOM 11188 C C . LYS B 1 514 ? 9.953 -78 -25.25 1 95.12 514 LYS B C 1
ATOM 11190 O O . LYS B 1 514 ? 9.25 -78.938 -24.906 1 95.12 514 LYS B O 1
ATOM 11195 N N . LEU B 1 515 ? 9.914 -76.812 -24.688 1 94.38 515 LEU B N 1
ATOM 11196 C CA . LEU B 1 515 ? 9.039 -76.562 -23.562 1 94.38 515 LEU B CA 1
ATOM 11197 C C . LEU B 1 515 ? 7.574 -76.688 -23.969 1 94.38 515 LEU B C 1
ATOM 11199 O O . LEU B 1 515 ? 6.758 -77.25 -23.219 1 94.38 515 LEU B O 1
ATOM 11203 N N . PHE B 1 516 ? 7.254 -76.188 -25.125 1 94.75 516 PHE B N 1
ATOM 11204 C CA . PHE B 1 516 ? 5.895 -76.25 -25.656 1 94.75 516 PHE B CA 1
ATOM 11205 C C . PHE B 1 516 ? 5.457 -77.688 -25.859 1 94.75 516 PHE B C 1
ATOM 11207 O O . PHE B 1 516 ? 4.359 -78.062 -25.438 1 94.75 516 PHE B O 1
ATOM 11214 N N . LYS B 1 517 ? 6.34 -78.5 -26.406 1 95.94 517 LYS B N 1
ATOM 11215 C CA . LYS B 1 517 ? 6.059 -79.875 -26.641 1 95.94 517 LYS B CA 1
ATOM 11216 C C . LYS B 1 517 ? 5.809 -80.625 -25.344 1 95.94 517 LYS B C 1
ATOM 11218 O O . LYS B 1 517 ? 4.809 -81.312 -25.203 1 95.94 517 LYS B O 1
ATOM 11223 N N . ASN B 1 518 ? 6.707 -80.438 -24.453 1 94.81 518 ASN B N 1
ATOM 11224 C CA . ASN B 1 518 ? 6.609 -81.125 -23.172 1 94.81 518 ASN B CA 1
ATOM 11225 C C . ASN B 1 518 ? 5.355 -80.688 -22.406 1 94.81 518 ASN B C 1
ATOM 11227 O O . ASN B 1 518 ? 4.703 -81.5 -21.766 1 94.81 518 ASN B O 1
ATOM 11231 N N . MET B 1 519 ? 5.074 -79.438 -22.422 1 93.94 519 MET B N 1
ATOM 11232 C CA . MET B 1 519 ? 3.914 -78.875 -21.703 1 93.94 519 MET B CA 1
ATOM 11233 C C . MET B 1 519 ? 2.621 -79.5 -22.266 1 93.94 519 MET B C 1
ATOM 11235 O O . MET B 1 519 ? 1.789 -80 -21.516 1 93.94 519 MET B O 1
ATOM 11239 N N . LEU B 1 520 ? 2.408 -79.438 -23.578 1 94.06 520 LEU B N 1
ATOM 11240 C CA . LEU B 1 520 ? 1.179 -79.938 -24.188 1 94.06 520 LEU B CA 1
ATOM 11241 C C . LEU B 1 520 ? 1.056 -81.438 -24.016 1 94.06 520 LEU B C 1
ATOM 11243 O O . LEU B 1 520 ? -0.049 -81.938 -23.844 1 94.06 520 LEU B O 1
ATOM 11247 N N . LYS B 1 521 ? 2.236 -82.125 -24.094 1 94.25 521 LYS B N 1
ATOM 11248 C CA . LYS B 1 521 ? 2.223 -83.562 -23.844 1 94.25 521 LYS B CA 1
ATOM 11249 C C . LYS B 1 521 ? 1.731 -83.875 -22.422 1 94.25 521 LYS B C 1
ATOM 11251 O O . LYS B 1 521 ? 0.984 -84.812 -22.219 1 94.25 521 LYS B O 1
ATOM 11256 N N . SER B 1 522 ? 2.184 -83.062 -21.5 1 92.88 522 SER B N 1
ATOM 11257 C CA . SER B 1 522 ? 1.783 -83.25 -20.109 1 92.88 522 SER B CA 1
ATOM 11258 C C . SER B 1 522 ? 0.282 -83.062 -19.938 1 92.88 522 SER B C 1
ATOM 11260 O O . SER B 1 522 ? -0.317 -83.562 -19 1 92.88 522 SER B O 1
ATOM 11262 N N . PHE B 1 523 ? -0.36 -82.25 -20.812 1 92.88 523 PHE B N 1
ATOM 11263 C CA . PHE B 1 523 ? -1.797 -82 -20.75 1 92.88 523 PHE B CA 1
ATOM 11264 C C . PHE B 1 523 ? -2.551 -83 -21.656 1 92.88 523 PHE B C 1
ATOM 11266 O O . PHE B 1 523 ? -3.77 -82.875 -21.797 1 92.88 523 PHE B O 1
ATOM 11273 N N . ASP B 1 524 ? -1.869 -83.875 -22.391 1 93.25 524 ASP B N 1
ATOM 11274 C CA . ASP B 1 524 ? -2.422 -84.938 -23.188 1 93.25 524 ASP B CA 1
ATOM 11275 C C . ASP B 1 524 ? -3.08 -84.438 -24.453 1 93.25 524 ASP B C 1
ATOM 11277 O O . ASP B 1 524 ? -4.195 -84.812 -24.797 1 93.25 524 ASP B O 1
ATOM 11281 N N . PHE B 1 525 ? -2.426 -83.5 -25.094 1 94.31 525 PHE B N 1
ATOM 11282 C CA . PHE B 1 525 ? -2.871 -83 -26.406 1 94.31 525 PHE B CA 1
ATOM 11283 C C . PHE B 1 525 ? -2.467 -84 -27.5 1 94.31 525 PHE B C 1
ATOM 11285 O O . PHE B 1 525 ? -1.589 -84.875 -27.281 1 94.31 525 PHE B O 1
ATOM 11292 N N . ASP B 1 526 ? -3.045 -83.938 -28.625 1 94 526 ASP B N 1
ATOM 11293 C CA . ASP B 1 526 ? -2.76 -84.875 -29.75 1 94 526 ASP B CA 1
ATOM 11294 C C . ASP B 1 526 ? -1.353 -84.625 -30.297 1 94 526 ASP B C 1
ATOM 11296 O O . ASP B 1 526 ? -0.912 -83.438 -30.406 1 94 526 ASP B O 1
ATOM 11300 N N . GLU B 1 527 ? -0.655 -85.688 -30.688 1 94.31 527 GLU B N 1
ATOM 11301 C CA . GLU B 1 527 ? 0.75 -85.625 -31.078 1 94.31 527 GLU B CA 1
ATOM 11302 C C . GLU B 1 527 ? 0.935 -84.812 -32.344 1 94.31 527 GLU B C 1
ATOM 11304 O O . GLU B 1 527 ? 1.938 -84.125 -32.531 1 94.31 527 GLU B O 1
ATOM 11309 N N . GLU B 1 528 ? 0.015 -85 -33.219 1 92.62 528 GLU B N 1
ATOM 11310 C CA . GLU B 1 528 ? 0.124 -84.25 -34.5 1 92.62 528 GLU B CA 1
ATOM 11311 C C . GLU B 1 528 ? -0.01 -82.75 -34.25 1 92.62 528 GLU B C 1
ATOM 11313 O O . GLU B 1 528 ? 0.696 -81.938 -34.906 1 92.62 528 GLU B O 1
ATOM 11318 N N . LEU B 1 529 ? -0.883 -82.375 -33.406 1 91.75 529 LEU B N 1
ATOM 11319 C CA . LEU B 1 529 ? -1.084 -81 -33.062 1 91.75 529 LEU B CA 1
ATOM 11320 C C . LEU B 1 529 ? 0.139 -80.438 -32.344 1 91.75 529 LEU B C 1
ATOM 11322 O O . LEU B 1 529 ? 0.52 -79.25 -32.594 1 91.75 529 LEU B O 1
ATOM 11326 N N . ILE B 1 530 ? 0.744 -81.25 -31.516 1 96.44 530 ILE B N 1
ATOM 11327 C CA . ILE B 1 530 ? 1.938 -80.812 -30.781 1 96.44 530 ILE B CA 1
ATOM 11328 C C . ILE B 1 530 ? 3.074 -80.562 -31.766 1 96.44 530 ILE B C 1
ATOM 11330 O O . ILE B 1 530 ? 3.787 -79.562 -31.625 1 96.44 530 ILE B O 1
ATOM 11334 N N . LYS B 1 531 ? 3.148 -81.438 -32.75 1 95.12 531 LYS B N 1
ATOM 11335 C CA . LYS B 1 531 ? 4.219 -81.25 -33.719 1 95.12 531 LYS B CA 1
ATOM 11336 C C . LYS B 1 531 ? 4.066 -80 -34.5 1 95.12 531 LYS B C 1
ATOM 11338 O O . LYS B 1 531 ? 5.035 -79.25 -34.688 1 95.12 531 LYS B O 1
ATOM 11343 N N . VAL B 1 532 ? 2.848 -79.75 -34.938 1 95.06 532 VAL B N 1
ATOM 11344 C CA . VAL B 1 532 ? 2.57 -78.5 -35.719 1 95.06 532 VAL B CA 1
ATOM 11345 C C . VAL B 1 532 ? 2.828 -77.312 -34.844 1 95.06 532 VAL B C 1
ATOM 11347 O O . VAL B 1 532 ? 3.502 -76.375 -35.281 1 95.06 532 VAL B O 1
ATOM 11350 N N . GLY B 1 533 ? 2.301 -77.25 -33.656 1 96.06 533 GLY B N 1
ATOM 11351 C CA . GLY B 1 533 ? 2.473 -76.125 -32.75 1 96.06 533 GLY B CA 1
ATOM 11352 C C . GLY B 1 533 ? 3.922 -75.875 -32.375 1 96.06 533 GLY B C 1
ATOM 11353 O O . GLY B 1 533 ? 4.363 -74.75 -32.344 1 96.06 533 GLY B O 1
ATOM 11354 N N . ALA B 1 534 ? 4.637 -76.938 -32.062 1 96.81 534 ALA B N 1
ATOM 11355 C CA . ALA B 1 534 ? 6.047 -76.812 -31.688 1 96.81 534 ALA B CA 1
ATOM 11356 C C . ALA B 1 534 ? 6.855 -76.188 -32.812 1 96.81 534 ALA B C 1
ATOM 11358 O O . ALA B 1 534 ? 7.754 -75.375 -32.594 1 96.81 534 ALA B O 1
ATOM 11359 N N . ASN B 1 535 ? 6.531 -76.625 -34 1 95.69 535 ASN B N 1
ATOM 11360 C CA . ASN B 1 535 ? 7.199 -76.062 -35.188 1 95.69 535 ASN B CA 1
ATOM 11361 C C . ASN B 1 535 ? 6.895 -74.562 -35.312 1 95.69 535 ASN B C 1
ATOM 11363 O O . ASN B 1 535 ? 7.785 -73.75 -35.656 1 95.69 535 ASN B O 1
ATOM 11367 N N . LEU B 1 536 ? 5.656 -74.188 -35.094 1 96.5 536 LEU B N 1
ATOM 11368 C CA . LEU B 1 536 ? 5.262 -72.75 -35.188 1 96.5 536 LEU B CA 1
ATOM 11369 C C . LEU B 1 536 ? 5.977 -71.938 -34.125 1 96.5 536 LEU B C 1
ATOM 11371 O O . LEU B 1 536 ? 6.348 -70.812 -34.375 1 96.5 536 LEU B O 1
ATOM 11375 N N . VAL B 1 537 ? 6.16 -72.5 -32.938 1 96.69 537 VAL B N 1
ATOM 11376 C CA . VAL B 1 537 ? 6.883 -71.812 -31.875 1 96.69 537 VAL B CA 1
ATOM 11377 C C . VAL B 1 537 ? 8.344 -71.625 -32.281 1 96.69 537 VAL B C 1
ATOM 11379 O O . VAL B 1 537 ? 8.898 -70.5 -32.125 1 96.69 537 VAL B O 1
ATOM 11382 N N . ARG B 1 538 ? 8.93 -72.562 -32.812 1 96.25 538 ARG B N 1
ATOM 11383 C CA . ARG B 1 538 ? 10.336 -72.562 -33.219 1 96.25 538 ARG B CA 1
ATOM 11384 C C . ARG B 1 538 ? 10.57 -71.438 -34.281 1 96.25 538 ARG B C 1
ATOM 11386 O O . ARG B 1 538 ? 11.586 -70.75 -34.25 1 96.25 538 ARG B O 1
ATOM 11393 N N . TYR B 1 539 ? 9.625 -71.312 -35.188 1 95.06 539 TYR B N 1
ATOM 11394 C CA . TYR B 1 539 ? 9.852 -70.438 -36.344 1 95.06 539 TYR B CA 1
ATOM 11395 C C . TYR B 1 539 ? 8.883 -69.25 -36.344 1 95.06 539 TYR B C 1
ATOM 11397 O O . TYR B 1 539 ? 8.547 -68.75 -37.406 1 95.06 539 TYR B O 1
ATOM 11405 N N . HIS B 1 540 ? 8.398 -68.938 -35.188 1 94.5 540 HIS B N 1
ATOM 11406 C CA . HIS B 1 540 ? 7.332 -67.938 -35.094 1 94.5 540 HIS B CA 1
ATOM 11407 C C . HIS B 1 540 ? 7.781 -66.562 -35.656 1 94.5 540 HIS B C 1
ATOM 11409 O O . HIS B 1 540 ? 6.953 -65.75 -36.094 1 94.5 540 HIS B O 1
ATOM 11415 N N . ASN B 1 541 ? 9.047 -66.25 -35.688 1 91.25 541 ASN B N 1
ATOM 11416 C CA . ASN B 1 541 ? 9.484 -64.938 -36.156 1 91.25 541 ASN B CA 1
ATOM 11417 C C . ASN B 1 541 ? 10.078 -65.062 -37.562 1 91.25 541 ASN B C 1
ATOM 11419 O O . ASN B 1 541 ? 10.617 -64.062 -38.062 1 91.25 541 ASN B O 1
ATOM 11423 N N . MET B 1 542 ? 10.023 -66.125 -38.188 1 91.94 542 MET B N 1
ATOM 11424 C CA . MET B 1 542 ? 10.719 -66.375 -39.438 1 91.94 542 MET B CA 1
ATOM 11425 C C . MET B 1 542 ? 10.039 -65.625 -40.562 1 91.94 542 MET B C 1
ATOM 11427 O O . MET B 1 542 ? 10.703 -65.062 -41.469 1 91.94 542 MET B O 1
ATOM 11431 N N . MET B 1 543 ? 8.781 -65.688 -40.594 1 92.62 543 MET B N 1
ATOM 11432 C CA . MET B 1 543 ? 8.078 -65 -41.688 1 92.62 543 MET B CA 1
ATOM 11433 C C . MET B 1 543 ? 8.367 -63.5 -41.625 1 92.62 543 MET B C 1
ATOM 11435 O O . MET B 1 543 ? 8.57 -62.875 -42.656 1 92.62 543 MET B O 1
ATOM 11439 N N . SER B 1 544 ? 8.344 -62.938 -40.469 1 90.5 544 SER B N 1
ATOM 11440 C CA . SER B 1 544 ? 8.656 -61.5 -40.312 1 90.5 544 SER B CA 1
ATOM 11441 C C . SER B 1 544 ? 10.102 -61.219 -40.719 1 90.5 544 SER B C 1
ATOM 11443 O O . SER B 1 544 ? 10.359 -60.25 -41.406 1 90.5 544 SER B O 1
ATOM 11445 N N . TYR B 1 545 ? 10.945 -62.031 -40.312 1 85.75 545 TYR B N 1
ATOM 11446 C CA . TYR B 1 545 ? 12.359 -61.875 -40.656 1 85.75 545 TYR B CA 1
ATOM 11447 C C . TYR B 1 545 ? 12.555 -61.938 -42.156 1 85.75 545 TYR B C 1
ATOM 11449 O O . TYR B 1 545 ? 13.234 -61.062 -42.719 1 85.75 545 TYR B O 1
ATOM 11457 N N . MET B 1 546 ? 11.977 -62.844 -42.781 1 87.06 546 MET B N 1
ATOM 11458 C CA . MET B 1 546 ? 12.141 -63 -44.219 1 87.06 546 MET B CA 1
ATOM 11459 C C . MET B 1 546 ? 11.492 -61.844 -44.969 1 87.06 546 MET B C 1
ATOM 11461 O O . MET B 1 546 ? 12.055 -61.344 -45.938 1 87.06 546 MET B O 1
ATOM 11465 N N . ALA B 1 547 ? 10.375 -61.469 -44.594 1 85.38 547 ALA B N 1
ATOM 11466 C CA . ALA B 1 547 ? 9.656 -60.375 -45.25 1 85.38 547 ALA B CA 1
ATOM 11467 C C . ALA B 1 547 ? 10.453 -59.062 -45.188 1 85.38 547 ALA B C 1
ATOM 11469 O O . ALA B 1 547 ? 10.445 -58.281 -46.125 1 85.38 547 ALA B O 1
ATOM 11470 N N . THR B 1 548 ? 11.172 -58.906 -44.125 1 78.94 548 THR B N 1
ATOM 11471 C CA . THR B 1 548 ? 11.82 -57.594 -43.938 1 78.94 548 THR B CA 1
ATOM 11472 C C . THR B 1 548 ? 13.281 -57.656 -44.375 1 78.94 548 THR B C 1
ATOM 11474 O O . THR B 1 548 ? 13.844 -56.656 -44.781 1 78.94 548 THR B O 1
ATOM 11477 N N . ASN B 1 549 ? 13.867 -58.844 -44.25 1 76.5 549 ASN B N 1
ATOM 11478 C CA . ASN B 1 549 ? 15.312 -58.875 -44.438 1 76.5 549 ASN B CA 1
ATOM 11479 C C . ASN B 1 549 ? 15.695 -59.594 -45.719 1 76.5 549 ASN B C 1
ATOM 11481 O O . ASN B 1 549 ? 16.828 -59.469 -46.219 1 76.5 549 ASN B O 1
ATOM 11485 N N . GLU B 1 550 ? 14.773 -60.281 -46.188 1 80.25 550 GLU B N 1
ATOM 11486 C CA . GLU B 1 550 ? 15.109 -61.062 -47.375 1 80.25 550 GLU B CA 1
ATOM 11487 C C . GLU B 1 550 ? 14.312 -60.594 -48.562 1 80.25 550 GLU B C 1
ATOM 11489 O O . GLU B 1 550 ? 13.391 -59.781 -48.438 1 80.25 550 GLU B O 1
ATOM 11494 N N . ASP B 1 551 ? 14.82 -61.062 -49.812 1 78.12 551 ASP B N 1
ATOM 11495 C CA . ASP B 1 551 ? 14.086 -60.812 -51.031 1 78.12 551 ASP B CA 1
ATOM 11496 C C . ASP B 1 551 ? 12.898 -61.781 -51.188 1 78.12 551 ASP B C 1
ATOM 11498 O O . ASP B 1 551 ? 13.07 -62.938 -51.469 1 78.12 551 ASP B O 1
ATOM 11502 N N . ILE B 1 552 ? 11.773 -61.25 -51.125 1 80.56 552 ILE B N 1
ATOM 11503 C CA . ILE B 1 552 ? 10.562 -62.062 -51.031 1 80.56 552 ILE B CA 1
ATOM 11504 C C . ILE B 1 552 ? 10.203 -62.594 -52.438 1 80.56 552 ILE B C 1
ATOM 11506 O O . ILE B 1 552 ? 9.305 -63.438 -52.562 1 80.56 552 ILE B O 1
ATOM 11510 N N . TYR B 1 553 ? 10.898 -62.188 -53.375 1 76 553 TYR B N 1
ATOM 11511 C CA . TYR B 1 553 ? 10.625 -62.625 -54.75 1 76 553 TYR B CA 1
ATOM 11512 C C . TYR B 1 553 ? 11.648 -63.656 -55.188 1 76 553 TYR B C 1
ATOM 11514 O O . TYR B 1 553 ? 11.531 -64.25 -56.281 1 76 553 TYR B O 1
ATOM 11522 N N . SER B 1 554 ? 12.555 -63.906 -54.312 1 77.5 554 SER B N 1
ATOM 11523 C CA . SER B 1 554 ? 13.594 -64.875 -54.625 1 77.5 554 SER B CA 1
ATOM 11524 C C . SER B 1 554 ? 13.086 -66.312 -54.438 1 77.5 554 SER B C 1
ATOM 11526 O O . SER B 1 554 ? 12.391 -66.562 -53.469 1 77.5 554 SER B O 1
ATOM 11528 N N . GLU B 1 555 ? 13.422 -67.125 -55.406 1 77.69 555 GLU B N 1
ATOM 11529 C CA . GLU B 1 555 ? 13.07 -68.562 -55.312 1 77.69 555 GLU B CA 1
ATOM 11530 C C . GLU B 1 555 ? 13.672 -69.188 -54.094 1 77.69 555 GLU B C 1
ATOM 11532 O O . GLU B 1 555 ? 13.016 -70 -53.406 1 77.69 555 GLU B O 1
ATOM 11537 N N . LYS B 1 556 ? 14.867 -68.75 -53.812 1 78.56 556 LYS B N 1
ATOM 11538 C CA . LYS B 1 556 ? 15.562 -69.312 -52.656 1 78.56 556 LYS B CA 1
ATOM 11539 C C . LYS B 1 556 ? 14.828 -69 -51.344 1 78.56 556 LYS B C 1
ATOM 11541 O O . LYS B 1 556 ? 14.656 -69.875 -50.5 1 78.56 556 LYS B O 1
ATOM 11546 N N . THR B 1 557 ? 14.398 -67.812 -51.25 1 83.75 557 THR B N 1
ATOM 11547 C CA . THR B 1 557 ? 13.695 -67.375 -50.062 1 83.75 557 THR B CA 1
ATOM 11548 C C . THR B 1 557 ? 12.375 -68.062 -49.906 1 83.75 557 THR B C 1
ATOM 11550 O O . THR B 1 557 ? 12.039 -68.562 -48.812 1 83.75 557 THR B O 1
ATOM 11553 N N . ILE B 1 558 ? 11.719 -68.375 -50.906 1 85.5 558 ILE B N 1
ATOM 11554 C CA . ILE B 1 558 ? 10.406 -69 -50.875 1 85.5 558 ILE B CA 1
ATOM 11555 C C . ILE B 1 558 ? 10.57 -70.5 -50.562 1 85.5 558 ILE B C 1
ATOM 11557 O O . ILE B 1 558 ? 9.805 -71.062 -49.781 1 85.5 558 ILE B O 1
ATOM 11561 N N . LEU B 1 559 ? 11.586 -71 -51.188 1 85.5 559 LEU B N 1
ATOM 11562 C CA . LEU B 1 559 ? 11.852 -72.438 -50.938 1 85.5 559 LEU B CA 1
ATOM 11563 C C . LEU B 1 559 ? 12.227 -72.688 -49.5 1 85.5 559 LEU B C 1
ATOM 11565 O O . LEU B 1 559 ? 11.828 -73.688 -48.906 1 85.5 559 LEU B O 1
ATOM 11569 N N . ASN B 1 560 ? 12.977 -71.75 -49 1 86.88 560 ASN B N 1
ATOM 11570 C CA . ASN B 1 560 ? 13.336 -71.875 -47.594 1 86.88 560 ASN B CA 1
ATOM 11571 C C . ASN B 1 560 ? 12.102 -71.812 -46.719 1 86.88 560 ASN B C 1
ATOM 11573 O O . ASN B 1 560 ? 11.984 -72.562 -45.719 1 86.88 560 ASN B O 1
ATOM 11577 N N . LEU B 1 561 ? 11.234 -70.938 -46.969 1 90.38 561 LEU B N 1
ATOM 11578 C CA . LEU B 1 561 ? 9.992 -70.812 -46.219 1 90.38 561 LEU B CA 1
ATOM 11579 C C . LEU B 1 561 ? 9.148 -72.062 -46.312 1 90.38 561 LEU B C 1
ATOM 11581 O O . LEU B 1 561 ? 8.594 -72.5 -45.281 1 90.38 561 LEU B O 1
ATOM 11585 N N . MET B 1 562 ? 9.102 -72.625 -47.406 1 87.88 562 MET B N 1
ATOM 11586 C CA . MET B 1 562 ? 8.336 -73.875 -47.625 1 87.88 562 MET B CA 1
ATOM 11587 C C . MET B 1 562 ? 8.93 -75 -46.812 1 87.88 562 MET B C 1
ATOM 11589 O O . MET B 1 562 ? 8.203 -75.875 -46.312 1 87.88 562 MET B O 1
ATOM 11593 N N . GLY B 1 563 ? 10.242 -75 -46.844 1 86.81 563 GLY B N 1
ATOM 11594 C CA . GLY B 1 563 ? 10.914 -76 -46.062 1 86.81 563 GLY B CA 1
ATOM 11595 C C . GLY B 1 563 ? 10.609 -75.938 -44.594 1 86.81 563 GLY B C 1
ATOM 11596 O O . GLY B 1 563 ? 10.578 -76.938 -43.906 1 86.81 563 GLY B O 1
ATOM 11597 N N . ILE B 1 564 ? 10.305 -74.75 -44.156 1 87.88 564 ILE B N 1
ATOM 11598 C CA . ILE B 1 564 ? 10.047 -74.5 -42.719 1 87.88 564 ILE B CA 1
ATOM 11599 C C . ILE B 1 564 ? 8.602 -74.875 -42.406 1 87.88 564 ILE B C 1
ATOM 11601 O O . ILE B 1 564 ? 8.328 -75.562 -41.406 1 87.88 564 ILE B O 1
ATOM 11605 N N . VAL B 1 565 ? 7.535 -74.562 -43.156 1 87.62 565 VAL B N 1
ATOM 11606 C CA . VAL B 1 565 ? 6.125 -74.688 -42.812 1 87.62 565 VAL B CA 1
ATOM 11607 C C . VAL B 1 565 ? 5.602 -76.062 -43.375 1 87.62 565 VAL B C 1
ATOM 11609 O O . VAL B 1 565 ? 4.648 -76.625 -42.844 1 87.62 565 VAL B O 1
ATOM 11612 N N . LYS B 1 566 ? 6.156 -76.5 -44.531 1 85.62 566 LYS B N 1
ATOM 11613 C CA . LYS B 1 566 ? 5.922 -77.75 -45.156 1 85.62 566 LYS B CA 1
ATOM 11614 C C . LYS B 1 566 ? 4.527 -77.875 -45.781 1 85.62 566 LYS B C 1
ATOM 11616 O O . LYS B 1 566 ? 4.301 -78.562 -46.719 1 85.62 566 LYS B O 1
ATOM 11621 N N . THR B 1 567 ? 3.48 -77.25 -45.094 1 91.25 567 THR B N 1
ATOM 11622 C CA . THR B 1 567 ? 2.119 -77.312 -45.625 1 91.25 567 THR B CA 1
ATOM 11623 C C . THR B 1 567 ? 1.522 -75.938 -45.75 1 91.25 567 THR B C 1
ATOM 11625 O O . THR B 1 567 ? 1.984 -75 -45.125 1 91.25 567 THR B O 1
ATOM 11628 N N . LYS B 1 568 ? 0.455 -75.875 -46.594 1 92.38 568 LYS B N 1
ATOM 11629 C CA . LYS B 1 568 ? -0.265 -74.625 -46.812 1 92.38 568 LYS B CA 1
ATOM 11630 C C . LYS B 1 568 ? -0.919 -74.188 -45.5 1 92.38 568 LYS B C 1
ATOM 11632 O O . LYS B 1 568 ? -0.92 -72.938 -45.188 1 92.38 568 LYS B O 1
ATOM 11637 N N . ASP B 1 569 ? -1.447 -75.062 -44.781 1 93.19 569 ASP B N 1
ATOM 11638 C CA . ASP B 1 569 ? -2.123 -74.75 -43.531 1 93.19 569 ASP B CA 1
ATOM 11639 C C . ASP B 1 569 ? -1.13 -74.188 -42.5 1 93.19 569 ASP B C 1
ATOM 11641 O O . ASP B 1 569 ? -1.441 -73.312 -41.75 1 93.19 569 ASP B O 1
ATOM 11645 N N . SER B 1 570 ? 0.025 -74.812 -42.5 1 94.62 570 SER B N 1
ATOM 11646 C CA . SER B 1 570 ? 1.057 -74.312 -41.562 1 94.62 570 SER B CA 1
ATOM 11647 C C . SER B 1 570 ? 1.497 -72.938 -41.938 1 94.62 570 SER B C 1
ATOM 11649 O O . SER B 1 570 ? 1.816 -72.125 -41.031 1 94.62 570 SER B O 1
ATOM 11651 N N . LEU B 1 571 ? 1.527 -72.625 -43.25 1 94.62 571 LEU B N 1
ATOM 11652 C CA . LEU B 1 571 ? 1.858 -71.312 -43.688 1 94.62 571 LEU B CA 1
ATOM 11653 C C . LEU B 1 571 ? 0.8 -70.312 -43.219 1 94.62 571 LEU B C 1
ATOM 11655 O O . LEU B 1 571 ? 1.131 -69.188 -42.75 1 94.62 571 LEU B O 1
ATOM 11659 N N . LYS B 1 572 ? -0.49 -70.75 -43.344 1 96 572 LYS B N 1
ATOM 11660 C CA . LYS B 1 572 ? -1.594 -69.938 -42.875 1 96 572 LYS B CA 1
ATOM 11661 C C . LYS B 1 572 ? -1.496 -69.625 -41.375 1 96 572 LYS B C 1
ATOM 11663 O O . LYS B 1 572 ? -1.628 -68.5 -40.938 1 96 572 LYS B O 1
ATOM 11668 N N . MET B 1 573 ? -1.232 -70.625 -40.594 1 96.94 573 MET B N 1
ATOM 11669 C CA . MET B 1 573 ? -1.138 -70.5 -39.156 1 96.94 573 MET B CA 1
ATOM 11670 C C . MET B 1 573 ? 0.052 -69.625 -38.75 1 96.94 573 MET B C 1
ATOM 11672 O O . MET B 1 573 ? -0.052 -68.75 -37.875 1 96.94 573 MET B O 1
ATOM 11676 N N . LEU B 1 574 ? 1.17 -69.812 -39.438 1 96.56 574 LEU B N 1
ATOM 11677 C CA . LEU B 1 574 ? 2.355 -69 -39.156 1 96.56 574 LEU B CA 1
ATOM 11678 C C . LEU B 1 574 ? 2.098 -67.5 -39.438 1 96.56 574 LEU B C 1
ATOM 11680 O O . LEU B 1 574 ? 2.549 -66.688 -38.688 1 96.56 574 LEU B O 1
ATOM 11684 N N . TYR B 1 575 ? 1.403 -67.312 -40.531 1 96 575 TYR B N 1
ATOM 11685 C CA . TYR B 1 575 ? 1.072 -65.938 -40.906 1 96 575 TYR B CA 1
ATOM 11686 C C . TYR B 1 575 ? 0.245 -65.25 -39.812 1 96 575 TYR B C 1
ATOM 11688 O O . TYR B 1 575 ? 0.535 -64.125 -39.406 1 96 575 TYR B O 1
ATOM 11696 N N . VAL B 1 576 ? -0.722 -65.938 -39.281 1 97.06 576 VAL B N 1
ATOM 11697 C CA . VAL B 1 576 ? -1.594 -65.375 -38.25 1 97.06 576 VAL B CA 1
ATOM 11698 C C . VAL B 1 576 ? -0.797 -65.188 -36.969 1 97.06 576 VAL B C 1
ATOM 11700 O O . VAL B 1 576 ? -0.928 -64.125 -36.344 1 97.06 576 VAL B O 1
ATOM 11703 N N . VAL B 1 577 ? 0.04 -66.125 -36.562 1 97.19 577 VAL B N 1
ATOM 11704 C CA . VAL B 1 577 ? 0.862 -66 -35.375 1 97.19 577 VAL B CA 1
ATOM 11705 C C . VAL B 1 577 ? 1.801 -64.812 -35.5 1 97.19 577 VAL B C 1
ATOM 11707 O O . VAL B 1 577 ? 2.004 -64 -34.562 1 97.19 577 VAL B O 1
ATOM 11710 N N . THR B 1 578 ? 2.379 -64.688 -36.688 1 96.12 578 THR B N 1
ATOM 11711 C CA . THR B 1 578 ? 3.285 -63.531 -36.938 1 96.12 578 THR B CA 1
ATOM 11712 C C . THR B 1 578 ? 2.564 -62.219 -36.781 1 96.12 578 THR B C 1
ATOM 11714 O O . THR B 1 578 ? 3.096 -61.281 -36.188 1 96.12 578 THR B O 1
ATOM 11717 N N . TYR B 1 579 ? 1.364 -62.125 -37.344 1 95.94 579 TYR B N 1
ATOM 11718 C CA . TYR B 1 579 ? 0.541 -60.938 -37.188 1 95.94 579 TYR B CA 1
ATOM 11719 C C . TYR B 1 579 ? 0.325 -60.625 -35.719 1 95.94 579 TYR B C 1
ATOM 11721 O O . TYR B 1 579 ? 0.482 -59.469 -35.281 1 95.94 579 TYR B O 1
ATOM 11729 N N . CYS B 1 580 ? -0.061 -61.625 -34.938 1 96.88 580 CYS B N 1
ATOM 11730 C CA . CYS B 1 580 ? -0.357 -61.438 -33.531 1 96.88 580 CYS B CA 1
ATOM 11731 C C . CYS B 1 580 ? 0.88 -60.969 -32.781 1 96.88 580 CYS B C 1
ATOM 11733 O O . CYS B 1 580 ? 0.801 -60.062 -31.953 1 96.88 580 CYS B O 1
ATOM 11735 N N . ASP B 1 581 ? 1.975 -61.562 -33 1 95.5 581 ASP B N 1
ATOM 11736 C CA . ASP B 1 581 ? 3.234 -61.25 -32.344 1 95.5 581 ASP B CA 1
ATOM 11737 C C . ASP B 1 581 ? 3.67 -59.812 -32.625 1 95.5 581 ASP B C 1
ATOM 11739 O O . ASP B 1 581 ? 4.02 -59.094 -31.703 1 95.5 581 ASP B O 1
ATOM 11743 N N . ILE B 1 582 ? 3.605 -59.375 -33.875 1 93.31 582 ILE B N 1
ATOM 11744 C CA . ILE B 1 582 ? 4.039 -58.062 -34.25 1 93.31 582 ILE B CA 1
ATOM 11745 C C . ILE B 1 582 ? 3.084 -57 -33.688 1 93.31 582 ILE B C 1
ATOM 11747 O O . ILE B 1 582 ? 3.52 -55.969 -33.188 1 93.31 582 ILE B O 1
ATOM 11751 N N . SER B 1 583 ? 1.842 -57.312 -33.75 1 94.06 583 SER B N 1
ATOM 11752 C CA . SER B 1 583 ? 0.834 -56.375 -33.281 1 94.06 583 SER B CA 1
ATOM 11753 C C . SER B 1 583 ? 0.931 -56.156 -31.781 1 94.06 583 SER B C 1
ATOM 11755 O O . SER B 1 583 ? 0.551 -55.125 -31.266 1 94.06 583 SER B O 1
ATOM 11757 N N . ALA B 1 584 ? 1.435 -57.125 -31.047 1 94.06 584 ALA B N 1
ATOM 11758 C CA . ALA B 1 584 ? 1.508 -57.062 -29.578 1 94.06 584 ALA B CA 1
ATOM 11759 C C . ALA B 1 584 ? 2.719 -56.25 -29.125 1 94.06 584 ALA B C 1
ATOM 11761 O O . ALA B 1 584 ? 2.805 -55.875 -27.953 1 94.06 584 ALA B O 1
ATOM 11762 N N . VAL B 1 585 ? 3.684 -56.031 -30 1 89 585 VAL B N 1
ATOM 11763 C CA . VAL B 1 585 ? 4.906 -55.312 -29.641 1 89 585 VAL B CA 1
ATOM 11764 C C . VAL B 1 585 ? 4.566 -53.875 -29.266 1 89 585 VAL B C 1
ATOM 11766 O O . VAL B 1 585 ? 5.094 -53.344 -28.281 1 89 585 VAL B O 1
ATOM 11769 N N . GLY B 1 586 ? 3.75 -53.25 -30.109 1 82.88 586 GLY B N 1
ATOM 11770 C CA . GLY B 1 586 ? 3.389 -51.875 -29.859 1 82.88 586 GLY B CA 1
ATOM 11771 C C . GLY B 1 586 ? 2.418 -51.312 -30.891 1 82.88 586 GLY B C 1
ATOM 11772 O O . GLY B 1 586 ? 2.08 -52 -31.859 1 82.88 586 GLY B O 1
ATOM 11773 N N . GLN B 1 587 ? 2.127 -50.062 -30.594 1 79.06 587 GLN B N 1
ATOM 11774 C CA . GLN B 1 587 ? 1.214 -49.406 -31.516 1 79.06 587 GLN B CA 1
ATOM 11775 C C . GLN B 1 587 ? 1.903 -49.062 -32.844 1 79.06 587 GLN B C 1
ATOM 11777 O O . GLN B 1 587 ? 3.057 -48.625 -32.844 1 79.06 587 GLN B O 1
ATOM 11782 N N . ASN B 1 588 ? 1.372 -49.344 -33.969 1 76.94 588 ASN B N 1
ATOM 11783 C CA . ASN B 1 588 ? 1.769 -48.938 -35.312 1 76.94 588 ASN B CA 1
ATOM 11784 C C . ASN B 1 588 ? 2.975 -49.75 -35.781 1 76.94 588 ASN B C 1
ATOM 11786 O O . ASN B 1 588 ? 3.719 -49.281 -36.656 1 76.94 588 ASN B O 1
ATOM 11790 N N . ILE B 1 589 ? 3.346 -50.812 -35 1 81.38 589 ILE B N 1
ATOM 11791 C CA . ILE B 1 589 ? 4.422 -51.656 -35.5 1 81.38 589 ILE B CA 1
ATOM 11792 C C . ILE B 1 589 ? 3.93 -52.469 -36.719 1 81.38 589 ILE B C 1
ATOM 11794 O O . ILE B 1 589 ? 4.609 -52.531 -37.75 1 81.38 589 ILE B O 1
ATOM 11798 N N . PHE B 1 590 ? 2.791 -53.094 -36.531 1 86.19 590 PHE B N 1
ATOM 11799 C CA . PHE B 1 590 ? 2.115 -53.656 -37.719 1 86.19 590 PHE B CA 1
ATOM 11800 C C . PHE B 1 590 ? 1.438 -52.562 -38.531 1 86.19 590 PHE B C 1
ATOM 11802 O O . PHE B 1 590 ? 0.291 -52.219 -38.25 1 86.19 590 PHE B O 1
ATOM 11809 N N . ASN B 1 591 ? 2.143 -52.031 -39.5 1 82.44 591 ASN B N 1
ATOM 11810 C CA . ASN B 1 591 ? 1.651 -50.938 -40.312 1 82.44 591 ASN B CA 1
ATOM 11811 C C . ASN B 1 591 ? 1.393 -51.406 -41.75 1 82.44 591 ASN B C 1
ATOM 11813 O O . ASN B 1 591 ? 1.496 -52.594 -42.062 1 82.44 591 ASN B O 1
ATOM 11817 N N . SER B 1 592 ? 1.075 -50.5 -42.531 1 78.12 592 SER B N 1
ATOM 11818 C CA . SER B 1 592 ? 0.712 -50.812 -43.938 1 78.12 592 SER B CA 1
ATOM 11819 C C . SER B 1 592 ? 1.885 -51.438 -44.688 1 78.12 592 SER B C 1
ATOM 11821 O O . SER B 1 592 ? 1.699 -52.344 -45.469 1 78.12 592 SER B O 1
ATOM 11823 N N . SER B 1 593 ? 3.064 -50.969 -44.406 1 74.88 593 SER B N 1
ATOM 11824 C CA . SER B 1 593 ? 4.25 -51.469 -45.094 1 74.88 593 SER B CA 1
ATOM 11825 C C . SER B 1 593 ? 4.531 -52.938 -44.688 1 74.88 593 SER B C 1
ATOM 11827 O O . SER B 1 593 ? 4.746 -53.781 -45.562 1 74.88 593 SER B O 1
ATOM 11829 N N . THR B 1 594 ? 4.531 -53.188 -43.312 1 81.62 594 THR B N 1
ATOM 11830 C CA . THR B 1 594 ? 4.793 -54.562 -42.844 1 81.62 594 THR B CA 1
ATOM 11831 C C . THR B 1 594 ? 3.701 -55.5 -43.312 1 81.62 594 THR B C 1
ATOM 11833 O O . THR B 1 594 ? 3.986 -56.656 -43.688 1 81.62 594 THR B O 1
ATOM 11836 N N . ALA B 1 595 ? 2.496 -55 -43.281 1 86.5 595 ALA B N 1
ATOM 11837 C CA . ALA B 1 595 ? 1.363 -55.812 -43.75 1 86.5 595 ALA B CA 1
ATOM 11838 C C . ALA B 1 595 ? 1.516 -56.188 -45.219 1 86.5 595 ALA B C 1
ATOM 11840 O O . ALA B 1 595 ? 1.252 -57.312 -45.594 1 86.5 595 ALA B O 1
ATOM 11841 N N . SER B 1 596 ? 1.926 -55.219 -45.969 1 82.19 596 SER B N 1
ATOM 11842 C CA . SER B 1 596 ? 2.088 -55.438 -47.406 1 82.19 596 SER B CA 1
ATOM 11843 C C . SER B 1 596 ? 3.188 -56.469 -47.688 1 82.19 596 SER B C 1
ATOM 11845 O O . SER B 1 596 ? 3.027 -57.344 -48.531 1 82.19 596 SER B O 1
ATOM 11847 N N . LEU B 1 597 ? 4.297 -56.344 -46.969 1 82.81 597 LEU B N 1
ATOM 11848 C CA . LEU B 1 597 ? 5.418 -57.25 -47.156 1 82.81 597 LEU B CA 1
ATOM 11849 C C . LEU B 1 597 ? 5.023 -58.688 -46.812 1 82.81 597 LEU B C 1
ATOM 11851 O O . LEU B 1 597 ? 5.363 -59.625 -47.531 1 82.81 597 LEU B O 1
ATOM 11855 N N . LEU B 1 598 ? 4.348 -58.875 -45.75 1 91.75 598 LEU B N 1
ATOM 11856 C CA . LEU B 1 598 ? 3.924 -60.188 -45.281 1 91.75 598 LEU B CA 1
ATOM 11857 C C . LEU B 1 598 ? 2.914 -60.781 -46.25 1 91.75 598 LEU B C 1
ATOM 11859 O O . LEU B 1 598 ? 2.977 -62 -46.562 1 91.75 598 LEU B O 1
ATOM 11863 N N . LYS B 1 599 ? 2.008 -59.938 -46.688 1 90.12 599 LYS B N 1
ATOM 11864 C CA . LYS B 1 599 ? 0.997 -60.375 -47.625 1 90.12 599 LYS B CA 1
ATOM 11865 C C . LYS B 1 599 ? 1.641 -60.844 -48.938 1 90.12 599 LYS B C 1
ATOM 11867 O O . LYS B 1 599 ? 1.271 -61.906 -49.469 1 90.12 599 LYS B O 1
ATOM 11872 N N . GLN B 1 600 ? 2.598 -60.094 -49.406 1 85.19 600 GLN B N 1
ATOM 11873 C CA . GLN B 1 600 ? 3.293 -60.438 -50.625 1 85.19 600 GLN B CA 1
ATOM 11874 C C . GLN B 1 600 ? 4.051 -61.75 -50.469 1 85.19 600 GLN B C 1
ATOM 11876 O O . GLN B 1 600 ? 4.012 -62.594 -51.375 1 85.19 600 GLN B O 1
ATOM 11881 N N . LEU B 1 601 ? 4.734 -61.812 -49.406 1 89.31 601 LEU B N 1
ATOM 11882 C CA . LEU B 1 601 ? 5.461 -63.062 -49.156 1 89.31 601 LEU B CA 1
ATOM 11883 C C . LEU B 1 601 ? 4.512 -64.25 -49.125 1 89.31 601 LEU B C 1
ATOM 11885 O O . LEU B 1 601 ? 4.816 -65.312 -49.688 1 89.31 601 LEU B O 1
ATOM 11889 N N . TYR B 1 602 ? 3.396 -64.125 -48.469 1 91.88 602 TYR B N 1
ATOM 11890 C CA . TYR B 1 602 ? 2.371 -65.188 -48.344 1 91.88 602 TYR B CA 1
ATOM 11891 C C . TYR B 1 602 ? 1.867 -65.562 -49.719 1 91.88 602 TYR B C 1
ATOM 11893 O O . TYR B 1 602 ? 1.811 -66.812 -50.031 1 91.88 602 TYR B O 1
ATOM 11901 N N . TYR B 1 603 ? 1.571 -64.688 -50.562 1 87.31 603 TYR B N 1
ATOM 11902 C CA . TYR B 1 603 ? 0.996 -64.938 -51.875 1 87.31 603 TYR B CA 1
ATOM 11903 C C . TYR B 1 603 ? 2.053 -65.5 -52.844 1 87.31 603 TYR B C 1
ATOM 11905 O O . TYR B 1 603 ? 1.735 -66.25 -53.75 1 87.31 603 TYR B O 1
ATOM 11913 N N . GLN B 1 604 ? 3.266 -65.125 -52.656 1 83.19 604 GLN B N 1
ATOM 11914 C CA . GLN B 1 604 ? 4.348 -65.688 -53.438 1 83.19 604 GLN B CA 1
ATOM 11915 C C . GLN B 1 604 ? 4.594 -67.125 -53.062 1 83.19 604 GLN B C 1
ATOM 11917 O O . GLN B 1 604 ? 4.969 -67.938 -53.938 1 83.19 604 GLN B O 1
ATOM 11922 N N . ALA B 1 605 ? 4.359 -67.438 -51.875 1 87.44 605 ALA B N 1
ATOM 11923 C CA . ALA B 1 605 ? 4.672 -68.812 -51.375 1 87.44 605 ALA B CA 1
ATOM 11924 C C . ALA B 1 605 ? 3.537 -69.75 -51.656 1 87.44 605 ALA B C 1
ATOM 11926 O O . ALA B 1 605 ? 3.771 -70.938 -51.875 1 87.44 605 ALA B O 1
ATOM 11927 N N . LEU B 1 606 ? 2.314 -69.375 -51.719 1 87.06 606 LEU B N 1
ATOM 11928 C CA . LEU B 1 606 ? 1.122 -70.188 -51.781 1 87.06 606 LEU B CA 1
ATOM 11929 C C . LEU B 1 606 ? 1.155 -71.062 -53 1 87.06 606 LEU B C 1
ATOM 11931 O O . LEU B 1 606 ? 0.925 -72.312 -52.906 1 87.06 606 LEU B O 1
ATOM 11935 N N . PRO B 1 607 ? 1.537 -70.438 -54.219 1 79.38 607 PRO B N 1
ATOM 11936 C CA . PRO B 1 607 ? 1.51 -71.312 -55.406 1 79.38 607 PRO B CA 1
ATOM 11937 C C . PRO B 1 607 ? 2.611 -72.375 -55.406 1 79.38 607 PRO B C 1
ATOM 11939 O O . PRO B 1 607 ? 2.479 -73.375 -56.062 1 79.38 607 PRO B O 1
ATOM 11942 N N . ALA B 1 608 ? 3.611 -72.062 -54.75 1 80.19 608 ALA B N 1
ATOM 11943 C CA . ALA B 1 608 ? 4.766 -72.938 -54.719 1 80.19 608 ALA B CA 1
ATOM 11944 C C . ALA B 1 608 ? 4.418 -74.25 -54.062 1 80.19 608 ALA B C 1
ATOM 11946 O O . ALA B 1 608 ? 5.059 -75.312 -54.344 1 80.19 608 ALA B O 1
ATOM 11947 N N . PHE B 1 609 ? 3.412 -74.312 -53.25 1 84.5 609 PHE B N 1
ATOM 11948 C CA . PHE B 1 609 ? 2.994 -75.562 -52.594 1 84.5 609 PHE B CA 1
ATOM 11949 C C . PHE B 1 609 ? 2.297 -76.5 -53.594 1 84.5 609 PHE B C 1
ATOM 11951 O O . PHE B 1 609 ? 2.346 -77.688 -53.438 1 84.5 609 PHE B O 1
ATOM 11958 N N . ASP B 1 610 ? 1.708 -75.875 -54.594 1 80.12 610 ASP B N 1
ATOM 11959 C CA . ASP B 1 610 ? 1.044 -76.625 -55.625 1 80.12 610 ASP B CA 1
ATOM 11960 C C . ASP B 1 610 ? 2.041 -77.125 -56.688 1 80.12 610 ASP B C 1
ATOM 11962 O O . ASP B 1 610 ? 1.988 -78.25 -57.125 1 80.12 610 ASP B O 1
ATOM 11966 N N . ASN B 1 611 ? 2.84 -76.25 -57.219 1 78.25 611 ASN B N 1
ATOM 11967 C CA . ASN B 1 611 ? 3.859 -76.5 -58.219 1 78.25 611 ASN B CA 1
ATOM 11968 C C . ASN B 1 611 ? 5.109 -75.688 -58.031 1 78.25 611 ASN B C 1
ATOM 11970 O O . ASN B 1 611 ? 5.062 -74.438 -58.188 1 78.25 611 ASN B O 1
ATOM 11974 N N . GLN B 1 612 ? 6.164 -76.312 -57.656 1 75.06 612 GLN B N 1
ATOM 11975 C CA . GLN B 1 612 ? 7.41 -75.625 -57.375 1 75.06 612 GLN B CA 1
ATOM 11976 C C . GLN B 1 612 ? 7.965 -74.938 -58.594 1 75.06 612 GLN B C 1
ATOM 11978 O O . GLN B 1 612 ? 8.766 -74 -58.5 1 75.06 612 GLN B O 1
ATOM 11983 N N . GLU B 1 613 ? 7.547 -75.375 -59.75 1 68.44 613 GLU B N 1
ATOM 11984 C CA . GLU B 1 613 ? 8.016 -74.75 -61 1 68.44 613 GLU B CA 1
ATOM 11985 C C . GLU B 1 613 ? 7.578 -73.312 -61.094 1 68.44 613 GLU B C 1
ATOM 11987 O O . GLU B 1 613 ? 8.234 -72.5 -61.75 1 68.44 613 GLU B O 1
ATOM 11992 N N . PHE B 1 614 ? 6.578 -73 -60.406 1 65.06 614 PHE B N 1
ATOM 11993 C CA . PHE B 1 614 ? 6.031 -71.625 -60.438 1 65.06 614 PHE B CA 1
ATOM 11994 C C . PHE B 1 614 ? 6.953 -70.688 -59.719 1 65.06 614 PHE B C 1
ATOM 11996 O O . PHE B 1 614 ? 6.789 -69.438 -59.844 1 65.06 614 PHE B O 1
ATOM 12003 N N . LEU B 1 615 ? 8 -71.125 -59.188 1 71.38 615 LEU B N 1
ATOM 12004 C CA . LEU B 1 615 ? 8.938 -70.312 -58.438 1 71.38 615 LEU B CA 1
ATOM 12005 C C . LEU B 1 615 ? 10.055 -69.812 -59.344 1 71.38 615 LEU B C 1
ATOM 12007 O O . LEU B 1 615 ? 10.734 -68.812 -59.031 1 71.38 615 LEU B O 1
ATOM 12011 N N . LYS B 1 616 ? 10.203 -70.562 -60.406 1 76.12 616 LYS B N 1
ATOM 12012 C CA . LYS B 1 616 ? 11.266 -70.125 -61.312 1 76.12 616 LYS B CA 1
ATOM 12013 C C . LYS B 1 616 ? 10.977 -68.75 -61.906 1 76.12 616 LYS B C 1
ATOM 12015 O O . LYS B 1 616 ? 9.859 -68.5 -62.344 1 76.12 616 LYS B O 1
ATOM 12020 N N . GLU B 1 617 ? 11.867 -67.812 -61.75 1 73.62 617 GLU B N 1
ATOM 12021 C CA . GLU B 1 617 ? 11.734 -66.438 -62.219 1 73.62 617 GLU B CA 1
ATOM 12022 C C . GLU B 1 617 ? 11.305 -66.375 -63.656 1 73.62 617 GLU B C 1
ATOM 12024 O O . GLU B 1 617 ? 10.5 -65.5 -64.062 1 73.62 617 GLU B O 1
ATOM 12029 N N . SER B 1 618 ? 11.836 -67.312 -64.375 1 71.5 618 SER B N 1
ATOM 12030 C CA . SER B 1 618 ? 11.555 -67.375 -65.812 1 71.5 618 SER B CA 1
ATOM 12031 C C . SER B 1 618 ? 10.086 -67.625 -66.062 1 71.5 618 SER B C 1
ATOM 12033 O O . SER B 1 618 ? 9.469 -67 -66.938 1 71.5 618 SER B O 1
ATOM 12035 N N . LYS B 1 619 ? 9.617 -68.562 -65.375 1 75.88 619 LYS B N 1
ATOM 12036 C CA . LYS B 1 619 ? 8.211 -68.875 -65.5 1 75.88 619 LYS B CA 1
ATOM 12037 C C . LYS B 1 619 ? 7.297 -67.75 -65.062 1 75.88 619 LYS B C 1
ATOM 12039 O O . LYS B 1 619 ? 6.246 -67.5 -65.625 1 75.88 619 LYS B O 1
ATOM 12044 N N . ARG B 1 620 ? 7.754 -67.125 -64.125 1 81.19 620 ARG B N 1
ATOM 12045 C CA . ARG B 1 620 ? 6.973 -66 -63.594 1 81.19 620 ARG B CA 1
ATOM 12046 C C . ARG B 1 620 ? 6.961 -64.875 -64.562 1 81.19 620 ARG B C 1
ATOM 12048 O O . ARG B 1 620 ? 5.938 -64.188 -64.75 1 81.19 620 ARG B O 1
ATOM 12055 N N . ARG B 1 621 ? 8.094 -64.625 -65.062 1 80.12 621 ARG B N 1
ATOM 12056 C CA . ARG B 1 621 ? 8.172 -63.562 -66.125 1 80.12 621 ARG B CA 1
ATOM 12057 C C . ARG B 1 621 ? 7.238 -63.906 -67.25 1 80.12 621 ARG B C 1
ATOM 12059 O O . ARG B 1 621 ? 6.496 -63.031 -67.75 1 80.12 621 ARG B O 1
ATOM 12066 N N . THR B 1 622 ? 7.328 -65.188 -67.625 1 79.62 622 THR B N 1
ATOM 12067 C CA . THR B 1 622 ? 6.504 -65.625 -68.75 1 79.62 622 THR B CA 1
ATOM 12068 C C . THR B 1 622 ? 5.023 -65.438 -68.438 1 79.62 622 THR B C 1
ATOM 12070 O O . THR B 1 622 ? 4.234 -65 -69.25 1 79.62 622 THR B O 1
ATOM 12073 N N . ALA B 1 623 ? 4.73 -65.812 -67.25 1 81.25 623 ALA B N 1
ATOM 12074 C CA . ALA B 1 623 ? 3.34 -65.688 -66.812 1 81.25 623 ALA B CA 1
ATOM 12075 C C . ALA B 1 623 ? 2.887 -64.25 -66.812 1 81.25 623 ALA B C 1
ATOM 12077 O O . ALA B 1 623 ? 1.757 -63.938 -67.25 1 81.25 623 ALA B O 1
ATOM 12078 N N . LYS B 1 624 ? 3.777 -63.375 -66.438 1 84.5 624 LYS B N 1
ATOM 12079 C CA . LYS B 1 624 ? 3.469 -61.938 -66.438 1 84.5 624 LYS B CA 1
ATOM 12080 C C . LYS B 1 624 ? 3.332 -61.406 -67.875 1 84.5 624 LYS B C 1
ATOM 12082 O O . LYS B 1 624 ? 2.461 -60.594 -68.125 1 84.5 624 LYS B O 1
ATOM 12087 N N . GLN B 1 625 ? 4.184 -61.844 -68.625 1 84.94 625 GLN B N 1
ATOM 12088 C CA . GLN B 1 625 ? 4.129 -61.469 -70 1 84.94 625 GLN B CA 1
ATOM 12089 C C . GLN B 1 625 ? 2.811 -61.875 -70.688 1 84.94 625 GLN B C 1
ATOM 12091 O O . GLN B 1 625 ? 2.201 -61.125 -71.438 1 84.94 625 GLN B O 1
ATOM 12096 N N . ASN B 1 626 ? 2.477 -63.094 -70.312 1 84.88 626 ASN B N 1
ATOM 12097 C CA . ASN B 1 626 ? 1.212 -63.594 -70.812 1 84.88 626 ASN B CA 1
ATOM 12098 C C . ASN B 1 626 ? 0.028 -62.781 -70.312 1 84.88 626 ASN B C 1
ATOM 12100 O O . ASN B 1 626 ? -0.925 -62.531 -71.062 1 84.88 626 ASN B O 1
ATOM 12104 N N . ALA B 1 627 ? 0.172 -62.375 -69.125 1 87.19 627 ALA B N 1
ATOM 12105 C CA . ALA B 1 627 ? -0.871 -61.531 -68.562 1 87.19 627 ALA B CA 1
ATOM 12106 C C . ALA B 1 627 ? -0.956 -60.188 -69.312 1 87.19 627 ALA B C 1
ATOM 12108 O O . ALA B 1 627 ? -2.049 -59.656 -69.5 1 87.19 627 ALA B O 1
ATOM 12109 N N . ILE B 1 628 ? 0.158 -59.625 -69.562 1 88.5 628 ILE B N 1
ATOM 12110 C CA . ILE B 1 628 ? 0.22 -58.344 -70.312 1 88.5 628 ILE B CA 1
ATOM 12111 C C . ILE B 1 628 ? -0.398 -58.5 -71.688 1 88.5 628 ILE B C 1
ATOM 12113 O O . ILE B 1 628 ? -1.153 -57.656 -72.125 1 88.5 628 ILE B O 1
ATOM 12117 N N . LYS B 1 629 ? -0.146 -59.625 -72.312 1 87.88 629 LYS B N 1
ATOM 12118 C CA . LYS B 1 629 ? -0.66 -59.906 -73.625 1 87.88 629 LYS B CA 1
ATOM 12119 C C . LYS B 1 629 ? -2.186 -59.969 -73.625 1 87.88 629 LYS B C 1
ATOM 12121 O O . LYS B 1 629 ? -2.822 -59.688 -74.625 1 87.88 629 LYS B O 1
ATOM 12126 N N . ASN B 1 630 ? -2.738 -60.344 -72.5 1 86.62 630 ASN B N 1
ATOM 12127 C CA . ASN B 1 630 ? -4.184 -60.5 -72.438 1 86.62 630 ASN B CA 1
ATOM 12128 C C . ASN B 1 630 ? -4.891 -59.188 -72.125 1 86.62 630 ASN B C 1
ATOM 12130 O O . ASN B 1 630 ? -6.117 -59.125 -72.25 1 86.62 630 ASN B O 1
ATOM 12134 N N . LEU B 1 631 ? -4.102 -58.188 -71.875 1 87.69 631 LEU B N 1
ATOM 12135 C CA . LEU B 1 631 ? -4.703 -56.875 -71.625 1 87.69 631 LEU B CA 1
ATOM 12136 C C . LEU B 1 631 ? -5.16 -56.25 -72.938 1 87.69 631 LEU B C 1
ATOM 12138 O O . LEU B 1 631 ? -4.461 -56.312 -73.938 1 87.69 631 LEU B O 1
ATOM 12142 N N . GLU B 1 632 ? -6.352 -55.594 -72.938 1 84.88 632 GLU B N 1
ATOM 12143 C CA . GLU B 1 632 ? -6.91 -54.969 -74.125 1 84.88 632 GLU B CA 1
ATOM 12144 C C . GLU B 1 632 ? -6.02 -53.844 -74.625 1 84.88 632 GLU B C 1
ATOM 12146 O O . GLU B 1 632 ? -5.859 -53.656 -75.812 1 84.88 632 GLU B O 1
ATOM 12151 N N . ARG B 1 633 ? -5.531 -53.188 -73.812 1 83.56 633 ARG B N 1
ATOM 12152 C CA . ARG B 1 633 ? -4.695 -52.031 -74.125 1 83.56 633 ARG B CA 1
ATOM 12153 C C . ARG B 1 633 ? -3.434 -52.5 -74.875 1 83.56 633 ARG B C 1
ATOM 12155 O O . ARG B 1 633 ? -2.906 -51.75 -75.688 1 83.56 633 ARG B O 1
ATOM 12162 N N . TYR B 1 634 ? -2.922 -53.562 -74.5 1 89.12 634 TYR B N 1
ATOM 12163 C CA . TYR B 1 634 ? -1.734 -54.094 -75.188 1 89.12 634 TYR B CA 1
ATOM 12164 C C . TYR B 1 634 ? -2.037 -54.5 -76.625 1 89.12 634 TYR B C 1
ATOM 12166 O O . TYR B 1 634 ? -1.237 -54.25 -77.5 1 89.12 634 TYR B O 1
ATOM 12174 N N . LYS B 1 635 ? -3.156 -55.062 -76.688 1 86.56 635 LYS B N 1
ATOM 12175 C CA . LYS B 1 635 ? -3.561 -55.562 -78 1 86.56 635 LYS B CA 1
ATOM 12176 C C . LYS B 1 635 ? -3.742 -54.406 -79 1 86.56 635 LYS B C 1
ATOM 12178 O O . LYS B 1 635 ? -3.6 -54.562 -80.188 1 86.56 635 LYS B O 1
ATOM 12183 N N . GLU B 1 636 ? -4.105 -53.312 -78.5 1 85.44 636 GLU B N 1
ATOM 12184 C CA . GLU B 1 636 ? -4.355 -52.156 -79.375 1 85.44 636 GLU B CA 1
ATOM 12185 C C . GLU B 1 636 ? -3.053 -51.469 -79.75 1 85.44 636 GLU B C 1
ATOM 12187 O O . GLU B 1 636 ? -3.041 -50.594 -80.625 1 85.44 636 GLU B O 1
ATOM 12192 N N . LEU B 1 637 ? -1.991 -51.844 -79.312 1 86.25 637 LEU B N 1
ATOM 12193 C CA . LEU B 1 637 ? -0.722 -51.156 -79.562 1 86.25 637 LEU B CA 1
ATOM 12194 C C . LEU B 1 637 ? -0.117 -51.625 -80.875 1 86.25 637 LEU B C 1
ATOM 12196 O O . LEU B 1 637 ? -0.383 -52.75 -81.312 1 86.25 637 LEU B O 1
ATOM 12200 N N . PRO B 1 638 ? 0.696 -50.75 -81.562 1 85.19 638 PRO B N 1
ATOM 12201 C CA . PRO B 1 638 ? 1.434 -51.188 -82.75 1 85.19 638 PRO B CA 1
ATOM 12202 C C . PRO B 1 638 ? 2.369 -52.344 -82.5 1 85.19 638 PRO B C 1
ATOM 12204 O O . PRO B 1 638 ? 2.928 -52.469 -81.375 1 85.19 638 PRO B O 1
ATOM 12207 N N . MET B 1 639 ? 2.564 -53.188 -83.438 1 79.75 639 MET B N 1
ATOM 12208 C CA . MET B 1 639 ? 3.326 -54.438 -83.312 1 79.75 639 MET B CA 1
ATOM 12209 C C . MET B 1 639 ? 4.738 -54.156 -82.812 1 79.75 639 MET B C 1
ATOM 12211 O O . MET B 1 639 ? 5.289 -54.938 -82.062 1 79.75 639 MET B O 1
ATOM 12215 N N . ILE B 1 640 ? 5.336 -53.125 -83.25 1 80.38 640 ILE B N 1
ATOM 12216 C CA . ILE B 1 640 ? 6.699 -52.812 -82.812 1 80.38 640 ILE B CA 1
ATOM 12217 C C . ILE B 1 640 ? 6.75 -52.562 -81.312 1 80.38 640 ILE B C 1
ATOM 12219 O O . ILE B 1 640 ? 7.676 -53.031 -80.688 1 80.38 640 ILE B O 1
ATOM 12223 N N . LEU B 1 641 ? 5.887 -51.906 -80.875 1 86.5 641 LEU B N 1
ATOM 12224 C CA . LEU B 1 641 ? 5.848 -51.594 -79.438 1 86.5 641 LEU B CA 1
ATOM 12225 C C . LEU B 1 641 ? 5.512 -52.844 -78.625 1 86.5 641 LEU B C 1
ATOM 12227 O O . LEU B 1 641 ? 6 -53 -77.5 1 86.5 641 LEU B O 1
ATOM 12231 N N . GLN B 1 642 ? 4.676 -53.688 -79.125 1 84.62 642 GLN B N 1
ATOM 12232 C CA . GLN B 1 642 ? 4.371 -54.938 -78.438 1 84.62 642 GLN B CA 1
ATOM 12233 C C . GLN B 1 642 ? 5.637 -55.781 -78.25 1 84.62 642 GLN B C 1
ATOM 12235 O O . GLN B 1 642 ? 5.859 -56.312 -77.188 1 84.62 642 GLN B O 1
ATOM 12240 N N . LYS B 1 643 ? 6.414 -55.844 -79.25 1 81 643 LYS B N 1
ATOM 12241 C CA . LYS B 1 643 ? 7.66 -56.594 -79.188 1 81 643 LYS B CA 1
ATOM 12242 C C . LYS B 1 643 ? 8.633 -55.938 -78.188 1 81 643 LYS B C 1
ATOM 12244 O O . LYS B 1 643 ? 9.305 -56.656 -77.438 1 81 643 LYS B O 1
ATOM 12249 N N . LYS B 1 644 ? 8.703 -54.719 -78.188 1 82.81 644 LYS B N 1
ATOM 12250 C CA . LYS B 1 644 ? 9.602 -54 -77.312 1 82.81 644 LYS B CA 1
ATOM 12251 C C . LYS B 1 644 ? 9.242 -54.281 -75.812 1 82.81 644 LYS B C 1
ATOM 12253 O O . LYS B 1 644 ? 10.125 -54.438 -75 1 82.81 644 LYS B O 1
ATOM 12258 N N . ILE B 1 645 ? 8.031 -54.312 -75.625 1 85.62 645 ILE B N 1
ATOM 12259 C CA . ILE B 1 645 ? 7.559 -54.531 -74.25 1 85.62 645 ILE B CA 1
ATOM 12260 C C . ILE B 1 645 ? 7.957 -55.938 -73.812 1 85.62 645 ILE B C 1
ATOM 12262 O O . ILE B 1 645 ? 8.375 -56.094 -72.625 1 85.62 645 ILE B O 1
ATOM 12266 N N . MET B 1 646 ? 7.84 -56.844 -74.625 1 81.5 646 MET B N 1
ATOM 12267 C CA . MET B 1 646 ? 8.18 -58.219 -74.312 1 81.5 646 MET B CA 1
ATOM 12268 C C . MET B 1 646 ? 9.688 -58.375 -74.125 1 81.5 646 MET B C 1
ATOM 12270 O O . MET B 1 646 ? 10.148 -59.312 -73.438 1 81.5 646 MET B O 1
ATOM 12274 N N . TYR B 1 647 ? 10.391 -57.469 -74.625 1 79.38 647 TYR B N 1
ATOM 12275 C CA . TYR B 1 647 ? 11.844 -57.594 -74.625 1 79.38 647 TYR B CA 1
ATOM 12276 C C . TYR B 1 647 ? 12.445 -56.656 -73.562 1 79.38 647 TYR B C 1
ATOM 12278 O O . TYR B 1 647 ? 13.641 -56.375 -73.625 1 79.38 647 TYR B O 1
ATOM 12286 N N . ILE B 1 648 ? 11.625 -56.188 -72.75 1 84.38 648 ILE B N 1
ATOM 12287 C CA . ILE B 1 648 ? 12.164 -55.406 -71.688 1 84.38 648 ILE B CA 1
ATOM 12288 C C . ILE B 1 648 ? 13.203 -56.219 -70.938 1 84.38 648 ILE B C 1
ATOM 12290 O O . ILE B 1 648 ? 12.953 -57.406 -70.562 1 84.38 648 ILE B O 1
ATOM 12294 N N . SER B 1 649 ? 14.289 -55.594 -70.625 1 75.62 649 SER B N 1
ATOM 12295 C CA . SER B 1 649 ? 15.445 -56.312 -70.125 1 75.62 649 SER B CA 1
ATOM 12296 C C . SER B 1 649 ? 15.281 -56.625 -68.625 1 75.62 649 SER B C 1
ATOM 12298 O O . SER B 1 649 ? 15.742 -57.656 -68.125 1 75.62 649 SER B O 1
ATOM 12300 N N . SER B 1 650 ? 14.641 -55.812 -68 1 78.5 650 SER B N 1
ATOM 12301 C CA . SER B 1 650 ? 14.531 -55.969 -66.562 1 78.5 650 SER B CA 1
ATOM 12302 C C . SER B 1 650 ? 13.609 -57.156 -66.188 1 78.5 650 SER B C 1
ATOM 12304 O O . SER B 1 650 ? 12.422 -57.125 -66.5 1 78.5 650 SER B O 1
ATOM 12306 N N . ASN B 1 651 ? 14.094 -58.094 -65.562 1 76.06 651 ASN B N 1
ATOM 12307 C CA . ASN B 1 651 ? 13.273 -59.188 -65.062 1 76.06 651 ASN B CA 1
ATOM 12308 C C . ASN B 1 651 ? 12.453 -58.781 -63.875 1 76.06 651 ASN B C 1
ATOM 12310 O O . ASN B 1 651 ? 11.344 -59.281 -63.656 1 76.06 651 ASN B O 1
ATOM 12314 N N . GLN B 1 652 ? 12.953 -57.906 -63.188 1 77.69 652 GLN B N 1
ATOM 12315 C CA . GLN B 1 652 ? 12.359 -57.5 -61.906 1 77.69 652 GLN B CA 1
ATOM 12316 C C . GLN B 1 652 ? 11.023 -56.812 -62.125 1 77.69 652 GLN B C 1
ATOM 12318 O O . GLN B 1 652 ? 10.109 -56.938 -61.312 1 77.69 652 GLN B O 1
ATOM 12323 N N . ILE B 1 653 ? 10.984 -56.094 -63.188 1 82.44 653 ILE B N 1
ATOM 12324 C CA . ILE B 1 653 ? 9.75 -55.375 -63.438 1 82.44 653 ILE B CA 1
ATOM 12325 C C . ILE B 1 653 ? 8.586 -56.344 -63.594 1 82.44 653 ILE B C 1
ATOM 12327 O O . ILE B 1 653 ? 7.477 -56.094 -63.125 1 82.44 653 ILE B O 1
ATOM 12331 N N . PHE B 1 654 ? 8.906 -57.438 -64.125 1 82.06 654 PHE B N 1
ATOM 12332 C CA . PHE B 1 654 ? 7.875 -58.469 -64.375 1 82.06 654 PHE B CA 1
ATOM 12333 C C . PHE B 1 654 ? 7.543 -59.188 -63.062 1 82.06 654 PHE B C 1
ATOM 12335 O O . PHE B 1 654 ? 6.426 -59.688 -62.875 1 82.06 654 PHE B O 1
ATOM 12342 N N . LEU B 1 655 ? 8.492 -59.25 -62.281 1 76.75 655 LEU B N 1
ATOM 12343 C CA . LEU B 1 655 ? 8.305 -59.969 -61 1 76.75 655 LEU B CA 1
ATOM 12344 C C . LEU B 1 655 ? 7.598 -59.094 -60 1 76.75 655 LEU B C 1
ATOM 12346 O O . LEU B 1 655 ? 6.809 -59.562 -59.188 1 76.75 655 LEU B O 1
ATOM 12350 N N . ARG B 1 656 ? 7.75 -57.781 -60.062 1 77.38 656 ARG B N 1
ATOM 12351 C CA . ARG B 1 656 ? 7.375 -56.938 -58.938 1 77.38 656 ARG B CA 1
ATOM 12352 C C . ARG B 1 656 ? 6.117 -56.125 -59.281 1 77.38 656 ARG B C 1
ATOM 12354 O O . ARG B 1 656 ? 5.363 -55.75 -58.375 1 77.38 656 ARG B O 1
ATOM 12361 N N . MET B 1 657 ? 5.875 -55.906 -60.469 1 79.31 657 MET B N 1
ATOM 12362 C CA . MET B 1 657 ? 4.793 -55 -60.844 1 79.31 657 MET B CA 1
ATOM 12363 C C . MET B 1 657 ? 3.615 -55.75 -61.438 1 79.31 657 MET B C 1
ATOM 12365 O O . MET B 1 657 ? 3.771 -56.906 -61.875 1 79.31 657 MET B O 1
ATOM 12369 N N . LYS B 1 658 ? 2.479 -55.125 -61.375 1 83.81 658 LYS B N 1
ATOM 12370 C CA . LYS B 1 658 ? 1.291 -55.688 -62.031 1 83.81 658 LYS B CA 1
ATOM 12371 C C . LYS B 1 658 ? 1.354 -55.5 -63.531 1 83.81 658 LYS B C 1
ATOM 12373 O O . LYS B 1 658 ? 1.983 -54.562 -64 1 83.81 658 LYS B O 1
ATOM 12378 N N . ALA B 1 659 ? 0.752 -56.375 -64.062 1 86.19 659 ALA B N 1
ATOM 12379 C CA . ALA B 1 659 ? 0.75 -56.375 -65.562 1 86.19 659 ALA B CA 1
ATOM 12380 C C . ALA B 1 659 ? 0.275 -55 -66.062 1 86.19 659 ALA B C 1
ATOM 12382 O O . ALA B 1 659 ? 0.88 -54.438 -67 1 86.19 659 ALA B O 1
ATOM 12383 N N . GLU B 1 660 ? -0.724 -54.469 -65.5 1 86.06 660 GLU B N 1
ATOM 12384 C CA . GLU B 1 660 ? -1.28 -53.219 -66 1 86.06 660 GLU B CA 1
ATOM 12385 C C . GLU B 1 660 ? -0.277 -52.062 -65.812 1 86.06 660 GLU B C 1
ATOM 12387 O O . GLU B 1 660 ? -0.195 -51.188 -66.625 1 86.06 660 GLU B O 1
ATOM 12392 N N . ASP B 1 661 ? 0.428 -52.156 -64.812 1 85.56 661 ASP B N 1
ATOM 12393 C CA . ASP B 1 661 ? 1.402 -51.094 -64.5 1 85.56 661 ASP B CA 1
ATOM 12394 C C . ASP B 1 661 ? 2.598 -51.188 -65.438 1 85.56 661 ASP B C 1
ATOM 12396 O O . ASP B 1 661 ? 3.135 -50.156 -65.875 1 85.56 661 ASP B O 1
ATOM 12400 N N . ILE B 1 662 ? 3.014 -52.312 -65.625 1 86.62 662 ILE B N 1
ATOM 12401 C CA . ILE B 1 662 ? 4.121 -52.5 -66.562 1 86.62 662 ILE B CA 1
ATOM 12402 C C . ILE B 1 662 ? 3.758 -51.938 -67.938 1 86.62 662 ILE B C 1
ATOM 12404 O O . ILE B 1 662 ? 4.547 -51.219 -68.5 1 86.62 662 ILE B O 1
ATOM 12408 N N . LEU B 1 663 ? 2.59 -52.344 -68.312 1 87 663 LEU B N 1
ATOM 12409 C CA . LEU B 1 663 ? 2.123 -51.875 -69.625 1 87 663 LEU B CA 1
ATOM 12410 C C . LEU B 1 663 ? 2.059 -50.344 -69.625 1 87 663 LEU B C 1
ATOM 12412 O O . LEU B 1 663 ? 2.471 -49.719 -70.625 1 87 663 LEU B O 1
ATOM 12416 N N . ASP B 1 664 ? 1.533 -49.812 -68.688 1 87.38 664 ASP B N 1
ATOM 12417 C CA . ASP B 1 664 ? 1.428 -48.344 -68.625 1 87.38 664 ASP B CA 1
ATOM 12418 C C . ASP B 1 664 ? 2.803 -47.688 -68.688 1 87.38 664 ASP B C 1
ATOM 12420 O O . ASP B 1 664 ? 2.984 -46.719 -69.375 1 87.38 664 ASP B O 1
ATOM 12424 N N . ILE B 1 665 ? 3.727 -48.156 -67.875 1 87.56 665 ILE B N 1
ATOM 12425 C CA . ILE B 1 665 ? 5.086 -47.656 -67.875 1 87.56 665 ILE B CA 1
ATOM 12426 C C . ILE B 1 665 ? 5.711 -47.781 -69.25 1 87.56 665 ILE B C 1
ATOM 12428 O O . ILE B 1 665 ? 6.359 -46.875 -69.75 1 87.56 665 ILE B O 1
ATOM 12432 N N . ALA B 1 666 ? 5.543 -48.875 -69.812 1 87.25 666 ALA B N 1
ATOM 12433 C CA . ALA B 1 666 ? 6.133 -49.156 -71.062 1 87.25 666 ALA B CA 1
ATOM 12434 C C . ALA B 1 666 ? 5.562 -48.25 -72.188 1 87.25 666 ALA B C 1
ATOM 12436 O O . ALA B 1 666 ? 6.289 -47.781 -73.062 1 87.25 666 ALA B O 1
ATOM 12437 N N . ILE B 1 667 ? 4.316 -48.094 -72.125 1 86.31 667 ILE B N 1
ATOM 12438 C CA . ILE B 1 667 ? 3.666 -47.219 -73.125 1 86.31 667 ILE B CA 1
ATOM 12439 C C . ILE B 1 667 ? 4.152 -45.781 -72.938 1 86.31 667 ILE B C 1
ATOM 12441 O O . ILE B 1 667 ? 4.457 -45.125 -73.938 1 86.31 667 ILE B O 1
ATOM 12445 N N . LYS B 1 668 ? 4.219 -45.344 -71.812 1 88.12 668 LYS B N 1
ATOM 12446 C CA . LYS B 1 668 ? 4.66 -43.969 -71.562 1 88.12 668 LYS B CA 1
ATOM 12447 C C . LYS B 1 668 ? 6.121 -43.781 -71.938 1 88.12 668 LYS B C 1
ATOM 12449 O O . LYS B 1 668 ? 6.527 -42.688 -72.312 1 88.12 668 LYS B O 1
ATOM 12454 N N . ALA B 1 669 ? 6.859 -44.688 -71.75 1 88.5 669 ALA B N 1
ATOM 12455 C CA . ALA B 1 669 ? 8.289 -44.625 -72.062 1 88.5 669 ALA B CA 1
ATOM 12456 C C . ALA B 1 669 ? 8.516 -44.375 -73.5 1 88.5 669 ALA B C 1
ATOM 12458 O O . ALA B 1 669 ? 9.555 -43.812 -73.875 1 88.5 669 ALA B O 1
ATOM 12459 N N . LYS B 1 670 ? 7.566 -44.75 -74.312 1 83.75 670 LYS B N 1
ATOM 12460 C CA . LYS B 1 670 ? 7.703 -44.594 -75.75 1 83.75 670 LYS B CA 1
ATOM 12461 C C . LYS B 1 670 ? 7.957 -43.156 -76.125 1 83.75 670 LYS B C 1
ATOM 12463 O O . LYS B 1 670 ? 8.789 -42.875 -77 1 83.75 670 LYS B O 1
ATOM 12468 N N . ASP B 1 671 ? 7.301 -42.281 -75.562 1 79.75 671 ASP B N 1
ATOM 12469 C CA . ASP B 1 671 ? 7.305 -40.906 -75.938 1 79.75 671 ASP B CA 1
ATOM 12470 C C . ASP B 1 671 ? 8.312 -40.094 -75.125 1 79.75 671 ASP B C 1
ATOM 12472 O O . ASP B 1 671 ? 8.305 -38.844 -75.125 1 79.75 671 ASP B O 1
ATOM 12476 N N . VAL B 1 672 ? 9.141 -40.719 -74.438 1 82.81 672 VAL B N 1
ATOM 12477 C CA . VAL B 1 672 ? 10.062 -40 -73.562 1 82.81 672 VAL B CA 1
ATOM 12478 C C . VAL B 1 672 ? 11.375 -39.75 -74.312 1 82.81 672 VAL B C 1
ATOM 12480 O O . VAL B 1 672 ? 12.062 -40.688 -74.688 1 82.81 672 VAL B O 1
ATOM 12483 N N . ASP B 1 673 ? 11.609 -38.438 -74.5 1 80.5 673 ASP B N 1
ATOM 12484 C CA . ASP B 1 673 ? 12.883 -38.094 -75.125 1 80.5 673 ASP B CA 1
ATOM 12485 C C . ASP B 1 673 ? 13.922 -37.688 -74.062 1 80.5 673 ASP B C 1
ATOM 12487 O O . ASP B 1 673 ? 15.117 -37.906 -74.25 1 80.5 673 ASP B O 1
ATOM 12491 N N . SER B 1 674 ? 13.508 -37.125 -73.062 1 84.12 674 SER B N 1
ATOM 12492 C CA . SER B 1 674 ? 14.406 -36.781 -71.938 1 84.12 674 SER B CA 1
ATOM 12493 C C . SER B 1 674 ? 13.961 -37.469 -70.625 1 84.12 674 SER B C 1
ATOM 12495 O O . SER B 1 674 ? 14.555 -38.469 -70.188 1 84.12 674 SER B O 1
ATOM 12497 N N . TYR B 1 675 ? 12.938 -36.969 -69.938 1 88.62 675 TYR B N 1
ATOM 12498 C CA . TYR B 1 675 ? 12.406 -37.594 -68.75 1 88.62 675 TYR B CA 1
ATOM 12499 C C . TYR B 1 675 ? 10.953 -37.219 -68.562 1 88.62 675 TYR B C 1
ATOM 12501 O O . TYR B 1 675 ? 10.484 -36.188 -69.062 1 88.62 675 TYR B O 1
ATOM 12509 N N . ILE B 1 676 ? 10.211 -38.094 -67.938 1 88.56 676 ILE B N 1
ATOM 12510 C CA . ILE B 1 676 ? 8.875 -37.812 -67.438 1 88.56 676 ILE B CA 1
ATOM 12511 C C . ILE B 1 676 ? 8.758 -38.312 -66 1 88.56 676 ILE B C 1
ATOM 12513 O O . ILE B 1 676 ? 9.539 -39.156 -65.562 1 88.56 676 ILE B O 1
ATOM 12517 N N . TYR B 1 677 ? 7.93 -37.656 -65.188 1 91.12 677 TYR B N 1
ATOM 12518 C CA . TYR B 1 677 ? 7.762 -38.094 -63.812 1 91.12 677 TYR B CA 1
ATOM 12519 C C . TYR B 1 677 ? 6.293 -38.062 -63.406 1 91.12 677 TYR B C 1
ATOM 12521 O O . TYR B 1 677 ? 5.492 -37.344 -64 1 91.12 677 TYR B O 1
ATOM 12529 N N . LYS B 1 678 ? 5.914 -38.875 -62.531 1 88.31 678 LYS B N 1
ATOM 12530 C CA . LYS B 1 678 ? 4.598 -38.938 -61.906 1 88.31 678 LYS B CA 1
ATOM 12531 C C . LYS B 1 678 ? 4.719 -39.062 -60.375 1 88.31 678 LYS B C 1
ATOM 12533 O O . LYS B 1 678 ? 5.488 -39.875 -59.875 1 88.31 678 LYS B O 1
ATOM 12538 N N . ILE B 1 679 ? 4.094 -38.219 -59.688 1 88.38 679 ILE B N 1
ATOM 12539 C CA . ILE B 1 679 ? 4.086 -38.281 -58.25 1 88.38 679 ILE B CA 1
ATOM 12540 C C . ILE B 1 679 ? 2.738 -38.781 -57.75 1 88.38 679 ILE B C 1
ATOM 12542 O O . ILE B 1 679 ? 1.691 -38.219 -58.062 1 88.38 679 ILE B O 1
ATOM 12546 N N . ILE B 1 680 ? 2.73 -39.875 -57.125 1 83.25 680 ILE B N 1
ATOM 12547 C CA . ILE B 1 680 ? 1.539 -40.5 -56.531 1 83.25 680 ILE B CA 1
ATOM 12548 C C . ILE B 1 680 ? 1.543 -40.312 -55.031 1 83.25 680 ILE B C 1
ATOM 12550 O O . ILE B 1 680 ? 2.426 -40.844 -54.344 1 83.25 680 ILE B O 1
ATOM 12554 N N . ASN B 1 681 ? 0.645 -39.531 -54.5 1 84 681 ASN B N 1
ATOM 12555 C CA . ASN B 1 681 ? 0.586 -39.188 -53.094 1 84 681 ASN B CA 1
ATOM 12556 C C . ASN B 1 681 ? -0.723 -39.656 -52.469 1 84 681 ASN B C 1
ATOM 12558 O O . ASN B 1 681 ? -1.517 -38.844 -51.969 1 84 681 ASN B O 1
ATOM 12562 N N . GLU B 1 682 ? -1.001 -40.938 -52.344 1 78.06 682 GLU B N 1
ATOM 12563 C CA . GLU B 1 682 ? -2.223 -41.5 -51.781 1 78.06 682 GLU B CA 1
ATOM 12564 C C . GLU B 1 682 ? -1.982 -42.062 -50.375 1 78.06 682 GLU B C 1
ATOM 12566 O O . GLU B 1 682 ? -1.761 -41.281 -49.438 1 78.06 682 GLU B O 1
ATOM 12571 N N . ALA B 1 683 ? -1.787 -43.406 -50.312 1 71.88 683 ALA B N 1
ATOM 12572 C CA . ALA B 1 683 ? -1.481 -43.969 -49 1 71.88 683 ALA B CA 1
ATOM 12573 C C . ALA B 1 683 ? -0.043 -43.688 -48.594 1 71.88 683 ALA B C 1
ATOM 12575 O O . ALA B 1 683 ? 0.236 -43.469 -47.406 1 71.88 683 ALA B O 1
ATOM 12576 N N . GLN B 1 684 ? 0.748 -43.656 -49.594 1 78.5 684 GLN B N 1
ATOM 12577 C CA . GLN B 1 684 ? 2.15 -43.281 -49.438 1 78.5 684 GLN B CA 1
ATOM 12578 C C . GLN B 1 684 ? 2.641 -42.531 -50.688 1 78.5 684 GLN B C 1
ATOM 12580 O O . GLN B 1 684 ? 2.018 -42.594 -51.75 1 78.5 684 GLN B O 1
ATOM 12585 N N . LEU B 1 685 ? 3.639 -41.75 -50.469 1 85.25 685 LEU B N 1
ATOM 12586 C CA . LEU B 1 685 ? 4.238 -41.031 -51.562 1 85.25 685 LEU B CA 1
ATOM 12587 C C . LEU B 1 685 ? 5.059 -41.969 -52.438 1 85.25 685 LEU B C 1
ATOM 12589 O O . LEU B 1 685 ? 5.887 -42.719 -51.938 1 85.25 685 LEU B O 1
ATOM 12593 N N . THR B 1 686 ? 4.75 -42 -53.594 1 86.44 686 THR B N 1
ATOM 12594 C CA . THR B 1 686 ? 5.531 -42.75 -54.562 1 86.44 686 THR B CA 1
ATOM 12595 C C . THR B 1 686 ? 5.898 -41.844 -55.75 1 86.44 686 THR B C 1
ATOM 12597 O O . THR B 1 686 ? 5.039 -41.156 -56.281 1 86.44 686 THR B O 1
ATOM 12600 N N . ILE B 1 687 ? 7.156 -41.812 -56.094 1 89.56 687 ILE B N 1
ATOM 12601 C CA . ILE B 1 687 ? 7.66 -41.031 -57.219 1 89.56 687 ILE B CA 1
ATOM 12602 C C . ILE B 1 687 ? 8.078 -42 -58.344 1 89.56 687 ILE B C 1
ATOM 12604 O O . ILE B 1 687 ? 8.922 -42.875 -58.156 1 89.56 687 ILE B O 1
ATOM 12608 N N . ARG B 1 688 ? 7.527 -41.812 -59.5 1 92.12 688 ARG B N 1
ATOM 12609 C CA . ARG B 1 688 ? 7.914 -42.562 -60.656 1 92.12 688 ARG B CA 1
ATOM 12610 C C . ARG B 1 688 ? 8.578 -41.656 -61.719 1 92.12 688 ARG B C 1
ATOM 12612 O O . ARG B 1 688 ? 8.016 -40.656 -62.094 1 92.12 688 ARG B O 1
ATOM 12619 N N . ILE B 1 689 ? 9.758 -42.062 -62.062 1 91.38 689 ILE B N 1
ATOM 12620 C CA . ILE B 1 689 ? 10.5 -41.312 -63.094 1 91.38 689 ILE B CA 1
ATOM 12621 C C . ILE B 1 689 ? 10.875 -42.219 -64.25 1 91.38 689 ILE B C 1
ATOM 12623 O O . ILE B 1 689 ? 11.422 -43.312 -64 1 91.38 689 ILE B O 1
ATOM 12627 N N . ILE B 1 690 ? 10.547 -41.844 -65.438 1 91.44 690 ILE B N 1
ATOM 12628 C CA . ILE B 1 690 ? 11.016 -42.5 -66.625 1 91.44 690 ILE B CA 1
ATOM 12629 C C . ILE B 1 690 ? 11.961 -41.594 -67.375 1 91.44 690 ILE B C 1
ATOM 12631 O O . ILE B 1 690 ? 11.609 -40.469 -67.75 1 91.44 690 ILE B O 1
ATOM 12635 N N . ARG B 1 691 ? 13.133 -42.125 -67.688 1 87.5 691 ARG B N 1
ATOM 12636 C CA . ARG B 1 691 ? 14.125 -41.219 -68.25 1 87.5 691 ARG B CA 1
ATOM 12637 C C . ARG B 1 691 ? 14.969 -41.938 -69.312 1 87.5 691 ARG B C 1
ATOM 12639 O O . ARG B 1 691 ? 15.164 -43.156 -69.25 1 87.5 691 ARG B O 1
ATOM 12646 N N . LYS B 1 692 ? 15.438 -41.156 -70.188 1 86.81 692 LYS B N 1
ATOM 12647 C CA . LYS B 1 692 ? 16.484 -41.562 -71.125 1 86.81 692 LYS B CA 1
ATOM 12648 C C . LYS B 1 692 ? 17.828 -40.906 -70.75 1 86.81 692 LYS B C 1
ATOM 12650 O O . LYS B 1 692 ? 18.875 -41.562 -70.875 1 86.81 692 LYS B O 1
ATOM 12655 N N . GLN B 1 693 ? 17.734 -39.719 -70.25 1 82.06 693 GLN B N 1
ATOM 12656 C CA . GLN B 1 693 ? 18.922 -39 -69.812 1 82.06 693 GLN B CA 1
ATOM 12657 C C . GLN B 1 693 ? 19.359 -39.469 -68.375 1 82.06 693 GLN B C 1
ATOM 12659 O O . GLN B 1 693 ? 18.531 -39.938 -67.625 1 82.06 693 GLN B O 1
ATOM 12664 N N . PRO B 1 694 ? 20.641 -39.312 -68.125 1 82.5 694 PRO B N 1
ATOM 12665 C CA . PRO B 1 694 ? 21.125 -39.719 -66.812 1 82.5 694 PRO B CA 1
ATOM 12666 C C . PRO B 1 694 ? 20.484 -38.906 -65.688 1 82.5 694 PRO B C 1
ATOM 12668 O O . PRO B 1 694 ? 20.266 -37.688 -65.812 1 82.5 694 PRO B O 1
ATOM 12671 N N . LEU B 1 695 ? 20.109 -39.625 -64.625 1 85.31 695 LEU B N 1
ATOM 12672 C CA . LEU B 1 695 ? 19.531 -39.031 -63.406 1 85.31 695 LEU B CA 1
ATOM 12673 C C . LEU B 1 695 ? 20.547 -39 -62.25 1 85.31 695 LEU B C 1
ATOM 12675 O O . LEU B 1 695 ? 21.203 -40 -61.969 1 85.31 695 LEU B O 1
ATOM 12679 N N . ASN B 1 696 ? 20.734 -37.812 -61.656 1 82.62 696 ASN B N 1
ATOM 12680 C CA . ASN B 1 696 ? 21.562 -37.656 -60.469 1 82.62 696 ASN B CA 1
ATOM 12681 C C . ASN B 1 696 ? 20.859 -38.188 -59.219 1 82.62 696 ASN B C 1
ATOM 12683 O O . ASN B 1 696 ? 20.297 -37.406 -58.438 1 82.62 696 ASN B O 1
ATOM 12687 N N . LEU B 1 697 ? 21.016 -39.531 -59.062 1 81.75 697 LEU B N 1
ATOM 12688 C CA . LEU B 1 697 ? 20.266 -40.188 -58 1 81.75 697 LEU B CA 1
ATOM 12689 C C . LEU B 1 697 ? 20.75 -39.719 -56.625 1 81.75 697 LEU B C 1
ATOM 12691 O O . LEU B 1 697 ? 19.938 -39.594 -55.688 1 81.75 697 LEU B O 1
ATOM 12695 N N . GLY B 1 698 ? 22 -39.562 -56.469 1 80.56 698 GLY B N 1
ATOM 12696 C CA . GLY B 1 698 ? 22.531 -39.062 -55.219 1 80.56 698 GLY B CA 1
ATOM 12697 C C . GLY B 1 698 ? 21.953 -37.719 -54.812 1 80.56 698 GLY B C 1
ATOM 12698 O O . GLY B 1 698 ? 21.609 -37.5 -53.656 1 80.56 698 GLY B O 1
ATOM 12699 N N . TYR B 1 699 ? 21.859 -36.906 -55.781 1 81.69 699 TYR B N 1
ATOM 12700 C CA . TYR B 1 699 ? 21.297 -35.594 -55.531 1 81.69 699 TYR B CA 1
ATOM 12701 C C . TYR B 1 699 ? 19.812 -35.688 -55.188 1 81.69 699 TYR B C 1
ATOM 12703 O O . TYR B 1 699 ? 19.344 -35.062 -54.219 1 81.69 699 TYR B O 1
ATOM 12711 N N . LEU B 1 700 ? 19.156 -36.469 -55.906 1 86.12 700 LEU B N 1
ATOM 12712 C CA . LEU B 1 700 ? 17.719 -36.625 -55.688 1 86.12 700 LEU B CA 1
ATOM 12713 C C . LEU B 1 700 ? 17.422 -37.125 -54.281 1 86.12 700 LEU B C 1
ATOM 12715 O O . LEU B 1 700 ? 16.641 -36.531 -53.531 1 86.12 700 LEU B O 1
ATOM 12719 N N . LEU B 1 701 ? 18.047 -38.156 -53.906 1 85.38 701 LEU B N 1
ATOM 12720 C CA . LEU B 1 701 ? 17.812 -38.781 -52.625 1 85.38 701 LEU B CA 1
ATOM 12721 C C . LEU B 1 701 ? 18.328 -37.875 -51.5 1 85.38 701 LEU B C 1
ATOM 12723 O O . LEU B 1 701 ? 17.766 -37.844 -50.406 1 85.38 701 LEU B O 1
ATOM 12727 N N . GLY B 1 702 ? 19.359 -37.156 -51.75 1 81.94 702 GLY B N 1
ATOM 12728 C CA . GLY B 1 702 ? 19.875 -36.25 -50.781 1 81.94 702 GLY B CA 1
ATOM 12729 C C . GLY B 1 702 ? 18.922 -35.094 -50.469 1 81.94 702 GLY B C 1
ATOM 12730 O O . GLY B 1 702 ? 18.766 -34.719 -49.281 1 81.94 702 GLY B O 1
ATOM 12731 N N . LYS B 1 703 ? 18.344 -34.688 -51.469 1 84.69 703 LYS B N 1
ATOM 12732 C CA . LYS B 1 703 ? 17.406 -33.562 -51.281 1 84.69 703 LYS B CA 1
ATOM 12733 C C . LYS B 1 703 ? 16.094 -34.062 -50.656 1 84.69 703 LYS B C 1
ATOM 12735 O O . LYS B 1 703 ? 15.383 -33.281 -50.031 1 84.69 703 LYS B O 1
ATOM 12740 N N . LEU B 1 704 ? 15.867 -35.312 -50.844 1 84.06 704 LEU B N 1
ATOM 12741 C CA . LEU B 1 704 ? 14.641 -35.875 -50.281 1 84.06 704 LEU B CA 1
ATOM 12742 C C . LEU B 1 704 ? 14.898 -36.562 -48.938 1 84.06 704 LEU B C 1
ATOM 12744 O O . LEU B 1 704 ? 14.102 -37.375 -48.5 1 84.06 704 LEU B O 1
ATOM 12748 N N . GLU B 1 705 ? 15.922 -36.219 -48.375 1 78.75 705 GLU B N 1
ATOM 12749 C CA . GLU B 1 705 ? 16.359 -36.906 -47.156 1 78.75 705 GLU B CA 1
ATOM 12750 C C . GLU B 1 705 ? 15.383 -36.656 -46 1 78.75 705 GLU B C 1
ATOM 12752 O O . GLU B 1 705 ? 15.328 -37.438 -45.031 1 78.75 705 GLU B O 1
ATOM 12757 N N . PHE B 1 706 ? 14.609 -35.594 -46.188 1 74.5 706 PHE B N 1
ATOM 12758 C CA . PHE B 1 706 ? 13.664 -35.281 -45.125 1 74.5 706 PHE B CA 1
ATOM 12759 C C . PHE B 1 706 ? 12.508 -36.281 -45.094 1 74.5 706 PHE B C 1
ATOM 12761 O O . PHE B 1 706 ? 11.742 -36.312 -44.125 1 74.5 706 PHE B O 1
ATOM 12768 N N . LEU B 1 707 ? 12.375 -37.156 -46.094 1 80.06 707 LEU B N 1
ATOM 12769 C CA . LEU B 1 707 ? 11.352 -38.188 -46.156 1 80.06 707 LEU B CA 1
ATOM 12770 C C . LEU B 1 707 ? 11.969 -39.562 -45.938 1 80.06 707 LEU B C 1
ATOM 12772 O O . LEU B 1 707 ? 13.125 -39.812 -46.312 1 80.06 707 LEU B O 1
ATOM 12776 N N . ASN B 1 708 ? 11.227 -40.531 -45.312 1 78.06 708 ASN B N 1
ATOM 12777 C CA . ASN B 1 708 ? 11.703 -41.875 -45.125 1 78.06 708 ASN B CA 1
ATOM 12778 C C . ASN B 1 708 ? 11.367 -42.781 -46.344 1 78.06 708 ASN B C 1
ATOM 12780 O O . ASN B 1 708 ? 10.195 -43.031 -46.594 1 78.06 708 ASN B O 1
ATOM 12784 N N . ILE B 1 709 ? 12.398 -43.219 -46.938 1 79.81 709 ILE B N 1
ATOM 12785 C CA . ILE B 1 709 ? 12.211 -44.062 -48.125 1 79.81 709 ILE B CA 1
ATOM 12786 C C . ILE B 1 709 ? 11.914 -45.5 -47.688 1 79.81 709 ILE B C 1
ATOM 12788 O O . ILE B 1 709 ? 12.562 -46.031 -46.781 1 79.81 709 ILE B O 1
ATOM 12792 N N . ASP B 1 710 ? 10.945 -46.125 -48.25 1 78.12 710 ASP B N 1
ATOM 12793 C CA . ASP B 1 710 ? 10.602 -47.531 -48 1 78.12 710 ASP B CA 1
ATOM 12794 C C . ASP B 1 710 ? 11.258 -48.438 -49.031 1 78.12 710 ASP B C 1
ATOM 12796 O O . ASP B 1 710 ? 11.805 -49.5 -48.656 1 78.12 710 ASP B O 1
ATOM 12800 N N . SER B 1 711 ? 11.117 -48.062 -50.188 1 81.31 711 SER B N 1
ATOM 12801 C CA . SER B 1 711 ? 11.68 -48.875 -51.25 1 81.31 711 SER B CA 1
ATOM 12802 C C . SER B 1 711 ? 12.008 -48.062 -52.5 1 81.31 711 SER B C 1
ATOM 12804 O O . SER B 1 711 ? 11.43 -47 -52.719 1 81.31 711 SER B O 1
ATOM 12806 N N . MET B 1 712 ? 13.023 -48.594 -53.281 1 84.12 712 MET B N 1
ATOM 12807 C CA . MET B 1 712 ? 13.406 -48.031 -54.562 1 84.12 712 MET B CA 1
ATOM 12808 C C . MET B 1 712 ? 13.641 -49.125 -55.594 1 84.12 712 MET B C 1
ATOM 12810 O O . MET B 1 712 ? 14.383 -50.062 -55.344 1 84.12 712 MET B O 1
ATOM 12814 N N . ASN B 1 713 ? 12.953 -48.969 -56.625 1 83.44 713 ASN B N 1
ATOM 12815 C CA . ASN B 1 713 ? 13.117 -49.938 -57.719 1 83.44 713 ASN B CA 1
ATOM 12816 C C . ASN B 1 713 ? 13.508 -49.219 -59 1 83.44 713 ASN B C 1
ATOM 12818 O O . ASN B 1 713 ? 12.969 -48.156 -59.312 1 83.44 713 ASN B O 1
ATOM 12822 N N . ILE B 1 714 ? 14.492 -49.781 -59.656 1 83.88 714 ILE B N 1
ATOM 12823 C CA . ILE B 1 714 ? 14.945 -49.281 -60.938 1 83.88 714 ILE B CA 1
ATOM 12824 C C . ILE B 1 714 ? 14.781 -50.344 -62.031 1 83.88 714 ILE B C 1
ATOM 12826 O O . ILE B 1 714 ? 15.297 -51.469 -61.875 1 83.88 714 ILE B O 1
ATOM 12830 N N . TYR B 1 715 ? 14.078 -50.031 -63 1 84.62 715 TYR B N 1
ATOM 12831 C CA . TYR B 1 715 ? 13.82 -51 -64.062 1 84.62 715 TYR B CA 1
ATOM 12832 C C . TYR B 1 715 ? 14.391 -50.5 -65.375 1 84.62 715 TYR B C 1
ATOM 12834 O O . TYR B 1 715 ? 14.094 -49.406 -65.812 1 84.62 715 TYR B O 1
ATOM 12842 N N . LYS B 1 716 ? 15.219 -51.344 -65.938 1 83.75 716 LYS B N 1
ATOM 12843 C CA . LYS B 1 716 ? 15.664 -51.062 -67.312 1 83.75 716 LYS B CA 1
ATOM 12844 C C . LYS B 1 716 ? 14.57 -51.375 -68.312 1 83.75 716 LYS B C 1
ATOM 12846 O O . LYS B 1 716 ? 14.039 -52.5 -68.312 1 83.75 716 LYS B O 1
ATOM 12851 N N . LEU B 1 717 ? 14.25 -50.438 -69.125 1 87.88 717 LEU B N 1
ATOM 12852 C CA . LEU B 1 717 ? 13.203 -50.656 -70.125 1 87.88 717 LEU B CA 1
ATOM 12853 C C . LEU B 1 717 ? 13.812 -50.875 -71.5 1 87.88 717 LEU B C 1
ATOM 12855 O O . LEU B 1 717 ? 14.922 -51.406 -71.562 1 87.88 717 LEU B O 1
ATOM 12859 N N . TYR B 1 718 ? 13.109 -50.594 -72.5 1 82.12 718 TYR B N 1
ATOM 12860 C CA . TYR B 1 718 ? 13.641 -50.719 -73.875 1 82.12 718 TYR B CA 1
ATOM 12861 C C . TYR B 1 718 ? 14.195 -49.375 -74.312 1 82.12 718 TYR B C 1
ATOM 12863 O O . TYR B 1 718 ? 13.867 -48.312 -73.75 1 82.12 718 TYR B O 1
ATOM 12871 N N . ASP B 1 719 ? 15.156 -49.312 -75.312 1 80.75 719 ASP B N 1
ATOM 12872 C CA . ASP B 1 719 ? 15.75 -48.156 -76 1 80.75 719 ASP B CA 1
ATOM 12873 C C . ASP B 1 719 ? 16.578 -47.344 -75 1 80.75 719 ASP B C 1
ATOM 12875 O O . ASP B 1 719 ? 16.516 -46.125 -75 1 80.75 719 ASP B O 1
ATOM 12879 N N . ASN B 1 720 ? 17.281 -48.062 -74 1 79.81 720 ASN B N 1
ATOM 12880 C CA . ASN B 1 720 ? 18.172 -47.469 -73 1 79.81 720 ASN B CA 1
ATOM 12881 C C . ASN B 1 720 ? 17.422 -46.531 -72.062 1 79.81 720 ASN B C 1
ATOM 12883 O O . ASN B 1 720 ? 17.969 -45.531 -71.625 1 79.81 720 ASN B O 1
ATOM 12887 N N . LYS B 1 721 ? 16.234 -46.844 -71.875 1 87.62 721 LYS B N 1
ATOM 12888 C CA . LYS B 1 721 ? 15.438 -46.094 -70.938 1 87.62 721 LYS B CA 1
ATOM 12889 C C . LYS B 1 721 ? 15.328 -46.812 -69.625 1 87.62 721 LYS B C 1
ATOM 12891 O O . LYS B 1 721 ? 15.43 -48.031 -69.562 1 87.62 721 LYS B O 1
ATOM 12896 N N . LYS B 1 722 ? 15.203 -46.031 -68.5 1 87.19 722 LYS B N 1
ATOM 12897 C CA . LYS B 1 722 ? 15.062 -46.594 -67.188 1 87.19 722 LYS B CA 1
ATOM 12898 C C . LYS B 1 722 ? 13.875 -46 -66.438 1 87.19 722 LYS B C 1
ATOM 12900 O O . LYS B 1 722 ? 13.547 -44.812 -66.625 1 87.19 722 LYS B O 1
ATOM 12905 N N . ALA B 1 723 ? 13.195 -46.812 -65.75 1 88.62 723 ALA B N 1
ATOM 12906 C CA . ALA B 1 723 ? 12.102 -46.344 -64.938 1 88.62 723 ALA B CA 1
ATOM 12907 C C . ALA B 1 723 ? 12.484 -46.438 -63.438 1 88.62 723 ALA B C 1
ATOM 12909 O O . ALA B 1 723 ? 12.969 -47.5 -62.969 1 88.62 723 ALA B O 1
ATOM 12910 N N . PHE B 1 724 ? 12.367 -45.344 -62.719 1 87.44 724 PHE B N 1
ATOM 12911 C CA . PHE B 1 724 ? 12.625 -45.312 -61.281 1 87.44 724 PHE B CA 1
ATOM 12912 C C . PHE B 1 724 ? 11.312 -45.25 -60.5 1 87.44 724 PHE B C 1
ATOM 12914 O O . PHE B 1 724 ? 10.43 -44.438 -60.812 1 87.44 724 PHE B O 1
ATOM 12921 N N . GLU B 1 725 ? 11.211 -46.125 -59.594 1 86.75 725 GLU B N 1
ATOM 12922 C CA . GLU B 1 725 ? 10.086 -46.094 -58.656 1 86.75 725 GLU B CA 1
ATOM 12923 C C . GLU B 1 725 ? 10.57 -45.969 -57.219 1 86.75 725 GLU B C 1
ATOM 12925 O O . GLU B 1 725 ? 11.148 -46.906 -56.688 1 86.75 725 GLU B O 1
ATOM 12930 N N . ILE B 1 726 ? 10.344 -44.844 -56.625 1 87.06 726 ILE B N 1
ATOM 12931 C CA . ILE B 1 726 ? 10.758 -44.625 -55.219 1 87.06 726 ILE B CA 1
ATOM 12932 C C . ILE B 1 726 ? 9.531 -44.469 -54.344 1 87.06 726 ILE B C 1
ATOM 12934 O O . ILE B 1 726 ? 8.711 -43.562 -54.562 1 87.06 726 ILE B O 1
ATOM 12938 N N . SER B 1 727 ? 9.422 -45.344 -53.375 1 84.81 727 SER B N 1
ATOM 12939 C CA . SER B 1 727 ? 8.289 -45.312 -52.469 1 84.81 727 SER B CA 1
ATOM 12940 C C . SER B 1 727 ? 8.719 -44.875 -51.062 1 84.81 727 SER B C 1
ATOM 12942 O O . SER B 1 727 ? 9.781 -45.281 -50.594 1 84.81 727 SER B O 1
ATOM 12944 N N . PHE B 1 728 ? 7.938 -43.969 -50.5 1 82.25 728 PHE B N 1
ATOM 12945 C CA . PHE B 1 728 ? 8.219 -43.438 -49.188 1 82.25 728 PHE B CA 1
ATOM 12946 C C . PHE B 1 728 ? 7.215 -43.969 -48.156 1 82.25 728 PHE B C 1
ATOM 12948 O O . PHE B 1 728 ? 6.168 -44.5 -48.531 1 82.25 728 PHE B O 1
ATOM 12955 N N . SER B 1 729 ? 7.531 -43.938 -46.844 1 75.31 729 SER B N 1
ATOM 12956 C CA . SER B 1 729 ? 6.727 -44.531 -45.781 1 75.31 729 SER B CA 1
ATOM 12957 C C . SER B 1 729 ? 5.469 -43.719 -45.531 1 75.31 729 SER B C 1
ATOM 12959 O O . SER B 1 729 ? 4.48 -44.25 -45 1 75.31 729 SER B O 1
ATOM 12961 N N . GLU B 1 730 ? 5.469 -42.344 -45.812 1 77.31 730 GLU B N 1
ATOM 12962 C CA . GLU B 1 730 ? 4.348 -41.469 -45.469 1 77.31 730 GLU B CA 1
ATOM 12963 C C . GLU B 1 730 ? 3.953 -40.594 -46.688 1 77.31 730 GLU B C 1
ATOM 12965 O O . GLU B 1 730 ? 4.711 -40.5 -47.656 1 77.31 730 GLU B O 1
ATOM 12970 N N . LYS B 1 731 ? 2.791 -40.094 -46.562 1 79.62 731 LYS B N 1
ATOM 12971 C CA . LYS B 1 731 ? 2.35 -39.125 -47.594 1 79.62 731 LYS B CA 1
ATOM 12972 C C . LYS B 1 731 ? 2.812 -37.719 -47.25 1 79.62 731 LYS B C 1
ATOM 12974 O O . LYS B 1 731 ? 3.23 -37.469 -46.125 1 79.62 731 LYS B O 1
ATOM 12979 N N . ILE B 1 732 ? 2.934 -36.844 -48.219 1 79 732 ILE B N 1
ATOM 12980 C CA . ILE B 1 732 ? 3.35 -35.469 -48 1 79 732 ILE B CA 1
ATOM 12981 C C . ILE B 1 732 ? 2.152 -34.531 -48.188 1 79 732 ILE B C 1
ATOM 12983 O O . ILE B 1 732 ? 1.129 -34.938 -48.75 1 79 732 ILE B O 1
ATOM 12987 N N . ASP B 1 733 ? 2.139 -33.375 -47.625 1 78.69 733 ASP B N 1
ATOM 12988 C CA . ASP B 1 733 ? 1.102 -32.344 -47.812 1 78.69 733 ASP B CA 1
ATOM 12989 C C . ASP B 1 733 ? 1.029 -31.922 -49.281 1 78.69 733 ASP B C 1
ATOM 12991 O O . ASP B 1 733 ? 2.059 -31.656 -49.906 1 78.69 733 ASP B O 1
ATOM 12995 N N . PRO B 1 734 ? -0.067 -31.922 -49.75 1 79.81 734 PRO B N 1
ATOM 12996 C CA . PRO B 1 734 ? -0.242 -31.562 -51.156 1 79.81 734 PRO B CA 1
ATOM 12997 C C . PRO B 1 734 ? 0.433 -30.25 -51.531 1 79.81 734 PRO B C 1
ATOM 12999 O O . PRO B 1 734 ? 0.891 -30.078 -52.656 1 79.81 734 PRO B O 1
ATOM 13002 N N . GLU B 1 735 ? 0.595 -29.375 -50.594 1 75.75 735 GLU B N 1
ATOM 13003 C CA . GLU B 1 735 ? 1.224 -28.078 -50.844 1 75.75 735 GLU B CA 1
ATOM 13004 C C . GLU B 1 735 ? 2.723 -28.234 -51.094 1 75.75 735 GLU B C 1
ATOM 13006 O O . GLU B 1 735 ? 3.344 -27.391 -51.75 1 75.75 735 GLU B O 1
ATOM 13011 N N . ASP B 1 736 ? 3.242 -29.344 -50.594 1 80.31 736 ASP B N 1
ATOM 13012 C CA . ASP B 1 736 ? 4.684 -29.547 -50.719 1 80.31 736 ASP B CA 1
ATOM 13013 C C . ASP B 1 736 ? 5.039 -30.281 -52 1 80.31 736 ASP B C 1
ATOM 13015 O O . ASP B 1 736 ? 6.215 -30.5 -52.312 1 80.31 736 ASP B O 1
ATOM 13019 N N . ILE B 1 737 ? 4.164 -30.656 -52.719 1 84.06 737 ILE B N 1
ATOM 13020 C CA . ILE B 1 737 ? 4.375 -31.438 -53.938 1 84.06 737 ILE B CA 1
ATOM 13021 C C . ILE B 1 737 ? 5.184 -30.625 -54.938 1 84.06 737 ILE B C 1
ATOM 13023 O O . ILE B 1 737 ? 6.023 -31.172 -55.656 1 84.06 737 ILE B O 1
ATOM 13027 N N . TYR B 1 738 ? 4.965 -29.328 -54.938 1 79.19 738 TYR B N 1
ATOM 13028 C CA . TYR B 1 738 ? 5.691 -28.484 -55.844 1 79.19 738 TYR B CA 1
ATOM 13029 C C . TYR B 1 738 ? 7.191 -28.531 -55.594 1 79.19 738 TYR B C 1
ATOM 13031 O O . TYR B 1 738 ? 8 -28.5 -56.5 1 79.19 738 TYR B O 1
ATOM 13039 N N . LEU B 1 739 ? 7.492 -28.625 -54.344 1 84.44 739 LEU B N 1
ATOM 13040 C CA . LEU B 1 739 ? 8.898 -28.719 -53.969 1 84.44 739 LEU B CA 1
ATOM 13041 C C . LEU B 1 739 ? 9.523 -30 -54.531 1 84.44 739 LEU B C 1
ATOM 13043 O O . LEU B 1 739 ? 10.672 -29.984 -54.969 1 84.44 739 LEU B O 1
ATOM 13047 N N . ILE B 1 740 ? 8.844 -31.078 -54.406 1 88.12 740 ILE B N 1
ATOM 13048 C CA . ILE B 1 740 ? 9.336 -32.375 -54.875 1 88.12 740 ILE B CA 1
ATOM 13049 C C . ILE B 1 740 ? 9.547 -32.281 -56.406 1 88.12 740 ILE B C 1
ATOM 13051 O O . ILE B 1 740 ? 10.531 -32.812 -56.938 1 88.12 740 ILE B O 1
ATOM 13055 N N . GLU B 1 741 ? 8.68 -31.594 -57.062 1 87.44 741 GLU B N 1
ATOM 13056 C CA . GLU B 1 741 ? 8.797 -31.438 -58.5 1 87.44 741 GLU B CA 1
ATOM 13057 C C . GLU B 1 741 ? 10.07 -30.688 -58.875 1 87.44 741 GLU B C 1
ATOM 13059 O O . GLU B 1 741 ? 10.758 -31.062 -59.812 1 87.44 741 GLU B O 1
ATOM 13064 N N . GLU B 1 742 ? 10.297 -29.672 -58.156 1 84.81 742 GLU B N 1
ATOM 13065 C CA . GLU B 1 742 ? 11.516 -28.906 -58.406 1 84.81 742 GLU B CA 1
ATOM 13066 C C . GLU B 1 742 ? 12.758 -29.75 -58.156 1 84.81 742 GLU B C 1
ATOM 13068 O O . GLU B 1 742 ? 13.742 -29.641 -58.906 1 84.81 742 GLU B O 1
ATOM 13073 N N . ILE B 1 743 ? 12.711 -30.5 -57.125 1 88.44 743 ILE B N 1
ATOM 13074 C CA . ILE B 1 743 ? 13.844 -31.359 -56.781 1 88.44 743 ILE B CA 1
ATOM 13075 C C . ILE B 1 743 ? 14.078 -32.344 -57.938 1 88.44 743 ILE B C 1
ATOM 13077 O O . ILE B 1 743 ? 15.219 -32.594 -58.312 1 88.44 743 ILE B O 1
ATOM 13081 N N . ILE B 1 744 ? 13.031 -32.906 -58.438 1 90.12 744 ILE B N 1
ATOM 13082 C CA . ILE B 1 744 ? 13.133 -33.844 -59.531 1 90.12 744 ILE B CA 1
ATOM 13083 C C . ILE B 1 744 ? 13.766 -33.188 -60.75 1 90.12 744 ILE B C 1
ATOM 13085 O O . ILE B 1 744 ? 14.68 -33.75 -61.344 1 90.12 744 ILE B O 1
ATOM 13089 N N . LYS B 1 745 ? 13.305 -32.031 -61.062 1 86.62 745 LYS B N 1
ATOM 13090 C CA . LYS B 1 745 ? 13.836 -31.312 -62.219 1 86.62 745 LYS B CA 1
ATOM 13091 C C . LYS B 1 745 ? 15.32 -31.031 -62.062 1 86.62 745 LYS B C 1
ATOM 13093 O O . LYS B 1 745 ? 16.109 -31.203 -62.969 1 86.62 745 LYS B O 1
ATOM 13098 N N . ASP B 1 746 ? 15.625 -30.625 -60.906 1 85.88 746 ASP B N 1
ATOM 13099 C CA . ASP B 1 746 ? 17.016 -30.281 -60.625 1 85.88 746 ASP B CA 1
ATOM 13100 C C . ASP B 1 746 ? 17.906 -31.531 -60.656 1 85.88 746 ASP B C 1
ATOM 13102 O O . ASP B 1 746 ? 19.109 -31.422 -60.844 1 85.88 746 ASP B O 1
ATOM 13106 N N . SER B 1 747 ? 17.328 -32.562 -60.438 1 87.88 747 SER B N 1
ATOM 13107 C CA . SER B 1 747 ? 18.109 -33.812 -60.344 1 87.88 747 SER B CA 1
ATOM 13108 C C . SER B 1 747 ? 18.578 -34.281 -61.719 1 87.88 747 SER B C 1
ATOM 13110 O O . SER B 1 747 ? 19.359 -35.219 -61.844 1 87.88 747 SER B O 1
ATOM 13112 N N . PHE B 1 748 ? 18.172 -33.625 -62.688 1 87.69 748 PHE B N 1
ATOM 13113 C CA . PHE B 1 748 ? 18.625 -34 -64.062 1 87.69 748 PHE B CA 1
ATOM 13114 C C . PHE B 1 748 ? 19.781 -33.094 -64.5 1 87.69 748 PHE B C 1
ATOM 13116 O O . PHE B 1 748 ? 20.312 -33.281 -65.562 1 87.69 748 PHE B O 1
ATOM 13123 N N . ASP B 1 749 ? 20.156 -32.219 -63.688 1 79.38 749 ASP B N 1
ATOM 13124 C CA . ASP B 1 749 ? 21.406 -31.469 -63.812 1 79.38 749 ASP B CA 1
ATOM 13125 C C . ASP B 1 749 ? 22.547 -32.188 -63.094 1 79.38 749 ASP B C 1
ATOM 13127 O O . ASP B 1 749 ? 22.641 -32.094 -61.844 1 79.38 749 ASP B O 1
ATOM 13131 N N . MET B 1 750 ? 23.312 -32.75 -63.719 1 77.88 750 MET B N 1
ATOM 13132 C CA . MET B 1 750 ? 24.344 -33.594 -63.156 1 77.88 750 MET B CA 1
ATOM 13133 C C . MET B 1 750 ? 25.422 -32.781 -62.438 1 77.88 750 MET B C 1
ATOM 13135 O O . MET B 1 750 ? 26.203 -33.312 -61.688 1 77.88 750 MET B O 1
ATOM 13139 N N . THR B 1 751 ? 25.391 -31.453 -62.656 1 77 751 THR B N 1
ATOM 13140 C CA . THR B 1 751 ? 26.406 -30.594 -62.062 1 77 751 THR B CA 1
ATOM 13141 C C . THR B 1 751 ? 26.016 -30.219 -60.656 1 77 751 THR B C 1
ATOM 13143 O O . THR B 1 751 ? 26.859 -29.781 -59.844 1 77 751 THR B O 1
ATOM 13146 N N . LYS B 1 752 ? 24.797 -30.375 -60.312 1 79.31 752 LYS B N 1
ATOM 13147 C CA . LYS B 1 752 ? 24.328 -29.984 -58.969 1 79.31 752 LYS B CA 1
ATOM 13148 C C . LYS B 1 752 ? 24.812 -30.969 -57.906 1 79.31 752 LYS B C 1
ATOM 13150 O O . LYS B 1 752 ? 24.891 -32.188 -58.156 1 79.31 752 LYS B O 1
ATOM 13155 N N . ARG B 1 753 ? 25.234 -30.375 -56.812 1 72.5 753 ARG B N 1
ATOM 13156 C CA . ARG B 1 753 ? 25.75 -31.188 -55.688 1 72.5 753 ARG B CA 1
ATOM 13157 C C . ARG B 1 753 ? 25.062 -30.828 -54.375 1 72.5 753 ARG B C 1
ATOM 13159 O O . ARG B 1 753 ? 24.594 -29.703 -54.219 1 72.5 753 ARG B O 1
ATOM 13166 N N . THR B 1 754 ? 24.75 -31.953 -53.656 1 75.38 754 THR B N 1
ATOM 13167 C CA . THR B 1 754 ? 24.188 -31.734 -52.344 1 75.38 754 THR B CA 1
ATOM 13168 C C . THR B 1 754 ? 25.156 -32.188 -51.25 1 75.38 754 THR B C 1
ATOM 13170 O O . THR B 1 754 ? 25.906 -33.156 -51.469 1 75.38 754 THR B O 1
ATOM 13173 N N . ASN B 1 755 ? 25.422 -31.406 -50.25 1 69.38 755 ASN B N 1
ATOM 13174 C CA . ASN B 1 755 ? 26.281 -31.766 -49.125 1 69.38 755 ASN B CA 1
ATOM 13175 C C . ASN B 1 755 ? 25.688 -32.906 -48.312 1 69.38 755 ASN B C 1
ATOM 13177 O O . ASN B 1 755 ? 24.609 -32.75 -47.719 1 69.38 755 ASN B O 1
ATOM 13181 N N . LEU B 1 756 ? 26.188 -34.125 -48.5 1 71.06 756 LEU B N 1
ATOM 13182 C CA . LEU B 1 756 ? 25.703 -35.25 -47.719 1 71.06 756 LEU B CA 1
ATOM 13183 C C . LEU B 1 756 ? 26.641 -35.562 -46.562 1 71.06 756 LEU B C 1
ATOM 13185 O O . LEU B 1 756 ? 27.859 -35.438 -46.688 1 71.06 756 LEU B O 1
ATOM 13189 N N . ILE B 1 757 ? 26.203 -35.781 -45.406 1 68.62 757 ILE B N 1
ATOM 13190 C CA . ILE B 1 757 ? 26.984 -36.219 -44.25 1 68.62 757 ILE B CA 1
ATOM 13191 C C . ILE B 1 757 ? 27.406 -37.688 -44.469 1 68.62 757 ILE B C 1
ATOM 13193 O O . ILE B 1 757 ? 26.594 -38.531 -44.812 1 68.62 757 ILE B O 1
ATOM 13197 N N . THR B 1 758 ? 28.656 -37.969 -44.375 1 76.31 758 THR B N 1
ATOM 13198 C CA . THR B 1 758 ? 29.141 -39.344 -44.469 1 76.31 758 THR B CA 1
ATOM 13199 C C . THR B 1 758 ? 28.625 -40.156 -43.312 1 76.31 758 THR B C 1
ATOM 13201 O O . THR B 1 758 ? 28.922 -39.875 -42.156 1 76.31 758 THR B O 1
ATOM 13204 N N . PRO B 1 759 ? 27.844 -41.25 -43.688 1 79.62 759 PRO B N 1
ATOM 13205 C CA . PRO B 1 759 ? 27.344 -42.094 -42.594 1 79.62 759 PRO B CA 1
ATOM 13206 C C . PRO B 1 759 ? 28.422 -42.969 -42 1 79.62 759 PRO B C 1
ATOM 13208 O O . PRO B 1 759 ? 29.469 -43.188 -42.625 1 79.62 759 PRO B O 1
ATOM 13211 N N . ILE B 1 760 ? 28.344 -43.406 -40.75 1 77.69 760 ILE B N 1
ATOM 13212 C CA . ILE B 1 760 ? 29.25 -44.344 -40.094 1 77.69 760 ILE B CA 1
ATOM 13213 C C . ILE B 1 760 ? 28.766 -45.781 -40.344 1 77.69 760 ILE B C 1
ATOM 13215 O O . ILE B 1 760 ? 27.781 -46.219 -39.75 1 77.69 760 ILE B O 1
ATOM 13219 N N . ILE B 1 761 ? 29.453 -46.5 -41.219 1 82.25 761 ILE B N 1
ATOM 13220 C CA . ILE B 1 761 ? 29.141 -47.875 -41.531 1 82.25 761 ILE B CA 1
ATOM 13221 C C . ILE B 1 761 ? 30.375 -48.75 -41.312 1 82.25 761 ILE B C 1
ATOM 13223 O O . ILE B 1 761 ? 31.469 -48.438 -41.781 1 82.25 761 ILE B O 1
ATOM 13227 N N . LYS B 1 762 ? 30.281 -49.812 -40.469 1 83 762 LYS B N 1
ATOM 13228 C CA . LYS B 1 762 ? 31.375 -50.75 -40.281 1 83 762 LYS B CA 1
ATOM 13229 C C . LYS B 1 762 ? 31.344 -51.875 -41.312 1 83 762 LYS B C 1
ATOM 13231 O O . LYS B 1 762 ? 30.297 -52.188 -41.875 1 83 762 LYS B O 1
ATOM 13236 N N . LYS B 1 763 ? 32.375 -52.438 -41.562 1 80.88 763 LYS B N 1
ATOM 13237 C CA . LYS B 1 763 ? 32.5 -53.5 -42.562 1 80.88 763 LYS B CA 1
ATOM 13238 C C . LYS B 1 763 ? 31.656 -54.719 -42.156 1 80.88 763 LYS B C 1
ATOM 13240 O O . LYS B 1 763 ? 31.094 -55.406 -43 1 80.88 763 LYS B O 1
ATOM 13245 N N . GLU B 1 764 ? 31.531 -54.906 -40.844 1 80.38 764 GLU B N 1
ATOM 13246 C CA . GLU B 1 764 ? 30.766 -56.031 -40.344 1 80.38 764 GLU B CA 1
ATOM 13247 C C . GLU B 1 764 ? 29.266 -55.844 -40.562 1 80.38 764 GLU B C 1
ATOM 13249 O O . GLU B 1 764 ? 28.5 -56.812 -40.531 1 80.38 764 GLU B O 1
ATOM 13254 N N . ASP B 1 765 ? 28.938 -54.625 -40.969 1 84.75 765 ASP B N 1
ATOM 13255 C CA . ASP B 1 765 ? 27.531 -54.312 -41.125 1 84.75 765 ASP B CA 1
ATOM 13256 C C . ASP B 1 765 ? 27.078 -54.594 -42.562 1 84.75 765 ASP B C 1
ATOM 13258 O O . ASP B 1 765 ? 25.891 -54.469 -42.875 1 84.75 765 ASP B O 1
ATOM 13262 N N . ILE B 1 766 ? 28.031 -55 -43.375 1 87.31 766 ILE B N 1
ATOM 13263 C CA . ILE B 1 766 ? 27.703 -55.188 -44.781 1 87.31 766 ILE B CA 1
ATOM 13264 C C . ILE B 1 766 ? 27.891 -56.656 -45.188 1 87.31 766 ILE B C 1
ATOM 13266 O O . ILE B 1 766 ? 28.938 -57.25 -44.875 1 87.31 766 ILE B O 1
ATOM 13270 N N . LYS B 1 767 ? 26.891 -57.219 -45.656 1 86.62 767 LYS B N 1
ATOM 13271 C CA . LYS B 1 767 ? 26.969 -58.562 -46.219 1 86.62 767 LYS B CA 1
ATOM 13272 C C . LYS B 1 767 ? 26.672 -58.562 -47.719 1 86.62 767 LYS B C 1
ATOM 13274 O O . LYS B 1 767 ? 25.641 -58.031 -48.156 1 86.62 767 LYS B O 1
ATOM 13279 N N . ILE B 1 768 ? 27.625 -59.094 -48.5 1 87.19 768 ILE B N 1
ATOM 13280 C CA . ILE B 1 768 ? 27.469 -59.094 -49.938 1 87.19 768 ILE B CA 1
ATOM 13281 C C . ILE B 1 768 ? 27.375 -60.531 -50.469 1 87.19 768 ILE B C 1
ATOM 13283 O O . ILE B 1 768 ? 28.109 -61.406 -50 1 87.19 768 ILE B O 1
ATOM 13287 N N . ASP B 1 769 ? 26.438 -60.781 -51.312 1 81.88 769 ASP B N 1
ATOM 13288 C CA . ASP B 1 769 ? 26.297 -62.062 -52 1 81.88 769 ASP B CA 1
ATOM 13289 C C . ASP B 1 769 ? 26.266 -61.844 -53.531 1 81.88 769 ASP B C 1
ATOM 13291 O O . ASP B 1 769 ? 25.219 -61.469 -54.062 1 81.88 769 ASP B O 1
ATOM 13295 N N . CYS B 1 770 ? 27.297 -62.156 -54.188 1 81.94 770 CYS B N 1
ATOM 13296 C CA . CYS B 1 770 ? 27.375 -61.906 -55.625 1 81.94 770 CYS B CA 1
ATOM 13297 C C . CYS B 1 770 ? 26.594 -62.969 -56.406 1 81.94 770 CYS B C 1
ATOM 13299 O O . CYS B 1 770 ? 26.344 -62.812 -57.594 1 81.94 770 CYS B O 1
ATOM 13301 N N . ASN B 1 771 ? 26.25 -64.062 -55.75 1 76.94 771 ASN B N 1
ATOM 13302 C CA . ASN B 1 771 ? 25.469 -65.125 -56.406 1 76.94 771 ASN B CA 1
ATOM 13303 C C . ASN B 1 771 ? 24.047 -65.125 -55.875 1 76.94 771 ASN B C 1
ATOM 13305 O O . ASN B 1 771 ? 23.5 -66.25 -55.625 1 76.94 771 ASN B O 1
ATOM 13309 N N . HIS B 1 772 ? 23.547 -64 -55.656 1 76.62 772 HIS B N 1
ATOM 13310 C CA . HIS B 1 772 ? 22.172 -63.906 -55.188 1 76.62 772 HIS B CA 1
ATOM 13311 C C . HIS B 1 772 ? 21.219 -64.562 -56.219 1 76.62 772 HIS B C 1
ATOM 13313 O O . HIS B 1 772 ? 20.359 -65.312 -55.844 1 76.62 772 HIS B O 1
ATOM 13319 N N . THR B 1 773 ? 21.219 -64.125 -57.312 1 73.69 773 THR B N 1
ATOM 13320 C CA . THR B 1 773 ? 20.609 -64.75 -58.469 1 73.69 773 THR B CA 1
ATOM 13321 C C . THR B 1 773 ? 21.609 -64.875 -59.625 1 73.69 773 THR B C 1
ATOM 13323 O O . THR B 1 773 ? 22.781 -64.5 -59.469 1 73.69 773 THR B O 1
ATOM 13326 N N . SER B 1 774 ? 21.172 -65.5 -60.594 1 70.06 774 SER B N 1
ATOM 13327 C CA . SER B 1 774 ? 22.062 -65.625 -61.75 1 70.06 774 SER B CA 1
ATOM 13328 C C . SER B 1 774 ? 22.469 -64.312 -62.312 1 70.06 774 SER B C 1
ATOM 13330 O O . SER B 1 774 ? 23.578 -64.125 -62.844 1 70.06 774 SER B O 1
ATOM 13332 N N . TYR B 1 775 ? 21.703 -63.219 -62.062 1 71.94 775 TYR B N 1
ATOM 13333 C CA . TYR B 1 775 ? 22 -61.938 -62.719 1 71.94 775 TYR B CA 1
ATOM 13334 C C . TYR B 1 775 ? 22.172 -60.844 -61.688 1 71.94 775 TYR B C 1
ATOM 13336 O O . TYR B 1 775 ? 22.641 -59.75 -62.031 1 71.94 775 TYR B O 1
ATOM 13344 N N . LEU B 1 776 ? 21.797 -61.188 -60.438 1 80.06 776 LEU B N 1
ATOM 13345 C CA . LEU B 1 776 ? 21.812 -60.125 -59.438 1 80.06 776 LEU B CA 1
ATOM 13346 C C . LEU B 1 776 ? 22.734 -60.469 -58.281 1 80.06 776 LEU B C 1
ATOM 13348 O O . LEU B 1 776 ? 22.797 -61.625 -57.875 1 80.06 776 LEU B O 1
ATOM 13352 N N . ALA B 1 777 ? 23.453 -59.438 -57.75 1 84.44 777 ALA B N 1
ATOM 13353 C CA . ALA B 1 777 ? 24.141 -59.469 -56.469 1 84.44 777 ALA B CA 1
ATOM 13354 C C . ALA B 1 777 ? 23.344 -58.75 -55.375 1 84.44 777 ALA B C 1
ATOM 13356 O O . ALA B 1 777 ? 22.453 -57.938 -55.688 1 84.44 777 ALA B O 1
ATOM 13357 N N . SER B 1 778 ? 23.531 -59.219 -54.25 1 86.88 778 SER B N 1
ATOM 13358 C CA . SER B 1 778 ? 22.828 -58.562 -53.125 1 86.88 778 SER B CA 1
ATOM 13359 C C . SER B 1 778 ? 23.797 -57.969 -52.125 1 86.88 778 SER B C 1
ATOM 13361 O O . SER B 1 778 ? 24.891 -58.531 -51.906 1 86.88 778 SER B O 1
ATOM 13363 N N . MET B 1 779 ? 23.5 -56.812 -51.531 1 86.69 779 MET B N 1
ATOM 13364 C CA . MET B 1 779 ? 24.234 -56.156 -50.469 1 86.69 779 MET B CA 1
ATOM 13365 C C . MET B 1 779 ? 23.312 -55.812 -49.312 1 86.69 779 MET B C 1
ATOM 13367 O O . MET B 1 779 ? 22.375 -55.031 -49.469 1 86.69 779 MET B O 1
ATOM 13371 N N . HIS B 1 780 ? 23.578 -56.438 -48.188 1 87.56 780 HIS B N 1
ATOM 13372 C CA . HIS B 1 780 ? 22.828 -56.188 -46.969 1 87.56 780 HIS B CA 1
ATOM 13373 C C . HIS B 1 780 ? 23.609 -55.25 -46.062 1 87.56 780 HIS B C 1
ATOM 13375 O O . HIS B 1 780 ? 24.781 -55.469 -45.781 1 87.56 780 HIS B O 1
ATOM 13381 N N . ILE B 1 781 ? 22.984 -54.156 -45.656 1 86 781 ILE B N 1
ATOM 13382 C CA . ILE B 1 781 ? 23.578 -53.219 -44.719 1 86 781 ILE B CA 1
ATOM 13383 C C . ILE B 1 781 ? 22.75 -53.125 -43.438 1 86 781 ILE B C 1
ATOM 13385 O O . ILE B 1 781 ? 21.547 -52.812 -43.5 1 86 781 ILE B O 1
ATOM 13389 N N . VAL B 1 782 ? 23.25 -53.5 -42.312 1 82.5 782 VAL B N 1
ATOM 13390 C CA . VAL B 1 782 ? 22.578 -53.375 -41.031 1 82.5 782 VAL B CA 1
ATOM 13391 C C . VAL B 1 782 ? 23.344 -52.406 -40.125 1 82.5 782 VAL B C 1
ATOM 13393 O O . VAL B 1 782 ? 24.422 -52.75 -39.625 1 82.5 782 VAL B O 1
ATOM 13396 N N . THR B 1 783 ? 22.891 -51.062 -40.062 1 81.19 783 THR B N 1
ATOM 13397 C CA . THR B 1 783 ? 23.578 -50.031 -39.281 1 81.19 783 THR B CA 1
ATOM 13398 C C . THR B 1 783 ? 22.562 -49.125 -38.625 1 81.19 783 THR B C 1
ATOM 13400 O O . THR B 1 783 ? 21.344 -49.25 -38.812 1 81.19 783 THR B O 1
ATOM 13403 N N . LYS B 1 784 ? 23.047 -48.25 -37.781 1 80.75 784 LYS B N 1
ATOM 13404 C CA . LYS B 1 784 ? 22.203 -47.219 -37.156 1 80.75 784 LYS B CA 1
ATOM 13405 C C . LYS B 1 784 ? 21.578 -46.312 -38.25 1 80.75 784 LYS B C 1
ATOM 13407 O O . LYS B 1 784 ? 22.234 -45.969 -39.219 1 80.75 784 LYS B O 1
ATOM 13412 N N . ASP B 1 785 ? 20.375 -46.062 -38.094 1 78.44 785 ASP B N 1
ATOM 13413 C CA . ASP B 1 785 ? 19.703 -45.188 -39.062 1 78.44 785 ASP B CA 1
ATOM 13414 C C . ASP B 1 785 ? 20.312 -43.781 -39.062 1 78.44 785 ASP B C 1
ATOM 13416 O O . ASP B 1 785 ? 20.5 -43.188 -38.031 1 78.44 785 ASP B O 1
ATOM 13420 N N . GLN B 1 786 ? 20.828 -43.438 -40.156 1 77.75 786 GLN B N 1
ATOM 13421 C CA . GLN B 1 786 ? 21.469 -42.125 -40.375 1 77.75 786 GLN B CA 1
ATOM 13422 C C . GLN B 1 786 ? 20.844 -41.375 -41.562 1 77.75 786 GLN B C 1
ATOM 13424 O O . GLN B 1 786 ? 20.531 -42 -42.562 1 77.75 786 GLN B O 1
ATOM 13429 N N . LYS B 1 787 ? 20.719 -40.094 -41.344 1 75.38 787 LYS B N 1
ATOM 13430 C CA . LYS B 1 787 ? 20.172 -39.281 -42.438 1 75.38 787 LYS B CA 1
ATOM 13431 C C . LYS B 1 787 ? 21.078 -39.312 -43.656 1 75.38 787 LYS B C 1
ATOM 13433 O O . LYS B 1 787 ? 22.281 -39.094 -43.531 1 75.38 787 LYS B O 1
ATOM 13438 N N . GLY B 1 788 ? 20.547 -39.75 -44.812 1 79.5 788 GLY B N 1
ATOM 13439 C CA . GLY B 1 788 ? 21.281 -39.688 -46.062 1 79.5 788 GLY B CA 1
ATOM 13440 C C . GLY B 1 788 ? 22.062 -40.938 -46.344 1 79.5 788 GLY B C 1
ATOM 13441 O O . GLY B 1 788 ? 22.906 -40.969 -47.25 1 79.5 788 GLY B O 1
ATOM 13442 N N . LEU B 1 789 ? 21.766 -41.969 -45.625 1 84.06 789 LEU B N 1
ATOM 13443 C CA . LEU B 1 789 ? 22.516 -43.219 -45.75 1 84.06 789 LEU B CA 1
ATOM 13444 C C . LEU B 1 789 ? 22.438 -43.719 -47.188 1 84.06 789 LEU B C 1
ATOM 13446 O O . LEU B 1 789 ? 23.469 -43.938 -47.844 1 84.06 789 LEU B O 1
ATOM 13450 N N . ILE B 1 790 ? 21.281 -43.812 -47.688 1 83.38 790 ILE B N 1
ATOM 13451 C CA . ILE B 1 790 ? 21.109 -44.375 -49.031 1 83.38 790 ILE B CA 1
ATOM 13452 C C . ILE B 1 790 ? 21.625 -43.406 -50.094 1 83.38 790 ILE B C 1
ATOM 13454 O O . ILE B 1 790 ? 22.156 -43.812 -51.125 1 83.38 790 ILE B O 1
ATOM 13458 N N . ALA B 1 791 ? 21.453 -42.156 -49.875 1 82.06 791 ALA B N 1
ATOM 13459 C CA . ALA B 1 791 ? 21.969 -41.156 -50.812 1 82.06 791 ALA B CA 1
ATOM 13460 C C . ALA B 1 791 ? 23.484 -41.281 -50.938 1 82.06 791 ALA B C 1
ATOM 13462 O O . ALA B 1 791 ? 24.016 -41.188 -52.062 1 82.06 791 ALA B O 1
ATOM 13463 N N . TYR B 1 792 ? 24.078 -41.5 -49.844 1 84.75 792 TYR B N 1
ATOM 13464 C CA . TYR B 1 792 ? 25.531 -41.656 -49.844 1 84.75 792 TYR B CA 1
ATOM 13465 C C . TYR B 1 792 ? 25.953 -42.875 -50.625 1 84.75 792 TYR B C 1
ATOM 13467 O O . TYR B 1 792 ? 26.859 -42.812 -51.469 1 84.75 792 TYR B O 1
ATOM 13475 N N . ILE B 1 793 ? 25.328 -43.906 -50.344 1 86.19 793 ILE B N 1
ATOM 13476 C CA . ILE B 1 793 ? 25.641 -45.156 -51.031 1 86.19 793 ILE B CA 1
ATOM 13477 C C . ILE B 1 793 ? 25.375 -45.031 -52.531 1 86.19 793 ILE B C 1
ATOM 13479 O O . ILE B 1 793 ? 26.172 -45.469 -53.375 1 86.19 793 ILE B O 1
ATOM 13483 N N . ALA B 1 794 ? 24.312 -44.438 -52.875 1 82.88 794 ALA B N 1
ATOM 13484 C CA . ALA B 1 794 ? 23.953 -44.219 -54.25 1 82.88 794 ALA B CA 1
ATOM 13485 C C . ALA B 1 794 ? 25.016 -43.406 -55 1 82.88 794 ALA B C 1
ATOM 13487 O O . ALA B 1 794 ? 25.344 -43.656 -56.156 1 82.88 794 ALA B O 1
ATOM 13488 N N . LYS B 1 795 ? 25.438 -42.469 -54.312 1 81.12 795 LYS B N 1
ATOM 13489 C CA . LYS B 1 795 ? 26.484 -41.625 -54.906 1 81.12 795 LYS B CA 1
ATOM 13490 C C . LYS B 1 795 ? 27.734 -42.438 -55.188 1 81.12 795 LYS B C 1
ATOM 13492 O O . LYS B 1 795 ? 28.328 -42.312 -56.281 1 81.12 795 LYS B O 1
ATOM 13497 N N . ILE B 1 796 ? 28.078 -43.25 -54.25 1 83.19 796 ILE B N 1
ATOM 13498 C CA . ILE B 1 796 ? 29.25 -44.094 -54.438 1 83.19 796 ILE B CA 1
ATOM 13499 C C . ILE B 1 796 ? 29.016 -45.031 -55.625 1 83.19 796 ILE B C 1
ATOM 13501 O O . ILE B 1 796 ? 29.891 -45.219 -56.469 1 83.19 796 ILE B O 1
ATOM 13505 N N . PHE B 1 797 ? 27.891 -45.531 -55.688 1 83.5 797 PHE B N 1
ATOM 13506 C CA . PHE B 1 797 ? 27.578 -46.438 -56.781 1 83.5 797 PHE B CA 1
ATOM 13507 C C . PHE B 1 797 ? 27.609 -45.719 -58.125 1 83.5 797 PHE B C 1
ATOM 13509 O O . PHE B 1 797 ? 28.078 -46.281 -59.125 1 83.5 797 PHE B O 1
ATOM 13516 N N . ASP B 1 798 ? 27.125 -44.594 -58.125 1 76.06 798 ASP B N 1
ATOM 13517 C CA . ASP B 1 798 ? 27.188 -43.812 -59.344 1 76.06 798 ASP B CA 1
ATOM 13518 C C . ASP B 1 798 ? 28.625 -43.594 -59.781 1 76.06 798 ASP B C 1
ATOM 13520 O O . ASP B 1 798 ? 28.938 -43.688 -60.969 1 76.06 798 ASP B O 1
ATOM 13524 N N . ASP B 1 799 ? 29.438 -43.312 -58.844 1 76.38 799 ASP B N 1
ATOM 13525 C CA . ASP B 1 799 ? 30.844 -43.062 -59.125 1 76.38 799 ASP B CA 1
ATOM 13526 C C . ASP B 1 799 ? 31.5 -44.312 -59.719 1 76.38 799 ASP B C 1
ATOM 13528 O O . ASP B 1 799 ? 32.438 -44.188 -60.531 1 76.38 799 ASP B O 1
ATOM 13532 N N . PHE B 1 800 ? 31.031 -45.406 -59.375 1 80.44 800 PHE B N 1
ATOM 13533 C CA . PHE B 1 800 ? 31.609 -46.656 -59.844 1 80.44 800 PHE B CA 1
ATOM 13534 C C . PHE B 1 800 ? 30.781 -47.25 -60.969 1 80.44 800 PHE B C 1
ATOM 13536 O O . PHE B 1 800 ? 31.031 -48.375 -61.375 1 80.44 800 PHE B O 1
ATOM 13543 N N . ASN B 1 801 ? 29.75 -46.594 -61.344 1 77.62 801 ASN B N 1
ATOM 13544 C CA . ASN B 1 801 ? 28.844 -47.031 -62.406 1 77.62 801 ASN B CA 1
ATOM 13545 C C . ASN B 1 801 ? 28.172 -48.375 -62.062 1 77.62 801 ASN B C 1
ATOM 13547 O O . ASN B 1 801 ? 28.172 -49.312 -62.844 1 77.62 801 ASN B O 1
ATOM 13551 N N . VAL B 1 802 ? 27.859 -48.5 -60.844 1 82.19 802 VAL B N 1
ATOM 13552 C CA . VAL B 1 802 ? 27.109 -49.656 -60.344 1 82.19 802 VAL B CA 1
ATOM 13553 C C . VAL B 1 802 ? 25.609 -49.344 -60.406 1 82.19 802 VAL B C 1
ATOM 13555 O O . VAL B 1 802 ? 25.156 -48.281 -60 1 82.19 802 VAL B O 1
ATOM 13558 N N . GLU B 1 803 ? 24.938 -50.312 -61 1 78.06 803 GLU B N 1
ATOM 13559 C CA . GLU B 1 803 ? 23.5 -50.094 -61.219 1 78.06 803 GLU B CA 1
ATOM 13560 C C . GLU B 1 803 ? 22.688 -50.875 -60.188 1 78.06 803 GLU B C 1
ATOM 13562 O O . GLU B 1 803 ? 22.734 -52.094 -60.125 1 78.06 803 GLU B O 1
ATOM 13567 N N . ILE B 1 804 ? 21.906 -50.125 -59.5 1 82.06 804 ILE B N 1
ATOM 13568 C CA . ILE B 1 804 ? 20.984 -50.719 -58.531 1 82.06 804 ILE B CA 1
ATOM 13569 C C . ILE B 1 804 ? 19.688 -51.094 -59.219 1 82.06 804 ILE B C 1
ATOM 13571 O O . ILE B 1 804 ? 19.125 -50.312 -60 1 82.06 804 ILE B O 1
ATOM 13575 N N . GLU B 1 805 ? 19.344 -52.312 -59 1 79.12 805 GLU B N 1
ATOM 13576 C CA . GLU B 1 805 ? 18.062 -52.719 -59.562 1 79.12 805 GLU B CA 1
ATOM 13577 C C . GLU B 1 805 ? 16.922 -52.5 -58.594 1 79.12 805 GLU B C 1
ATOM 13579 O O . GLU B 1 805 ? 15.812 -52.125 -58.969 1 79.12 805 GLU B O 1
ATOM 13584 N N . SER B 1 806 ? 17.203 -52.844 -57.406 1 79.81 806 SER B N 1
ATOM 13585 C CA . SER B 1 806 ? 16.188 -52.656 -56.375 1 79.81 806 SER B CA 1
ATOM 13586 C C . SER B 1 806 ? 16.828 -52.438 -55 1 79.81 806 SER B C 1
ATOM 13588 O O . SER B 1 806 ? 17.938 -52.906 -54.75 1 79.81 806 SER B O 1
ATOM 13590 N N . ALA B 1 807 ? 16.234 -51.562 -54.312 1 79.88 807 ALA B N 1
ATOM 13591 C CA . ALA B 1 807 ? 16.656 -51.344 -52.938 1 79.88 807 ALA B CA 1
ATOM 13592 C C . ALA B 1 807 ? 15.469 -51.406 -51.969 1 79.88 807 ALA B C 1
ATOM 13594 O O . ALA B 1 807 ? 14.445 -50.75 -52.188 1 79.88 807 ALA B O 1
ATOM 13595 N N . LYS B 1 808 ? 15.523 -52.219 -51 1 78.94 808 LYS B N 1
ATOM 13596 C CA . LYS B 1 808 ? 14.562 -52.312 -49.906 1 78.94 808 LYS B CA 1
ATOM 13597 C C . LYS B 1 808 ? 15.156 -51.719 -48.625 1 78.94 808 LYS B C 1
ATOM 13599 O O . LYS B 1 808 ? 16.156 -52.219 -48.125 1 78.94 808 LYS B O 1
ATOM 13604 N N . LEU B 1 809 ? 14.547 -50.594 -48.25 1 78.19 809 LEU B N 1
ATOM 13605 C CA . LEU B 1 809 ? 15.062 -49.875 -47.094 1 78.19 809 LEU B CA 1
ATOM 13606 C C . LEU B 1 809 ? 14.125 -50.062 -45.906 1 78.19 809 LEU B C 1
ATOM 13608 O O . LEU B 1 809 ? 12.93 -49.781 -46 1 78.19 809 LEU B O 1
ATOM 13612 N N . TYR B 1 810 ? 14.531 -50.625 -44.844 1 72.19 810 TYR B N 1
ATOM 13613 C CA . TYR B 1 810 ? 13.727 -50.875 -43.625 1 72.19 810 TYR B CA 1
ATOM 13614 C C . TYR B 1 810 ? 14.453 -50.406 -42.375 1 72.19 810 TYR B C 1
ATOM 13616 O O . TYR B 1 810 ? 15.664 -50.594 -42.25 1 72.19 810 TYR B O 1
ATOM 13624 N N . THR B 1 811 ? 13.852 -49.438 -41.719 1 69.88 811 THR B N 1
ATOM 13625 C CA . THR B 1 811 ? 14.422 -48.969 -40.469 1 69.88 811 THR B CA 1
ATOM 13626 C C . THR B 1 811 ? 13.586 -49.438 -39.281 1 69.88 811 THR B C 1
ATOM 13628 O O . THR B 1 811 ? 12.367 -49.281 -39.281 1 69.88 811 THR B O 1
ATOM 13631 N N . LEU B 1 812 ? 14.141 -50.188 -38.469 1 61.28 812 LEU B N 1
ATOM 13632 C CA . LEU B 1 812 ? 13.492 -50.625 -37.25 1 61.28 812 LEU B CA 1
ATOM 13633 C C . LEU B 1 812 ? 14.32 -50.188 -36.031 1 61.28 812 LEU B C 1
ATOM 13635 O O . LEU B 1 812 ? 15.492 -50.562 -35.938 1 61.28 812 LEU B O 1
ATOM 13639 N N . LYS B 1 813 ? 13.742 -49.438 -35.094 1 60.09 813 LYS B N 1
ATOM 13640 C CA . LYS B 1 813 ? 14.336 -49.031 -33.812 1 60.09 813 LYS B CA 1
ATOM 13641 C C . LYS B 1 813 ? 15.656 -48.281 -34.031 1 60.09 813 LYS B C 1
ATOM 13643 O O . LYS B 1 813 ? 16.656 -48.594 -33.375 1 60.09 813 LYS B O 1
ATOM 13648 N N . GLY B 1 814 ? 15.609 -47.531 -35.094 1 66.5 814 GLY B N 1
ATOM 13649 C CA . GLY B 1 814 ? 16.781 -46.719 -35.344 1 66.5 814 GLY B CA 1
ATOM 13650 C C . GLY B 1 814 ? 17.859 -47.438 -36.125 1 66.5 814 GLY B C 1
ATOM 13651 O O . GLY B 1 814 ? 18.906 -46.875 -36.438 1 66.5 814 GLY B O 1
ATOM 13652 N N . MET B 1 815 ? 17.531 -48.75 -36.312 1 75.12 815 MET B N 1
ATOM 13653 C CA . MET B 1 815 ? 18.5 -49.5 -37.094 1 75.12 815 MET B CA 1
ATOM 13654 C C . MET B 1 815 ? 18 -49.656 -38.531 1 75.12 815 MET B C 1
ATOM 13656 O O . MET B 1 815 ? 16.859 -50.062 -38.75 1 75.12 815 MET B O 1
ATOM 13660 N N . ALA B 1 816 ? 18.875 -49.312 -39.406 1 80.06 816 ALA B N 1
ATOM 13661 C CA . ALA B 1 816 ? 18.578 -49.5 -40.812 1 80.06 816 ALA B CA 1
ATOM 13662 C C . ALA B 1 816 ? 18.969 -50.875 -41.312 1 80.06 816 ALA B C 1
ATOM 13664 O O . ALA B 1 816 ? 20.062 -51.375 -41 1 80.06 816 ALA B O 1
ATOM 13665 N N . ARG B 1 817 ? 18.062 -51.594 -41.844 1 80.25 817 ARG B N 1
ATOM 13666 C CA . ARG B 1 817 ? 18.312 -52.875 -42.5 1 80.25 817 ARG B CA 1
ATOM 13667 C C . ARG B 1 817 ? 18 -52.75 -44 1 80.25 817 ARG B C 1
ATOM 13669 O O . ARG B 1 817 ? 16.906 -53.125 -44.438 1 80.25 817 ARG B O 1
ATOM 13676 N N . ASP B 1 818 ? 19.047 -52.5 -44.75 1 84.44 818 ASP B N 1
ATOM 13677 C CA . ASP B 1 818 ? 18.844 -52.188 -46.156 1 84.44 818 ASP B CA 1
ATOM 13678 C C . ASP B 1 818 ? 19.328 -53.344 -47.031 1 84.44 818 ASP B C 1
ATOM 13680 O O . ASP B 1 818 ? 20.375 -53.938 -46.75 1 84.44 818 ASP B O 1
ATOM 13684 N N . LEU B 1 819 ? 18.516 -53.656 -47.938 1 83.5 819 LEU B N 1
ATOM 13685 C CA . LEU B 1 819 ? 18.875 -54.625 -48.969 1 83.5 819 LEU B CA 1
ATOM 13686 C C . LEU B 1 819 ? 18.953 -53.969 -50.344 1 83.5 819 LEU B C 1
ATOM 13688 O O . LEU B 1 819 ? 17.984 -53.406 -50.812 1 83.5 819 LEU B O 1
ATOM 13692 N N . LEU B 1 820 ? 20.125 -54.094 -50.969 1 86.56 820 LEU B N 1
ATOM 13693 C CA . LEU B 1 820 ? 20.312 -53.594 -52.344 1 86.56 820 LEU B CA 1
ATOM 13694 C C . LEU B 1 820 ? 20.562 -54.75 -53.312 1 86.56 820 LEU B C 1
ATOM 13696 O O . LEU B 1 820 ? 21.391 -55.625 -53.062 1 86.56 820 LEU B O 1
ATOM 13700 N N . LEU B 1 821 ? 19.828 -54.781 -54.25 1 84.25 821 LEU B N 1
ATOM 13701 C CA . LEU B 1 821 ? 20.031 -55.719 -55.344 1 84.25 821 LEU B CA 1
ATOM 13702 C C . LEU B 1 821 ? 20.734 -55.031 -56.531 1 84.25 821 LEU B C 1
ATOM 13704 O O . LEU B 1 821 ? 20.25 -54.031 -57.031 1 84.25 821 LEU B O 1
ATOM 13708 N N . ILE B 1 822 ? 21.875 -55.625 -56.844 1 86.56 822 ILE B N 1
ATOM 13709 C CA . ILE B 1 822 ? 22.766 -54.969 -57.812 1 86.56 822 ILE B CA 1
ATOM 13710 C C . ILE B 1 822 ? 22.984 -55.875 -59 1 86.56 822 ILE B C 1
ATOM 13712 O O . ILE B 1 822 ? 23.109 -57.094 -58.875 1 86.56 822 ILE B O 1
ATOM 13716 N N . GLU B 1 823 ? 22.969 -55.312 -60.156 1 80.81 823 GLU B N 1
ATOM 13717 C CA . GLU B 1 823 ? 23.234 -56.062 -61.375 1 80.81 823 GLU B CA 1
ATOM 13718 C C . GLU B 1 823 ? 24.672 -56.594 -61.375 1 80.81 823 GLU B C 1
ATOM 13720 O O . GLU B 1 823 ? 25.609 -55.875 -61.062 1 80.81 823 GLU B O 1
ATOM 13725 N N . LYS B 1 824 ? 24.828 -57.844 -61.719 1 76.5 824 LYS B N 1
ATOM 13726 C CA . LYS B 1 824 ? 26.125 -58.5 -61.656 1 76.5 824 LYS B CA 1
ATOM 13727 C C . LYS B 1 824 ? 27.047 -57.969 -62.781 1 76.5 824 LYS B C 1
ATOM 13729 O O . LYS B 1 824 ? 28.266 -57.875 -62.594 1 76.5 824 LYS B O 1
ATOM 13734 N N . ASP B 1 825 ? 26.5 -57.844 -64.062 1 62.97 825 ASP B N 1
ATOM 13735 C CA . ASP B 1 825 ? 27.312 -57.562 -65.188 1 62.97 825 ASP B CA 1
ATOM 13736 C C . ASP B 1 825 ? 28.094 -56.281 -65.062 1 62.97 825 ASP B C 1
ATOM 13738 O O . ASP B 1 825 ? 28.969 -55.938 -65.875 1 62.97 825 ASP B O 1
ATOM 13742 N N . GLY B 1 826 ? 28.047 -55.656 -63.969 1 62.75 826 GLY B N 1
ATOM 13743 C CA . GLY B 1 826 ? 28.812 -54.406 -63.812 1 62.75 826 GLY B CA 1
ATOM 13744 C C . GLY B 1 826 ? 30.016 -54.594 -62.906 1 62.75 826 GLY B C 1
ATOM 13745 O O . GLY B 1 826 ? 30.484 -55.688 -62.688 1 62.75 826 GLY B O 1
ATOM 13746 N N . ASN B 1 827 ? 30.609 -53.562 -62.562 1 69.62 827 ASN B N 1
ATOM 13747 C CA . ASN B 1 827 ? 31.859 -53.438 -61.844 1 69.62 827 ASN B CA 1
ATOM 13748 C C . ASN B 1 827 ? 31.672 -53.719 -60.344 1 69.62 827 ASN B C 1
ATOM 13750 O O . ASN B 1 827 ? 32.625 -53.688 -59.562 1 69.62 827 ASN B O 1
ATOM 13754 N N . PHE B 1 828 ? 30.453 -54.281 -60.031 1 80.62 828 PHE B N 1
ATOM 13755 C CA . PHE B 1 828 ? 30.219 -54.344 -58.594 1 80.62 828 PHE B CA 1
ATOM 13756 C C . PHE B 1 828 ? 30.969 -55.5 -57.969 1 80.62 828 PHE B C 1
ATOM 13758 O O . PHE B 1 828 ? 31.734 -55.344 -57.031 1 80.62 828 PHE B O 1
ATOM 13765 N N . CYS B 1 829 ? 30.797 -56.75 -58.469 1 79.94 829 CYS B N 1
ATOM 13766 C CA . CYS B 1 829 ? 31.391 -57.938 -57.844 1 79.94 829 CYS B CA 1
ATOM 13767 C C . CYS B 1 829 ? 32.906 -57.938 -58.031 1 79.94 829 CYS B C 1
ATOM 13769 O O . CYS B 1 829 ? 33.625 -58.438 -57.188 1 79.94 829 CYS B O 1
ATOM 13771 N N . SER B 1 830 ? 33.281 -57.312 -59.094 1 79 830 SER B N 1
ATOM 13772 C CA . SER B 1 830 ? 34.719 -57.25 -59.344 1 79 830 SER B CA 1
ATOM 13773 C C . SER B 1 830 ? 35.375 -56.188 -58.438 1 79 830 SER B C 1
ATOM 13775 O O . SER B 1 830 ? 36.531 -56.375 -58.031 1 79 830 SER B O 1
ATOM 13777 N N . LYS B 1 831 ? 34.75 -55.156 -58.156 1 84 831 LYS B N 1
ATOM 13778 C CA . LYS B 1 831 ? 35.312 -54.062 -57.375 1 84 831 LYS B CA 1
ATOM 13779 C C . LYS B 1 831 ? 34.656 -54 -56 1 84 831 LYS B C 1
ATOM 13781 O O . LYS B 1 831 ? 34.531 -52.938 -55.406 1 84 831 LYS B O 1
ATOM 13786 N N . ARG B 1 832 ? 34.219 -55.094 -55.531 1 83.25 832 ARG B N 1
ATOM 13787 C CA . ARG B 1 832 ? 33.406 -55.125 -54.281 1 83.25 832 ARG B CA 1
ATOM 13788 C C . ARG B 1 832 ? 34.219 -54.594 -53.094 1 83.25 832 ARG B C 1
ATOM 13790 O O . ARG B 1 832 ? 33.688 -53.844 -52.281 1 83.25 832 ARG B O 1
ATOM 13797 N N . GLU B 1 833 ? 35.438 -54.938 -53.062 1 81.31 833 GLU B N 1
ATOM 13798 C CA . GLU B 1 833 ? 36.281 -54.531 -51.906 1 81.31 833 GLU B CA 1
ATOM 13799 C C . GLU B 1 833 ? 36.5 -53.031 -51.906 1 81.31 833 GLU B C 1
ATOM 13801 O O . GLU B 1 833 ? 36.438 -52.406 -50.875 1 81.31 833 GLU B O 1
ATOM 13806 N N . GLU B 1 834 ? 36.688 -52.531 -53.094 1 79.75 834 GLU B N 1
ATOM 13807 C CA . GLU B 1 834 ? 36.906 -51.094 -53.188 1 79.75 834 GLU B CA 1
ATOM 13808 C C . GLU B 1 834 ? 35.656 -50.312 -52.844 1 79.75 834 GLU B C 1
ATOM 13810 O O . GLU B 1 834 ? 35.719 -49.312 -52.125 1 79.75 834 GLU B O 1
ATOM 13815 N N . ILE B 1 835 ? 34.594 -50.781 -53.281 1 85.5 835 ILE B N 1
ATOM 13816 C CA . ILE B 1 835 ? 33.312 -50.125 -53.062 1 85.5 835 ILE B CA 1
ATOM 13817 C C . ILE B 1 835 ? 32.969 -50.188 -51.562 1 85.5 835 ILE B C 1
ATOM 13819 O O . ILE B 1 835 ? 32.562 -49.188 -50.969 1 85.5 835 ILE B O 1
ATOM 13823 N N . VAL B 1 836 ? 33.156 -51.281 -51 1 87.44 836 VAL B N 1
ATOM 13824 C CA . VAL B 1 836 ? 32.844 -51.469 -49.594 1 87.44 836 VAL B CA 1
ATOM 13825 C C . VAL B 1 836 ? 33.75 -50.594 -48.719 1 87.44 836 VAL B C 1
ATOM 13827 O O . VAL B 1 836 ? 33.281 -50.031 -47.719 1 87.44 836 VAL B O 1
ATOM 13830 N N . ASN B 1 837 ? 34.969 -50.438 -49.125 1 80.12 837 ASN B N 1
ATOM 13831 C CA . ASN B 1 837 ? 35.906 -49.625 -48.375 1 80.12 837 ASN B CA 1
ATOM 13832 C C . ASN B 1 837 ? 35.5 -48.156 -48.406 1 80.12 837 ASN B C 1
ATOM 13834 O O . ASN B 1 837 ? 35.688 -47.406 -47.438 1 80.12 837 ASN B O 1
ATOM 13838 N N . LEU B 1 838 ? 34.938 -47.844 -49.5 1 80.69 838 LEU B N 1
ATOM 13839 C CA . LEU B 1 838 ? 34.5 -46.469 -49.656 1 80.69 838 LEU B CA 1
ATOM 13840 C C . LEU B 1 838 ? 33.219 -46.219 -48.844 1 80.69 838 LEU B C 1
ATOM 13842 O O . LEU B 1 838 ? 33.031 -45.125 -48.312 1 80.69 838 LEU B O 1
ATOM 13846 N N . ILE B 1 839 ? 32.344 -47.219 -48.844 1 84.19 839 ILE B N 1
ATOM 13847 C CA . ILE B 1 839 ? 31.078 -47.062 -48.125 1 84.19 839 ILE B CA 1
ATOM 13848 C C . ILE B 1 839 ? 31.359 -47.031 -46.625 1 84.19 839 ILE B C 1
ATOM 13850 O O . ILE B 1 839 ? 30.703 -46.281 -45.906 1 84.19 839 ILE B O 1
ATOM 13854 N N . CYS B 1 840 ? 32.281 -47.75 -46.188 1 80.31 840 CYS B N 1
ATOM 13855 C CA . CYS B 1 840 ? 32.594 -47.844 -44.781 1 80.31 840 CYS B CA 1
ATOM 13856 C C . CYS B 1 840 ? 33.469 -46.688 -44.344 1 80.31 840 CYS B C 1
ATOM 13858 O O . CYS B 1 840 ? 34.312 -46.219 -45.094 1 80.31 840 CYS B O 1
ATOM 13860 N N . SER B 1 841 ? 33 -45.844 -43.406 1 64.75 841 SER B N 1
ATOM 13861 C CA . SER B 1 841 ? 33.781 -44.688 -42.875 1 64.75 841 SER B CA 1
ATOM 13862 C C . SER B 1 841 ? 35 -45.188 -42.125 1 64.75 841 SER B C 1
ATOM 13864 O O . SER B 1 841 ? 35 -46.25 -41.531 1 64.75 841 SER B O 1
ATOM 13866 N N . LYS B 1 842 ? 36.125 -44.375 -42.25 1 51.03 842 LYS B N 1
ATOM 13867 C CA . LYS B 1 842 ? 37.281 -44.438 -41.344 1 51.03 842 LYS B CA 1
ATOM 13868 C C . LYS B 1 842 ? 36.844 -44.094 -39.906 1 51.03 842 LYS B C 1
ATOM 13870 O O . LYS B 1 842 ? 36.344 -43 -39.656 1 51.03 842 LYS B O 1
ATOM 13875 N N . GLY B 1 843 ? 36.188 -45.062 -39.188 1 38.09 843 GLY B N 1
ATOM 13876 C CA . GLY B 1 843 ? 36.25 -44.719 -37.781 1 38.09 843 GLY B CA 1
ATOM 13877 C C . GLY B 1 843 ? 37.625 -44.219 -37.344 1 38.09 843 GLY B C 1
ATOM 13878 O O . GLY B 1 843 ? 38.625 -44.594 -37.969 1 38.09 843 GLY B O 1
#

Nearest PDB structures (foldseek):
  3wfo-assembly2_B  TM=7.094E-01  e=2.480E-05  Aquifex aeolicus VF5
  3wfp-assembly9_B  TM=6.404E-01  e=5.944E-06  Aquifex aeolicus VF5
  3wfp-assembly9_A  TM=6.301E-01  e=6.465E-06  Aquifex aeolicus VF5
  3wfp-assembly11_E  TM=6.399E-01  e=1.928E-05  Aquifex aeolicus VF5
  2nyi-assembly1_A  TM=3.425E-01  e=1.616E-01  Galdieria sulphuraria

InterPro domains:
  IPR002912 ACT domain [PS51671] (778-843)
  IPR006674 HD domain [PF01966] (458-557)
  IPR006674 HD domain [PS51831] (457-574)
  IPR010043 Bifunctional uridylyltransferase/uridylyl-removing enzyme [MF_00277] (1-843)
  IPR010043 Bifunctional uridylyltransferase/uridylyl-removing enzyme [PIRSF006288] (62-825)
  IPR010043 Bifunctional uridylyltransferase/uridylyl-removing enzyme [PTHR47320] (48-833)
  IPR013546 PII-uridylyltransferase/Glutamine-synthetase adenylyltransferase [PF08335] (190-324)
  IPR043519 Nucleotidyltransferase superfamily [SSF81301] (57-179)
  IPR045865 ACT-like domain [SSF55021] (779-836)

Solvent-accessible surface area (backbone atoms only — not comparable to full-atom values): 88287 Å² total; per-residue (Å²): 109,68,68,57,51,53,54,48,53,54,35,56,78,64,68,53,50,72,65,59,52,25,50,53,49,23,51,52,48,52,54,47,61,69,49,39,64,60,45,49,70,72,34,59,64,72,57,36,16,44,52,53,34,50,52,51,44,52,53,51,48,52,54,49,52,50,50,48,40,73,31,32,52,93,36,48,60,56,61,64,34,45,51,41,26,39,27,26,20,43,47,44,25,67,37,55,40,49,89,55,53,69,44,34,34,34,43,37,28,55,97,45,69,37,40,37,56,68,60,54,52,49,51,47,54,53,45,43,46,60,26,68,47,59,66,44,76,43,79,45,43,66,89,48,51,72,60,53,36,74,74,32,68,70,50,40,59,31,57,74,29,54,32,82,70,49,60,9,60,67,58,49,54,55,46,53,54,50,50,58,53,52,39,68,49,64,51,57,61,50,50,53,50,52,52,50,51,48,53,55,36,36,72,74,27,47,76,36,67,55,35,33,53,38,67,12,52,31,8,52,48,50,56,48,48,41,43,52,53,44,26,45,76,67,68,48,94,51,70,72,73,42,48,75,73,83,44,48,61,64,60,47,48,56,34,50,52,29,49,46,50,51,52,46,50,41,43,49,39,18,64,73,66,72,35,75,47,55,58,49,42,79,87,50,37,61,60,49,18,49,73,73,65,45,62,69,45,100,87,41,49,19,50,55,53,41,51,21,50,51,47,45,26,21,48,45,34,34,55,51,39,56,37,47,44,56,60,59,46,45,72,68,68,61,55,78,86,46,51,69,59,50,63,74,30,49,74,50,97,66,28,30,50,57,96,35,23,35,36,36,47,83,80,54,78,59,44,46,51,56,60,49,49,50,49,60,62,66,48,62,88,68,56,63,42,71,32,57,35,32,34,54,38,54,46,53,38,42,76,69,94,66,88,45,72,65,43,35,49,48,51,40,56,44,69,62,40,84,74,39,41,51,54,50,51,44,34,50,75,24,68,38,43,49,78,76,42,58,75,43,56,58,29,57,53,26,76,50,88,78,75,65,44,39,36,30,50,41,58,30,23,51,40,8,22,40,33,61,69,56,58,77,53,66,69,56,40,54,56,55,68,69,46,49,72,68,54,48,42,42,39,41,51,32,31,44,44,35,64,55,18,44,82,50,94,57,61,28,34,61,47,14,20,52,52,48,38,54,52,44,51,72,41,67,54,58,66,68,57,39,53,54,36,22,51,42,22,44,46,44,60,46,64,60,47,40,42,62,71,41,60,60,83,36,48,66,51,40,51,52,51,44,68,71,44,73,42,71,65,45,45,54,44,43,50,47,37,33,52,16,52,42,48,34,33,40,88,74,58,60,31,72,67,56,49,47,37,45,51,48,37,49,63,58,39,58,54,38,75,78,40,61,65,65,44,40,65,66,51,38,34,50,51,34,52,51,50,33,62,70,32,69,72,51,65,70,47,58,69,69,58,51,54,43,61,74,57,34,68,34,61,60,49,41,70,73,44,51,46,70,53,49,51,49,52,53,58,55,50,68,78,49,80,46,64,49,72,48,78,44,69,67,86,31,26,31,40,36,35,38,28,51,52,76,68,32,56,28,41,39,42,47,73,45,46,90,53,59,61,37,34,36,39,39,30,46,42,56,94,73,22,37,37,37,40,39,32,31,69,51,52,70,60,78,83,52,49,60,55,53,50,50,46,55,60,52,19,54,42,74,83,61,80,66,96,72,63,84,52,83,34,58,69,89,30,50,48,75,38,67,73,63,42,98,58,29,18,34,39,36,39,53,41,70,58,51,80,35,46,65,22,50,51,42,38,53,28,54,76,59,60,39,54,64,39,34,35,42,41,39,72,56,92,55,28,25,38,32,38,36,33,28,45,42,96,43,50,41,70,81,38,40,68,62,51,49,56,66,58,24,43,87,123,107,68,65,55,49,53,54,47,53,53,36,56,77,63,67,54,51,73,62,60,52,24,49,54,49,23,51,52,48,51,52,48,61,68,49,38,61,60,44,50,71,71,36,58,64,70,56,36,17,46,52,51,35,51,52,51,45,53,52,52,48,53,54,50,51,49,50,48,44,72,30,32,50,95,36,49,58,55,63,65,34,44,53,40,27,40,27,26,21,44,47,44,25,66,36,55,39,49,89,54,53,69,45,34,34,34,43,37,29,55,96,45,69,39,40,38,55,68,59,53,53,51,50,49,55,53,45,44,47,61,26,66,48,58,67,44,76,42,78,44,43,65,89,48,50,72,60,54,36,73,76,32,68,70,51,40,58,31,58,75,29,56,32,80,68,48,59,10,58,66,58,48,53,55,47,53,54,51,50,59,52,52,38,68,49,64,52,58,63,50,52,54,51,51,53,51,50,48,53,55,36,36,71,74,27,47,76,36,66,56,33,32,53,38,66,13,51,31,8,54,48,49,56,48,49,42,43,52,52,44,27,46,74,68,67,48,93,52,70,72,74,41,48,76,73,81,44,47,60,65,60,48,48,55,35,50,52,29,50,46,48,52,50,46,50,41,43,48,39,17,64,73,66,73,35,74,45,54,58,49,43,79,88,51,38,60,62,48,17,51,74,74,64,45,60,72,47,100,84,40,49,18,51,55,52,41,50,21,51,51,48,46,27,21,49,46,37,34,55,51,36,57,36,47,46,55,61,60,44,44,74,68,69,60,55,78,86,46,50,68,61,50,63,73,32,48,75,50,94,66,28,29,50,57,95,35,23,36,38,37,47,82,78,53,78,60,45,45,50,54,60,47,50,50,50,62,60,67,48,63,87,66,56,62,40,72,34,55,35,32,36,55,40,55,45,53,37,43,76,70,95,67,86,46,74,66,43,34,49,48,50,40,55,44,68,62,40,85,73,40,42,50,54,51,51,45,34,50,74,24,68,40,44,49,79,77,42,58,76,43,56,57,32,56,53,25,76,50,89,78,75,66,43,40,36,30,50,41,58,32,22,51,40,8,22,38,33,63,70,56,57,79,52,65,68,55,38,54,56,55,68,71,45,52,72,69,55,47,43,41,38,40,51,32,31,43,45,36,64,56,17,44,83,52,92,56,60,30,33,62,48,14,20,53,52,48,37,53,52,41,53,71,42,66,55,59,66,69,57,40,52,55,37,22,51,43,22,44,48,45,61,46,64,59,47,38,41,64,73,41,62,59,80,37,47,67,52,40,51,52,52,44,68,72,45,72,42,72,66,44,45,54,46,43,51,47,37,32,51,16,52,43,48,34,33,39,89,76,59,61,33,73,67,55,49,49,36,45,52,49,36,50,62,59,39,56,55,38,75,77,38,61,67,64,41,41,65,65,51,37,33,49,51,34,50,52,50,33,62,67,35,70,71,50,65,71,47,58,70,70,58,49,52,43,60,73,57,35,67,34,62,58,51,41,69,72,45,52,45,70,54,49,51,51,52,54,58,55,52,69,78,47,78,47,62,49,74,48,79,42,70,67,86,32,25,30,42,36,36,37,28,51,53,76,67,32,56,28,41,40,41,45,73,44,43,90,54,58,62,35,35,36,40,40,31,46,43,55,94,74,22,38,36,37,40,38,31,30,72,52,52,70,60,76,83,52,48,62,57,54,50,51,47,54,60,51,17,56,41,74,82,62,80,63,96,71,63,83,51,80,34,59,72,90,29,49,46,75,37,67,74,62,40,99,58,29,18,35,38,36,37,52,40,68,58,51,77,36,46,65,19,51,51,43,38,54,27,54,74,58,60,39,53,64,37,33,34,43,41,41,71,57,92,57,28,24,39,32,37,35,33,28,46,40,93,43,51,40,72,80,40,39,68,61,51,50,55,64,59,24,44,85,122